Protein 8DB0 (pdb70)

Organism: Gibberella fujikuroi (strain CBS 195.34 / IMI 58289 / NRRL A-6831) (NCBI:txid1279085)

Nearest PDB structures (foldseek):
  8db0-assembly1_A  TM=1.003E+00  e=1.268E-78  Fusarium fujikuroi
  8daz-assembly1_A  TM=1.002E+00  e=1.060E-75  Fusarium fujikuroi
  8daz-assembly3_C  TM=1.000E+00  e=1.814E-73  Fusarium fujikuroi
  8db1-assembly1_A  TM=1.001E+00  e=3.120E-72  Fusarium fujikuroi
  9iia-assembly2_B-2  TM=9.105E-01  e=1.210E-35  Fusarium tricinctum

Secondary structure (DSSP, 8-state):
-HHHHHHHHSPP--HHHHHHHHHHHHHHHHHHHHTT--HHHHHHHHHHIIIIIGGGS-SPP-SSS-SS--TTSTT--SEEEEEEE-GGGPPPEEEEEE----TTBTSTTBTTS-HHHHHHHHHHHHH-TT---HHHHHHHHHHHSTT---B--S-SEEEEEEE-SSSEEEEEEE-PPBBTTB-HHHHHHHHHHTTT-S--HHHHHHHHHHHHSTTGGG-EEEEEEEESS-TTT--EEEEEEES---HHHHHHHHTTTTTS-S-HHHHHHHHHHHHHHHT--TT--TTSPPPP--STT-SEEEEEE--TT-SS-EEEEEE-HHHHSS-HHHHHHHHHHHHHHTT--TTHHHHHHHHHHHS-TT-TTT---SEEEEEEEEETTEEEEEEEE---TTTT--/-HHHHHHHHSPP--HHHHHHHHHHHHHHHHHHHHTT--HHHHHHHHHHIIIIIGGGS-SPP-SSS-SS--TTSTT--SEEEEEEE-GGGPPPEEEEEE----TTBTSTTBTT--HHHHHHHHHHHHH-TT---HHHHHHHHHHTSTT----SEEEEEEE-SSSEEEEEEE-PPPBTTB-HHHHHHHHHHTTT-S--HHHHHHHHHHHHSTTGGG-EEEEEEEESS-TTT--EEEEEEES---HHHHHHHHHTTTTS-S-HHHHHHHHHHHHHHHT--TT--TTPPP--TT-SEEEEEE--TTSSS-EEEEEEEHHHHSS-HHHHHHHHHHHHHHTT--TTHHHHHHHHHHHS-TT-TTT---SEEEEEEEEETTEEEEEEEE---TTT-/-HHHHHHHHSPP--HHHHHHHHHHHHHHHHHHHHTT--HHHHHHHHHHIIIIIGGGS-S---SSS-SS--TTSTT--SEEEEEEEPTTTPPPEEEEEE----TTBTSTTBTTS-HHHHHHHHHHHHH-TT---HHHHHHHHHHTSTT----SEEEEEEEETTEEEEEEEE-PPPBTTB-HHHHHHHHHHT--HHHHHHHHHHHTSTTGGGEEEEEEEEESS-TTT--EEEEEEES---HHHHHHHHTTTTT--TTHHHHHHHHHHHHHHHT--TT--TTPPPPP--STT-SEEEEEE----EEEEEEEHHHHSS-HHHHHHHHHHHHHHTT--TTHHHHHHHHHHHS-TT-TTT---SEEEEEEEEETTEEEEEEEE---TTT-/-HHHHHHHHSPP--HHHHHHHHHHHHHHHHHHHHTT--HHHHHHHHHHIIIIIGGGS-SPP-SSS-SS--TTSTT--SEEEEEEPPTTTPPPEEEEEE----TTBTSTTBTTS-HHHHHHHHHHHHH-TT---HHHHHHHHHHSS-----SEEEEEEE-SSSEEEEEEE-PPPBTTB-HHHHHHHHHHTT--HHHHHHHHHHHTSTTGGGEEEEEEEEESS-TTT--EEEEEEES---HHHHHHHHT---S-HHHHHHHHHHHHHHHT--TT--TTPPPPP---TT-SEEEEEE-----EEEEEE-HHHHSS-HHHHHHHHHHHHHHTT--TTHHHHHHHHHHHS-TT-TTT---SEEEEEEEEETTEEEEEEEE---TTT-

B-factor: mean 63.23, std 23.81, range [19.3, 152.27]

InterPro domains:
  IPR012148 Aromatic prenyltransferase DMATS-type, fungi [PIRSF000509] (5-406)
  IPR017795 Aromatic prenyltransferase, NscD-like [PF11991] (26-369)
  IPR017795 Aromatic prenyltransferase, NscD-like [PTHR40627] (5-410)
  IPR017795 Aromatic prenyltransferase, NscD-like [TIGR03429] (13-406)
  IPR017795 Aromatic prenyltransferase, NscD-like [cd13929] (29-408)
  IPR033964 Aromatic prenyltransferase [SFLDS00036] (6-412)

Radius of gyration: 41.46 Å; Cα contacts (8 Å, |Δi|>4): 3016; chains: 4; bounding box: 52×122×100 Å

Sequence (1553 aa):
SVWKTLNKWLPPLSRDKDWWWKTLGPQINTLLTEADYDLNERYEALLLLYRWVVPEMGPRPRSSVAPSKSFMTDDHSPIEYSWKWISGNKKPEIRYAVELVSPLAGSKQDPFNQIPTRNLVYNLAKIIPELDLTWFEHFWHELLGPGSPVLTKGSTVFAALEMLHGHLSVKVYFIPVETPDFSAWHQIKHAIEASGCPNLEALNHVDAYLSSHDDGRQLRPFMLAIDLVEPAASRLKIYARSNQTSFRFVRDVMTIGGLRTDLDRSIEKFSDLWKRALGLDPDTPPEDELPKVDHLTSGAVFNFDVAPKSQIPEVKAYIPVRHYANNDLQAALGLIGYLEDHGHGGYSQSYLRGLDMLAPSGQLDQATGVQTYFAVACQGEDLSLTSYLNPQFYAAFQSVWKTLNKWLPPLSRDKDWWWKTLGPQINTLLTEADYDLNERYEALLLLYRWVVPEMGPRPRSSVAPSKSFMTDDHSPIEYSWKWISGNKKPEIRYAVELVSPLAGSKQDPFNQIPTRNLVYNLAKIIPELDLTWFEHFWHELLGPGSPGSTVFAALEMLHGHLSVKVYFIPVETPDFSAWHQIKHAIEASGCPNLEALNHVDAYLSSHDDGRQLRPFMLAIDLVEPAASRLKIYARSNQTSFRFVRDVMTIGGLRTDLDRSIEKFSDLWKRALGLDPDTPPEDELPHLTSGAVFNFDVAPKSQIPEVKAYIPVRHYANNDLQAALGLIGYLEDHGHGGYSQSYLRGLDMLAPSGQLDQATGVQTYFAVACQGEDLSLTSYLNPQFYAASVWKTLNKWLPPLSRDKDWWWKTLGPQINTLLTEADYDLNERYEALLLLYRWVVPEMGPRPRSSVAPSKSFMTDDHSPIEYSWKWISGNKKPEIRYAVELVSPLAGSKQDPFNQIPTRNLVYNLAKIIPELDLTWFEHFWHELLGPGSPGSTVFAALEMLHGHLSVKVYFIPVETPDFSAWHQIKHAIEASLEALNHVDAYLSSHDDGRQLRPFMLAIDLVEPAASRLKIYARSNQTSFRFVRDVMTIGGLRTDLDRSIEKFSDLWKRALGLDPDTPPEDELPKVDHLTSGAVFNFDVQIPEVKAYIPVRHYANNDLQAALGLIGYLEDHGHGGYSQSYLRGLDMLAPSGQLDQATGVQTYFAVACQGEDLSLTSYLNPQFYAASVWKTLNKWLPPLSRDKDWWWKTLGPQINTLLTEADYDLNERYEALLLLYRWVVPEMGPRPRSSVAPSKSFMTDDHSPIEYSWKWISGNKKPEIRYAVELVSPLAGSKQDPFNQIPTRNLVYNLAKIIPELDLTWFEHFWHELLGPGKGSTVFAALEMLHGHLSVKVYFIPVETPDFSAWHQIKHAIEASGLEALNHVDAYLSSHDDGRQLRPFMLAIDLVEPAASRLKIYARSNQTSFRFVRDVMTIRTDLDRSIEKFSDLWKRALGLDPDTPPEDELPKVDHLTSGAVFNFDVAQIPEVKAYIPVRHYANNDLQAALGLIGYLEDHGHGGYSQSYLRGLDMLAPSGQLDQATGVQTYFAVACQGEDLSLTSYLNPQFYAA

Foldseek 3Di:
DLLVVCCVPPDDDPPFLNLCLVPVLVLQLLLCVLLPFDPVLNNVVSVLCSPQPSVQADGADDALQDPFCALCARSNDQKKKKWWQDFPQHGTKIKMKGQGADPCDCPPVHNARDVSQVVSLVVVCVVDVQFACLLVVLLCCLAPNPVADAAFSGHAKIKMWICPRPDIWIKMKGFHGDDPVQFQVNSLLVSVVVSPAPDCLQVVLLVCLCPPPPLNVQWGWTMWMWIRHDQLPIWTKTKIFGQFAFQVSVVCVQCSNVVDDQQVLASVLVLQLLCQLQVHDPPPDSRDGAPGDDDPRDGWMKIWTSHPPDNHIGMKTWNQSQGRHQFQVSNLVSNLVSCVVVVRNSSSVSVVVSLVVLDQPPGRNHHGRFWGTWIWTGDNNHITTMTMGDSSCNNRPD/DLLVVCVVPPDDDDDQLNVCLVPVLVLLLLLCVLLPFDPVLNNVVSVLCSPQPSVQADGADDALQDPACQPPARSNFQKKKKWWQDFPLHGIKIKMKGQGADPCDCPPVHPQSDVSQVVSVVVVCVVPVQFACLLVVLLCCQAPNPPHDSHAKIKMWISPRPDIWIKMKGFHDDDPVAFQLNSLLVSVVVSPAPDQLQVVLLVCLLPPPPLNVQWGWTMWMWIRHDLLPIWTKTKIFGAFAFQVSVVCVQCSNVVNDLQVLASVLVLQLLCQLLVHDPPDDSPDGAPHPRDGKMKIWTRRVVDNHIWMKTWRQSQPRHQFQVSNLCSNLVSCVVVVRNSSSVSVVVSLCVLDDPPGRNPHGRQFGTWMWTGDNNHITTMTMGDSSSSVD/DLLVVCVVPPDDDPPFLNLCLVPVLVLLLLLCVLLPHDSVLNNVVSVCCSPQPSVQADGADPALQDPACQPQANSNDQKKKKWWFDPDPHGTWIKMKGQGADPCDCPPVHPASDVSQVVSVVVVCVVPVQFACLLVVLLCCLQPNPVDDSHAKIKMWTSDRPDIWIKMKGFHDADPVRFQLRSLLVSVVVSVQQPVLLVCLCPPNPLNVQKGWGMWMWIRHDPVPIWTKTKIFGQWAQQVSVVCVQCSNVVDDQFPLASVLVLQLLCQLLVHDNPDDSRDTAPGDDGPRDGKMWIWIPVHIGIKTWRQSQGRHQFQVSNLVSVLVSCVVVVRNPSSVSVVVSLCVLDDPPRRGPHYQFFGTWMWTGDRNHTTTMTMGDSSSSND/DLLVVCCVPPDDDDPFLNVVSVPVLVLLLLLCVLLVHDPVLSNVVSVLCSPQPSVQADGADDALQDPFCAQPANSNDQKKKKWWFDPPLHGTWIKMKGQGADPCDCPPVHPARDVSQVVSVVVVCVVPVQFACPLVVLLCCCQHDVNRRHAKIKMWTSGDPDIWIKMKGFHDDDPPCFQVNSLLVSVVVVPAQQPVLLVCLLPPNPLNVQKGWGMWMWIRHDPLPIWTKTKIFGQFAFLVSVVVVQPSDDQQVLASVLVLQLLCQLLVHDNPDDSRDTAPGDDGPRDGWMKIWITNNHIGIKTWRQSQGRHQFQLSNLVSNLVSCVVVVRNSSSVSVVVSLVVLDDDPGRNPHYRFFGTWMWGRDRNHTTTMTMGDSSSSND

Structure (mmCIF, N/CA/C/O backbone):
data_8DB0
#
_entry.id   8DB0
#
_cell.length_a   90.500
_cell.length_b   108.400
_cell.length_c   182.040
_cell.angle_alpha   90.000
_cell.angle_beta   90.000
_cell.angle_gamma   90.000
#
_symmetry.space_group_name_H-M   'P 21 21 21'
#
loop_
_entity.id
_entity.type
_entity.pdbx_description
1 polymer 'Dimethylallyltryptophan synthase 1'
2 non-polymer TRYPTOPHAN
3 non-polymer 3,6,9,12,15,18,21-HEPTAOXATRICOSANE-1,23-DIOL
4 non-polymer 'DIMETHYLALLYL S-THIOLODIPHOSPHATE'
5 non-polymer 1,2-ETHANEDIOL
6 water water
#
loop_
_atom_site.group_PDB
_atom_site.id
_atom_site.type_symbol
_atom_site.label_atom_id
_atom_site.label_alt_id
_atom_site.label_comp_id
_atom_site.label_asym_id
_atom_site.label_entity_id
_atom_site.label_seq_id
_atom_site.pdbx_PDB_ins_code
_atom_site.Cartn_x
_atom_site.Cartn_y
_atom_site.Cartn_z
_atom_site.occupancy
_atom_site.B_iso_or_equiv
_atom_site.auth_seq_id
_atom_site.auth_comp_id
_atom_site.auth_asym_id
_atom_site.auth_atom_id
_atom_site.pdbx_PDB_model_num
ATOM 1 N N . SER A 1 11 ? 30.18700 10.65000 -22.23300 1.000 44.63274 11 SER A N 1
ATOM 2 C CA . SER A 1 11 ? 29.41600 9.46200 -21.87500 1.000 45.08129 11 SER A CA 1
ATOM 3 C C . SER A 1 11 ? 27.92000 9.66400 -22.09400 1.000 41.98681 11 SER A C 1
ATOM 4 O O . SER A 1 11 ? 27.35200 10.67300 -21.66900 1.000 43.04449 11 SER A O 1
ATOM 7 N N . VAL A 1 12 ? 27.28400 8.69000 -22.74800 1.000 42.26991 12 VAL A N 1
ATOM 8 C CA . VAL A 1 12 ? 25.84300 8.76200 -22.96200 1.000 42.05978 12 VAL A CA 1
ATOM 9 C C . VAL A 1 12 ? 25.11600 8.83300 -21.63000 1.000 40.41534 12 VAL A C 1
ATOM 10 O O . VAL A 1 12 ? 24.19600 9.64500 -21.44800 1.000 38.27421 12 VAL A O 1
ATOM 14 N N . TRP A 1 13 ? 25.54100 8.01200 -20.66700 1.000 38.29350 13 TRP A N 1
ATOM 15 C CA . TRP A 1 13 ? 24.87900 8.03500 -19.37200 1.000 40.26531 13 TRP A CA 1
ATOM 16 C C . TRP A 1 13 ? 25.08300 9.37400 -18.67600 1.000 41.46740 13 TRP A C 1
ATOM 17 O O . TRP A 1 13 ? 24.16100 9.88200 -18.03800 1.000 40.30580 13 TRP A O 1
ATOM 28 N N . LYS A 1 14 ? 26.28200 9.95400 -18.76900 1.000 40.81569 14 LYS A N 1
ATOM 29 C CA . LYS A 1 14 ? 26.50600 11.24300 -18.11800 1.000 49.19737 14 LYS A CA 1
ATOM 30 C C . LYS A 1 14 ? 25.60600 12.31700 -18.71500 1.000 47.81447 14 LYS A C 1
ATOM 31 O O . LYS A 1 14 ? 25.00300 13.10800 -17.98300 1.000 46.35905 14 LYS A O 1
ATOM 34 N N . THR A 1 15 ? 25.45500 12.31600 -20.03900 1.000 48.23990 15 THR A N 1
ATOM 35 C CA . THR A 1 15 ? 24.56200 13.26000 -20.70300 1.000 46.26075 15 THR A CA 1
ATOM 36 C C . THR A 1 15 ? 23.12000 13.09000 -20.23200 1.000 33.80367 15 THR A C 1
ATOM 37 O O . THR A 1 15 ? 22.47100 14.05500 -19.78700 1.000 38.46054 15 THR A O 1
ATOM 41 N N . LEU A 1 16 ? 22.61600 11.85300 -20.29200 1.000 36.73844 16 LEU A N 1
ATOM 42 C CA . LEU A 1 16 ? 21.23500 11.58900 -19.90400 1.000 38.53717 16 LEU A CA 1
ATOM 43 C C . LEU A 1 16 ? 20.99300 11.92200 -18.44000 1.000 41.77172 16 LEU A C 1
ATOM 44 O O . LEU A 1 16 ? 19.98500 12.55000 -18.10000 1.000 46.23846 16 LEU A O 1
ATOM 49 N N . ASN A 1 17 ? 21.92100 11.53300 -17.56200 1.000 39.24237 17 ASN A N 1
ATOM 50 C CA . ASN A 1 17 ? 21.79900 11.85000 -16.14400 1.000 43.46764 17 ASN A CA 1
ATOM 51 C C . ASN A 1 17 ? 21.85500 13.34900 -15.90300 1.000 47.45230 17 ASN A C 1
ATOM 52 O O . ASN A 1 17 ? 21.21700 13.85600 -14.97300 1.000 45.53305 17 ASN A O 1
ATOM 57 N N . LYS A 1 18 ? 22.59300 14.07400 -16.73600 1.000 37.37073 18 LYS A N 1
ATOM 58 C CA . LYS A 1 18 ? 22.64800 15.51600 -16.57800 1.000 45.93122 18 LYS A CA 1
ATOM 59 C C . LYS A 1 18 ? 21.31200 16.15100 -16.92200 1.000 48.26173 18 LYS A C 1
ATOM 60 O O . LYS A 1 18 ? 20.90000 17.11200 -16.26500 1.000 51.97492 18 LYS A O 1
ATOM 66 N N . TRP A 1 19 ? 20.59100 15.60700 -17.90700 1.000 51.09622 19 TRP A N 1
ATOM 67 C CA . TRP A 1 19 ? 19.40600 16.31800 -18.37300 1.000 53.21629 19 TRP A CA 1
ATOM 68 C C . TRP A 1 19 ? 18.06800 15.66400 -18.04300 1.000 51.58437 19 TRP A C 1
ATOM 69 O O . TRP A 1 19 ? 17.05000 16.36500 -18.06500 1.000 50.72374 19 TRP A O 1
ATOM 80 N N . LEU A 1 20 ? 18.02700 14.36500 -17.75800 1.000 47.15208 20 LEU A N 1
ATOM 81 C CA . LEU A 1 20 ? 16.76200 13.74000 -17.39500 1.000 47.58625 20 LEU A CA 1
ATOM 82 C C . LEU A 1 20 ? 16.29900 14.22700 -16.01900 1.000 48.59595 20 LEU A C 1
ATOM 83 O O . LEU A 1 20 ? 17.11700 14.61000 -15.17900 1.000 47.75270 20 LEU A O 1
ATOM 88 N N . PRO A 1 21 ? 14.99200 14.24200 -15.77100 1.000 50.20737 21 PRO A N 1
ATOM 89 C CA . PRO A 1 21 ? 14.48600 14.67000 -14.45700 1.000 52.91963 21 PRO A CA 1
ATOM 90 C C . PRO A 1 21 ? 15.01900 13.78100 -13.34800 1.000 54.83724 21 PRO A C 1
ATOM 91 O O . PRO A 1 21 ? 15.15200 12.56000 -13.52200 1.000 52.03574 21 PRO A O 1
ATOM 95 N N . PRO A 1 22 ? 15.33600 14.35500 -12.19100 1.000 55.69330 22 PRO A N 1
ATOM 96 C CA . PRO A 1 22 ? 15.95000 13.56900 -11.11800 1.000 57.06170 22 PRO A CA 1
ATOM 97 C C . PRO A 1 22 ? 14.97900 12.55600 -10.53500 1.000 54.73526 22 PRO A C 1
ATOM 98 O O . PRO A 1 22 ? 13.75600 12.70700 -10.59100 1.000 56.93797 22 PRO A O 1
ATOM 102 N N . LEU A 1 23 ? 15.54900 11.50900 -9.95800 1.000 54.78961 23 LEU A N 1
ATOM 103 C CA . LEU A 1 23 ? 14.77700 10.40400 -9.41600 1.000 51.43763 23 LEU A CA 1
ATOM 104 C C . LEU A 1 23 ? 14.86000 10.39000 -7.89800 1.000 52.23912 23 LEU A C 1
ATOM 105 O O . LEU A 1 23 ? 15.69700 11.05500 -7.28400 1.000 51.26770 23 LEU A O 1
ATOM 110 N N . SER A 1 24 ? 13.95900 9.62400 -7.29400 1.000 56.13513 24 SER A N 1
ATOM 111 C CA . SER A 1 24 ? 14.01300 9.40700 -5.86100 1.000 54.47914 24 SER A CA 1
ATOM 112 C C . SER A 1 24 ? 15.26500 8.60900 -5.51100 1.000 45.91840 24 SER A C 1
ATOM 113 O O . SER A 1 24 ? 15.94300 8.06400 -6.38300 1.000 47.58775 24 SER A O 1
ATOM 116 N N . ARG A 1 25 ? 15.55100 8.52500 -4.20800 1.000 49.94753 25 ARG A N 1
ATOM 117 C CA . ARG A 1 25 ? 16.82900 7.98500 -3.74100 1.000 53.69125 25 ARG A CA 1
ATOM 118 C C . ARG A 1 25 ? 17.08100 6.57900 -4.28400 1.000 50.18627 25 ARG A C 1
ATOM 119 O O . ARG A 1 25 ? 18.14100 6.30600 -4.86500 1.000 49.48031 25 ARG A O 1
ATOM 123 N N . ASP A 1 26 ? 16.09600 5.68400 -4.13900 1.000 48.38332 26 ASP A N 1
ATOM 124 C CA . ASP A 1 26 ? 16.25700 4.30100 -4.58800 1.000 43.12802 26 ASP A CA 1
ATOM 125 C C . ASP A 1 26 ? 16.39600 4.22700 -6.10200 1.000 39.80273 26 ASP A C 1
ATOM 126 O O . ASP A 1 26 ? 17.30400 3.56300 -6.63100 1.000 40.85909 26 ASP A O 1
ATOM 131 N N . LYS A 1 27 ? 15.49100 4.90200 -6.81800 1.000 41.92827 27 LYS A N 1
ATOM 132 C CA . LYS A 1 27 ? 15.55800 4.89200 -8.27100 1.000 37.05647 27 LYS A CA 1
ATOM 133 C C . LYS A 1 27 ? 16.85700 5.50900 -8.75400 1.000 36.25122 27 LYS A C 1
ATOM 134 O O . LYS A 1 27 ? 17.47300 5.00500 -9.69800 1.000 34.08605 27 LYS A O 1
ATOM 140 N N . ASP A 1 28 ? 17.30200 6.58900 -8.11000 1.000 36.64735 28 ASP A N 1
ATOM 141 C CA . ASP A 1 28 ? 18.54600 7.21600 -8.53800 1.000 38.24939 28 ASP A CA 1
ATOM 142 C C . ASP A 1 28 ? 19.73100 6.28600 -8.32500 1.000 35.45634 28 ASP A C 1
ATOM 143 O O . ASP A 1 28 ? 20.64000 6.23600 -9.16200 1.000 31.65996 28 ASP A O 1
ATOM 148 N N . TRP A 1 29 ? 19.72700 5.52400 -7.22600 1.000 37.92327 29 TRP A N 1
ATOM 149 C CA . TRP A 1 29 ? 20.80400 4.56500 -7.00200 1.000 34.53530 29 TRP A CA 1
ATOM 150 C C . TRP A 1 29 ? 20.84600 3.53700 -8.12100 1.000 32.00149 29 TRP A C 1
ATOM 151 O O . TRP A 1 29 ? 21.90700 3.28000 -8.70600 1.000 35.20135 29 TRP A O 1
ATOM 162 N N . TRP A 1 30 ? 19.68700 2.96800 -8.46600 1.000 32.17396 30 TRP A N 1
ATOM 163 C CA . TRP A 1 30 ? 19.67800 1.98600 -9.55100 1.000 30.83567 30 TRP A CA 1
ATOM 164 C C . TRP A 1 30 ? 20.08900 2.61800 -10.87200 1.000 35.99481 30 TRP A C 1
ATOM 165 O O . TRP A 1 30 ? 20.78000 1.99300 -11.68100 1.000 36.33086 30 TRP A O 1
ATOM 176 N N . TRP A 1 31 ? 19.66900 3.86000 -11.10800 1.000 37.23971 31 TRP A N 1
ATOM 177 C CA . TRP A 1 31 ? 20.01300 4.55300 -12.34500 1.000 31.43119 31 TRP A CA 1
ATOM 178 C C . TRP A 1 31 ? 21.51900 4.75800 -12.45600 1.000 31.25192 31 TRP A C 1
ATOM 179 O O . TRP A 1 31 ? 22.12900 4.40100 -13.46900 1.000 29.68704 31 TRP A O 1
ATOM 190 N N . LYS A 1 32 ? 22.14200 5.27000 -11.39500 1.000 36.27427 32 LYS A N 1
ATOM 191 C CA . LYS A 1 32 ? 23.57200 5.54300 -11.39300 1.000 35.56947 32 LYS A CA 1
ATOM 192 C C . LYS A 1 32 ? 24.42300 4.28700 -11.25300 1.000 33.84027 32 LYS A C 1
ATOM 193 O O . LYS A 1 32 ? 25.64800 4.37900 -11.37800 1.000 35.57638 32 LYS A O 1
ATOM 196 N N . THR A 1 33 ? 23.82100 3.12700 -10.98600 1.000 32.43080 33 THR A N 1
ATOM 197 C CA . THR A 1 33 ? 24.57700 1.87600 -10.97200 1.000 33.10791 33 THR A CA 1
ATOM 198 C C . THR A 1 33 ? 24.42400 1.10300 -12.28000 1.000 32.35510 33 THR A C 1
ATOM 199 O O . THR A 1 33 ? 25.42000 0.81800 -12.95300 1.000 31.08548 33 THR A O 1
ATOM 203 N N . LEU A 1 34 ? 23.18100 0.79300 -12.67000 1.000 29.90466 34 LEU A N 1
ATOM 204 C CA . LEU A 1 34 ? 22.92900 0.02200 -13.88400 1.000 27.22799 34 LEU A CA 1
ATOM 205 C C . LEU A 1 34 ? 23.26200 0.82100 -15.13900 1.000 29.79177 34 LEU A C 1
ATOM 206 O O . LEU A 1 34 ? 23.73000 0.24500 -16.12900 1.000 27.84380 34 LEU A O 1
ATOM 211 N N . GLY A 1 35 ? 22.98100 2.13300 -15.15200 1.000 25.57801 35 GLY A N 1
ATOM 212 C CA . GLY A 1 35 ? 23.24800 2.95100 -16.30800 1.000 25.17976 35 GLY A CA 1
ATOM 213 C C . GLY A 1 35 ? 24.68800 2.88000 -16.77000 1.000 32.377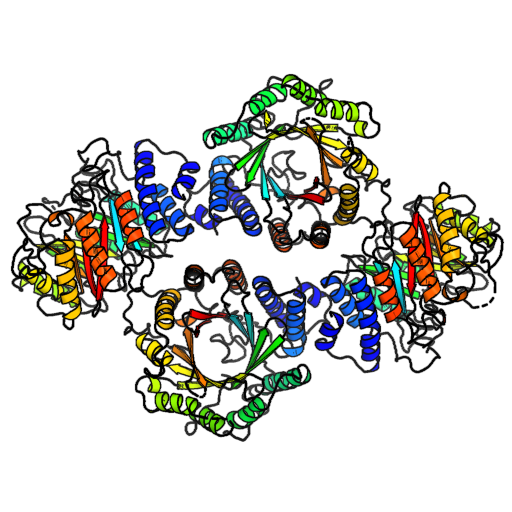68 35 GLY A C 1
ATOM 214 O O . GLY A 1 35 ? 24.97000 2.53100 -17.91900 1.000 31.81250 35 GLY A O 1
ATOM 215 N N . PRO A 1 36 ? 25.62900 3.25400 -15.89800 1.000 32.25364 36 PRO A N 1
ATOM 216 C CA . PRO A 1 36 ? 27.04600 3.15000 -16.28700 1.000 30.29838 36 PRO A CA 1
ATOM 217 C C . PRO A 1 36 ? 27.47900 1.73600 -16.63600 1.000 26.60678 36 PRO A C 1
ATOM 218 O O . PRO A 1 36 ? 28.28500 1.56500 -17.55700 1.000 26.94845 36 PRO A O 1
ATOM 222 N N . GLN A 1 37 ? 26.94300 0.71200 -15.97100 1.000 29.75692 37 GLN A N 1
ATOM 223 C CA . GLN A 1 37 ? 27.35000 -0.65800 -16.28700 1.000 34.04284 37 GLN A CA 1
ATOM 224 C C . GLN A 1 37 ? 26.93000 -1.04200 -17.70300 1.000 31.92415 37 GLN A C 1
ATOM 225 O O . GLN A 1 37 ? 27.75400 -1.49500 -18.51500 1.000 33.41931 37 GLN A O 1
ATOM 231 N N . ILE A 1 38 ? 25.65600 -0.82100 -18.02900 1.000 32.88018 38 ILE A N 1
ATOM 232 C CA . ILE A 1 38 ? 25.15000 -1.12000 -19.36500 1.000 28.40771 38 ILE A CA 1
ATOM 233 C C . ILE A 1 38 ? 25.85000 -0.26100 -20.41300 1.000 26.81235 38 ILE A C 1
ATOM 234 O O . ILE A 1 38 ? 26.21000 -0.74100 -21.49600 1.000 29.32129 38 ILE A O 1
ATOM 239 N N . ASN A 1 39 ? 26.06700 1.02000 -20.10700 1.000 23.19222 39 ASN A N 1
ATOM 240 C CA . ASN A 1 39 ? 26.70000 1.91800 -21.06700 1.000 26.11179 39 ASN A CA 1
ATOM 241 C C . ASN A 1 39 ? 28.12800 1.48000 -21.36000 1.000 28.03164 39 ASN A C 1
ATOM 242 O O . ASN A 1 39 ? 28.55900 1.48600 -22.51900 1.000 28.16579 39 ASN A O 1
ATOM 247 N N . THR A 1 40 ? 28.86500 1.05900 -20.32900 1.000 27.47303 40 THR A N 1
ATOM 248 C CA . THR A 1 40 ? 30.23300 0.59300 -20.52700 1.000 31.20521 40 THR A CA 1
ATOM 249 C C . THR A 1 40 ? 30.25300 -0.67800 -21.36500 1.000 29.03624 40 THR A C 1
ATOM 250 O O . THR A 1 40 ? 31.05200 -0.80400 -22.30200 1.000 33.53670 40 THR A O 1
ATOM 254 N N . LEU A 1 41 ? 29.37100 -1.63000 -21.05200 1.000 29.97190 41 LEU A N 1
ATOM 255 C CA . LEU A 1 41 ? 29.34500 -2.85800 -21.84200 1.000 28.61543 41 LEU A CA 1
ATOM 256 C C . LEU A 1 41 ? 29.00800 -2.56400 -23.30000 1.000 28.50559 41 LEU A C 1
ATOM 257 O O . LEU A 1 41 ? 29.64000 -3.11300 -24.20900 1.000 26.06717 41 LEU A O 1
ATOM 262 N N . LEU A 1 42 ? 28.03700 -1.67300 -23.54600 1.000 31.91303 42 LEU A N 1
ATOM 263 C CA . LEU A 1 42 ? 27.65700 -1.33900 -24.92100 1.000 31.51470 42 LEU A CA 1
ATOM 264 C C . LEU A 1 42 ? 28.75300 -0.55800 -25.64300 1.000 33.57163 42 LEU A C 1
ATOM 265 O O . LEU A 1 42 ? 28.93900 -0.72100 -26.85500 1.000 31.24509 42 LEU A O 1
ATOM 270 N N . THR A 1 43 ? 29.45700 0.33000 -24.93500 1.000 30.24122 43 THR A N 1
ATOM 271 C CA . THR A 1 43 ? 30.54200 1.07600 -25.56500 1.000 31.39259 43 THR A CA 1
ATOM 272 C C . THR A 1 43 ? 31.69000 0.15200 -25.94300 1.000 31.84859 43 THR A C 1
ATOM 273 O O . THR A 1 43 ? 32.22000 0.23000 -27.05300 1.000 27.55768 43 THR A O 1
ATOM 277 N N . GLU A 1 44 ? 32.08000 -0.74400 -25.03300 1.000 32.77994 44 GLU A N 1
ATOM 278 C CA . GLU A 1 44 ? 33.18100 -1.65200 -25.33700 1.000 29.07344 44 GLU A CA 1
ATOM 279 C C . GLU A 1 44 ? 32.84500 -2.59200 -26.48800 1.000 29.58966 44 GLU A C 1
ATOM 280 O O . GLU A 1 44 ? 33.74300 -3.00700 -27.23100 1.000 28.88714 44 GLU A O 1
ATOM 286 N N . ALA A 1 45 ? 31.56500 -2.92200 -26.67100 1.000 32.08552 45 ALA A N 1
ATOM 287 C CA . ALA A 1 45 ? 31.14200 -3.78800 -27.76300 1.000 30.99011 45 ALA A CA 1
ATOM 288 C C . ALA A 1 45 ? 30.84500 -3.01300 -29.03900 1.000 31.86646 45 ALA A C 1
ATOM 289 O O . ALA A 1 45 ? 30.34600 -3.60100 -30.00500 1.000 34.10943 45 ALA A O 1
ATOM 291 N N . ASP A 1 46 ? 31.16100 -1.71400 -29.06100 1.000 34.34185 46 ASP A N 1
ATOM 292 C CA . ASP A 1 46 ? 31.09300 -0.87200 -30.26200 1.000 33.50489 46 ASP A CA 1
ATOM 293 C C . ASP A 1 46 ? 29.66700 -0.70500 -30.78800 1.000 34.65743 46 ASP A C 1
ATOM 294 O O . ASP A 1 46 ? 29.44200 -0.64000 -31.99800 1.000 37.70685 46 ASP A O 1
ATOM 299 N N . TYR A 1 47 ? 28.69600 -0.60200 -29.88400 1.000 33.76223 47 TYR A N 1
ATOM 300 C CA . TYR A 1 47 ? 27.34600 -0.24800 -30.30500 1.000 36.36289 47 TYR A CA 1
ATOM 301 C C . TYR A 1 47 ? 27.30200 1.21900 -30.72200 1.000 37.64360 47 TYR A C 1
ATOM 302 O O . TYR A 1 47 ? 27.95900 2.06900 -30.11400 1.000 32.47543 47 TYR A O 1
ATOM 311 N N . ASP A 1 48 ? 26.51500 1.52800 -31.75200 1.000 39.01512 48 ASP A N 1
ATOM 312 C CA . ASP A 1 48 ? 26.43300 2.92600 -32.15900 1.000 46.23808 48 ASP A CA 1
ATOM 313 C C . ASP A 1 48 ? 25.70900 3.75600 -31.09600 1.000 36.50186 48 ASP A C 1
ATOM 314 O O . ASP A 1 48 ? 25.02600 3.23400 -30.20700 1.000 30.71666 48 ASP A O 1
ATOM 319 N N . LEU A 1 49 ? 25.89700 5.07300 -31.19200 1.000 37.50441 49 LEU A N 1
ATOM 320 C CA . LEU A 1 49 ? 25.45200 5.99400 -30.14800 1.000 37.63619 49 LEU A CA 1
ATOM 321 C C . LEU A 1 49 ? 23.94100 5.94700 -29.94100 1.000 36.11801 49 LEU A C 1
ATOM 322 O O . LEU A 1 49 ? 23.46100 5.99700 -28.80000 1.000 36.35722 49 LEU A O 1
ATOM 327 N N . ASN A 1 50 ? 23.17400 5.85800 -31.03200 1.000 33.91887 50 ASN A N 1
ATOM 328 C CA . ASN A 1 50 ? 21.72200 5.87500 -30.90400 1.000 38.02698 50 ASN A CA 1
ATOM 329 C C . ASN A 1 50 ? 21.22700 4.67400 -30.12200 1.000 36.45547 50 ASN A C 1
ATOM 330 O O . ASN A 1 50 ? 20.28800 4.78600 -29.32600 1.000 36.35469 50 ASN A O 1
ATOM 335 N N . GLU A 1 51 ? 21.85600 3.51700 -30.32000 1.000 32.18113 51 GLU A N 1
ATOM 336 C CA . GLU A 1 51 ? 21.43100 2.33900 -29.58100 1.000 36.13852 51 GLU A CA 1
ATOM 337 C C . GLU A 1 51 ? 21.78100 2.45000 -28.10500 1.000 30.68779 51 GLU A C 1
ATOM 338 O O . GLU A 1 51 ? 21.03200 1.95100 -27.26000 1.000 30.95365 51 GLU A O 1
ATOM 344 N N . ARG A 1 52 ? 22.88400 3.12800 -27.76900 1.000 28.91316 52 ARG A N 1
ATOM 345 C CA . ARG A 1 52 ? 23.20700 3.35000 -26.35900 1.000 29.30603 52 ARG A CA 1
ATOM 346 C C . ARG A 1 52 ? 22.22100 4.31200 -25.70700 1.000 31.43577 52 ARG A C 1
ATOM 347 O O . ARG A 1 52 ? 21.77500 4.08600 -24.57200 1.000 33.31963 52 ARG A O 1
ATOM 355 N N . TYR A 1 53 ? 21.83700 5.37000 -26.42500 1.000 37.89643 53 TYR A N 1
ATOM 356 C CA . TYR A 1 53 ? 20.81000 6.26500 -25.90500 1.000 36.92887 53 TYR A CA 1
ATOM 357 C C . TYR A 1 53 ? 19.49500 5.52400 -25.70500 1.000 36.48656 53 TYR A C 1
ATOM 358 O O . TYR A 1 53 ? 18.83600 5.68200 -24.67500 1.000 33.71886 53 TYR A O 1
ATOM 367 N N . GLU A 1 54 ? 19.08800 4.73000 -26.70300 1.000 32.95866 54 GLU A N 1
ATOM 368 C CA . GLU A 1 54 ? 17.83800 3.98000 -26.62800 1.000 33.40456 54 GLU A CA 1
ATOM 369 C C . GLU A 1 54 ? 17.84500 3.01600 -25.44900 1.000 34.57016 54 GLU A C 1
ATOM 370 O O . GLU A 1 54 ? 16.85800 2.90800 -24.71000 1.000 31.25985 54 GLU A O 1
ATOM 376 N N . ALA A 1 55 ? 18.95300 2.29100 -25.26600 1.000 35.53616 55 ALA A N 1
ATOM 377 C CA . ALA A 1 55 ? 19.02500 1.32900 -24.17500 1.000 32.40174 55 ALA A CA 1
ATOM 378 C C . ALA A 1 55 ? 18.92200 2.02900 -22.82900 1.000 30.17109 55 ALA A C 1
ATOM 379 O O . ALA A 1 55 ? 18.21400 1.55800 -21.92800 1.000 31.48883 55 ALA A O 1
ATOM 381 N N . LEU A 1 56 ? 19.62100 3.15900 -22.66900 1.000 31.97379 56 LEU A N 1
ATOM 382 C CA . LEU A 1 56 ? 19.57300 3.85100 -21.38400 1.000 30.24106 56 LEU A CA 1
ATOM 383 C C . LEU A 1 56 ? 18.24200 4.56300 -21.16300 1.000 32.43795 56 LEU A C 1
ATOM 384 O O . LEU A 1 56 ? 17.80500 4.70800 -20.01700 1.000 29.96396 56 LEU A O 1
ATOM 389 N N . LEU A 1 57 ? 17.58200 5.00900 -22.23500 1.000 33.62076 57 LEU A N 1
ATOM 390 C CA . LEU A 1 57 ? 16.25100 5.58800 -22.09200 1.000 36.96447 57 LEU A CA 1
ATOM 391 C C . LEU A 1 57 ? 15.24100 4.52900 -21.66700 1.000 35.93015 57 LEU A C 1
ATOM 392 O O . LEU A 1 57 ? 14.42500 4.76700 -20.76500 1.000 38.93524 57 LEU A O 1
ATOM 397 N N . LEU A 1 58 ? 15.29700 3.34500 -22.28800 1.000 36.02392 58 LEU A N 1
ATOM 398 C CA . LEU A 1 58 ? 14.45900 2.23700 -21.84500 1.000 38.25280 58 LEU A CA 1
ATOM 399 C C . LEU A 1 58 ? 14.72900 1.91900 -20.38400 1.000 38.19514 58 LEU A C 1
ATOM 400 O O . LEU A 1 58 ? 13.79800 1.79000 -19.58400 1.000 37.04456 58 LEU A O 1
ATOM 405 N N . LEU A 1 59 ? 16.00600 1.79400 -20.02000 1.000 37.37319 59 LEU A N 1
ATOM 406 C CA . LEU A 1 59 ? 16.36600 1.51400 -18.63400 1.000 35.05880 59 LEU A CA 1
ATOM 407 C C . LEU A 1 59 ? 15.76900 2.54800 -17.68200 1.000 34.28111 59 LEU A C 1
ATOM 408 O O . LEU A 1 59 ? 15.14200 2.19700 -16.67600 1.000 34.59618 59 LEU A O 1
ATOM 413 N N . TYR A 1 60 ? 15.94000 3.83400 -17.99600 1.000 34.77690 60 TYR A N 1
ATOM 414 C CA . TYR A 1 60 ? 15.44900 4.88700 -17.11400 1.000 31.94345 60 TYR A CA 1
ATOM 415 C C . TYR A 1 60 ? 13.93200 4.84000 -16.98500 1.000 35.12482 60 TYR A C 1
ATOM 416 O O . TYR A 1 60 ? 13.38900 5.06000 -15.89600 1.000 30.66318 60 TYR A O 1
ATOM 425 N N . ARG A 1 61 ? 13.23100 4.53600 -18.07800 1.000 36.70530 61 ARG A N 1
ATOM 426 C CA . ARG A 1 61 ? 11.77800 4.65300 -18.06800 1.000 40.89827 61 ARG A CA 1
ATOM 427 C C . ARG A 1 61 ? 11.07500 3.40400 -17.53300 1.000 41.73795 61 ARG A C 1
ATOM 428 O O . ARG A 1 61 ? 10.12200 3.52900 -16.75600 1.000 42.41283 61 ARG A O 1
ATOM 436 N N . TRP A 1 62 ? 11.51700 2.19500 -17.91200 1.000 45.83825 62 TRP A N 1
ATOM 437 C CA . TRP A 1 62 ? 10.75800 0.97500 -17.63300 1.000 41.42258 62 TRP A CA 1
ATOM 438 C C . TRP A 1 62 ? 11.43900 -0.01000 -16.68200 1.000 42.15379 62 TRP A C 1
ATOM 439 O O . TRP A 1 62 ? 10.77700 -0.94700 -16.22600 1.000 33.08082 62 TRP A O 1
ATOM 450 N N . VAL A 1 63 ? 12.73400 0.13300 -16.40000 1.000 39.75701 63 VAL A N 1
ATOM 451 C CA . VAL A 1 63 ? 13.45500 -0.79600 -15.53200 1.000 33.03377 63 VAL A CA 1
ATOM 452 C C . VAL A 1 63 ? 13.73900 -0.17200 -14.17100 1.000 36.58274 63 VAL A C 1
ATOM 453 O O . VAL A 1 63 ? 13.33500 -0.70700 -13.13400 1.000 34.85823 63 VAL A O 1
ATOM 457 N N . VAL A 1 64 ? 14.43600 0.96500 -14.15900 1.000 38.39383 64 VAL A N 1
ATOM 458 C CA . VAL A 1 64 ? 14.82900 1.61200 -12.90600 1.000 34.46673 64 VAL A CA 1
ATOM 459 C C . VAL A 1 64 ? 13.65200 1.83900 -11.95900 1.000 33.78659 64 VAL A C 1
ATOM 460 O O . VAL A 1 64 ? 13.78400 1.53000 -10.76600 1.000 35.68066 64 VAL A O 1
ATOM 464 N N . PRO A 1 65 ? 12.49500 2.35200 -12.40200 1.000 34.86830 65 PRO A N 1
ATOM 465 C CA . PRO A 1 65 ? 11.40700 2.59500 -11.43800 1.000 37.50988 65 PRO A CA 1
ATOM 466 C C . PRO A 1 65 ? 10.87100 1.33600 -10.77900 1.000 37.89811 65 PRO A C 1
ATOM 467 O O . PRO A 1 65 ? 10.18400 1.44400 -9.75600 1.000 40.68455 65 PRO A O 1
ATOM 471 N N . GLU A 1 66 ? 11.16000 0.14600 -11.31400 1.000 31.73768 66 GLU A N 1
ATOM 472 C CA . GLU A 1 66 ? 10.58000 -1.08200 -10.77900 1.000 35.62834 66 GLU A CA 1
ATOM 473 C C . GLU A 1 66 ? 11.63200 -1.99000 -10.14800 1.000 41.57907 66 GLU A C 1
ATOM 474 O O . GLU A 1 66 ? 11.41100 -3.19900 -10.02500 1.000 38.43642 66 GLU A O 1
ATOM 480 N N . MET A 1 67 ? 12.75800 -1.43200 -9.71500 1.000 42.06835 67 MET A N 1
ATOM 481 C CA . MET A 1 67 ? 13.81800 -2.23300 -9.12100 1.000 36.94158 67 MET A CA 1
ATOM 482 C C . MET A 1 67 ? 13.72800 -2.31100 -7.60300 1.000 41.97730 67 MET A C 1
ATOM 483 O O . MET A 1 67 ? 14.47000 -3.09000 -7.00000 1.000 38.67552 67 MET A O 1
ATOM 488 N N . GLY A 1 68 ? 12.85000 -1.53200 -6.97100 1.000 43.26985 68 GLY A N 1
ATOM 489 C CA . GLY A 1 68 ? 12.66300 -1.61400 -5.53900 1.000 46.90266 68 GLY A CA 1
ATOM 490 C C . GLY A 1 68 ? 13.72600 -0.87100 -4.75600 1.000 41.00842 68 GLY A C 1
ATOM 491 O O . GLY A 1 68 ? 14.49600 -0.08200 -5.31000 1.000 36.89317 68 GLY A O 1
ATOM 492 N N . PRO A 1 69 ? 13.78400 -1.10600 -3.44500 1.000 39.52449 69 PRO A N 1
ATOM 493 C CA . PRO A 1 69 ? 14.75400 -0.38700 -2.61100 1.000 43.11779 69 PRO A CA 1
ATOM 494 C C . PRO A 1 69 ? 16.19100 -0.70500 -2.99700 1.000 47.63282 69 PRO A C 1
ATOM 495 O O . PRO A 1 69 ? 16.52700 -1.82700 -3.39000 1.000 48.01698 69 PRO A O 1
ATOM 499 N N . ARG A 1 70 ? 17.04200 0.30900 -2.86600 1.000 46.56033 70 ARG A N 1
ATOM 500 C CA . ARG A 1 70 ? 18.44400 0.16700 -3.21000 1.000 42.90830 70 ARG A CA 1
ATOM 501 C C . ARG A 1 70 ? 19.15800 -0.71800 -2.18900 1.000 37.70632 70 ARG A C 1
ATOM 502 O O . ARG A 1 70 ? 18.73800 -0.81000 -1.03300 1.000 38.81000 70 ARG A O 1
ATOM 510 N N . PRO A 1 71 ? 20.23200 -1.39000 -2.59800 1.000 38.25596 71 PRO A N 1
ATOM 511 C CA . PRO A 1 71 ? 21.02900 -2.15700 -1.63600 1.000 42.21496 71 PRO A CA 1
ATOM 512 C C . PRO A 1 71 ? 21.62200 -1.24400 -0.57700 1.000 49.77106 71 PRO A C 1
ATOM 513 O O . PRO A 1 71 ? 22.11200 -0.15200 -0.87300 1.000 52.98891 71 PRO A O 1
ATOM 517 N N . ARG A 1 72 ? 21.55800 -1.69800 0.67100 1.000 47.17090 72 ARG A N 1
ATOM 518 C CA . ARG A 1 72 ? 22.13600 -0.97100 1.78900 1.000 48.47519 72 ARG A CA 1
ATOM 519 C C . ARG A 1 72 ? 23.03500 -1.84100 2.64900 1.000 51.17346 72 ARG A C 1
ATOM 520 O O . ARG A 1 72 ? 23.60900 -1.33900 3.62000 1.000 55.89139 72 ARG A O 1
ATOM 528 N N . SER A 1 73 ? 23.16300 -3.12300 2.33100 1.000 48.14697 73 SER A N 1
ATOM 529 C CA . SER A 1 73 ? 24.02200 -4.03100 3.07400 1.000 55.42009 73 SER A CA 1
ATOM 530 C C . SER A 1 73 ? 24.33300 -5.22400 2.17800 1.000 52.19418 73 SER A C 1
ATOM 531 O O . SER A 1 73 ? 23.96500 -5.24900 0.99800 1.000 46.72577 73 SER A O 1
ATOM 534 N N . SER A 1 74 ? 24.99900 -6.22500 2.75300 1.000 50.69611 74 SER A N 1
ATOM 535 C CA . SER A 1 74 ? 25.27800 -7.49000 2.08900 1.000 48.86636 74 SER A CA 1
ATOM 536 C C . SER A 1 74 ? 24.10400 -8.45700 2.16800 1.000 51.31499 74 SER A C 1
ATOM 537 O O . SER A 1 74 ? 24.18900 -9.55900 1.61100 1.000 49.29373 74 SER A O 1
ATOM 540 N N . VAL A 1 75 ? 23.03700 -8.09000 2.87500 1.000 51.28649 75 VAL A N 1
ATOM 541 C CA . VAL A 1 75 ? 21.83900 -8.91500 2.97300 1.000 47.14768 75 VAL A CA 1
ATOM 542 C C . VAL A 1 75 ? 20.90300 -8.51400 1.84100 1.000 48.96558 75 VAL A C 1
ATOM 543 O O . VAL A 1 75 ? 20.53500 -7.34200 1.71800 1.000 53.73477 75 VAL A O 1
ATOM 547 N N . ALA A 1 76 ? 20.51500 -9.49000 1.01000 1.000 46.85916 76 ALA A N 1
ATOM 548 C CA . ALA A 1 76 ? 19.61500 -9.22000 -0.10000 1.000 45.35326 76 ALA A CA 1
ATOM 549 C C . ALA A 1 76 ? 18.16400 -9.19200 0.38200 1.000 44.53015 76 ALA A C 1
ATOM 550 O O . ALA A 1 76 ? 17.80200 -9.91700 1.30700 1.000 47.04627 76 ALA A O 1
ATOM 552 N N . PRO A 1 77 ? 17.30600 -8.37500 -0.24000 1.000 43.38607 77 PRO A N 1
ATOM 553 C CA . PRO A 1 77 ? 15.89700 -8.33300 0.18600 1.000 45.45363 77 PRO A CA 1
ATOM 554 C C . PRO A 1 77 ? 15.07900 -9.54500 -0.22700 1.000 47.39552 77 PRO A C 1
ATOM 555 O O . PRO A 1 77 ? 13.94800 -9.69100 0.25200 1.000 49.14395 77 PRO A O 1
ATOM 559 N N . SER A 1 78 ? 15.59900 -10.41200 -1.09000 1.000 44.32879 78 SER A N 1
ATOM 560 C CA . SER A 1 78 ? 14.85800 -11.58100 -1.54000 1.000 42.46854 78 SER A CA 1
ATOM 561 C C . SER A 1 78 ? 15.84900 -12.70500 -1.78500 1.000 41.78266 78 SER A C 1
ATOM 562 O O . SER A 1 78 ? 17.06200 -12.52100 -1.69100 1.000 41.80443 78 SER A O 1
ATOM 565 N N . LYS A 1 79 ? 15.32300 -13.88000 -2.09900 1.000 40.66867 79 LYS A N 1
ATOM 566 C CA . LYS A 1 79 ? 16.16500 -15.00200 -2.51900 1.000 38.63289 79 LYS A CA 1
ATOM 567 C C . LYS A 1 79 ? 16.08000 -15.21800 -4.02600 1.000 36.55222 79 LYS A C 1
ATOM 568 O O . LYS A 1 79 ? 15.96500 -16.34400 -4.50000 1.000 40.95666 79 LYS A O 1
ATOM 571 N N . SER A 1 80 ? 16.18100 -14.12800 -4.78800 1.000 40.45309 80 SER A N 1
ATOM 572 C CA . SER A 1 80 ? 16.01400 -14.16800 -6.23800 1.000 39.52427 80 SER A CA 1
ATOM 573 C C . SER A 1 80 ? 16.91200 -15.21600 -6.88300 1.000 39.98166 80 SER A C 1
ATOM 574 O O . SER A 1 80 ? 18.10300 -15.30900 -6.57400 1.000 35.51653 80 SER A O 1
ATOM 577 N N . PHE A 1 81 ? 16.32300 -16.01700 -7.77100 1.000 37.34765 81 PHE A N 1
ATOM 578 C CA . PHE A 1 81 ? 17.03500 -17.06300 -8.50000 1.000 32.73890 81 PHE A CA 1
ATOM 579 C C . PHE A 1 81 ? 17.87900 -16.51400 -9.64800 1.000 33.17890 81 PHE A C 1
ATOM 580 O O . PHE A 1 81 ? 18.47800 -17.30400 -10.38400 1.000 29.38890 81 PHE A O 1
ATOM 588 N N . MET A 1 82 ? 17.94000 -15.18700 -9.82200 1.000 31.56950 82 MET A N 1
ATOM 589 C CA . MET A 1 82 ? 18.69100 -14.61700 -10.93700 1.000 27.69729 82 MET A CA 1
ATOM 590 C C . MET A 1 82 ? 20.17800 -14.92000 -10.79800 1.000 28.17908 82 MET A C 1
ATOM 591 O O . MET A 1 82 ? 20.83200 -15.32600 -11.76700 1.000 29.64271 82 MET A O 1
ATOM 596 N N . THR A 1 83 ? 20.73800 -14.68200 -9.61200 1.000 29.74327 83 THR A N 1
ATOM 597 C CA . THR A 1 83 ? 22.14600 -14.93400 -9.33400 1.000 36.05678 83 THR A CA 1
ATOM 598 C C . THR A 1 83 ? 22.25100 -15.52000 -7.93700 1.000 41.41295 83 THR A C 1
ATOM 599 O O . THR A 1 83 ? 21.29600 -15.48000 -7.15700 1.000 39.39337 83 THR A O 1
ATOM 603 N N . ASP A 1 84 ? 23.44100 -16.03800 -7.61000 1.000 33.02549 84 ASP A N 1
ATOM 604 C CA . ASP A 1 84 ? 23.63100 -16.72900 -6.33600 1.000 34.63930 84 ASP A CA 1
ATOM 605 C C . ASP A 1 84 ? 23.51600 -15.77700 -5.15200 1.000 37.32193 84 ASP A C 1
ATOM 606 O O . ASP A 1 84 ? 23.04100 -16.17300 -4.08200 1.000 32.98486 84 ASP A O 1
ATOM 611 N N . ASP A 1 85 ? 24.00400 -14.54500 -5.28800 1.000 30.27586 85 ASP A N 1
ATOM 612 C CA . ASP A 1 85 ? 23.84900 -13.57000 -4.21400 1.000 49.97938 85 ASP A CA 1
ATOM 613 C C . ASP A 1 85 ? 22.52400 -12.81500 -4.30500 1.000 44.97999 85 ASP A C 1
ATOM 614 O O . ASP A 1 85 ? 22.32200 -11.84200 -3.56800 1.000 44.06691 85 ASP A O 1
ATOM 619 N N . HIS A 1 86 ? 21.62100 -13.26100 -5.18200 1.000 35.87149 86 HIS A N 1
ATOM 620 C CA . HIS A 1 86 ? 20.28400 -12.71000 -5.36700 1.000 34.99863 86 HIS A CA 1
ATOM 621 C C . HIS A 1 86 ? 20.29500 -11.30600 -5.96300 1.000 37.47486 86 HIS A C 1
ATOM 622 O O . HIS A 1 86 ? 19.33300 -10.54600 -5.78800 1.000 34.98686 86 HIS A O 1
ATOM 629 N N . SER A 1 87 ? 21.35100 -10.95000 -6.68300 1.000 34.16037 87 SER A N 1
ATOM 630 C CA . SER A 1 87 ? 21.30400 -9.75600 -7.51100 1.000 32.39945 87 SER A CA 1
ATOM 631 C C . SER A 1 87 ? 20.24700 -9.97300 -8.59000 1.000 33.94079 87 SER A C 1
ATOM 632 O O . SER A 1 87 ? 20.27600 -11.00500 -9.27900 1.000 31.42474 87 SER A O 1
ATOM 635 N N . PRO A 1 88 ? 19.29500 -9.05400 -8.75500 1.000 31.06460 88 PRO A N 1
ATOM 636 C CA . PRO A 1 88 ? 18.20300 -9.27700 -9.71500 1.000 30.58577 88 PRO A CA 1
ATOM 637 C C . PRO A 1 88 ? 18.57100 -8.89700 -11.14100 1.000 26.53855 88 PRO A C 1
ATOM 638 O O . PRO A 1 88 ? 17.68600 -8.67100 -11.97500 1.000 31.73634 88 PRO A O 1
ATOM 642 N N . ILE A 1 89 ? 19.86800 -8.80300 -11.43500 1.000 27.33443 89 ILE A N 1
ATOM 643 C CA . ILE A 1 89 ? 20.35800 -8.40100 -12.74900 1.000 29.13312 89 ILE A CA 1
ATOM 644 C C . ILE A 1 89 ? 21.48400 -9.34600 -13.15000 1.000 28.92439 89 ILE A C 1
ATOM 645 O O . ILE A 1 89 ? 22.36300 -9.64300 -12.33200 1.000 25.99504 89 ILE A O 1
ATOM 650 N N . GLU A 1 90 ? 21.47000 -9.81200 -14.40200 1.000 25.32146 90 GLU A N 1
ATOM 651 C CA . GLU A 1 90 ? 22.59500 -10.58400 -14.92700 1.000 24.70264 90 GLU A CA 1
ATOM 652 C C . GLU A 1 90 ? 22.88100 -10.12900 -16.35200 1.000 28.33941 90 GLU A C 1
ATOM 653 O O . GLU A 1 90 ? 21.99700 -10.19300 -17.21400 1.000 25.78850 90 GLU A O 1
ATOM 659 N N . TYR A 1 91 ? 24.11200 -9.67600 -16.60300 1.000 25.11114 91 TYR A N 1
ATOM 660 C CA . TYR A 1 91 ? 24.52400 -9.26800 -17.94100 1.000 24.33941 91 TYR A CA 1
ATOM 661 C C . TYR A 1 91 ? 25.06700 -10.46700 -18.70300 1.000 23.89771 91 TYR A C 1
ATOM 662 O O . TYR A 1 91 ? 25.50600 -11.45100 -18.11000 1.000 26.82361 91 TYR A O 1
ATOM 671 N N . SER A 1 92 ? 24.98300 -10.41200 -20.02700 1.000 23.83732 92 SER A N 1
ATOM 672 C CA . SER A 1 92 ? 25.62700 -11.42200 -20.84900 1.000 27.68605 92 SER A CA 1
ATOM 673 C C . SER A 1 92 ? 26.24600 -10.76600 -22.07300 1.000 26.57814 92 SER A C 1
ATOM 674 O O . SER A 1 92 ? 25.76900 -9.73900 -22.56800 1.000 25.13803 92 SER A O 1
ATOM 677 N N . TRP A 1 93 ? 27.34000 -11.37800 -22.51900 1.000 27.78511 93 TRP A N 1
ATOM 678 C CA . TRP A 1 93 ? 28.22900 -10.89200 -23.56900 1.000 27.03575 93 TRP A CA 1
ATOM 679 C C . TRP A 1 93 ? 28.43400 -12.07300 -24.51500 1.000 28.88027 93 TRP A C 1
ATOM 680 O O . TRP A 1 93 ? 29.14200 -13.02300 -24.17300 1.000 25.79862 93 TRP A O 1
ATOM 691 N N . LYS A 1 94 ? 27.77200 -12.05800 -25.66800 1.000 28.29334 94 LYS A N 1
ATOM 692 C CA . LYS A 1 94 ? 27.86400 -13.15000 -26.62700 1.000 28.46449 94 LYS A CA 1
ATOM 693 C C . LYS A 1 94 ? 28.98100 -12.86200 -27.61900 1.000 29.54653 94 LYS A C 1
ATOM 694 O O . LYS A 1 94 ? 28.98000 -11.80800 -28.27200 1.000 31.49430 94 LYS A O 1
ATOM 700 N N . TRP A 1 95 ? 29.93200 -13.79200 -27.71700 1.000 31.72837 95 TRP A N 1
ATOM 701 C CA . TRP A 1 95 ? 31.05800 -13.66700 -28.63100 1.000 30.35770 95 TRP A CA 1
ATOM 702 C C . TRP A 1 95 ? 30.64100 -14.10700 -30.02600 1.000 35.83994 95 TRP A C 1
ATOM 703 O O . TRP A 1 95 ? 30.37300 -15.29000 -30.25900 1.000 42.52377 95 TRP A O 1
ATOM 714 N N . ILE A 1 96 ? 30.64600 -13.17700 -30.96300 1.000 42.22836 96 ILE A N 1
ATOM 715 C CA . ILE A 1 96 ? 30.22800 -13.45700 -32.32800 1.000 36.98555 96 ILE A CA 1
ATOM 716 C C . ILE A 1 96 ? 31.46800 -13.81000 -33.13500 1.000 38.62805 96 ILE A C 1
ATOM 717 O O . ILE A 1 96 ? 32.50400 -13.14200 -33.02600 1.000 39.96839 96 ILE A O 1
ATOM 722 N N . SER A 1 97 ? 31.36600 -14.86600 -33.93900 1.000 40.22241 97 SER A N 1
ATOM 723 C CA . SER A 1 97 ? 32.50500 -15.32800 -34.71700 1.000 45.08311 97 SER A CA 1
ATOM 724 C C . SER A 1 97 ? 32.85600 -14.31500 -35.80100 1.000 39.96009 97 SER A C 1
ATOM 725 O O . SER A 1 97 ? 32.12800 -13.34800 -36.05600 1.000 41.00395 97 SER A O 1
ATOM 728 N N . GLY A 1 98 ? 33.99800 -14.54400 -36.44400 1.000 40.22763 98 GLY A N 1
ATOM 729 C CA . GLY A 1 98 ? 34.46600 -13.60500 -37.44000 1.000 39.75140 98 GLY A CA 1
ATOM 730 C C . GLY A 1 98 ? 34.91100 -12.29000 -36.85800 1.000 45.10021 98 GLY A C 1
ATOM 731 O O . GLY A 1 98 ? 35.06600 -11.31700 -37.60200 1.000 48.13415 98 GLY A O 1
ATOM 732 N N . ASN A 1 99 ? 35.10400 -12.23000 -35.53900 1.000 46.92283 99 ASN A N 1
ATOM 733 C CA . ASN A 1 99 ? 35.52300 -11.01100 -34.85700 1.000 54.95953 99 ASN A CA 1
ATOM 734 C C . ASN A 1 99 ? 34.51400 -9.87700 -35.05900 1.000 56.30319 99 ASN A C 1
ATOM 735 O O . ASN A 1 99 ? 34.87700 -8.70100 -35.14900 1.000 57.75720 99 ASN A O 1
ATOM 740 N N . LYS A 1 100 ? 33.23500 -10.23000 -35.14200 1.000 54.46306 100 LYS A N 1
ATOM 741 C CA . LYS A 1 100 ? 32.18500 -9.23600 -35.24800 1.000 41.09525 100 LYS A CA 1
ATOM 742 C C . LYS A 1 100 ? 31.85700 -8.71800 -33.85300 1.000 36.82999 100 LYS A C 1
ATOM 743 O O . LYS A 1 100 ? 32.30200 -9.26900 -32.84300 1.000 41.09045 100 LYS A O 1
ATOM 749 N N . LYS A 1 101 ? 31.06800 -7.64900 -33.79200 1.000 37.39057 101 LYS A N 1
ATOM 750 C CA . LYS A 1 101 ? 30.80800 -7.02400 -32.50500 1.000 29.73169 101 LYS A CA 1
ATOM 751 C C . LYS A 1 101 ? 30.06200 -7.99300 -31.59300 1.000 30.36712 101 LYS A C 1
ATOM 752 O O . LYS A 1 101 ? 29.14700 -8.69800 -32.04100 1.000 32.25198 101 LYS A O 1
ATOM 758 N N . PRO A 1 102 ? 30.41200 -8.04400 -30.31400 1.000 30.49002 102 PRO A N 1
ATOM 759 C CA . PRO A 1 102 ? 29.67500 -8.89300 -29.37400 1.000 30.40542 102 PRO A CA 1
ATOM 760 C C . PRO A 1 102 ? 28.24800 -8.40500 -29.19400 1.000 34.34859 102 PRO A C 1
ATOM 761 O O . PRO A 1 102 ? 27.92900 -7.22700 -29.38700 1.000 32.42238 102 PRO A O 1
ATOM 765 N N . GLU A 1 103 ? 27.37800 -9.33100 -28.80400 1.000 37.20322 103 GLU A N 1
ATOM 766 C CA . GLU A 1 103 ? 25.99300 -8.97500 -28.51600 1.000 35.44273 103 GLU A CA 1
ATOM 767 C C . GLU A 1 103 ? 25.82300 -8.86100 -27.01100 1.000 31.24000 103 GLU A C 1
ATOM 768 O O . GLU A 1 103 ? 26.20500 -9.76900 -26.26600 1.000 23.28050 103 GLU A O 1
ATOM 774 N N . ILE A 1 104 ? 25.32500 -7.71100 -26.57500 1.000 24.01644 104 ILE A N 1
ATOM 775 C CA . ILE A 1 104 ? 25.10700 -7.46400 -25.12600 1.000 24.26846 104 ILE A CA 1
ATOM 776 C C . ILE A 1 104 ? 23.63800 -7.70600 -24.80000 1.000 27.65031 104 ILE A C 1
ATOM 777 O O . ILE A 1 104 ? 22.76500 -7.20900 -25.52300 1.000 29.00893 104 ILE A O 1
ATOM 782 N N . ARG A 1 105 ? 23.40500 -8.47700 -23.75400 1.000 24.64634 105 ARG A N 1
ATOM 783 C CA . ARG A 1 105 ? 22.03500 -8.76600 -23.30000 1.000 28.82553 105 ARG A CA 1
ATOM 784 C C . ARG A 1 105 ? 22.00500 -8.60600 -21.78400 1.000 28.64016 105 ARG A C 1
ATOM 785 O O . ARG A 1 105 ? 23.07200 -8.62900 -21.17800 1.000 29.58335 105 ARG A O 1
ATOM 793 N N . TYR A 1 106 ? 20.83100 -8.37600 -21.21400 1.000 30.66116 106 TYR A N 1
ATOM 794 C CA . TYR A 1 106 ? 20.70000 -8.36400 -19.73600 1.000 25.46053 106 TYR A CA 1
ATOM 795 C C . TYR A 1 106 ? 19.34800 -8.90900 -19.29700 1.000 26.28889 106 TYR A C 1
ATOM 796 O O . TYR A 1 106 ? 18.33300 -8.54900 -19.88400 1.000 31.13519 106 TYR A O 1
ATOM 805 N N . ALA A 1 107 ? 19.37600 -9.77900 -18.30000 1.000 26.81891 107 ALA A N 1
ATOM 806 C CA . ALA A 1 107 ? 18.17500 -10.30300 -17.68300 1.000 28.41498 107 ALA A CA 1
ATOM 807 C C . ALA A 1 107 ? 17.91100 -9.54500 -16.38800 1.000 31.47504 107 ALA A C 1
ATOM 808 O O . ALA A 1 107 ? 18.84600 -9.20700 -15.65300 1.000 32.05132 107 ALA A O 1
ATOM 810 N N . VAL A 1 108 ? 16.63000 -9.30900 -16.10400 1.000 27.13316 108 VAL A N 1
ATOM 811 C CA . VAL A 1 108 ? 16.19000 -8.53200 -14.95100 1.000 23.55922 108 VAL A CA 1
ATOM 812 C C . VAL A 1 108 ? 14.93600 -9.17600 -14.37100 1.000 25.73039 108 VAL A C 1
ATOM 813 O O . VAL A 1 108 ? 14.08000 -9.69000 -15.10700 1.000 31.09410 108 VAL A O 1
ATOM 817 N N . GLU A 1 109 ? 14.85900 -9.18700 -13.03700 1.000 25.79294 109 GLU A N 1
ATOM 818 C CA . GLU A 1 109 ? 13.64500 -9.53500 -12.30600 1.000 31.07647 109 GLU A CA 1
ATOM 819 C C . GLU A 1 109 ? 13.19200 -8.28200 -11.55900 1.000 29.77684 109 GLU A C 1
ATOM 820 O O . GLU A 1 109 ? 13.72000 -7.95500 -10.49100 1.000 31.39086 109 GLU A O 1
ATOM 826 N N . LEU A 1 110 ? 12.20900 -7.59000 -12.11900 1.000 29.83968 110 LEU A N 1
ATOM 827 C CA . LEU A 1 110 ? 11.64800 -6.43500 -11.44800 1.000 29.09136 110 LEU A CA 1
ATOM 828 C C . LEU A 1 110 ? 10.84200 -6.88500 -10.23100 1.000 33.15351 110 LEU A C 1
ATOM 829 O O . LEU A 1 110 ? 10.46500 -8.05400 -10.09500 1.000 38.35257 110 LEU A O 1
ATOM 834 N N . VAL A 1 111 ? 10.59700 -5.94600 -9.32300 1.000 31.13005 111 VAL A N 1
ATOM 835 C CA . VAL A 1 111 ? 9.97300 -6.25400 -8.04500 1.000 36.37522 111 VAL A CA 1
ATOM 836 C C . VAL A 1 111 ? 8.96600 -5.16100 -7.70400 1.000 41.00444 111 VAL A C 1
ATOM 837 O O . VAL A 1 111 ? 9.00500 -4.05500 -8.24400 1.000 43.58451 111 VAL A O 1
ATOM 841 N N . SER A 1 112 ? 8.04700 -5.49200 -6.80700 1.000 42.80094 112 SER A N 1
ATOM 842 C CA . SER A 1 112 ? 7.04400 -4.56100 -6.31800 1.000 40.85989 112 SER A CA 1
ATOM 843 C C . SER A 1 112 ? 6.81900 -4.85500 -4.84600 1.000 42.62375 112 SER A C 1
ATOM 844 O O . SER A 1 112 ? 7.19400 -5.92700 -4.35900 1.000 45.35844 112 SER A O 1
ATOM 847 N N . PRO A 1 113 ? 6.22400 -3.91700 -4.10600 1.000 42.26514 113 PRO A N 1
ATOM 848 C CA . PRO A 1 113 ? 5.91700 -4.18900 -2.69200 1.000 46.31069 113 PRO A CA 1
ATOM 849 C C . PRO A 1 113 ? 4.95300 -5.34700 -2.48500 1.000 49.40595 113 PRO A C 1
ATOM 850 O O . PRO A 1 113 ? 4.89300 -5.88900 -1.37500 1.000 52.49300 113 PRO A O 1
ATOM 854 N N . LEU A 1 114 ? 4.19100 -5.73800 -3.51000 1.000 49.04587 114 LEU A N 1
ATOM 855 C CA . LEU A 1 114 ? 3.25900 -6.85400 -3.39100 1.000 46.87199 114 LEU A CA 1
ATOM 856 C C . LEU A 1 114 ? 3.95000 -8.21100 -3.36100 1.000 44.98857 114 LEU A C 1
ATOM 857 O O . LEU A 1 114 ? 3.28200 -9.21400 -3.08700 1.000 46.02817 114 LEU A O 1
ATOM 862 N N . ALA A 1 115 ? 5.25200 -8.26500 -3.63900 1.000 44.54352 115 ALA A N 1
ATOM 863 C CA . ALA A 1 115 ? 5.96000 -9.53700 -3.72200 1.000 43.12464 115 ALA A CA 1
ATOM 864 C C . ALA A 1 115 ? 5.87300 -10.28900 -2.40300 1.000 42.89317 115 ALA A C 1
ATOM 865 O O . ALA A 1 115 ? 6.18400 -9.74700 -1.33600 1.000 44.85612 115 ALA A O 1
ATOM 867 N N . GLY A 1 116 ? 5.42800 -11.54000 -2.47600 1.000 43.27141 116 GLY A N 1
ATOM 868 C CA . GLY A 1 116 ? 5.25000 -12.36100 -1.30700 1.000 41.46173 116 GLY A CA 1
ATOM 869 C C . GLY A 1 116 ? 3.84200 -12.36500 -0.75300 1.000 43.80229 116 GLY A C 1
ATOM 870 O O . GLY A 1 116 ? 3.48600 -13.29200 -0.02500 1.000 51.36287 116 GLY A O 1
ATOM 871 N N . SER A 1 117 ? 3.03100 -11.35900 -1.07300 1.000 45.72691 117 SER A N 1
ATOM 872 C CA . SER A 1 117 ? 1.67200 -11.30100 -0.54400 1.000 46.35513 117 SER A CA 1
ATOM 873 C C . SER A 1 117 ? 0.73500 -12.17700 -1.37400 1.000 47.26342 117 SER A C 1
ATOM 874 O O . SER A 1 117 ? 1.11300 -12.74000 -2.40400 1.000 45.97827 117 SER A O 1
ATOM 877 N N . LYS A 1 118 ? -0.52800 -12.26200 -0.93700 1.000 49.75233 118 LYS A N 1
ATOM 878 C CA . LYS A 1 118 ? -1.51500 -13.05000 -1.66800 1.000 51.12504 118 LYS A CA 1
ATOM 879 C C . LYS A 1 118 ? -1.78100 -12.49600 -3.06200 1.000 49.94221 118 LYS A C 1
ATOM 880 O O . LYS A 1 118 ? -2.21300 -13.24500 -3.94400 1.000 53.14506 118 LYS A O 1
ATOM 886 N N . GLN A 1 119 ? -1.53000 -11.20800 -3.28200 1.000 48.58803 119 GLN A N 1
ATOM 887 C CA . GLN A 1 119 ? -1.74500 -10.61200 -4.59200 1.000 47.64974 119 GLN A CA 1
ATOM 888 C C . GLN A 1 119 ? -0.62600 -10.92800 -5.57500 1.000 45.15292 119 GLN A C 1
ATOM 889 O O . GLN A 1 119 ? -0.82300 -10.77700 -6.78500 1.000 44.69319 119 GLN A O 1
ATOM 895 N N . ASP A 1 120 ? 0.55100 -11.31500 -5.08700 1.000 43.72565 120 ASP A N 1
ATOM 896 C CA . ASP A 1 120 ? 1.65500 -11.67100 -5.97000 1.000 44.03241 120 ASP A CA 1
ATOM 897 C C . ASP A 1 120 ? 2.66600 -12.50200 -5.18700 1.000 48.75947 120 ASP A C 1
ATOM 898 O O . ASP A 1 120 ? 3.79300 -12.04500 -4.94000 1.000 43.12403 120 ASP A O 1
ATOM 903 N N . PRO A 1 121 ? 2.31400 -13.73100 -4.79800 1.000 48.55236 121 PRO A N 1
ATOM 904 C CA . PRO A 1 121 ? 3.19000 -14.48200 -3.88200 1.000 45.78616 121 PRO A CA 1
ATOM 905 C C . PRO A 1 121 ? 4.54500 -14.83200 -4.47000 1.000 40.85152 121 PRO A C 1
ATOM 906 O O . PRO A 1 121 ? 5.47800 -15.09400 -3.70500 1.000 44.02057 121 PRO A O 1
ATOM 910 N N . PHE A 1 122 ? 4.70300 -14.79700 -5.79100 1.000 46.11155 122 PHE A N 1
ATOM 911 C CA . PHE A 1 122 ? 5.95400 -15.19500 -6.42500 1.000 46.35200 122 PHE A CA 1
ATOM 912 C C . PHE A 1 122 ? 6.54500 -14.10200 -7.31600 1.000 45.41379 122 PHE A C 1
ATOM 913 O O . PHE A 1 122 ? 7.32200 -14.41100 -8.22200 1.000 41.19576 122 PHE A O 1
ATOM 921 N N . ASN A 1 123 ? 6.17700 -12.83800 -7.09200 1.000 50.26055 123 ASN A N 1
ATOM 922 C CA . ASN A 1 123 ? 6.77500 -11.68500 -7.77900 1.000 44.41091 123 ASN A CA 1
ATOM 923 C C . ASN A 1 123 ? 6.70300 -11.82600 -9.29800 1.000 39.40574 123 ASN A C 1
ATOM 924 O O . ASN A 1 123 ? 7.71600 -11.82700 -9.99900 1.000 37.14857 123 ASN A O 1
ATOM 929 N N . GLN A 1 124 ? 5.47900 -11.92100 -9.81000 1.000 38.15983 124 GLN A N 1
ATOM 930 C CA . GLN A 1 124 ? 5.27400 -12.09600 -11.24100 1.000 39.55527 124 GLN A CA 1
ATOM 931 C C . GLN A 1 124 ? 4.74900 -10.85600 -11.94800 1.000 39.29537 124 GLN A C 1
ATOM 932 O O . GLN A 1 124 ? 5.03800 -10.66500 -13.13000 1.000 33.20461 124 GLN A O 1
ATOM 938 N N . ILE A 1 125 ? 3.99600 -10.00900 -11.24600 1.000 41.15486 125 ILE A N 1
ATOM 939 C CA . ILE A 1 125 ? 3.35100 -8.87200 -11.91000 1.000 38.33186 125 ILE A CA 1
ATOM 940 C C . ILE A 1 125 ? 4.35400 -7.91400 -12.52900 1.000 37.14420 125 ILE A C 1
ATOM 941 O O . ILE A 1 125 ? 4.13800 -7.48800 -13.67500 1.000 39.82726 125 ILE A O 1
ATOM 946 N N . PRO A 1 126 ? 5.45900 -7.53200 -11.87000 1.000 37.19351 126 PRO A N 1
ATOM 947 C CA . PRO A 1 126 ? 6.38100 -6.56900 -12.50900 1.000 35.33753 126 PRO A CA 1
ATOM 948 C C . PRO A 1 126 ? 6.91900 -7.02900 -13.85400 1.000 37.88363 126 PRO A C 1
ATOM 949 O O . PRO A 1 126 ? 7.02600 -6.21400 -14.78100 1.000 38.70249 126 PRO A O 1
ATOM 953 N N . THR A 1 127 ? 7.24600 -8.31700 -13.99600 1.000 37.75248 127 THR A N 1
ATOM 954 C CA . THR A 1 127 ? 7.72400 -8.82500 -15.28000 1.000 32.63985 127 THR A CA 1
ATOM 955 C C . THR A 1 127 ? 6.64100 -8.74300 -16.35100 1.000 34.15083 127 THR A C 1
ATOM 956 O O . THR A 1 127 ? 6.91600 -8.34200 -17.48900 1.000 41.58529 127 THR A O 1
ATOM 960 N N . ARG A 1 128 ? 5.40300 -9.11000 -16.00200 1.000 32.30982 128 ARG A N 1
ATOM 961 C CA . ARG A 1 128 ? 4.28900 -8.98900 -16.94400 1.000 36.97451 128 ARG A CA 1
ATOM 962 C C . ARG A 1 128 ? 4.09400 -7.54000 -17.38300 1.000 35.07444 128 ARG A C 1
ATOM 963 O O . ARG A 1 128 ? 3.87800 -7.25800 -18.57200 1.000 34.62499 128 ARG A O 1
ATOM 971 N N . ASN A 1 129 ? 4.16900 -6.60500 -16.43500 1.000 34.23354 129 ASN A N 1
ATOM 972 C CA . ASN A 1 129 ? 4.02700 -5.19700 -16.78100 1.000 34.43575 129 ASN A CA 1
ATOM 973 C C . ASN A 1 129 ? 5.14900 -4.75000 -17.71100 1.000 35.77214 129 ASN A C 1
ATOM 974 O O . ASN A 1 129 ? 4.91000 -4.01200 -18.67500 1.000 38.01404 129 ASN A O 1
ATOM 979 N N . LEU A 1 130 ? 6.37800 -5.20200 -17.44600 1.000 36.27403 130 LEU A N 1
ATOM 980 C CA . LEU A 1 130 ? 7.49200 -4.85900 -18.32400 1.000 32.68603 130 LEU A CA 1
ATOM 981 C C . LEU A 1 130 ? 7.25800 -5.37700 -19.73500 1.000 37.69266 130 LEU A C 1
ATOM 982 O O . LEU A 1 130 ? 7.49800 -4.66100 -20.71600 1.000 37.66063 130 LEU A O 1
ATOM 987 N N . VAL A 1 131 ? 6.78000 -6.61800 -19.85600 1.000 34.32950 131 VAL A N 1
ATOM 988 C CA . VAL A 1 131 ? 6.53600 -7.19800 -21.17700 1.000 36.73212 131 VAL A CA 1
ATOM 989 C C . VAL A 1 131 ? 5.47700 -6.39700 -21.93400 1.000 42.32503 131 VAL A C 1
ATOM 990 O O . VAL A 1 131 ? 5.63700 -6.09700 -23.12600 1.000 43.04814 131 VAL A O 1
ATOM 994 N N . TYR A 1 132 ? 4.38200 -6.03200 -21.26600 1.000 40.53929 132 TYR A N 1
ATOM 995 C CA . TYR A 1 132 ? 3.36700 -5.24500 -21.96700 1.000 44.26789 132 TYR A CA 1
ATOM 996 C C . TYR A 1 132 ? 3.87600 -3.84800 -22.32300 1.000 46.36424 132 TYR A C 1
ATOM 997 O O . TYR A 1 132 ? 3.57900 -3.33200 -23.41400 1.000 45.90858 132 TYR A O 1
ATOM 1006 N N . ASN A 1 133 ? 4.67100 -3.23200 -21.44100 1.000 44.72059 133 ASN A N 1
ATOM 1007 C CA . ASN A 1 133 ? 5.23800 -1.92800 -21.76800 1.000 47.52714 133 ASN A CA 1
ATOM 1008 C C . ASN A 1 133 ? 6.11400 -2.02500 -23.00900 1.000 42.93401 133 ASN A C 1
ATOM 1009 O O . ASN A 1 133 ? 6.03500 -1.17800 -23.90700 1.000 45.32813 133 ASN A O 1
ATOM 1014 N N . LEU A 1 134 ? 6.94000 -3.06800 -23.08300 1.000 39.65419 134 LEU A N 1
ATOM 1015 C CA . LEU A 1 134 ? 7.80400 -3.24700 -24.24400 1.000 43.81414 134 LEU A CA 1
ATOM 1016 C C . LEU A 1 134 ? 6.98700 -3.51000 -25.49900 1.000 52.99413 134 LEU A C 1
ATOM 1017 O O . LEU A 1 134 ? 7.33500 -3.02900 -26.58500 1.000 61.03035 134 LEU A O 1
ATOM 1022 N N . ALA A 1 135 ? 5.89100 -4.25900 -25.36600 1.000 51.41425 135 ALA A N 1
ATOM 1023 C CA . ALA A 1 135 ? 5.02900 -4.51500 -26.51300 1.000 47.55990 135 ALA A CA 1
ATOM 1024 C C . ALA A 1 135 ? 4.43300 -3.22500 -27.04600 1.000 52.70821 135 ALA A C 1
ATOM 1025 O O . ALA A 1 135 ? 4.20400 -3.09800 -28.25500 1.000 58.17399 135 ALA A O 1
ATOM 1027 N N . LYS A 1 136 ? 4.20000 -2.24900 -26.16400 1.000 50.65632 136 LYS A N 1
ATOM 1028 C CA . LYS A 1 136 ? 3.67700 -0.96700 -26.63300 1.000 56.93837 136 LYS A CA 1
ATOM 1029 C C . LYS A 1 136 ? 4.67300 -0.25600 -27.54400 1.000 62.39495 136 LYS A C 1
ATOM 1030 O O . LYS A 1 136 ? 4.28200 0.33500 -28.55600 1.000 70.00282 136 LYS A O 1
ATOM 1036 N N . ILE A 1 137 ? 5.95800 -0.32000 -27.21500 1.000 63.68988 137 ILE A N 1
ATOM 1037 C CA . ILE A 1 137 ? 6.97000 0.38600 -27.99200 1.000 62.04127 137 ILE A CA 1
ATOM 1038 C C . ILE A 1 137 ? 7.51500 -0.46100 -29.14800 1.000 69.43310 137 ILE A C 1
ATOM 1039 O O . ILE A 1 137 ? 7.99000 0.09300 -30.14500 1.000 82.97881 137 ILE A O 1
ATOM 1044 N N . ILE A 1 138 ? 7.46900 -1.78700 -29.03800 1.000 88.04343 138 ILE A N 1
ATOM 1045 C CA . ILE A 1 138 ? 8.02100 -2.68900 -30.05100 1.000 74.65121 138 ILE A CA 1
ATOM 1046 C C . ILE A 1 138 ? 6.89700 -3.48300 -30.70700 1.000 74.45243 138 ILE A C 1
ATOM 1047 O O . ILE A 1 138 ? 6.50300 -4.53900 -30.18700 1.000 71.28046 138 ILE A O 1
ATOM 1052 N N . PRO A 1 139 ? 6.33400 -3.01700 -31.82400 1.000 79.82585 139 PRO A N 1
ATOM 1053 C CA . PRO A 1 139 ? 5.20900 -3.74800 -32.43100 1.000 82.48229 139 PRO A CA 1
ATOM 1054 C C . PRO A 1 139 ? 5.57700 -5.13200 -32.94200 1.000 80.85153 139 PRO A C 1
ATOM 1055 O O . PRO A 1 139 ? 4.68100 -5.97200 -33.09800 1.000 77.32516 139 PRO A O 1
ATOM 1059 N N . GLU A 1 140 ? 6.85800 -5.40400 -33.20900 1.000 86.40299 140 GLU A N 1
ATOM 1060 C CA . GLU A 1 140 ? 7.24700 -6.72500 -33.69500 1.000 84.86782 140 GLU A CA 1
ATOM 1061 C C . GLU A 1 140 ? 7.13200 -7.79600 -32.61800 1.000 76.17101 140 GLU A C 1
ATOM 1062 O O . GLU A 1 140 ? 7.19600 -8.98800 -32.94100 1.000 70.54790 140 GLU A O 1
ATOM 1064 N N . LEU A 1 141 ? 6.95400 -7.39900 -31.35900 1.000 75.15888 141 LEU A N 1
ATOM 1065 C CA . LEU A 1 141 ? 6.81100 -8.35600 -30.27000 1.000 69.02266 141 LEU A CA 1
ATOM 1066 C C . LEU A 1 141 ? 5.48900 -9.10300 -30.37300 1.000 66.57078 141 LEU A C 1
ATOM 1067 O O . LEU A 1 141 ? 4.43100 -8.49400 -30.55100 1.000 67.17487 141 LEU A O 1
ATOM 1072 N N . ASP A 1 142 ? 5.55600 -10.42400 -30.24300 1.000 67.55782 142 ASP A N 1
ATOM 1073 C CA . ASP A 1 142 ? 4.39200 -11.29800 -30.22600 1.000 67.64229 142 ASP A CA 1
ATOM 1074 C C . ASP A 1 142 ? 4.19100 -11.80400 -28.80600 1.000 65.95690 142 ASP A C 1
ATOM 1075 O O . ASP A 1 142 ? 5.14700 -12.24900 -28.16300 1.000 67.85418 142 ASP A O 1
ATOM 1080 N N . LEU A 1 143 ? 2.95600 -11.72200 -28.31300 1.000 63.64317 143 LEU A N 1
ATOM 1081 C CA . LEU A 1 143 ? 2.64200 -12.13300 -26.95200 1.000 62.87740 143 LEU A CA 1
ATOM 1082 C C . LEU A 1 143 ? 1.77800 -13.38800 -26.89400 1.000 70.50087 143 LEU A C 1
ATOM 1083 O O . LEU A 1 143 ? 1.25000 -13.71400 -25.82400 1.000 75.50766 143 LEU A O 1
ATOM 1088 N N . THR A 1 144 ? 1.61400 -14.09900 -28.01400 1.000 72.67336 144 THR A N 1
ATOM 1089 C CA . THR A 1 144 ? 0.79000 -15.30600 -28.01700 1.000 69.03249 144 THR A CA 1
ATOM 1090 C C . THR A 1 144 ? 1.38800 -16.37800 -27.10800 1.000 62.90043 144 THR A C 1
ATOM 1091 O O . THR A 1 144 ? 0.73900 -16.85200 -26.16200 1.000 65.30472 144 THR A O 1
ATOM 1093 N N . TRP A 1 145 ? 2.65000 -16.74600 -27.36100 1.000 56.32956 145 TRP A N 1
ATOM 1094 C CA . TRP A 1 145 ? 3.29000 -17.75400 -26.52500 1.000 57.96349 145 TRP A CA 1
ATOM 1095 C C . TRP A 1 145 ? 3.56300 -17.22300 -25.13200 1.000 60.05224 145 TRP A C 1
ATOM 1096 O O . TRP A 1 145 ? 3.58000 -18.00000 -24.17100 1.000 58.94330 145 TRP A O 1
ATOM 1107 N N . PHE A 1 146 ? 3.75000 -15.90900 -24.99300 1.000 58.28269 146 PHE A N 1
ATOM 1108 C CA . PHE A 1 146 ? 3.93000 -15.35700 -23.66000 1.000 51.97539 146 PHE A CA 1
ATOM 1109 C C . PHE A 1 146 ? 2.71600 -15.64400 -22.79500 1.000 49.77202 146 PHE A C 1
ATOM 1110 O O . PHE A 1 146 ? 2.84200 -16.21600 -21.71000 1.000 52.23140 146 PHE A O 1
ATOM 1118 N N . GLU A 1 147 ? 1.52300 -15.30500 -23.28600 1.000 50.07523 147 GLU A N 1
ATOM 1119 C CA . GLU A 1 147 ? 0.32700 -15.55300 -22.49100 1.000 49.71596 147 GLU A CA 1
ATOM 1120 C C . GLU A 1 147 ? 0.05800 -17.04100 -22.33200 1.000 51.01420 147 GLU A C 1
ATOM 1121 O O . GLU A 1 147 ? -0.36400 -17.47500 -21.25100 1.000 49.42623 147 GLU A O 1
ATOM 1127 N N . HIS A 1 148 ? 0.34400 -17.84500 -23.36100 1.000 50.00199 148 HIS A N 1
ATOM 1128 C CA . HIS A 1 148 ? 0.09500 -19.27900 -23.23400 1.000 53.00504 148 HIS A CA 1
ATOM 1129 C C . HIS A 1 148 ? 0.95600 -19.88300 -22.13200 1.000 51.01872 148 HIS A C 1
ATOM 1130 O O . HIS A 1 148 ? 0.44300 -20.52200 -21.20200 1.000 59.24004 148 HIS A O 1
ATOM 1137 N N . PHE A 1 149 ? 2.26900 -19.67300 -22.20500 1.000 51.77532 149 PHE A N 1
ATOM 1138 C CA . PHE A 1 149 ? 3.15100 -20.26000 -21.20500 1.000 48.26766 149 PHE A CA 1
ATOM 1139 C C . PHE A 1 149 ? 2.98100 -19.60100 -19.84600 1.000 46.39405 149 PHE A C 1
ATOM 1140 O O . PHE A 1 149 ? 3.13500 -20.27000 -18.81900 1.000 51.86843 149 PHE A O 1
ATOM 1148 N N . TRP A 1 150 ? 2.60100 -18.32200 -19.80900 1.000 44.95992 150 TRP A N 1
ATOM 1149 C CA . TRP A 1 150 ? 2.31400 -17.68200 -18.53400 1.000 43.77715 150 TRP A CA 1
ATOM 1150 C C . TRP A 1 150 ? 1.14000 -18.34300 -17.83700 1.000 49.42833 150 TRP A C 1
ATOM 1151 O O . TRP A 1 150 ? 1.22700 -18.68700 -16.65400 1.000 47.18701 150 TRP A O 1
ATOM 1162 N N . HIS A 1 151 ? 0.02800 -18.53600 -18.54500 1.000 48.98135 151 HIS A N 1
ATOM 1163 C CA . HIS A 1 151 ? -1.09700 -19.13500 -17.84400 1.000 52.43598 151 HIS A CA 1
ATOM 1164 C C . HIS A 1 151 ? -0.81100 -20.59200 -17.51100 1.000 54.15118 151 HIS A C 1
ATOM 1165 O O . HIS A 1 151 ? -1.22100 -21.07200 -16.44800 1.000 56.52527 151 HIS A O 1
ATOM 1172 N N . GLU A 1 152 ? -0.10100 -21.30600 -18.39100 1.000 53.61438 152 GLU A N 1
ATOM 1173 C CA . GLU A 1 152 ? 0.14500 -22.72100 -18.13500 1.000 56.91959 152 GLU A CA 1
ATOM 1174 C C . GLU A 1 152 ? 1.06800 -22.91900 -16.93700 1.000 54.91512 152 GLU A C 1
ATOM 1175 O O . GLU A 1 152 ? 0.84700 -23.82600 -16.12800 1.000 58.08742 152 GLU A O 1
ATOM 1181 N N . LEU A 1 153 ? 2.08800 -22.07400 -16.78400 1.000 52.08714 153 LEU A N 1
ATOM 1182 C CA . LEU A 1 153 ? 3.11500 -22.32500 -15.77900 1.000 54.34743 153 LEU A CA 1
ATOM 1183 C C . LEU A 1 153 ? 2.97800 -21.48900 -14.51300 1.000 54.49300 153 LEU A C 1
ATOM 1184 O O . LEU A 1 153 ? 3.41300 -21.93600 -13.44700 1.000 53.91224 153 LEU A O 1
ATOM 1189 N N . LEU A 1 154 ? 2.41100 -20.29000 -14.60200 1.000 52.08027 154 LEU A N 1
ATOM 1190 C CA . LEU A 1 154 ? 2.38700 -19.38700 -13.41900 1.000 52.90911 154 LEU A CA 1
ATOM 1191 C C . LEU A 1 154 ? 0.97200 -18.87900 -13.14000 1.000 60.14794 154 LEU A C 1
ATOM 1192 O O . LEU A 1 154 ? 0.80300 -18.16200 -12.14400 1.000 60.85776 154 LEU A O 1
ATOM 1197 N N . GLY A 1 155 ? -0.00100 -19.26400 -13.95900 1.000 53.08957 155 GLY A N 1
ATOM 1198 C CA . GLY A 1 155 ? -1.36600 -18.72400 -13.83900 1.000 57.09354 155 GLY A CA 1
ATOM 1199 C C . GLY A 1 155 ? -2.18500 -19.23000 -12.66600 1.000 61.37548 155 GLY A C 1
ATOM 1200 O O . GLY A 1 155 ? -1.68100 -20.00800 -11.85600 1.000 61.22543 155 GLY A O 1
ATOM 1201 N N . PRO A 1 156 ? -3.44400 -18.76800 -12.53100 1.000 62.44374 156 PRO A N 1
ATOM 1202 C CA . PRO A 1 156 ? -4.31600 -19.20600 -11.43900 1.000 67.52368 156 PRO A CA 1
ATOM 1203 C C . PRO A 1 156 ? -4.54700 -20.72600 -11.39500 1.000 71.23637 156 PRO A C 1
ATOM 1204 O O . PRO A 1 156 ? -4.93100 -21.20400 -10.36000 1.000 79.02271 156 PRO A O 1
ATOM 1208 N N . GLY A 1 157 ? -4.26200 -21.44000 -12.48000 1.000 70.12676 157 GLY A N 1
ATOM 1209 C CA . GLY A 1 157 ? -4.48600 -22.87100 -12.52000 1.000 86.69684 157 GLY A CA 1
ATOM 1210 C C . GLY A 1 157 ? -3.23200 -23.63200 -12.13800 1.000 82.39619 157 GLY A C 1
ATOM 1211 O O . GLY A 1 157 ? -3.29100 -24.79800 -11.73500 1.000 78.82838 157 GLY A O 1
ATOM 1212 N N . SER A 1 158 ? -2.08700 -22.96700 -12.26200 1.000 81.49681 158 SER A N 1
ATOM 1213 C CA . SER A 1 158 ? -0.81200 -23.56900 -11.92300 1.000 81.27823 158 SER A CA 1
ATOM 1214 C C . SER A 1 158 ? -0.67900 -23.74300 -10.41200 1.000 91.20861 158 SER A C 1
ATOM 1215 O O . SER A 1 158 ? -1.36300 -23.07200 -9.63500 1.000 91.25431 158 SER A O 1
ATOM 1218 N N . PRO A 1 159 ? 0.21900 -24.63700 -9.96700 1.000 97.03399 159 PRO A N 1
ATOM 1219 C CA . PRO A 1 159 ? 0.52200 -24.75600 -8.53700 1.000 97.48052 159 PRO A CA 1
ATOM 1220 C C . PRO A 1 159 ? 1.32700 -23.56700 -8.01500 1.000 90.28197 159 PRO A C 1
ATOM 1221 O O . PRO A 1 159 ? 1.43700 -23.39900 -6.80000 1.000 91.59966 159 PRO A O 1
ATOM 1225 N N . VAL A 1 166 ? 4.63900 -24.80000 -3.42300 1.000 79.53830 166 VAL A N 1
ATOM 1226 C CA . VAL A 1 166 ? 5.20000 -25.56000 -2.31100 1.000 84.84513 166 VAL A CA 1
ATOM 1227 C C . VAL A 1 166 ? 6.71200 -25.36800 -2.25600 1.000 85.69380 166 VAL A C 1
ATOM 1228 O O . VAL A 1 166 ? 7.24400 -24.85600 -1.27000 1.000 90.02282 166 VAL A O 1
ATOM 1230 N N . LEU A 1 167 ? 7.40200 -25.77600 -3.31900 1.000 81.85004 167 LEU A N 1
ATOM 1231 C CA . LEU A 1 167 ? 8.84900 -25.63600 -3.42600 1.000 78.33446 167 LEU A CA 1
ATOM 1232 C C . LEU A 1 167 ? 9.18000 -24.65400 -4.54200 1.000 71.00301 167 LEU A C 1
ATOM 1233 O O . LEU A 1 167 ? 8.69500 -24.80700 -5.66800 1.000 69.82349 167 LEU A O 1
ATOM 1235 N N . THR A 1 168 ? 10.00900 -23.65300 -4.23100 1.000 68.75719 168 THR A N 1
ATOM 1236 C CA . THR A 1 168 ? 10.37000 -22.61400 -5.18600 1.000 63.17303 168 THR A CA 1
ATOM 1237 C C . THR A 1 168 ? 11.87700 -22.38300 -5.18500 1.000 56.87062 168 THR A C 1
ATOM 1238 O O . THR A 1 168 ? 12.54400 -22.51100 -4.15300 1.000 58.08300 168 THR A O 1
ATOM 1242 N N . LYS A 1 169 ? 12.40600 -22.03900 -6.35900 1.000 52.43343 169 LYS A N 1
ATOM 1243 C CA . LYS A 1 169 ? 13.82100 -21.72900 -6.51800 1.000 51.76085 169 LYS A CA 1
ATOM 1244 C C . LYS A 1 169 ? 14.19500 -20.33900 -6.01800 1.000 49.20338 169 LYS A C 1
ATOM 1245 O O . LYS A 1 169 ? 15.38100 -19.99300 -6.05000 1.000 46.41429 169 LYS A O 1
ATOM 1251 N N . GLY A 1 170 ? 13.22900 -19.53700 -5.56800 1.000 41.09923 170 GLY A N 1
ATOM 1252 C CA . GLY A 1 170 ? 13.45900 -18.15800 -5.19100 1.000 41.83090 170 GLY A CA 1
ATOM 1253 C C . GLY A 1 170 ? 12.88000 -17.15600 -6.16700 1.000 41.01058 170 GLY A C 1
ATOM 1254 O O . GLY A 1 170 ? 12.69900 -15.98600 -5.80300 1.000 41.74652 170 GLY A O 1
ATOM 1255 N N . SER A 1 171 ? 12.58800 -17.58600 -7.39400 1.000 39.71771 171 SER A N 1
ATOM 1256 C CA . SER A 1 171 ? 11.91800 -16.78200 -8.40600 1.000 38.12749 171 SER A CA 1
ATOM 1257 C C . SER A 1 171 ? 11.04000 -17.71900 -9.22500 1.000 39.66578 171 SER A C 1
ATOM 1258 O O . SER A 1 171 ? 11.21900 -18.94100 -9.20600 1.000 38.95982 171 SER A O 1
ATOM 1261 N N . THR A 1 172 ? 10.07600 -17.14300 -9.94300 1.000 34.88480 172 THR A N 1
ATOM 1262 C CA . THR A 1 172 ? 9.29100 -17.90900 -10.90100 1.000 38.88070 172 THR A CA 1
ATOM 1263 C C . THR A 1 172 ? 9.35900 -17.36800 -12.31800 1.000 37.90001 172 THR A C 1
ATOM 1264 O O . THR A 1 172 ? 9.04100 -18.11200 -13.25300 1.000 39.90056 172 THR A O 1
ATOM 1268 N N . VAL A 1 173 ? 9.79100 -16.12200 -12.51400 1.000 36.41476 173 VAL A N 1
ATOM 1269 C CA . VAL A 1 173 ? 9.81600 -15.53500 -13.84600 1.000 37.17864 173 VAL A CA 1
ATOM 1270 C C . VAL A 1 173 ? 10.81800 -14.39300 -13.86100 1.000 39.05508 173 VAL A C 1
ATOM 1271 O O . VAL A 1 173 ? 11.05800 -13.74200 -12.84100 1.000 37.91206 173 VAL A O 1
ATOM 1275 N N . PHE A 1 174 ? 11.44300 -14.18600 -15.01500 1.000 40.98966 174 PHE A N 1
ATOM 1276 C CA . PHE A 1 174 ? 12.15100 -12.93300 -15.26400 1.000 42.39751 174 PHE A CA 1
ATOM 1277 C C . PHE A 1 174 ? 12.25100 -12.70400 -16.76800 1.000 36.75813 174 PHE A C 1
ATOM 1278 O O . PHE A 1 174 ? 11.83000 -13.54300 -17.57300 1.000 35.75814 174 PHE A O 1
ATOM 1286 N N . ALA A 1 175 ? 12.75900 -11.52600 -17.14400 1.000 29.89610 175 ALA A N 1
ATOM 1287 C CA . ALA A 1 175 ? 12.81100 -11.14800 -18.55000 1.000 27.75792 175 ALA A CA 1
ATOM 1288 C C . ALA A 1 175 ? 14.24100 -10.80100 -18.94400 1.000 32.69928 175 ALA A C 1
ATOM 1289 O O . ALA A 1 175 ? 15.08400 -10.52000 -18.09500 1.000 33.37974 175 ALA A O 1
ATOM 1291 N N . ALA A 1 176 ? 14.51400 -10.84800 -20.24600 1.000 33.64797 176 ALA A N 1
ATOM 1292 C CA . ALA A 1 176 ? 15.81900 -10.47100 -20.76800 1.000 32.76040 176 ALA A CA 1
ATOM 1293 C C . ALA A 1 176 ? 15.65400 -9.60800 -22.00600 1.000 32.90060 176 ALA A C 1
ATOM 1294 O O . ALA A 1 176 ? 14.78000 -9.86000 -22.84300 1.000 32.25692 176 ALA A O 1
ATOM 1296 N N . LEU A 1 177 ? 16.52400 -8.61000 -22.11500 1.000 31.48960 177 LEU A N 1
ATOM 1297 C CA . LEU A 1 177 ? 16.59200 -7.70200 -23.24800 1.000 28.58874 177 LEU A CA 1
ATOM 1298 C C . LEU A 1 177 ? 17.88100 -7.98200 -24.00300 1.000 28.46061 177 LEU A C 1
ATOM 1299 O O . LEU A 1 177 ? 18.96100 -8.01400 -23.40200 1.000 29.50028 177 LEU A O 1
ATOM 1304 N N . GLU A 1 178 ? 17.75600 -8.22700 -25.30000 1.000 32.35034 178 GLU A N 1
ATOM 1305 C CA . GLU A 1 178 ? 18.87600 -8.56100 -26.17300 1.000 37.95783 178 GLU A CA 1
ATOM 1306 C C . GLU A 1 178 ? 19.04100 -7.44500 -27.19500 1.000 35.30148 178 GLU A C 1
ATOM 1307 O O . GLU A 1 178 ? 18.16800 -7.26300 -28.05300 1.000 36.93023 178 GLU A O 1
ATOM 1313 N N . MET A 1 179 ? 20.15700 -6.70600 -27.10900 1.000 34.64953 179 MET A N 1
ATOM 1314 C CA . MET A 1 179 ? 20.47700 -5.65900 -28.08300 1.000 32.72636 179 MET A CA 1
ATOM 1315 C C . MET A 1 179 ? 21.21300 -6.29800 -29.25100 1.000 36.34565 179 MET A C 1
ATOM 1316 O O . MET A 1 179 ? 22.42700 -6.49000 -29.20100 1.000 34.56195 179 MET A O 1
ATOM 1321 N N . LEU A 1 180 ? 20.47400 -6.64500 -30.30300 1.000 38.29003 180 LEU A N 1
ATOM 1322 C CA . LEU A 1 180 ? 21.03000 -7.34600 -31.46100 1.000 44.63858 180 LEU A CA 1
ATOM 1323 C C . LEU A 1 180 ? 21.52300 -6.40800 -32.55400 1.000 52.83666 180 LEU A C 1
ATOM 1324 O O . LEU A 1 180 ? 21.36500 -6.72200 -33.73600 1.000 65.44667 180 LEU A O 1
ATOM 1329 N N . HIS A 1 181 ? 22.14000 -5.28000 -32.20000 1.000 49.13496 181 HIS A N 1
ATOM 1330 C CA . HIS A 1 181 ? 22.64800 -4.31200 -33.17100 1.000 50.37867 181 HIS A CA 1
ATOM 1331 C C . HIS A 1 181 ? 21.59300 -3.94800 -34.21100 1.000 52.10117 181 HIS A C 1
ATOM 1332 O O . HIS A 1 181 ? 21.56100 -4.51400 -35.30900 1.000 58.05223 181 HIS A O 1
ATOM 1339 N N . GLY A 1 182 ? 20.75000 -2.97300 -33.87900 1.000 51.17175 182 GLY A N 1
ATOM 1340 C CA . GLY A 1 182 ? 19.70600 -2.47700 -34.75500 1.000 60.08486 182 GLY A CA 1
ATOM 1341 C C . GLY A 1 182 ? 18.29500 -2.88100 -34.37200 1.000 63.82045 182 GLY A C 1
ATOM 1342 O O . GLY A 1 182 ? 17.34600 -2.19600 -34.77400 1.000 73.48429 182 GLY A O 1
ATOM 1343 N N . HIS A 1 183 ? 18.11200 -3.96000 -33.61700 1.000 56.55751 183 HIS A N 1
ATOM 1344 C CA . HIS A 1 183 ? 16.77100 -4.27400 -33.14800 1.000 54.36219 183 HIS A CA 1
ATOM 1345 C C . HIS A 1 183 ? 16.86000 -4.93900 -31.78200 1.000 46.53381 183 HIS A C 1
ATOM 1346 O O . HIS A 1 183 ? 17.91100 -5.44300 -31.37400 1.000 43.28656 183 HIS A O 1
ATOM 1353 N N . LEU A 1 184 ? 15.74000 -4.91600 -31.07000 1.000 43.84572 184 LEU A N 1
ATOM 1354 C CA . LEU A 1 184 ? 15.65700 -5.43300 -29.71300 1.000 44.51554 184 LEU A CA 1
ATOM 1355 C C . LEU A 1 184 ? 14.86100 -6.72900 -29.69000 1.000 46.39685 184 LEU A C 1
ATOM 1356 O O . LEU A 1 184 ? 13.80900 -6.83000 -30.32700 1.000 47.25014 184 LEU A O 1
ATOM 1361 N N . SER A 1 185 ? 15.37800 -7.72300 -28.98100 1.000 48.52577 185 SER A N 1
ATOM 1362 C CA . SER A 1 185 ? 14.63400 -8.94300 -28.72200 1.000 46.95486 185 SER A CA 1
ATOM 1363 C C . SER A 1 185 ? 14.35200 -9.05300 -27.23300 1.000 41.78066 185 SER A C 1
ATOM 1364 O O . SER A 1 185 ? 15.10600 -8.53700 -26.40100 1.000 38.78093 185 SER A O 1
ATOM 1367 N N . VAL A 1 186 ? 13.24500 -9.70900 -26.90700 1.000 42.08944 186 VAL A N 1
ATOM 1368 C CA . VAL A 1 186 ? 12.85400 -9.94700 -25.52600 1.000 38.84508 186 VAL A CA 1
ATOM 1369 C C . VAL A 1 186 ? 12.70300 -11.44600 -25.32000 1.000 37.84126 186 VAL A C 1
ATOM 1370 O O . VAL A 1 186 ? 12.10200 -12.13800 -26.14900 1.000 37.88974 186 VAL A O 1
ATOM 1374 N N . LYS A 1 187 ? 13.26200 -11.94100 -24.22300 1.000 35.46233 187 LYS A N 1
ATOM 1375 C CA . LYS A 1 187 ? 13.11100 -13.32600 -23.80500 1.000 36.73333 187 LYS A CA 1
ATOM 1376 C C . LYS A 1 187 ? 12.40900 -13.36700 -22.46000 1.000 34.27293 187 LYS A C 1
ATOM 1377 O O . LYS A 1 187 ? 12.56200 -12.45700 -21.63900 1.000 33.20401 187 LYS A O 1
ATOM 1381 N N . VAL A 1 188 ? 11.65100 -14.43600 -22.23100 1.000 33.68136 188 VAL A N 1
ATOM 1382 C CA . VAL A 1 188 ? 10.98500 -14.64300 -20.95000 1.000 35.50403 188 VAL A CA 1
ATOM 1383 C C . VAL A 1 188 ? 11.38400 -16.00900 -20.40400 1.000 40.04697 188 VAL A C 1
ATOM 1384 O O . VAL A 1 188 ? 11.41100 -17.00000 -21.14800 1.000 34.14753 188 VAL A O 1
ATOM 1388 N N . TYR A 1 189 ? 11.72500 -16.04700 -19.11100 1.000 35.46322 189 TYR A N 1
ATOM 1389 C CA . TYR A 1 189 ? 12.13300 -17.25400 -18.40600 1.000 31.47206 189 TYR A CA 1
ATOM 1390 C C . TYR A 1 189 ? 11.10300 -17.55100 -17.32900 1.000 48.15665 189 TYR A C 1
ATOM 1391 O O . TYR A 1 189 ? 10.78100 -16.67300 -16.51600 1.000 39.03057 189 TYR A O 1
ATOM 1400 N N . PHE A 1 190 ? 10.59800 -18.78500 -17.33800 1.000 34.77004 190 PHE A N 1
ATOM 1401 C CA . PHE A 1 190 ? 9.62500 -19.29500 -16.38200 1.000 36.54110 190 PHE A CA 1
ATOM 1402 C C . PHE A 1 190 ? 10.29100 -20.36500 -15.52600 1.000 44.09905 190 PHE A C 1
ATOM 1403 O O . PHE A 1 190 ? 10.86000 -21.32500 -16.06200 1.000 44.04982 190 PHE A O 1
ATOM 1411 N N . ILE A 1 191 ? 10.20600 -20.20900 -14.20600 1.000 44.89233 191 ILE A N 1
ATOM 1412 C CA . ILE A 1 191 ? 10.75600 -21.18500 -13.26500 1.000 44.69305 191 ILE A CA 1
ATOM 1413 C C . ILE A 1 191 ? 9.60400 -21.77800 -12.46000 1.000 47.12855 191 ILE A C 1
ATOM 1414 O O . ILE A 1 191 ? 9.22600 -21.22300 -11.41700 1.000 48.62738 191 ILE A O 1
ATOM 1419 N N . PRO A 1 192 ? 9.04100 -22.90500 -12.89100 1.000 45.45668 192 PRO A N 1
ATOM 1420 C CA . PRO A 1 192 ? 7.82100 -23.42100 -12.25400 1.000 48.46494 192 PRO A CA 1
ATOM 1421 C C . PRO A 1 192 ? 8.02800 -23.77900 -10.79000 1.000 56.90994 192 PRO A C 1
ATOM 1422 O O . PRO A 1 192 ? 9.11600 -24.17300 -10.36500 1.000 57.41543 192 PRO A O 1
ATOM 1426 N N . VAL A 1 193 ? 6.96200 -23.60800 -10.01400 1.000 56.78615 193 VAL A N 1
ATOM 1427 C CA . VAL A 1 193 ? 6.93100 -24.05500 -8.62600 1.000 58.38575 193 VAL A CA 1
ATOM 1428 C C . VAL A 1 193 ? 6.58100 -25.53600 -8.59600 1.000 64.44416 193 VAL A C 1
ATOM 1429 O O . VAL A 1 193 ? 5.57800 -25.96200 -9.18000 1.000 74.00614 193 VAL A O 1
ATOM 1433 N N . GLU A 1 194 ? 7.42200 -26.33100 -7.94300 1.000 63.60509 194 GLU A N 1
ATOM 1434 C CA . GLU A 1 194 ? 7.23600 -27.77400 -7.90000 1.000 60.54015 194 GLU A CA 1
ATOM 1435 C C . GLU A 1 194 ? 6.41100 -28.18200 -6.68600 1.000 64.26655 194 GLU A C 1
ATOM 1436 O O . GLU A 1 194 ? 6.53200 -27.59300 -5.60800 1.000 64.39830 194 GLU A O 1
ATOM 1442 N N . THR A 1 195 ? 5.56700 -29.18700 -6.87900 1.000 67.59006 195 THR A N 1
ATOM 1443 C CA . THR A 1 195 ? 4.76400 -29.83300 -5.85300 1.000 79.92145 195 THR A CA 1
ATOM 1444 C C . THR A 1 195 ? 5.05600 -31.32300 -5.90700 1.000 81.16496 195 THR A C 1
ATOM 1445 O O . THR A 1 195 ? 5.59300 -31.81700 -6.90400 1.000 74.18207 195 THR A O 1
ATOM 1449 N N . PRO A 1 196 ? 4.73300 -32.06900 -4.84200 1.000 83.18441 196 PRO A N 1
ATOM 1450 C CA . PRO A 1 196 ? 5.01600 -33.51700 -4.84700 1.000 83.00038 196 PRO A CA 1
ATOM 1451 C C . PRO A 1 196 ? 4.50500 -34.27400 -6.06500 1.000 83.95000 196 PRO A C 1
ATOM 1452 O O . PRO A 1 196 ? 5.08200 -35.31300 -6.41200 1.000 86.28897 196 PRO A O 1
ATOM 1456 N N . ASP A 1 197 ? 3.46100 -33.79400 -6.73800 1.000 83.24285 197 ASP A N 1
ATOM 1457 C CA . ASP A 1 197 ? 2.92300 -34.49500 -7.89600 1.000 85.60760 197 ASP A CA 1
ATOM 1458 C C . ASP A 1 197 ? 3.11000 -33.75300 -9.21100 1.000 85.99835 197 ASP A C 1
ATOM 1459 O O . ASP A 1 197 ? 2.75000 -34.29700 -10.26000 1.000 90.09055 197 ASP A O 1
ATOM 1464 N N . PHE A 1 198 ? 3.70800 -32.56200 -9.20100 1.000 76.24431 198 PHE A N 1
ATOM 1465 C CA . PHE A 1 198 ? 3.86500 -31.76700 -10.42200 1.000 72.62432 198 PHE A CA 1
ATOM 1466 C C . PHE A 1 198 ? 5.26800 -31.16900 -10.42400 1.000 68.80880 198 PHE A C 1
ATOM 1467 O O . PHE A 1 198 ? 5.47700 -30.05200 -9.94300 1.000 66.13134 198 PHE A O 1
ATOM 1475 N N . SER A 1 199 ? 6.22800 -31.92500 -10.94800 1.000 68.91876 199 SER A N 1
ATOM 1476 C CA . SER A 1 199 ? 7.58300 -31.40700 -11.04200 1.000 65.67019 199 SER A CA 1
ATOM 1477 C C . SER A 1 199 ? 7.65600 -30.35000 -12.14200 1.000 62.00927 199 SER A C 1
ATOM 1478 O O . SER A 1 199 ? 6.70100 -30.12200 -12.89100 1.000 62.22923 199 SER A O 1
ATOM 1481 N N . ALA A 1 200 ? 8.81800 -29.70200 -12.24000 1.000 59.65881 200 ALA A N 1
ATOM 1482 C CA . ALA A 1 200 ? 8.99500 -28.65800 -13.24300 1.000 57.74140 200 ALA A CA 1
ATOM 1483 C C . ALA A 1 200 ? 8.92500 -29.22600 -14.65600 1.000 61.55476 200 ALA A C 1
ATOM 1484 O O . ALA A 1 200 ? 8.32600 -28.61300 -15.55100 1.000 55.47987 200 ALA A O 1
ATOM 1486 N N . TRP A 1 201 ? 9.51300 -30.40500 -14.87100 1.000 58.67219 201 TRP A N 1
ATOM 1487 C CA . TRP A 1 201 ? 9.51400 -31.00500 -16.20200 1.000 59.93957 201 TRP A CA 1
ATOM 1488 C C . TRP A 1 201 ? 8.10900 -31.40500 -16.63900 1.000 63.77539 201 TRP A C 1
ATOM 1489 O O . TRP A 1 201 ? 7.75500 -31.25000 -17.81300 1.000 62.60186 201 TRP A O 1
ATOM 1500 N N . HIS A 1 202 ? 7.29100 -31.90500 -15.71500 1.000 64.96407 202 HIS A N 1
ATOM 1501 C CA . HIS A 1 202 ? 5.92600 -32.27400 -16.07400 1.000 67.76883 202 HIS A CA 1
ATOM 1502 C C . HIS A 1 202 ? 5.15600 -31.05800 -16.57400 1.000 65.72868 202 HIS A C 1
ATOM 1503 O O . HIS A 1 202 ? 4.52200 -31.09600 -17.63900 1.000 66.88609 202 HIS A O 1
ATOM 1510 N N . GLN A 1 203 ? 5.26300 -29.94600 -15.84500 1.000 62.87264 203 GLN A N 1
ATOM 1511 C CA . GLN A 1 203 ? 4.56900 -28.72000 -16.22700 1.000 67.14849 203 GLN A CA 1
ATOM 1512 C C . GLN A 1 203 ? 5.08200 -28.17500 -17.55300 1.000 59.03130 203 GLN A C 1
ATOM 1513 O O . GLN A 1 203 ? 4.29000 -27.78900 -18.42400 1.000 59.67626 203 GLN A O 1
ATOM 1519 N N . ILE A 1 204 ? 6.40400 -28.16200 -17.73500 1.000 56.97730 204 ILE A N 1
ATOM 1520 C CA . ILE A 1 204 ? 6.98100 -27.60900 -18.95700 1.000 55.19795 204 ILE A CA 1
ATOM 1521 C C . ILE A 1 204 ? 6.59000 -28.44900 -20.16800 1.000 60.18540 204 ILE A C 1
ATOM 1522 O O . ILE A 1 204 ? 6.23000 -27.91300 -21.22900 1.000 59.48643 204 ILE A O 1
ATOM 1527 N N . LYS A 1 205 ? 6.65000 -29.77500 -20.03200 1.000 61.05141 205 LYS A N 1
ATOM 1528 C CA . LYS A 1 205 ? 6.29600 -30.64700 -21.14300 1.000 64.28545 205 LYS A CA 1
ATOM 1529 C C . LYS A 1 205 ? 4.82800 -30.49100 -21.50800 1.000 66.40986 205 LYS A C 1
ATOM 1530 O O . LYS A 1 205 ? 4.48200 -30.40100 -22.69300 1.000 67.66802 205 LYS A O 1
ATOM 1536 N N . HIS A 1 206 ? 3.95000 -30.41800 -20.50100 1.000 80.62387 206 HIS A N 1
ATOM 1537 C CA . HIS A 1 206 ? 2.53000 -30.25800 -20.79300 1.000 69.49178 206 HIS A CA 1
ATOM 1538 C C . HIS A 1 206 ? 2.26100 -28.92500 -21.47700 1.000 67.37467 206 HIS A C 1
ATOM 1539 O O . HIS A 1 206 ? 1.45400 -28.85000 -22.41300 1.000 69.55657 206 HIS A O 1
ATOM 1546 N N . ALA A 1 207 ? 2.97700 -27.87300 -21.06700 1.000 63.41284 207 ALA A N 1
ATOM 1547 C CA . ALA A 1 207 ? 2.77800 -26.56900 -21.69000 1.000 63.76077 207 ALA A CA 1
ATOM 1548 C C . ALA A 1 207 ? 3.20700 -26.58600 -23.15100 1.000 63.12976 207 ALA A C 1
ATOM 1549 O O . ALA A 1 207 ? 2.49300 -26.07000 -24.02800 1.000 64.44893 207 ALA A O 1
ATOM 1551 N N . ILE A 1 208 ? 4.34400 -27.22000 -23.44000 1.000 61.43532 208 ILE A N 1
ATOM 1552 C CA . ILE A 1 208 ? 4.79400 -27.27800 -24.82600 1.000 63.65792 208 ILE A CA 1
ATOM 1553 C C . ILE A 1 208 ? 3.82100 -28.09800 -25.66300 1.000 68.19933 208 ILE A C 1
ATOM 1554 O O . ILE A 1 208 ? 3.49700 -27.73200 -26.80100 1.000 69.03454 208 ILE A O 1
ATOM 1559 N N . GLU A 1 209 ? 3.31400 -29.20200 -25.10800 1.000 70.39599 209 GLU A N 1
ATOM 1560 C CA . GLU A 1 209 ? 2.35600 -30.00700 -25.85700 1.000 74.03644 209 GLU A CA 1
ATOM 1561 C C . GLU A 1 209 ? 1.05700 -29.24700 -26.10000 1.000 75.30144 209 GLU A C 1
ATOM 1562 O O . GLU A 1 209 ? 0.39600 -29.46500 -27.12200 1.000 78.69096 209 GLU A O 1
ATOM 1568 N N . ALA A 1 210 ? 0.69400 -28.33200 -25.20400 1.000 74.71076 210 ALA A N 1
ATOM 1569 C CA . ALA A 1 210 ? -0.52600 -27.55100 -25.36600 1.000 76.24016 210 ALA A CA 1
ATOM 1570 C C . ALA A 1 210 ? -0.30800 -26.25100 -26.13200 1.000 72.25662 210 ALA A C 1
ATOM 1571 O O . ALA A 1 210 ? -1.26700 -25.49500 -26.31600 1.000 73.44443 210 ALA A O 1
ATOM 1573 N N . SER A 1 211 ? 0.90900 -25.99000 -26.61700 1.000 77.74011 211 SER A N 1
ATOM 1574 C CA . SER A 1 211 ? 1.21400 -24.71600 -27.26700 1.000 76.88900 211 SER A CA 1
ATOM 1575 C C . SER A 1 211 ? 0.89800 -24.69200 -28.76000 1.000 78.29187 211 SER A C 1
ATOM 1576 O O . SER A 1 211 ? 0.99900 -23.62400 -29.37600 1.000 76.52843 211 SER A O 1
ATOM 1579 N N . GLY A 1 212 ? 0.53800 -25.82500 -29.35600 1.000 90.07574 212 GLY A N 1
ATOM 1580 C CA . GLY A 1 212 ? 0.25000 -25.86800 -30.77600 1.000 95.01157 212 GLY A CA 1
ATOM 1581 C C . GLY A 1 212 ? 1.45600 -26.07200 -31.66200 1.000 98.45627 212 GLY A C 1
ATOM 1582 O O . GLY A 1 212 ? 1.49500 -25.52700 -32.77200 1.000 100.75757 212 GLY A O 1
ATOM 1583 N N . CYS A 1 213 ? 2.44000 -26.84400 -31.21100 1.000 104.76591 213 CYS A N 1
ATOM 1584 C CA . CYS A 1 213 ? 3.63700 -27.06500 -32.00500 1.000 104.87812 213 CYS A CA 1
ATOM 1585 C C . CYS A 1 213 ? 3.31400 -27.92800 -33.22200 1.000 116.40856 213 CYS A C 1
ATOM 1586 O O . CYS A 1 213 ? 2.55400 -28.89600 -33.11600 1.000 122.23276 213 CYS A O 1
ATOM 1589 N N . PRO A 1 214 ? 3.86800 -27.60000 -34.39100 1.000 121.95180 214 PRO A N 1
ATOM 1590 C CA . PRO A 1 214 ? 3.63600 -28.43500 -35.57900 1.000 125.63367 214 PRO A CA 1
ATOM 1591 C C . PRO A 1 214 ? 4.25600 -29.81800 -35.44600 1.000 122.97172 214 PRO A C 1
ATOM 1592 O O . PRO A 1 214 ? 3.57300 -30.83200 -35.62100 1.000 123.51540 214 PRO A O 1
ATOM 1596 N N . ASN A 1 215 ? 5.54900 -29.86900 -35.13300 1.000 119.12444 215 ASN A N 1
ATOM 1597 C CA . ASN A 1 215 ? 6.26500 -31.11900 -34.92100 1.000 118.16581 215 ASN A CA 1
ATOM 1598 C C . ASN A 1 215 ? 6.86800 -31.11300 -33.52400 1.000 111.99137 215 ASN A C 1
ATOM 1599 O O . ASN A 1 215 ? 7.58100 -30.17300 -33.15300 1.000 104.71072 215 ASN A O 1
ATOM 1601 N N . LEU A 1 216 ? 6.56700 -32.15500 -32.74900 1.000 105.75936 216 LEU A N 1
ATOM 1602 C CA . LEU A 1 216 ? 7.08500 -32.31800 -31.39700 1.000 96.25333 216 LEU A CA 1
ATOM 1603 C C . LEU A 1 216 ? 8.10000 -33.45100 -31.32300 1.000 91.92464 216 LEU A C 1
ATOM 1604 O O . LEU A 1 216 ? 8.28800 -34.05900 -30.26500 1.000 88.37150 216 LEU A O 1
ATOM 1609 N N . GLU A 1 217 ? 8.76600 -33.73900 -32.44300 1.000 88.25053 217 GLU A N 1
ATOM 1610 C CA . GLU A 1 217 ? 9.72800 -34.83300 -32.46200 1.000 91.50555 217 GLU A CA 1
ATOM 1611 C C . GLU A 1 217 ? 10.94300 -34.52200 -31.59100 1.000 78.95694 217 GLU A C 1
ATOM 1612 O O . GLU A 1 217 ? 11.43400 -35.39900 -30.87300 1.000 78.89722 217 GLU A O 1
ATOM 1614 N N . ALA A 1 218 ? 11.43800 -33.27900 -31.62900 1.000 79.59887 218 ALA A N 1
ATOM 1615 C CA . ALA A 1 218 ? 12.58800 -32.92700 -30.79200 1.000 75.20045 218 ALA A CA 1
ATOM 1616 C C . ALA A 1 218 ? 12.22400 -32.93900 -29.31000 1.000 72.20210 218 ALA A C 1
ATOM 1617 O O . ALA A 1 218 ? 13.04800 -33.31600 -28.46700 1.000 71.43521 218 ALA A O 1
ATOM 1619 N N . LEU A 1 219 ? 11.00400 -32.51200 -28.96300 1.000 71.77860 219 LEU A N 1
ATOM 1620 C CA . LEU A 1 219 ? 10.57000 -32.60700 -27.56900 1.000 68.96157 219 LEU A CA 1
ATOM 1621 C C . LEU A 1 219 ? 10.51700 -34.05500 -27.11600 1.000 77.43205 219 LEU A C 1
ATOM 1622 O O . LEU A 1 219 ? 10.87600 -34.37100 -25.97700 1.000 71.05189 219 LEU A O 1
ATOM 1627 N N . ASN A 1 220 ? 10.07100 -34.95300 -27.99900 1.000 76.68263 220 ASN A N 1
ATOM 1628 C CA . ASN A 1 220 ? 10.05100 -36.37000 -27.65700 1.000 81.90744 220 ASN A CA 1
ATOM 1629 C C . ASN A 1 220 ? 11.46600 -36.91800 -27.52200 1.000 78.28247 220 ASN A C 1
ATOM 1630 O O . ASN A 1 220 ? 11.72800 -37.77000 -26.66800 1.000 79.17437 220 ASN A O 1
ATOM 1635 N N . HIS A 1 221 ? 12.39500 -36.44100 -28.35000 1.000 76.03425 221 HIS A N 1
ATOM 1636 C CA . HIS A 1 221 ? 13.78400 -36.85100 -28.18000 1.000 74.25043 221 HIS A CA 1
ATOM 1637 C C . HIS A 1 221 ? 14.31000 -36.43300 -26.81200 1.000 70.74074 221 HIS A C 1
ATOM 1638 O O . HIS A 1 221 ? 14.93100 -37.23500 -26.10200 1.000 73.71402 221 HIS A O 1
ATOM 1645 N N . VAL A 1 222 ? 14.03100 -35.19200 -26.40900 1.000 67.53779 222 VAL A N 1
ATOM 1646 C CA . VAL A 1 222 ? 14.48600 -34.71900 -25.10400 1.000 64.40401 222 VAL A CA 1
ATOM 1647 C C . VAL A 1 222 ? 13.82700 -35.51300 -23.98200 1.000 66.81759 222 VAL A C 1
ATOM 1648 O O . VAL A 1 222 ? 14.48400 -35.90400 -23.01000 1.000 66.26331 222 VAL A O 1
ATOM 1652 N N . ASP A 1 223 ? 12.52800 -35.79100 -24.11400 1.000 69.97893 223 ASP A N 1
ATOM 1653 C CA . ASP A 1 223 ? 11.81500 -36.55100 -23.09200 1.000 72.82001 223 ASP A CA 1
ATOM 1654 C C . ASP A 1 223 ? 12.36400 -37.97000 -22.96800 1.000 80.36241 223 ASP A C 1
ATOM 1655 O O . ASP A 1 223 ? 12.55100 -38.48000 -21.85600 1.000 76.39225 223 ASP A O 1
ATOM 1660 N N . ALA A 1 224 ? 12.61600 -38.62900 -24.10200 1.000 77.76598 224 ALA A N 1
ATOM 1661 C CA . ALA A 1 224 ? 13.14800 -39.98500 -24.07400 1.000 80.69792 224 ALA A CA 1
ATOM 1662 C C . ALA A 1 224 ? 14.53900 -40.00600 -23.46300 1.000 78.12755 224 ALA A C 1
ATOM 1663 O O . ALA A 1 224 ? 14.87500 -40.91800 -22.69700 1.000 81.75155 224 ALA A O 1
ATOM 1665 N N . TYR A 1 225 ? 15.35200 -38.98800 -23.76600 1.000 73.91595 225 TYR A N 1
ATOM 1666 C CA . TYR A 1 225 ? 16.68000 -38.90000 -23.17200 1.000 72.10648 225 TYR A CA 1
ATOM 1667 C C . TYR A 1 225 ? 16.58900 -38.70100 -21.66500 1.000 73.09641 225 TYR A C 1
ATOM 1668 O O . TYR A 1 225 ? 17.30000 -39.36300 -20.90000 1.000 72.52252 225 TYR A O 1
ATOM 1677 N N . LEU A 1 226 ? 15.68500 -37.82400 -21.22000 1.000 71.80010 226 LEU A N 1
ATOM 1678 C CA . LEU A 1 226 ? 15.58200 -37.51400 -19.79900 1.000 68.39203 226 LEU A CA 1
ATOM 1679 C C . LEU A 1 226 ? 15.01700 -38.68900 -19.01100 1.000 78.07341 226 LEU A C 1
ATOM 1680 O O . LEU A 1 226 ? 15.39700 -38.89500 -17.85300 1.000 81.24487 226 LEU A O 1
ATOM 1685 N N . SER A 1 227 ? 14.10200 -39.45500 -19.60800 1.000 77.37098 227 SER A N 1
ATOM 1686 C CA . SER A 1 227 ? 13.40300 -40.51600 -18.89500 1.000 80.68923 227 SER A CA 1
ATOM 1687 C C . SER A 1 227 ? 14.11500 -41.86100 -18.95600 1.000 86.30664 227 SER A C 1
ATOM 1688 O O . SER A 1 227 ? 14.04900 -42.62600 -17.98600 1.000 86.44807 227 SER A O 1
ATOM 1691 N N . SER A 1 228 ? 14.79100 -42.17400 -20.06200 1.000 83.82480 228 SER A N 1
ATOM 1692 C CA . SER A 1 228 ? 15.31100 -43.51700 -20.28900 1.000 87.83121 228 SER A CA 1
ATOM 1693 C C . SER A 1 228 ? 16.82700 -43.61600 -20.25200 1.000 87.94562 228 SER A C 1
ATOM 1694 O O . SER A 1 228 ? 17.35800 -44.62900 -19.78900 1.000 89.79349 228 SER A O 1
ATOM 1697 N N . HIS A 1 229 ? 17.54300 -42.60700 -20.73900 1.000 82.83734 229 HIS A N 1
ATOM 1698 C CA . HIS A 1 229 ? 18.99700 -42.67500 -20.77800 1.000 82.19741 229 HIS A CA 1
ATOM 1699 C C . HIS A 1 229 ? 19.58300 -42.55700 -19.37500 1.000 81.62010 229 HIS A C 1
ATOM 1700 O O . HIS A 1 229 ? 19.06100 -41.83000 -18.52500 1.000 79.62647 229 HIS A O 1
ATOM 1707 N N . ASP A 1 230 ? 20.67700 -43.28800 -19.13300 1.000 83.71693 230 ASP A N 1
ATOM 1708 C CA . ASP A 1 230 ? 21.26300 -43.32200 -17.79600 1.000 84.12905 230 ASP A CA 1
ATOM 1709 C C . ASP A 1 230 ? 21.78000 -41.94700 -17.38900 1.000 79.82492 230 ASP A C 1
ATOM 1710 O O . ASP A 1 230 ? 21.55500 -41.50000 -16.25700 1.000 79.03359 230 ASP A O 1
ATOM 1715 N N . ASP A 1 231 ? 22.47100 -41.25800 -18.29700 1.000 77.30428 231 ASP A N 1
ATOM 1716 C CA . ASP A 1 231 ? 22.93700 -39.90900 -17.99200 1.000 73.32418 231 ASP A CA 1
ATOM 1717 C C . ASP A 1 231 ? 21.79300 -38.90100 -18.03600 1.000 70.10651 231 ASP A C 1
ATOM 1718 O O . ASP A 1 231 ? 21.73100 -37.99200 -17.20100 1.000 67.73308 231 ASP A O 1
ATOM 1723 N N . GLY A 1 232 ? 20.87300 -39.05400 -18.99200 1.000 70.31545 232 GLY A N 1
ATOM 1724 C CA . GLY A 1 232 ? 19.74800 -38.13900 -19.07100 1.000 67.69593 232 GLY A CA 1
ATOM 1725 C C . GLY A 1 232 ? 18.83900 -38.21200 -17.86200 1.000 68.46544 232 GLY A C 1
ATOM 1726 O O . GLY A 1 232 ? 18.17600 -37.23100 -17.52000 1.000 65.83369 232 GLY A O 1
ATOM 1727 N N . ARG A 1 233 ? 18.79900 -39.36600 -17.19500 1.000 72.30668 233 ARG A N 1
ATOM 1728 C CA . ARG A 1 233 ? 18.01600 -39.50600 -15.97400 1.000 73.69288 233 ARG A CA 1
ATOM 1729 C C . ARG A 1 233 ? 18.63000 -38.75300 -14.80100 1.000 71.91187 233 ARG A C 1
ATOM 1730 O O . ARG A 1 233 ? 17.96300 -38.59100 -13.77400 1.000 72.53803 233 ARG A O 1
ATOM 1732 N N . GLN A 1 234 ? 19.87400 -38.29300 -14.92700 1.000 70.12579 234 GLN A N 1
ATOM 1733 C CA . GLN A 1 234 ? 20.55200 -37.52400 -13.89200 1.000 68.71504 234 GLN A CA 1
ATOM 1734 C C . GLN A 1 234 ? 20.29500 -36.02400 -13.99600 1.000 64.21048 234 GLN A C 1
ATOM 1735 O O . GLN A 1 234 ? 20.75000 -35.27200 -13.12600 1.000 63.02503 234 GLN A O 1
ATOM 1741 N N . LEU A 1 235 ? 19.58900 -35.57500 -15.02900 1.000 62.01707 235 LEU A N 1
ATOM 1742 C CA . LEU A 1 235 ? 19.29200 -34.16500 -15.23600 1.000 57.87125 235 LEU A CA 1
ATOM 1743 C C . LEU A 1 235 ? 17.91600 -33.82000 -14.68100 1.000 59.76063 235 LEU A C 1
ATOM 1744 O O . LEU A 1 235 ? 16.96600 -34.59100 -14.83300 1.000 67.18200 235 LEU A O 1
ATOM 1749 N N . ARG A 1 236 ? 17.81300 -32.64800 -14.05600 1.000 56.93587 236 ARG A N 1
ATOM 1750 C CA . ARG A 1 236 ? 16.56400 -32.16800 -13.45900 1.000 54.72048 236 ARG A CA 1
ATOM 1751 C C . ARG A 1 236 ? 16.14600 -30.86600 -14.12400 1.000 51.21077 236 ARG A C 1
ATOM 1752 O O . ARG A 1 236 ? 16.71000 -29.80000 -13.81600 1.000 48.08261 236 ARG A O 1
ATOM 1756 N N . PRO A 1 237 ? 15.16200 -30.89000 -15.02500 1.000 55.69386 237 PRO A N 1
ATOM 1757 C CA . PRO A 1 237 ? 14.71600 -29.64500 -15.66200 1.000 48.92961 237 PRO A CA 1
ATOM 1758 C C . PRO A 1 237 ? 14.10800 -28.69200 -14.64100 1.000 47.69102 237 PRO A C 1
ATOM 1759 O O . PRO A 1 237 ? 13.44500 -29.10800 -13.69000 1.000 50.11998 237 PRO A O 1
ATOM 1763 N N . PHE A 1 238 ? 14.32700 -27.39100 -14.85300 1.000 44.07603 238 PHE A N 1
ATOM 1764 C CA . PHE A 1 238 ? 13.86700 -26.41600 -13.87300 1.000 42.71302 238 PHE A CA 1
ATOM 1765 C C . PHE A 1 238 ? 13.38900 -25.10200 -14.48200 1.000 48.49732 238 PHE A C 1
ATOM 1766 O O . PHE A 1 238 ? 12.79300 -24.28600 -13.77500 1.000 45.19956 238 PHE A O 1
ATOM 1774 N N . MET A 1 239 ? 13.64200 -24.86100 -15.76600 1.000 38.64867 239 MET A N 1
ATOM 1775 C CA . MET A 1 239 ? 13.35200 -23.54700 -16.32100 1.000 42.49858 239 MET A CA 1
ATOM 1776 C C . MET A 1 239 ? 13.03700 -23.67000 -17.80200 1.000 42.54042 239 MET A C 1
ATOM 1777 O O . MET A 1 239 ? 13.59500 -24.52100 -18.49900 1.000 42.88847 239 MET A O 1
ATOM 1782 N N . LEU A 1 240 ? 12.15400 -22.78700 -18.28200 1.000 42.20506 240 LEU A N 1
ATOM 1783 C CA . LEU A 1 240 ? 11.82400 -22.70100 -19.70000 1.000 43.39582 240 LEU A CA 1
ATOM 1784 C C . LEU A 1 240 ? 12.00800 -21.27300 -20.18800 1.000 40.73243 240 LEU A C 1
ATOM 1785 O O . LEU A 1 240 ? 11.57200 -20.32400 -19.53400 1.000 43.23186 240 LEU A O 1
ATOM 1790 N N . ALA A 1 241 ? 12.62900 -21.11900 -21.35100 1.000 38.71558 241 ALA A N 1
ATOM 1791 C CA . ALA A 1 241 ? 12.85000 -19.80100 -21.93000 1.000 41.36272 241 ALA A CA 1
ATOM 1792 C C . ALA A 1 241 ? 12.25000 -19.74500 -23.32500 1.000 39.91933 241 ALA A C 1
ATOM 1793 O O . ALA A 1 241 ? 12.45000 -20.66200 -24.13400 1.000 42.76049 241 ALA A O 1
ATOM 1795 N N . ILE A 1 242 ? 11.52300 -18.66000 -23.59800 1.000 37.47989 242 ILE A N 1
ATOM 1796 C CA . ILE A 1 242 ? 10.91800 -18.42300 -24.90000 1.000 42.89485 242 ILE A CA 1
ATOM 1797 C C . ILE A 1 242 ? 11.34300 -17.04600 -25.39500 1.000 42.61568 242 ILE A C 1
ATOM 1798 O O . ILE A 1 242 ? 11.71600 -16.16700 -24.61500 1.000 39.96323 242 ILE A O 1
ATOM 1803 N N . ASP A 1 243 ? 11.26600 -16.87100 -26.71400 1.000 49.65384 243 ASP A N 1
ATOM 1804 C CA . ASP A 1 243 ? 11.47500 -15.58900 -27.37700 1.000 47.50424 243 ASP A CA 1
ATOM 1805 C C . ASP A 1 243 ? 10.12600 -14.96000 -27.69800 1.000 49.09158 243 ASP A C 1
ATOM 1806 O O . ASP A 1 243 ? 9.19700 -15.65200 -28.12000 1.000 55.03531 243 ASP A O 1
ATOM 1811 N N . LEU A 1 244 ? 10.02600 -13.64500 -27.51800 1.000 54.58181 244 LEU A N 1
ATOM 1812 C CA . LEU A 1 244 ? 8.77400 -12.92900 -27.77500 1.000 57.22745 244 LEU A CA 1
ATOM 1813 C C . LEU A 1 244 ? 8.64300 -12.50600 -29.23800 1.000 60.00624 244 LEU A C 1
ATOM 1814 O O . LEU A 1 244 ? 8.39800 -11.34400 -29.56300 1.000 56.78224 244 LEU A O 1
ATOM 1819 N N . VAL A 1 245 ? 8.81800 -13.47200 -30.13600 1.000 66.17501 245 VAL A N 1
ATOM 1820 C CA . VAL A 1 245 ? 8.59900 -13.27900 -31.56500 1.000 73.17921 245 VAL A CA 1
ATOM 1821 C C . VAL A 1 245 ? 7.52800 -14.26800 -32.00500 1.000 79.87768 245 VAL A C 1
ATOM 1822 O O . VAL A 1 245 ? 6.90100 -14.92500 -31.16500 1.000 80.94928 245 VAL A O 1
ATOM 1826 N N . GLU A 1 246 ? 7.30400 -14.37400 -33.31200 1.000 80.83224 246 GLU A N 1
ATOM 1827 C CA . GLU A 1 246 ? 6.32100 -15.32100 -33.81900 1.000 83.54684 246 GLU A CA 1
ATOM 1828 C C . GLU A 1 246 ? 6.66200 -16.73300 -33.34500 1.000 82.24896 246 GLU A C 1
ATOM 1829 O O . GLU A 1 246 ? 7.83700 -17.12700 -33.36000 1.000 84.23081 246 GLU A O 1
ATOM 1831 N N . PRO A 1 247 ? 5.66800 -17.51400 -32.90800 1.000 81.53495 247 PRO A N 1
ATOM 1832 C CA . PRO A 1 247 ? 5.96800 -18.83200 -32.32100 1.000 80.98357 247 PRO A CA 1
ATOM 1833 C C . PRO A 1 247 ? 6.72000 -19.76700 -33.25300 1.000 82.44899 247 PRO A C 1
ATOM 1834 O O . PRO A 1 247 ? 7.46600 -20.63500 -32.77800 1.000 79.15925 247 PRO A O 1
ATOM 1838 N N . ALA A 1 248 ? 6.55200 -19.61200 -34.56700 1.000 83.66113 248 ALA A N 1
ATOM 1839 C CA . ALA A 1 248 ? 7.31200 -20.41900 -35.51200 1.000 84.08246 248 ALA A CA 1
ATOM 1840 C C . ALA A 1 248 ? 8.79100 -20.05900 -35.51300 1.000 87.34758 248 ALA A C 1
ATOM 1841 O O . ALA A 1 248 ? 9.61500 -20.88400 -35.92000 1.000 93.95565 248 ALA A O 1
ATOM 1843 N N . ALA A 1 249 ? 9.14600 -18.85800 -35.05400 1.000 86.33879 249 ALA A N 1
ATOM 1844 C CA . ALA A 1 249 ? 10.53000 -18.40800 -35.02600 1.000 83.80131 249 ALA A CA 1
ATOM 1845 C C . ALA A 1 249 ? 11.11300 -18.36800 -33.62200 1.000 83.94287 249 ALA A C 1
ATOM 1846 O O . ALA A 1 249 ? 12.28800 -18.01600 -33.46300 1.000 84.11363 249 ALA A O 1
ATOM 1848 N N . SER A 1 250 ? 10.33300 -18.71200 -32.60500 1.000 79.67242 250 SER A N 1
ATOM 1849 C CA . SER A 1 250 ? 10.81300 -18.66700 -31.23500 1.000 73.33026 250 SER A CA 1
ATOM 1850 C C . SER A 1 250 ? 11.50900 -19.96900 -30.86300 1.000 73.43754 250 SER A C 1
ATOM 1851 O O . SER A 1 250 ? 11.12400 -21.05500 -31.30600 1.000 82.21841 250 SER A O 1
ATOM 1854 N N . ARG A 1 251 ? 12.52800 -19.84700 -30.02200 1.000 68.50875 251 ARG A N 1
ATOM 1855 C CA . ARG A 1 251 ? 13.20600 -20.99800 -29.45400 1.000 66.63247 251 ARG A CA 1
ATOM 1856 C C . ARG A 1 251 ? 12.44400 -21.48100 -28.22400 1.000 63.77150 251 ARG A C 1
ATOM 1857 O O . ARG A 1 251 ? 11.65600 -20.74600 -27.62400 1.000 62.83241 251 ARG A O 1
ATOM 1865 N N . LEU A 1 252 ? 12.67900 -22.74000 -27.85600 1.000 60.55258 252 LEU A N 1
ATOM 1866 C CA . LEU A 1 252 ? 12.10300 -23.34200 -26.65100 1.000 57.34186 252 LEU A CA 1
ATOM 1867 C C . LEU A 1 252 ? 13.25800 -23.94200 -25.86200 1.000 55.92234 252 LEU A C 1
ATOM 1868 O O . LEU A 1 252 ? 13.63800 -25.09200 -26.09000 1.000 60.03753 252 LEU A O 1
ATOM 1873 N N . LYS A 1 253 ? 13.82700 -23.16600 -24.94600 1.000 48.63161 253 LYS A N 1
ATOM 1874 C CA . LYS A 1 253 ? 15.00200 -23.60500 -24.20500 1.000 46.00543 253 LYS A CA 1
ATOM 1875 C C . LYS A 1 253 ? 14.57600 -24.23500 -22.88200 1.000 45.67537 253 LYS A C 1
ATOM 1876 O O . LYS A 1 253 ? 13.98100 -23.56500 -22.03300 1.000 46.73178 253 LYS A O 1
ATOM 1882 N N . ILE A 1 254 ? 14.87900 -25.52100 -22.71600 1.000 40.55514 254 ILE A N 1
ATOM 1883 C CA . ILE A 1 254 ? 14.54600 -26.29200 -21.52200 1.000 39.71748 254 ILE A CA 1
ATOM 1884 C C . ILE A 1 254 ? 15.83200 -26.46900 -20.72000 1.000 37.95926 254 ILE A C 1
ATOM 1885 O O . ILE A 1 254 ? 16.72000 -27.22900 -21.12500 1.000 38.46788 254 ILE A O 1
ATOM 1890 N N . TYR A 1 255 ? 15.94500 -25.76400 -19.59700 1.000 36.03202 255 TYR A N 1
ATOM 1891 C CA . TYR A 1 255 ? 17.13300 -25.81400 -18.75800 1.000 36.71218 255 TYR A CA 1
ATOM 1892 C C . TYR A 1 255 ? 17.03800 -26.98000 -17.78600 1.000 47.29290 255 TYR A C 1
ATOM 1893 O O . TYR A 1 255 ? 15.97700 -27.23700 -17.20700 1.000 51.26257 255 TYR A O 1
ATOM 1902 N N . ALA A 1 256 ? 18.15500 -27.68600 -17.61200 1.000 44.11712 256 ALA A N 1
ATOM 1903 C CA . ALA A 1 256 ? 18.21800 -28.83300 -16.71700 1.000 40.03264 256 ALA A CA 1
ATOM 1904 C C . ALA A 1 256 ? 19.57200 -28.86100 -16.02200 1.000 40.17047 256 ALA A C 1
ATOM 1905 O O . ALA A 1 256 ? 20.60300 -28.55800 -16.63100 1.000 42.69631 256 ALA A O 1
ATOM 1907 N N . ARG A 1 257 ? 19.56000 -29.24800 -14.74800 1.000 43.15167 257 ARG A N 1
ATOM 1908 C CA . ARG A 1 257 ? 20.73500 -29.25500 -13.88700 1.000 43.59986 257 ARG A CA 1
ATOM 1909 C C . ARG A 1 257 ? 20.97100 -30.65100 -13.32800 1.000 49.31134 257 ARG A C 1
ATOM 1910 O O . ARG A 1 257 ? 20.01900 -31.38600 -13.05100 1.000 51.07016 257 ARG A O 1
ATOM 1918 N N . SER A 1 258 ? 22.24500 -31.01700 -13.17700 1.000 48.98096 258 SER A N 1
ATOM 1919 C CA . SER A 1 258 ? 22.63900 -32.30400 -12.62700 1.000 54.75636 258 SER A CA 1
ATOM 1920 C C . SER A 1 258 ? 23.73600 -32.11800 -11.59100 1.000 45.62351 258 SER A C 1
ATOM 1921 O O . SER A 1 258 ? 24.48200 -31.13400 -11.61300 1.000 43.14118 258 SER A O 1
ATOM 1924 N N . ASN A 1 259 ? 23.85600 -33.11900 -10.71200 1.000 46.38765 259 ASN A N 1
ATOM 1925 C CA . ASN A 1 259 ? 24.90000 -33.14300 -9.69500 1.000 54.08073 259 ASN A CA 1
ATOM 1926 C C . ASN A 1 259 ? 26.22600 -33.65700 -10.22600 1.000 54.26628 259 ASN A C 1
ATOM 1927 O O . ASN A 1 259 ? 27.26600 -33.39400 -9.61400 1.000 48.25077 259 ASN A O 1
ATOM 1932 N N . GLN A 1 260 ? 26.20900 -34.38300 -11.33900 1.000 50.89780 260 GLN A N 1
ATOM 1933 C CA . GLN A 1 260 ? 27.43300 -34.85300 -11.96700 1.000 53.12426 260 GLN A CA 1
ATOM 1934 C C . GLN A 1 260 ? 28.15400 -33.69800 -12.65300 1.000 51.19393 260 GLN A C 1
ATOM 1935 O O . GLN A 1 260 ? 27.53100 -32.75400 -13.14600 1.000 46.99910 260 GLN A O 1
ATOM 1941 N N . THR A 1 261 ? 29.48700 -33.76500 -12.66100 1.000 51.78113 261 THR A N 1
ATOM 1942 C CA . THR A 1 261 ? 30.28200 -32.69100 -13.24100 1.000 50.42537 261 THR A CA 1
ATOM 1943 C C . THR A 1 261 ? 31.42200 -33.15800 -14.13400 1.000 54.89566 261 THR A C 1
ATOM 1944 O O . THR A 1 261 ? 32.16200 -32.30700 -14.63500 1.000 53.29817 261 THR A O 1
ATOM 1948 N N . SER A 1 262 ? 31.60500 -34.45900 -14.34100 1.000 48.21677 262 SER A N 1
ATOM 1949 C CA . SER A 1 262 ? 32.68900 -34.91700 -15.20200 1.000 51.95295 262 SER A CA 1
ATOM 1950 C C . SER A 1 262 ? 32.42300 -34.54000 -16.65600 1.000 52.07652 262 SER A C 1
ATOM 1951 O O . SER A 1 262 ? 31.27500 -34.44600 -17.09800 1.000 47.37379 262 SER A O 1
ATOM 1954 N N . PHE A 1 263 ? 33.50400 -34.31500 -17.40600 1.000 55.59413 263 PHE A N 1
ATOM 1955 C CA . PHE A 1 263 ? 33.32000 -33.93400 -18.79700 1.000 52.54363 263 PHE A CA 1
ATOM 1956 C C . PHE A 1 263 ? 32.79100 -35.08300 -19.64700 1.000 53.01958 263 PHE A C 1
ATOM 1957 O O . PHE A 1 263 ? 32.17900 -34.82600 -20.68400 1.000 48.33004 263 PHE A O 1
ATOM 1965 N N . ARG A 1 264 ? 33.01600 -36.34100 -19.25100 1.000 53.78727 264 ARG A N 1
ATOM 1966 C CA . ARG A 1 264 ? 32.37100 -37.44400 -19.96300 1.000 52.11450 264 ARG A CA 1
ATOM 1967 C C . ARG A 1 264 ? 30.85300 -37.28200 -19.94600 1.000 51.62862 264 ARG A C 1
ATOM 1968 O O . ARG A 1 264 ? 30.18400 -37.42900 -20.98100 1.000 56.25837 264 ARG A O 1
ATOM 1976 N N . PHE A 1 265 ? 30.30100 -36.93200 -18.78300 1.000 50.90738 265 PHE A N 1
ATOM 1977 C CA . PHE A 1 265 ? 28.87300 -36.65800 -18.66500 1.000 58.87685 265 PHE A CA 1
ATOM 1978 C C . PHE A 1 265 ? 28.46500 -35.45700 -19.51300 1.000 50.13589 265 PHE A C 1
ATOM 1979 O O . PHE A 1 265 ? 27.45100 -35.49600 -20.22300 1.000 52.57785 265 PHE A O 1
ATOM 1987 N N . VAL A 1 266 ? 29.24800 -34.37700 -19.44800 1.000 48.90036 266 VAL A N 1
ATOM 1988 C CA . VAL A 1 266 ? 28.92800 -33.17000 -20.20700 1.000 43.73240 266 VAL A CA 1
ATOM 1989 C C . VAL A 1 266 ? 28.89000 -33.47100 -21.69700 1.000 48.69531 266 VAL A C 1
ATOM 1990 O O . VAL A 1 266 ? 27.96700 -33.05700 -22.41000 1.000 44.18326 266 VAL A O 1
ATOM 1994 N N . ARG A 1 267 ? 29.88100 -34.22200 -22.18100 1.000 46.93652 267 ARG A N 1
ATOM 1995 C CA . ARG A 1 267 ? 29.93600 -34.59700 -23.58600 1.000 53.61079 267 ARG A CA 1
ATOM 1996 C C . ARG A 1 267 ? 28.72200 -35.42300 -23.97200 1.000 61.51188 267 ARG A C 1
ATOM 1997 O O . ARG A 1 267 ? 28.07700 -35.15600 -24.99200 1.000 64.54913 267 ARG A O 1
ATOM 2005 N N . ASP A 1 268 ? 28.36400 -36.41100 -23.14300 1.000 62.10243 268 ASP A N 1
ATOM 2006 C CA . ASP A 1 268 ? 27.21000 -37.23700 -23.48100 1.000 58.71714 268 ASP A CA 1
ATOM 2007 C C . ASP A 1 268 ? 25.94600 -36.39900 -23.56600 1.000 57.26184 268 ASP A C 1
ATOM 2008 O O . ASP A 1 268 ? 25.08600 -36.64400 -24.42000 1.000 61.46635 268 ASP A O 1
ATOM 2013 N N . VAL A 1 269 ? 25.82800 -35.39100 -22.70100 1.000 58.55984 269 VAL A N 1
ATOM 2014 C CA . VAL A 1 269 ? 24.66200 -34.51300 -22.75400 1.000 58.04685 269 VAL A CA 1
ATOM 2015 C C . VAL A 1 269 ? 24.67300 -33.67300 -24.02900 1.000 57.49999 269 VAL A C 1
ATOM 2016 O O . VAL A 1 269 ? 23.63400 -33.49800 -24.67700 1.000 55.58154 269 VAL A O 1
ATOM 2020 N N . MET A 1 270 ? 25.84200 -33.14200 -24.41400 1.000 54.90524 270 MET A N 1
ATOM 2021 C CA . MET A 1 270 ? 25.92000 -32.35500 -25.64600 1.000 50.47906 270 MET A CA 1
ATOM 2022 C C . MET A 1 270 ? 25.44200 -33.13300 -26.86200 1.000 54.35381 270 MET A C 1
ATOM 2023 O O . MET A 1 270 ? 24.86300 -32.54300 -27.78300 1.000 55.53408 270 MET A O 1
ATOM 2028 N N . THR A 1 271 ? 25.65400 -34.44700 -26.88400 1.000 50.87807 271 THR A N 1
ATOM 2029 C CA . THR A 1 271 ? 25.23000 -35.27700 -28.00200 1.000 57.27598 271 THR A CA 1
ATOM 2030 C C . THR A 1 271 ? 23.86700 -35.90700 -27.78700 1.000 61.97339 271 THR A C 1
ATOM 2031 O O . THR A 1 271 ? 23.37900 -36.60300 -28.68500 1.000 70.20247 271 THR A O 1
ATOM 2035 N N . ILE A 1 272 ? 23.25600 -35.69400 -26.62300 1.000 64.89413 272 ILE A N 1
ATOM 2036 C CA . ILE A 1 272 ? 21.97700 -36.30000 -26.27000 1.000 64.68340 272 ILE A CA 1
ATOM 2037 C C . ILE A 1 272 ? 22.10200 -37.81200 -26.42500 1.000 68.49983 272 ILE A C 1
ATOM 2038 O O . ILE A 1 272 ? 21.28500 -38.45500 -27.09400 1.000 69.55438 272 ILE A O 1
ATOM 2043 N N . GLY A 1 273 ? 23.14100 -38.38200 -25.81900 1.000 71.25902 273 GLY A N 1
ATOM 2044 C CA . GLY A 1 273 ? 23.33100 -39.82000 -25.84600 1.000 75.87195 273 GLY A CA 1
ATOM 2045 C C . GLY A 1 273 ? 23.65900 -40.40200 -27.19900 1.000 74.20879 273 GLY A C 1
ATOM 2046 O O . GLY A 1 273 ? 23.41800 -41.59100 -27.42800 1.000 80.08920 273 GLY A O 1
ATOM 2047 N N . GLY A 1 274 ? 24.20100 -39.60100 -28.11000 1.000 69.01000 274 GLY A N 1
ATOM 2048 C CA . GLY A 1 274 ? 24.55200 -40.07600 -29.43100 1.000 69.67431 274 GLY A CA 1
ATOM 2049 C C . GLY A 1 274 ? 23.57900 -39.70600 -30.52800 1.000 71.59234 274 GLY A C 1
ATOM 2050 O O . GLY A 1 274 ? 23.85200 -40.00800 -31.69600 1.000 78.63414 274 GLY A O 1
ATOM 2051 N N . LEU A 1 275 ? 22.45400 -39.06900 -30.19300 1.000 67.13498 275 LEU A N 1
ATOM 2052 C CA . LEU A 1 275 ? 21.51200 -38.63200 -31.21900 1.000 68.47940 275 LEU A CA 1
ATOM 2053 C C . LEU A 1 275 ? 22.16800 -37.67500 -32.20600 1.000 70.09869 275 LEU A C 1
ATOM 2054 O O . LEU A 1 275 ? 21.96700 -37.78600 -33.42100 1.000 69.59920 275 LEU A O 1
ATOM 2059 N N . ARG A 1 276 ? 22.94100 -36.71900 -31.70600 1.000 68.75474 276 ARG A N 1
ATOM 2060 C CA . ARG A 1 276 ? 23.63600 -35.77900 -32.57100 1.000 71.73583 276 ARG A CA 1
ATOM 2061 C C . ARG A 1 276 ? 24.98900 -36.36500 -32.94600 1.000 76.36717 276 ARG A C 1
ATOM 2062 O O . ARG A 1 276 ? 25.72500 -36.85200 -32.08100 1.000 75.01643 276 ARG A O 1
ATOM 2070 N N . THR A 1 277 ? 25.29200 -36.34500 -34.23900 1.000 80.99035 277 THR A N 1
ATOM 2071 C CA . THR A 1 277 ? 26.54300 -36.84200 -34.78600 1.000 79.44896 277 THR A CA 1
ATOM 2072 C C . THR A 1 277 ? 27.32700 -35.69400 -35.41400 1.000 76.08023 277 THR A C 1
ATOM 2073 O O . THR A 1 277 ? 26.86400 -34.55200 -35.47500 1.000 70.30224 277 THR A O 1
ATOM 2077 N N . ASP A 1 278 ? 28.54700 -36.01200 -35.86000 1.000 81.46863 278 ASP A N 1
ATOM 2078 C CA . ASP A 1 278 ? 29.43200 -35.04700 -36.52400 1.000 81.33502 278 ASP A CA 1
ATOM 2079 C C . ASP A 1 278 ? 29.78300 -33.86100 -35.62300 1.000 77.67995 278 ASP A C 1
ATOM 2080 O O . ASP A 1 278 ? 29.77200 -32.70700 -36.05900 1.000 77.17258 278 ASP A O 1
ATOM 2082 N N . LEU A 1 279 ? 30.09600 -34.14100 -34.35600 1.000 77.52581 279 LEU A N 1
ATOM 2083 C CA . LEU A 1 279 ? 30.46000 -33.10100 -33.39800 1.000 66.50276 279 LEU A CA 1
ATOM 2084 C C . LEU A 1 279 ? 31.80100 -33.36800 -32.72500 1.000 62.53262 279 LEU A C 1
ATOM 2085 O O . LEU A 1 279 ? 32.12100 -32.70700 -31.72700 1.000 60.63653 279 LEU A O 1
ATOM 2090 N N . ASP A 1 280 ? 32.60200 -34.29600 -33.26000 1.000 55.27537 280 ASP A N 1
ATOM 2091 C CA . ASP A 1 280 ? 33.84500 -34.68700 -32.59900 1.000 56.91337 280 ASP A CA 1
ATOM 2092 C C . ASP A 1 280 ? 34.81200 -33.51000 -32.47300 1.000 53.59105 280 ASP A C 1
ATOM 2093 O O . ASP A 1 280 ? 35.40500 -33.29700 -31.40800 1.000 56.01707 280 ASP A O 1
ATOM 2098 N N . ARG A 1 281 ? 34.95400 -32.71100 -33.53700 1.000 53.18099 281 ARG A N 1
ATOM 2099 C CA . ARG A 1 281 ? 35.88000 -31.57900 -33.49400 1.000 56.72756 281 ARG A CA 1
ATOM 2100 C C . ARG A 1 281 ? 35.41500 -30.51700 -32.50200 1.000 53.51741 281 ARG A C 1
ATOM 2101 O O . ARG A 1 281 ? 36.21100 -30.01900 -31.68800 1.000 57.67969 281 ARG A O 1
ATOM 2105 N N . SER A 1 282 ? 34.12000 -30.18700 -32.53400 1.000 54.47323 282 SER A N 1
ATOM 2106 C CA . SER A 1 282 ? 33.58300 -29.19500 -31.60700 1.000 53.16338 282 SER A CA 1
ATOM 2107 C C . SER A 1 282 ? 33.73500 -29.64900 -30.16800 1.000 49.28863 282 SER A C 1
ATOM 2108 O O . SER A 1 282 ? 34.09500 -28.85400 -29.29600 1.000 44.05152 282 SER A O 1
ATOM 2111 N N . ILE A 1 283 ? 33.44800 -30.92100 -29.89600 1.000 52.74702 283 ILE A N 1
ATOM 2112 C CA . ILE A 1 283 ? 33.54600 -31.41300 -28.52800 1.000 53.82064 283 ILE A CA 1
ATOM 2113 C C . ILE A 1 283 ? 34.99700 -31.46000 -28.06300 1.000 47.99145 283 ILE A C 1
ATOM 2114 O O . ILE A 1 283 ? 35.27500 -31.21800 -26.88500 1.000 43.28779 283 ILE A O 1
ATOM 2119 N N . GLU A 1 284 ? 35.94600 -31.75400 -28.95800 1.000 45.77490 284 GLU A N 1
ATOM 2120 C CA . GLU A 1 284 ? 37.35300 -31.67600 -28.56600 1.000 46.00524 284 GLU A CA 1
ATOM 2121 C C . GLU A 1 284 ? 37.71900 -30.25200 -28.15100 1.000 40.78507 284 GLU A C 1
ATOM 2122 O O . GLU A 1 284 ? 38.35200 -30.03000 -27.10100 1.000 39.53042 284 GLU A O 1
ATOM 2124 N N . LYS A 1 285 ? 37.29400 -29.26500 -28.95000 1.000 43.72805 285 LYS A N 1
ATOM 2125 C CA . LYS A 1 285 ? 37.54600 -27.87400 -28.57600 1.000 43.44849 285 LYS A CA 1
ATOM 2126 C C . LYS A 1 285 ? 36.85400 -27.52700 -27.26400 1.000 45.77768 285 LYS A C 1
ATOM 2127 O O . LYS A 1 285 ? 37.42200 -26.82400 -26.41700 1.000 50.42880 285 LYS A O 1
ATOM 2133 N N . PHE A 1 286 ? 35.64000 -28.04100 -27.06900 1.000 44.35044 286 PHE A N 1
ATOM 2134 C CA . PHE A 1 286 ? 34.92400 -27.85600 -25.81400 1.000 38.19877 286 PHE A CA 1
ATOM 2135 C C . PHE A 1 286 ? 35.72600 -28.41700 -24.64300 1.000 37.86204 286 PHE A C 1
ATOM 2136 O O . PHE A 1 286 ? 35.82700 -27.78100 -23.59300 1.000 35.29144 286 PHE A O 1
ATOM 2144 N N . SER A 1 287 ? 36.29200 -29.61400 -24.80100 1.000 37.06963 287 SER A N 1
ATOM 2145 C CA . SER A 1 287 ? 37.06900 -30.21900 -23.72200 1.000 40.71834 287 SER A CA 1
ATOM 2146 C C . SER A 1 287 ? 38.24000 -29.33100 -23.33100 1.000 41.87393 287 SER A C 1
ATOM 2147 O O . SER A 1 287 ? 38.49300 -29.08700 -22.13600 1.000 45.06746 287 SER A O 1
ATOM 2150 N N . ASP A 1 288 ? 38.95400 -28.82000 -24.33800 1.000 37.44626 288 ASP A N 1
ATOM 2151 C CA . ASP A 1 288 ? 40.05200 -27.89800 -24.05800 1.000 34.31861 288 ASP A CA 1
ATOM 2152 C C . ASP A 1 288 ? 39.55100 -26.66500 -23.30500 1.000 32.66589 288 ASP A C 1
ATOM 2153 O O . ASP A 1 288 ? 40.12800 -26.26600 -22.28300 1.000 36.23853 288 ASP A O 1
ATOM 2158 N N . LEU A 1 289 ? 38.47300 -26.05000 -23.79500 1.000 33.09373 289 LEU A N 1
ATOM 2159 C CA . LEU A 1 289 ? 37.97400 -24.83200 -23.15900 1.000 33.77893 289 LEU A CA 1
ATOM 2160 C C . LEU A 1 289 ? 37.50200 -25.10200 -21.73600 1.000 33.74143 289 LEU A C 1
ATOM 2161 O O . LEU A 1 289 ? 37.72100 -24.28600 -20.83700 1.000 31.81474 289 LEU A O 1
ATOM 2166 N N . TRP A 1 290 ? 36.84500 -26.23900 -21.51700 1.000 35.28380 290 TRP A N 1
ATOM 2167 C CA . TRP A 1 290 ? 36.37400 -26.60100 -20.18400 1.000 38.13175 290 TRP A CA 1
ATOM 2168 C C . TRP A 1 290 ? 37.53700 -26.64100 -19.20900 1.000 38.88465 290 TRP A C 1
ATOM 2169 O O . TRP A 1 290 ? 37.49300 -26.01700 -18.13500 1.000 39.82346 290 TRP A O 1
ATOM 2180 N N . LYS A 1 291 ? 38.62800 -27.30300 -19.61000 1.000 41.26004 291 LYS A N 1
ATOM 2181 C CA . LYS A 1 291 ? 39.77300 -27.39100 -18.71000 1.000 40.83445 291 LYS A CA 1
ATOM 2182 C C . LYS A 1 291 ? 40.45500 -26.03700 -18.52000 1.000 39.31240 291 LYS A C 1
ATOM 2183 O O . LYS A 1 291 ? 40.82600 -25.68500 -17.39400 1.000 36.88066 291 LYS A O 1
ATOM 2189 N N . ARG A 1 292 ? 40.60400 -25.24200 -19.58700 1.000 34.26041 292 ARG A N 1
ATOM 2190 C CA . ARG A 1 292 ? 41.26900 -23.94900 -19.41000 1.000 36.75630 292 ARG A CA 1
ATOM 2191 C C . ARG A 1 292 ? 40.43800 -22.99300 -18.56300 1.000 37.99681 292 ARG A C 1
ATOM 2192 O O . ARG A 1 292 ? 40.97600 -22.30800 -17.68500 1.000 40.48719 292 ARG A O 1
ATOM 2200 N N . ALA A 1 293 ? 39.12900 -22.92700 -18.81100 1.000 35.21822 293 ALA A N 1
ATOM 2201 C CA . ALA A 1 293 ? 38.28300 -22.01100 -18.06000 1.000 35.46693 293 ALA A CA 1
ATOM 2202 C C . ALA A 1 293 ? 38.23600 -22.40400 -16.59500 1.000 38.21198 293 ALA A C 1
ATOM 2203 O O . ALA A 1 293 ? 38.23800 -21.53800 -15.71500 1.000 39.46346 293 ALA A O 1
ATOM 2205 N N . LEU A 1 294 ? 38.19900 -23.70000 -16.30500 1.000 40.16139 294 LEU A N 1
ATOM 2206 C CA . LEU A 1 294 ? 38.13600 -24.08500 -14.90500 1.000 40.10350 294 LEU A CA 1
ATOM 2207 C C . LEU A 1 294 ? 39.51000 -24.18700 -14.25200 1.000 37.51973 294 LEU A C 1
ATOM 2208 O O . LEU A 1 294 ? 39.58500 -24.40700 -13.04100 1.000 42.11271 294 LEU A O 1
ATOM 2213 N N . GLY A 1 295 ? 40.59100 -23.97500 -15.00100 1.000 41.23312 295 GLY A N 1
ATOM 2214 C CA . GLY A 1 295 ? 41.91600 -24.08900 -14.42000 1.000 40.34520 295 GLY A CA 1
ATOM 2215 C C . GLY A 1 295 ? 42.31800 -25.50900 -14.08400 1.000 48.92078 295 GLY A C 1
ATOM 2216 O O . GLY A 1 295 ? 43.16000 -25.72000 -13.20400 1.000 49.07410 295 GLY A O 1
ATOM 2217 N N . LEU A 1 296 ? 41.75000 -26.49100 -14.77800 1.000 50.46572 296 LEU A N 1
ATOM 2218 C CA . LEU A 1 296 ? 42.02800 -27.89400 -14.52100 1.000 53.70594 296 LEU A CA 1
ATOM 2219 C C . LEU A 1 296 ? 43.33600 -28.31800 -15.17900 1.000 58.96980 296 LEU A C 1
ATOM 2220 O O . LEU A 1 296 ? 43.80600 -27.71100 -16.14700 1.000 63.20844 296 LEU A O 1
ATOM 2225 N N . ASP A 1 297 ? 43.91400 -29.38900 -14.64700 1.000 58.26224 297 ASP A N 1
ATOM 2226 C CA . ASP A 1 297 ? 45.11700 -29.95000 -15.23800 1.000 56.96808 297 ASP A CA 1
ATOM 2227 C C . ASP A 1 297 ? 44.82600 -30.36400 -16.67900 1.000 57.55150 297 ASP A C 1
ATOM 2228 O O . ASP A 1 297 ? 43.76000 -30.92400 -16.95600 1.000 60.00384 297 ASP A O 1
ATOM 2233 N N . PRO A 1 298 ? 45.74000 -30.10500 -17.62000 1.000 60.90451 298 PRO A N 1
ATOM 2234 C CA . PRO A 1 298 ? 45.47100 -30.48100 -19.01900 1.000 62.06345 298 PRO A CA 1
ATOM 2235 C C . PRO A 1 298 ? 45.23200 -31.96600 -19.21200 1.000 63.81190 298 PRO A C 1
ATOM 2236 O O . PRO A 1 298 ? 44.56500 -32.35400 -20.17900 1.000 66.71129 298 PRO A O 1
ATOM 2240 N N . ASP A 1 299 ? 45.74500 -32.80800 -18.31900 1.000 60.61070 299 ASP A N 1
ATOM 2241 C CA . ASP A 1 299 ? 45.56300 -34.24800 -18.40000 1.000 63.12346 299 ASP A CA 1
ATOM 2242 C C . ASP A 1 299 ? 44.46500 -34.75300 -17.46700 1.000 61.71172 299 ASP A C 1
ATOM 2243 O O . ASP A 1 299 ? 44.48000 -35.92900 -17.08900 1.000 69.73784 299 ASP A O 1
ATOM 2248 N N . THR A 1 300 ? 43.52000 -33.89500 -17.09000 1.000 57.91418 300 THR A N 1
ATOM 2249 C CA . THR A 1 300 ? 42.42100 -34.30800 -16.22100 1.000 54.91670 300 THR A CA 1
ATOM 2250 C C . THR A 1 300 ? 41.57000 -35.35000 -16.94000 1.000 54.91548 300 THR A C 1
ATOM 2251 O O . THR A 1 300 ? 41.08600 -35.08000 -18.05000 1.000 57.71184 300 THR A O 1
ATOM 2255 N N . PRO A 1 301 ? 41.37000 -36.53300 -16.36800 1.000 58.29905 301 PRO A N 1
ATOM 2256 C CA . PRO A 1 301 ? 40.54600 -37.55800 -17.03500 1.000 63.05619 301 PRO A CA 1
ATOM 2257 C C . PRO A 1 301 ? 39.10800 -37.09900 -17.19600 1.000 59.72642 301 PRO A C 1
ATOM 2258 O O . PRO A 1 301 ? 38.52000 -36.52000 -16.26800 1.000 52.53902 301 PRO A O 1
ATOM 2262 N N . PRO A 1 302 ? 38.49300 -37.37200 -18.35200 1.000 57.09654 302 PRO A N 1
ATOM 2263 C CA . PRO A 1 302 ? 37.11400 -36.90900 -18.57400 1.000 55.79408 302 PRO A CA 1
ATOM 2264 C C . PRO A 1 302 ? 36.09000 -37.59000 -17.68700 1.000 63.06670 302 PRO A C 1
ATOM 2265 O O . PRO A 1 302 ? 34.97700 -37.06500 -17.54400 1.000 65.09408 302 PRO A O 1
ATOM 2269 N N . GLU A 1 303 ? 36.42500 -38.72700 -17.08300 1.000 63.61120 303 GLU A N 1
ATOM 2270 C CA . GLU A 1 303 ? 35.50500 -39.43700 -16.20400 1.000 63.08018 303 GLU A CA 1
ATOM 2271 C C . GLU A 1 303 ? 35.55500 -38.94000 -14.76600 1.000 64.41482 303 GLU A C 1
ATOM 2272 O O . GLU A 1 303 ? 34.71300 -39.34400 -13.95600 1.000 72.62367 303 GLU A O 1
ATOM 2278 N N . ASP A 1 304 ? 36.52100 -38.09000 -14.43300 1.000 61.41082 304 ASP A N 1
ATOM 2279 C CA . ASP A 1 304 ? 36.66300 -37.56600 -13.08400 1.000 54.92445 304 ASP A CA 1
ATOM 2280 C C . ASP A 1 304 ? 35.66000 -36.45800 -12.81600 1.000 62.03273 304 ASP A C 1
ATOM 2281 O O . ASP A 1 304 ? 35.48400 -35.54900 -13.63400 1.000 52.05089 304 ASP A O 1
ATOM 2286 N N . GLU A 1 305 ? 35.02000 -36.52100 -11.65700 1.000 51.97414 305 GLU A N 1
ATOM 2287 C CA . GLU A 1 305 ? 34.13300 -35.44400 -11.28100 1.000 49.03453 305 GLU A CA 1
ATOM 2288 C C . GLU A 1 305 ? 34.95300 -34.24300 -10.82700 1.000 48.84149 305 GLU A C 1
ATOM 2289 O O . GLU A 1 305 ? 36.11000 -34.36300 -10.40900 1.000 51.32782 305 GLU A O 1
ATOM 2295 N N . LEU A 1 306 ? 34.34300 -33.07100 -10.94100 1.000 45.33708 306 LEU A N 1
ATOM 2296 C CA . LEU A 1 306 ? 34.92900 -31.87600 -10.37800 1.000 43.68756 306 LEU A CA 1
ATOM 2297 C C . LEU A 1 306 ? 34.85100 -31.98500 -8.85500 1.000 53.84475 306 LEU A C 1
ATOM 2298 O O . LEU A 1 306 ? 34.00100 -32.70700 -8.32700 1.000 51.80256 306 LEU A O 1
ATOM 2303 N N . PRO A 1 307 ? 35.74400 -31.32000 -8.12400 1.000 54.84452 307 PRO A N 1
ATOM 2304 C CA . PRO A 1 307 ? 35.63800 -31.34400 -6.65900 1.000 48.24901 307 PRO A CA 1
ATOM 2305 C C . PRO A 1 307 ? 34.27500 -30.83300 -6.21100 1.000 46.40830 307 PRO A C 1
ATOM 2306 O O . PRO A 1 307 ? 33.71500 -29.90200 -6.79800 1.000 43.34589 307 PRO A O 1
ATOM 2310 N N . LYS A 1 308 ? 33.74300 -31.45400 -5.16200 1.000 48.65346 308 LYS A N 1
ATOM 2311 C CA . LYS A 1 308 ? 32.34000 -31.26200 -4.80400 1.000 47.58843 308 LYS A CA 1
ATOM 2312 C C . LYS A 1 308 ? 32.06600 -29.82500 -4.37100 1.000 45.45391 308 LYS A C 1
ATOM 2313 O O . LYS A 1 308 ? 32.77800 -29.26800 -3.53200 1.000 46.50355 308 LYS A O 1
ATOM 2319 N N . VAL A 1 309 ? 31.03300 -29.22100 -4.95600 1.000 42.75252 309 VAL A N 1
ATOM 2320 C CA . VAL A 1 309 ? 30.49600 -27.94700 -4.49200 1.000 41.10279 309 VAL A CA 1
ATOM 2321 C C . VAL A 1 309 ? 29.02600 -28.15300 -4.14700 1.000 47.35905 309 VAL A C 1
ATOM 2322 O O . VAL A 1 309 ? 28.24900 -28.62600 -4.98500 1.000 40.48776 309 VAL A O 1
ATOM 2326 N N . ASP A 1 310 ? 28.65100 -27.80100 -2.90900 1.000 44.92140 310 ASP A N 1
ATOM 2327 C CA . ASP A 1 310 ? 27.30000 -28.01000 -2.37500 1.000 43.49535 310 ASP A CA 1
ATOM 2328 C C . ASP A 1 310 ? 26.52900 -26.69100 -2.41200 1.000 41.33374 310 ASP A C 1
ATOM 2329 O O . ASP A 1 310 ? 26.63900 -25.87400 -1.49500 1.000 44.06826 310 ASP A O 1
ATOM 2334 N N . HIS A 1 311 ? 25.72400 -26.49200 -3.45600 1.000 39.40504 311 HIS A N 1
ATOM 2335 C CA . HIS A 1 311 ? 24.98700 -25.24200 -3.61800 1.000 39.97756 311 HIS A CA 1
ATOM 2336 C C . HIS A 1 311 ? 23.75100 -25.47500 -4.47700 1.000 42.47608 311 HIS A C 1
ATOM 2337 O O . HIS A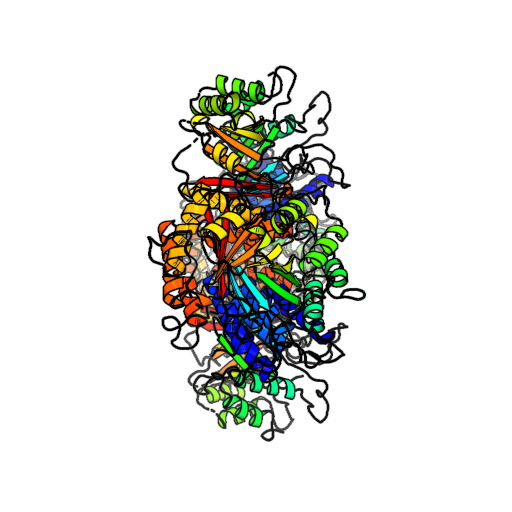 1 311 ? 23.68800 -26.42000 -5.26800 1.000 37.13703 311 HIS A O 1
ATOM 2344 N N . LEU A 1 312 ? 22.78200 -24.56600 -4.33700 1.000 40.52729 312 LEU A N 1
ATOM 2345 C CA . LEU A 1 312 ? 21.56600 -24.63300 -5.14500 1.000 44.36496 312 LEU A CA 1
ATOM 2346 C C . LEU A 1 312 ? 21.86900 -24.67600 -6.64100 1.000 38.00286 312 LEU A C 1
ATOM 2347 O O . LEU A 1 312 ? 21.23900 -25.43300 -7.38800 1.000 34.69149 312 LEU A O 1
ATOM 2352 N N . THR A 1 313 ? 22.85600 -23.90700 -7.09900 1.000 32.28758 313 THR A N 1
ATOM 2353 C CA . THR A 1 313 ? 23.13300 -23.83500 -8.52800 1.000 38.59083 313 THR A CA 1
ATOM 2354 C C . THR A 1 313 ? 24.45600 -24.49800 -8.91000 1.000 41.50855 313 THR A C 1
ATOM 2355 O O . THR A 1 313 ? 25.03900 -24.16100 -9.94400 1.000 41.60665 313 THR A O 1
ATOM 2359 N N . SER A 1 314 ? 24.93900 -25.44200 -8.10500 1.000 42.35922 314 SER A N 1
ATOM 2360 C CA . SER A 1 314 ? 26.15700 -26.16800 -8.44000 1.000 37.72543 314 SER A CA 1
ATOM 2361 C C . SER A 1 314 ? 25.83200 -27.31100 -9.40300 1.000 41.12762 314 SER A C 1
ATOM 2362 O O . SER A 1 314 ? 24.68200 -27.51700 -9.79900 1.000 37.49003 314 SER A O 1
ATOM 2365 N N . GLY A 1 315 ? 26.86500 -28.05500 -9.80600 1.000 51.41357 315 GLY A N 1
ATOM 2366 C CA . GLY A 1 315 ? 26.70900 -29.13400 -10.76700 1.000 34.36824 315 GLY A CA 1
ATOM 2367 C C . GLY A 1 315 ? 26.71500 -28.62600 -12.20100 1.000 44.83867 315 GLY A C 1
ATOM 2368 O O . GLY A 1 315 ? 26.93900 -27.44200 -12.47500 1.000 39.46898 315 GLY A O 1
ATOM 2369 N N . ALA A 1 316 ? 26.45700 -29.54200 -13.13500 1.000 41.93389 316 ALA A N 1
ATOM 2370 C CA . ALA A 1 316 ? 26.46400 -29.18500 -14.55000 1.000 42.12665 316 ALA A CA 1
ATOM 2371 C C . ALA A 1 316 ? 25.07300 -28.75800 -14.99300 1.000 46.04017 316 ALA A C 1
ATOM 2372 O O . ALA A 1 316 ? 24.07400 -29.38000 -14.62400 1.000 50.19018 316 ALA A O 1
ATOM 2374 N N . VAL A 1 317 ? 25.00300 -27.69400 -15.79100 1.000 43.72894 317 VAL A N 1
ATOM 2375 C CA . VAL A 1 317 ? 23.72000 -27.16700 -16.24000 1.000 37.33666 317 VAL A CA 1
ATOM 2376 C C . VAL A 1 317 ? 23.73300 -26.99700 -17.75500 1.000 39.38382 317 VAL A C 1
ATOM 2377 O O . VAL A 1 317 ? 24.76800 -26.68000 -18.35700 1.000 38.20936 317 VAL A O 1
ATOM 2381 N N . PHE A 1 318 ? 22.58200 -27.26900 -18.37100 1.000 38.69161 318 PHE A N 1
ATOM 2382 C CA . PHE A 1 318 ? 22.41600 -27.25100 -19.81700 1.000 40.52850 318 PHE A CA 1
ATOM 2383 C C . PHE A 1 318 ? 21.05700 -26.66300 -20.16200 1.000 40.72947 318 PHE A C 1
ATOM 2384 O O . PHE A 1 318 ? 20.19000 -26.49400 -19.30100 1.000 39.10907 318 PHE A O 1
ATOM 2392 N N . ASN A 1 319 ? 20.86500 -26.38300 -21.44800 1.000 39.74571 319 ASN A N 1
ATOM 2393 C CA . ASN A 1 319 ? 19.52300 -26.18200 -21.97700 1.000 42.36327 319 ASN A CA 1
ATOM 2394 C C . ASN A 1 319 ? 19.41900 -26.86700 -23.33200 1.000 43.77463 319 ASN A C 1
ATOM 2395 O O . ASN A 1 319 ? 20.39900 -26.96100 -24.08400 1.000 42.91498 319 ASN A O 1
ATOM 2400 N N . PHE A 1 320 ? 18.21600 -27.36900 -23.60800 1.000 43.24686 320 PHE A N 1
ATOM 2401 C CA . PHE A 1 320 ? 17.86200 -28.02300 -24.86100 1.000 45.97413 320 PHE A CA 1
ATOM 2402 C C . PHE A 1 320 ? 16.94000 -27.09600 -25.64100 1.000 49.32007 320 PHE A C 1
ATOM 2403 O O . PHE A 1 320 ? 15.90600 -26.68000 -25.12500 1.000 55.27779 320 PHE A O 1
ATOM 2411 N N . ASP A 1 321 ? 17.30100 -26.81800 -26.88300 1.000 51.13333 321 ASP A N 1
ATOM 2412 C CA . ASP A 1 321 ? 16.39600 -26.04000 -27.75500 1.000 59.59565 321 ASP A CA 1
ATOM 2413 C C . ASP A 1 321 ? 15.57200 -27.03200 -28.57100 1.000 62.97307 321 ASP A C 1
ATOM 2414 O O . ASP A 1 321 ? 16.15100 -27.69000 -29.44200 1.000 64.15293 321 ASP A O 1
ATOM 2419 N N . VAL A 1 322 ? 14.27300 -27.11500 -28.29000 1.000 64.91837 322 VAL A N 1
ATOM 2420 C CA . VAL A 1 322 ? 13.35800 -28.02300 -29.03700 1.000 71.47903 322 VAL A CA 1
ATOM 2421 C C . VAL A 1 322 ? 12.59000 -27.17300 -30.04700 1.000 78.29736 322 VAL A C 1
ATOM 2422 O O . VAL A 1 322 ? 11.36700 -27.34600 -30.15300 1.000 76.24412 322 VAL A O 1
ATOM 2424 N N . ALA A 1 323 ? 13.27800 -26.29000 -30.76600 1.000 86.82523 323 ALA A N 1
ATOM 2425 C CA . ALA A 1 323 ? 12.60000 -25.35900 -31.69500 1.000 90.08150 323 ALA A CA 1
ATOM 2426 C C . ALA A 1 323 ? 12.00800 -26.07200 -32.90600 1.000 92.20845 323 ALA A C 1
ATOM 2427 O O . ALA A 1 323 ? 12.53800 -27.12500 -33.29500 1.000 92.05457 323 ALA A O 1
ATOM 2429 N N . PRO A 1 324 ? 10.94700 -25.52200 -33.54000 1.000 103.28033 324 PRO A N 1
ATOM 2430 C CA . PRO A 1 324 ? 10.39000 -26.08700 -34.77500 1.000 106.03634 324 PRO A CA 1
ATOM 2431 C C . PRO A 1 324 ? 11.32700 -25.97900 -35.98000 1.000 104.87470 324 PRO A C 1
ATOM 2432 O O . PRO A 1 324 ? 12.30800 -25.26300 -35.87700 1.000 111.07722 324 PRO A O 1
ATOM 2436 N N . LYS A 1 325 ? 10.97900 -26.65000 -37.08100 1.000 102.76777 325 LYS A N 1
ATOM 2437 C CA . LYS A 1 325 ? 11.82400 -26.66200 -38.31000 1.000 107.68491 325 LYS A CA 1
ATOM 2438 C C . LYS A 1 325 ? 13.15300 -27.35100 -37.99500 1.000 106.11733 325 LYS A C 1
ATOM 2439 O O . LYS A 1 325 ? 14.09000 -27.19200 -38.79000 1.000 109.54217 325 LYS A O 1
ATOM 2441 N N . SER A 1 326 ? 13.20400 -28.11100 -36.90200 1.000 101.07636 326 SER A N 1
ATOM 2442 C CA . SER A 1 326 ? 14.42700 -28.84300 -36.49800 1.000 95.57055 326 SER A CA 1
ATOM 2443 C C . SER A 1 326 ? 14.00000 -30.07900 -35.70000 1.000 92.56192 326 SER A C 1
ATOM 2444 O O . SER A 1 326 ? 13.50200 -29.90600 -34.57600 1.000 96.83728 326 SER A O 1
ATOM 2446 N N . GLN A 1 327 ? 14.18200 -31.27400 -36.25900 1.000 76.32664 327 GLN A N 1
ATOM 2447 C CA . GLN A 1 327 ? 13.69900 -32.50400 -35.57900 1.000 73.36593 327 GLN A CA 1
ATOM 2448 C C . GLN A 1 327 ? 14.66600 -32.93600 -34.48200 1.000 69.19644 327 GLN A C 1
ATOM 2449 O O . GLN A 1 327 ? 14.23900 -33.65800 -33.57800 1.000 71.39815 327 GLN A O 1
ATOM 2451 N N . ILE A 1 328 ? 15.93200 -32.56300 -34.61200 1.000 65.24226 328 ILE A N 1
ATOM 2452 C CA . ILE A 1 328 ? 16.94500 -32.92400 -33.58500 1.000 61.85328 328 ILE A CA 1
ATOM 2453 C C . ILE A 1 328 ? 17.12800 -31.71000 -32.68000 1.000 61.87156 328 ILE A C 1
ATOM 2454 O O . ILE A 1 328 ? 17.37200 -30.61000 -33.20200 1.000 61.61091 328 ILE A O 1
ATOM 2459 N N . PRO A 1 329 ? 16.99100 -31.86300 -31.35300 1.000 59.87345 329 PRO A N 1
ATOM 2460 C CA . PRO A 1 329 ? 17.23400 -30.75600 -30.44500 1.000 56.49323 329 PRO A CA 1
ATOM 2461 C C . PRO A 1 329 ? 18.70000 -30.30500 -30.35900 1.000 60.91911 329 PRO A C 1
ATOM 2462 O O . PRO A 1 329 ? 19.57400 -31.10600 -30.57700 1.000 64.40552 329 PRO A O 1
ATOM 2466 N N . GLU A 1 330 ? 18.92700 -29.02700 -30.04200 1.000 62.52083 330 GLU A N 1
ATOM 2467 C CA . GLU A 1 330 ? 20.28600 -28.53300 -29.87300 1.000 60.93170 330 GLU A CA 1
ATOM 2468 C C . GLU A 1 330 ? 20.58100 -28.32300 -28.39400 1.000 51.90302 330 GLU A C 1
ATOM 2469 O O . GLU A 1 330 ? 19.67900 -28.06700 -27.60300 1.000 49.97022 330 GLU A O 1
ATOM 2475 N N . VAL A 1 331 ? 21.84400 -28.46100 -28.01000 1.000 50.87307 331 VAL A N 1
ATOM 2476 C CA . VAL A 1 331 ? 22.22300 -28.38600 -26.60500 1.000 47.77995 331 VAL A CA 1
ATOM 2477 C C . VAL A 1 331 ? 23.22700 -27.26400 -26.39800 1.000 44.68316 331 VAL A C 1
ATOM 2478 O O . VAL A 1 331 ? 24.17800 -27.10900 -27.17000 1.000 43.99342 331 VAL A O 1
ATOM 2482 N N . LYS A 1 332 ? 23.02000 -26.50000 -25.33500 1.000 39.16596 332 LYS A N 1
ATOM 2483 C CA . LYS A 1 332 ? 23.98200 -25.51600 -24.87200 1.000 40.38878 332 LYS A CA 1
ATOM 2484 C C . LYS A 1 332 ? 24.38100 -25.89600 -23.45600 1.000 37.07023 332 LYS A C 1
ATOM 2485 O O . LYS A 1 332 ? 23.51400 -26.08300 -22.59700 1.000 36.33360 332 LYS A O 1
ATOM 2491 N N . ALA A 1 333 ? 25.68100 -26.02500 -23.21900 1.000 38.27668 333 ALA A N 1
ATOM 2492 C CA . ALA A 1 333 ? 26.20200 -26.35500 -21.89900 1.000 40.95530 333 ALA A CA 1
ATOM 2493 C C . ALA A 1 333 ? 26.72400 -25.08700 -21.24000 1.000 41.24360 333 ALA A C 1
ATOM 2494 O O . ALA A 1 333 ? 27.20600 -24.17900 -21.91500 1.000 40.79721 333 ALA A O 1
ATOM 2496 N N . TYR A 1 334 ? 26.61300 -25.00400 -19.91900 1.000 40.07062 334 TYR A N 1
ATOM 2497 C CA . TYR A 1 334 ? 27.08700 -23.82100 -19.20700 1.000 38.43261 334 TYR A CA 1
ATOM 2498 C C . TYR A 1 334 ? 28.17800 -24.22600 -18.22900 1.000 38.49325 334 TYR A C 1
ATOM 2499 O O . TYR A 1 334 ? 27.92100 -24.97900 -17.28600 1.000 36.35145 334 TYR A O 1
ATOM 2508 N N . ILE A 1 335 ? 29.39500 -23.75200 -18.47500 1.000 36.06022 335 ILE A N 1
ATOM 2509 C CA . ILE A 1 335 ? 30.53500 -23.96800 -17.59300 1.000 30.49116 335 ILE A CA 1
ATOM 2510 C C . ILE A 1 335 ? 30.32200 -23.09600 -16.36100 1.000 31.96153 335 ILE A C 1
ATOM 2511 O O . ILE A 1 335 ? 30.40300 -21.86100 -16.46700 1.000 32.01202 335 ILE A O 1
ATOM 2516 N N . PRO A 1 336 ? 30.04300 -23.69100 -15.17600 1.000 35.08775 336 PRO A N 1
ATOM 2517 C CA . PRO A 1 336 ? 29.76700 -22.91200 -13.94900 1.000 37.99063 336 PRO A CA 1
ATOM 2518 C C . PRO A 1 336 ? 31.05700 -22.37700 -13.34700 1.000 36.87940 336 PRO A C 1
ATOM 2519 O O . PRO A 1 336 ? 31.60500 -22.89800 -12.37600 1.000 37.12824 336 PRO A O 1
ATOM 2523 N N . VAL A 1 337 ? 31.51500 -21.27700 -13.94200 1.000 36.45780 337 VAL A N 1
ATOM 2524 C CA . VAL A 1 337 ? 32.78900 -20.67500 -13.57800 1.000 31.16971 337 VAL A CA 1
ATOM 2525 C C . VAL A 1 337 ? 32.81800 -20.29700 -12.10600 1.000 29.34104 337 VAL A C 1
ATOM 2526 O O . VAL A 1 337 ? 33.81400 -20.53100 -11.41100 1.000 33.43647 337 VAL A O 1
ATOM 2530 N N . ARG A 1 338 ? 31.72800 -19.71700 -11.60300 1.000 34.93272 338 ARG A N 1
ATOM 2531 C CA . ARG A 1 338 ? 31.74000 -19.18400 -10.24700 1.000 33.79819 338 ARG A CA 1
ATOM 2532 C C . ARG A 1 338 ? 31.94600 -20.27600 -9.20500 1.000 34.89014 338 ARG A C 1
ATOM 2533 O O . ARG A 1 338 ? 32.50600 -20.01100 -8.13600 1.000 36.91288 338 ARG A O 1
ATOM 2541 N N . HIS A 1 339 ? 31.52300 -21.50700 -9.49700 1.000 29.62725 339 HIS A N 1
ATOM 2542 C CA . HIS A 1 339 ? 31.58000 -22.57600 -8.51000 1.000 32.43482 339 HIS A CA 1
ATOM 2543 C C . HIS A 1 339 ? 32.87800 -23.36600 -8.55500 1.000 38.37579 339 HIS A C 1
ATOM 2544 O O . HIS A 1 339 ? 33.31300 -23.88200 -7.51900 1.000 42.25531 339 HIS A O 1
ATOM 2551 N N . TYR A 1 340 ? 33.52200 -23.46600 -9.71900 1.000 35.78973 340 TYR A N 1
ATOM 2552 C CA . TYR A 1 340 ? 34.62200 -24.40900 -9.87300 1.000 37.17901 340 TYR A CA 1
ATOM 2553 C C . TYR A 1 340 ? 35.92400 -23.80100 -10.35100 1.000 36.67061 340 TYR A C 1
ATOM 2554 O O . TYR A 1 340 ? 36.94900 -24.48300 -10.27300 1.000 39.12262 340 TYR A O 1
ATOM 2563 N N . ALA A 1 341 ? 35.93500 -22.56000 -10.82800 1.000 36.92693 341 ALA A N 1
ATOM 2564 C CA . ALA A 1 341 ? 37.20500 -21.96400 -11.20600 1.000 37.96355 341 ALA A CA 1
ATOM 2565 C C . ALA A 1 341 ? 37.94200 -21.48400 -9.95800 1.000 34.78821 341 ALA A C 1
ATOM 2566 O O . ALA A 1 341 ? 37.38500 -21.42500 -8.85900 1.000 38.81928 341 ALA A O 1
ATOM 2568 N N . ASN A 1 342 ? 39.21600 -21.13300 -10.14000 1.000 36.40242 342 ASN A N 1
ATOM 2569 C CA . ASN A 1 342 ? 40.02300 -20.63300 -9.03000 1.000 38.58110 342 ASN A CA 1
ATOM 2570 C C . ASN A 1 342 ? 39.70500 -19.17200 -8.73100 1.000 38.14720 342 ASN A C 1
ATOM 2571 O O . ASN A 1 342 ? 39.55100 -18.79500 -7.56700 1.000 38.35962 342 ASN A O 1
ATOM 2576 N N . ASN A 1 343 ? 39.67800 -18.32500 -9.75900 1.000 41.47865 343 ASN A N 1
ATOM 2577 C CA . ASN A 1 343 ? 39.32800 -16.91800 -9.60400 1.000 40.48433 343 ASN A CA 1
ATOM 2578 C C . ASN A 1 343 ? 38.87200 -16.39400 -10.95800 1.000 36.34472 343 ASN A C 1
ATOM 2579 O O . ASN A 1 343 ? 39.11800 -17.01400 -11.99600 1.000 35.05997 343 ASN A O 1
ATOM 2584 N N . ASP A 1 344 ? 38.24000 -15.21400 -10.94200 1.000 32.99317 344 ASP A N 1
ATOM 2585 C CA . ASP A 1 344 ? 37.66200 -14.67200 -12.17100 1.000 32.45738 344 ASP A CA 1
ATOM 2586 C C . ASP A 1 344 ? 38.72400 -14.36000 -13.21700 1.000 29.66136 344 ASP A C 1
ATOM 2587 O O . ASP A 1 344 ? 38.51000 -14.61400 -14.40800 1.000 29.95388 344 ASP A O 1
ATOM 2592 N N . LEU A 1 345 ? 39.87200 -13.81800 -12.80500 1.000 31.84982 345 LEU A N 1
ATOM 2593 C CA . LEU A 1 345 ? 40.90800 -13.49200 -13.78300 1.000 31.85355 345 LEU A CA 1
ATOM 2594 C C . LEU A 1 345 ? 41.43900 -14.74700 -14.46200 1.000 26.85088 345 LEU A C 1
ATOM 2595 O O . LEU A 1 345 ? 41.64300 -14.76100 -15.67800 1.000 26.84493 345 LEU A O 1
ATOM 2600 N N . GLN A 1 346 ? 41.65700 -15.81400 -13.69400 1.000 31.72354 346 GLN A N 1
ATOM 2601 C CA . GLN A 1 346 ? 42.14200 -17.06200 -14.27600 1.000 32.39791 346 GLN A CA 1
ATOM 2602 C C . GLN A 1 346 ? 41.14300 -17.62300 -15.28700 1.000 28.83253 346 GLN A C 1
ATOM 2603 O O . GLN A 1 346 ? 41.51700 -18.01900 -16.40000 1.000 28.01995 346 GLN A O 1
ATOM 2609 N N . ALA A 1 347 ? 39.85600 -17.64600 -14.92900 1.000 25.66129 347 ALA A N 1
ATOM 2610 C CA . ALA A 1 347 ? 38.85500 -18.15600 -15.86100 1.000 31.73323 347 ALA A CA 1
ATOM 2611 C C . ALA A 1 347 ? 38.76900 -17.27500 -17.10200 1.000 30.96631 347 ALA A C 1
ATOM 2612 O O . ALA A 1 347 ? 38.65900 -17.77600 -18.23300 1.000 31.75582 347 ALA A O 1
ATOM 2614 N N . ALA A 1 348 ? 38.86300 -15.95800 -16.91200 1.000 25.32280 348 ALA A N 1
ATOM 2615 C CA . ALA A 1 348 ? 38.80400 -15.03800 -18.04000 1.000 25.61978 348 ALA A CA 1
ATOM 2616 C C . ALA A 1 348 ? 39.99900 -15.22500 -18.96300 1.000 29.26996 348 ALA A C 1
ATOM 2617 O O . ALA A 1 348 ? 39.85200 -15.19400 -20.19100 1.000 29.53189 348 ALA A O 1
ATOM 2619 N N . LEU A 1 349 ? 41.19300 -15.40200 -18.39500 1.000 29.31943 349 LEU A N 1
ATOM 2620 C CA . LEU A 1 349 ? 42.37400 -15.59100 -19.22800 1.000 30.93337 349 LEU A CA 1
ATOM 2621 C C . LEU A 1 349 ? 42.32600 -16.92600 -19.95400 1.000 31.00394 349 LEU A C 1
ATOM 2622 O O . LEU A 1 349 ? 42.80400 -17.02100 -21.08300 1.000 30.92533 349 LEU A O 1
ATOM 2627 N N . GLY A 1 350 ? 41.72500 -17.95300 -19.35100 1.000 31.74699 350 GLY A N 1
ATOM 2628 C CA . GLY A 1 350 ? 41.54700 -19.20200 -20.07500 1.000 31.97527 350 GLY A CA 1
ATOM 2629 C C . GLY A 1 350 ? 40.60300 -19.05000 -21.25300 1.000 32.02766 350 GLY A C 1
ATOM 2630 O O . GLY A 1 350 ? 40.90000 -19.50500 -22.36600 1.000 33.04849 350 GLY A O 1
ATOM 2631 N N . LEU A 1 351 ? 39.47000 -18.37100 -21.03800 1.000 31.05373 351 LEU A N 1
ATOM 2632 C CA . LEU A 1 351 ? 38.52300 -18.15300 -22.12900 1.000 31.15867 351 LEU A CA 1
ATOM 2633 C C . LEU A 1 351 ? 39.15300 -17.31900 -23.23900 1.000 30.22787 351 LEU A C 1
ATOM 2634 O O . LEU A 1 351 ? 39.03600 -17.63800 -24.43300 1.000 33.74584 351 LEU A O 1
ATOM 2639 N N . ILE A 1 352 ? 39.84600 -16.25200 -22.85500 1.000 26.79131 352 ILE A N 1
ATOM 2640 C CA . ILE A 1 352 ? 40.48500 -15.37000 -23.82100 1.000 33.67984 352 ILE A CA 1
ATOM 2641 C C . ILE A 1 352 ? 41.61700 -16.08600 -24.55100 1.000 27.96293 352 ILE A C 1
ATOM 2642 O O . ILE A 1 352 ? 41.83000 -15.87400 -25.75000 1.000 29.09710 352 ILE A O 1
ATOM 2647 N N . GLY A 1 353 ? 42.34500 -16.96200 -23.85700 1.000 27.76563 353 GLY A N 1
ATOM 2648 C CA . GLY A 1 353 ? 43.38200 -17.73400 -24.52000 1.000 32.05619 353 GLY A CA 1
ATOM 2649 C C . GLY A 1 353 ? 42.81500 -18.68600 -25.54900 1.000 37.25386 353 GLY A C 1
ATOM 2650 O O . GLY A 1 353 ? 43.36800 -18.83100 -26.64500 1.000 36.40790 353 GLY A O 1
ATOM 2651 N N . TYR A 1 354 ? 41.69300 -19.33600 -25.21800 1.000 36.53780 354 TYR A N 1
ATOM 2652 C CA . TYR A 1 354 ? 41.02700 -20.18600 -26.19800 1.000 33.39038 354 TYR A CA 1
ATOM 2653 C C . TYR A 1 354 ? 40.62200 -19.36800 -27.41700 1.000 31.07218 354 TYR A C 1
ATOM 2654 O O . TYR A 1 354 ? 40.84800 -19.77800 -28.56100 1.000 38.33840 354 TYR A O 1
ATOM 2663 N N . LEU A 1 355 ? 40.01000 -18.20400 -27.18700 1.000 33.08469 355 LEU A N 1
ATOM 2664 C CA . LEU A 1 355 ? 39.59400 -17.35500 -28.30300 1.000 33.47228 355 LEU A CA 1
ATOM 2665 C C . LEU A 1 355 ? 40.78100 -16.94500 -29.16100 1.000 35.04428 355 LEU A C 1
ATOM 2666 O O . LEU A 1 355 ? 40.70300 -16.94800 -30.39800 1.000 34.91371 355 LEU A O 1
ATOM 2671 N N . GLU A 1 356 ? 41.88900 -16.57800 -28.51800 1.000 34.36673 356 GLU A N 1
ATOM 2672 C CA . GLU A 1 356 ? 43.07400 -16.15800 -29.25200 1.000 36.16428 356 GLU A CA 1
ATOM 2673 C C . GLU A 1 356 ? 43.63900 -17.29800 -30.08300 1.000 33.64846 356 GLU A C 1
ATOM 2674 O O . GLU A 1 356 ? 44.05100 -17.09100 -31.23100 1.000 32.11830 356 GLU A O 1
ATOM 2680 N N . ASP A 1 357 ? 43.61800 -18.51900 -29.53800 1.000 35.76631 357 ASP A N 1
ATOM 2681 C CA . ASP A 1 357 ? 44.14800 -19.66700 -30.27000 1.000 36.60312 357 ASP A CA 1
ATOM 2682 C C . ASP A 1 357 ? 43.34500 -19.97000 -31.53100 1.000 33.74731 357 ASP A C 1
ATOM 2683 O O . ASP A 1 357 ? 43.89100 -20.53300 -32.48300 1.000 38.57085 357 ASP A O 1
ATOM 2688 N N . HIS A 1 358 ? 42.06900 -19.58800 -31.57600 1.000 34.56131 358 HIS A N 1
ATOM 2689 C CA . HIS A 1 358 ? 41.23000 -19.85600 -32.73800 1.000 40.30773 358 HIS A CA 1
ATOM 2690 C C . HIS A 1 358 ? 40.90900 -18.61100 -33.55500 1.000 46.12565 358 HIS A C 1
ATOM 2691 O O . HIS A 1 358 ? 40.04600 -18.67300 -34.43500 1.000 44.71992 358 HIS A O 1
ATOM 2698 N N . GLY A 1 359 ? 41.58500 -17.49200 -33.30000 1.000 51.72869 359 GLY A N 1
ATOM 2699 C CA . GLY A 1 359 ? 41.38600 -16.28600 -34.09000 1.000 34.09854 359 GLY A CA 1
ATOM 2700 C C . GLY A 1 359 ? 40.04100 -15.62000 -33.90500 1.000 41.02577 359 GLY A C 1
ATOM 2701 O O . GLY A 1 359 ? 39.55100 -14.96700 -34.83000 1.000 39.30035 359 GLY A O 1
ATOM 2702 N N . HIS A 1 360 ? 39.45300 -15.72400 -32.71000 1.000 38.96105 360 HIS A N 1
ATOM 2703 C CA . HIS A 1 360 ? 38.13600 -15.17100 -32.41500 1.000 37.06785 360 HIS A CA 1
ATOM 2704 C C . HIS A 1 360 ? 38.17600 -14.17400 -31.26400 1.000 37.00263 360 HIS A C 1
ATOM 2705 O O . HIS A 1 360 ? 37.13200 -13.87800 -30.67100 1.000 35.23662 360 HIS A O 1
ATOM 2712 N N . GLY A 1 361 ? 39.35500 -13.66600 -30.91700 1.000 38.70709 361 GLY A N 1
ATOM 2713 C CA . GLY A 1 361 ? 39.45200 -12.84400 -29.72700 1.000 39.08648 361 GLY A CA 1
ATOM 2714 C C . GLY A 1 361 ? 39.70000 -11.36700 -29.95500 1.000 38.36864 361 GLY A C 1
ATOM 2715 O O . GLY A 1 361 ? 40.40700 -10.73300 -29.16500 1.000 35.52342 361 GLY A O 1
ATOM 2716 N N . GLY A 1 362 ? 39.08300 -10.78700 -30.98700 1.000 40.37838 362 GLY A N 1
ATOM 2717 C CA . GLY A 1 362 ? 39.26900 -9.36700 -31.24000 1.000 36.72320 362 GLY A CA 1
ATOM 2718 C C . GLY A 1 362 ? 38.71600 -8.47500 -30.14400 1.000 38.87281 362 GLY A C 1
ATOM 2719 O O . GLY A 1 362 ? 39.22400 -7.37200 -29.92300 1.000 37.72636 362 GLY A O 1
ATOM 2720 N N . TYR A 1 363 ? 37.70300 -8.94100 -29.41800 1.000 33.46569 363 TYR A N 1
ATOM 2721 C CA . TYR A 1 363 ? 37.10900 -8.14700 -28.35400 1.000 36.49782 363 TYR A CA 1
ATOM 2722 C C . TYR A 1 363 ? 37.51600 -8.64600 -26.96800 1.000 34.13430 363 TYR A C 1
ATOM 2723 O O . TYR A 1 363 ? 36.81800 -8.40100 -25.98500 1.000 30.50610 363 TYR A O 1
ATOM 2732 N N . SER A 1 364 ? 38.67500 -9.30200 -26.87000 1.000 35.69780 364 SER A N 1
ATOM 2733 C CA . SER A 1 364 ? 39.10900 -9.82600 -25.57800 1.000 37.16061 364 SER A CA 1
ATOM 2734 C C . SER A 1 364 ? 39.46900 -8.70600 -24.61000 1.000 27.01631 364 SER A C 1
ATOM 2735 O O . SER A 1 364 ? 39.09700 -8.75400 -23.43200 1.000 27.71760 364 SER A O 1
ATOM 2738 N N . GLN A 1 365 ? 40.18800 -7.68700 -25.08200 1.000 28.55752 365 GLN A N 1
ATOM 2739 C CA . GLN A 1 365 ? 40.54900 -6.58400 -24.19500 1.000 25.85064 365 GLN A CA 1
ATOM 2740 C C . GLN A 1 365 ? 39.32700 -5.79600 -23.76200 1.000 29.50467 365 GLN A C 1
ATOM 2741 O O . GLN A 1 365 ? 39.23400 -5.35700 -22.60600 1.000 27.87925 365 GLN A O 1
ATOM 2747 N N . SER A 1 366 ? 38.39400 -5.58100 -24.68900 1.000 25.56914 366 SER A N 1
ATOM 2748 C CA . SER A 1 366 ? 37.16300 -4.89400 -24.33700 1.000 25.10147 366 SER A CA 1
ATOM 2749 C C . SER A 1 366 ? 36.44400 -5.65400 -23.23800 1.000 25.60322 366 SER A C 1
ATOM 2750 O O . SER A 1 366 ? 35.96900 -5.06100 -22.25900 1.000 26.62864 366 SER A O 1
ATOM 2753 N N . TYR A 1 367 ? 36.42500 -6.98500 -23.35700 1.000 25.28771 367 TYR A N 1
ATOM 2754 C CA . TYR A 1 367 ? 35.80800 -7.83300 -22.34900 1.000 27.13417 367 TYR A CA 1
ATOM 2755 C C . TYR A 1 367 ? 36.50600 -7.70100 -21.00300 1.000 26.43414 367 TYR A C 1
ATOM 2756 O O . TYR A 1 367 ? 35.84900 -7.62000 -19.95800 1.000 30.47844 367 TYR A O 1
ATOM 2765 N N . LEU A 1 368 ? 37.84000 -7.67900 -21.00400 1.000 26.59531 368 LEU A N 1
ATOM 2766 C CA . LEU A 1 368 ? 38.55500 -7.53700 -19.74000 1.000 27.50644 368 LEU A CA 1
ATOM 2767 C C . LEU A 1 368 ? 38.25300 -6.19800 -19.08400 1.000 26.01235 368 LEU A C 1
ATOM 2768 O O . LEU A 1 368 ? 38.09100 -6.12200 -17.86100 1.000 25.79109 368 LEU A O 1
ATOM 2773 N N . ARG A 1 369 ? 38.17500 -5.12900 -19.87900 1.000 24.75134 369 ARG A N 1
ATOM 2774 C CA . ARG A 1 369 ? 37.80800 -3.83500 -19.30800 1.000 26.71711 369 ARG A CA 1
ATOM 2775 C C . ARG A 1 369 ? 36.39900 -3.87800 -18.72600 1.000 28.40523 369 ARG A C 1
ATOM 2776 O O . ARG A 1 369 ? 36.13600 -3.28700 -17.66900 1.000 34.33487 369 ARG A O 1
ATOM 2784 N N . GLY A 1 370 ? 35.49100 -4.61800 -19.36800 1.000 30.02782 370 GLY A N 1
ATOM 2785 C CA . GLY A 1 370 ? 34.15200 -4.76200 -18.81000 1.000 22.62212 370 GLY A CA 1
ATOM 2786 C C . GLY A 1 370 ? 34.14700 -5.53000 -17.50100 1.000 29.99673 370 GLY A C 1
ATOM 2787 O O . GLY A 1 370 ? 33.42000 -5.17900 -16.56500 1.000 30.93774 370 GLY A O 1
ATOM 2788 N N . LEU A 1 371 ? 34.96300 -6.58700 -17.41200 1.000 28.14588 371 LEU A N 1
ATOM 2789 C CA . LEU A 1 371 ? 35.09700 -7.30100 -16.14100 1.000 29.56182 371 LEU A CA 1
ATOM 2790 C C . LEU A 1 371 ? 35.65800 -6.39600 -15.05700 1.000 30.21672 371 LEU A C 1
ATOM 2791 O O . LEU A 1 371 ? 35.20000 -6.42900 -13.90900 1.000 31.86956 371 LEU A O 1
ATOM 2796 N N . ASP A 1 372 ? 36.67600 -5.60300 -15.39700 1.000 28.93013 372 ASP A N 1
ATOM 2797 C CA . ASP A 1 372 ? 37.25000 -4.68200 -14.42300 1.000 32.83095 372 ASP A CA 1
ATOM 2798 C C . ASP A 1 372 ? 36.22100 -3.66200 -13.95500 1.000 33.83755 372 ASP A C 1
ATOM 2799 O O . ASP A 1 372 ? 36.17400 -3.31400 -12.76900 1.000 34.94303 372 ASP A O 1
ATOM 2804 N N . MET A 1 373 ? 35.34400 -3.22200 -14.85800 1.000 34.57649 373 MET A N 1
ATOM 2805 C CA . MET A 1 373 ? 34.27900 -2.30800 -14.45700 1.000 31.61011 373 MET A CA 1
ATOM 2806 C C . MET A 1 373 ? 33.28200 -2.99700 -13.53100 1.000 30.63914 373 MET A C 1
ATOM 2807 O O . MET A 1 373 ? 32.80200 -2.39200 -12.56500 1.000 32.91046 373 MET A O 1
ATOM 2812 N N . LEU A 1 374 ? 32.96200 -4.26400 -13.80100 1.000 33.78040 374 LEU A N 1
ATOM 2813 C CA . LEU A 1 374 ? 31.95700 -4.96700 -13.01000 1.000 32.65893 374 LEU A CA 1
ATOM 2814 C C . LEU A 1 374 ? 32.48900 -5.51500 -11.69700 1.000 35.29006 374 LEU A C 1
ATOM 2815 O O . LEU A 1 374 ? 31.70000 -5.72300 -10.76600 1.000 32.40224 374 LEU A O 1
ATOM 2820 N N . ALA A 1 375 ? 33.78900 -5.75800 -11.59600 1.000 35.84033 375 ALA A N 1
ATOM 2821 C CA . ALA A 1 375 ? 34.29500 -6.52400 -10.46800 1.000 42.83969 375 ALA A CA 1
ATOM 2822 C C . ALA A 1 375 ? 34.26400 -5.69900 -9.18500 1.000 49.99048 375 ALA A C 1
ATOM 2823 O O . ALA A 1 375 ? 34.46400 -4.47500 -9.22000 1.000 51.45218 375 ALA A O 1
ATOM 2825 N N . PRO A 1 376 ? 33.99100 -6.33400 -8.04300 1.000 47.43608 376 PRO A N 1
ATOM 2826 C CA . PRO A 1 376 ? 34.22000 -5.66700 -6.76200 1.000 50.31110 376 PRO A CA 1
ATOM 2827 C C . PRO A 1 376 ? 35.68600 -5.31100 -6.63300 1.000 50.19499 376 PRO A C 1
ATOM 2828 O O . PRO A 1 376 ? 36.56600 -6.10000 -6.98900 1.000 51.94351 376 PRO A O 1
ATOM 2832 N N . SER A 1 377 ? 35.94200 -4.11800 -6.10300 1.000 50.05473 377 SER A N 1
ATOM 2833 C CA . SER A 1 377 ? 37.29500 -3.58400 -6.07200 1.000 57.79513 377 SER A CA 1
ATOM 2834 C C . SER A 1 377 ? 38.27800 -4.56400 -5.44200 1.000 58.33543 377 SER A C 1
ATOM 2835 O O . SER A 1 377 ? 38.21100 -4.85300 -4.24200 1.000 59.62614 377 SER A O 1
ATOM 2838 N N . GLY A 1 378 ? 39.18100 -5.08700 -6.26400 1.000 59.86301 378 GLY A N 1
ATOM 2839 C CA . GLY A 1 378 ? 40.22200 -5.97300 -5.78900 1.000 57.76311 378 GLY A CA 1
ATOM 2840 C C . GLY A 1 378 ? 39.81600 -7.40900 -5.53900 1.000 60.51847 378 GLY A C 1
ATOM 2841 O O . GLY A 1 378 ? 40.23500 -8.00000 -4.53400 1.000 70.32817 378 GLY A O 1
ATOM 2842 N N . GLN A 1 379 ? 39.01000 -8.00100 -6.42200 1.000 49.88449 379 GLN A N 1
ATOM 2843 C CA . GLN A 1 379 ? 38.59600 -9.38000 -6.22200 1.000 48.58430 379 GLN A CA 1
ATOM 2844 C C . GLN A 1 379 ? 38.70300 -10.24800 -7.47000 1.000 42.59164 379 GLN A C 1
ATOM 2845 O O . GLN A 1 379 ? 38.48400 -11.45800 -7.36800 1.000 43.85979 379 GLN A O 1
ATOM 2851 N N . LEU A 1 380 ? 39.05800 -9.68200 -8.63000 1.000 41.43841 380 LEU A N 1
ATOM 2852 C CA . LEU A 1 380 ? 39.09800 -10.47500 -9.85900 1.000 41.58920 380 LEU A CA 1
ATOM 2853 C C . LEU A 1 380 ? 40.06600 -11.64500 -9.75200 1.000 40.00875 380 LEU A C 1
ATOM 2854 O O . LEU A 1 380 ? 39.75800 -12.75500 -10.20100 1.000 37.13779 380 LEU A O 1
ATOM 2859 N N . ASP A 1 381 ? 41.25500 -11.40900 -9.20300 1.000 38.67421 381 ASP A N 1
ATOM 2860 C CA . ASP A 1 381 ? 42.28900 -12.43200 -9.15600 1.000 37.83419 381 ASP A CA 1
ATOM 2861 C C . ASP A 1 381 ? 42.29800 -13.22800 -7.86300 1.000 36.53021 381 ASP A C 1
ATOM 2862 O O . ASP A 1 381 ? 43.13700 -14.11900 -7.71100 1.000 38.24051 381 ASP A O 1
ATOM 2867 N N . GLN A 1 382 ? 41.40100 -12.94200 -6.92800 1.000 42.99354 382 GLN A N 1
ATOM 2868 C CA . GLN A 1 382 ? 41.38200 -13.67000 -5.67000 1.000 46.23621 382 GLN A CA 1
ATOM 2869 C C . GLN A 1 382 ? 40.07100 -14.38800 -5.40500 1.000 41.13588 382 GLN A C 1
ATOM 2870 O O . GLN A 1 382 ? 40.02500 -15.22700 -4.50300 1.000 43.52466 382 GLN A O 1
ATOM 2876 N N . ALA A 1 383 ? 39.00500 -14.07400 -6.13200 1.000 40.80296 383 ALA A N 1
ATOM 2877 C CA . ALA A 1 383 ? 37.72700 -14.71700 -5.88100 1.000 39.25885 383 ALA A CA 1
ATOM 2878 C C . ALA A 1 383 ? 36.98600 -14.89800 -7.19300 1.000 35.81765 383 ALA A C 1
ATOM 2879 O O . ALA A 1 383 ? 37.38000 -14.36800 -8.23400 1.000 35.91023 383 ALA A O 1
ATOM 2881 N N . THR A 1 384 ? 35.90000 -15.66200 -7.12600 1.000 32.70595 384 THR A N 1
ATOM 2882 C CA . THR A 1 384 ? 34.95800 -15.83900 -8.21800 1.000 29.11238 384 THR A CA 1
ATOM 2883 C C . THR A 1 384 ? 33.68400 -15.06400 -7.91300 1.000 28.88303 384 THR A C 1
ATOM 2884 O O . THR A 1 384 ? 33.53900 -14.44500 -6.85900 1.000 31.91223 384 THR A O 1
ATOM 2888 N N . GLY A 1 385 ? 32.73200 -15.14400 -8.83400 1.000 28.00454 385 GLY A N 1
ATOM 2889 C CA . GLY A 1 385 ? 31.45200 -14.49500 -8.63000 1.000 32.62964 385 GLY A CA 1
ATOM 2890 C C . GLY A 1 385 ? 31.04200 -13.55200 -9.74300 1.000 32.06928 385 GLY A C 1
ATOM 2891 O O . GLY A 1 385 ? 29.84400 -13.38700 -9.99100 1.000 32.86981 385 GLY A O 1
ATOM 2892 N N . VAL A 1 386 ? 32.01200 -12.92000 -10.41600 1.000 28.85837 386 VAL A N 1
ATOM 2893 C CA . VAL A 1 386 ? 31.68100 -11.98300 -11.48900 1.000 30.29222 386 VAL A CA 1
ATOM 2894 C C . VAL A 1 386 ? 31.14900 -12.72800 -12.70400 1.000 30.91363 386 VAL A C 1
ATOM 2895 O O . VAL A 1 386 ? 30.07500 -12.41800 -13.22800 1.000 31.30997 386 VAL A O 1
ATOM 2899 N N . GLN A 1 387 ? 31.91200 -13.69800 -13.18900 1.000 27.66822 387 GLN A N 1
ATOM 2900 C CA . GLN A 1 387 ? 31.50900 -14.52300 -14.31800 1.000 29.41656 387 GLN A CA 1
ATOM 2901 C C . GLN A 1 387 ? 30.74000 -15.71700 -13.76600 1.000 34.31937 387 GLN A C 1
ATOM 2902 O O . GLN A 1 387 ? 31.30100 -16.54600 -13.04200 1.000 27.19473 387 GLN A O 1
ATOM 2908 N N . THR A 1 388 ? 29.43600 -15.76100 -14.03400 1.000 32.35123 388 THR A N 1
ATOM 2909 C CA . THR A 1 388 ? 28.64200 -16.87500 -13.53000 1.000 32.94971 388 THR A CA 1
ATOM 2910 C C . THR A 1 388 ? 28.84000 -18.11500 -14.38800 1.000 27.85572 388 THR A C 1
ATOM 2911 O O . THR A 1 388 ? 29.13500 -19.20000 -13.87000 1.000 25.70862 388 THR A O 1
ATOM 2915 N N . TYR A 1 389 ? 28.69800 -17.96400 -15.70100 1.000 25.79336 389 TYR A N 1
ATOM 2916 C CA . TYR A 1 389 ? 28.78600 -19.07400 -16.63300 1.000 29.25402 389 TYR A CA 1
ATOM 2917 C C . TYR A 1 389 ? 29.54800 -18.66700 -17.88500 1.000 34.53937 389 TYR A C 1
ATOM 2918 O O . TYR A 1 389 ? 29.53800 -17.49700 -18.29100 1.000 31.93401 389 TYR A O 1
ATOM 2927 N N . PHE A 1 390 ? 30.18600 -19.66300 -18.50700 1.000 30.09993 390 PHE A N 1
ATOM 2928 C CA . PHE A 1 390 ? 30.60300 -19.59000 -19.90800 1.000 29.40995 390 PHE A CA 1
ATOM 2929 C C . PHE A 1 390 ? 29.71700 -20.57500 -20.67100 1.000 33.61314 390 PHE A C 1
ATOM 2930 O O . PHE A 1 390 ? 29.83700 -21.79000 -20.48500 1.000 34.04027 390 PHE A O 1
ATOM 2938 N N . ALA A 1 391 ? 28.78900 -20.06000 -21.47500 1.000 28.40088 391 ALA A N 1
ATOM 2939 C CA . ALA A 1 391 ? 27.93100 -20.90600 -22.29600 1.000 31.83435 391 ALA A CA 1
ATOM 2940 C C . ALA A 1 391 ? 28.65600 -21.33900 -23.56100 1.000 35.98418 391 ALA A C 1
ATOM 2941 O O . ALA A 1 391 ? 29.34500 -20.53600 -24.20400 1.000 30.25731 391 ALA A O 1
ATOM 2943 N N . VAL A 1 392 ? 28.47300 -22.61500 -23.91400 1.000 36.46007 392 VAL A N 1
ATOM 2944 C CA . VAL A 1 392 ? 29.12000 -23.27000 -25.04400 1.000 34.14190 392 VAL A CA 1
ATOM 2945 C C . VAL A 1 392 ? 28.05700 -23.99200 -25.86600 1.000 41.58606 392 VAL A C 1
ATOM 2946 O O . VAL A 1 392 ? 27.35300 -24.87000 -25.34400 1.000 42.60780 392 VAL A O 1
ATOM 2950 N N . ALA A 1 393 ? 27.96600 -23.65300 -27.15500 1.000 36.38988 393 ALA A N 1
ATOM 2951 C CA . ALA A 1 393 ? 27.16200 -24.39800 -28.11500 1.000 38.82524 393 ALA A CA 1
ATOM 2952 C C . ALA A 1 393 ? 28.05800 -24.87500 -29.24800 1.000 41.53520 393 ALA A C 1
ATOM 2953 O O . ALA A 1 393 ? 29.00100 -24.18400 -29.63700 1.000 42.69526 393 ALA A O 1
ATOM 2955 N N . CYS A 1 394 ? 27.76300 -26.05600 -29.78100 1.000 39.49778 394 CYS A N 1
ATOM 2956 C CA . CYS A 1 394 ? 28.56700 -26.65300 -30.84400 1.000 51.90640 394 CYS A CA 1
ATOM 2957 C C . CYS A 1 394 ? 27.96600 -26.29400 -32.20100 1.000 62.13573 394 CYS A C 1
ATOM 2958 O O . CYS A 1 394 ? 26.85800 -26.72800 -32.53100 1.000 71.65097 394 CYS A O 1
ATOM 2961 N N . GLN A 1 395 ? 28.69300 -25.50000 -32.99100 1.000 59.74282 395 GLN A N 1
ATOM 2962 C CA . GLN A 1 395 ? 28.25500 -25.07900 -34.32100 1.000 63.72335 395 GLN A CA 1
ATOM 2963 C C . GLN A 1 395 ? 29.20200 -25.71200 -35.33500 1.000 64.80860 395 GLN A C 1
ATOM 2964 O O . GLN A 1 395 ? 30.28000 -25.17700 -35.61200 1.000 67.97337 395 GLN A O 1
ATOM 2970 N N . GLY A 1 396 ? 28.79200 -26.85000 -35.89000 1.000 65.21855 396 GLY A N 1
ATOM 2971 C CA . GLY A 1 396 ? 29.61700 -27.56000 -36.84500 1.000 67.85849 396 GLY A CA 1
ATOM 2972 C C . GLY A 1 396 ? 30.90400 -28.04700 -36.21500 1.000 65.67221 396 GLY A C 1
ATOM 2973 O O . GLY A 1 396 ? 30.89300 -28.98200 -35.40800 1.000 67.80400 396 GLY A O 1
ATOM 2974 N N . GLU A 1 397 ? 32.02000 -27.41500 -36.57000 1.000 61.94803 397 GLU A N 1
ATOM 2975 C CA . GLU A 1 397 ? 33.30800 -27.72400 -35.96700 1.000 57.59397 397 GLU A CA 1
ATOM 2976 C C . GLU A 1 397 ? 33.79100 -26.66500 -34.98600 1.000 56.55366 397 GLU A C 1
ATOM 2977 O O . GLU A 1 397 ? 34.86100 -26.84000 -34.39700 1.000 57.29854 397 GLU A O 1
ATOM 2983 N N . ASP A 1 398 ? 33.04300 -25.58400 -34.78100 1.000 57.85557 398 ASP A N 1
ATOM 2984 C CA . ASP A 1 398 ? 33.48400 -24.50000 -33.90800 1.000 57.10044 398 ASP A CA 1
ATOM 2985 C C . ASP A 1 398 ? 32.56300 -24.38800 -32.69800 1.000 49.25169 398 ASP A C 1
ATOM 2986 O O . ASP A 1 398 ? 31.54700 -25.08200 -32.58500 1.000 46.14387 398 ASP A O 1
ATOM 2991 N N . LEU A 1 399 ? 32.94000 -23.49500 -31.78400 1.000 41.60750 399 LEU A N 1
ATOM 2992 C CA . LEU A 1 399 ? 32.17700 -23.22600 -30.57600 1.000 37.79707 399 LEU A CA 1
ATOM 2993 C C . LEU A 1 399 ? 31.57100 -21.83100 -30.64900 1.000 38.53474 399 LEU A C 1
ATOM 2994 O O . LEU A 1 399 ? 32.20900 -20.89600 -31.14200 1.000 37.29137 399 LEU A O 1
ATOM 2999 N N . SER A 1 400 ? 30.32500 -21.70900 -30.19000 1.000 36.49635 400 SER A N 1
ATOM 3000 C CA . SER A 1 400 ? 29.66500 -20.42900 -29.95300 1.000 36.27973 400 SER A CA 1
ATOM 3001 C C . SER A 1 400 ? 29.64500 -20.18600 -28.44700 1.000 34.98891 400 SER A C 1
ATOM 3002 O O . SER A 1 400 ? 29.10600 -21.01000 -27.69500 1.000 38.37936 400 SER A O 1
ATOM 3005 N N . LEU A 1 401 ? 30.25000 -19.07600 -28.01000 1.000 31.09965 401 LEU A N 1
ATOM 3006 C CA . LEU A 1 401 ? 30.51400 -18.80500 -26.60000 1.000 26.76397 401 LEU A CA 1
ATOM 3007 C C . LEU A 1 401 ? 29.80200 -17.55200 -26.09800 1.000 28.26307 401 LEU A C 1
ATOM 3008 O O . LEU A 1 401 ? 29.66700 -16.55900 -26.82300 1.000 30.97616 401 LEU A O 1
ATOM 3013 N N . THR A 1 402 ? 29.34600 -17.61400 -24.84600 1.000 26.63988 402 THR A N 1
ATOM 3014 C CA . THR A 1 402 ? 28.69700 -16.48100 -24.18900 1.000 28.51017 402 THR A CA 1
ATOM 3015 C C . THR A 1 402 ? 29.16900 -16.36900 -22.74400 1.000 28.09833 402 THR A C 1
ATOM 3016 O O . THR A 1 402 ? 29.26100 -17.37800 -22.04800 1.000 31.25057 402 THR A O 1
ATOM 3020 N N . SER A 1 403 ? 29.51300 -15.16100 -22.30000 1.000 24.54185 403 SER A N 1
ATOM 3021 C CA . SER A 1 403 ? 29.88800 -14.91600 -20.90700 1.000 25.70811 403 SER A CA 1
ATOM 3022 C C . SER A 1 403 ? 28.71700 -14.30400 -20.14500 1.000 26.45579 403 SER A C 1
ATOM 3023 O O . SER A 1 403 ? 28.12500 -13.32000 -20.59800 1.000 26.40262 403 SER A O 1
ATOM 3026 N N . TYR A 1 404 ? 28.37600 -14.88400 -18.99800 1.000 26.11147 404 TYR A N 1
ATOM 3027 C CA . TYR A 1 404 ? 27.34000 -14.34000 -18.12700 1.000 24.87525 404 TYR A CA 1
ATOM 3028 C C . TYR A 1 404 ? 27.98400 -13.70600 -16.89600 1.000 29.93453 404 TYR A C 1
ATOM 3029 O O . TYR A 1 404 ? 28.98400 -14.21300 -16.37900 1.000 30.75712 404 TYR A O 1
ATOM 3038 N N . LEU A 1 405 ? 27.44400 -12.56300 -16.46800 1.000 26.38206 405 LEU A N 1
ATOM 3039 C CA . LEU A 1 405 ? 28.10000 -11.66300 -15.52500 1.000 27.70576 405 LEU A CA 1
ATOM 3040 C C . LEU A 1 405 ? 27.14500 -11.22900 -14.41600 1.000 33.16662 405 LEU A C 1
ATOM 3041 O O . LEU A 1 405 ? 26.05800 -10.70700 -14.69100 1.000 33.98469 405 LEU A O 1
ATOM 3046 N N . ASN A 1 406 ? 27.59200 -11.36800 -13.16700 1.000 28.66027 406 ASN A N 1
ATOM 3047 C CA . ASN A 1 406 ? 26.81900 -10.96200 -12.00700 1.000 31.53038 406 ASN A CA 1
ATOM 3048 C C . ASN A 1 406 ? 27.43200 -9.70300 -11.41600 1.000 34.41324 406 ASN A C 1
ATOM 3049 O O . ASN A 1 406 ? 28.60900 -9.72300 -11.02800 1.000 36.45417 406 ASN A O 1
ATOM 3054 N N . PRO A 1 407 ? 26.68800 -8.59400 -11.34800 1.000 30.42172 407 PRO A N 1
ATOM 3055 C CA . PRO A 1 407 ? 27.23500 -7.37400 -10.72900 1.000 28.33127 407 PRO A CA 1
ATOM 3056 C C . PRO A 1 407 ? 27.45300 -7.49500 -9.23100 1.000 33.83712 407 PRO A C 1
ATOM 3057 O O . PRO A 1 407 ? 28.13900 -6.64200 -8.65400 1.000 38.85248 407 PRO A O 1
ATOM 3061 N N . GLN A 1 408 ? 26.86000 -8.49900 -8.58100 1.000 30.85378 408 GLN A N 1
ATOM 3062 C CA . GLN A 1 408 ? 27.08200 -8.78800 -7.16200 1.000 32.82356 408 GLN A CA 1
ATOM 3063 C C . GLN A 1 408 ? 26.78100 -7.57000 -6.28900 1.000 34.01763 408 GLN A C 1
ATOM 3064 O O . GLN A 1 408 ? 27.61700 -7.10000 -5.51300 1.000 42.06111 408 GLN A O 1
ATOM 3070 N N . PHE A 1 409 ? 25.53300 -7.11000 -6.37500 1.000 37.61055 409 PHE A N 1
ATOM 3071 C CA . PHE A 1 409 ? 25.12300 -5.95000 -5.59400 1.000 37.39665 409 PHE A CA 1
ATOM 3072 C C . PHE A 1 409 ? 25.27000 -6.20400 -4.10500 1.000 39.19269 409 PHE A C 1
ATOM 3073 O O . PHE A 1 409 ? 25.61700 -5.28600 -3.35200 1.000 41.39336 409 PHE A O 1
ATOM 3081 N N . TYR A 1 410 ? 25.02700 -7.43500 -3.65800 1.000 37.54592 410 TYR A N 1
ATOM 3082 C CA . TYR A 1 410 ? 25.02400 -7.72500 -2.23000 1.000 39.03891 410 TYR A CA 1
ATOM 3083 C C . TYR A 1 410 ? 26.25200 -8.47200 -1.73800 1.000 42.33215 410 TYR A C 1
ATOM 3084 O O . TYR A 1 410 ? 26.78600 -8.11900 -0.68500 1.000 50.08920 410 TYR A O 1
ATOM 3093 N N . ALA A 1 411 ? 26.74700 -9.46900 -2.47900 1.000 40.65319 411 ALA A N 1
ATOM 3094 C CA . ALA A 1 411 ? 27.96600 -10.14800 -2.05100 1.000 41.94200 411 ALA A CA 1
ATOM 3095 C C . ALA A 1 411 ? 29.16700 -9.21900 -2.07600 1.000 49.56597 411 ALA A C 1
ATOM 3096 O O . ALA A 1 411 ? 30.12700 -9.42200 -1.32400 1.000 56.11310 411 ALA A O 1
ATOM 3098 N N . ALA A 1 412 ? 29.12400 -8.19500 -2.91700 1.000 45.47602 412 ALA A N 1
ATOM 3099 C CA . ALA A 1 412 ? 30.19000 -7.21500 -3.04400 1.000 44.45667 412 ALA A CA 1
ATOM 3100 C C . ALA A 1 412 ? 29.69800 -5.81400 -2.72400 1.000 47.17805 412 ALA A C 1
ATOM 3101 O O . ALA A 1 412 ? 30.04100 -4.85300 -3.41300 1.000 48.86379 412 ALA A O 1
ATOM 3103 N N . PHE A 1 413 ? 28.87400 -5.67700 -1.68500 1.000 49.76695 413 PHE A N 1
ATOM 3104 C CA . PHE A 1 413 ? 28.26700 -4.38400 -1.39500 1.000 53.42293 413 PHE A CA 1
ATOM 3105 C C . PHE A 1 413 ? 29.31100 -3.31500 -1.09400 1.000 67.44041 413 PHE A C 1
ATOM 3106 O O . PHE A 1 413 ? 29.99300 -3.37600 -0.06700 1.000 74.28381 413 PHE A O 1
ATOM 3114 N N . GLN A 1 414 ? 29.42800 -2.32800 -1.97900 1.000 67.80624 414 GLN A N 1
ATOM 3115 C CA . GLN A 1 414 ? 30.33300 -1.20100 -1.77000 1.000 68.06967 414 GLN A CA 1
ATOM 3116 C C . GLN A 1 414 ? 29.63800 -0.07900 -1.00400 1.000 61.55246 414 GLN A C 1
ATOM 3117 O O . GLN A 1 414 ? 30.24300 0.56700 -0.14900 1.000 65.25727 414 GLN A O 1
ATOM 3119 N N . SER B 1 11 ? 33.89100 25.05100 -69.93500 1.000 42.91930 11 SER B N 1
ATOM 3120 C CA . SER B 1 11 ? 33.17900 26.21600 -70.46000 1.000 44.51736 11 SER B CA 1
ATOM 3121 C C . SER B 1 11 ? 31.68100 25.97000 -70.53400 1.000 39.94415 11 SER B C 1
ATOM 3122 O O . SER B 1 11 ? 31.23400 24.94500 -71.05600 1.000 37.44002 11 SER B O 1
ATOM 3125 N N . VAL B 1 12 ? 30.90800 26.93200 -70.02800 1.000 35.79103 12 VAL B N 1
ATOM 3126 C CA . VAL B 1 12 ? 29.45400 26.81300 -70.06800 1.000 36.39984 12 VAL B CA 1
ATOM 3127 C C . VAL B 1 12 ? 28.96300 26.71500 -71.50500 1.000 40.83204 12 VAL B C 1
ATOM 3128 O O . VAL B 1 12 ? 28.12100 25.86300 -71.82900 1.000 43.33489 12 VAL B O 1
ATOM 3132 N N . TRP B 1 13 ? 29.51200 27.54800 -72.40200 1.000 38.91852 13 TRP B N 1
ATOM 3133 C CA . TRP B 1 13 ? 29.04300 27.52000 -73.78500 1.000 41.04868 13 TRP B CA 1
ATOM 3134 C C . TRP B 1 13 ? 29.36700 26.19300 -74.45900 1.000 42.96209 13 TRP B C 1
ATOM 3135 O O . TRP B 1 13 ? 28.53900 25.66600 -75.20600 1.000 45.78875 13 TRP B O 1
ATOM 3146 N N . LYS B 1 14 ? 30.55900 25.63700 -74.21900 1.000 40.49672 14 LYS B N 1
ATOM 3147 C CA . LYS B 1 14 ? 30.90600 24.35400 -74.83200 1.000 43.51686 14 LYS B CA 1
ATOM 3148 C C . LYS B 1 14 ? 29.98000 23.24600 -74.34400 1.000 36.37497 14 LYS B C 1
ATOM 3149 O O . LYS B 1 14 ? 29.56200 22.38600 -75.12600 1.000 35.29954 14 LYS B O 1
ATOM 3152 N N . THR B 1 15 ? 29.64100 23.26100 -73.05500 1.000 37.34320 15 THR B N 1
ATOM 3153 C CA . THR B 1 15 ? 28.70500 22.28400 -72.50700 1.000 40.30539 15 THR B CA 1
ATOM 3154 C C . THR B 1 15 ? 27.33800 22.39000 -73.17800 1.000 32.65562 15 THR B C 1
ATOM 3155 O O . THR B 1 15 ? 26.78800 21.39300 -73.68200 1.000 34.40167 15 THR B O 1
ATOM 3159 N N . LEU B 1 16 ? 26.78700 23.60600 -73.22000 1.000 31.69101 16 LEU B N 1
ATOM 3160 C CA . LEU B 1 16 ? 25.47300 23.78800 -73.82500 1.000 33.08420 16 LEU B CA 1
ATOM 3161 C C . LEU B 1 16 ? 25.49700 23.42600 -75.30300 1.000 36.08992 16 LEU B C 1
ATOM 3162 O O . LEU B 1 16 ? 24.59100 22.74900 -75.80100 1.000 39.85616 16 LEU B O 1
ATOM 3167 N N . ASN B 1 17 ? 26.54400 23.84300 -76.01500 1.000 33.68473 17 ASN B N 1
ATOM 3168 C CA . ASN B 1 17 ? 26.65800 23.53000 -77.43100 1.000 35.84106 17 ASN B CA 1
ATOM 3169 C C . ASN B 1 17 ? 26.81000 22.04000 -77.66700 1.000 36.23553 17 ASN B C 1
ATOM 3170 O O . ASN B 1 17 ? 26.36700 21.53200 -78.70200 1.000 38.56575 17 ASN B O 1
ATOM 3175 N N . LYS B 1 18 ? 27.42800 21.32200 -76.73300 1.000 35.22608 18 LYS B N 1
ATOM 3176 C CA . LYS B 1 18 ? 27.53800 19.88700 -76.91000 1.000 36.64964 18 LYS B CA 1
ATOM 3177 C C . LYS B 1 18 ? 26.18300 19.20900 -76.75900 1.000 39.18870 18 LYS B C 1
ATOM 3178 O O . LYS B 1 18 ? 25.88600 18.24900 -77.48000 1.000 37.11660 18 LYS B O 1
ATOM 3184 N N . TRP B 1 19 ? 25.32500 19.70000 -75.85200 1.000 38.71140 19 TRP B N 1
ATOM 3185 C CA . TRP B 1 19 ? 24.13500 18.90500 -75.55600 1.000 38.41006 19 TRP B CA 1
ATOM 3186 C C . TRP B 1 19 ? 22.80800 19.49200 -76.01400 1.000 37.70508 19 TRP B C 1
ATOM 3187 O O . TRP B 1 19 ? 21.85100 18.72800 -76.17500 1.000 36.64641 19 TRP B O 1
ATOM 3198 N N . LEU B 1 20 ? 22.71100 20.80000 -76.24100 1.000 36.42149 20 LEU B N 1
ATOM 3199 C CA . LEU B 1 20 ? 21.44600 21.36800 -76.68900 1.000 35.60048 20 LEU B CA 1
ATOM 3200 C C . LEU B 1 20 ? 21.10300 20.88300 -78.09600 1.000 39.63945 20 LEU B C 1
ATOM 3201 O O . LEU B 1 20 ? 21.99800 20.59400 -78.89500 1.000 43.94357 20 LEU B O 1
ATOM 3206 N N . PRO B 1 21 ? 19.81600 20.77900 -78.42400 1.000 39.51460 21 PRO B N 1
ATOM 3207 C CA . PRO B 1 21 ? 19.43700 20.35600 -79.77400 1.000 41.64892 21 PRO B CA 1
ATOM 3208 C C . PRO B 1 21 ? 19.97600 21.32700 -80.80600 1.000 46.90132 21 PRO B C 1
ATOM 3209 O O . PRO B 1 21 ? 19.97900 22.54800 -80.58800 1.000 44.98438 21 PRO B O 1
ATOM 3213 N N . PRO B 1 22 ? 20.45700 20.81800 -81.93500 1.000 48.57311 22 PRO B N 1
ATOM 3214 C CA . PRO B 1 22 ? 21.12300 21.68300 -82.91200 1.000 48.66703 22 PRO B CA 1
ATOM 3215 C C . PRO B 1 22 ? 20.15500 22.62200 -83.61000 1.000 48.61693 22 PRO B C 1
ATOM 3216 O O . PRO B 1 22 ? 18.95100 22.37600 -83.71000 1.000 49.51411 22 PRO B O 1
ATOM 3220 N N . LEU B 1 23 ? 20.71800 23.71700 -84.10500 1.000 44.56698 23 LEU B N 1
ATOM 3221 C CA . LEU B 1 23 ? 19.97100 24.74400 -84.80600 1.000 39.18922 23 LEU B CA 1
ATOM 3222 C C . LEU B 1 23 ? 20.34700 24.70300 -86.28300 1.000 37.31942 23 LEU B C 1
ATOM 3223 O O . LEU B 1 23 ? 21.38800 24.15700 -86.66700 1.000 39.27919 23 LEU B O 1
ATOM 3228 N N . SER B 1 24 ? 19.50600 25.31900 -87.11000 1.000 38.10515 24 SER B N 1
ATOM 3229 C CA . SER B 1 24 ? 19.80600 25.43100 -88.52700 1.000 38.53906 24 SER B CA 1
ATOM 3230 C C . SER B 1 24 ? 21.03600 26.31800 -88.73400 1.000 36.61951 24 SER B C 1
ATOM 3231 O O . SER B 1 24 ? 21.46500 27.04400 -87.83500 1.000 35.16766 24 SER B O 1
ATOM 3234 N N . ARG B 1 25 ? 21.55400 26.30200 -89.97000 1.000 34.76204 25 ARG B N 1
ATOM 3235 C CA . ARG B 1 25 ? 22.92300 26.75500 -90.23800 1.000 37.58730 25 ARG B CA 1
ATOM 3236 C C . ARG B 1 25 ? 23.19300 28.18800 -89.76500 1.000 38.23818 25 ARG B C 1
ATOM 3237 O O . ARG B 1 25 ? 24.13600 28.42000 -89.00300 1.000 46.87656 25 ARG B O 1
ATOM 3241 N N . ASP B 1 26 ? 22.37400 29.16100 -90.18700 1.000 35.75386 26 ASP B N 1
ATOM 3242 C CA . ASP B 1 26 ? 22.61500 30.55400 -89.78900 1.000 34.52266 26 ASP B CA 1
ATOM 3243 C C . ASP B 1 26 ? 22.39100 30.75600 -88.29300 1.000 35.12586 26 ASP B C 1
ATOM 3244 O O . ASP B 1 26 ? 23.14600 31.49000 -87.63500 1.000 33.00777 26 ASP B O 1
ATOM 3249 N N . LYS B 1 27 ? 21.32000 30.17100 -87.75000 1.000 32.17923 27 LYS B N 1
ATOM 3250 C CA . LYS B 1 27 ? 21.09000 30.28000 -86.31500 1.000 28.79224 27 LYS B CA 1
ATOM 3251 C C . LYS B 1 27 ? 22.26800 29.69900 -85.55300 1.000 29.09075 27 LYS B C 1
ATOM 3252 O O . LYS B 1 27 ? 22.71300 30.27000 -84.55500 1.000 34.00321 27 LYS B O 1
ATOM 3258 N N . ASP B 1 28 ? 22.81100 28.57900 -86.04200 1.000 34.03822 28 ASP B N 1
ATOM 3259 C CA . ASP B 1 28 ? 23.97900 27.96300 -85.42000 1.000 31.07555 28 ASP B CA 1
ATOM 3260 C C . ASP B 1 28 ? 25.20000 28.87400 -85.51800 1.000 34.94100 28 ASP B C 1
ATOM 3261 O O . ASP B 1 28 ? 26.02500 28.92100 -84.59700 1.000 31.43234 28 ASP B O 1
ATOM 3266 N N . TRP B 1 29 ? 25.34300 29.59200 -86.63600 1.000 27.03113 29 TRP B N 1
ATOM 3267 C CA . TRP B 1 29 ? 26.43400 30.55400 -86.75900 1.000 34.56564 29 TRP B CA 1
ATOM 3268 C C . TRP B 1 29 ? 26.31800 31.65100 -85.70900 1.000 29.78239 29 TRP B C 1
ATOM 3269 O O . TRP B 1 29 ? 27.30000 31.99100 -85.03600 1.000 27.56728 29 TRP B O 1
ATOM 3280 N N . TRP B 1 30 ? 25.12100 32.21900 -85.55300 1.000 30.44706 30 TRP B N 1
ATOM 3281 C CA . TRP B 1 30 ? 24.95100 33.23800 -84.51900 1.000 29.57573 30 TRP B CA 1
ATOM 3282 C C . TRP B 1 30 ? 25.19300 32.65200 -83.13200 1.000 29.90879 30 TRP B C 1
ATOM 3283 O O . TRP B 1 30 ? 25.79400 33.30400 -82.27200 1.000 29.70966 30 TRP B O 1
ATOM 3294 N N . TRP B 1 31 ? 24.75500 31.41000 -82.90500 1.000 29.70635 31 TRP B N 1
ATOM 3295 C CA . TRP B 1 31 ? 24.96900 30.76000 -81.61500 1.000 24.97944 31 TRP B CA 1
ATOM 3296 C C . TRP B 1 31 ? 26.45400 30.61600 -81.31600 1.000 29.03226 31 TRP B C 1
ATOM 3297 O O . TRP B 1 31 ? 26.92200 31.02400 -80.25100 1.000 29.77586 31 TRP B O 1
ATOM 3308 N N . LYS B 1 32 ? 27.21900 30.10400 -82.28200 1.000 28.51087 32 LYS B N 1
ATOM 3309 C CA . LYS B 1 32 ? 28.64900 29.88500 -82.11700 1.000 33.79837 32 LYS B CA 1
ATOM 3310 C C . LYS B 1 32 ? 29.46600 31.16800 -82.17900 1.000 33.96925 32 LYS B C 1
ATOM 3311 O O . LYS B 1 32 ? 30.66500 31.12800 -81.88900 1.000 31.45665 32 LYS B O 1
ATOM 3317 N N . THR B 1 33 ? 28.86200 32.29600 -82.54200 1.000 36.18576 33 THR B N 1
ATOM 3318 C CA . THR B 1 33 ? 29.56800 33.57400 -82.50800 1.000 36.65090 33 THR B CA 1
ATOM 3319 C C . THR B 1 33 ? 29.24900 34.36700 -81.24200 1.000 35.49890 33 THR B C 1
ATOM 3320 O O . THR B 1 33 ? 30.15900 34.75100 -80.49800 1.000 31.21171 33 THR B O 1
ATOM 3324 N N . LEU B 1 34 ? 27.95900 34.61700 -80.98600 1.000 32.83650 34 LEU B N 1
ATOM 3325 C CA . LEU B 1 34 ? 27.55100 35.39100 -79.81600 1.000 30.70168 34 LEU B CA 1
ATOM 3326 C C . LEU B 1 34 ? 27.76700 34.61300 -78.52000 1.000 30.43970 34 LEU B C 1
ATOM 3327 O O . LEU B 1 34 ? 28.13600 35.20700 -77.49900 1.000 30.52562 34 LEU B O 1
ATOM 3332 N N . GLY B 1 35 ? 27.52300 33.29500 -78.52200 1.000 27.53457 35 GLY B N 1
ATOM 3333 C CA . GLY B 1 35 ? 27.66400 32.49000 -77.33500 1.000 28.52908 35 GLY B CA 1
ATOM 3334 C C . GLY B 1 35 ? 29.02000 32.62800 -76.68100 1.000 27.75738 35 GLY B C 1
ATOM 3335 O O . GLY B 1 35 ? 29.11900 32.96500 -75.50000 1.000 26.66658 35 GLY B O 1
ATOM 3336 N N . PRO B 1 36 ? 30.08900 32.31800 -77.41900 1.000 25.82693 36 PRO B N 1
ATOM 3337 C CA . PRO B 1 36 ? 31.44000 32.48300 -76.84800 1.000 28.36579 36 PRO B CA 1
ATOM 3338 C C . PRO B 1 36 ? 31.76200 33.90500 -76.41400 1.000 28.22793 36 PRO B C 1
ATOM 3339 O O . PRO B 1 36 ? 32.43200 34.07800 -75.39300 1.000 26.89507 36 PRO B O 1
ATOM 3343 N N . GLN B 1 37 ? 31.27300 34.92700 -77.11900 1.000 29.82601 37 GLN B N 1
ATOM 3344 C CA . GLN B 1 37 ? 31.54500 36.30800 -76.71500 1.000 28.81737 37 GLN B CA 1
ATOM 3345 C C . GLN B 1 37 ? 30.87500 36.62900 -75.38300 1.000 30.08406 37 GLN B C 1
ATOM 3346 O O . GLN B 1 37 ? 31.51400 37.14900 -74.45600 1.000 33.27823 37 GLN B O 1
ATOM 3352 N N . ILE B 1 38 ? 29.58300 36.31000 -75.26800 1.000 31.26644 38 ILE B N 1
ATOM 3353 C CA . ILE B 1 38 ? 28.85200 36.56600 -74.03000 1.000 31.29439 38 ILE B CA 1
ATOM 3354 C C . ILE B 1 38 ? 29.42700 35.74200 -72.88500 1.000 27.07416 38 ILE B C 1
ATOM 3355 O O . ILE B 1 38 ? 29.56400 36.22900 -71.75500 1.000 26.96009 38 ILE B O 1
ATOM 3360 N N . ASN B 1 39 ? 29.77900 34.48300 -73.15900 1.000 26.72590 39 ASN B N 1
ATOM 3361 C CA . ASN B 1 39 ? 30.35600 33.62200 -72.13100 1.000 25.96624 39 ASN B CA 1
ATOM 3362 C C . ASN B 1 39 ? 31.70400 34.15000 -71.65200 1.000 26.37304 39 ASN B C 1
ATOM 3363 O O . ASN B 1 39 ? 31.97600 34.16200 -70.44700 1.000 28.47161 39 ASN B O 1
ATOM 3368 N N . THR B 1 40 ? 32.54900 34.62200 -72.57500 1.000 24.53891 40 THR B N 1
ATOM 3369 C CA . THR B 1 40 ? 33.83800 35.17800 -72.18000 1.000 26.87169 40 THR B CA 1
ATOM 3370 C C . THR B 1 40 ? 33.65100 36.42600 -71.32600 1.000 27.08890 40 THR B C 1
ATOM 3371 O O . THR B 1 40 ? 34.28300 36.56900 -70.27200 1.000 30.66698 40 THR B O 1
ATOM 3375 N N . LEU B 1 41 ? 32.75700 37.32700 -71.74600 1.000 29.94162 41 LEU B N 1
ATOM 3376 C CA . LEU B 1 41 ? 32.54500 38.54000 -70.96100 1.000 26.10505 41 LEU B CA 1
ATOM 3377 C C . LEU B 1 41 ? 32.02800 38.21600 -69.56300 1.000 26.22462 41 LEU B C 1
ATOM 3378 O O . LEU B 1 41 ? 32.47700 38.81400 -68.57800 1.000 24.34155 41 LEU B O 1
ATOM 3383 N N . LEU B 1 42 ? 31.08400 37.27200 -69.44900 1.000 23.10557 42 LEU B N 1
ATOM 3384 C CA . LEU B 1 42 ? 30.54400 36.93100 -68.13300 1.000 23.66223 42 LEU B CA 1
ATOM 3385 C C . LEU B 1 42 ? 31.57000 36.19900 -67.27600 1.000 26.90074 42 LEU B C 1
ATOM 3386 O O . LEU B 1 42 ? 31.60100 36.37200 -66.05400 1.000 30.05217 42 LEU B O 1
ATOM 3391 N N . THR B 1 43 ? 32.39000 35.34500 -67.88600 1.000 32.58343 43 THR B N 1
ATOM 3392 C CA . THR B 1 43 ? 33.40500 34.63300 -67.12100 1.000 29.69996 43 THR B CA 1
ATOM 3393 C C . THR B 1 43 ? 34.45200 35.59200 -66.59000 1.000 27.19457 43 THR B C 1
ATOM 3394 O O . THR B 1 43 ? 34.84600 35.51100 -65.42100 1.000 34.32852 43 THR B O 1
ATOM 3398 N N . GLU B 1 44 ? 34.91900 36.51000 -67.43900 1.000 28.99187 44 GLU B N 1
ATOM 3399 C CA . GLU B 1 44 ? 35.94000 37.45900 -67.00300 1.000 27.40628 44 GLU B CA 1
ATOM 3400 C C . GLU B 1 44 ? 35.43400 38.37800 -65.89800 1.000 30.83273 44 GLU B C 1
ATOM 3401 O O . GLU B 1 44 ? 36.22000 38.80100 -65.04200 1.000 27.56556 44 GLU B O 1
ATOM 3407 N N . ALA B 1 45 ? 34.13300 38.67100 -65.87800 1.000 28.98423 45 ALA B N 1
ATOM 3408 C CA . ALA B 1 45 ? 33.52100 39.50300 -64.84800 1.000 31.38739 45 ALA B CA 1
ATOM 3409 C C . ALA B 1 45 ? 33.06800 38.69500 -63.63100 1.000 33.21951 45 ALA B C 1
ATOM 3410 O O . ALA B 1 45 ? 32.35900 39.23300 -62.77300 1.000 31.18464 45 ALA B O 1
ATOM 3412 N N . ASP B 1 46 ? 33.43900 37.41400 -63.56400 1.000 32.26952 46 ASP B N 1
ATOM 3413 C CA . ASP B 1 46 ? 33.22900 36.56300 -62.38700 1.000 31.29973 46 ASP B CA 1
ATOM 3414 C C . ASP B 1 46 ? 31.75500 36.31700 -62.07500 1.000 29.93395 46 ASP B C 1
ATOM 3415 O O . ASP B 1 46 ? 31.36900 36.21300 -60.91000 1.000 33.55183 46 ASP B O 1
ATOM 3420 N N . TYR B 1 47 ? 30.92900 36.16300 -63.10400 1.000 29.03202 47 TYR B N 1
ATOM 3421 C CA . TYR B 1 47 ? 29.55400 35.74400 -62.85900 1.000 30.51111 47 TYR B CA 1
ATOM 3422 C C . TYR B 1 47 ? 29.54800 34.28500 -62.41200 1.000 33.28801 47 TYR B C 1
ATOM 3423 O O . TYR B 1 47 ? 30.37000 33.48200 -62.86400 1.000 35.09446 47 TYR B O 1
ATOM 3432 N N . ASP B 1 48 ? 28.64100 33.93900 -61.49700 1.000 32.02573 48 ASP B N 1
ATOM 3433 C CA . ASP B 1 48 ? 28.58200 32.54900 -61.05700 1.000 40.40693 48 ASP B CA 1
ATOM 3434 C C . ASP B 1 48 ? 28.05000 31.65900 -62.18400 1.000 38.84377 48 ASP B C 1
ATOM 3435 O O . ASP B 1 48 ? 27.53000 32.12700 -63.20300 1.000 37.49799 48 ASP B O 1
ATOM 3440 N N . LEU B 1 49 ? 28.23500 30.35100 -62.00000 1.000 41.33235 49 LEU B N 1
ATOM 3441 C CA . LEU B 1 49 ? 27.94300 29.38600 -63.05400 1.000 38.35901 49 LEU B CA 1
ATOM 3442 C C . LEU B 1 49 ? 26.47500 29.41600 -63.47000 1.000 34.64432 49 LEU B C 1
ATOM 3443 O O . LEU B 1 49 ? 26.15900 29.35100 -64.66900 1.000 33.75370 49 LEU B O 1
ATOM 3448 N N . ASN B 1 50 ? 25.56400 29.53200 -62.49900 1.000 33.89470 50 ASN B N 1
ATOM 3449 C CA . ASN B 1 50 ? 24.14200 29.49900 -62.82400 1.000 36.68582 50 ASN B CA 1
ATOM 3450 C C . ASN B 1 50 ? 23.75800 30.67800 -63.70300 1.000 35.38585 50 ASN B C 1
ATOM 3451 O O . ASN B 1 50 ? 22.94500 30.53800 -64.62300 1.000 37.98033 50 ASN B O 1
ATOM 3456 N N . GLU B 1 51 ? 24.36000 31.84300 -63.45200 1.000 32.60502 51 GLU B N 1
ATOM 3457 C CA . GLU B 1 51 ? 24.05800 33.02600 -64.24600 1.000 37.20219 51 GLU B CA 1
ATOM 3458 C C . GLU B 1 51 ? 24.58700 32.90800 -65.67100 1.000 32.93816 51 GLU B C 1
ATOM 3459 O O . GLU B 1 51 ? 23.93900 33.38100 -66.61300 1.000 31.21245 51 GLU B O 1
ATOM 3465 N N . ARG B 1 52 ? 25.72900 32.24500 -65.86000 1.000 29.90317 52 ARG B N 1
ATOM 3466 C CA . ARG B 1 52 ? 26.21600 32.02200 -67.21600 1.000 28.60466 52 ARG B CA 1
ATOM 3467 C C . ARG B 1 52 ? 25.32000 31.04800 -67.97000 1.000 30.15544 52 ARG B C 1
ATOM 3468 O O . ARG B 1 52 ? 25.02000 31.26200 -69.15300 1.000 31.22158 52 ARG B O 1
ATOM 3476 N N . TYR B 1 53 ? 24.85400 29.99100 -67.29400 1.000 34.96693 53 TYR B N 1
ATOM 3477 C CA . TYR B 1 53 ? 23.91200 29.07300 -67.93500 1.000 33.71316 53 TYR B CA 1
ATOM 3478 C C . TYR B 1 53 ? 22.62200 29.78600 -68.31300 1.000 33.51507 53 TYR B C 1
ATOM 3479 O O . TYR B 1 53 ? 22.10600 29.62000 -69.42300 1.000 33.56738 53 TYR B O 1
ATOM 3488 N N . GLU B 1 54 ? 22.07300 30.56700 -67.38500 1.000 33.14704 54 GLU B N 1
ATOM 3489 C CA . GLU B 1 54 ? 20.83400 31.28500 -67.65700 1.000 37.60593 54 GLU B CA 1
ATOM 3490 C C . GLU B 1 54 ? 21.00200 32.23900 -68.83400 1.000 35.32559 54 GLU B C 1
ATOM 3491 O O . GLU B 1 54 ? 20.15100 32.28500 -69.73100 1.000 32.16462 54 GLU B O 1
ATOM 3497 N N . ALA B 1 55 ? 22.10700 32.99200 -68.85900 1.000 30.26066 55 ALA B N 1
ATOM 3498 C CA . ALA B 1 55 ? 22.31100 33.95300 -69.93700 1.000 30.51419 55 ALA B CA 1
ATOM 3499 C C . ALA B 1 55 ? 22.42600 33.25700 -71.28400 1.000 28.70191 55 ALA B C 1
ATOM 3500 O O . ALA B 1 55 ? 21.84500 33.71100 -72.28100 1.000 28.90048 55 ALA B O 1
ATOM 3502 N N . LEU B 1 56 ? 23.17800 32.15400 -71.34300 1.000 28.04639 56 LEU B N 1
ATOM 3503 C CA . LEU B 1 56 ? 23.35300 31.48400 -72.62700 1.000 23.36082 56 LEU B CA 1
ATOM 3504 C C . LEU B 1 56 ? 22.09800 30.73800 -73.06100 1.000 26.09579 56 LEU B C 1
ATOM 3505 O O . LEU B 1 56 ? 21.82500 30.64400 -74.26100 1.000 27.09901 56 LEU B O 1
ATOM 3510 N N . LEU B 1 57 ? 21.31200 30.22100 -72.11400 1.000 25.20023 57 LEU B N 1
ATOM 3511 C CA . LEU B 1 57 ? 20.04600 29.58900 -72.47000 1.000 29.28475 57 LEU B CA 1
ATOM 3512 C C . LEU B 1 57 ? 19.07000 30.61900 -73.01700 1.000 32.95417 57 LEU B C 1
ATOM 3513 O O . LEU B 1 57 ? 18.35900 30.35400 -73.99600 1.000 30.48136 57 LEU B O 1
ATOM 3518 N N . LEU B 1 58 ? 19.02400 31.80000 -72.39100 1.000 34.03165 58 LEU B N 1
ATOM 3519 C CA . LEU B 1 58 ? 18.22500 32.89700 -72.92500 1.000 37.63959 58 LEU B CA 1
ATOM 3520 C C . LEU B 1 58 ? 18.65500 33.23200 -74.34400 1.000 36.75771 58 LEU B C 1
ATOM 3521 O O . LEU B 1 58 ? 17.82200 33.32700 -75.25200 1.000 33.33583 58 LEU B O 1
ATOM 3526 N N . LEU B 1 59 ? 19.95800 33.41500 -74.54700 1.000 35.16208 59 LEU B N 1
ATOM 3527 C CA . LEU B 1 59 ? 20.48000 33.70700 -75.87900 1.000 34.37693 59 LEU B CA 1
ATOM 3528 C C . LEU B 1 59 ? 20.05600 32.63900 -76.88600 1.000 33.34306 59 LEU B C 1
ATOM 3529 O O . LEU B 1 59 ? 19.56700 32.95200 -77.98000 1.000 27.16212 59 LEU B O 1
ATOM 3534 N N . TYR B 1 60 ? 20.23000 31.36700 -76.52300 1.000 30.44371 60 TYR B N 1
ATOM 3535 C CA . TYR B 1 60 ? 19.90800 30.26100 -77.42000 1.000 31.14579 60 TYR B CA 1
ATOM 3536 C C . TYR B 1 60 ? 18.43100 30.24700 -77.78000 1.000 33.56157 60 TYR B C 1
ATOM 3537 O O . TYR B 1 60 ? 18.06700 29.98400 -78.93100 1.000 34.28577 60 TYR B O 1
ATOM 3546 N N . ARG B 1 61 ? 17.56500 30.55400 -76.82100 1.000 31.71927 61 ARG B N 1
ATOM 3547 C CA . ARG B 1 61 ? 16.14100 30.41400 -77.08200 1.000 38.31399 61 ARG B CA 1
ATOM 3548 C C . ARG B 1 61 ? 15.53400 31.63200 -77.76100 1.000 35.89734 61 ARG B C 1
ATOM 3549 O O . ARG B 1 61 ? 14.72700 31.47500 -78.68100 1.000 31.88274 61 ARG B O 1
ATOM 3557 N N . TRP B 1 62 ? 15.89700 32.84600 -77.34200 1.000 37.32375 62 TRP B N 1
ATOM 3558 C CA . TRP B 1 62 ? 15.12800 34.01800 -77.73900 1.000 35.52681 62 TRP B CA 1
ATOM 3559 C C . TRP B 1 62 ? 15.87100 35.03300 -78.59400 1.000 36.42108 62 TRP B C 1
ATOM 3560 O O . TRP B 1 62 ? 15.21000 35.88100 -79.20000 1.000 34.07453 62 TRP B O 1
ATOM 3571 N N . VAL B 1 63 ? 17.20000 34.98100 -78.66600 1.000 28.87766 63 VAL B N 1
ATOM 3572 C CA . VAL B 1 63 ? 17.96700 35.97000 -79.42000 1.000 28.39876 63 VAL B CA 1
ATOM 3573 C C . VAL B 1 63 ? 18.45800 35.35700 -80.72000 1.000 29.21319 63 VAL B C 1
ATOM 3574 O O . VAL B 1 63 ? 18.13000 35.83600 -81.80900 1.000 30.25805 63 VAL B O 1
ATOM 3578 N N . VAL B 1 64 ? 19.20400 34.26200 -80.58800 1.000 31.02142 64 VAL B N 1
ATOM 3579 C CA . VAL B 1 64 ? 19.79700 33.58600 -81.74300 1.000 30.28498 64 VAL B CA 1
ATOM 3580 C C . VAL B 1 64 ? 18.79000 33.30200 -82.86000 1.000 30.34041 64 VAL B C 1
ATOM 3581 O O . VAL B 1 64 ? 19.11800 33.54800 -84.02900 1.000 30.65287 64 VAL B O 1
ATOM 3585 N N . PRO B 1 65 ? 17.58100 32.78700 -82.59200 1.000 30.20874 65 PRO B N 1
ATOM 3586 C CA . PRO B 1 65 ? 16.67800 32.46400 -83.71200 1.000 36.13924 65 PRO B CA 1
ATOM 3587 C C . PRO B 1 65 ? 16.21300 33.66900 -84.51300 1.000 34.47327 65 PRO B C 1
ATOM 3588 O O . PRO B 1 65 ? 15.73700 33.48700 -85.63900 1.000 36.84031 65 PRO B O 1
ATOM 3592 N N . GLU B 1 66 ? 16.34500 34.88900 -83.99300 1.000 32.16012 66 GLU B N 1
ATOM 3593 C CA . GLU B 1 66 ? 15.80200 36.07300 -84.64900 1.000 34.65976 66 GLU B CA 1
ATOM 3594 C C . GLU B 1 66 ? 16.89600 37.03800 -85.12000 1.000 33.95524 66 GLU B C 1
ATOM 3595 O O . GLU B 1 66 ? 16.66000 38.24400 -85.22100 1.000 32.36636 66 GLU B O 1
ATOM 3601 N N . MET B 1 67 ? 18.09700 36.53600 -85.40200 1.000 31.67882 67 MET B N 1
ATOM 3602 C CA . MET B 1 67 ? 19.19500 37.39800 -85.82800 1.000 29.31512 67 MET B CA 1
ATOM 3603 C C . MET B 1 67 ? 19.31200 37.51000 -87.34200 1.000 29.76155 67 MET B C 1
ATOM 3604 O O . MET B 1 67 ? 20.08000 38.34800 -87.82400 1.000 33.98819 67 MET B O 1
ATOM 3609 N N . GLY B 1 68 ? 18.56600 36.70800 -88.09900 1.000 33.21130 68 GLY B N 1
ATOM 3610 C CA . GLY B 1 68 ? 18.58500 36.77400 -89.54400 1.000 34.81604 68 GLY B CA 1
ATOM 3611 C C . GLY B 1 68 ? 19.77200 36.04500 -90.15000 1.000 38.18898 68 GLY B C 1
ATOM 3612 O O . GLY B 1 68 ? 20.50500 35.32900 -89.46300 1.000 39.63403 68 GLY B O 1
ATOM 3613 N N . PRO B 1 69 ? 19.98700 36.22600 -91.45300 1.000 33.67085 69 PRO B N 1
ATOM 3614 C CA . PRO B 1 69 ? 21.08200 35.52000 -92.13200 1.000 36.60187 69 PRO B CA 1
ATOM 3615 C C . PRO B 1 69 ? 22.44200 35.93700 -91.59000 1.000 39.63027 69 PRO B C 1
ATOM 3616 O O . PRO B 1 69 ? 22.62100 37.04800 -91.08800 1.000 41.77064 69 PRO B O 1
ATOM 3620 N N . ARG B 1 70 ? 23.40300 35.02000 -91.67600 1.000 40.84518 70 ARG B N 1
ATOM 3621 C CA . ARG B 1 70 ? 24.74000 35.30700 -91.17900 1.000 38.73193 70 ARG B CA 1
ATOM 3622 C C . ARG B 1 70 ? 25.40100 36.39200 -92.03300 1.000 38.09909 70 ARG B C 1
ATOM 3623 O O . ARG B 1 70 ? 25.07200 36.55500 -93.21300 1.000 40.16784 70 ARG B O 1
ATOM 3631 N N . PRO B 1 71 ? 26.31800 37.16500 -91.45000 1.000 39.92081 71 PRO B N 1
ATOM 3632 C CA . PRO B 1 71 ? 27.05800 38.15800 -92.23800 1.000 47.05759 71 PRO B CA 1
ATOM 3633 C C . PRO B 1 71 ? 27.88300 37.47800 -93.31600 1.000 54.29722 71 PRO B C 1
ATOM 3634 O O . PRO B 1 71 ? 28.51600 36.44800 -93.08000 1.000 66.27987 71 PRO B O 1
ATOM 3638 N N . ARG B 1 72 ? 27.87600 38.06100 -94.51000 1.000 54.10848 72 ARG B N 1
ATOM 3639 C CA . ARG B 1 72 ? 28.65000 37.50600 -95.60600 1.000 59.48825 72 ARG B CA 1
ATOM 3640 C C . ARG B 1 72 ? 29.56100 38.50900 -96.29700 1.000 72.65984 72 ARG B C 1
ATOM 3641 O O . ARG B 1 72 ? 30.33000 38.10900 -97.17800 1.000 82.51353 72 ARG B O 1
ATOM 3643 N N . SER B 1 73 ? 29.51600 39.78300 -95.92200 1.000 76.36378 73 SER B N 1
ATOM 3644 C CA . SER B 1 73 ? 30.37300 40.79600 -96.53200 1.000 81.06040 73 SER B CA 1
ATOM 3645 C C . SER B 1 73 ? 30.45400 41.98300 -95.57600 1.000 80.30152 73 SER B C 1
ATOM 3646 O O . SER B 1 73 ? 30.00000 41.90900 -94.42800 1.000 78.30626 73 SER B O 1
ATOM 3649 N N . SER B 1 74 ? 31.03800 43.08300 -96.05400 1.000 80.58916 74 SER B N 1
ATOM 3650 C CA . SER B 1 74 ? 31.11600 44.30700 -95.27000 1.000 74.98679 74 SER B CA 1
ATOM 3651 C C . SER B 1 74 ? 29.82900 45.12000 -95.31400 1.000 81.15964 74 SER B C 1
ATOM 3652 O O . SER B 1 74 ? 29.69500 46.07900 -94.54300 1.000 81.39152 74 SER B O 1
ATOM 3655 N N . VAL B 1 75 ? 28.88300 44.75700 -96.17500 1.000 83.42607 75 VAL B N 1
ATOM 3656 C CA . VAL B 1 75 ? 27.59400 45.43400 -96.24500 1.000 81.54969 75 VAL B CA 1
ATOM 3657 C C . VAL B 1 75 ? 26.60900 44.68000 -95.36100 1.000 76.80734 75 VAL B C 1
ATOM 3658 O O . VAL B 1 75 ? 26.41700 43.46900 -95.52000 1.000 81.61104 75 VAL B O 1
ATOM 3662 N N . ALA B 1 76 ? 26.00200 45.39100 -94.42400 1.000 74.28904 76 ALA B N 1
ATOM 3663 C CA . ALA B 1 76 ? 25.00300 44.82300 -93.53500 1.000 70.21904 76 ALA B CA 1
ATOM 3664 C C . ALA B 1 76 ? 23.64600 44.77800 -94.23500 1.000 71.49329 76 ALA B C 1
ATOM 3665 O O . ALA B 1 76 ? 23.38900 45.56500 -95.15200 1.000 73.50966 76 ALA B O 1
ATOM 3667 N N . PRO B 1 77 ? 22.76700 43.84700 -93.84500 1.000 73.43354 77 PRO B N 1
ATOM 3668 C CA . PRO B 1 77 ? 21.44300 43.78000 -94.48600 1.000 76.94476 77 PRO B CA 1
ATOM 3669 C C . PRO B 1 77 ? 20.53200 44.94500 -94.13000 1.000 79.27813 77 PRO B C 1
ATOM 3670 O O . PRO B 1 77 ? 19.45900 45.07400 -94.73600 1.000 84.97351 77 PRO B O 1
ATOM 3674 N N . SER B 1 78 ? 20.92200 45.79400 -93.18000 1.000 71.36769 78 SER B N 1
ATOM 3675 C CA . SER B 1 78 ? 20.13200 46.95600 -92.79700 1.000 69.69958 78 SER B CA 1
ATOM 3676 C C . SER B 1 78 ? 21.07700 48.08500 -92.41000 1.000 73.35880 78 SER B C 1
ATOM 3677 O O . SER B 1 78 ? 22.29500 47.90800 -92.32300 1.000 67.42877 78 SER B O 1
ATOM 3680 N N . LYS B 1 79 ? 20.49600 49.25200 -92.16500 1.000 76.43365 79 LYS B N 1
ATOM 3681 C CA . LYS B 1 79 ? 21.22700 50.40300 -91.63400 1.000 67.28126 79 LYS B CA 1
ATOM 3682 C C . LYS B 1 79 ? 20.92000 50.58900 -90.15300 1.000 61.50945 79 LYS B C 1
ATOM 3683 O O . LYS B 1 79 ? 20.59700 51.68300 -89.69200 1.000 64.20802 79 LYS B O 1
ATOM 3686 N N . SER B 1 80 ? 21.00500 49.48600 -89.40800 1.000 59.61748 80 SER B N 1
ATOM 3687 C CA . SER B 1 80 ? 20.64700 49.46800 -87.99400 1.000 59.75602 80 SER B CA 1
ATOM 3688 C C . SER B 1 80 ? 21.40600 50.54000 -87.22100 1.000 64.11446 80 SER B C 1
ATOM 3689 O O . SER B 1 80 ? 22.62400 50.68300 -87.36000 1.000 63.38232 80 SER B O 1
ATOM 3692 N N . PHE B 1 81 ? 20.67100 51.29900 -86.40700 1.000 61.36695 81 PHE B N 1
ATOM 3693 C CA . PHE B 1 81 ? 21.24300 52.37500 -85.60500 1.000 63.28921 81 PHE B CA 1
ATOM 3694 C C . PHE B 1 81 ? 21.99500 51.86200 -84.37900 1.000 62.49646 81 PHE B C 1
ATOM 3695 O O . PHE B 1 81 ? 22.48100 52.67300 -83.58100 1.000 61.12311 81 PHE B O 1
ATOM 3703 N N . MET B 1 82 ? 22.11600 50.54200 -84.22400 1.000 60.10960 82 MET B N 1
ATOM 3704 C CA . MET B 1 82 ? 22.77900 49.97600 -83.05400 1.000 53.02688 82 MET B CA 1
ATOM 3705 C C . MET B 1 82 ? 24.25400 50.36400 -83.01400 1.000 53.92430 82 MET B C 1
ATOM 3706 O O . MET B 1 82 ? 24.75400 50.85000 -81.99200 1.000 59.43671 82 MET B O 1
ATOM 3711 N N . THR B 1 83 ? 24.96600 50.14900 -84.12200 1.000 49.80171 83 THR B N 1
ATOM 3712 C CA . THR B 1 83 ? 26.38700 50.45300 -84.24000 1.000 56.48269 83 THR B CA 1
ATOM 3713 C C . THR B 1 83 ? 26.64600 51.03900 -85.62200 1.000 57.27649 83 THR B C 1
ATOM 3714 O O . THR B 1 83 ? 25.79100 50.98100 -86.51100 1.000 58.25817 83 THR B O 1
ATOM 3718 N N . ASP B 1 84 ? 27.84800 51.60400 -85.80700 1.000 56.16335 84 ASP B N 1
ATOM 3719 C CA . ASP B 1 84 ? 28.16000 52.29900 -87.05900 1.000 64.60995 84 ASP B CA 1
ATOM 3720 C C . ASP B 1 84 ? 28.25200 51.34000 -88.24200 1.000 68.60111 84 ASP B C 1
ATOM 3721 O O . ASP B 1 84 ? 27.79900 51.66800 -89.34600 1.000 76.97694 84 ASP B O 1
ATOM 3726 N N . ASP B 1 85 ? 28.82300 50.15300 -88.03800 1.000 62.34641 85 ASP B N 1
ATOM 3727 C CA . ASP B 1 85 ? 28.87500 49.17000 -89.11300 1.000 62.06005 85 ASP B CA 1
ATOM 3728 C C . ASP B 1 85 ? 27.58600 48.36500 -89.21400 1.000 59.48947 85 ASP B C 1
ATOM 3729 O O . ASP B 1 85 ? 27.54600 47.35900 -89.93400 1.000 60.94611 85 ASP B O 1
ATOM 3734 N N . HIS B 1 86 ? 26.54700 48.79500 -88.49400 1.000 54.83469 86 HIS B N 1
ATOM 3735 C CA . HIS B 1 86 ? 25.21700 48.19700 -88.49000 1.000 57.35664 86 HIS B CA 1
ATOM 3736 C C . HIS B 1 86 ? 25.22000 46.79700 -87.89900 1.000 60.99818 86 HIS B C 1
ATOM 3737 O O . HIS B 1 86 ? 24.34100 45.98900 -88.21400 1.000 67.06125 86 HIS B O 1
ATOM 3744 N N . SER B 1 87 ? 26.20000 46.49300 -87.05500 1.000 55.34005 87 SER B N 1
ATOM 3745 C CA . SER B 1 87 ? 26.12200 45.29000 -86.24600 1.000 53.60408 87 SER B CA 1
ATOM 3746 C C . SER B 1 87 ? 24.93200 45.41900 -85.30200 1.000 51.65351 87 SER B C 1
ATOM 3747 O O . SER B 1 87 ? 24.76400 46.46600 -84.65800 1.000 48.67151 87 SER B O 1
ATOM 3750 N N . PRO B 1 88 ? 24.05900 44.41500 -85.23500 1.000 47.55984 88 PRO B N 1
ATOM 3751 C CA . PRO B 1 88 ? 22.85700 44.51400 -84.40400 1.000 40.23528 88 PRO B CA 1
ATOM 3752 C C . PRO B 1 88 ? 23.06800 44.14800 -82.94400 1.000 38.02524 88 PRO B C 1
ATOM 3753 O O . PRO B 1 88 ? 22.07900 43.95800 -82.23000 1.000 41.51145 88 PRO B O 1
ATOM 3757 N N . ILE B 1 89 ? 24.31400 44.07300 -82.47700 1.000 36.44699 89 ILE B N 1
ATOM 3758 C CA . ILE B 1 89 ? 24.62400 43.67100 -81.11000 1.000 37.62572 89 ILE B CA 1
ATOM 3759 C C . ILE B 1 89 ? 25.67000 44.64300 -80.57500 1.000 33.28460 89 ILE B C 1
ATOM 3760 O O . ILE B 1 89 ? 26.65600 44.93400 -81.26100 1.000 33.86107 89 ILE B O 1
ATOM 3765 N N . GLU B 1 90 ? 25.46900 45.14000 -79.35700 1.000 31.34407 90 GLU B N 1
ATOM 3766 C CA . GLU B 1 90 ? 26.48600 45.96600 -78.71200 1.000 33.89501 90 GLU B CA 1
ATOM 3767 C C . GLU B 1 90 ? 26.59500 45.54800 -77.25700 1.000 33.13846 90 GLU B C 1
ATOM 3768 O O . GLU B 1 90 ? 25.59100 45.53600 -76.54500 1.000 30.05760 90 GLU B O 1
ATOM 3774 N N . TYR B 1 91 ? 27.79600 45.18000 -76.82400 1.000 31.09879 91 TYR B N 1
ATOM 3775 C CA . TYR B 1 91 ? 28.02500 44.81800 -75.43300 1.000 28.48934 91 TYR B CA 1
ATOM 3776 C C . TYR B 1 91 ? 28.40100 46.04800 -74.61500 1.000 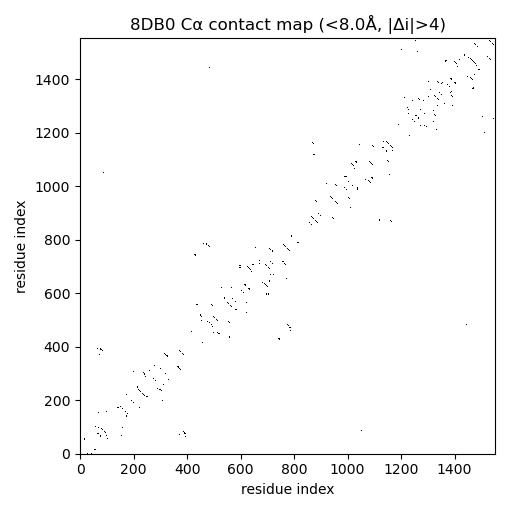30.12446 91 TYR B C 1
ATOM 3777 O O . TYR B 1 91 ? 28.89400 47.04500 -75.14500 1.000 31.40523 91 TYR B O 1
ATOM 3786 N N . SER B 1 92 ? 28.13800 45.99200 -73.31700 1.000 28.24191 92 SER B N 1
ATOM 3787 C CA . SER B 1 92 ? 28.64800 47.03100 -72.43700 1.000 31.44710 92 SER B CA 1
ATOM 3788 C C . SER B 1 92 ? 29.14900 46.39900 -71.14800 1.000 26.58149 92 SER B C 1
ATOM 3789 O O . SER B 1 92 ? 28.65200 45.36200 -70.69200 1.000 28.25671 92 SER B O 1
ATOM 3792 N N . TRP B 1 93 ? 30.15800 47.05000 -70.59000 1.000 29.87428 93 TRP B N 1
ATOM 3793 C CA . TRP B 1 93 ? 30.92900 46.58200 -69.44700 1.000 31.07097 93 TRP B CA 1
ATOM 3794 C C . TRP B 1 93 ? 30.97200 47.75700 -68.47700 1.000 31.61574 93 TRP B C 1
ATOM 3795 O O . TRP B 1 93 ? 31.69500 48.72800 -68.71400 1.000 33.75808 93 TRP B O 1
ATOM 3806 N N . LYS B 1 94 ? 30.16500 47.70700 -67.42000 1.000 33.58792 94 LYS B N 1
ATOM 3807 C CA . LYS B 1 94 ? 30.11100 48.79100 -66.44600 1.000 32.32034 94 LYS B CA 1
ATOM 3808 C C . LYS B 1 94 ? 31.10500 48.50700 -65.33000 1.000 34.31802 94 LYS B C 1
ATOM 3809 O O . LYS B 1 94 ? 31.04400 47.44700 -64.68500 1.000 34.88876 94 LYS B O 1
ATOM 3815 N N . TRP B 1 95 ? 32.02300 49.44900 -65.11500 1.000 31.71839 95 TRP B N 1
ATOM 3816 C CA . TRP B 1 95 ? 33.04100 49.33600 -64.08500 1.000 38.60671 95 TRP B CA 1
ATOM 3817 C C . TRP B 1 95 ? 32.41900 49.72900 -62.75400 1.000 51.49037 95 TRP B C 1
ATOM 3818 O O . TRP B 1 95 ? 32.06200 50.89500 -62.54900 1.000 55.42785 95 TRP B O 1
ATOM 3829 N N . ILE B 1 96 ? 32.33800 48.78300 -61.84500 1.000 56.30794 96 ILE B N 1
ATOM 3830 C CA . ILE B 1 96 ? 31.71700 49.01100 -60.55000 1.000 48.17077 96 ILE B CA 1
ATOM 3831 C C . ILE B 1 96 ? 32.79400 49.42500 -59.56500 1.000 42.81194 96 ILE B C 1
ATOM 3832 O O . ILE B 1 96 ? 33.87800 48.83800 -59.52600 1.000 42.21822 96 ILE B O 1
ATOM 3837 N N . SER B 1 97 ? 32.48600 50.43300 -58.75500 1.000 41.61197 97 SER B N 1
ATOM 3838 C CA . SER B 1 97 ? 33.44500 50.98300 -57.81600 1.000 48.68769 97 SER B CA 1
ATOM 3839 C C . SER B 1 97 ? 33.81400 49.95700 -56.75100 1.000 46.79454 97 SER B C 1
ATOM 3840 O O . SER B 1 97 ? 33.19400 48.90000 -56.61900 1.000 47.36646 97 SER B O 1
ATOM 3843 N N . GLY B 1 98 ? 34.85100 50.28100 -55.98400 1.000 49.97581 98 GLY B N 1
ATOM 3844 C CA . GLY B 1 98 ? 35.31100 49.36400 -54.96400 1.000 48.68809 98 GLY B CA 1
ATOM 3845 C C . GLY B 1 98 ? 35.92800 48.10300 -55.51100 1.000 49.11010 98 GLY B C 1
ATOM 3846 O O . GLY B 1 98 ? 36.08400 47.12900 -54.77000 1.000 46.14294 98 GLY B O 1
ATOM 3847 N N . ASN B 1 99 ? 36.26500 48.08800 -56.80200 1.000 49.77061 99 ASN B N 1
ATOM 3848 C CA . ASN B 1 99 ? 36.84800 46.91500 -57.44900 1.000 55.93804 99 ASN B CA 1
ATOM 3849 C C . ASN B 1 99 ? 35.91900 45.70300 -57.36000 1.000 56.85264 99 ASN B C 1
ATOM 3850 O O . ASN B 1 99 ? 36.37200 44.56000 -57.26400 1.000 59.69052 99 ASN B O 1
ATOM 3855 N N . LYS B 1 100 ? 34.61100 45.95300 -57.38700 1.000 52.94258 100 LYS B N 1
ATOM 3856 C CA . LYS B 1 100 ? 33.61100 44.89800 -57.38500 1.000 46.45141 100 LYS B CA 1
ATOM 3857 C C . LYS B 1 100 ? 33.41900 44.38400 -58.80400 1.000 42.15269 100 LYS B C 1
ATOM 3858 O O . LYS B 1 100 ? 33.94200 44.94700 -59.76900 1.000 47.86673 100 LYS B O 1
ATOM 3864 N N . LYS B 1 101 ? 32.66600 43.30000 -58.93400 1.000 40.34163 101 LYS B N 1
ATOM 3865 C CA . LYS B 1 101 ? 32.54500 42.66700 -60.23400 1.000 33.32681 101 LYS B CA 1
ATOM 3866 C C . LYS B 1 101 ? 31.88800 43.62200 -61.22500 1.000 32.47718 101 LYS B C 1
ATOM 3867 O O . LYS B 1 101 ? 30.90500 44.29400 -60.88700 1.000 34.22835 101 LYS B O 1
ATOM 3873 N N . PRO B 1 102 ? 32.38700 43.69100 -62.45700 1.000 33.74236 102 PRO B N 1
ATOM 3874 C CA . PRO B 1 102 ? 31.74600 44.52700 -63.47800 1.000 34.63253 102 PRO B CA 1
ATOM 3875 C C . PRO B 1 102 ? 30.37100 43.99200 -63.83500 1.000 37.10147 102 PRO B C 1
ATOM 3876 O O . PRO B 1 102 ? 30.06600 42.81600 -63.62900 1.000 34.71542 102 PRO B O 1
ATOM 3880 N N . GLU B 1 103 ? 29.52100 44.87700 -64.35800 1.000 30.77265 103 GLU B N 1
ATOM 3881 C CA . GLU B 1 103 ? 28.20500 44.46200 -64.83600 1.000 29.83552 103 GLU B CA 1
ATOM 3882 C C . GLU B 1 103 ? 28.21800 44.36100 -66.35600 1.000 29.43808 103 GLU B C 1
ATOM 3883 O O . GLU B 1 103 ? 28.62100 45.30300 -67.04100 1.000 34.92227 103 GLU B O 1
ATOM 3889 N N . ILE B 1 104 ? 27.78100 43.21300 -66.86100 1.000 32.04678 104 ILE B N 1
ATOM 3890 C CA . ILE B 1 104 ? 27.75800 42.97000 -68.32700 1.000 27.86332 104 ILE B CA 1
ATOM 3891 C C . ILE B 1 104 ? 26.33500 43.14800 -68.84300 1.000 30.98192 104 ILE B C 1
ATOM 3892 O O . ILE B 1 104 ? 25.40500 42.63200 -68.22700 1.000 29.10288 104 ILE B O 1
ATOM 3897 N N . ARG B 1 105 ? 26.20800 43.89000 -69.92700 1.000 26.18863 105 ARG B N 1
ATOM 3898 C CA . ARG B 1 105 ? 24.89800 44.13100 -70.54900 1.000 29.05605 105 ARG B CA 1
ATOM 3899 C C . ARG B 1 105 ? 25.07300 44.01600 -72.06000 1.000 30.88789 105 ARG B C 1
ATOM 3900 O O . ARG B 1 105 ? 26.20400 44.14100 -72.53500 1.000 30.09769 105 ARG B O 1
ATOM 3908 N N . TYR B 1 106 ? 23.99500 43.73300 -72.77200 1.000 28.86502 106 TYR B N 1
ATOM 3909 C CA . TYR B 1 106 ? 24.07300 43.75600 -74.24800 1.000 29.67311 106 TYR B CA 1
ATOM 3910 C C . TYR B 1 106 ? 22.75900 44.23100 -74.85900 1.000 35.23873 106 TYR B C 1
ATOM 3911 O O . TYR B 1 106 ? 21.69400 43.80600 -74.42500 1.000 32.80557 106 TYR B O 1
ATOM 3920 N N . ALA B 1 107 ? 22.86700 45.11900 -75.83300 1.000 34.85255 107 ALA B N 1
ATOM 3921 C CA . ALA B 1 107 ? 21.72100 45.57300 -76.59300 1.000 33.34869 107 ALA B CA 1
ATOM 3922 C C . ALA B 1 107 ? 21.67300 44.81500 -77.90700 1.000 33.52848 107 ALA B C 1
ATOM 3923 O O . ALA B 1 107 ? 22.71500 44.49800 -78.49500 1.000 30.99464 107 ALA B O 1
ATOM 3925 N N . VAL B 1 108 ? 20.45800 44.52100 -78.35200 1.000 26.93975 108 VAL B N 1
ATOM 3926 C CA . VAL B 1 108 ? 20.21700 43.75200 -79.56200 1.000 28.79575 108 VAL B CA 1
ATOM 3927 C C . VAL B 1 108 ? 19.00800 44.34500 -80.27700 1.000 34.84468 108 VAL B C 1
ATOM 3928 O O . VAL B 1 108 ? 18.03100 44.78300 -79.64400 1.000 33.82113 108 VAL B O 1
ATOM 3932 N N . GLU B 1 109 ? 19.10200 44.39700 -81.60600 1.000 32.34704 109 GLU B N 1
ATOM 3933 C CA . GLU B 1 109 ? 17.96300 44.67100 -82.47500 1.000 38.72955 109 GLU B CA 1
ATOM 3934 C C . GLU B 1 109 ? 17.70400 43.41800 -83.30800 1.000 32.60524 109 GLU B C 1
ATOM 3935 O O . GLU B 1 109 ? 18.40500 43.15800 -84.29200 1.000 34.61140 109 GLU B O 1
ATOM 3941 N N . LEU B 1 110 ? 16.70000 42.64500 -82.90900 1.000 33.20029 110 LEU B N 1
ATOM 3942 C CA . LEU B 1 110 ? 16.30400 41.47400 -83.67100 1.000 31.88171 110 LEU B CA 1
ATOM 3943 C C . LEU B 1 110 ? 15.63900 41.90100 -84.97800 1.000 31.01776 110 LEU B C 1
ATOM 3944 O O . LEU B 1 110 ? 15.18400 43.03800 -85.13900 1.000 32.46756 110 LEU B O 1
ATOM 3949 N N . VAL B 1 111 ? 15.58400 40.96800 -85.92600 1.000 31.40801 111 VAL B N 1
ATOM 3950 C CA . VAL B 1 111 ? 15.15500 41.26800 -87.28500 1.000 33.95833 111 VAL B CA 1
ATOM 3951 C C . VAL B 1 111 ? 14.27300 40.13700 -87.79900 1.000 33.74708 111 VAL B C 1
ATOM 3952 O O . VAL B 1 111 ? 14.21400 39.05100 -87.21900 1.000 34.78481 111 VAL B O 1
ATOM 3956 N N . SER B 1 112 ? 13.53100 40.43200 -88.86200 1.000 37.27997 112 SER B N 1
ATOM 3957 C CA . SER B 1 112 ? 12.70600 39.44700 -89.54400 1.000 34.41029 112 SER B CA 1
ATOM 3958 C C . SER B 1 112 ? 12.68600 39.78900 -91.02400 1.000 36.18537 112 SER B C 1
ATOM 3959 O O . SER B 1 112 ? 13.03700 40.91100 -91.41000 1.000 35.96767 112 SER B O 1
ATOM 3962 N N . PRO B 1 113 ? 12.28400 38.84500 -91.88200 1.000 36.25641 113 PRO B N 1
ATOM 3963 C CA . PRO B 1 113 ? 12.14400 39.16600 -93.31300 1.000 36.63724 113 PRO B CA 1
ATOM 3964 C C . PRO B 1 113 ? 11.11200 40.24200 -93.60700 1.000 41.10239 113 PRO B C 1
ATOM 3965 O O . PRO B 1 113 ? 11.13800 40.81400 -94.70300 1.000 43.93436 113 PRO B O 1
ATOM 3969 N N . LEU B 1 114 ? 10.19000 40.52300 -92.68300 1.000 43.84272 114 LEU B N 1
ATOM 3970 C CA . LEU B 1 114 ? 9.19700 41.57000 -92.90400 1.000 42.39716 114 LEU B CA 1
ATOM 3971 C C . LEU B 1 114 ? 9.78300 42.96900 -92.78700 1.000 40.53674 114 LEU B C 1
ATOM 3972 O O . LEU B 1 114 ? 9.12700 43.93000 -93.20400 1.000 42.26956 114 LEU B O 1
ATOM 3977 N N . ALA B 1 115 ? 10.99800 43.09800 -92.25000 1.000 40.41386 115 ALA B N 1
ATOM 3978 C CA . ALA B 1 115 ? 11.59700 44.40400 -92.00300 1.000 40.26285 115 ALA B CA 1
ATOM 3979 C C . ALA B 1 115 ? 11.76000 45.19400 -93.29500 1.000 48.10214 115 ALA B C 1
ATOM 3980 O O . ALA B 1 115 ? 12.32900 44.70000 -94.27400 1.000 56.70353 115 ALA B O 1
ATOM 3982 N N . GLY B 1 116 ? 11.25300 46.42700 -93.29500 1.000 44.82915 116 GLY B N 1
ATOM 3983 C CA . GLY B 1 116 ? 11.30700 47.30000 -94.44600 1.000 46.90463 116 GLY B CA 1
ATOM 3984 C C . GLY B 1 116 ? 10.06000 47.29300 -95.30600 1.000 51.59656 116 GLY B C 1
ATOM 3985 O O . GLY B 1 116 ? 9.84300 48.24700 -96.06400 1.000 66.34307 116 GLY B O 1
ATOM 3986 N N . SER B 1 117 ? 9.24800 46.24200 -95.22500 1.000 48.23532 117 SER B N 1
ATOM 3987 C CA . SER B 1 117 ? 8.03300 46.14700 -96.02100 1.000 50.51450 117 SER B CA 1
ATOM 3988 C C . SER B 1 117 ? 6.88800 46.88500 -95.33100 1.000 51.87172 117 SER B C 1
ATOM 3989 O O . SER B 1 117 ? 7.02600 47.40900 -94.22400 1.000 51.26481 117 SER B O 1
ATOM 3992 N N . LYS B 1 118 ? 5.73000 46.91900 -95.99400 1.000 52.21436 118 LYS B N 1
ATOM 3993 C CA . LYS B 1 118 ? 4.56200 47.54900 -95.39300 1.000 52.96797 118 LYS B CA 1
ATOM 3994 C C . LYS B 1 118 ? 4.09700 46.81800 -94.14000 1.000 56.76422 118 LYS B C 1
ATOM 3995 O O . LYS B 1 118 ? 3.43800 47.42500 -93.29000 1.000 63.29824 118 LYS B O 1
ATOM 3998 N N . GLN B 1 119 ? 4.43300 45.53400 -93.99600 1.000 55.22700 119 GLN B N 1
ATOM 3999 C CA . GLN B 1 119 ? 3.99800 44.78600 -92.82300 1.000 50.59897 119 GLN B CA 1
ATOM 4000 C C . GLN B 1 119 ? 4.81700 45.10400 -91.58000 1.000 48.23769 119 GLN B C 1
ATOM 4001 O O . GLN B 1 119 ? 4.34200 44.85900 -90.46700 1.000 58.82908 119 GLN B O 1
ATOM 4007 N N . ASP B 1 120 ? 6.02300 45.63200 -91.73500 1.000 45.91532 120 ASP B N 1
ATOM 4008 C CA . ASP B 1 120 ? 6.82600 46.02800 -90.58300 1.000 46.24310 120 ASP B CA 1
ATOM 4009 C C . ASP B 1 120 ? 7.89000 47.01500 -91.04600 1.000 42.89185 120 ASP B C 1
ATOM 4010 O O . ASP B 1 120 ? 9.08700 46.70400 -91.01300 1.000 40.47604 120 ASP B O 1
ATOM 4015 N N . PRO B 1 121 ? 7.49700 48.22400 -91.45000 1.000 41.60446 121 PRO B N 1
ATOM 4016 C CA . PRO B 1 121 ? 8.46000 49.12000 -92.10800 1.000 44.70427 121 PRO B CA 1
ATOM 4017 C C . PRO B 1 121 ? 9.58900 49.58000 -91.21000 1.000 46.30928 121 PRO B C 1
ATOM 4018 O O . PRO B 1 121 ? 10.63600 49.98500 -91.72900 1.000 51.98498 121 PRO B O 1
ATOM 4022 N N . PHE B 1 122 ? 9.44200 49.47500 -89.89200 1.000 41.64477 122 PHE B N 1
ATOM 4023 C CA . PHE B 1 122 ? 10.45300 49.96900 -88.96800 1.000 39.68971 122 PHE B CA 1
ATOM 4024 C C . PHE B 1 122 ? 10.98600 48.86400 -88.06300 1.000 37.53974 122 PHE B C 1
ATOM 4025 O O . PHE B 1 122 ? 11.57200 49.15600 -87.01400 1.000 41.84104 122 PHE B O 1
ATOM 4033 N N . ASN B 1 123 ? 10.79800 47.60500 -88.45800 1.000 37.67561 123 ASN B N 1
ATOM 4034 C CA . ASN B 1 123 ? 11.38100 46.45000 -87.77900 1.000 34.58163 123 ASN B CA 1
ATOM 4035 C C . ASN B 1 123 ? 11.05100 46.46500 -86.28700 1.000 35.67694 123 ASN B C 1
ATOM 4036 O O . ASN B 1 123 ? 11.92800 46.44200 -85.42200 1.000 35.37550 123 ASN B O 1
ATOM 4041 N N . GLN B 1 124 ? 9.75500 46.45500 -85.99200 1.000 38.29279 124 GLN B N 1
ATOM 4042 C CA . GLN B 1 124 ? 9.30200 46.54700 -84.61300 1.000 35.51136 124 GLN B CA 1
ATOM 4043 C C . GLN B 1 124 ? 8.80300 45.23500 -84.03800 1.000 35.11800 124 GLN B C 1
ATOM 4044 O O . GLN B 1 124 ? 8.90200 45.03500 -82.82800 1.000 35.72496 124 GLN B O 1
ATOM 4050 N N . ILE B 1 125 ? 8.29500 44.32800 -84.87000 1.000 35.59292 125 ILE B N 1
ATOM 4051 C CA . ILE B 1 125 ? 7.70800 43.09700 -84.34400 1.000 32.52583 125 ILE B CA 1
ATOM 4052 C C . ILE B 1 125 ? 8.71600 42.25000 -83.57000 1.000 36.39180 125 ILE B C 1
ATOM 4053 O O . ILE B 1 125 ? 8.38600 41.80600 -82.45900 1.000 39.86009 125 ILE B O 1
ATOM 4058 N N . PRO B 1 126 ? 9.94500 42.00400 -84.06600 1.000 34.55010 126 PRO B N 1
ATOM 4059 C CA . PRO B 1 126 ? 10.85400 41.11400 -83.31400 1.000 32.20580 126 PRO B CA 1
ATOM 4060 C C . PRO B 1 126 ? 11.20200 41.60700 -81.91900 1.000 33.07794 126 PRO B C 1
ATOM 4061 O O . PRO B 1 126 ? 11.27900 40.79400 -80.98700 1.000 33.39915 126 PRO B O 1
ATOM 4065 N N . THR B 1 127 ? 11.42800 42.91200 -81.74600 1.000 32.95793 127 THR B N 1
ATOM 4066 C CA . THR B 1 127 ? 11.71200 43.43500 -80.41100 1.000 33.15483 127 THR B CA 1
ATOM 4067 C C . THR B 1 127 ? 10.50000 43.31300 -79.49100 1.000 30.40147 127 THR B C 1
ATOM 4068 O O . THR B 1 127 ? 10.63200 42.91200 -78.32500 1.000 33.94541 127 THR B O 1
ATOM 4072 N N . ARG B 1 128 ? 9.31200 43.64700 -79.99400 1.000 29.64380 128 ARG B N 1
ATOM 4073 C CA . ARG B 1 128 ? 8.11300 43.49900 -79.17700 1.000 30.45935 128 ARG B CA 1
ATOM 4074 C C . ARG B 1 128 ? 7.93600 42.04700 -78.74300 1.000 29.52700 128 ARG B C 1
ATOM 4075 O O . ARG B 1 128 ? 7.66700 41.76500 -77.56400 1.000 35.71017 128 ARG B O 1
ATOM 4083 N N . ASN B 1 129 ? 8.13900 41.11000 -79.67200 1.000 33.53615 129 ASN B N 1
ATOM 4084 C CA . ASN B 1 129 ? 8.02100 39.69400 -79.33900 1.000 35.62781 129 ASN B CA 1
ATOM 4085 C C . ASN B 1 129 ? 9.05800 39.26800 -78.31100 1.000 31.79330 129 ASN B C 1
ATOM 4086 O O . ASN B 1 129 ? 8.75300 38.47800 -77.41500 1.000 29.86180 129 ASN B O 1
ATOM 4091 N N . LEU B 1 130 ? 10.29700 39.76000 -78.43600 1.000 33.00850 130 LEU B N 1
ATOM 4092 C CA . LEU B 1 130 ? 11.31800 39.43300 -77.44200 1.000 25.90500 130 LEU B CA 1
ATOM 4093 C C . LEU B 1 130 ? 10.90700 39.91200 -76.05800 1.000 33.45431 130 LEU B C 1
ATOM 4094 O O . LEU B 1 130 ? 11.07000 39.18900 -75.06400 1.000 35.05951 130 LEU B O 1
ATOM 4099 N N . VAL B 1 131 ? 10.37600 41.13700 -75.97400 1.000 32.72600 131 VAL B N 1
ATOM 4100 C CA . VAL B 1 131 ? 9.95100 41.66700 -74.68100 1.000 28.23416 131 VAL B CA 1
ATOM 4101 C C . VAL B 1 131 ? 8.86700 40.78200 -74.08300 1.000 31.86646 131 VAL B C 1
ATOM 4102 O O . VAL B 1 131 ? 8.90000 40.44800 -72.89200 1.000 36.26191 131 VAL B O 1
ATOM 4106 N N . TYR B 1 132 ? 7.90200 40.36900 -74.90400 1.000 28.48391 132 TYR B N 1
ATOM 4107 C CA . TYR B 1 132 ? 6.82000 39.52900 -74.39500 1.000 36.47806 132 TYR B CA 1
ATOM 4108 C C . TYR B 1 132 ? 7.33500 38.14800 -73.97200 1.000 40.29494 132 TYR B C 1
ATOM 4109 O O . TYR B 1 132 ? 6.94100 37.62200 -72.91900 1.000 41.24786 132 TYR B O 1
ATOM 4118 N N . ASN B 1 133 ? 8.24900 37.56700 -74.75700 1.000 38.27063 133 ASN B N 1
ATOM 4119 C CA . ASN B 1 133 ? 8.82200 36.26800 -74.41100 1.000 38.69816 133 ASN B CA 1
ATOM 4120 C C . ASN B 1 133 ? 9.55900 36.33200 -73.08500 1.000 35.83980 133 ASN B C 1
ATOM 4121 O O . ASN B 1 133 ? 9.45100 35.41900 -72.25900 1.000 33.92183 133 ASN B O 1
ATOM 4126 N N . LEU B 1 134 ? 10.34400 37.38900 -72.87500 1.000 37.66460 134 LEU B N 1
ATOM 4127 C CA . LEU B 1 134 ? 11.05600 37.51700 -71.61000 1.000 42.42167 134 LEU B CA 1
ATOM 4128 C C . LEU B 1 134 ? 10.09800 37.76900 -70.45400 1.000 45.40438 134 LEU B C 1
ATOM 4129 O O . LEU B 1 134 ? 10.27200 37.20900 -69.36400 1.000 41.18987 134 LEU B O 1
ATOM 4134 N N . ALA B 1 135 ? 9.05900 38.57600 -70.68400 1.000 48.16866 135 ALA B N 1
ATOM 4135 C CA . ALA B 1 135 ? 8.09000 38.85000 -69.63100 1.000 42.64350 135 ALA B CA 1
ATOM 4136 C C . ALA B 1 135 ? 7.36100 37.58700 -69.20400 1.000 41.75251 135 ALA B C 1
ATOM 4137 O O . ALA B 1 135 ? 6.98000 37.45800 -68.03400 1.000 42.85157 135 ALA B O 1
ATOM 4139 N N . LYS B 1 136 ? 7.16700 36.63700 -70.12400 1.000 43.94753 136 LYS B N 1
ATOM 4140 C CA . LYS B 1 136 ? 6.52500 35.38600 -69.72300 1.000 41.59065 136 LYS B CA 1
ATOM 4141 C C . LYS B 1 136 ? 7.39300 34.60100 -68.74300 1.000 48.63534 136 LYS B C 1
ATOM 4142 O O . LYS B 1 136 ? 6.87600 33.99200 -67.80000 1.000 49.85024 136 LYS B O 1
ATOM 4145 N N . ILE B 1 137 ? 8.71200 34.62100 -68.93700 1.000 42.90206 137 ILE B N 1
ATOM 4146 C CA . ILE B 1 137 ? 9.61200 33.83700 -68.09700 1.000 47.23293 137 ILE B CA 1
ATOM 4147 C C . ILE B 1 137 ? 10.00700 34.59400 -66.83400 1.000 51.77629 137 ILE B C 1
ATOM 4148 O O . ILE B 1 137 ? 10.25100 33.97800 -65.79100 1.000 56.96236 137 ILE B O 1
ATOM 4153 N N . ILE B 1 138 ? 10.07400 35.91700 -66.90400 1.000 53.92107 138 ILE B N 1
ATOM 4154 C CA . ILE B 1 138 ? 10.47600 36.73400 -65.76600 1.000 52.37829 138 ILE B CA 1
ATOM 4155 C C . ILE B 1 138 ? 9.29300 37.60900 -65.37400 1.000 59.43371 138 ILE B C 1
ATOM 4156 O O . ILE B 1 138 ? 9.17400 38.74000 -65.86600 1.000 56.67666 138 ILE B O 1
ATOM 4161 N N . PRO B 1 139 ? 8.41600 37.14200 -64.48100 1.000 62.81874 139 PRO B N 1
ATOM 4162 C CA . PRO B 1 139 ? 7.21000 37.92300 -64.16000 1.000 62.32718 139 PRO B CA 1
ATOM 4163 C C . PRO B 1 139 ? 7.50500 39.26300 -63.52100 1.000 59.20381 139 PRO B C 1
ATOM 4164 O O . PRO B 1 139 ? 6.64300 40.14800 -63.55900 1.000 60.76008 139 PRO B O 1
ATOM 4168 N N . GLU B 1 140 ? 8.69700 39.44900 -62.94800 1.000 58.06114 140 GLU B N 1
ATOM 4169 C CA . GLU B 1 140 ? 9.04900 40.71400 -62.31700 1.000 61.74351 140 GLU B CA 1
ATOM 4170 C C . GLU B 1 140 ? 9.22500 41.83800 -63.32700 1.000 55.63807 140 GLU B C 1
ATOM 4171 O O . GLU B 1 140 ? 9.30100 43.00100 -62.91800 1.000 58.74869 140 GLU B O 1
ATOM 4177 N N . LEU B 1 141 ? 9.30100 41.52900 -64.62100 1.000 50.20998 141 LEU B N 1
ATOM 4178 C CA . LEU B 1 141 ? 9.35700 42.58500 -65.62100 1.000 48.87779 141 LEU B CA 1
ATOM 4179 C C . LEU B 1 141 ? 8.00600 43.28700 -65.65100 1.000 49.11722 141 LEU B C 1
ATOM 4180 O O . LEU B 1 141 ? 6.95800 42.63500 -65.68600 1.000 50.23378 141 LEU B O 1
ATOM 4185 N N . ASP B 1 142 ? 8.02700 44.61200 -65.62100 1.000 45.54118 142 ASP B N 1
ATOM 4186 C CA . ASP B 1 142 ? 6.81800 45.42200 -65.64400 1.000 43.17097 142 ASP B CA 1
ATOM 4187 C C . ASP B 1 142 ? 6.70300 46.06600 -67.01600 1.000 44.22931 142 ASP B C 1
ATOM 4188 O O . ASP B 1 142 ? 7.66900 46.65600 -67.51000 1.000 36.25941 142 ASP B O 1
ATOM 4193 N N . LEU B 1 143 ? 5.52800 45.94900 -67.63000 1.000 42.58310 143 LEU B N 1
ATOM 4194 C CA . LEU B 1 143 ? 5.32500 46.43000 -68.99000 1.000 39.89338 143 LEU B CA 1
ATOM 4195 C C . LEU B 1 143 ? 4.44400 47.66800 -69.04800 1.000 37.22043 143 LEU B C 1
ATOM 4196 O O . LEU B 1 143 ? 4.05900 48.08600 -70.14400 1.000 44.75636 143 LEU B O 1
ATOM 4201 N N . THR B 1 144 ? 4.16900 48.29400 -67.90200 1.000 38.34381 144 THR B N 1
ATOM 4202 C CA . THR B 1 144 ? 3.28800 49.45800 -67.86200 1.000 44.19520 144 THR B CA 1
ATOM 4203 C C . THR B 1 144 ? 3.84400 50.58900 -68.71600 1.000 50.61598 144 THR B C 1
ATOM 4204 O O . THR B 1 144 ? 3.18700 51.07500 -69.65400 1.000 56.34829 144 THR B O 1
ATOM 4208 N N . TRP B 1 145 ? 5.08000 51.00000 -68.42500 1.000 48.88633 145 TRP B N 1
ATOM 4209 C CA . TRP B 1 145 ? 5.68200 52.06600 -69.21000 1.000 45.72269 145 TRP B CA 1
ATOM 4210 C C . TRP B 1 145 ? 6.07200 51.58000 -70.59300 1.000 38.26350 145 TRP B C 1
ATOM 4211 O O . TRP B 1 145 ? 6.08700 52.37600 -71.53700 1.000 38.90963 145 TRP B O 1
ATOM 4222 N N . PHE B 1 146 ? 6.35600 50.28300 -70.74400 1.000 38.92921 146 PHE B N 1
ATOM 4223 C CA . PHE B 1 146 ? 6.63100 49.74100 -72.07100 1.000 33.35180 146 PHE B CA 1
ATOM 4224 C C . PHE B 1 146 ? 5.44000 49.96000 -72.98900 1.000 41.38007 146 PHE B C 1
ATOM 4225 O O . PHE B 1 146 ? 5.58000 50.51200 -74.08600 1.000 38.91992 146 PHE B O 1
ATOM 4233 N N . GLU B 1 147 ? 4.24600 49.57700 -72.53200 1.000 37.45679 147 GLU B N 1
ATOM 4234 C CA . GLU B 1 147 ? 3.06200 49.74700 -73.36400 1.000 38.76561 147 GLU B CA 1
ATOM 4235 C C . GLU B 1 147 ? 2.73600 51.22500 -73.55600 1.000 42.53892 147 GLU B C 1
ATOM 4236 O O . GLU B 1 147 ? 2.36700 51.64400 -74.66400 1.000 39.92611 147 GLU B O 1
ATOM 4242 N N . HIS B 1 148 ? 2.93900 52.04800 -72.51900 1.000 40.27530 148 HIS B N 1
ATOM 4243 C CA . HIS B 1 148 ? 2.62800 53.47000 -72.66900 1.000 42.29983 148 HIS B CA 1
ATOM 4244 C C . HIS B 1 148 ? 3.52000 54.13300 -73.71400 1.000 41.28660 148 HIS B C 1
ATOM 4245 O O . HIS B 1 148 ? 3.02800 54.73400 -74.67800 1.000 42.49822 148 HIS B O 1
ATOM 4252 N N . PHE B 1 149 ? 4.83800 54.02400 -73.55100 1.000 40.39238 149 PHE B N 1
ATOM 4253 C CA . PHE B 1 149 ? 5.73400 54.68500 -74.49200 1.000 44.15200 149 PHE B CA 1
ATOM 4254 C C . PHE B 1 149 ? 5.71000 54.02700 -75.86500 1.000 44.24516 149 PHE B C 1
ATOM 4255 O O . PHE B 1 149 ? 5.90600 54.71900 -76.87100 1.000 44.04404 149 PHE B O 1
ATOM 4263 N N . TRP B 1 150 ? 5.42900 52.72000 -75.94600 1.000 42.30120 150 TRP B N 1
ATOM 4264 C CA . TRP B 1 150 ? 5.26200 52.10100 -77.25400 1.000 38.67364 150 TRP B CA 1
ATOM 4265 C C . TRP B 1 150 ? 4.08300 52.72300 -77.98700 1.000 39.96672 150 TRP B C 1
ATOM 4266 O O . TRP B 1 150 ? 4.19700 53.10800 -79.15400 1.000 42.46813 150 TRP B O 1
ATOM 4277 N N . HIS B 1 151 ? 2.94300 52.86500 -77.30500 1.000 39.90364 151 HIS B N 1
ATOM 4278 C CA . HIS B 1 151 ? 1.79300 53.44000 -77.98700 1.000 43.59801 151 HIS B CA 1
ATOM 4279 C C . HIS B 1 151 ? 2.04400 54.89700 -78.35300 1.000 51.97258 151 HIS B C 1
ATOM 4280 O O . HIS B 1 151 ? 1.72900 55.31900 -79.47100 1.000 45.01198 151 HIS B O 1
ATOM 4287 N N . GLU B 1 152 ? 2.68500 55.66000 -77.46000 1.000 50.34050 152 GLU B N 1
ATOM 4288 C CA . GLU B 1 152 ? 2.87300 57.08500 -77.73000 1.000 49.01153 152 GLU B CA 1
ATOM 4289 C C . GLU B 1 152 ? 3.87700 57.32600 -78.85500 1.000 46.43843 152 GLU B C 1
ATOM 4290 O O . GLU B 1 152 ? 3.64400 58.17100 -79.72600 1.000 48.30760 152 GLU B O 1
ATOM 4296 N N . LEU B 1 153 ? 4.96500 56.56000 -78.89300 1.000 45.21190 153 LEU B N 1
ATOM 4297 C CA . LEU B 1 153 ? 6.07600 56.86600 -79.78400 1.000 47.38081 153 LEU B CA 1
ATOM 4298 C C . LEU B 1 153 ? 6.09200 56.03200 -81.05300 1.000 52.43306 153 LEU B C 1
ATOM 4299 O O . LEU B 1 153 ? 6.63000 56.49100 -82.06700 1.000 55.85547 153 LEU B O 1
ATOM 4304 N N . LEU B 1 154 ? 5.51800 54.82700 -81.03000 1.000 53.07599 154 LEU B N 1
ATOM 4305 C CA . LEU B 1 154 ? 5.55700 53.93100 -82.17400 1.000 50.88330 154 LEU B CA 1
ATOM 4306 C C . LEU B 1 154 ? 4.19600 53.48900 -82.68600 1.000 55.65673 154 LEU B C 1
ATOM 4307 O O . LEU B 1 154 ? 4.10500 53.09100 -83.85300 1.000 58.60792 154 LEU B O 1
ATOM 4312 N N . GLY B 1 155 ? 3.14100 53.54500 -81.87500 1.000 59.57036 155 GLY B N 1
ATOM 4313 C CA . GLY B 1 155 ? 1.88400 52.97400 -82.29500 1.000 65.30224 155 GLY B CA 1
ATOM 4314 C C . GLY B 1 155 ? 1.01600 53.87400 -83.14800 1.000 72.51275 155 GLY B C 1
ATOM 4315 O O . GLY B 1 155 ? 1.49200 54.81500 -83.79300 1.000 72.36817 155 GLY B O 1
ATOM 4316 N N . PRO B 1 156 ? -0.29300 53.62000 -83.13100 1.000 75.11748 156 PRO B N 1
ATOM 4317 C CA . PRO B 1 156 ? -1.21200 54.41300 -83.95600 1.000 80.80583 156 PRO B CA 1
ATOM 4318 C C . PRO B 1 156 ? -1.29700 55.85600 -83.48800 1.000 85.92931 156 PRO B C 1
ATOM 4319 O O . PRO B 1 156 ? -1.14200 56.16400 -82.30300 1.000 94.11997 156 PRO B O 1
ATOM 4323 N N . GLY B 1 157 ? -1.55300 56.74500 -84.44800 1.000 84.75043 157 GLY B N 1
ATOM 4324 C CA . GLY B 1 157 ? -1.65100 58.16200 -84.18200 1.000 85.55293 157 GLY B CA 1
ATOM 4325 C C . GLY B 1 157 ? -0.32400 58.87300 -84.05000 1.000 86.34678 157 GLY B C 1
ATOM 4326 O O . GLY B 1 157 ? -0.28400 60.10600 -84.16400 1.000 90.95542 157 GLY B O 1
ATOM 4327 N N . SER B 1 158 ? 0.76200 58.13900 -83.81500 1.000 87.68248 158 SER B N 1
ATOM 4328 C CA . SER B 1 158 ? 2.07200 58.74900 -83.69900 1.000 85.62445 158 SER B CA 1
ATOM 4329 C C . SER B 1 158 ? 2.52800 59.27700 -85.05800 1.000 93.20225 158 SER B C 1
ATOM 4330 O O . SER B 1 158 ? 2.14500 58.74400 -86.10400 1.000 94.33433 158 SER B O 1
ATOM 4333 N N . PRO B 1 159 ? 3.34200 60.33900 -85.07100 1.000 94.44169 159 PRO B N 1
ATOM 4334 C CA . PRO B 1 159 ? 3.87700 60.89600 -86.31700 1.000 97.71430 159 PRO B CA 1
ATOM 4335 C C . PRO B 1 159 ? 4.95200 60.00000 -86.93200 1.000 94.24165 159 PRO B C 1
ATOM 4336 O O . PRO B 1 159 ? 4.62800 59.14200 -87.75600 1.000 98.06711 159 PRO B O 1
ATOM 4340 N N . GLY B 1 170 ? 17.65600 54.85000 -88.80000 1.000 58.62050 170 GLY B N 1
ATOM 4341 C CA . GLY B 1 170 ? 17.98600 53.47900 -89.14000 1.000 61.33457 170 GLY B CA 1
ATOM 4342 C C . GLY B 1 170 ? 17.26100 52.41300 -88.33200 1.000 58.08726 170 GLY B C 1
ATOM 4343 O O . GLY B 1 170 ? 17.21900 51.25000 -88.73600 1.000 62.34410 170 GLY B O 1
ATOM 4344 N N . SER B 1 171 ? 16.71700 52.80200 -87.17900 1.000 54.77162 171 SER B N 1
ATOM 4345 C CA . SER B 1 171 ? 15.94500 51.90200 -86.33000 1.000 52.68307 171 SER B CA 1
ATOM 4346 C C . SER B 1 171 ? 14.88400 52.71600 -85.60200 1.000 44.45754 171 SER B C 1
ATOM 4347 O O . SER B 1 171 ? 14.95800 53.94400 -85.55300 1.000 44.28037 171 SER B O 1
ATOM 4350 N N . THR B 1 172 ? 13.88900 52.02800 -85.03000 1.000 42.38016 172 THR B N 1
ATOM 4351 C CA . THR B 1 172 ? 12.93900 52.70400 -84.15100 1.000 44.52482 172 THR B CA 1
ATOM 4352 C C . THR B 1 172 ? 12.86400 52.13300 -82.74500 1.000 40.32406 172 THR B C 1
ATOM 4353 O O . THR B 1 172 ? 12.40700 52.84600 -81.84200 1.000 40.51749 172 THR B O 1
ATOM 4357 N N . VAL B 1 173 ? 13.31200 50.89900 -82.51800 1.000 37.13174 173 VAL B N 1
ATOM 4358 C CA . VAL B 1 173 ? 13.22700 50.29600 -81.19100 1.000 37.76159 173 VAL B CA 1
ATOM 4359 C C . VAL B 1 173 ? 14.25800 49.18200 -81.09600 1.000 37.31506 173 VAL B C 1
ATOM 4360 O O . VAL B 1 173 ? 14.53900 48.48600 -82.07700 1.000 41.10834 173 VAL B O 1
ATOM 4364 N N . PHE B 1 174 ? 14.82300 49.01300 -79.90400 1.000 32.94343 174 PHE B N 1
ATOM 4365 C CA . PHE B 1 174 ? 15.59800 47.80700 -79.63000 1.000 35.55511 174 PHE B CA 1
ATOM 4366 C C . PHE B 1 174 ? 15.60800 47.55300 -78.13100 1.000 36.97956 174 PHE B C 1
ATOM 4367 O O . PHE B 1 174 ? 15.07900 48.34500 -77.34200 1.000 32.45894 174 PHE B O 1
ATOM 4375 N N . ALA B 1 175 ? 16.18100 46.41100 -77.74300 1.000 35.98218 175 ALA B N 1
ATOM 4376 C CA . ALA B 1 175 ? 16.14200 46.01200 -76.34400 1.000 29.34485 175 ALA B CA 1
ATOM 4377 C C . ALA B 1 175 ? 17.55600 45.77500 -75.83900 1.000 27.74979 175 ALA B C 1
ATOM 4378 O O . ALA B 1 175 ? 18.49000 45.60000 -76.61800 1.000 28.55391 175 ALA B O 1
ATOM 4380 N N . ALA B 1 176 ? 17.71200 45.81300 -74.52200 1.000 28.89589 176 ALA B N 1
ATOM 4381 C CA . ALA B 1 176 ? 18.98700 45.51400 -73.88900 1.000 31.51697 176 ALA B CA 1
ATOM 4382 C C . ALA B 1 176 ? 18.73500 44.62900 -72.67900 1.000 34.66801 176 ALA B C 1
ATOM 4383 O O . ALA B 1 176 ? 17.74700 44.81200 -71.96300 1.000 31.62710 176 ALA B O 1
ATOM 4385 N N . LEU B 1 177 ? 19.63800 43.68100 -72.45700 1.000 32.47814 177 LEU B N 1
ATOM 4386 C CA . LEU B 1 177 ? 19.58600 42.76200 -71.33100 1.000 35.65900 177 LEU B CA 1
ATOM 4387 C C . LEU B 1 177 ? 20.72800 43.08800 -70.38800 1.000 30.36607 177 LEU B C 1
ATOM 4388 O O . LEU B 1 177 ? 21.88200 43.16200 -70.82200 1.000 27.84089 177 LEU B O 1
ATOM 4393 N N . GLU B 1 178 ? 20.41100 43.28700 -69.11100 1.000 28.83080 178 GLU B N 1
ATOM 4394 C CA . GLU B 1 178 ? 21.39100 43.62600 -68.08700 1.000 37.01026 178 GLU B CA 1
ATOM 4395 C C . GLU B 1 178 ? 21.49500 42.46100 -67.10800 1.000 38.91364 178 GLU B C 1
ATOM 4396 O O . GLU B 1 178 ? 20.50700 42.13200 -66.43400 1.000 38.36181 178 GLU B O 1
ATOM 4402 N N . MET B 1 179 ? 22.67700 41.82400 -67.05000 1.000 38.44102 179 MET B N 1
ATOM 4403 C CA . MET B 1 179 ? 22.95700 40.77400 -66.06700 1.000 36.37423 179 MET B CA 1
ATOM 4404 C C . MET B 1 179 ? 23.47900 41.44200 -64.80200 1.000 39.18205 179 MET B C 1
ATOM 4405 O O . MET B 1 179 ? 24.67100 41.73000 -64.66500 1.000 37.22867 179 MET B O 1
ATOM 4410 N N . LEU B 1 180 ? 22.56900 41.70100 -63.86600 1.000 39.29117 180 LEU B N 1
ATOM 4411 C CA . LEU B 1 180 ? 22.89200 42.43400 -62.64300 1.000 47.05458 180 LEU B CA 1
ATOM 4412 C C . LEU B 1 180 ? 23.29400 41.54600 -61.47600 1.000 51.38530 180 LEU B C 1
ATOM 4413 O O . LEU B 1 180 ? 22.97200 41.88400 -60.33700 1.000 64.48009 180 LEU B O 1
ATOM 4418 N N . HIS B 1 181 ? 24.03000 40.45600 -61.70400 1.000 42.87450 181 HIS B N 1
ATOM 4419 C CA . HIS B 1 181 ? 24.46800 39.56300 -60.62700 1.000 46.16018 181 HIS B CA 1
ATOM 4420 C C . HIS B 1 181 ? 23.32300 39.16100 -59.70000 1.000 53.19937 181 HIS B C 1
ATOM 4421 O O . HIS B 1 181 ? 23.10400 39.79200 -58.66200 1.000 63.00034 181 HIS B O 1
ATOM 4428 N N . GLY B 1 182 ? 22.63000 38.07900 -60.04300 1.000 55.70219 182 GLY B N 1
ATOM 4429 C CA . GLY B 1 182 ? 21.53300 37.54200 -59.26600 1.000 57.47920 182 GLY B CA 1
ATOM 4430 C C . GLY B 1 182 ? 20.15900 37.77900 -59.86000 1.000 58.21153 182 GLY B C 1
ATOM 4431 O O . GLY B 1 182 ? 19.22700 37.03000 -59.53800 1.000 56.71065 182 GLY B O 1
ATOM 4432 N N . HIS B 1 183 ? 19.99100 38.79200 -60.70700 1.000 56.15880 183 HIS B N 1
ATOM 4433 C CA . HIS B 1 183 ? 18.71600 38.96000 -61.38900 1.000 54.26173 183 HIS B CA 1
ATOM 4434 C C . HIS B 1 183 ? 18.95900 39.60700 -62.74400 1.000 45.31633 183 HIS B C 1
ATOM 4435 O O . HIS B 1 183 ? 20.01800 40.18900 -62.99700 1.000 40.71302 183 HIS B O 1
ATOM 4442 N N . LEU B 1 184 ? 17.96400 39.48700 -63.62000 1.000 38.90159 184 LEU B N 1
ATOM 4443 C CA . LEU B 1 184 ? 18.02500 40.01700 -64.97300 1.000 37.86848 184 LEU B CA 1
ATOM 4444 C C . LEU B 1 184 ? 17.11900 41.23700 -65.09300 1.000 42.96830 184 LEU B C 1
ATOM 4445 O O . LEU B 1 184 ? 15.98100 41.21900 -64.61600 1.000 45.51234 184 LEU B O 1
ATOM 4450 N N . SER B 1 185 ? 17.63300 42.30600 -65.69400 1.000 43.71128 185 SER B N 1
ATOM 4451 C CA . SER B 1 185 ? 16.83500 43.48600 -65.99700 1.000 45.80268 185 SER B CA 1
ATOM 4452 C C . SER B 1 185 ? 16.76700 43.69300 -67.50600 1.000 41.04139 185 SER B C 1
ATOM 4453 O O . SER B 1 185 ? 17.68100 43.30900 -68.23500 1.000 37.66194 185 SER B O 1
ATOM 4456 N N . VAL B 1 186 ? 15.68000 44.30000 -67.97800 1.000 38.05172 186 VAL B N 1
ATOM 4457 C CA . VAL B 1 186 ? 15.50500 44.57900 -69.39800 1.000 34.60228 186 VAL B CA 1
ATOM 4458 C C . VAL B 1 186 ? 15.29700 46.07800 -69.58800 1.000 34.10428 186 VAL B C 1
ATOM 4459 O O . VAL B 1 186 ? 14.55900 46.71600 -68.82900 1.000 40.33551 186 VAL B O 1
ATOM 4463 N N . LYS B 1 187 ? 15.96500 46.64000 -70.59300 1.000 31.28301 187 LYS B N 1
ATOM 4464 C CA . LYS B 1 187 ? 15.79000 48.02700 -70.99800 1.000 35.52314 187 LYS B CA 1
ATOM 4465 C C . LYS B 1 187 ? 15.22600 48.05800 -72.40900 1.000 34.31414 187 LYS B C 1
ATOM 4466 O O . LYS B 1 187 ? 15.51300 47.17700 -73.22600 1.000 35.80775 187 LYS B O 1
ATOM 4472 N N . VAL B 1 188 ? 14.43400 49.08400 -72.69700 1.000 29.46376 188 VAL B N 1
ATOM 4473 C CA . VAL B 1 188 ? 13.88600 49.27700 -74.03500 1.000 28.69552 188 VAL B CA 1
ATOM 4474 C C . VAL B 1 188 ? 14.22500 50.68300 -74.51100 1.000 30.73833 188 VAL B C 1
ATOM 4475 O O . VAL B 1 188 ? 14.09800 51.65000 -73.74600 1.000 31.67008 188 VAL B O 1
ATOM 4479 N N . TYR B 1 189 ? 14.66800 50.78600 -75.76700 1.000 30.44049 189 TYR B N 1
ATOM 4480 C CA . TYR B 1 189 ? 15.05600 52.03900 -76.39500 1.000 32.09691 189 TYR B CA 1
ATOM 4481 C C . TYR B 1 189 ? 14.12000 52.32900 -77.56000 1.000 35.02208 189 TYR B C 1
ATOM 4482 O O . TYR B 1 189 ? 13.95300 51.48600 -78.45200 1.000 33.59425 189 TYR B O 1
ATOM 4491 N N . PHE B 1 190 ? 13.55000 53.53200 -77.55600 1.000 30.56381 190 PHE B N 1
ATOM 4492 C CA . PHE B 1 190 ? 12.65900 54.03700 -78.59200 1.000 36.23374 190 PHE B CA 1
ATOM 4493 C C . PHE B 1 190 ? 13.35400 55.17400 -79.32800 1.000 37.49484 190 PHE B C 1
ATOM 4494 O O . PHE B 1 190 ? 13.85000 56.11000 -78.69300 1.000 39.45443 190 PHE B O 1
ATOM 4502 N N . ILE B 1 191 ? 13.39700 55.08700 -80.65500 1.000 38.19241 191 ILE B N 1
ATOM 4503 C CA . ILE B 1 191 ? 13.97700 56.14300 -81.48700 1.000 41.13066 191 ILE B CA 1
ATOM 4504 C C . ILE B 1 191 ? 12.87000 56.72000 -82.36100 1.000 43.58305 191 ILE B C 1
ATOM 4505 O O . ILE B 1 191 ? 12.59500 56.18300 -83.44400 1.000 49.18693 191 ILE B O 1
ATOM 4510 N N . PRO B 1 192 ? 12.22000 57.80400 -81.93700 1.000 42.22088 192 PRO B N 1
ATOM 4511 C CA . PRO B 1 192 ? 11.03800 58.28500 -82.65800 1.000 43.66605 192 PRO B CA 1
ATOM 4512 C C . PRO B 1 192 ? 11.38000 58.70600 -84.07500 1.000 45.88801 192 PRO B C 1
ATOM 4513 O O . PRO B 1 192 ? 12.49400 59.14500 -84.36800 1.000 46.30243 192 PRO B O 1
ATOM 4517 N N . VAL B 1 193 ? 10.41400 58.51900 -84.96600 1.000 49.06995 193 VAL B N 1
ATOM 4518 C CA . VAL B 1 193 ? 10.51300 59.03300 -86.32500 1.000 51.44996 193 VAL B CA 1
ATOM 4519 C C . VAL B 1 193 ? 10.07000 60.48900 -86.32600 1.000 57.41006 193 VAL B C 1
ATOM 4520 O O . VAL B 1 193 ? 8.96400 60.81500 -85.87900 1.000 63.54001 193 VAL B O 1
ATOM 4524 N N . GLU B 1 194 ? 10.92800 61.36500 -86.83700 1.000 56.81039 194 GLU B N 1
ATOM 4525 C CA . GLU B 1 194 ? 10.69400 62.80200 -86.80300 1.000 61.10292 194 GLU B CA 1
ATOM 4526 C C . GLU B 1 194 ? 9.92500 63.27300 -88.02900 1.000 64.44835 194 GLU B C 1
ATOM 4527 O O . GLU B 1 194 ? 10.09500 62.74500 -89.13100 1.000 70.75458 194 GLU B O 1
ATOM 4533 N N . THR B 1 195 ? 9.05500 64.25200 -87.81700 1.000 64.52302 195 THR B N 1
ATOM 4534 C CA . THR B 1 195 ? 8.32000 64.93600 -88.86800 1.000 70.30335 195 THR B CA 1
ATOM 4535 C C . THR B 1 195 ? 8.57000 66.42700 -88.72100 1.000 74.54140 195 THR B C 1
ATOM 4536 O O . THR B 1 195 ? 8.96200 66.89300 -87.64500 1.000 73.61414 195 THR B O 1
ATOM 4540 N N . PRO B 1 196 ? 8.36000 67.20800 -89.78600 1.000 75.62577 196 PRO B N 1
ATOM 4541 C CA . PRO B 1 196 ? 8.59100 68.65800 -89.68000 1.000 78.06557 196 PRO B CA 1
ATOM 4542 C C . PRO B 1 196 ? 7.86600 69.32800 -88.52400 1.000 80.15434 196 PRO B C 1
ATOM 4543 O O . PRO B 1 196 ? 8.36100 70.33900 -88.01000 1.000 85.26490 196 PRO B O 1
ATOM 4547 N N . ASP B 1 197 ? 6.72700 68.79900 -88.08100 1.000 77.09733 197 ASP B N 1
ATOM 4548 C CA . ASP B 1 197 ? 5.98300 69.40700 -86.98700 1.000 82.36826 197 ASP B CA 1
ATOM 4549 C C . ASP B 1 197 ? 6.11900 68.65700 -85.66700 1.000 82.28533 197 ASP B C 1
ATOM 4550 O O . ASP B 1 197 ? 5.58300 69.11900 -84.65600 1.000 90.17190 197 ASP B O 1
ATOM 4555 N N . PHE B 1 198 ? 6.83600 67.53300 -85.63900 1.000 79.13554 198 PHE B N 1
ATOM 4556 C CA . PHE B 1 198 ? 6.96400 66.71900 -84.42600 1.000 73.84912 198 PHE B CA 1
ATOM 4557 C C . PHE B 1 198 ? 8.39600 66.19600 -84.32800 1.000 65.36105 198 PHE B C 1
ATOM 4558 O O . PHE B 1 198 ? 8.70100 65.10400 -84.81600 1.000 60.29932 198 PHE B O 1
ATOM 4566 N N . SER B 1 199 ? 9.27100 66.97300 -83.70000 1.000 65.64622 199 SER B N 1
ATOM 4567 C CA . SER B 1 199 ? 10.63500 66.49900 -83.54800 1.000 60.93218 199 SER B CA 1
ATOM 4568 C C . SER B 1 199 ? 10.67200 65.35500 -82.54100 1.000 57.21503 199 SER B C 1
ATOM 4569 O O . SER B 1 199 ? 9.69600 65.07800 -81.83700 1.000 55.78488 199 SER B O 1
ATOM 4572 N N . ALA B 1 200 ? 11.83300 64.70300 -82.45400 1.000 53.78272 200 ALA B N 1
ATOM 4573 C CA . ALA B 1 200 ? 11.96600 63.59000 -81.52600 1.000 45.69937 200 ALA B CA 1
ATOM 4574 C C . ALA B 1 200 ? 11.82700 64.06900 -80.09000 1.000 49.81820 200 ALA B C 1
ATOM 4575 O O . ALA B 1 200 ? 11.18400 63.40600 -79.26600 1.000 47.22572 200 ALA B O 1
ATOM 4577 N N . TRP B 1 201 ? 12.39500 65.23600 -79.77900 1.000 45.24873 201 TRP B N 1
ATOM 4578 C CA . TRP B 1 201 ? 12.29900 65.76000 -78.42200 1.000 47.20710 201 TRP B CA 1
ATOM 4579 C C . TRP B 1 201 ? 10.86200 66.10900 -78.07500 1.000 51.25961 201 TRP B C 1
ATOM 4580 O O . TRP B 1 201 ? 10.41700 65.88200 -76.94400 1.000 49.74768 201 TRP B O 1
ATOM 4591 N N . HIS B 1 202 ? 10.12300 66.65200 -79.04000 1.000 55.10805 202 HIS B N 1
ATOM 4592 C CA . HIS B 1 202 ? 8.72600 66.99200 -78.80700 1.000 59.11430 202 HIS B CA 1
ATOM 4593 C C . HIS B 1 202 ? 7.92400 65.74400 -78.46600 1.000 56.77767 202 HIS B C 1
ATOM 4594 O O . HIS B 1 202 ? 7.17500 65.71600 -77.48100 1.000 60.98185 202 HIS B O 1
ATOM 4601 N N . GLN B 1 203 ? 8.11800 64.67800 -79.24400 1.000 53.45393 203 GLN B N 1
ATOM 4602 C CA . GLN B 1 203 ? 7.40200 63.43500 -78.98900 1.000 55.03737 203 GLN B CA 1
ATOM 4603 C C . GLN B 1 203 ? 7.78600 62.83500 -77.64000 1.000 44.76989 203 GLN B C 1
ATOM 4604 O O . GLN B 1 203 ? 6.91300 62.40100 -76.87900 1.000 47.84730 203 GLN B O 1
ATOM 4610 N N . ILE B 1 204 ? 9.08100 62.83100 -77.31100 1.000 41.47656 204 ILE B N 1
ATOM 4611 C CA . ILE B 1 204 ? 9.52800 62.24300 -76.05000 1.000 44.49766 204 ILE B CA 1
ATOM 4612 C C . ILE B 1 204 ? 8.98200 63.02600 -74.85800 1.000 53.69385 204 ILE B C 1
ATOM 4613 O O . ILE B 1 204 ? 8.50800 62.44000 -73.87000 1.000 51.96993 204 ILE B O 1
ATOM 4618 N N . LYS B 1 205 ? 9.02900 64.35900 -74.93300 1.000 56.27015 205 LYS B N 1
ATOM 4619 C CA . LYS B 1 205 ? 8.51700 65.18600 -73.84700 1.000 52.38581 205 LYS B CA 1
ATOM 4620 C C . LYS B 1 205 ? 7.01700 64.99600 -73.67200 1.000 51.39350 205 LYS B C 1
ATOM 4621 O O . LYS B 1 205 ? 6.53100 64.86000 -72.54200 1.000 52.58172 205 LYS B O 1
ATOM 4627 N N . HIS B 1 206 ? 6.26600 64.95000 -74.78000 1.000 51.03052 206 HIS B N 1
ATOM 4628 C CA . HIS B 1 206 ? 4.82400 64.75100 -74.66700 1.000 51.89122 206 HIS B CA 1
ATOM 4629 C C . HIS B 1 206 ? 4.50000 63.37600 -74.10100 1.000 51.87178 206 HIS B C 1
ATOM 4630 O O . HIS B 1 206 ? 3.56400 63.23100 -73.30600 1.000 61.54477 206 HIS B O 1
ATOM 4637 N N . ALA B 1 207 ? 5.27100 62.35600 -74.47600 1.000 49.33609 207 ALA B N 1
ATOM 4638 C CA . ALA B 1 207 ? 5.00600 61.02700 -73.93800 1.000 49.66999 207 ALA B CA 1
ATOM 4639 C C . ALA B 1 207 ? 5.27200 60.98900 -72.43900 1.000 51.84105 207 ALA B C 1
ATOM 4640 O O . ALA B 1 207 ? 4.48800 60.40500 -71.68100 1.000 49.60224 207 ALA B O 1
ATOM 4642 N N . ILE B 1 208 ? 6.34900 61.63800 -71.98700 1.000 46.77762 208 ILE B N 1
ATOM 4643 C CA . ILE B 1 208 ? 6.63200 61.66100 -70.55400 1.000 54.13399 208 ILE B CA 1
ATOM 4644 C C . ILE B 1 208 ? 5.54300 62.41900 -69.80100 1.000 61.12174 208 ILE B C 1
ATOM 4645 O O . ILE B 1 208 ? 5.13100 62.01600 -68.70500 1.000 70.58808 208 ILE B O 1
ATOM 4650 N N . GLU B 1 209 ? 5.04400 63.51700 -70.37600 1.000 53.86396 209 GLU B N 1
ATOM 4651 C CA . GLU B 1 209 ? 3.98400 64.26500 -69.70700 1.000 58.32525 209 GLU B CA 1
ATOM 4652 C C . GLU B 1 209 ? 2.70600 63.44100 -69.58200 1.000 61.13671 209 GLU B C 1
ATOM 4653 O O . GLU B 1 209 ? 1.89800 63.68100 -68.67600 1.000 63.68532 209 GLU B O 1
ATOM 4659 N N . ALA B 1 210 ? 2.49600 62.48500 -70.48300 1.000 58.43628 210 ALA B N 1
ATOM 4660 C CA . ALA B 1 210 ? 1.32800 61.61400 -70.45900 1.000 59.64298 210 ALA B CA 1
ATOM 4661 C C . ALA B 1 210 ? 1.55100 60.32900 -69.66600 1.000 59.05867 210 ALA B C 1
ATOM 4662 O O . ALA B 1 210 ? 0.63500 59.50100 -69.58700 1.000 59.74289 210 ALA B O 1
ATOM 4664 N N . SER B 1 211 ? 2.71600 60.15800 -69.04100 1.000 55.18508 211 SER B N 1
ATOM 4665 C CA . SER B 1 211 ? 3.06600 58.88800 -68.41400 1.000 59.97857 211 SER B CA 1
ATOM 4666 C C . SER B 1 211 ? 2.60400 58.77200 -66.96800 1.000 68.85577 211 SER B C 1
ATOM 4667 O O . SER B 1 211 ? 2.74900 57.69500 -66.37800 1.000 73.84282 211 SER B O 1
ATOM 4670 N N . GLY B 1 212 ? 2.08700 59.84400 -66.37100 1.000 69.15332 212 GLY B N 1
ATOM 4671 C CA . GLY B 1 212 ? 1.61600 59.76600 -65.00200 1.000 72.40594 212 GLY B CA 1
ATOM 4672 C C . GLY B 1 212 ? 2.68000 59.94300 -63.94800 1.000 75.90983 212 GLY B C 1
ATOM 4673 O O . GLY B 1 212 ? 2.48600 59.50400 -62.80900 1.000 77.82695 212 GLY B O 1
ATOM 4674 N N . CYS B 1 213 ? 3.80200 60.56400 -64.29100 1.000 81.83417 213 CYS B N 1
ATOM 4675 C CA . CYS B 1 213 ? 4.87800 60.73100 -63.33000 1.000 88.71644 213 CYS B CA 1
ATOM 4676 C C . CYS B 1 213 ? 4.42100 61.64800 -62.19700 1.000 91.86503 213 CYS B C 1
ATOM 4677 O O . CYS B 1 213 ? 3.67700 62.60900 -62.43500 1.000 96.65738 213 CYS B O 1
ATOM 4680 N N . PRO B 1 214 ? 4.82300 61.37100 -60.95400 1.000 94.88192 214 PRO B N 1
ATOM 4681 C CA . PRO B 1 214 ? 4.37300 62.23100 -59.84700 1.000 96.90073 214 PRO B CA 1
ATOM 4682 C C . PRO B 1 214 ? 4.95200 63.63000 -59.92100 1.000 95.95341 214 PRO B C 1
ATOM 4683 O O . PRO B 1 214 ? 4.25100 64.60300 -59.61500 1.000 102.18029 214 PRO B O 1
ATOM 4687 N N . ASN B 1 215 ? 6.21400 63.75500 -60.32500 1.000 94.35039 215 ASN B N 1
ATOM 4688 C CA . ASN B 1 215 ? 6.89000 65.03600 -60.43200 1.000 93.25139 215 ASN B CA 1
ATOM 4689 C C . ASN B 1 215 ? 7.57400 65.13100 -61.78700 1.000 89.96063 215 ASN B C 1
ATOM 4690 O O . ASN B 1 215 ? 8.04900 64.13000 -62.33100 1.000 88.62417 215 ASN B O 1
ATOM 4692 N N . LEU B 1 216 ? 7.62500 66.34700 -62.32700 1.000 82.40766 216 LEU B N 1
ATOM 4693 C CA . LEU B 1 216 ? 8.22200 66.56300 -63.63800 1.000 78.50702 216 LEU B CA 1
ATOM 4694 C C . LEU B 1 216 ? 9.17400 67.75300 -63.63200 1.000 73.18491 216 LEU B C 1
ATOM 4695 O O . LEU B 1 216 ? 9.40900 68.36600 -64.67700 1.000 73.21411 216 LEU B O 1
ATOM 4697 N N . GLU B 1 217 ? 9.74600 68.08200 -62.46700 1.000 68.63687 217 GLU B N 1
ATOM 4698 C CA . GLU B 1 217 ? 10.66600 69.21600 -62.39400 1.000 68.66032 217 GLU B CA 1
ATOM 4699 C C . GLU B 1 217 ? 11.95700 68.93600 -63.15000 1.000 65.02181 217 GLU B C 1
ATOM 4700 O O . GLU B 1 217 ? 12.49800 69.83000 -63.80600 1.000 64.68768 217 GLU B O 1
ATOM 4706 N N . ALA B 1 218 ? 12.47600 67.70900 -63.06400 1.000 68.36620 218 ALA B N 1
ATOM 4707 C CA . ALA B 1 218 ? 13.71900 67.39100 -63.76500 1.000 63.17689 218 ALA B CA 1
ATOM 4708 C C . ALA B 1 218 ? 13.52600 67.44100 -65.27600 1.000 62.19100 218 ALA B C 1
ATOM 4709 O O . ALA B 1 218 ? 14.40500 67.91900 -66.00900 1.000 65.26308 218 ALA B O 1
ATOM 4711 N N . LEU B 1 219 ? 12.37500 66.96600 -65.75700 1.000 64.09637 219 LEU B N 1
ATOM 4712 C CA . LEU B 1 219 ? 12.06600 67.08600 -67.17600 1.000 59.74131 219 LEU B CA 1
ATOM 4713 C C . LEU B 1 219 ? 11.98700 68.54900 -67.58500 1.000 60.81441 219 LEU B C 1
ATOM 4714 O O . LEU B 1 219 ? 12.44200 68.92400 -68.67000 1.000 62.81294 219 LEU B O 1
ATOM 4719 N N . ASN B 1 220 ? 11.42500 69.39300 -66.71800 1.000 57.71048 220 ASN B N 1
ATOM 4720 C CA . ASN B 1 220 ? 11.35600 70.81700 -67.02300 1.000 61.25191 220 ASN B CA 1
ATOM 4721 C C . ASN B 1 220 ? 12.74200 71.44200 -67.04800 1.000 61.91011 220 ASN B C 1
ATOM 4722 O O . ASN B 1 220 ? 13.01900 72.31200 -67.87700 1.000 61.09256 220 ASN B O 1
ATOM 4727 N N . HIS B 1 221 ? 13.62500 71.00800 -66.15200 1.000 61.68139 221 HIS B N 1
ATOM 4728 C CA . HIS B 1 221 ? 14.99800 71.49600 -66.18100 1.000 60.75458 221 HIS B CA 1
ATOM 4729 C C . HIS B 1 221 ? 15.66700 71.13800 -67.49600 1.000 56.89617 221 HIS B C 1
ATOM 4730 O O . HIS B 1 221 ? 16.32700 71.98000 -68.11700 1.000 57.16555 221 HIS B O 1
ATOM 4737 N N . VAL B 1 222 ? 15.47600 69.89800 -67.95100 1.000 54.82750 222 VAL B N 1
ATOM 4738 C CA . VAL B 1 222 ? 16.05300 69.48000 -69.22500 1.000 51.48279 222 VAL B CA 1
ATOM 4739 C C . VAL B 1 222 ? 15.46500 70.29900 -70.36800 1.000 59.08657 222 VAL B C 1
ATOM 4740 O O . VAL B 1 222 ? 16.18300 70.73200 -71.27700 1.000 66.39521 222 VAL B O 1
ATOM 4744 N N . ASP B 1 223 ? 14.15700 70.55700 -70.31900 1.000 52.32025 223 ASP B N 1
ATOM 4745 C CA . ASP B 1 223 ? 13.50500 71.35000 -71.35600 1.000 53.98490 223 ASP B CA 1
ATOM 4746 C C . ASP B 1 223 ? 14.06500 72.77000 -71.39300 1.000 66.48618 223 ASP B C 1
ATOM 4747 O O . ASP B 1 223 ? 14.37900 73.30300 -72.46400 1.000 70.23828 223 ASP B O 1
ATOM 4752 N N . ALA B 1 224 ? 14.21600 73.39200 -70.22100 1.000 59.94929 224 ALA B N 1
ATOM 4753 C CA . ALA B 1 224 ? 14.72800 74.75800 -70.15100 1.000 64.68174 224 ALA B CA 1
ATOM 4754 C C . ALA B 1 224 ? 16.17800 74.83000 -70.61000 1.000 65.34435 224 ALA B C 1
ATOM 4755 O O . ALA B 1 224 ? 16.56700 75.77300 -71.31100 1.000 69.38780 224 ALA B O 1
ATOM 4757 N N . TYR B 1 225 ? 16.98500 73.83300 -70.24100 1.000 60.58164 225 TYR B N 1
ATOM 4758 C CA . TYR B 1 225 ? 18.37400 73.79400 -70.68300 1.000 62.83336 225 TYR B CA 1
ATOM 4759 C C . TYR B 1 225 ? 18.46200 73.63000 -72.19300 1.000 63.94843 225 TYR B C 1
ATOM 4760 O O . TYR B 1 225 ? 19.25200 74.31500 -72.85200 1.000 61.58244 225 TYR B O 1
ATOM 4769 N N . LEU B 1 226 ? 17.63500 72.74800 -72.76200 1.000 65.93117 226 LEU B N 1
ATOM 4770 C CA . LEU B 1 226 ? 17.68600 72.49000 -74.19500 1.000 62.67682 226 LEU B CA 1
ATOM 4771 C C . LEU B 1 226 ? 17.17200 73.68300 -74.99000 1.000 67.09967 226 LEU B C 1
ATOM 4772 O O . LEU B 1 226 ? 17.66600 73.95700 -76.08900 1.000 71.72317 226 LEU B O 1
ATOM 4777 N N . SER B 1 227 ? 16.18300 74.39800 -74.45800 1.000 66.13367 227 SER B N 1
ATOM 4778 C CA . SER B 1 227 ? 15.53000 75.45400 -75.21600 1.000 69.60648 227 SER B CA 1
ATOM 4779 C C . SER B 1 227 ? 16.18400 76.81800 -75.04600 1.000 72.56383 227 SER B C 1
ATOM 4780 O O . SER B 1 227 ? 16.21500 77.59900 -76.00400 1.000 74.50636 227 SER B O 1
ATOM 4783 N N . SER B 1 228 ? 16.71800 77.12700 -73.86500 1.000 69.79430 228 SER B N 1
ATOM 4784 C CA . SER B 1 228 ? 17.16200 78.48200 -73.55200 1.000 76.78609 228 SER B CA 1
ATOM 4785 C C . SER B 1 228 ? 18.66800 78.62700 -73.40300 1.000 79.55878 228 SER B C 1
ATOM 4786 O O . SER B 1 228 ? 19.21700 79.67800 -73.75600 1.000 77.93544 228 SER B O 1
ATOM 4789 N N . HIS B 1 229 ? 19.33800 77.62200 -72.84800 1.000 69.25215 229 HIS B N 1
ATOM 4790 C CA . HIS B 1 229 ? 20.77600 77.69000 -72.62500 1.000 69.84651 229 HIS B CA 1
ATOM 4791 C C . HIS B 1 229 ? 21.53300 77.56600 -73.94300 1.000 71.19214 229 HIS B C 1
ATOM 4792 O O . HIS B 1 229 ? 21.11500 76.84400 -74.85200 1.000 67.10823 229 HIS B O 1
ATOM 4799 N N . ASP B 1 230 ? 22.65400 78.28500 -74.04500 1.000 72.54574 230 ASP B N 1
ATOM 4800 C CA . ASP B 1 230 ? 23.40500 78.31500 -75.29700 1.000 73.35368 230 ASP B CA 1
ATOM 4801 C C . ASP B 1 230 ? 23.95300 76.94200 -75.65000 1.000 69.81151 230 ASP B C 1
ATOM 4802 O O . ASP B 1 230 ? 23.90900 76.52900 -76.81400 1.000 75.54018 230 ASP B O 1
ATOM 4807 N N . ASP B 1 231 ? 24.49500 76.23100 -74.66100 1.000 68.32137 231 ASP B N 1
ATOM 4808 C CA . ASP B 1 231 ? 25.02700 74.89800 -74.91800 1.000 66.91578 231 ASP B CA 1
ATOM 4809 C C . ASP B 1 231 ? 23.91500 73.87200 -75.08900 1.000 62.86584 231 ASP B C 1
ATOM 4810 O O . ASP B 1 231 ? 24.02000 72.98000 -75.93900 1.000 64.17872 231 ASP B O 1
ATOM 4815 N N . GLY B 1 232 ? 22.84200 73.97800 -74.29700 1.000 64.54421 232 GLY B N 1
ATOM 4816 C CA . GLY B 1 232 ? 21.74100 73.03700 -74.43400 1.000 61.86580 232 GLY B CA 1
ATOM 4817 C C . GLY B 1 232 ? 21.03900 73.13200 -75.77300 1.000 63.59023 232 GLY B C 1
ATOM 4818 O O . GLY B 1 232 ? 20.49000 72.14000 -76.26300 1.000 60.62687 232 GLY B O 1
ATOM 4819 N N . ARG B 1 233 ? 21.07000 74.31200 -76.39600 1.000 64.42076 233 ARG B N 1
ATOM 4820 C CA . ARG B 1 233 ? 20.49700 74.49600 -77.72300 1.000 60.33184 233 ARG B CA 1
ATOM 4821 C C . ARG B 1 233 ? 21.31300 73.79900 -78.79900 1.000 60.48102 233 ARG B C 1
ATOM 4822 O O . ARG B 1 233 ? 20.84900 73.70500 -79.93900 1.000 61.86113 233 ARG B O 1
ATOM 4830 N N . GLN B 1 234 ? 22.51900 73.33200 -78.47000 1.000 62.03940 234 GLN B N 1
ATOM 4831 C CA . GLN B 1 234 ? 23.34100 72.57200 -79.39900 1.000 61.52777 234 GLN B CA 1
ATOM 4832 C C . GLN B 1 234 ? 23.05500 71.07800 -79.35100 1.000 58.18797 234 GLN B C 1
ATOM 4833 O O . GLN B 1 234 ? 23.59000 70.33300 -80.17800 1.000 63.09397 234 GLN B O 1
ATOM 4839 N N . LEU B 1 235 ? 22.21300 70.62800 -78.42800 1.000 55.74455 235 LEU B N 1
ATOM 4840 C CA . LEU B 1 235 ? 21.91000 69.21300 -78.27200 1.000 54.26935 235 LEU B CA 1
ATOM 4841 C C . LEU B 1 235 ? 20.62400 68.86600 -79.01400 1.000 53.37345 235 LEU B C 1
ATOM 4842 O O . LEU B 1 235 ? 19.65800 69.63600 -78.99800 1.000 51.38836 235 LEU B O 1
ATOM 4847 N N . ARG B 1 236 ? 20.62000 67.70700 -79.67100 1.000 49.70818 236 ARG B N 1
ATOM 4848 C CA . ARG B 1 236 ? 19.46000 67.23200 -80.43000 1.000 49.31116 236 ARG B CA 1
ATOM 4849 C C . ARG B 1 236 ? 19.01200 65.88600 -79.87400 1.000 49.60836 236 ARG B C 1
ATOM 4850 O O . ARG B 1 236 ? 19.65100 64.85300 -80.14900 1.000 50.15790 236 ARG B O 1
ATOM 4852 N N . PRO B 1 237 ? 17.93900 65.84000 -79.08400 1.000 48.90634 237 PRO B N 1
ATOM 4853 C CA . PRO B 1 237 ? 17.47000 64.55400 -78.54600 1.000 46.87312 237 PRO B CA 1
ATOM 4854 C C . PRO B 1 237 ? 16.98800 63.62200 -79.65000 1.000 46.48279 237 PRO B C 1
ATOM 4855 O O . PRO B 1 237 ? 16.44200 64.05800 -80.66600 1.000 48.18388 237 PRO B O 1
ATOM 4859 N N . PHE B 1 238 ? 17.19000 62.31800 -79.44500 1.000 44.44890 238 PHE B N 1
ATOM 4860 C CA . PHE B 1 238 ? 16.82800 61.38000 -80.50400 1.000 43.38999 238 PHE B CA 1
ATOM 4861 C C . PHE B 1 238 ? 16.29500 60.04600 -79.99300 1.000 41.23148 238 PHE B C 1
ATOM 4862 O O . PHE B 1 238 ? 15.71300 59.28200 -80.77000 1.000 41.26411 238 PHE B O 1
ATOM 4870 N N . MET B 1 239 ? 16.44400 59.76700 -78.70000 1.000 38.55090 239 MET B N 1
ATOM 4871 C CA . MET B 1 239 ? 16.15800 58.43500 -78.19100 1.000 38.60927 239 MET B CA 1
ATOM 4872 C C . MET B 1 239 ? 15.69300 58.52000 -76.74500 1.000 37.22380 239 MET B C 1
ATOM 4873 O O . MET B 1 239 ? 16.10000 59.41200 -75.99700 1.000 35.98136 239 MET B O 1
ATOM 4878 N N . LEU B 1 240 ? 14.82600 57.58300 -76.36400 1.000 35.54233 240 LEU B N 1
ATOM 4879 C CA . LEU B 1 240 ? 14.37900 57.43300 -74.98600 1.000 37.22222 240 LEU B CA 1
ATOM 4880 C C . LEU B 1 240 ? 14.56700 55.99200 -74.53900 1.000 37.88846 240 LEU B C 1
ATOM 4881 O O . LEU B 1 240 ? 14.20400 55.06100 -75.25800 1.000 39.22682 240 LEU B O 1
ATOM 4886 N N . ALA B 1 241 ? 15.09400 55.81100 -73.33200 1.000 37.55646 241 ALA B N 1
ATOM 4887 C CA . ALA B 1 241 ? 15.32100 54.49100 -72.76200 1.000 33.75735 241 ALA B CA 1
ATOM 4888 C C . ALA B 1 241 ? 14.58800 54.37900 -71.43500 1.000 33.54361 241 ALA B C 1
ATOM 4889 O O . ALA B 1 241 ? 14.63300 55.30600 -70.60900 1.000 35.27676 241 ALA B O 1
ATOM 4891 N N . ILE B 1 242 ? 13.90300 53.24600 -71.24600 1.000 31.36052 242 ILE B N 1
ATOM 4892 C CA . ILE B 1 242 ? 13.19400 52.94500 -70.01000 1.000 33.06122 242 ILE B CA 1
ATOM 4893 C C . ILE B 1 242 ? 13.63800 51.58000 -69.49500 1.000 31.02985 242 ILE B C 1
ATOM 4894 O O . ILE B 1 242 ? 14.13200 50.73500 -70.24700 1.000 35.16871 242 ILE B O 1
ATOM 4899 N N . ASP B 1 243 ? 13.44300 51.37700 -68.19000 1.000 33.40254 243 ASP B N 1
ATOM 4900 C CA . ASP B 1 243 ? 13.65800 50.09800 -67.52200 1.000 34.44299 243 ASP B CA 1
ATOM 4901 C C . ASP B 1 243 ? 12.32000 49.39400 -67.33400 1.000 36.53187 243 ASP B C 1
ATOM 4902 O O . ASP B 1 243 ? 11.33000 50.02300 -66.95100 1.000 36.70964 243 ASP B O 1
ATOM 4907 N N . LEU B 1 244 ? 12.30500 48.08000 -67.54800 1.000 34.20155 244 LEU B N 1
ATOM 4908 C CA . LEU B 1 244 ? 11.06500 47.30800 -67.43500 1.000 38.92568 244 LEU B CA 1
ATOM 4909 C C . LEU B 1 244 ? 10.79600 46.89600 -65.98800 1.000 45.65944 244 LEU B C 1
ATOM 4910 O O . LEU B 1 244 ? 10.60600 45.72200 -65.66300 1.000 42.88614 244 LEU B O 1
ATOM 4915 N N . VAL B 1 245 ? 10.81700 47.88500 -65.09400 1.000 50.10983 245 VAL B N 1
ATOM 4916 C CA . VAL B 1 245 ? 10.46200 47.68200 -63.69500 1.000 47.64475 245 VAL B CA 1
ATOM 4917 C C . VAL B 1 245 ? 9.28700 48.59600 -63.38100 1.000 45.76288 245 VAL B C 1
ATOM 4918 O O . VAL B 1 245 ? 8.78000 49.28900 -64.27200 1.000 41.69032 245 VAL B O 1
ATOM 4922 N N . GLU B 1 246 ? 8.87200 48.64300 -62.11700 1.000 50.50389 246 GLU B N 1
ATOM 4923 C CA . GLU B 1 246 ? 7.77100 49.51800 -61.74800 1.000 48.32270 246 GLU B CA 1
ATOM 4924 C C . GLU B 1 246 ? 8.10900 50.94900 -62.15400 1.000 49.41491 246 GLU B C 1
ATOM 4925 O O . GLU B 1 246 ? 9.25100 51.39100 -61.97300 1.000 49.22294 246 GLU B O 1
ATOM 4927 N N . PRO B 1 247 ? 7.16200 51.68500 -62.74200 1.000 47.86207 247 PRO B N 1
ATOM 4928 C CA . PRO B 1 247 ? 7.49900 53.01800 -63.26500 1.000 51.07457 247 PRO B CA 1
ATOM 4929 C C . PRO B 1 247 ? 8.06000 53.96100 -62.21100 1.000 58.80957 247 PRO B C 1
ATOM 4930 O O . PRO B 1 247 ? 8.84400 54.85700 -62.55200 1.000 64.10319 247 PRO B O 1
ATOM 4934 N N . ALA B 1 248 ? 7.72000 53.76400 -60.93500 1.000 52.33474 248 ALA B N 1
ATOM 4935 C CA . ALA B 1 248 ? 8.31300 54.58700 -59.89000 1.000 53.22465 248 ALA B CA 1
ATOM 4936 C C . ALA B 1 248 ? 9.80200 54.31100 -59.70900 1.000 59.50246 248 ALA B C 1
ATOM 4937 O O . ALA B 1 248 ? 10.52000 55.17400 -59.19500 1.000 71.37681 248 ALA B O 1
ATOM 4939 N N . ALA B 1 249 ? 10.28400 53.14200 -60.12800 1.000 53.84543 249 ALA B N 1
ATOM 4940 C CA . ALA B 1 249 ? 11.68900 52.78200 -59.98200 1.000 49.56034 249 ALA B CA 1
ATOM 4941 C C . ALA B 1 249 ? 12.44400 52.77600 -61.29800 1.000 49.53488 249 ALA B C 1
ATOM 4942 O O . ALA B 1 249 ? 13.65200 52.51800 -61.30400 1.000 52.63664 249 ALA B O 1
ATOM 4944 N N . SER B 1 250 ? 11.77600 53.06300 -62.40500 1.000 50.63941 250 SER B N 1
ATOM 4945 C CA . SER B 1 250 ? 12.40900 53.02600 -63.71000 1.000 49.45191 250 SER B CA 1
ATOM 4946 C C . SER B 1 250 ? 13.08800 54.35200 -64.00800 1.000 52.68103 250 SER B C 1
ATOM 4947 O O . SER B 1 250 ? 12.65000 55.41100 -63.55400 1.000 53.60476 250 SER B O 1
ATOM 4950 N N . ARG B 1 251 ? 14.17900 54.28700 -64.76100 1.000 50.37937 251 ARG B N 1
ATOM 4951 C CA . ARG B 1 251 ? 14.80200 55.51400 -65.22600 1.000 50.87879 251 ARG B CA 1
ATOM 4952 C C . ARG B 1 251 ? 14.12000 55.97500 -66.50800 1.000 49.76667 251 ARG B C 1
ATOM 4953 O O . ARG B 1 251 ? 13.48400 55.19200 -67.21900 1.000 44.67627 251 ARG B O 1
ATOM 4961 N N . LEU B 1 252 ? 14.27900 57.26200 -66.80900 1.000 49.82138 252 LEU B N 1
ATOM 4962 C CA . LEU B 1 252 ? 13.80400 57.84600 -68.06200 1.000 49.27420 252 LEU B CA 1
ATOM 4963 C C . LEU B 1 252 ? 15.01100 58.54800 -68.67600 1.000 46.98116 252 LEU B C 1
ATOM 4964 O O . LEU B 1 252 ? 15.24400 59.73400 -68.42000 1.000 50.34031 252 LEU B O 1
ATOM 4969 N N . LYS B 1 253 ? 15.77600 57.82200 -69.48600 1.000 42.80217 253 LYS B N 1
ATOM 4970 C CA . LYS B 1 253 ? 17.00200 58.36300 -70.05900 1.000 41.09261 253 LYS B CA 1
ATOM 4971 C C . LYS B 1 253 ? 16.72300 58.94200 -71.44400 1.000 40.26465 253 LYS B C 1
ATOM 4972 O O . LYS B 1 253 ? 16.28000 58.22800 -72.34400 1.000 42.37803 253 LYS B O 1
ATOM 4978 N N . ILE B 1 254 ? 16.96500 60.24100 -71.59600 1.000 39.67181 254 ILE B N 1
ATOM 4979 C CA . ILE B 1 254 ? 16.74400 60.97900 -72.83500 1.000 38.31947 254 ILE B CA 1
ATOM 4980 C C . ILE B 1 254 ? 18.09800 61.21300 -73.49400 1.000 40.79940 254 ILE B C 1
ATOM 4981 O O . ILE B 1 254 ? 18.92500 61.96200 -72.96600 1.000 41.65491 254 ILE B O 1
ATOM 4986 N N . TYR B 1 255 ? 18.35000 60.54500 -74.61900 1.000 37.58692 255 TYR B N 1
ATOM 4987 C CA . TYR B 1 255 ? 19.61500 60.65800 -75.33200 1.000 41.60815 255 TYR B CA 1
ATOM 4988 C C . TYR B 1 255 ? 19.59400 61.83500 -76.30400 1.000 45.46517 255 TYR B C 1
ATOM 4989 O O . TYR B 1 255 ? 18.59900 62.07200 -76.99800 1.000 46.10210 255 TYR B O 1
ATOM 4998 N N . ALA B 1 256 ? 20.70700 62.56300 -76.35900 1.000 42.28544 256 ALA B N 1
ATOM 4999 C CA . ALA B 1 256 ? 20.84300 63.73900 -77.20900 1.000 47.40510 256 ALA B CA 1
ATOM 5000 C C . ALA B 1 256 ? 22.25500 63.80900 -77.77000 1.000 49.47331 256 ALA B C 1
ATOM 5001 O O . ALA B 1 256 ? 23.23000 63.49500 -77.07800 1.000 48.03935 256 ALA B O 1
ATOM 5003 N N . ARG B 1 257 ? 22.32400 64.25000 -79.01800 1.000 48.85980 257 ARG B N 1
ATOM 5004 C CA . ARG B 1 257 ? 23.61900 64.32600 -79.71600 1.000 50.84137 257 ARG B CA 1
ATOM 5005 C C . ARG B 1 257 ? 23.93800 65.77100 -80.08000 1.000 54.48220 257 ARG B C 1
ATOM 5006 O O . ARG B 1 257 ? 23.01600 66.55100 -80.31100 1.000 54.23164 257 ARG B O 1
ATOM 5014 N N . SER B 1 258 ? 25.21700 66.10300 -80.09100 1.000 62.82926 258 SER B N 1
ATOM 5015 C CA . SER B 1 258 ? 25.66800 67.41400 -80.51900 1.000 69.34318 258 SER B CA 1
ATOM 5016 C C . SER B 1 258 ? 26.90300 67.27300 -81.39500 1.000 65.26052 258 SER B C 1
ATOM 5017 O O . SER B 1 258 ? 27.62800 66.27600 -81.34000 1.000 60.86355 258 SER B O 1
ATOM 5020 N N . ASN B 1 259 ? 27.12900 68.31000 -82.19700 1.000 70.22221 259 ASN B N 1
ATOM 5021 C CA . ASN B 1 259 ? 28.30500 68.41800 -83.04800 1.000 77.94298 259 ASN B CA 1
ATOM 5022 C C . ASN B 1 259 ? 29.51700 68.96300 -82.30100 1.000 81.08673 259 ASN B C 1
ATOM 5023 O O . ASN B 1 259 ? 30.64000 68.83900 -82.79900 1.000 83.57570 259 ASN B O 1
ATOM 5028 N N . GLN B 1 260 ? 29.31600 69.57000 -81.13400 1.000 81.16122 260 GLN B N 1
ATOM 5029 C CA . GLN B 1 260 ? 30.42800 70.07400 -80.34300 1.000 78.64272 260 GLN B CA 1
ATOM 5030 C C . GLN B 1 260 ? 31.21800 68.92400 -79.72900 1.000 72.00848 260 GLN B C 1
ATOM 5031 O O . GLN B 1 260 ? 30.66600 67.88000 -79.37700 1.000 68.99833 260 GLN B O 1
ATOM 5037 N N . THR B 1 261 ? 32.53500 69.12000 -79.61500 1.000 73.12511 261 THR B N 1
ATOM 5038 C CA . THR B 1 261 ? 33.41900 68.10200 -79.06400 1.000 69.16743 261 THR B CA 1
ATOM 5039 C C . THR B 1 261 ? 34.41800 68.65900 -78.05800 1.000 74.67364 261 THR B C 1
ATOM 5040 O O . THR B 1 261 ? 35.23700 67.89200 -77.53900 1.000 76.59663 261 THR B O 1
ATOM 5044 N N . SER B 1 262 ? 34.38600 69.96100 -77.78100 1.000 77.14281 262 SER B N 1
ATOM 5045 C CA . SER B 1 262 ? 35.27500 70.55300 -76.78800 1.000 74.02709 262 SER B CA 1
ATOM 5046 C C . SER B 1 262 ? 34.89000 70.09600 -75.38500 1.000 70.70399 262 SER B C 1
ATOM 5047 O O . SER B 1 262 ? 33.71400 69.87800 -75.08200 1.000 71.36081 262 SER B O 1
ATOM 5050 N N . PHE B 1 263 ? 35.89400 69.96100 -74.51500 1.000 67.39191 263 PHE B N 1
ATOM 5051 C CA . PHE B 1 263 ? 35.59500 69.49500 -73.16500 1.000 62.81946 263 PHE B CA 1
ATOM 5052 C C . PHE B 1 263 ? 34.86300 70.54800 -72.33900 1.000 62.00169 263 PHE B C 1
ATOM 5053 O O . PHE B 1 263 ? 34.14900 70.19500 -71.39400 1.000 57.55484 263 PHE B O 1
ATOM 5061 N N . ARG B 1 264 ? 35.02800 71.83400 -72.65900 1.000 59.82741 264 ARG B N 1
ATOM 5062 C CA . ARG B 1 264 ? 34.22900 72.85100 -71.98100 1.000 60.06985 264 ARG B CA 1
ATOM 5063 C C . ARG B 1 264 ? 32.74200 72.60000 -72.18700 1.000 63.54903 264 ARG B C 1
ATOM 5064 O O . ARG B 1 264 ? 31.94800 72.68100 -71.23900 1.000 71.35099 264 ARG B O 1
ATOM 5072 N N . PHE B 1 265 ? 32.35400 72.27100 -73.42100 1.000 65.97339 265 PHE B N 1
ATOM 5073 C CA . PHE B 1 265 ? 30.96000 71.95500 -73.70800 1.000 62.82145 265 PHE B CA 1
ATOM 5074 C C . PHE B 1 265 ? 30.51300 70.72600 -72.92800 1.000 58.87673 265 PHE B C 1
ATOM 5075 O O . PHE B 1 265 ? 29.42100 70.71200 -72.34500 1.000 59.39653 265 PHE B O 1
ATOM 5083 N N . VAL B 1 266 ? 31.34900 69.68500 -72.91000 1.000 58.57610 266 VAL B N 1
ATOM 5084 C CA . VAL B 1 266 ? 31.01100 68.45200 -72.20200 1.000 55.05528 266 VAL B CA 1
ATOM 5085 C C . VAL B 1 266 ? 30.79800 68.72700 -70.71900 1.000 54.24119 266 VAL B C 1
ATOM 5086 O O . VAL B 1 266 ? 29.84100 68.23100 -70.10900 1.000 51.20223 266 VAL B O 1
ATOM 5090 N N . ARG B 1 267 ? 31.68400 69.53400 -70.13400 1.000 55.80134 267 ARG B N 1
ATOM 5091 C CA . ARG B 1 267 ? 31.58300 69.89100 -68.69200 1.000 58.79989 267 ARG B CA 1
ATOM 5092 C C . ARG B 1 267 ? 30.27500 70.63600 -68.42300 1.000 62.49718 267 ARG B C 1
ATOM 5093 O O . ARG B 1 267 ? 29.63700 70.35700 -67.40500 1.000 66.50221 267 ARG B O 1
ATOM 5097 N N . ASP B 1 268 ? 29.89400 71.53700 -69.32200 1.000 61.39555 268 ASP B N 1
ATOM 5098 C CA . ASP B 1 268 ? 28.65800 72.33400 -69.12600 1.000 60.24929 268 ASP B CA 1
ATOM 5099 C C . ASP B 1 268 ? 27.44000 71.41000 -69.14800 1.000 58.40747 268 ASP B C 1
ATOM 5100 O O . ASP B 1 268 ? 26.57500 71.57700 -68.28800 1.000 64.40443 268 ASP B O 1
ATOM 5105 N N . VAL B 1 269 ? 27.37400 70.49900 -70.11700 1.000 56.26664 269 VAL B N 1
ATOM 5106 C CA . VAL B 1 269 ? 26.23500 69.54100 -70.18100 1.000 52.93659 269 VAL B CA 1
ATOM 5107 C C . VAL B 1 269 ? 26.26600 68.67000 -68.92100 1.000 56.40057 269 VAL B C 1
ATOM 5108 O O . VAL B 1 269 ? 25.19400 68.45800 -68.35400 1.000 58.20441 269 VAL B O 1
ATOM 5112 N N . MET B 1 270 ? 27.45000 68.25100 -68.46300 1.000 54.90311 270 MET B N 1
ATOM 5113 C CA . MET B 1 270 ? 27.46100 67.46800 -67.22900 1.000 53.49024 270 MET B CA 1
ATOM 5114 C C . MET B 1 270 ? 26.87900 68.24700 -66.06100 1.000 61.59111 270 MET B C 1
ATOM 5115 O O . MET B 1 270 ? 26.29600 67.64500 -65.14900 1.000 66.00665 270 MET B O 1
ATOM 5120 N N . THR B 1 271 ? 27.00900 69.57700 -66.06700 1.000 57.79307 271 THR B N 1
ATOM 5121 C CA . THR B 1 271 ? 26.46300 70.41700 -64.96300 1.000 58.73587 271 THR B CA 1
ATOM 5122 C C . THR B 1 271 ? 25.04700 70.90000 -65.28000 1.000 63.14486 271 THR B C 1
ATOM 5123 O O . THR B 1 271 ? 24.40400 71.39400 -64.34500 1.000 72.39093 271 THR B O 1
ATOM 5127 N N . ILE B 1 272 ? 24.58100 70.74200 -66.52000 1.000 57.12577 272 ILE B N 1
ATOM 5128 C CA . ILE B 1 272 ? 23.25400 71.26500 -66.96200 1.000 58.85867 272 ILE B CA 1
ATOM 5129 C C . ILE B 1 272 ? 23.21600 72.76800 -66.65800 1.000 63.98163 272 ILE B C 1
ATOM 5130 O O . ILE B 1 272 ? 22.31600 73.21600 -65.94100 1.000 70.97372 272 ILE B O 1
ATOM 5135 N N . GLY B 1 273 ? 24.16900 73.51400 -67.20200 1.000 60.93870 273 GLY B N 1
ATOM 5136 C CA . GLY B 1 273 ? 24.19100 74.97000 -67.00000 1.000 63.30776 273 GLY B CA 1
ATOM 5137 C C . GLY B 1 273 ? 24.33600 75.32800 -65.54200 1.000 71.35176 273 GLY B C 1
ATOM 5138 O O . GLY B 1 273 ? 23.60600 76.21200 -65.07600 1.000 81.55350 273 GLY B O 1
ATOM 5139 N N . GLY B 1 274 ? 25.25300 74.66300 -64.84900 1.000 73.24081 274 GLY B N 1
ATOM 5140 C CA . GLY B 1 274 ? 25.49400 74.99100 -63.46200 1.000 73.34472 274 GLY B CA 1
ATOM 5141 C C . GLY B 1 274 ? 24.41100 74.55600 -62.50500 1.000 71.50220 274 GLY B C 1
ATOM 5142 O O . GLY B 1 274 ? 24.53500 74.81300 -61.30000 1.000 72.21540 274 GLY B O 1
ATOM 5143 N N . LEU B 1 275 ? 23.35300 73.90800 -62.99900 1.000 69.38160 275 LEU B N 1
ATOM 5144 C CA . LEU B 1 275 ? 22.28600 73.44400 -62.12000 1.000 68.04498 275 LEU B CA 1
ATOM 5145 C C . LEU B 1 275 ? 22.81800 72.45300 -61.09200 1.000 73.99346 275 LEU B C 1
ATOM 5146 O O . LEU B 1 275 ? 22.53100 72.56800 -59.89500 1.000 82.02599 275 LEU B O 1
ATOM 5151 N N . ARG B 1 276 ? 23.60300 71.47600 -61.53900 1.000 72.68513 276 ARG B N 1
ATOM 5152 C CA . ARG B 1 276 ? 24.27300 70.57400 -60.61500 1.000 68.77269 276 ARG B CA 1
ATOM 5153 C C . ARG B 1 276 ? 25.57100 71.21300 -60.14500 1.000 70.22595 276 ARG B C 1
ATOM 5154 O O . ARG B 1 276 ? 26.38000 71.66700 -60.96000 1.000 76.45293 276 ARG B O 1
ATOM 5162 N N . THR B 1 277 ? 25.76400 71.26100 -58.83300 1.000 72.07770 277 THR B N 1
ATOM 5163 C CA . THR B 1 277 ? 26.96700 71.81400 -58.22900 1.000 72.91709 277 THR B CA 1
ATOM 5164 C C . THR B 1 277 ? 27.69800 70.72200 -57.44900 1.000 74.10081 277 THR B C 1
ATOM 5165 O O . THR B 1 277 ? 27.27400 69.56400 -57.40900 1.000 76.57720 277 THR B O 1
ATOM 5169 N N . ASP B 1 278 ? 28.82300 71.10700 -56.83800 1.000 75.17916 278 ASP B N 1
ATOM 5170 C CA . ASP B 1 278 ? 29.64500 70.19400 -56.03400 1.000 81.85520 278 ASP B CA 1
ATOM 5171 C C . ASP B 1 278 ? 30.17400 69.01700 -56.85900 1.000 80.95884 278 ASP B C 1
ATOM 5172 O O . ASP B 1 278 ? 30.16200 67.86700 -56.41400 1.000 82.07711 278 ASP B O 1
ATOM 5174 N N . LEU B 1 279 ? 30.64000 69.30200 -58.07800 1.000 79.29532 279 LEU B N 1
ATOM 5175 C CA . LEU B 1 279 ? 31.17200 68.26500 -58.95600 1.000 76.58277 279 LEU B CA 1
ATOM 5176 C C . LEU B 1 279 ? 32.56800 68.60500 -59.47000 1.000 74.50364 279 LEU B C 1
ATOM 5177 O O . LEU B 1 279 ? 33.03700 67.96900 -60.41900 1.000 73.24099 279 LEU B O 1
ATOM 5182 N N . ASP B 1 280 ? 33.24600 69.57900 -58.85400 1.000 70.17638 280 ASP B N 1
ATOM 5183 C CA . ASP B 1 280 ? 34.52600 70.04600 -59.38100 1.000 69.33909 280 ASP B CA 1
ATOM 5184 C C . ASP B 1 280 ? 35.57000 68.93300 -59.41300 1.000 66.66779 280 ASP B C 1
ATOM 5185 O O . ASP B 1 280 ? 36.33600 68.82100 -60.37800 1.000 69.66246 280 ASP B O 1
ATOM 5190 N N . ARG B 1 281 ? 35.62500 68.10600 -58.36500 1.000 62.99830 281 ARG B N 1
ATOM 5191 C CA . ARG B 1 281 ? 36.60400 67.02200 -58.33400 1.000 64.31220 281 ARG B CA 1
ATOM 5192 C C . ARG B 1 281 ? 36.29700 65.97600 -59.39700 1.000 63.42612 281 ARG B C 1
ATOM 5193 O O . ARG B 1 281 ? 37.20000 65.52000 -60.11900 1.000 65.20749 281 ARG B O 1
ATOM 5195 N N . SER B 1 282 ? 35.02000 65.60100 -59.51800 1.000 65.62643 282 SER B N 1
ATOM 5196 C CA . SER B 1 282 ? 34.61800 64.63800 -60.53500 1.000 61.47033 282 SER B CA 1
ATOM 5197 C C . SER B 1 282 ? 34.93100 65.16500 -61.92100 1.000 55.74730 282 SER B C 1
ATOM 5198 O O . SER B 1 282 ? 35.39500 64.41700 -62.78600 1.000 55.73031 282 SER B O 1
ATOM 5201 N N . ILE B 1 283 ? 34.68100 66.45200 -62.14900 1.000 55.66470 283 ILE B N 1
ATOM 5202 C CA . ILE B 1 283 ? 34.93800 67.03800 -63.45600 1.000 60.73725 283 ILE B CA 1
ATOM 5203 C C . ILE B 1 283 ? 36.43600 67.08900 -63.74400 1.000 58.50673 283 ILE B C 1
ATOM 5204 O O . ILE B 1 283 ? 36.86300 66.89400 -64.88700 1.000 52.95050 283 ILE B O 1
ATOM 5209 N N . GLU B 1 284 ? 37.26100 67.33200 -62.72100 1.000 54.13240 284 GLU B N 1
ATOM 5210 C CA . GLU B 1 284 ? 38.71000 67.30600 -62.92800 1.000 55.28098 284 GLU B CA 1
ATOM 5211 C C . GLU B 1 284 ? 39.17600 65.91600 -63.35300 1.000 57.64005 284 GLU B C 1
ATOM 5212 O O . GLU B 1 284 ? 39.95000 65.76100 -64.31700 1.000 59.45549 284 GLU B O 1
ATOM 5214 N N . LYS B 1 285 ? 38.69300 64.88500 -62.65300 1.000 55.72177 285 LYS B N 1
ATOM 5215 C CA . LYS B 1 285 ? 39.02800 63.51900 -63.04600 1.000 52.05704 285 LYS B CA 1
ATOM 5216 C C . LYS B 1 285 ? 38.49900 63.20900 -64.43900 1.000 52.19067 285 LYS B C 1
ATOM 5217 O O . LYS B 1 285 ? 39.15100 62.50600 -65.22200 1.000 53.55923 285 LYS B O 1
ATOM 5223 N N . PHE B 1 286 ? 37.31500 63.73300 -64.76000 1.000 52.21686 286 PHE B N 1
ATOM 5224 C CA . PHE B 1 286 ? 36.74100 63.58000 -66.09100 1.000 48.38336 286 PHE B CA 1
ATOM 5225 C C . PHE B 1 286 ? 37.65300 64.18100 -67.15500 1.000 53.33477 286 PHE B C 1
ATOM 5226 O O . PHE B 1 286 ? 37.85500 63.58400 -68.21400 1.000 50.98393 286 PHE B O 1
ATOM 5234 N N . SER B 1 287 ? 38.18600 65.37800 -66.90600 1.000 48.36402 287 SER B N 1
ATOM 5235 C CA . SER B 1 287 ? 39.08400 66.00200 -67.87600 1.000 50.40424 287 SER B CA 1
ATOM 5236 C C . SER B 1 287 ? 40.31900 65.14400 -68.11100 1.000 57.52878 287 SER B C 1
ATOM 5237 O O . SER B 1 287 ? 40.72400 64.90600 -69.26500 1.000 60.80169 287 SER B O 1
ATOM 5240 N N . ASP B 1 288 ? 40.91100 64.64500 -67.02400 1.000 49.35399 288 ASP B N 1
ATOM 5241 C CA . ASP B 1 288 ? 42.06700 63.76500 -67.16400 1.000 51.60786 288 ASP B CA 1
ATOM 5242 C C . ASP B 1 288 ? 41.72900 62.53500 -68.00600 1.000 50.57687 288 ASP B C 1
ATOM 5243 O O . ASP B 1 288 ? 42.43500 62.21000 -68.97300 1.000 49.97006 288 ASP B O 1
ATOM 5248 N N . LEU B 1 289 ? 40.63400 61.85100 -67.66100 1.000 47.54788 289 LEU B N 1
ATOM 5249 C CA . LEU B 1 289 ? 40.26100 60.64000 -68.38300 1.000 45.80679 289 LEU B CA 1
ATOM 5250 C C . LEU B 1 289 ? 39.93500 60.94800 -69.83800 1.000 49.88258 289 LEU B C 1
ATOM 5251 O O . LEU B 1 289 ? 40.27100 60.17000 -70.73400 1.000 44.43788 289 LEU B O 1
ATOM 5256 N N . TRP B 1 290 ? 39.27300 62.07700 -70.08800 1.000 53.19176 290 TRP B N 1
ATOM 5257 C CA . TRP B 1 290 ? 38.93400 62.47800 -71.44700 1.000 53.84835 290 TRP B CA 1
ATOM 5258 C C . TRP B 1 290 ? 40.18000 62.56300 -72.31000 1.000 50.59452 290 TRP B C 1
ATOM 5259 O O . TRP B 1 290 ? 40.25500 61.94700 -73.38900 1.000 52.78286 290 TRP B O 1
ATOM 5270 N N . LYS B 1 291 ? 41.21000 63.24500 -71.80100 1.000 46.89459 291 LYS B N 1
ATOM 5271 C CA . LYS B 1 291 ? 42.42600 63.36800 -72.59300 1.000 54.63533 291 LYS B CA 1
ATOM 5272 C C . LYS B 1 291 ? 43.13300 62.02400 -72.73500 1.000 56.59263 291 LYS B C 1
ATOM 5273 O O . LYS B 1 291 ? 43.62800 61.69700 -73.82000 1.000 57.43798 291 LYS B O 1
ATOM 5276 N N . ARG B 1 292 ? 43.16300 61.21000 -71.67400 1.000 53.03207 292 ARG B N 1
ATOM 5277 C CA . ARG B 1 292 ? 43.86400 59.93100 -71.80100 1.000 50.84340 292 ARG B CA 1
ATOM 5278 C C . ARG B 1 292 ? 43.16800 59.00100 -72.78400 1.000 50.74445 292 ARG B C 1
ATOM 5279 O O . ARG B 1 292 ? 43.83000 58.31800 -73.57500 1.000 54.82516 292 ARG B O 1
ATOM 5287 N N . ALA B 1 293 ? 41.83900 58.93300 -72.72900 1.000 52.83062 293 ALA B N 1
ATOM 5288 C CA . ALA B 1 293 ? 41.10500 58.01800 -73.59300 1.000 47.63650 293 ALA B CA 1
ATOM 5289 C C . ALA B 1 293 ? 41.19600 58.44200 -75.05000 1.000 50.31781 293 ALA B C 1
ATOM 5290 O O . ALA B 1 293 ? 41.36700 57.59500 -75.93500 1.000 49.95845 293 ALA B O 1
ATOM 5292 N N . LEU B 1 294 ? 41.10900 59.74300 -75.32600 1.000 55.07887 294 LEU B N 1
ATOM 5293 C CA . LEU B 1 294 ? 41.16500 60.15900 -76.72200 1.000 54.95507 294 LEU B CA 1
ATOM 5294 C C . LEU B 1 294 ? 42.58800 60.32200 -77.24300 1.000 58.56007 294 LEU B C 1
ATOM 5295 O O . LEU B 1 294 ? 42.76400 60.64300 -78.42200 1.000 64.37651 294 LEU B O 1
ATOM 5300 N N . GLY B 1 295 ? 43.59900 60.08900 -76.40800 1.000 60.23770 295 GLY B N 1
ATOM 5301 C CA . GLY B 1 295 ? 44.97400 60.23800 -76.84400 1.000 57.65660 295 GLY B CA 1
ATOM 5302 C C . GLY B 1 295 ? 45.38000 61.67300 -77.07300 1.000 66.19800 295 GLY B C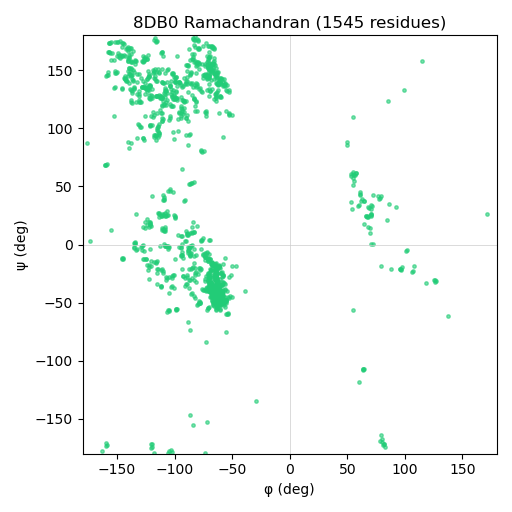 1
ATOM 5303 O O . GLY B 1 295 ? 46.29000 61.93700 -77.86600 1.000 75.43273 295 GLY B O 1
ATOM 5304 N N . LEU B 1 296 ? 44.72400 62.61200 -76.39800 1.000 65.05153 296 LEU B N 1
ATOM 5305 C CA . LEU B 1 296 ? 45.02400 64.02000 -76.57400 1.000 68.04717 296 LEU B CA 1
ATOM 5306 C C . LEU B 1 296 ? 46.24000 64.42100 -75.74400 1.000 70.34938 296 LEU B C 1
ATOM 5307 O O . LEU B 1 296 ? 46.58400 63.78800 -74.74200 1.000 68.80014 296 LEU B O 1
ATOM 5312 N N . ASP B 1 297 ? 46.89100 65.49200 -76.18100 1.000 76.98568 297 ASP B N 1
ATOM 5313 C CA . ASP B 1 297 ? 48.00100 66.04300 -75.42500 1.000 79.91879 297 ASP B CA 1
ATOM 5314 C C . ASP B 1 297 ? 47.50900 66.48400 -74.04900 1.000 77.12575 297 ASP B C 1
ATOM 5315 O O . ASP B 1 297 ? 46.40600 67.03300 -73.93200 1.000 74.90536 297 ASP B O 1
ATOM 5320 N N . PRO B 1 298 ? 48.28400 66.24900 -72.98800 1.000 80.69070 298 PRO B N 1
ATOM 5321 C CA . PRO B 1 298 ? 47.83600 66.65800 -71.64600 1.000 81.63525 298 PRO B CA 1
ATOM 5322 C C . PRO B 1 298 ? 47.57200 68.14800 -71.51200 1.000 84.64657 298 PRO B C 1
ATOM 5323 O O . PRO B 1 298 ? 46.80100 68.54500 -70.63000 1.000 80.61826 298 PRO B O 1
ATOM 5327 N N . ASP B 1 299 ? 48.17800 68.98800 -72.35300 1.000 84.38715 299 ASP B N 1
ATOM 5328 C CA . ASP B 1 299 ? 47.97000 70.42900 -72.29700 1.000 88.38019 299 ASP B CA 1
ATOM 5329 C C . ASP B 1 299 ? 46.96900 70.92200 -73.34000 1.000 87.04619 299 ASP B C 1
ATOM 5330 O O . ASP B 1 299 ? 46.98700 72.10600 -73.69500 1.000 92.05369 299 ASP B O 1
ATOM 5332 N N . THR B 1 300 ? 46.09400 70.04400 -73.82700 1.000 81.05023 300 THR B N 1
ATOM 5333 C CA . THR B 1 300 ? 45.07300 70.44900 -74.79200 1.000 82.22736 300 THR B CA 1
ATOM 5334 C C . THR B 1 300 ? 44.10200 71.42200 -74.13100 1.000 81.83670 300 THR B C 1
ATOM 5335 O O . THR B 1 300 ? 43.54100 71.10600 -73.07300 1.000 76.84106 300 THR B O 1
ATOM 5339 N N . PRO B 1 301 ? 43.88800 72.60400 -74.70300 1.000 85.09342 301 PRO B N 1
ATOM 5340 C CA . PRO B 1 301 ? 42.94500 73.56000 -74.11100 1.000 86.02858 301 PRO B CA 1
ATOM 5341 C C . PRO B 1 301 ? 41.53800 72.99100 -74.09000 1.000 79.86624 301 PRO B C 1
ATOM 5342 O O . PRO B 1 301 ? 41.10500 72.35000 -75.05800 1.000 77.08488 301 PRO B O 1
ATOM 5346 N N . PRO B 1 302 ? 40.79200 73.20300 -73.00000 1.000 81.48859 302 PRO B N 1
ATOM 5347 C CA . PRO B 1 302 ? 39.42800 72.65300 -72.92800 1.000 80.16415 302 PRO B CA 1
ATOM 5348 C C . PRO B 1 302 ? 38.45800 73.30800 -73.89700 1.000 83.77802 302 PRO B C 1
ATOM 5349 O O . PRO B 1 302 ? 37.38800 72.73900 -74.15600 1.000 81.10227 302 PRO B O 1
ATOM 5353 N N . GLU B 1 303 ? 38.79800 74.47700 -74.44000 1.000 81.64307 303 GLU B N 1
ATOM 5354 C CA . GLU B 1 303 ? 37.95800 75.17700 -75.40200 1.000 83.48162 303 GLU B CA 1
ATOM 5355 C C . GLU B 1 303 ? 38.19400 74.72300 -76.83700 1.000 84.13791 303 GLU B C 1
ATOM 5356 O O . GLU B 1 303 ? 37.43900 75.12400 -77.72800 1.000 89.20560 303 GLU B O 1
ATOM 5358 N N . ASP B 1 304 ? 39.22300 73.91400 -77.07800 1.000 87.45190 304 ASP B N 1
ATOM 5359 C CA . ASP B 1 304 ? 39.54300 73.43400 -78.41700 1.000 87.72379 304 ASP B CA 1
ATOM 5360 C C . ASP B 1 304 ? 38.62200 72.28700 -78.82000 1.000 83.35129 304 ASP B C 1
ATOM 5361 O O . ASP B 1 304 ? 38.38100 71.36400 -78.03500 1.000 71.87535 304 ASP B O 1
ATOM 5366 N N . GLU B 1 305 ? 38.10200 72.35300 -80.04200 1.000 85.36915 305 GLU B N 1
ATOM 5367 C CA . GLU B 1 305 ? 37.30000 71.26500 -80.57500 1.000 79.00463 305 GLU B CA 1
ATOM 5368 C C . GLU B 1 305 ? 38.20800 70.13300 -81.05400 1.000 76.96822 305 GLU B C 1
ATOM 5369 O O . GLU B 1 305 ? 39.38600 70.33600 -81.36100 1.000 79.61934 305 GLU B O 1
ATOM 5375 N N . LEU B 1 306 ? 37.65100 68.92400 -81.10300 1.000 77.08708 306 LEU B N 1
ATOM 5376 C CA . LEU B 1 306 ? 38.37800 67.80800 -81.68700 1.000 76.56424 306 LEU B CA 1
ATOM 5377 C C . LEU B 1 306 ? 38.48000 67.96500 -83.20400 1.000 84.03686 306 LEU B C 1
ATOM 5378 O O . LEU B 1 306 ? 37.62100 68.59000 -83.83300 1.000 85.43005 306 LEU B O 1
ATOM 5383 N N . PRO B 1 307 ? 39.53500 67.40400 -83.81900 1.000 85.51839 307 PRO B N 1
ATOM 5384 C CA . PRO B 1 307 ? 39.76100 67.40500 -85.27100 1.000 92.25069 307 PRO B CA 1
ATOM 5385 C C . PRO B 1 307 ? 38.61100 66.79700 -86.07100 1.000 92.05633 307 PRO B C 1
ATOM 5386 O O . PRO B 1 307 ? 37.73500 66.16300 -85.48300 1.000 89.39429 307 PRO B O 1
ATOM 5390 N N . HIS B 1 311 ? 29.85400 61.85300 -89.62300 1.000 94.49553 311 HIS B N 1
ATOM 5391 C CA . HIS B 1 311 ? 29.12000 60.59800 -89.51900 1.000 90.59021 311 HIS B CA 1
ATOM 5392 C C . HIS B 1 311 ? 27.77200 60.87800 -88.85700 1.000 91.44183 311 HIS B C 1
ATOM 5393 O O . HIS B 1 311 ? 27.61800 61.88700 -88.16600 1.000 96.82708 311 HIS B O 1
ATOM 5400 N N . LEU B 1 312 ? 26.79900 59.98800 -89.07600 1.000 87.87141 312 LEU B N 1
ATOM 5401 C CA . LEU B 1 312 ? 25.49000 60.14000 -88.44700 1.000 84.12169 312 LEU B CA 1
ATOM 5402 C C . LEU B 1 312 ? 25.60400 60.22300 -86.92600 1.000 78.65487 312 LEU B C 1
ATOM 5403 O O . LEU B 1 312 ? 24.81300 60.92400 -86.28100 1.000 78.20296 312 LEU B O 1
ATOM 5408 N N . THR B 1 313 ? 26.57600 59.51500 -86.33800 1.000 76.77566 313 THR B N 1
ATOM 5409 C CA . THR B 1 313 ? 26.75200 59.43600 -84.89200 1.000 72.78464 313 THR B CA 1
ATOM 5410 C C . THR B 1 313 ? 28.00500 60.16700 -84.40400 1.000 72.14039 313 THR B C 1
ATOM 5411 O O . THR B 1 313 ? 28.54500 59.83400 -83.34500 1.000 70.10219 313 THR B O 1
ATOM 5415 N N . SER B 1 314 ? 28.47700 61.17000 -85.14700 1.000 73.03769 314 SER B N 1
ATOM 5416 C CA . SER B 1 314 ? 29.65200 61.91400 -84.71400 1.000 70.69662 314 SER B CA 1
ATOM 5417 C C . SER B 1 314 ? 29.26800 62.94700 -83.65400 1.000 69.15992 314 SER B C 1
ATOM 5418 O O . SER B 1 314 ? 28.09200 63.15100 -83.33700 1.000 71.08046 314 SER B O 1
ATOM 5421 N N . GLY B 1 315 ? 30.27700 63.62500 -83.10700 1.000 63.96604 315 GLY B N 1
ATOM 5422 C CA . GLY B 1 315 ? 30.04500 64.59500 -82.05800 1.000 61.69389 315 GLY B CA 1
ATOM 5423 C C . GLY B 1 315 ? 29.91300 63.95100 -80.68900 1.000 62.27549 315 GLY B C 1
ATOM 5424 O O . GLY B 1 315 ? 30.14500 62.75700 -80.49400 1.000 64.13340 315 GLY B O 1
ATOM 5425 N N . ALA B 1 316 ? 29.53400 64.77800 -79.72000 1.000 64.67297 316 ALA B N 1
ATOM 5426 C CA . ALA B 1 316 ? 29.37400 64.34100 -78.33900 1.000 62.77642 316 ALA B CA 1
ATOM 5427 C C . ALA B 1 316 ? 27.94700 63.86300 -78.09600 1.000 55.44048 316 ALA B C 1
ATOM 5428 O O . ALA B 1 316 ? 26.98800 64.46000 -78.58500 1.000 55.58791 316 ALA B O 1
ATOM 5430 N N . VAL B 1 317 ? 27.80300 62.79400 -77.31600 1.000 53.87947 317 VAL B N 1
ATOM 5431 C CA . VAL B 1 317 ? 26.49700 62.20500 -77.04100 1.000 48.78785 317 VAL B CA 1
ATOM 5432 C C . VAL B 1 317 ? 26.29200 62.17200 -75.53500 1.000 43.79708 317 VAL B C 1
ATOM 5433 O O . VAL B 1 317 ? 27.24300 61.97100 -74.77500 1.000 46.10911 317 VAL B O 1
ATOM 5437 N N . PHE B 1 318 ? 25.06000 62.42900 -75.10100 1.000 42.94109 318 PHE B N 1
ATOM 5438 C CA . PHE B 1 318 ? 24.73200 62.47000 -73.68500 1.000 42.50005 318 PHE B CA 1
ATOM 5439 C C . PHE B 1 318 ? 23.37000 61.83200 -73.48100 1.000 41.25552 318 PHE B C 1
ATOM 5440 O O . PHE B 1 318 ? 22.60400 61.64700 -74.42700 1.000 42.24472 318 PHE B O 1
ATOM 5448 N N . ASN B 1 319 ? 23.05200 61.53600 -72.22200 1.000 40.38286 319 ASN B N 1
ATOM 5449 C CA . ASN B 1 319 ? 21.67700 61.24000 -71.84600 1.000 40.27315 319 ASN B CA 1
ATOM 5450 C C . ASN B 1 319 ? 21.36100 61.88200 -70.49900 1.000 42.99929 319 ASN B C 1
ATOM 5451 O O . ASN B 1 319 ? 22.23300 62.04700 -69.64100 1.000 46.09286 319 ASN B O 1
ATOM 5456 N N . PHE B 1 320 ? 20.10600 62.29900 -70.36500 1.000 38.03575 320 PHE B N 1
ATOM 5457 C CA . PHE B 1 320 ? 19.55800 62.89200 -69.15100 1.000 47.04969 320 PHE B CA 1
ATOM 5458 C C . PHE B 1 320 ? 18.56900 61.92200 -68.51700 1.000 50.38837 320 PHE B C 1
ATOM 5459 O O . PHE B 1 320 ? 17.59100 61.52900 -69.15700 1.000 55.65709 320 PHE B O 1
ATOM 5467 N N . ASP B 1 321 ? 18.79700 61.57000 -67.26000 1.000 50.58806 321 ASP B N 1
ATOM 5468 C CA . ASP B 1 321 ? 17.84400 60.77800 -66.49000 1.000 53.73511 321 ASP B CA 1
ATOM 5469 C C . ASP B 1 321 ? 16.94400 61.74300 -65.71800 1.000 55.03045 321 ASP B C 1
ATOM 5470 O O . ASP B 1 321 ? 17.41700 62.50000 -64.85700 1.000 55.12857 321 ASP B O 1
ATOM 5475 N N . VAL B 1 322 ? 15.65200 61.73900 -66.06500 1.000 54.47506 322 VAL B N 1
ATOM 5476 C CA . VAL B 1 322 ? 14.64700 62.62600 -65.48400 1.000 62.20676 322 VAL B CA 1
ATOM 5477 C C . VAL B 1 322 ? 13.68200 61.88100 -64.56400 1.000 66.62599 322 VAL B C 1
ATOM 5478 O O . VAL B 1 322 ? 12.54500 62.32700 -64.36000 1.000 67.59304 322 VAL B O 1
ATOM 5482 N N . ALA B 1 323 ? 14.11700 60.74800 -64.01000 1.000 68.63609 323 ALA B N 1
ATOM 5483 C CA . ALA B 1 323 ? 13.22200 59.90900 -63.20400 1.000 73.56237 323 ALA B CA 1
ATOM 5484 C C . ALA B 1 323 ? 12.73600 60.67700 -61.97600 1.000 80.06374 323 ALA B C 1
ATOM 5485 O O . ALA B 1 323 ? 13.55200 61.28800 -61.27400 1.000 80.58970 323 ALA B O 1
ATOM 5487 N N . PRO B 1 324 ? 11.42900 60.65200 -61.67300 1.000 82.88750 324 PRO B N 1
ATOM 5488 C CA . PRO B 1 324 ? 10.87600 61.51500 -60.60900 1.000 84.27934 324 PRO B CA 1
ATOM 5489 C C . PRO B 1 324 ? 11.29400 61.15400 -59.18600 1.000 88.98534 324 PRO B C 1
ATOM 5490 O O . PRO B 1 324 ? 10.80800 61.79200 -58.24200 1.000 96.39351 324 PRO B O 1
ATOM 5494 N N . LYS B 1 325 ? 12.16300 60.16000 -58.98600 1.000 92.15889 325 LYS B N 1
ATOM 5495 C CA . LYS B 1 325 ? 12.69500 59.90900 -57.65100 1.000 95.17280 325 LYS B CA 1
ATOM 5496 C C . LYS B 1 325 ? 13.55300 61.06600 -57.15200 1.000 95.40747 325 LYS B C 1
ATOM 5497 O O . LYS B 1 325 ? 13.73100 61.21300 -55.93900 1.000 102.88813 325 LYS B O 1
ATOM 5499 N N . SER B 1 326 ? 14.07600 61.89100 -58.05900 1.000 86.63548 326 SER B N 1
ATOM 5500 C CA . SER B 1 326 ? 14.88400 63.04900 -57.70800 1.000 86.73573 326 SER B CA 1
ATOM 5501 C C . SER B 1 326 ? 14.44700 64.23100 -58.55700 1.000 83.30013 326 SER B C 1
ATOM 5502 O O . SER B 1 326 ? 13.99500 64.06200 -59.69200 1.000 85.68420 326 SER B O 1
ATOM 5505 N N . GLN B 1 327 ? 14.59200 65.43400 -58.00400 1.000 77.15626 327 GLN B N 1
ATOM 5506 C CA . GLN B 1 327 ? 14.16900 66.63800 -58.70600 1.000 76.15084 327 GLN B CA 1
ATOM 5507 C C . GLN B 1 327 ? 15.22900 67.19100 -59.65100 1.000 73.97741 327 GLN B C 1
ATOM 5508 O O . GLN B 1 327 ? 14.88400 67.94000 -60.57300 1.000 74.39117 327 GLN B O 1
ATOM 5510 N N . ILE B 1 328 ? 16.49400 66.85200 -59.44600 1.000 72.76700 328 ILE B N 1
ATOM 5511 C CA . ILE B 1 328 ? 17.59000 67.29200 -60.30800 1.000 68.12513 328 ILE B CA 1
ATOM 5512 C C . ILE B 1 328 ? 17.94000 66.15900 -61.26600 1.000 63.31696 328 ILE B C 1
ATOM 5513 O O . ILE B 1 328 ? 18.23200 65.04700 -60.80500 1.000 60.02781 328 ILE B O 1
ATOM 5515 N N . PRO B 1 329 ? 17.94600 66.39400 -62.57600 1.000 63.32825 329 PRO B N 1
ATOM 5516 C CA . PRO B 1 329 ? 18.24800 65.31100 -63.51500 1.000 58.42239 329 PRO B CA 1
ATOM 5517 C C . PRO B 1 329 ? 19.71700 64.93400 -63.45800 1.000 56.71797 329 PRO B C 1
ATOM 5518 O O . PRO B 1 329 ? 20.57800 65.71400 -63.04400 1.000 61.97692 329 PRO B O 1
ATOM 5522 N N . GLU B 1 330 ? 19.99900 63.70700 -63.87900 1.000 52.33429 330 GLU B N 1
ATOM 5523 C CA . GLU B 1 330 ? 21.36600 63.20600 -63.89800 1.000 53.46540 330 GLU B CA 1
ATOM 5524 C C . GLU B 1 330 ? 21.85200 63.09700 -65.33900 1.000 50.18562 330 GLU B C 1
ATOM 5525 O O . GLU B 1 330 ? 21.06600 62.84900 -66.25200 1.000 50.00742 330 GLU B O 1
ATOM 5531 N N . VAL B 1 331 ? 23.14400 63.30400 -65.55600 1.000 49.61550 331 VAL B N 1
ATOM 5532 C CA . VAL B 1 331 ? 23.68700 63.34400 -66.90800 1.000 46.49230 331 VAL B CA 1
ATOM 5533 C C . VAL B 1 331 ? 24.77600 62.29700 -67.05700 1.000 41.96117 331 VAL B C 1
ATOM 5534 O O . VAL B 1 331 ? 25.60800 62.11500 -66.16200 1.000 44.09283 331 VAL B O 1
ATOM 5538 N N . LYS B 1 332 ? 24.75300 61.59600 -68.18600 1.000 38.81033 332 LYS B N 1
ATOM 5539 C CA . LYS B 1 332 ? 25.83100 60.69700 -68.56300 1.000 40.53430 332 LYS B CA 1
ATOM 5540 C C . LYS B 1 332 ? 26.36800 61.13700 -69.91600 1.000 42.52484 332 LYS B C 1
ATOM 5541 O O . LYS B 1 332 ? 25.59100 61.36400 -70.84900 1.000 41.49196 332 LYS B O 1
ATOM 5547 N N . ALA B 1 333 ? 27.68200 61.31500 -70.00400 1.000 42.32519 333 ALA B N 1
ATOM 5548 C CA . ALA B 1 333 ? 28.32900 61.69600 -71.25100 1.000 41.29881 333 ALA B CA 1
ATOM 5549 C C . ALA B 1 333 ? 28.99400 60.47200 -71.86600 1.000 45.79773 333 ALA B C 1
ATOM 5550 O O . ALA B 1 333 ? 29.46800 59.58900 -71.15600 1.000 51.80093 333 ALA B O 1
ATOM 5552 N N . TYR B 1 334 ? 29.03000 60.41600 -73.19300 1.000 47.76366 334 TYR B N 1
ATOM 5553 C CA . TYR B 1 334 ? 29.62700 59.29300 -73.90200 1.000 44.28193 334 TYR B CA 1
ATOM 5554 C C . TYR B 1 334 ? 30.80300 59.80900 -74.72400 1.000 44.70948 334 TYR B C 1
ATOM 5555 O O . TYR B 1 334 ? 30.61200 60.54000 -75.70100 1.000 44.68449 334 TYR B O 1
ATOM 5564 N N . ILE B 1 335 ? 32.01200 59.42700 -74.32300 1.000 42.38648 335 ILE B N 1
ATOM 5565 C CA . ILE B 1 335 ? 33.25200 59.74500 -75.02300 1.000 44.17930 335 ILE B CA 1
ATOM 5566 C C . ILE B 1 335 ? 33.31500 58.90900 -76.29300 1.000 41.73234 335 ILE B C 1
ATOM 5567 O O . ILE B 1 335 ? 33.41200 57.67500 -76.20900 1.000 42.27502 335 ILE B O 1
ATOM 5572 N N . PRO B 1 336 ? 33.24900 59.52900 -77.47400 1.000 48.06247 336 PRO B N 1
ATOM 5573 C CA . PRO B 1 336 ? 33.26600 58.80400 -78.76200 1.000 48.32378 336 PRO B CA 1
ATOM 5574 C C . PRO B 1 336 ? 34.67200 58.33100 -79.12100 1.000 45.98234 336 PRO B C 1
ATOM 5575 O O . PRO B 1 336 ? 35.40100 58.91900 -79.92500 1.000 50.76445 336 PRO B O 1
ATOM 5579 N N . VAL B 1 337 ? 35.06300 57.22900 -78.48900 1.000 39.20942 337 VAL B N 1
ATOM 5580 C CA . VAL B 1 337 ? 36.39900 56.68300 -78.68500 1.000 40.41093 337 VAL B CA 1
ATOM 5581 C C . VAL B 1 337 ? 36.62200 56.30000 -80.14500 1.000 44.79387 337 VAL B C 1
ATOM 5582 O O . VAL B 1 337 ? 37.66000 56.62400 -80.73300 1.000 51.76767 337 VAL B O 1
ATOM 5586 N N . ARG B 1 338 ? 35.63900 55.63500 -80.76200 1.000 43.13019 338 ARG B N 1
ATOM 5587 C CA . ARG B 1 338 ? 35.85300 55.06500 -82.09100 1.000 47.20840 338 ARG B CA 1
ATOM 5588 C C . ARG B 1 338 ? 36.11600 56.13800 -83.14100 1.000 51.40782 338 ARG B C 1
ATOM 5589 O O . ARG B 1 338 ? 36.83900 55.88600 -84.11100 1.000 53.40360 338 ARG B O 1
ATOM 5597 N N . HIS B 1 339 ? 35.57100 57.34000 -82.96300 1.000 50.74098 339 HIS B N 1
ATOM 5598 C CA . HIS B 1 339 ? 35.72200 58.36300 -83.98800 1.000 58.04687 339 HIS B CA 1
ATOM 5599 C C . HIS B 1 339 ? 36.97100 59.20700 -83.79800 1.000 58.48941 339 HIS B C 1
ATOM 5600 O O . HIS B 1 339 ? 37.52100 59.70600 -84.78700 1.000 66.32952 339 HIS B O 1
ATOM 5607 N N . TYR B 1 340 ? 37.45200 59.35900 -82.56400 1.000 51.46973 340 TYR B N 1
ATOM 5608 C CA . TYR B 1 340 ? 38.49100 60.33700 -82.28100 1.000 56.61858 340 TYR B CA 1
ATOM 5609 C C . TYR B 1 340 ? 39.73100 59.76500 -81.61100 1.000 57.72170 340 TYR B C 1
ATOM 5610 O O . TYR B 1 340 ? 40.74900 60.46300 -81.54900 1.000 63.31383 340 TYR B O 1
ATOM 5619 N N . ALA B 1 341 ? 39.69100 58.53100 -81.11500 1.000 53.91312 341 ALA B N 1
ATOM 5620 C CA . ALA B 1 341 ? 40.90100 57.95700 -80.55200 1.000 52.46638 341 ALA B CA 1
ATOM 5621 C C . ALA B 1 341 ? 41.81800 57.47000 -81.67100 1.000 54.90649 341 ALA B C 1
ATOM 5622 O O . ALA B 1 341 ? 41.44100 57.41000 -82.84600 1.000 55.40950 341 ALA B O 1
ATOM 5624 N N . ASN B 1 342 ? 43.04900 57.13100 -81.29400 1.000 51.54739 342 ASN B N 1
ATOM 5625 C CA . ASN B 1 342 ? 44.01100 56.65700 -82.28100 1.000 55.94673 342 ASN B CA 1
ATOM 5626 C C . ASN B 1 342 ? 43.78500 55.18900 -82.63200 1.000 55.72442 342 ASN B C 1
ATOM 5627 O O . ASN B 1 342 ? 43.72500 54.82900 -83.81400 1.000 58.89196 342 ASN B O 1
ATOM 5632 N N . ASN B 1 343 ? 43.69700 54.32800 -81.62000 1.000 51.40708 343 ASN B N 1
ATOM 5633 C CA . ASN B 1 343 ? 43.39600 52.91600 -81.82000 1.000 50.60205 343 ASN B CA 1
ATOM 5634 C C . ASN B 1 343 ? 42.81800 52.37400 -80.51900 1.000 46.87317 343 ASN B C 1
ATOM 5635 O O . ASN B 1 343 ? 42.91200 53.00800 -79.46400 1.000 45.51462 343 ASN B O 1
ATOM 5640 N N . ASP B 1 344 ? 42.21700 51.18300 -80.60700 1.000 33.90265 344 ASP B N 1
ATOM 5641 C CA . ASP B 1 344 ? 41.50600 50.62300 -79.45800 1.000 34.32730 344 ASP B CA 1
ATOM 5642 C C . ASP B 1 344 ? 42.45700 50.31300 -78.30500 1.000 31.06972 344 ASP B C 1
ATOM 5643 O O . ASP B 1 344 ? 42.10500 50.50100 -77.13600 1.000 35.47422 344 ASP B O 1
ATOM 5648 N N . LEU B 1 345 ? 43.66400 49.83300 -78.61100 1.000 31.76088 345 LEU B N 1
ATOM 5649 C CA . LEU B 1 345 ? 44.63500 49.54500 -77.56200 1.000 31.96958 345 LEU B CA 1
ATOM 5650 C C . LEU B 1 345 ? 45.06100 50.81600 -76.83200 1.000 36.47039 345 LEU B C 1
ATOM 5651 O O . LEU B 1 345 ? 45.18900 50.82100 -75.60300 1.000 36.58266 345 LEU B O 1
ATOM 5656 N N . GLN B 1 346 ? 45.28600 51.90400 -77.57100 1.000 30.13100 346 GLN B N 1
ATOM 5657 C CA . GLN B 1 346 ? 45.66800 53.16000 -76.93500 1.000 42.87521 346 GLN B CA 1
ATOM 5658 C C . GLN B 1 346 ? 44.56800 53.65600 -75.99800 1.000 40.99881 346 GLN B C 1
ATOM 5659 O O . GLN B 1 346 ? 44.83100 54.01500 -74.84200 1.000 45.03078 346 GLN B O 1
ATOM 5665 N N . ALA B 1 347 ? 43.31700 53.65100 -76.46800 1.000 39.26517 347 ALA B N 1
ATOM 5666 C CA . ALA B 1 347 ? 42.21800 54.11300 -75.62600 1.000 36.08724 347 ALA B CA 1
ATOM 5667 C C . ALA B 1 347 ? 42.03200 53.20900 -74.41400 1.000 33.12122 347 ALA B C 1
ATOM 5668 O O . ALA B 1 347 ? 41.81100 53.69300 -73.29400 1.000 35.99060 347 ALA B O 1
ATOM 5670 N N . ALA B 1 348 ? 42.16600 51.89500 -74.60900 1.000 30.56960 348 ALA B N 1
ATOM 5671 C CA . ALA B 1 348 ? 42.01300 50.96200 -73.50000 1.000 30.67150 348 ALA B CA 1
ATOM 5672 C C . ALA B 1 348 ? 43.09800 51.16700 -72.45500 1.000 31.78399 348 ALA B C 1
ATOM 5673 O O . ALA B 1 348 ? 42.82300 51.13900 -71.24900 1.000 36.49162 348 ALA B O 1
ATOM 5675 N N . LEU B 1 349 ? 44.34100 51.36200 -72.89700 1.000 32.04316 349 LEU B N 1
ATOM 5676 C CA . LEU B 1 349 ? 45.41900 51.57900 -71.94400 1.000 34.63563 349 LEU B CA 1
ATOM 5677 C C . LEU B 1 349 ? 45.25300 52.90700 -71.22200 1.000 37.49828 349 LEU B C 1
ATOM 5678 O O . LEU B 1 349 ? 45.54800 52.99300 -70.02800 1.000 38.85759 349 LEU B O 1
ATOM 5683 N N . GLY B 1 350 ? 44.71400 53.92600 -71.89200 1.000 35.63088 350 GLY B N 1
ATOM 5684 C CA . GLY B 1 350 ? 44.43500 55.16900 -71.19200 1.000 33.62334 350 GLY B CA 1
ATOM 5685 C C . GLY B 1 350 ? 43.37300 54.99700 -70.12200 1.000 34.42200 350 GLY B C 1
ATOM 5686 O O . GLY B 1 350 ? 43.53000 55.47500 -68.99200 1.000 36.66715 350 GLY B O 1
ATOM 5687 N N . LEU B 1 351 ? 42.29400 54.28000 -70.45000 1.000 30.65862 351 LEU B N 1
ATOM 5688 C CA . LEU B 1 351 ? 41.22500 54.05800 -69.47800 1.000 29.79894 351 LEU B CA 1
ATOM 5689 C C . LEU B 1 351 ? 41.70700 53.23100 -68.28800 1.000 35.27336 351 LEU B C 1
ATOM 5690 O O . LEU B 1 351 ? 41.44700 53.57800 -67.12600 1.000 38.14003 351 LEU B O 1
ATOM 5695 N N . ILE B 1 352 ? 42.40400 52.12200 -68.55200 1.000 30.22530 352 ILE B N 1
ATOM 5696 C CA . ILE B 1 352 ? 42.86400 51.29800 -67.43700 1.000 36.34152 352 ILE B CA 1
ATOM 5697 C C . ILE B 1 352 ? 43.95300 52.01200 -66.64900 1.000 37.40565 352 ILE B C 1
ATOM 5698 O O . ILE B 1 352 ? 44.11400 51.76200 -65.45100 1.000 36.37271 352 ILE B O 1
ATOM 5703 N N . GLY B 1 353 ? 44.75000 52.86500 -67.29600 1.000 40.63932 353 GLY B N 1
ATOM 5704 C CA . GLY B 1 353 ? 45.70200 53.67200 -66.55000 1.000 43.13618 353 GLY B CA 1
ATOM 5705 C C . GLY B 1 353 ? 45.01200 54.64100 -65.60800 1.000 37.80171 353 GLY B C 1
ATOM 5706 O O . GLY B 1 353 ? 45.44900 54.83500 -64.47000 1.000 34.16556 353 GLY B O 1
ATOM 5707 N N . TYR B 1 354 ? 43.91300 55.25100 -66.06400 1.000 40.82126 354 TYR B N 1
ATOM 5708 C CA . TYR B 1 354 ? 43.12400 56.09200 -65.16600 1.000 40.35699 354 TYR B CA 1
ATOM 5709 C C . TYR B 1 354 ? 42.62100 55.28000 -63.98200 1.000 38.06369 354 TYR B C 1
ATOM 5710 O O . TYR B 1 354 ? 42.75600 55.69300 -62.82300 1.000 38.38597 354 TYR B O 1
ATOM 5719 N N . LEU B 1 355 ? 42.04800 54.10700 -64.26500 1.000 35.31618 355 LEU B N 1
ATOM 5720 C CA . LEU B 1 355 ? 41.53200 53.24500 -63.20600 1.000 35.25537 355 LEU B CA 1
ATOM 5721 C C . LEU B 1 355 ? 42.63000 52.85200 -62.22600 1.000 39.13365 355 LEU B C 1
ATOM 5722 O O . LEU B 1 355 ? 42.41500 52.84600 -61.00800 1.000 40.60762 355 LEU B O 1
ATOM 5727 N N . GLU B 1 356 ? 43.81500 52.51500 -62.74400 1.000 35.16971 356 GLU B N 1
ATOM 5728 C CA . GLU B 1 356 ? 44.93200 52.12100 -61.89500 1.000 32.61511 356 GLU B CA 1
ATOM 5729 C C . GLU B 1 356 ? 45.38100 53.27000 -61.01000 1.000 34.31816 356 GLU B C 1
ATOM 5730 O O . GLU B 1 356 ? 45.71100 53.06700 -59.83600 1.000 37.17261 356 GLU B O 1
ATOM 5736 N N . ASP B 1 357 ? 45.38900 54.49100 -61.55000 1.000 34.61754 357 ASP B N 1
ATOM 5737 C CA . ASP B 1 357 ? 45.77900 55.64200 -60.74500 1.000 38.44480 357 ASP B CA 1
ATOM 5738 C C . ASP B 1 357 ? 44.80900 55.91500 -59.60200 1.000 39.57983 357 ASP B C 1
ATOM 5739 O O . ASP B 1 357 ? 45.20500 56.52900 -58.60600 1.000 42.47506 357 ASP B O 1
ATOM 5744 N N . HIS B 1 358 ? 43.55200 55.48700 -59.71400 1.000 39.93646 358 HIS B N 1
ATOM 5745 C CA . HIS B 1 358 ? 42.58400 55.72600 -58.64900 1.000 46.68112 358 HIS B CA 1
ATOM 5746 C C . HIS B 1 358 ? 42.21700 54.46200 -57.89300 1.000 48.86550 358 HIS B C 1
ATOM 5747 O O . HIS B 1 358 ? 41.25100 54.47200 -57.12700 1.000 49.77137 358 HIS B O 1
ATOM 5754 N N . GLY B 1 359 ? 42.95800 53.37700 -58.09000 1.000 49.91984 359 GLY B N 1
ATOM 5755 C CA . GLY B 1 359 ? 42.68900 52.16000 -57.35300 1.000 45.23675 359 GLY B CA 1
ATOM 5756 C C . GLY B 1 359 ? 41.38400 51.49100 -57.71700 1.000 39.06613 359 GLY B C 1
ATOM 5757 O O . GLY B 1 359 ? 40.77400 50.84700 -56.86200 1.000 45.83637 359 GLY B O 1
ATOM 5758 N N . HIS B 1 360 ? 40.94700 51.60200 -58.97600 1.000 38.70699 360 HIS B N 1
ATOM 5759 C CA . HIS B 1 360 ? 39.67600 51.03300 -59.41800 1.000 38.35737 360 HIS B CA 1
ATOM 5760 C C . HIS B 1 360 ? 39.85000 50.04300 -60.56100 1.000 38.45079 360 HIS B C 1
ATOM 5761 O O . HIS B 1 360 ? 38.87100 49.70900 -61.23400 1.000 33.67456 360 HIS B O 1
ATOM 5768 N N . GLY B 1 361 ? 41.06600 49.55600 -60.78700 1.000 38.71086 361 GLY B N 1
ATOM 5769 C CA . GLY B 1 361 ? 41.31400 48.72600 -61.94700 1.000 37.45511 361 GLY B CA 1
ATOM 5770 C C . GLY B 1 361 ? 41.55600 47.26400 -61.63500 1.000 37.18277 361 GLY B C 1
ATOM 5771 O O . GLY B 1 361 ? 42.43800 46.63900 -62.23300 1.000 36.95869 361 GLY B O 1
ATOM 5772 N N . GLY B 1 362 ? 40.79100 46.70500 -60.69300 1.000 38.98280 362 GLY B N 1
ATOM 5773 C CA . GLY B 1 362 ? 40.93100 45.29300 -60.37900 1.000 37.63910 362 GLY B CA 1
ATOM 5774 C C . GLY B 1 362 ? 40.54300 44.38500 -61.53300 1.000 37.15615 362 GLY B C 1
ATOM 5775 O O . GLY B 1 362 ? 41.04100 43.26100 -61.63500 1.000 41.45663 362 GLY B O 1
ATOM 5776 N N . TYR B 1 363 ? 39.65700 44.85000 -62.41700 1.000 33.34273 363 TYR B N 1
ATOM 5777 C CA . TYR B 1 363 ? 39.22600 44.06000 -63.56500 1.000 34.76807 363 TYR B CA 1
ATOM 5778 C C . TYR B 1 363 ? 39.80100 44.56800 -64.89000 1.000 32.92856 363 TYR B C 1
ATOM 5779 O O . TYR B 1 363 ? 39.25900 44.27300 -65.95900 1.000 34.79676 363 TYR B O 1
ATOM 5788 N N . SER B 1 364 ? 40.93900 45.26600 -64.84400 1.000 29.15155 364 SER B N 1
ATOM 5789 C CA . SER B 1 364 ? 41.53500 45.80400 -66.06700 1.000 30.41396 364 SER B CA 1
ATOM 5790 C C . SER B 1 364 ? 42.04800 44.69600 -66.98200 1.000 31.17311 364 SER B C 1
ATOM 5791 O O . SER B 1 364 ? 41.82600 44.73300 -68.19900 1.000 34.43384 364 SER B O 1
ATOM 5794 N N . GLN B 1 365 ? 42.72100 43.69100 -66.42200 1.000 33.13509 365 GLN B N 1
ATOM 5795 C CA . GLN B 1 365 ? 43.20700 42.60000 -67.26300 1.000 33.03524 365 GLN B CA 1
ATOM 5796 C C . GLN B 1 365 ? 42.06000 41.80000 -67.85700 1.000 29.34175 365 GLN B C 1
ATOM 5797 O O . GLN B 1 365 ? 42.12900 41.37400 -69.01900 1.000 32.02837 365 GLN B O 1
ATOM 5803 N N . SER B 1 366 ? 41.01600 41.55400 -67.06300 1.000 30.52501 366 SER B N 1
ATOM 5804 C CA . SER B 1 366 ? 39.85900 40.83700 -67.58400 1.000 32.08992 366 SER B CA 1
ATOM 5805 C C . SER B 1 366 ? 39.26500 41.57700 -68.76900 1.000 30.87093 366 SER B C 1
ATOM 5806 O O . SER B 1 366 ? 38.92400 40.96800 -69.79400 1.000 31.85346 366 SER B O 1
ATOM 5809 N N . TYR B 1 367 ? 39.18300 42.90300 -68.65700 1.000 28.36915 367 TYR B N 1
ATOM 5810 C CA . TYR B 1 367 ? 38.65700 43.72800 -69.73500 1.000 25.65427 367 TYR B CA 1
ATOM 5811 C C . TYR B 1 367 ? 39.52600 43.63500 -70.97600 1.000 25.36149 367 TYR B C 1
ATOM 5812 O O . TYR B 1 367 ? 39.01100 43.50400 -72.09300 1.000 31.90574 367 TYR B O 1
ATOM 5821 N N . LEU B 1 368 ? 40.84700 43.68400 -70.80000 1.000 26.52864 368 LEU B N 1
ATOM 5822 C CA . LEU B 1 368 ? 41.73100 43.58100 -71.95700 1.000 27.01899 368 LEU B CA 1
ATOM 5823 C C . LEU B 1 368 ? 41.58300 42.24100 -72.65400 1.000 27.94438 368 LEU B C 1
ATOM 5824 O O . LEU B 1 368 ? 41.58300 42.17900 -73.88900 1.000 29.44170 368 LEU B O 1
ATOM 5829 N N . ARG B 1 369 ? 41.45900 41.15600 -71.88500 1.000 28.51952 369 ARG B N 1
ATOM 5830 C CA . ARG B 1 369 ? 41.23200 39.85800 -72.51200 1.000 32.04050 369 ARG B CA 1
ATOM 5831 C C . ARG B 1 369 ? 39.91000 39.86000 -73.27100 1.000 29.50033 369 ARG B C 1
ATOM 5832 O O . ARG B 1 369 ? 39.81800 39.31000 -74.37600 1.000 32.82245 369 ARG B O 1
ATOM 5840 N N . GLY B 1 370 ? 38.89600 40.54300 -72.73700 1.000 30.41353 370 GLY B N 1
ATOM 5841 C CA . GLY B 1 370 ? 37.63500 40.63000 -73.46000 1.000 28.29585 370 GLY B CA 1
ATOM 5842 C C . GLY B 1 370 ? 37.76100 41.40600 -74.76000 1.000 30.22255 370 GLY B C 1
ATOM 5843 O O . GLY B 1 370 ? 37.20100 41.01000 -75.78700 1.000 34.75856 370 GLY B O 1
ATOM 5844 N N . LEU B 1 371 ? 38.52700 42.49800 -74.74100 1.000 25.85337 371 LEU B N 1
ATOM 5845 C CA . LEU B 1 371 ? 38.77800 43.26700 -75.96000 1.000 30.03466 371 LEU B CA 1
ATOM 5846 C C . LEU B 1 371 ? 39.51000 42.43300 -76.99600 1.000 31.01064 371 LEU B C 1
ATOM 5847 O O . LEU B 1 371 ? 39.16900 42.45200 -78.18400 1.000 38.73128 371 LEU B O 1
ATOM 5852 N N . ASP B 1 372 ? 40.54200 41.71000 -76.56200 1.000 34.89776 372 ASP B N 1
ATOM 5853 C CA . ASP B 1 372 ? 41.27200 40.85400 -77.48500 1.000 33.46417 372 ASP B CA 1
ATOM 5854 C C . ASP B 1 372 ? 40.36500 39.78000 -78.05800 1.000 37.97336 372 ASP B C 1
ATOM 5855 O O . ASP B 1 372 ? 40.51200 39.39200 -79.22200 1.000 38.94490 372 ASP B O 1
ATOM 5860 N N . MET B 1 373 ? 39.40500 39.30700 -77.26700 1.000 39.02170 373 MET B N 1
ATOM 5861 C CA . MET B 1 373 ? 38.44600 38.33800 -77.78300 1.000 34.52141 373 MET B CA 1
ATOM 5862 C C . MET B 1 373 ? 37.52800 38.97200 -78.82800 1.000 31.18336 373 MET B C 1
ATOM 5863 O O . MET B 1 373 ? 37.20000 38.34400 -79.84000 1.000 37.92438 373 MET B O 1
ATOM 5868 N N . LEU B 1 374 ? 37.11200 40.21900 -78.61200 1.000 35.22985 374 LEU B N 1
ATOM 5869 C CA . LEU B 1 374 ? 36.14600 40.84800 -79.50900 1.000 36.61243 374 LEU B CA 1
ATOM 5870 C C . LEU B 1 374 ? 36.75900 41.43800 -80.77400 1.000 42.24586 374 LEU B C 1
ATOM 5871 O O . LEU B 1 374 ? 36.04900 41.58300 -81.77300 1.000 42.37227 374 LEU B O 1
ATOM 5876 N N . ALA B 1 375 ? 38.03900 41.78600 -80.76500 1.000 47.43693 375 ALA B N 1
ATOM 5877 C CA . ALA B 1 375 ? 38.58200 42.57100 -81.85900 1.000 44.12747 375 ALA B CA 1
ATOM 5878 C C . ALA B 1 375 ? 38.71300 41.73500 -83.12800 1.000 48.82205 375 ALA B C 1
ATOM 5879 O O . ALA B 1 375 ? 38.96600 40.52700 -83.06500 1.000 54.06349 375 ALA B O 1
ATOM 5881 N N . PRO B 1 376 ? 38.51900 42.35400 -84.29600 1.000 51.89675 376 PRO B N 1
ATOM 5882 C CA . PRO B 1 376 ? 38.89200 41.68600 -85.54700 1.000 55.96881 376 PRO B CA 1
ATOM 5883 C C . PRO B 1 376 ? 40.37500 41.35900 -85.49500 1.000 58.82452 376 PRO B C 1
ATOM 5884 O O . PRO B 1 376 ? 41.17400 42.12900 -84.95500 1.000 58.73552 376 PRO B O 1
ATOM 5888 N N . SER B 1 377 ? 40.73500 40.19800 -86.04500 1.000 58.02972 377 SER B N 1
ATOM 5889 C CA . SER B 1 377 ? 42.08300 39.65700 -85.90300 1.000 63.97265 377 SER B CA 1
ATOM 5890 C C . SER B 1 377 ? 43.16800 40.67000 -86.24500 1.000 59.29582 377 SER B C 1
ATOM 5891 O O . SER B 1 377 ? 43.29700 41.09300 -87.39700 1.000 58.55649 377 SER B O 1
ATOM 5894 N N . GLY B 1 378 ? 43.92200 41.09300 -85.23500 1.000 58.80507 378 GLY B N 1
ATOM 5895 C CA . GLY B 1 378 ? 45.05900 41.96300 -85.46300 1.000 62.73823 378 GLY B CA 1
ATOM 5896 C C . GLY B 1 378 ? 44.71200 43.40700 -85.74200 1.000 60.84468 378 GLY B C 1
ATOM 5897 O O . GLY B 1 378 ? 45.32200 44.02600 -86.61900 1.000 71.37972 378 GLY B O 1
ATOM 5898 N N . GLN B 1 379 ? 43.75000 43.97400 -85.02100 1.000 53.60589 379 GLN B N 1
ATOM 5899 C CA . GLN B 1 379 ? 43.35500 45.34300 -85.29700 1.000 51.98667 379 GLN B CA 1
ATOM 5900 C C . GLN B 1 379 ? 43.25200 46.22100 -84.05900 1.000 44.24840 379 GLN B C 1
ATOM 5901 O O . GLN B 1 379 ? 43.03000 47.42600 -84.20800 1.000 45.85576 379 GLN B O 1
ATOM 5907 N N . LEU B 1 380 ? 43.44300 45.67100 -82.85300 1.000 44.21095 380 LEU B N 1
ATOM 5908 C CA . LEU B 1 380 ? 43.30000 46.47300 -81.63700 1.000 43.31362 380 LEU B CA 1
ATOM 5909 C C . LEU B 1 380 ? 44.24800 47.66700 -81.63800 1.000 43.85915 380 LEU B C 1
ATOM 5910 O O . LEU B 1 380 ? 43.85600 48.77400 -81.25500 1.000 41.36756 380 LEU B O 1
ATOM 5915 N N . ASP B 1 381 ? 45.50800 47.45800 -82.02800 1.000 37.84718 381 ASP B N 1
ATOM 5916 C CA . ASP B 1 381 ? 46.50600 48.51900 -81.98900 1.000 41.71190 381 ASP B CA 1
ATOM 5917 C C . ASP B 1 381 ? 46.65000 49.24800 -83.32000 1.000 50.60698 381 ASP B C 1
ATOM 5918 O O . ASP B 1 381 ? 47.56800 50.06400 -83.46700 1.000 53.31282 381 ASP B O 1
ATOM 5923 N N . GLN B 1 382 ? 45.78600 48.96200 -84.29500 1.000 54.86946 382 GLN B N 1
ATOM 5924 C CA . GLN B 1 382 ? 45.84800 49.59700 -85.60500 1.000 55.17371 382 GLN B CA 1
ATOM 5925 C C . GLN B 1 382 ? 44.64100 50.45400 -85.93000 1.000 54.08635 382 GLN B C 1
ATOM 5926 O O . GLN B 1 382 ? 44.75700 51.37000 -86.74400 1.000 62.80902 382 GLN B O 1
ATOM 5932 N N . ALA B 1 383 ? 43.49100 50.19900 -85.31600 1.000 49.04352 383 ALA B N 1
ATOM 5933 C CA . ALA B 1 383 ? 42.30000 50.95000 -85.66400 1.000 44.14618 383 ALA B CA 1
ATOM 5934 C C . ALA B 1 383 ? 41.39100 51.03900 -84.45300 1.000 40.52283 383 ALA B C 1
ATOM 5935 O O . ALA B 1 383 ? 41.63700 50.43000 -83.40900 1.000 43.84752 383 ALA B O 1
ATOM 5937 N N . THR B 1 384 ? 40.33000 51.80900 -84.61500 1.000 42.51272 384 THR B N 1
ATOM 5938 C CA . THR B 1 384 ? 39.27100 51.90400 -83.63300 1.000 42.82257 384 THR B CA 1
ATOM 5939 C C . THR B 1 384 ? 38.08200 51.07900 -84.11300 1.000 45.93920 384 THR B C 1
ATOM 5940 O O . THR B 1 384 ? 38.12400 50.43600 -85.16400 1.000 55.30091 384 THR B O 1
ATOM 5944 N N . GLY B 1 385 ? 37.00600 51.09400 -83.33600 1.000 41.67131 385 GLY B N 1
ATOM 5945 C CA . GLY B 1 385 ? 35.80900 50.37800 -83.73800 1.000 41.82170 385 GLY B CA 1
ATOM 5946 C C . GLY B 1 385 ? 35.30100 49.40800 -82.69200 1.000 42.20272 385 GLY B C 1
ATOM 5947 O O . GLY B 1 385 ? 34.09200 49.17900 -82.59500 1.000 44.11913 385 GLY B O 1
ATOM 5948 N N . VAL B 1 386 ? 36.20900 48.82100 -81.90900 1.000 38.62485 386 VAL B N 1
ATOM 5949 C CA . VAL B 1 386 ? 35.78900 47.89700 -80.85800 1.000 35.97022 386 VAL B CA 1
ATOM 5950 C C . VAL B 1 386 ? 35.13000 48.66600 -79.71800 1.000 36.66264 386 VAL B C 1
ATOM 5951 O O . VAL B 1 386 ? 33.97500 48.41500 -79.35400 1.000 31.64416 386 VAL B O 1
ATOM 5955 N N . GLN B 1 387 ? 35.84600 49.63600 -79.16100 1.000 32.62736 387 GLN B N 1
ATOM 5956 C CA . GLN B 1 387 ? 35.30800 50.46500 -78.09600 1.000 31.46109 387 GLN B CA 1
ATOM 5957 C C . GLN B 1 387 ? 34.60300 51.64100 -78.75500 1.000 34.64282 387 GLN B C 1
ATOM 5958 O O . GLN B 1 387 ? 35.25100 52.55900 -79.26800 1.000 36.04928 387 GLN B O 1
ATOM 5964 N N . THR B 1 388 ? 33.27200 51.61200 -78.73700 1.000 33.91220 388 THR B N 1
ATOM 5965 C CA . THR B 1 388 ? 32.51500 52.68300 -79.36600 1.000 40.48562 388 THR B CA 1
ATOM 5966 C C . THR B 1 388 ? 32.49100 53.91900 -78.47800 1.000 35.67044 388 THR B C 1
ATOM 5967 O O . THR B 1 388 ? 32.77600 55.02600 -78.94000 1.000 35.54133 388 THR B O 1
ATOM 5971 N N . TYR B 1 389 ? 32.16100 53.74500 -77.19900 1.000 37.28683 389 TYR B N 1
ATOM 5972 C CA . TYR B 1 389 ? 32.05200 54.85400 -76.26600 1.000 37.55561 389 TYR B CA 1
ATOM 5973 C C . TYR B 1 389 ? 32.64000 54.47000 -74.91700 1.000 35.44763 389 TYR B C 1
ATOM 5974 O O . TYR B 1 389 ? 32.61700 53.30100 -74.51600 1.000 32.00890 389 TYR B O 1
ATOM 5983 N N . PHE B 1 390 ? 33.13500 55.48500 -74.20900 1.000 37.70171 390 PHE B N 1
ATOM 5984 C CA . PHE B 1 390 ? 33.37300 55.41600 -72.76700 1.000 36.24376 390 PHE B CA 1
ATOM 5985 C C . PHE B 1 390 ? 32.35100 56.33200 -72.09900 1.000 38.85658 390 PHE B C 1
ATOM 5986 O O . PHE B 1 390 ? 32.42800 57.55700 -72.23900 1.000 37.19860 390 PHE B O 1
ATOM 5994 N N . ALA B 1 391 ? 31.36200 55.74700 -71.43000 1.000 33.95335 391 ALA B N 1
ATOM 5995 C CA . ALA B 1 391 ? 30.36100 56.52400 -70.71500 1.000 34.65047 391 ALA B CA 1
ATOM 5996 C C . ALA B 1 391 ? 30.88700 56.94100 -69.34700 1.000 33.97161 391 ALA B C 1
ATOM 5997 O O . ALA B 1 391 ? 31.50400 56.14300 -68.63400 1.000 33.70109 391 ALA B O 1
ATOM 5999 N N . VAL B 1 392 ? 30.62500 58.20100 -68.99100 1.000 34.50264 392 VAL B N 1
ATOM 6000 C CA . VAL B 1 392 ? 31.10000 58.83900 -67.76800 1.000 34.06148 392 VAL B CA 1
ATOM 6001 C C . VAL B 1 392 ? 29.92200 59.52000 -67.08300 1.000 36.05026 392 VAL B C 1
ATOM 6002 O O . VAL B 1 392 ? 29.23900 60.35100 -67.69700 1.000 39.51738 392 VAL B O 1
ATOM 6006 N N . ALA B 1 393 ? 29.68500 59.16900 -65.82000 1.000 32.60959 393 ALA B N 1
ATOM 6007 C CA . ALA B 1 393 ? 28.74700 59.88300 -64.96100 1.000 39.45363 393 ALA B CA 1
ATOM 6008 C C . ALA B 1 393 ? 29.49300 60.36500 -63.72400 1.000 47.72527 393 ALA B C 1
ATOM 6009 O O . ALA B 1 393 ? 30.41500 59.69800 -63.25400 1.000 50.11160 393 ALA B O 1
ATOM 6011 N N . CYS B 1 394 ? 29.12200 61.53700 -63.21300 1.000 50.47365 394 CYS B N 1
ATOM 6012 C CA . CYS B 1 394 ? 29.78600 62.13000 -62.05300 1.000 60.15588 394 CYS B CA 1
ATOM 6013 C C . CYS B 1 394 ? 29.01400 61.79400 -60.78000 1.000 67.76371 394 CYS B C 1
ATOM 6014 O O . CYS B 1 394 ? 27.88700 62.26300 -60.58700 1.000 71.13922 394 CYS B O 1
ATOM 6017 N N . GLN B 1 395 ? 29.62400 60.98700 -59.90900 1.000 71.81809 395 GLN B N 1
ATOM 6018 C CA . GLN B 1 395 ? 29.02000 60.55900 -58.64800 1.000 69.09037 395 GLN B CA 1
ATOM 6019 C C . GLN B 1 395 ? 29.85100 61.12000 -57.49600 1.000 70.06068 395 GLN B C 1
ATOM 6020 O O . GLN B 1 395 ? 30.90400 60.56800 -57.15800 1.000 73.03116 395 GLN B O 1
ATOM 6022 N N . GLY B 1 396 ? 29.39800 62.23000 -56.91500 1.000 68.86966 396 GLY B N 1
ATOM 6023 C CA . GLY B 1 396 ? 30.10900 62.85200 -55.81300 1.000 73.57255 396 GLY B CA 1
ATOM 6024 C C . GLY B 1 396 ? 31.47700 63.35600 -56.21900 1.000 72.81320 396 GLY B C 1
ATOM 6025 O O . GLY B 1 396 ? 31.58700 64.36300 -56.92500 1.000 76.35994 396 GLY B O 1
ATOM 6026 N N . GLU B 1 397 ? 32.53300 62.67600 -55.77600 1.000 70.79240 397 GLU B N 1
ATOM 6027 C CA . GLU B 1 397 ? 33.88600 63.01700 -56.19600 1.000 69.25545 397 GLU B CA 1
ATOM 6028 C C . GLU B 1 397 ? 34.48700 62.02000 -57.18000 1.000 65.21960 397 GLU B C 1
ATOM 6029 O O . GLU B 1 397 ? 35.62000 62.22900 -57.62900 1.000 69.60074 397 GLU B O 1
ATOM 6035 N N . ASP B 1 398 ? 33.77400 60.95400 -57.53600 1.000 59.86390 398 ASP B N 1
ATOM 6036 C CA . ASP B 1 398 ? 34.33000 59.93900 -58.41800 1.000 58.93834 398 ASP B CA 1
ATOM 6037 C C . ASP B 1 398 ? 33.54900 59.86700 -59.72500 1.000 55.51898 398 ASP B C 1
ATOM 6038 O O . ASP B 1 398 ? 32.50800 60.51300 -59.90700 1.000 60.08274 398 ASP B O 1
ATOM 6043 N N . LEU B 1 399 ? 34.07300 59.04800 -60.63200 1.000 52.05684 399 LEU B N 1
ATOM 6044 C CA . LEU B 1 399 ? 33.48000 58.81200 -61.93700 1.000 47.45847 399 LEU B CA 1
ATOM 6045 C C . LEU B 1 399 ? 32.92200 57.39900 -61.98700 1.000 46.85082 399 LEU B C 1
ATOM 6046 O O . LEU B 1 399 ? 33.54300 56.45400 -61.48900 1.000 46.95072 399 LEU B O 1
ATOM 6051 N N . SER B 1 400 ? 31.75000 57.26500 -62.58700 1.000 43.55548 400 SER B N 1
ATOM 6052 C CA . SER B 1 400 ? 31.16300 55.97600 -62.91500 1.000 40.47070 400 SER B CA 1
ATOM 6053 C C . SER B 1 400 ? 31.36000 55.75700 -64.41000 1.000 35.70256 400 SER B C 1
ATOM 6054 O O . SER B 1 400 ? 30.89000 56.56300 -65.22200 1.000 36.92265 400 SER B O 1
ATOM 6057 N N . LEU B 1 401 ? 32.07300 54.69200 -64.76900 1.000 36.74336 401 LEU B N 1
ATOM 6058 C CA . LEU B 1 401 ? 32.52100 54.46700 -66.13800 1.000 35.40590 401 LEU B CA 1
ATOM 6059 C C . LEU B 1 401 ? 31.91500 53.19800 -66.72100 1.000 35.23208 401 LEU B C 1
ATOM 6060 O O . LEU B 1 401 ? 31.77800 52.18600 -66.02800 1.000 28.74486 401 LEU B O 1
ATOM 6065 N N . THR B 1 402 ? 31.57700 53.25700 -68.00800 1.000 31.46843 402 THR B N 1
ATOM 6066 C CA . THR B 1 402 ? 31.06200 52.09800 -68.73100 1.000 28.65784 402 THR B CA 1
ATOM 6067 C C . THR B 1 402 ? 31.69900 52.04700 -70.11100 1.000 36.15675 402 THR B C 1
ATOM 6068 O O . THR B 1 402 ? 31.79300 53.07200 -70.78400 1.000 41.36073 402 THR B O 1
ATOM 6072 N N . SER B 1 403 ? 32.17200 50.87600 -70.51900 1.000 33.16657 403 SER B N 1
ATOM 6073 C CA . SER B 1 403 ? 32.74500 50.68500 -71.84800 1.000 33.08088 403 SER B CA 1
ATOM 6074 C C . SER B 1 403 ? 31.72200 50.03300 -72.77100 1.000 31.02700 403 SER B C 1
ATOM 6075 O O . SER B 1 403 ? 31.15100 48.98900 -72.43000 1.000 25.55277 403 SER B O 1
ATOM 6078 N N . TYR B 1 404 ? 31.49500 50.63500 -73.93500 1.000 28.20500 404 TYR B N 1
ATOM 6079 C CA . TYR B 1 404 ? 30.61600 50.04600 -74.93300 1.000 27.22494 404 TYR B CA 1
ATOM 6080 C C . TYR B 1 404 ? 31.45400 49.43800 -76.05100 1.000 32.97208 404 TYR B C 1
ATOM 6081 O O . TYR B 1 404 ? 32.42900 50.03900 -76.51600 1.000 31.59324 404 TYR B O 1
ATOM 6090 N N . LEU B 1 405 ? 31.06300 48.23900 -76.47700 1.000 29.80683 405 LEU B N 1
ATOM 6091 C CA . LEU B 1 405 ? 31.89700 47.36500 -77.28000 1.000 32.72237 405 LEU B CA 1
ATOM 6092 C C . LEU B 1 405 ? 31.09600 46.87100 -78.47000 1.000 36.00144 405 LEU B C 1
ATOM 6093 O O . LEU B 1 405 ? 30.01000 46.30800 -78.30000 1.000 39.25976 405 LEU B O 1
ATOM 6098 N N . ASN B 1 406 ? 31.65400 47.03400 -79.66400 1.000 38.67314 406 ASN B N 1
ATOM 6099 C CA . ASN B 1 406 ? 31.01000 46.58700 -80.88600 1.000 35.23436 406 ASN B CA 1
ATOM 6100 C C . ASN B 1 406 ? 31.77100 45.38900 -81.43000 1.000 37.34820 406 ASN B C 1
ATOM 6101 O O . ASN B 1 406 ? 32.98300 45.48800 -81.67100 1.000 34.47446 406 ASN B O 1
ATOM 6106 N N . PRO B 1 407 ? 31.11700 44.23400 -81.58400 1.000 35.84184 407 PRO B N 1
ATOM 6107 C CA . PRO B 1 407 ? 31.80500 43.06300 -82.15300 1.000 35.71192 407 PRO B CA 1
ATOM 6108 C C . PRO B 1 407 ? 32.17300 43.21000 -83.62000 1.000 40.37701 407 PRO B C 1
ATOM 6109 O O . PRO B 1 407 ? 33.00800 42.43300 -84.09800 1.000 48.04541 407 PRO B O 1
ATOM 6113 N N . GLN B 1 408 ? 31.56500 44.15100 -84.35100 1.000 42.94429 408 GLN B N 1
ATOM 6114 C CA . GLN B 1 408 ? 31.92400 44.46100 -85.74100 1.000 46.04686 408 GLN B CA 1
ATOM 6115 C C . GLN B 1 408 ? 31.82100 43.24000 -86.66300 1.000 53.20350 408 GLN B C 1
ATOM 6116 O O . GLN B 1 408 ? 32.79700 42.80300 -87.27600 1.000 59.68746 408 GLN B O 1
ATOM 6122 N N . PHE B 1 409 ? 30.60400 42.70200 -86.76600 1.000 51.84048 409 PHE B N 1
ATOM 6123 C CA . PHE B 1 409 ? 30.37200 41.55100 -87.63700 1.000 54.61208 409 PHE B CA 1
ATOM 6124 C C . PHE B 1 409 ? 30.62600 41.89100 -89.10000 1.000 58.89490 409 PHE B C 1
ATOM 6125 O O . PHE B 1 409 ? 31.05100 41.02400 -89.87300 1.000 60.37084 409 PHE B O 1
ATOM 6133 N N . TYR B 1 410 ? 30.34600 43.13000 -89.50400 1.000 57.49537 410 TYR B N 1
ATOM 6134 C CA . TYR B 1 410 ? 30.45500 43.55100 -90.89800 1.000 62.27425 410 TYR B CA 1
ATOM 6135 C C . TYR B 1 410 ? 31.70900 44.36700 -91.17900 1.000 62.36772 410 TYR B C 1
ATOM 6136 O O . TYR B 1 410 ? 32.30300 44.22600 -92.25300 1.000 71.14679 410 TYR B O 1
ATOM 6145 N N . ALA B 1 411 ? 32.13700 45.20200 -90.23000 1.000 61.51030 411 ALA B N 1
ATOM 6146 C CA . ALA B 1 411 ? 33.39100 45.92800 -90.38800 1.000 65.67639 411 ALA B CA 1
ATOM 6147 C C . ALA B 1 411 ? 34.57300 44.97900 -90.52700 1.000 77.80567 411 ALA B C 1
ATOM 6148 O O . ALA B 1 411 ? 35.62100 45.38000 -91.04400 1.000 83.94280 411 ALA B O 1
ATOM 6150 N N . ALA B 1 412 ? 34.42100 43.73100 -90.08900 1.000 75.90281 412 ALA B N 1
ATOM 6151 C CA . ALA B 1 412 ? 35.45400 42.71700 -90.24600 1.000 74.00022 412 ALA B CA 1
ATOM 6152 C C . ALA B 1 412 ? 34.95400 41.61200 -91.17300 1.000 80.54632 412 ALA B C 1
ATOM 6153 O O . ALA B 1 412 ? 35.63400 40.60800 -91.38500 1.000 88.75031 412 ALA B O 1
ATOM 6155 N N . SER C 1 11 ? 17.99200 24.92200 -57.44200 1.000 59.19601 11 SER C N 1
ATOM 6156 C CA . SER C 1 11 ? 18.06300 23.64600 -58.14700 1.000 57.20101 11 SER C CA 1
ATOM 6157 C C . SER C 1 11 ? 18.49700 23.80600 -59.60500 1.000 56.83641 11 SER C C 1
ATOM 6158 O O . SER C 1 11 ? 17.96900 24.65600 -60.32700 1.000 62.53169 11 SER C O 1
ATOM 6161 N N . VAL C 1 12 ? 19.46600 22.98600 -60.02700 1.000 54.02221 12 VAL C N 1
ATOM 6162 C CA . VAL C 1 12 ? 19.91000 22.99400 -61.42000 1.000 48.63238 12 VAL C CA 1
ATOM 6163 C C . VAL C 1 12 ? 18.74900 22.64000 -62.34000 1.000 51.44608 12 VAL C C 1
ATOM 6164 O O . VAL C 1 12 ? 18.57100 23.23800 -63.41500 1.000 56.28640 12 VAL C O 1
ATOM 6168 N N . TRP C 1 13 ? 17.93500 21.66800 -61.92300 1.000 53.66403 13 TRP C N 1
ATOM 6169 C CA . TRP C 1 13 ? 16.78500 21.28300 -62.72600 1.000 53.96240 13 TRP C CA 1
ATOM 6170 C C . TRP C 1 13 ? 15.80100 22.43400 -62.85200 1.000 53.82241 13 TRP C C 1
ATOM 6171 O O . TRP C 1 13 ? 15.20400 22.62500 -63.91300 1.000 55.75061 13 TRP C O 1
ATOM 6182 N N . LYS C 1 14 ? 15.59500 23.19900 -61.77700 1.000 50.35712 14 LYS C N 1
ATOM 6183 C CA . LYS C 1 14 ? 14.65600 24.31400 -61.86200 1.000 51.60307 14 LYS C CA 1
ATOM 6184 C C . LYS C 1 14 ? 15.13400 25.35600 -62.86600 1.000 49.06138 14 LYS C C 1
ATOM 6185 O O . LYS C 1 14 ? 14.34300 25.86400 -63.66800 1.000 51.59572 14 LYS C O 1
ATOM 6187 N N . THR C 1 15 ? 16.43500 25.64700 -62.87300 1.000 49.45992 15 THR C N 1
ATOM 6188 C CA . THR C 1 15 ? 16.99200 26.58700 -63.84200 1.000 48.17843 15 THR C CA 1
ATOM 6189 C C . THR C 1 15 ? 16.77600 26.09300 -65.26800 1.000 48.19456 15 THR C C 1
ATOM 6190 O O . THR C 1 15 ? 16.24400 26.81800 -66.13300 1.000 56.99174 15 THR C O 1
ATOM 6194 N N . LEU C 1 16 ? 17.15200 24.83700 -65.52300 1.000 45.98023 16 LEU C N 1
ATOM 6195 C CA . LEU C 1 16 ? 16.99800 24.30300 -66.86900 1.000 43.65132 16 LEU C CA 1
ATOM 6196 C C . LEU C 1 16 ? 15.53300 24.27300 -67.28900 1.000 45.11830 16 LEU C C 1
ATOM 6197 O O . LEU C 1 16 ? 15.19500 24.68400 -68.40300 1.000 43.12099 16 LEU C O 1
ATOM 6202 N N . ASN C 1 17 ? 14.64200 23.84100 -66.39300 1.000 45.92554 17 ASN C N 1
ATOM 6203 C CA . ASN C 1 17 ? 13.22400 23.78900 -66.72400 1.000 44.13409 17 ASN C CA 1
ATOM 6204 C C . ASN C 1 17 ? 12.67300 25.18400 -66.97000 1.000 45.30760 17 ASN C C 1
ATOM 6205 O O . ASN C 1 17 ? 11.75100 25.35700 -67.77300 1.000 46.46705 17 ASN C O 1
ATOM 6210 N N . LYS C 1 18 ? 13.25000 26.19200 -66.31600 1.000 45.42255 18 LYS C N 1
ATOM 6211 C CA . LYS C 1 18 ? 12.83700 27.56400 -66.56500 1.000 47.64736 18 LYS C CA 1
ATOM 6212 C C . LYS C 1 18 ? 13.19700 27.99300 -67.97500 1.000 48.52557 18 LYS C C 1
ATOM 6213 O O . LYS C 1 18 ? 12.44200 28.74400 -68.60300 1.000 47.19805 18 LYS C O 1
ATOM 6219 N N . TRP C 1 19 ? 14.33000 27.52000 -68.50600 1.000 48.91263 19 TRP C N 1
ATOM 6220 C CA . TRP C 1 19 ? 14.77400 28.05700 -69.79000 1.000 46.18809 19 TRP C CA 1
ATOM 6221 C C . TRP C 1 19 ? 14.69100 27.09700 -70.97200 1.000 42.60155 19 TRP C C 1
ATOM 6222 O O . TRP C 1 19 ? 14.61600 27.56800 -72.10800 1.000 40.97055 19 TRP C O 1
ATOM 6233 N N . LEU C 1 20 ? 14.67600 25.78800 -70.75200 1.000 41.68312 20 LEU C N 1
ATOM 6234 C CA . LEU C 1 20 ? 14.62500 24.86000 -71.87400 1.000 40.58665 20 LEU C CA 1
ATOM 6235 C C . LEU C 1 20 ? 13.26200 24.90400 -72.57300 1.000 42.68788 20 LEU C C 1
ATOM 6236 O O . LEU C 1 20 ? 12.23600 25.17800 -71.94000 1.000 43.57740 20 LEU C O 1
ATOM 6241 N N . PRO C 1 21 ? 13.22600 24.62800 -73.87600 1.000 44.54888 21 PRO C N 1
ATOM 6242 C CA . PRO C 1 21 ? 11.95700 24.65400 -74.60900 1.000 49.11291 21 PRO C CA 1
ATOM 6243 C C . PRO C 1 21 ? 10.97400 23.65400 -74.03200 1.000 56.74867 21 PRO C C 1
ATOM 6244 O O . PRO C 1 21 ? 11.36300 22.55800 -73.59900 1.000 58.41532 21 PRO C O 1
ATOM 6248 N N . PRO C 1 22 ? 9.69300 24.00000 -73.99600 1.000 52.66988 22 PRO C N 1
ATOM 6249 C CA . PRO C 1 22 ? 8.71700 23.12600 -73.34000 1.000 54.40049 22 PRO C CA 1
ATOM 6250 C C . PRO C 1 22 ? 8.53300 21.82200 -74.09900 1.000 59.28572 22 PRO C C 1
ATOM 6251 O O . PRO C 1 22 ? 8.75200 21.74000 -75.31100 1.000 65.19835 22 PRO C O 1
ATOM 6255 N N . LEU C 1 23 ? 8.12500 20.79300 -73.36200 1.000 55.73556 23 LEU C N 1
ATOM 6256 C CA . LEU C 1 23 ? 7.92100 19.45800 -73.89800 1.000 55.05549 23 LEU C CA 1
ATOM 6257 C C . LEU C 1 23 ? 6.43900 19.10400 -73.89400 1.000 60.48626 23 LEU C C 1
ATOM 6258 O O . LEU C 1 23 ? 5.62000 19.75900 -73.24200 1.000 57.12507 23 LEU C O 1
ATOM 6263 N N . SER C 1 24 ? 6.09900 18.05700 -74.64200 1.000 61.37179 24 SER C N 1
ATOM 6264 C CA . SER C 1 24 ? 4.74400 17.53300 -74.60100 1.000 64.79465 24 SER C CA 1
ATOM 6265 C C . SER C 1 24 ? 4.46800 16.91100 -73.23100 1.000 61.84454 24 SER C C 1
ATOM 6266 O O . SER C 1 24 ? 5.37200 16.71800 -72.41000 1.000 59.53100 24 SER C O 1
ATOM 6269 N N . ARG C 1 25 ? 3.19400 16.59400 -72.99300 1.000 59.24499 25 ARG C N 1
ATOM 6270 C CA . ARG C 1 25 ? 2.75000 16.20500 -71.65500 1.000 65.66392 25 ARG C CA 1
ATOM 6271 C C . ARG C 1 25 ? 3.53400 15.00700 -71.12300 1.000 64.59154 25 ARG C C 1
ATOM 6272 O O . ARG C 1 25 ? 4.00500 15.02000 -69.98000 1.000 68.62435 25 ARG C O 1
ATOM 6280 N N . ASP C 1 26 ? 3.67100 13.95500 -71.93100 1.000 64.08331 26 ASP C N 1
ATOM 6281 C CA . ASP C 1 26 ? 4.38700 12.76200 -71.48200 1.000 60.11483 26 ASP C CA 1
ATOM 6282 C C . ASP C 1 26 ? 5.87200 13.04600 -71.28500 1.000 52.58925 26 ASP C C 1
ATOM 6283 O O . ASP C 1 26 ? 6.45800 12.68600 -70.25100 1.000 50.17625 26 ASP C O 1
ATOM 6288 N N . LYS C 1 27 ? 6.49900 13.68500 -72.27500 1.000 52.71608 27 LYS C N 1
ATOM 6289 C CA . LYS C 1 27 ? 7.91100 14.01900 -72.15400 1.000 52.31476 27 LYS C CA 1
ATOM 6290 C C . LYS C 1 27 ? 8.13600 14.94500 -70.96900 1.000 50.67618 27 LYS C C 1
ATOM 6291 O O . LYS C 1 27 ? 9.11800 14.80100 -70.23800 1.000 47.66838 27 LYS C O 1
ATOM 6297 N N . ASP C 1 28 ? 7.22200 15.89800 -70.75600 1.000 56.31638 28 ASP C N 1
ATOM 6298 C CA . ASP C 1 28 ? 7.34800 16.80200 -69.61800 1.000 57.42303 28 ASP C CA 1
ATOM 6299 C C . ASP C 1 28 ? 7.21400 16.04700 -68.30200 1.000 55.12743 28 ASP C C 1
ATOM 6300 O O . ASP C 1 28 ? 7.90300 16.36700 -67.32800 1.000 50.23796 28 ASP C O 1
ATOM 6305 N N . TRP C 1 29 ? 6.332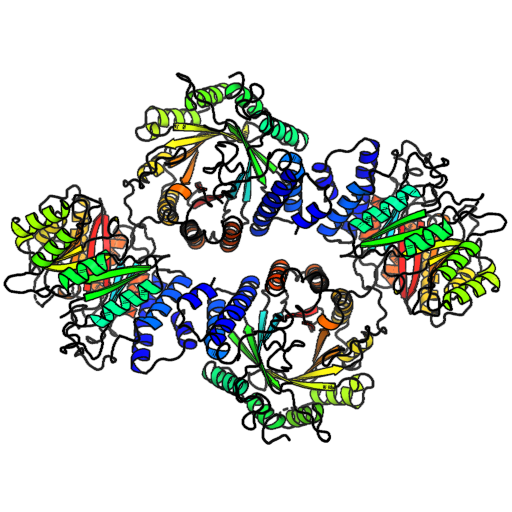00 15.04500 -68.24700 1.000 54.72248 29 TRP C N 1
ATOM 6306 C CA . TRP C 1 29 ? 6.21400 14.24700 -67.02800 1.000 56.95260 29 TRP C CA 1
ATOM 6307 C C . TRP C 1 29 ? 7.52200 13.52700 -66.73000 1.000 50.44560 29 TRP C C 1
ATOM 6308 O O . TRP C 1 29 ? 8.01700 13.54700 -65.59500 1.000 49.31334 29 TRP C O 1
ATOM 6319 N N . TRP C 1 30 ? 8.10600 12.89400 -67.74900 1.000 51.24869 30 TRP C N 1
ATOM 6320 C CA . TRP C 1 30 ? 9.38600 12.22000 -67.54200 1.000 49.24934 30 TRP C CA 1
ATOM 6321 C C . TRP C 1 30 ? 10.47900 13.21300 -67.15700 1.000 48.90926 30 TRP C C 1
ATOM 6322 O O . TRP C 1 30 ? 11.33200 12.91000 -66.31800 1.000 50.32579 30 TRP C O 1
ATOM 6333 N N . TRP C 1 31 ? 10.46400 14.40800 -67.74800 1.000 45.46829 31 TRP C N 1
ATOM 6334 C CA . TRP C 1 31 ? 11.45900 15.42400 -67.41400 1.000 43.73134 31 TRP C CA 1
ATOM 6335 C C . TRP C 1 31 ? 11.33700 15.85500 -65.95800 1.000 44.85305 31 TRP C C 1
ATOM 6336 O O . TRP C 1 31 ? 12.30500 15.77800 -65.19500 1.000 43.73691 31 TRP C O 1
ATOM 6347 N N . LYS C 1 32 ? 10.12600 16.22100 -65.53200 1.000 48.52926 32 LYS C N 1
ATOM 6348 C CA . LYS C 1 32 ? 9.89800 16.70000 -64.17500 1.000 50.56819 32 LYS C CA 1
ATOM 6349 C C . LYS C 1 32 ? 9.94600 15.58500 -63.14100 1.000 50.30904 32 LYS C C 1
ATOM 6350 O O . LYS C 1 32 ? 9.90500 15.87800 -61.94100 1.000 48.22651 32 LYS C O 1
ATOM 6352 N N . THR C 1 33 ? 10.02600 14.32300 -63.56800 1.000 49.71348 33 THR C N 1
ATOM 6353 C CA . THR C 1 33 ? 10.19900 13.21400 -62.63600 1.000 52.26260 33 THR C CA 1
ATOM 6354 C C . THR C 1 33 ? 11.66000 12.77800 -62.54100 1.000 53.97364 33 THR C C 1
ATOM 6355 O O . THR C 1 33 ? 12.23400 12.74800 -61.44800 1.000 49.59022 33 THR C O 1
ATOM 6359 N N . LEU C 1 34 ? 12.27300 12.44200 -63.68100 1.000 55.15721 34 LEU C N 1
ATOM 6360 C CA . LEU C 1 34 ? 13.64800 11.95700 -63.68900 1.000 48.32304 34 LEU C CA 1
ATOM 6361 C C . LEU C 1 34 ? 14.64500 13.06500 -63.36400 1.000 44.79123 34 LEU C C 1
ATOM 6362 O O . LEU C 1 34 ? 15.63300 12.82100 -62.65800 1.000 42.52933 34 LEU C O 1
ATOM 6367 N N . GLY C 1 35 ? 14.42400 14.28400 -63.86900 1.000 43.65739 35 GLY C N 1
ATOM 6368 C CA . GLY C 1 35 ? 15.33200 15.37600 -63.63000 1.000 42.89680 35 GLY C CA 1
ATOM 6369 C C . GLY C 1 35 ? 15.60700 15.60700 -62.16000 1.000 45.99213 35 GLY C C 1
ATOM 6370 O O . GLY C 1 35 ? 16.75400 15.53000 -61.71600 1.000 49.15256 35 GLY C O 1
ATOM 6371 N N . PRO C 1 36 ? 14.56600 15.89900 -61.37200 1.000 46.54211 36 PRO C N 1
ATOM 6372 C CA . PRO C 1 36 ? 14.79600 16.09600 -59.93200 1.000 47.48167 36 PRO C CA 1
ATOM 6373 C C . PRO C 1 36 ? 15.41200 14.89000 -59.24600 1.000 46.80888 36 PRO C C 1
ATOM 6374 O O . PRO C 1 36 ? 16.23400 15.07200 -58.34400 1.000 42.98470 36 PRO C O 1
ATOM 6378 N N . GLN C 1 37 ? 15.07400 13.66600 -59.66200 1.000 48.34566 37 GLN C N 1
ATOM 6379 C CA . GLN C 1 37 ? 15.66300 12.48800 -59.02900 1.000 49.29332 37 GLN C CA 1
ATOM 6380 C C . GLN C 1 37 ? 17.16100 12.39800 -59.30100 1.000 45.84512 37 GLN C C 1
ATOM 6381 O O . GLN C 1 37 ? 17.96100 12.18400 -58.37900 1.000 44.02303 37 GLN C O 1
ATOM 6387 N N . ILE C 1 38 ? 17.55400 12.53500 -60.56800 1.000 43.03984 38 ILE C N 1
ATOM 6388 C CA . ILE C 1 38 ? 18.97100 12.49000 -60.91800 1.000 47.39648 38 ILE C CA 1
ATOM 6389 C C . ILE C 1 38 ? 19.71300 13.65000 -60.26600 1.000 47.58982 38 ILE C C 1
ATOM 6390 O O . ILE C 1 38 ? 20.82800 13.48500 -59.75800 1.000 46.23186 38 ILE C O 1
ATOM 6395 N N . ASN C 1 39 ? 19.10500 14.83800 -60.26300 1.000 46.24681 39 ASN C N 1
ATOM 6396 C CA . ASN C 1 39 ? 19.74900 15.99800 -59.65500 1.000 48.76927 39 ASN C CA 1
ATOM 6397 C C . ASN C 1 39 ? 19.93800 15.78700 -58.15900 1.000 49.92153 39 ASN C C 1
ATOM 6398 O O . ASN C 1 39 ? 20.98700 16.13300 -57.60700 1.000 48.86945 39 ASN C O 1
ATOM 6403 N N . THR C 1 40 ? 18.94400 15.19700 -57.48900 1.000 47.45567 40 THR C N 1
ATOM 6404 C CA . THR C 1 40 ? 19.07000 14.92100 -56.06300 1.000 48.30880 40 THR C CA 1
ATOM 6405 C C . THR C 1 40 ? 20.16900 13.90600 -55.79900 1.000 44.59568 40 THR C C 1
ATOM 6406 O O . THR C 1 40 ? 20.98600 14.08900 -54.89200 1.000 49.33350 40 THR C O 1
ATOM 6410 N N . LEU C 1 41 ? 20.20500 12.82300 -56.57800 1.000 48.29324 41 LEU C N 1
ATOM 6411 C CA . LEU C 1 41 ? 21.24900 11.82300 -56.37600 1.000 45.89866 41 LEU C CA 1
ATOM 6412 C C . LEU C 1 41 ? 22.63700 12.41200 -56.61400 1.000 44.35720 41 LEU C C 1
ATOM 6413 O O . LEU C 1 41 ? 23.56800 12.15300 -55.84200 1.000 48.81929 41 LEU C O 1
ATOM 6418 N N . LEU C 1 42 ? 22.79100 13.22700 -57.66000 1.000 41.16669 42 LEU C N 1
ATOM 6419 C CA . LEU C 1 42 ? 24.09100 13.82600 -57.94300 1.000 47.15987 42 LEU C CA 1
ATOM 6420 C C . LEU C 1 42 ? 24.47500 14.85000 -56.88000 1.000 54.28912 42 LEU C C 1
ATOM 6421 O O . LEU C 1 42 ? 25.64800 14.94300 -56.49900 1.000 52.50112 42 LEU C O 1
ATOM 6426 N N . THR C 1 43 ? 23.50100 15.62300 -56.38300 1.000 54.20777 43 THR C N 1
ATOM 6427 C CA . THR C 1 43 ? 23.77800 16.61400 -55.34700 1.000 57.95620 43 THR C CA 1
ATOM 6428 C C . THR C 1 43 ? 24.18800 15.93900 -54.04600 1.000 58.03111 43 THR C C 1
ATOM 6429 O O . THR C 1 43 ? 25.15400 16.35900 -53.40000 1.000 64.81368 43 THR C O 1
ATOM 6433 N N . GLU C 1 44 ? 23.47000 14.88300 -53.65300 1.000 55.46193 44 GLU C N 1
ATOM 6434 C CA . GLU C 1 44 ? 23.81200 14.16400 -52.43200 1.000 55.66868 44 GLU C CA 1
ATOM 6435 C C . GLU C 1 44 ? 25.19900 13.53200 -52.52500 1.000 61.43491 44 GLU C C 1
ATOM 6436 O O . GLU C 1 44 ? 25.86900 13.35400 -51.50200 1.000 75.27328 44 GLU C O 1
ATOM 6442 N N . ALA C 1 45 ? 25.64300 13.18600 -53.73300 1.000 59.19869 45 ALA C N 1
ATOM 6443 C CA . ALA C 1 45 ? 26.97100 12.63400 -53.96600 1.000 57.78621 45 ALA C CA 1
ATOM 6444 C C . ALA C 1 45 ? 28.02200 13.71000 -54.22200 1.000 61.70134 45 ALA C C 1
ATOM 6445 O O . ALA C 1 45 ? 29.14900 13.37700 -54.60600 1.000 56.05139 45 ALA C O 1
ATOM 6447 N N . ASP C 1 46 ? 27.66700 14.98800 -54.04700 1.000 64.20132 46 ASP C N 1
ATOM 6448 C CA . ASP C 1 46 ? 28.61000 16.10700 -54.13500 1.000 63.51239 46 ASP C CA 1
ATOM 6449 C C . ASP C 1 46 ? 29.22900 16.23500 -55.52500 1.000 57.94349 46 ASP C C 1
ATOM 6450 O O . ASP C 1 46 ? 30.41800 16.52900 -55.67200 1.000 59.56661 46 ASP C O 1
ATOM 6455 N N . TYR C 1 47 ? 28.42100 16.00400 -56.55500 1.000 56.29847 47 TYR C N 1
ATOM 6456 C CA . TYR C 1 47 ? 28.83800 16.32200 -57.91200 1.000 54.46136 47 TYR C CA 1
ATOM 6457 C C . TYR C 1 47 ? 28.90400 17.83200 -58.09800 1.000 57.27059 47 TYR C C 1
ATOM 6458 O O . TYR C 1 47 ? 28.12300 18.58600 -57.51300 1.000 57.84221 47 TYR C O 1
ATOM 6467 N N . ASP C 1 48 ? 29.85800 18.27400 -58.91300 1.000 55.83403 48 ASP C N 1
ATOM 6468 C CA . ASP C 1 48 ? 29.99300 19.69800 -59.17200 1.000 62.97103 48 ASP C CA 1
ATOM 6469 C C . ASP C 1 48 ? 28.77300 20.21200 -59.92800 1.000 64.10297 48 ASP C C 1
ATOM 6470 O O . ASP C 1 48 ? 28.02400 19.45100 -60.55000 1.000 62.68827 48 ASP C O 1
ATOM 6475 N N . LEU C 1 49 ? 28.57800 21.53100 -59.86300 1.000 62.98772 49 LEU C N 1
ATOM 6476 C CA . LEU C 1 49 ? 27.39200 22.13200 -60.46100 1.000 58.67080 49 LEU C CA 1
ATOM 6477 C C . LEU C 1 49 ? 27.36500 21.88400 -61.96500 1.000 51.07955 49 LEU C C 1
ATOM 6478 O O . LEU C 1 49 ? 26.31200 21.56800 -62.54000 1.000 51.67043 49 LEU C O 1
ATOM 6483 N N . ASN C 1 50 ? 28.52700 21.99200 -62.61100 1.000 45.16531 50 ASN C N 1
ATOM 6484 C CA . ASN C 1 50 ? 28.59200 21.83200 -64.05900 1.000 49.17665 50 ASN C CA 1
ATOM 6485 C C . ASN C 1 50 ? 28.25400 20.41000 -64.48300 1.000 52.03923 50 ASN C C 1
ATOM 6486 O O . ASN C 1 50 ? 27.62800 20.20300 -65.53000 1.000 52.82681 50 ASN C O 1
ATOM 6491 N N . GLU C 1 51 ? 28.67300 19.41400 -63.69900 1.000 56.47867 51 GLU C N 1
ATOM 6492 C CA . GLU C 1 51 ? 28.35600 18.03500 -64.05400 1.000 51.14343 51 GLU C CA 1
ATOM 6493 C C . GLU C 1 51 ? 26.87300 17.73700 -63.86800 1.000 40.15542 51 GLU C C 1
ATOM 6494 O O . GLU C 1 51 ? 26.30100 16.94800 -64.62700 1.000 43.32858 51 GLU C O 1
ATOM 6500 N N . ARG C 1 52 ? 26.22800 18.37500 -62.89300 1.000 40.42964 52 ARG C N 1
ATOM 6501 C CA . ARG C 1 52 ? 24.78400 18.23400 -62.76900 1.000 44.14868 52 ARG C CA 1
ATOM 6502 C C . ARG C 1 52 ? 24.08000 18.86400 -63.96500 1.000 50.29771 52 ARG C C 1
ATOM 6503 O O . ARG C 1 52 ? 23.11800 18.29200 -64.50500 1.000 47.33414 52 ARG C O 1
ATOM 6511 N N . TYR C 1 53 ? 24.58500 20.01200 -64.43100 1.000 51.31689 53 TYR C N 1
ATOM 6512 C CA . TYR C 1 53 ? 24.03700 20.60600 -65.64600 1.000 44.13668 53 TYR C CA 1
ATOM 6513 C C . TYR C 1 53 ? 24.20100 19.66600 -66.83700 1.000 44.71496 53 TYR C C 1
ATOM 6514 O O . TYR C 1 53 ? 23.24500 19.43100 -67.58300 1.000 52.49792 53 TYR C O 1
ATOM 6523 N N . GLU C 1 54 ? 25.40600 19.11200 -67.02700 1.000 42.04161 54 GLU C N 1
ATOM 6524 C CA . GLU C 1 54 ? 25.63800 18.19400 -68.14700 1.000 42.81496 54 GLU C CA 1
ATOM 6525 C C . GLU C 1 54 ? 24.72600 16.98100 -68.07900 1.000 38.65495 54 GLU C C 1
ATOM 6526 O O . GLU C 1 54 ? 24.17600 16.55000 -69.09900 1.000 40.39548 54 GLU C O 1
ATOM 6532 N N . ALA C 1 55 ? 24.60400 16.37800 -66.89100 1.000 37.37220 55 ALA C N 1
ATOM 6533 C CA . ALA C 1 55 ? 23.78600 15.17900 -66.76300 1.000 37.85061 55 ALA C CA 1
ATOM 6534 C C . ALA C 1 55 ? 22.34200 15.48300 -67.11300 1.000 38.84581 55 ALA C C 1
ATOM 6535 O O . ALA C 1 55 ? 21.70600 14.73600 -67.86900 1.000 42.75086 55 ALA C O 1
ATOM 6537 N N . LEU C 1 56 ? 21.82100 16.60800 -66.62100 1.000 36.75175 56 LEU C N 1
ATOM 6538 C CA . LEU C 1 56 ? 20.42900 16.91500 -66.91500 1.000 36.42140 56 LEU C CA 1
ATOM 6539 C C . LEU C 1 56 ? 20.24000 17.30900 -68.37400 1.000 34.05725 56 LEU C C 1
ATOM 6540 O O . LEU C 1 56 ? 19.18400 17.03800 -68.95000 1.000 36.35717 56 LEU C O 1
ATOM 6545 N N . LEU C 1 57 ? 21.25500 17.91400 -68.99900 1.000 32.63870 57 LEU C N 1
ATOM 6546 C CA . LEU C 1 57 ? 21.16200 18.22800 -70.42200 1.000 38.73306 57 LEU C CA 1
ATOM 6547 C C . LEU C 1 57 ? 21.14000 16.95900 -71.26500 1.000 43.07410 57 LEU C C 1
ATOM 6548 O O . LEU C 1 57 ? 20.34200 16.84200 -72.20500 1.000 44.50950 57 LEU C O 1
ATOM 6553 N N . LEU C 1 58 ? 22.00800 15.99900 -70.94000 1.000 44.55102 58 LEU C N 1
ATOM 6554 C CA . LEU C 1 58 ? 21.96800 14.70700 -71.61500 1.000 46.71382 58 LEU C CA 1
ATOM 6555 C C . LEU C 1 58 ? 20.59700 14.07000 -71.44500 1.000 38.63438 58 LEU C C 1
ATOM 6556 O O . LEU C 1 58 ? 19.98500 13.61100 -72.41600 1.000 36.92402 58 LEU C O 1
ATOM 6561 N N . LEU C 1 59 ? 20.10300 14.03100 -70.20500 1.000 40.40540 59 LEU C N 1
ATOM 6562 C CA . LEU C 1 59 ? 18.78700 13.45900 -69.93800 1.000 40.81681 59 LEU C CA 1
ATOM 6563 C C . LEU C 1 59 ? 17.71300 14.12700 -70.79100 1.000 42.06901 59 LEU C C 1
ATOM 6564 O O . LEU C 1 59 ? 16.89700 13.44900 -71.42500 1.000 45.81945 59 LEU C O 1
ATOM 6569 N N . TYR C 1 60 ? 17.70600 15.46200 -70.82500 1.000 39.69265 60 TYR C N 1
ATOM 6570 C CA . TYR C 1 60 ? 16.69800 16.19200 -71.58900 1.000 38.58178 60 TYR C CA 1
ATOM 6571 C C . TYR C 1 60 ? 16.80400 15.89400 -73.07600 1.000 39.49186 60 TYR C C 1
ATOM 6572 O O . TYR C 1 60 ? 15.78800 15.79900 -73.77400 1.000 42.39685 60 TYR C O 1
ATOM 6581 N N . ARG C 1 61 ? 18.02700 15.73500 -73.58000 1.000 40.94410 61 ARG C N 1
ATOM 6582 C CA . ARG C 1 61 ? 18.21800 15.63500 -75.02200 1.000 43.71755 61 ARG C CA 1
ATOM 6583 C C . ARG C 1 61 ? 17.98600 14.22000 -75.54600 1.000 41.53121 61 ARG C C 1
ATOM 6584 O O . ARG C 1 61 ? 17.30600 14.04500 -76.56100 1.000 40.99563 61 ARG C O 1
ATOM 6592 N N . TRP C 1 62 ? 18.51900 13.20200 -74.86200 1.000 44.83389 62 TRP C N 1
ATOM 6593 C CA . TRP C 1 62 ? 18.57500 11.85000 -75.40800 1.000 46.46385 62 TRP C CA 1
ATOM 6594 C C . TRP C 1 62 ? 17.77400 10.79300 -74.65100 1.000 48.51629 62 TRP C C 1
ATOM 6595 O O . TRP C 1 62 ? 17.55600 9.71000 -75.20600 1.000 47.72875 62 TRP C O 1
ATOM 6606 N N . VAL C 1 63 ? 17.32700 11.05300 -73.42300 1.000 46.55989 63 VAL C N 1
ATOM 6607 C CA . VAL C 1 63 ? 16.59300 10.07000 -72.62800 1.000 45.94591 63 VAL C CA 1
ATOM 6608 C C . VAL C 1 63 ? 15.10400 10.40500 -72.58700 1.000 45.12744 63 VAL C C 1
ATOM 6609 O O . VAL C 1 63 ? 14.26600 9.58300 -72.96900 1.000 44.54507 63 VAL C O 1
ATOM 6613 N N . VAL C 1 64 ? 14.75900 11.61900 -72.13800 1.000 43.39560 64 VAL C N 1
ATOM 6614 C CA . VAL C 1 64 ? 13.35500 12.00200 -71.97200 1.000 46.55981 64 VAL C CA 1
ATOM 6615 C C . VAL C 1 64 ? 12.50200 11.77100 -73.21800 1.000 49.11137 64 VAL C C 1
ATOM 6616 O O . VAL C 1 64 ? 11.38900 11.24700 -73.07900 1.000 54.81973 64 VAL C O 1
ATOM 6620 N N . PRO C 1 65 ? 12.93900 12.12200 -74.43600 1.000 45.99257 65 PRO C N 1
ATOM 6621 C CA . PRO C 1 65 ? 12.04300 11.94900 -75.59500 1.000 49.93102 65 PRO C CA 1
ATOM 6622 C C . PRO C 1 65 ? 11.69300 10.50000 -75.92000 1.000 54.29637 65 PRO C C 1
ATOM 6623 O O . PRO C 1 65 ? 10.71500 10.26600 -76.64700 1.000 55.07089 65 PRO C O 1
ATOM 6627 N N . GLU C 1 66 ? 12.44300 9.52400 -75.40600 1.000 47.53709 66 GLU C N 1
ATOM 6628 C CA . GLU C 1 66 ? 12.24800 8.11900 -75.74400 1.000 51.84878 66 GLU C CA 1
ATOM 6629 C C . GLU C 1 66 ? 11.76400 7.29400 -74.55300 1.000 55.78070 66 GLU C C 1
ATOM 6630 O O . GLU C 1 66 ? 11.99800 6.08500 -74.49600 1.000 53.22741 66 GLU C O 1
ATOM 6636 N N . MET C 1 67 ? 11.08900 7.92700 -73.59300 1.000 60.64379 67 MET C N 1
ATOM 6637 C CA . MET C 1 67 ? 10.59800 7.21300 -72.42000 1.000 56.40282 67 MET C CA 1
ATOM 6638 C C . MET C 1 67 ? 9.15400 6.74400 -72.55600 1.000 55.25050 67 MET C C 1
ATOM 6639 O O . MET C 1 67 ? 8.68000 6.00100 -71.68900 1.000 52.55326 67 MET C O 1
ATOM 6644 N N . GLY C 1 68 ? 8.44300 7.16400 -73.60200 1.000 55.25724 68 GLY C N 1
ATOM 6645 C CA . GLY C 1 68 ? 7.09400 6.70600 -73.83800 1.000 53.65407 68 GLY C CA 1
ATOM 6646 C C . GLY C 1 68 ? 6.06300 7.41400 -72.98200 1.000 60.10220 68 GLY C C 1
ATOM 6647 O O . GLY C 1 68 ? 6.34900 8.42500 -72.33100 1.000 62.79736 68 GLY C O 1
ATOM 6648 N N . PRO C 1 69 ? 4.81700 6.86900 -72.85300 1.000 62.08128 69 PRO C N 1
ATOM 6649 C CA . PRO C 1 69 ? 3.76500 7.53100 -72.09000 1.000 63.42069 69 PRO C CA 1
ATOM 6650 C C . PRO C 1 69 ? 4.00100 7.54800 -70.58000 1.000 62.54566 69 PRO C C 1
ATOM 6651 O O . PRO C 1 69 ? 4.59700 6.63600 -70.05600 1.000 60.24339 69 PRO C O 1
ATOM 6655 N N . ARG C 1 70 ? 3.47300 8.57300 -69.93000 1.000 68.28332 70 ARG C N 1
ATOM 6656 C CA . ARG C 1 70 ? 3.66400 8.73100 -68.47000 1.000 69.54827 70 ARG C CA 1
ATOM 6657 C C . ARG C 1 70 ? 2.87100 7.69100 -67.67900 1.000 69.54291 70 ARG C C 1
ATOM 6658 O O . ARG C 1 70 ? 1.83100 7.22200 -68.17100 1.000 72.25010 70 ARG C O 1
ATOM 6666 N N . PRO C 1 71 ? 3.37200 7.24000 -66.51400 1.000 69.74912 71 PRO C N 1
ATOM 6667 C CA . PRO C 1 71 ? 2.60500 6.35800 -65.64300 1.000 80.06775 71 PRO C CA 1
ATOM 6668 C C . PRO C 1 71 ? 1.24900 6.96400 -65.26700 1.000 86.23225 71 PRO C C 1
ATOM 6669 O O . PRO C 1 71 ? 1.23600 7.98900 -64.61200 1.000 88.39368 71 PRO C O 1
ATOM 6673 N N . ARG C 1 72 ? 0.15900 6.33500 -65.70700 1.000 86.09766 72 ARG C N 1
ATOM 6674 C CA . ARG C 1 72 ? -1.21200 6.79800 -65.35800 1.000 88.48494 72 ARG C CA 1
ATOM 6675 C C . ARG C 1 72 ? -1.94600 5.65500 -64.64900 1.000 94.18375 72 ARG C C 1
ATOM 6676 O O . ARG C 1 72 ? -3.18800 5.72700 -64.57400 1.000 102.66211 72 ARG C O 1
ATOM 6678 N N . SER C 1 73 ? -1.20900 4.66700 -64.13100 1.000 93.08567 73 SER C N 1
ATOM 6679 C CA . SER C 1 73 ? -1.80100 3.48200 -63.45800 1.000 97.29602 73 SER C CA 1
ATOM 6680 C C . SER C 1 73 ? -0.74500 2.76700 -62.61400 1.000 101.06151 73 SER C C 1
ATOM 6681 O O . SER C 1 73 ? 0.40000 3.25300 -62.55600 1.000 99.59370 73 SER C O 1
ATOM 6683 N N . SER C 1 74 ? -1.11800 1.65100 -61.98300 1.000 103.50738 74 SER C N 1
ATOM 6684 C CA . SER C 1 74 ? -0.12400 0.82600 -61.24800 1.000 102.56919 74 SER C CA 1
ATOM 6685 C C . SER C 1 74 ? 0.37100 -0.26500 -62.19400 1.000 103.09716 74 SER C C 1
ATOM 6686 O O . SER C 1 74 ? 1.30000 -0.99900 -61.81300 1.000 101.79750 74 SER C O 1
ATOM 6688 N N . VAL C 1 75 ? -0.24000 -0.37000 -63.37600 1.000 104.01117 75 VAL C N 1
ATOM 6689 C CA . VAL C 1 75 ? 0.21400 -1.35200 -64.40200 1.000 98.58487 75 VAL C CA 1
ATOM 6690 C C . VAL C 1 75 ? 1.17700 -0.64000 -65.34600 1.000 95.51659 75 VAL C C 1
ATOM 6691 O O . VAL C 1 75 ? 0.88300 0.49200 -65.76600 1.000 92.48700 75 VAL C O 1
ATOM 6693 N N . ALA C 1 76 ? 2.26600 -1.31600 -65.69000 1.000 97.42184 76 ALA C N 1
ATOM 6694 C CA . ALA C 1 76 ? 3.24900 -0.72000 -66.57700 1.000 92.36911 76 ALA C CA 1
ATOM 6695 C C . ALA C 1 76 ? 2.90300 -1.02300 -68.03500 1.000 92.46316 76 ALA C C 1
ATOM 6696 O O . ALA C 1 76 ? 2.32700 -2.07100 -68.34100 1.000 93.17451 76 ALA C O 1
ATOM 6698 N N . PRO C 1 77 ? 3.25400 -0.12100 -68.95700 1.000 90.68573 77 PRO C N 1
ATOM 6699 C CA . PRO C 1 77 ? 2.94800 -0.35600 -70.37700 1.000 91.53004 77 PRO C CA 1
ATOM 6700 C C . PRO C 1 77 ? 3.79700 -1.44100 -71.01600 1.000 92.85214 77 PRO C C 1
ATOM 6701 O O . PRO C 1 77 ? 3.54000 -1.80000 -72.17300 1.000 95.09946 77 PRO C O 1
ATOM 6705 N N . SER C 1 78 ? 4.79000 -1.97600 -70.31100 1.000 88.86245 78 SER C N 1
ATOM 6706 C CA . SER C 1 78 ? 5.67400 -2.98700 -70.86700 1.000 88.27833 78 SER C CA 1
ATOM 6707 C C . SER C 1 78 ? 6.03800 -3.99700 -69.78700 1.000 87.60100 78 SER C C 1
ATOM 6708 O O . SER C 1 78 ? 5.72500 -3.82200 -68.60600 1.000 90.72218 78 SER C O 1
ATOM 6711 N N . LYS C 1 79 ? 6.72000 -5.06700 -70.19200 1.000 79.39177 79 LYS C N 1
ATOM 6712 C CA . LYS C 1 79 ? 7.24500 -6.06000 -69.22300 1.000 77.85920 79 LYS C CA 1
ATOM 6713 C C . LYS C 1 79 ? 8.76600 -5.90600 -69.21100 1.000 75.30204 79 LYS C C 1
ATOM 6714 O O . LYS C 1 79 ? 9.45900 -6.93600 -69.16400 1.000 76.25209 79 LYS C O 1
ATOM 6716 N N . SER C 1 80 ? 9.26300 -4.66800 -69.20700 1.000 73.57913 80 SER C N 1
ATOM 6717 C CA . SER C 1 80 ? 10.68900 -4.38500 -69.29600 1.000 69.52222 80 SER C CA 1
ATOM 6718 C C . SER C 1 80 ? 11.47000 -5.15500 -68.23900 1.000 71.92460 80 SER C C 1
ATOM 6719 O O . SER C 1 80 ? 11.12500 -5.13700 -67.05300 1.000 70.98320 80 SER C O 1
ATOM 6722 N N . PHE C 1 81 ? 12.54000 -5.81500 -68.67400 1.000 69.64394 81 PHE C N 1
ATOM 6723 C CA . PHE C 1 81 ? 13.41900 -6.58500 -67.80500 1.000 70.27208 81 PHE C CA 1
ATOM 6724 C C . PHE C 1 81 ? 14.33900 -5.69500 -66.96900 1.000 66.44412 81 PHE C C 1
ATOM 6725 O O . PHE C 1 81 ? 15.21400 -6.21100 -66.26600 1.000 68.21905 81 PHE C O 1
ATOM 6733 N N . MET C 1 82 ? 14.16600 -4.37300 -67.03900 1.000 58.81938 82 MET C N 1
ATOM 6734 C CA . MET C 1 82 ? 15.02600 -3.46600 -66.28400 1.000 61.77007 82 MET C CA 1
ATOM 6735 C C . MET C 1 82 ? 14.86600 -3.66400 -64.78100 1.000 68.51456 82 MET C C 1
ATOM 6736 O O . MET C 1 82 ? 15.85800 -3.78400 -64.05400 1.000 74.23808 82 MET C O 1
ATOM 6741 N N . THR C 1 83 ? 13.62400 -3.68800 -64.29600 1.000 71.91230 83 THR C N 1
ATOM 6742 C CA . THR C 1 83 ? 13.32600 -3.87200 -62.88100 1.000 70.04231 83 THR C CA 1
ATOM 6743 C C . THR C 1 83 ? 12.14000 -4.82200 -62.75200 1.000 75.12243 83 THR C C 1
ATOM 6744 O O . THR C 1 83 ? 11.47000 -5.14400 -63.73700 1.000 81.60803 83 THR C O 1
ATOM 6748 N N . ASP C 1 84 ? 11.86600 -5.28100 -61.53800 1.000 75.58221 84 ASP C N 1
ATOM 6749 C CA . ASP C 1 84 ? 10.78000 -6.28000 -61.33700 1.000 78.14910 84 ASP C CA 1
ATOM 6750 C C . ASP C 1 84 ? 9.41200 -5.66000 -61.60900 1.000 81.21753 84 ASP C C 1
ATOM 6751 O O . ASP C 1 84 ? 8.57600 -6.36000 -62.18200 1.000 80.89204 84 ASP C O 1
ATOM 6756 N N . ASP C 1 85 ? 9.21300 -4.40100 -61.21800 1.000 79.87977 85 ASP C N 1
ATOM 6757 C CA . ASP C 1 85 ? 7.95200 -3.72300 -61.50700 1.000 78.16403 85 ASP C CA 1
ATOM 6758 C C . ASP C 1 85 ? 7.92500 -3.09700 -62.89900 1.000 73.23212 85 ASP C C 1
ATOM 6759 O O . ASP C 1 85 ? 6.99100 -2.34600 -63.20600 1.000 77.67863 85 ASP C O 1
ATOM 6764 N N . HIS C 1 86 ? 8.92200 -3.39400 -63.73500 1.000 71.71717 86 HIS C N 1
ATOM 6765 C CA . HIS C 1 86 ? 9.02000 -2.93200 -65.11700 1.000 68.82354 86 HIS C CA 1
ATOM 6766 C C . HIS C 1 86 ? 9.21300 -1.42100 -65.22400 1.000 67.35867 86 HIS C C 1
ATOM 6767 O O . HIS C 1 86 ? 8.87900 -0.82400 -66.25400 1.000 66.93202 86 HIS C O 1
ATOM 6774 N N . SER C 1 87 ? 9.75400 -0.78900 -64.18400 1.000 62.21292 87 SER C N 1
ATOM 6775 C CA . SER C 1 87 ? 10.22800 0.58100 -64.31500 1.000 63.82190 87 SER C CA 1
ATOM 6776 C C . SER C 1 87 ? 11.37400 0.60400 -65.32000 1.000 61.37776 87 SER C C 1
ATOM 6777 O O . SER C 1 87 ? 12.28000 -0.23600 -65.23800 1.000 63.59688 87 SER C O 1
ATOM 6780 N N . PRO C 1 88 ? 11.35700 1.50800 -66.29800 1.000 61.85749 88 PRO C N 1
ATOM 6781 C CA . PRO C 1 88 ? 12.38300 1.49100 -67.34300 1.000 56.84219 88 PRO C CA 1
ATOM 6782 C C . PRO C 1 88 ? 13.68600 2.17800 -66.96500 1.000 50.67288 88 PRO C C 1
ATOM 6783 O O . PRO C 1 88 ? 14.52700 2.38100 -67.84600 1.000 53.50314 88 PRO C O 1
ATOM 6787 N N . ILE C 1 89 ? 13.88500 2.52900 -65.69300 1.000 48.00520 89 ILE C N 1
ATOM 6788 C CA . ILE C 1 89 ? 15.11700 3.17100 -65.24300 1.000 53.25066 89 ILE C CA 1
ATOM 6789 C C . ILE C 1 89 ? 15.51800 2.57700 -63.89600 1.000 50.40725 89 ILE C C 1
ATOM 6790 O O . ILE C 1 89 ? 14.67000 2.33400 -63.02900 1.000 47.71966 89 ILE C O 1
ATOM 6795 N N . GLU C 1 90 ? 16.81600 2.33500 -63.73100 1.000 46.17817 90 GLU C N 1
ATOM 6796 C CA . GLU C 1 90 ? 17.37700 1.85600 -62.47100 1.000 46.59447 90 GLU C CA 1
ATOM 6797 C C . GLU C 1 90 ? 18.61800 2.67000 -62.14900 1.000 44.14588 90 GLU C C 1
ATOM 6798 O O . GLU C 1 90 ? 19.55700 2.71400 -62.95200 1.000 50.84269 90 GLU C O 1
ATOM 6804 N N . TYR C 1 91 ? 18.62900 3.30400 -60.98100 1.000 44.49300 91 TYR C N 1
ATOM 6805 C CA . TYR C 1 91 ? 19.78900 4.07700 -60.56500 1.000 45.45064 91 TYR C CA 1
ATOM 6806 C C . TYR C 1 91 ? 20.77200 3.17600 -59.83500 1.000 50.92115 91 TYR C C 1
ATOM 6807 O O . TYR C 1 91 ? 20.39700 2.15100 -59.26600 1.000 57.05607 91 TYR C O 1
ATOM 6816 N N . SER C 1 92 ? 22.04500 3.55300 -59.86600 1.000 48.66913 92 SER C N 1
ATOM 6817 C CA . SER C 1 92 ? 23.03300 2.85500 -59.06200 1.000 52.64842 92 SER C CA 1
ATOM 6818 C C . SER C 1 92 ? 23.97200 3.86300 -58.42000 1.000 51.54331 92 SER C C 1
ATOM 6819 O O . SER C 1 92 ? 24.33600 4.88600 -59.01700 1.000 50.49237 92 SER C O 1
ATOM 6822 N N . TRP C 1 93 ? 24.39600 3.50700 -57.20900 1.000 53.29877 93 TRP C N 1
ATOM 6823 C CA . TRP C 1 93 ? 25.15900 4.35000 -56.29500 1.000 51.15752 93 TRP C CA 1
ATOM 6824 C C . TRP C 1 93 ? 26.35000 3.50400 -55.86800 1.000 53.44454 93 TRP C C 1
ATOM 6825 O O . TRP C 1 93 ? 26.20600 2.61700 -55.02300 1.000 58.81506 93 TRP C O 1
ATOM 6836 N N . LYS C 1 94 ? 27.51500 3.75200 -56.46200 1.000 52.55818 94 LYS C N 1
ATOM 6837 C CA . LYS C 1 94 ? 28.70600 2.96900 -56.16300 1.000 56.52757 94 LYS C CA 1
ATOM 6838 C C . LYS C 1 94 ? 29.49100 3.64600 -55.04400 1.000 56.92348 94 LYS C C 1
ATOM 6839 O O . LYS C 1 94 ? 29.87500 4.81900 -55.16600 1.000 53.35108 94 LYS C O 1
ATOM 6845 N N . TRP C 1 95 ? 29.72100 2.90600 -53.95900 1.000 55.11687 95 TRP C N 1
ATOM 6846 C CA . TRP C 1 95 ? 30.46800 3.40300 -52.81100 1.000 60.22722 95 TRP C CA 1
ATOM 6847 C C . TRP C 1 95 ? 31.95600 3.28200 -53.10800 1.000 57.49584 95 TRP C C 1
ATOM 6848 O O . TRP C 1 95 ? 32.45600 2.17800 -53.35100 1.000 55.97116 95 TRP C O 1
ATOM 6859 N N . ILE C 1 96 ? 32.62900 4.41700 -53.04300 1.000 62.01357 96 ILE C N 1
ATOM 6860 C CA . ILE C 1 96 ? 34.08100 4.44000 -53.33900 1.000 66.28785 96 ILE C CA 1
ATOM 6861 C C . ILE C 1 96 ? 34.84500 4.52500 -52.01600 1.000 66.95148 96 ILE C C 1
ATOM 6862 O O . ILE C 1 96 ? 34.38200 5.22400 -51.10100 1.000 67.00162 96 ILE C O 1
ATOM 6867 N N . SER C 1 97 ? 35.96100 3.80900 -51.93000 1.000 65.96940 97 SER C N 1
ATOM 6868 C CA . SER C 1 97 ? 36.78600 3.79200 -50.70100 1.000 75.19374 97 SER C CA 1
ATOM 6869 C C . SER C 1 97 ? 37.66700 5.03700 -50.61300 1.000 81.73293 97 SER C C 1
ATOM 6870 O O . SER C 1 97 ? 37.94900 5.63500 -51.66400 1.000 83.69625 97 SER C O 1
ATOM 6872 N N . GLY C 1 98 ? 38.08900 5.40900 -49.40500 1.000 83.11452 98 GLY C N 1
ATOM 6873 C CA . GLY C 1 98 ? 39.04100 6.52900 -49.24800 1.000 87.55461 98 GLY C CA 1
ATOM 6874 C C . GLY C 1 98 ? 38.36800 7.86800 -49.04000 1.000 94.75962 98 GLY C C 1
ATOM 6875 O O . GLY C 1 98 ? 38.95400 8.87400 -49.47800 1.000 102.60860 98 GLY C O 1
ATOM 6876 N N . ASN C 1 99 ? 37.19600 7.88900 -48.39200 1.000 97.23106 99 ASN C N 1
ATOM 6877 C CA . ASN C 1 99 ? 36.42000 9.14600 -48.19400 1.000 90.27834 99 ASN C CA 1
ATOM 6878 C C . ASN C 1 99 ? 36.22200 9.83100 -49.54900 1.000 81.54236 99 ASN C C 1
ATOM 6879 O O . ASN C 1 99 ? 36.24700 11.06900 -49.58600 1.000 84.28246 99 ASN C O 1
ATOM 6884 N N . LYS C 1 100 ? 36.02500 9.04600 -50.61100 1.000 74.94170 100 LYS C N 1
ATOM 6885 C CA . LYS C 1 100 ? 35.84200 9.60500 -51.97200 1.000 70.19378 100 LYS C CA 1
ATOM 6886 C C . LYS C 1 100 ? 34.34800 9.67800 -52.28800 1.000 67.53612 100 LYS C C 1
ATOM 6887 O O . LYS C 1 100 ? 33.56000 9.00700 -51.60400 1.000 73.94665 100 LYS C O 1
ATOM 6893 N N . LYS C 1 101 ? 33.98100 10.47100 -53.29200 1.000 59.41471 101 LYS C N 1
ATOM 6894 C CA . LYS C 1 101 ? 32.57000 10.66600 -53.60200 1.000 62.38773 101 LYS C CA 1
ATOM 6895 C C . LYS C 1 101 ? 31.96100 9.39300 -54.18600 1.000 62.91024 101 LYS C C 1
ATOM 6896 O O . LYS C 1 101 ? 32.62200 8.68600 -54.95500 1.000 63.79228 101 LYS C O 1
ATOM 6902 N N . PRO C 1 102 ? 30.70500 9.08300 -53.86900 1.000 59.70141 102 PRO C N 1
ATOM 6903 C CA . PRO C 1 102 ? 30.04400 7.96600 -54.55200 1.000 53.50220 102 PRO C CA 1
ATOM 6904 C C . PRO C 1 102 ? 29.87300 8.29000 -56.02700 1.000 50.84573 102 PRO C C 1
ATOM 6905 O O . PRO C 1 102 ? 29.81600 9.45700 -56.42600 1.000 51.28127 102 PRO C O 1
ATOM 6909 N N . GLU C 1 103 ? 29.80000 7.23900 -56.84300 1.000 49.96654 103 GLU C N 1
ATOM 6910 C CA . GLU C 1 103 ? 29.59800 7.37300 -58.28200 1.000 45.75492 103 GLU C CA 1
ATOM 6911 C C . GLU C 1 103 ? 28.15000 7.06600 -58.63600 1.000 45.95732 103 GLU C C 1
ATOM 6912 O O . GLU C 1 103 ? 27.59700 6.06100 -58.17900 1.000 48.97530 103 GLU C O 1
ATOM 6918 N N . ILE C 1 104 ? 27.51200 7.98800 -59.35000 1.000 41.80257 104 ILE C N 1
ATOM 6919 C CA . ILE C 1 104 ? 26.07900 7.81000 -59.70700 1.000 44.40981 104 ILE C CA 1
ATOM 6920 C C . ILE C 1 104 ? 25.97800 7.37700 -61.16500 1.000 47.02544 104 ILE C C 1
ATOM 6921 O O . ILE C 1 104 ? 26.63700 7.99000 -62.01300 1.000 48.09607 104 ILE C O 1
ATOM 6926 N N . ARG C 1 105 ? 25.22500 6.31500 -61.41000 1.000 46.50691 105 ARG C N 1
ATOM 6927 C CA . ARG C 1 105 ? 25.00800 5.80200 -62.77800 1.000 42.58535 105 ARG C CA 1
ATOM 6928 C C . ARG C 1 105 ? 23.53200 5.43900 -62.90800 1.000 42.08658 105 ARG C C 1
ATOM 6929 O O . ARG C 1 105 ? 22.85700 5.36500 -61.88400 1.000 47.70449 105 ARG C O 1
ATOM 6937 N N . TYR C 1 106 ? 23.05300 5.27100 -64.13400 1.000 40.73612 106 TYR C N 1
ATOM 6938 C CA . TYR C 1 106 ? 21.65700 4.81400 -64.34400 1.000 41.01507 106 TYR C CA 1
ATOM 6939 C C . TYR C 1 106 ? 21.51700 4.04200 -65.64900 1.000 42.44217 106 TYR C C 1
ATOM 6940 O O . TYR C 1 106 ? 22.10400 4.43300 -66.65800 1.000 41.93374 106 TYR C O 1
ATOM 6949 N N . ALA C 1 107 ? 20.80400 2.92700 -65.58400 1.000 49.05369 107 ALA C N 1
ATOM 6950 C CA . ALA C 1 107 ? 20.47000 2.15600 -66.76900 1.000 48.04244 107 ALA C CA 1
ATOM 6951 C C . ALA C 1 107 ? 19.04100 2.45400 -67.19400 1.000 48.62312 107 ALA C C 1
ATOM 6952 O O . ALA C 1 107 ? 18.15100 2.65200 -66.35700 1.000 51.48866 107 ALA C O 1
ATOM 6954 N N . VAL C 1 108 ? 18.82900 2.46700 -68.50300 1.000 44.34863 108 VAL C N 1
ATOM 6955 C CA . VAL C 1 108 ? 17.54600 2.81100 -69.09100 1.000 45.43335 108 VAL C CA 1
ATOM 6956 C C . VAL C 1 108 ? 17.31900 1.94000 -70.32000 1.000 45.58396 108 VAL C C 1
ATOM 6957 O O . VAL C 1 108 ? 18.26100 1.59100 -71.04700 1.000 48.41317 108 VAL C O 1
ATOM 6961 N N . GLU C 1 109 ? 16.06800 1.54900 -70.51300 1.000 46.48645 109 GLU C N 1
ATOM 6962 C CA . GLU C 1 109 ? 15.59800 0.95600 -71.75800 1.000 48.97711 109 GLU C CA 1
ATOM 6963 C C . GLU C 1 109 ? 14.61900 1.95500 -72.36800 1.000 48.23026 109 GLU C C 1
ATOM 6964 O O . GLU C 1 109 ? 13.49100 2.10900 -71.88500 1.000 44.30447 109 GLU C O 1
ATOM 6970 N N . LEU C 1 110 ? 15.07200 2.67100 -73.39300 1.000 48.80618 110 LEU C N 1
ATOM 6971 C CA . LEU C 1 110 ? 14.18300 3.56800 -74.10900 1.000 46.05692 110 LEU C CA 1
ATOM 6972 C C . LEU C 1 110 ? 13.16000 2.76200 -74.90900 1.000 51.74002 110 LEU C C 1
ATOM 6973 O O . LEU C 1 110 ? 13.34000 1.57000 -75.18400 1.000 53.64529 110 LEU C O 1
ATOM 6978 N N . VAL C 1 111 ? 12.06500 3.43000 -75.27500 1.000 53.55867 111 VAL C N 1
ATOM 6979 C CA . VAL C 1 111 ? 10.92300 2.77600 -75.89800 1.000 51.98245 111 VAL C CA 1
ATOM 6980 C C . VAL C 1 111 ? 10.36700 3.67200 -77.00000 1.000 54.52322 111 VAL C C 1
ATOM 6981 O O . VAL C 1 111 ? 10.61900 4.87800 -77.04100 1.000 56.38613 111 VAL C O 1
ATOM 6985 N N . SER C 1 112 ? 9.62100 3.06000 -77.91300 1.000 54.65424 112 SER C N 1
ATOM 6986 C CA . SER C 1 112 ? 8.95200 3.78200 -78.98600 1.000 58.52684 112 SER C CA 1
ATOM 6987 C C . SER C 1 112 ? 7.63800 3.07700 -79.27900 1.000 61.03373 112 SER C C 1
ATOM 6988 O O . SER C 1 112 ? 7.45200 1.91700 -78.89100 1.000 58.89709 112 SER C O 1
ATOM 6991 N N . PRO C 1 113 ? 6.70400 3.74900 -79.95900 1.000 63.20807 113 PRO C N 1
ATOM 6992 C CA . PRO C 1 113 ? 5.44300 3.08100 -80.32600 1.000 60.37394 113 PRO C CA 1
ATOM 6993 C C . PRO C 1 113 ? 5.61400 1.87800 -81.24100 1.000 63.63595 113 PRO C C 1
ATOM 6994 O O . PRO C 1 113 ? 4.69400 1.05400 -81.31800 1.000 63.17315 113 PRO C O 1
ATOM 6998 N N . LEU C 1 114 ? 6.74500 1.74400 -81.94100 1.000 67.17609 114 LEU C N 1
ATOM 6999 C CA . LEU C 1 114 ? 6.95300 0.57200 -82.78900 1.000 71.03446 114 LEU C CA 1
ATOM 7000 C C . LEU C 1 114 ? 7.23800 -0.68800 -81.98500 1.000 67.94112 114 LEU C C 1
ATOM 7001 O O . LEU C 1 114 ? 7.24000 -1.78100 -82.56200 1.000 61.88660 114 LEU C O 1
ATOM 7006 N N . ALA C 1 115 ? 7.48700 -0.55600 -80.68200 1.000 63.81649 115 ALA C N 1
ATOM 7007 C CA . ALA C 1 115 ? 7.81800 -1.70200 -79.84700 1.000 66.06546 115 ALA C CA 1
ATOM 7008 C C . ALA C 1 115 ? 6.67300 -2.70700 -79.85300 1.000 74.30374 115 ALA C C 1
ATOM 7009 O O . ALA C 1 115 ? 5.51600 -2.35200 -79.60700 1.000 78.86966 115 ALA C O 1
ATOM 7011 N N . GLY C 1 116 ? 6.99600 -3.96400 -80.15600 1.000 73.13426 116 GLY C N 1
ATOM 7012 C CA . GLY C 1 116 ? 6.01800 -5.02400 -80.22900 1.000 73.57576 116 GLY C CA 1
ATOM 7013 C C . GLY C 1 116 ? 5.50500 -5.31400 -81.62400 1.000 76.95932 116 GLY C C 1
ATOM 7014 O O . GLY C 1 116 ? 4.98300 -6.41000 -81.85900 1.000 77.98549 116 GLY C O 1
ATOM 7015 N N . SER C 1 117 ? 5.63000 -4.36200 -82.54700 1.000 77.43957 117 SER C N 1
ATOM 7016 C CA . SER C 1 117 ? 5.17100 -4.55200 -83.91500 1.000 78.56378 117 SER C CA 1
ATOM 7017 C C . SER C 1 117 ? 6.23300 -5.29300 -84.72500 1.000 80.91824 117 SER C C 1
ATOM 7018 O O . SER C 1 117 ? 7.33900 -5.56500 -84.25100 1.000 78.41503 117 SER C O 1
ATOM 7021 N N . LYS C 1 118 ? 5.90100 -5.60200 -85.98200 1.000 85.15116 118 LYS C N 1
ATOM 7022 C CA . LYS C 1 118 ? 6.84200 -6.30300 -86.84800 1.000 82.62182 118 LYS C CA 1
ATOM 7023 C C . LYS C 1 118 ? 8.08900 -5.47700 -87.13100 1.000 76.66442 118 LYS C C 1
ATOM 7024 O O . LYS C 1 118 ? 9.14400 -6.05200 -87.42200 1.000 76.06339 118 LYS C O 1
ATOM 7026 N N . GLN C 1 119 ? 7.99900 -4.14800 -87.03300 1.000 70.12322 119 GLN C N 1
ATOM 7027 C CA . GLN C 1 119 ? 9.15300 -3.30000 -87.29600 1.000 71.69937 119 GLN C CA 1
ATOM 7028 C C . GLN C 1 119 ? 10.13700 -3.27100 -86.13400 1.000 75.88486 119 GLN C C 1
ATOM 7029 O O . GLN C 1 119 ? 11.31200 -2.95700 -86.34700 1.000 80.07050 119 GLN C O 1
ATOM 7031 N N . ASP C 1 120 ? 9.69200 -3.60300 -84.91900 1.000 76.85095 120 ASP C N 1
ATOM 7032 C CA . ASP C 1 120 ? 10.57200 -3.63700 -83.75500 1.000 69.43520 120 ASP C CA 1
ATOM 7033 C C . ASP C 1 120 ? 9.95400 -4.51000 -82.66700 1.000 60.58017 120 ASP C C 1
ATOM 7034 O O . ASP C 1 120 ? 9.53800 -3.99800 -81.62100 1.000 59.42939 120 ASP C O 1
ATOM 7039 N N . PRO C 1 121 ? 9.86900 -5.82500 -82.87800 1.000 62.77199 121 PRO C N 1
ATOM 7040 C CA . PRO C 1 121 ? 9.14800 -6.67700 -81.91700 1.000 74.58308 121 PRO C CA 1
ATOM 7041 C C . PRO C 1 121 ? 9.81700 -6.77700 -80.55600 1.000 69.19175 121 PRO C C 1
ATOM 7042 O O . PRO C 1 121 ? 9.16700 -7.21600 -79.59900 1.000 73.99588 121 PRO C O 1
ATOM 7046 N N . PHE C 1 122 ? 11.08600 -6.39500 -80.43000 1.000 64.62404 122 PHE C N 1
ATOM 7047 C CA . PHE C 1 122 ? 11.80600 -6.54800 -79.17200 1.000 58.44824 122 PHE C CA 1
ATOM 7048 C C . PHE C 1 122 ? 12.35700 -5.22700 -78.64400 1.000 53.56404 122 PHE C C 1
ATOM 7049 O O . PHE C 1 122 ? 13.27200 -5.23400 -77.81600 1.000 51.58675 122 PHE C O 1
ATOM 7057 N N . ASN C 1 123 ? 11.82400 -4.10000 -79.10900 1.000 54.56805 123 ASN C N 1
ATOM 7058 C CA . ASN C 1 123 ? 12.17100 -2.77200 -78.60400 1.000 51.58216 123 ASN C CA 1
ATOM 7059 C C . ASN C 1 123 ? 13.68400 -2.54100 -78.62900 1.000 51.23280 123 ASN C C 1
ATOM 7060 O O . ASN C 1 123 ? 14.33000 -2.30400 -77.60400 1.000 49.28738 123 ASN C O 1
ATOM 7065 N N . GLN C 1 124 ? 14.24500 -2.60900 -79.83400 1.000 49.30550 124 GLN C N 1
ATOM 7066 C CA . GLN C 1 124 ? 15.68100 -2.45600 -80.03200 1.000 50.06036 124 GLN C CA 1
ATOM 7067 C C . GLN C 1 124 ? 16.08000 -1.13700 -80.67400 1.000 51.76121 124 GLN C C 1
ATOM 7068 O O . GLN C 1 124 ? 17.19400 -0.66500 -80.43500 1.000 51.17466 124 GLN C O 1
ATOM 7074 N N . ILE C 1 125 ? 15.20100 -0.52700 -81.47600 1.000 47.23823 125 ILE C N 1
ATOM 7075 C CA . ILE C 1 125 ? 15.57300 0.69700 -82.19000 1.000 46.58954 125 ILE C CA 1
ATOM 7076 C C . ILE C 1 125 ? 15.93400 1.85000 -81.25500 1.000 48.45032 125 ILE C C 1
ATOM 7077 O O . ILE C 1 125 ? 16.93500 2.53600 -81.52000 1.000 52.32245 125 ILE C O 1
ATOM 7082 N N . PRO C 1 126 ? 15.17700 2.14200 -80.18100 1.000 49.96714 126 PRO C N 1
ATOM 7083 C CA . PRO C 1 126 ? 15.54400 3.31300 -79.35400 1.000 46.54274 126 PRO C CA 1
ATOM 7084 C C . PRO C 1 126 ? 16.93500 3.22100 -78.72600 1.000 47.41485 126 PRO C C 1
ATOM 7085 O O . PRO C 1 126 ? 17.67800 4.21500 -78.71800 1.000 41.63076 126 PRO C O 1
ATOM 7089 N N . THR C 1 127 ? 17.31900 2.04100 -78.22300 1.000 40.46880 127 THR C N 1
ATOM 7090 C CA . THR C 1 127 ? 18.65200 1.87400 -77.64900 1.000 39.96339 127 THR C CA 1
ATOM 7091 C C . THR C 1 127 ? 19.73700 2.01000 -78.71300 1.000 45.49834 127 THR C C 1
ATOM 7092 O O . THR C 1 127 ? 20.75700 2.67500 -78.48900 1.000 47.84062 127 THR C O 1
ATOM 7096 N N . ARG C 1 128 ? 19.52600 1.40100 -79.88300 1.000 43.44561 128 ARG C N 1
ATOM 7097 C CA . ARG C 1 128 ? 20.49500 1.51200 -80.97000 1.000 48.56579 128 ARG C CA 1
ATOM 7098 C C . ARG C 1 128 ? 20.68600 2.96400 -81.40200 1.000 43.40805 128 ARG C C 1
ATOM 7099 O O . ARG C 1 128 ? 21.82300 3.42300 -81.60300 1.000 40.50826 128 ARG C O 1
ATOM 7107 N N . ASN C 1 129 ? 19.58400 3.69800 -81.55300 1.000 40.36092 129 ASN C N 1
ATOM 7108 C CA . ASN C 1 129 ? 19.67100 5.09900 -81.94800 1.000 41.81389 129 ASN C CA 1
ATOM 7109 C C . ASN C 1 129 ? 20.39400 5.92000 -80.88900 1.000 43.86899 129 ASN C C 1
ATOM 7110 O O . ASN C 1 129 ? 21.23300 6.77200 -81.21600 1.000 46.30676 129 ASN C O 1
ATOM 7115 N N . LEU C 1 130 ? 20.10700 5.65200 -79.61000 1.000 49.65474 130 LEU C N 1
ATOM 7116 C CA . LEU C 1 130 ? 20.81700 6.34200 -78.54000 1.000 46.44951 130 LEU C CA 1
ATOM 7117 C C . LEU C 1 130 ? 22.31500 6.08300 -78.61900 1.000 45.42696 130 LEU C C 1
ATOM 7118 O O . LEU C 1 130 ? 23.12200 7.01400 -78.50800 1.000 41.35699 130 LEU C O 1
ATOM 7123 N N . VAL C 1 131 ? 22.70400 4.82600 -78.83600 1.000 44.93343 131 VAL C N 1
ATOM 7124 C CA . VAL C 1 131 ? 24.12600 4.49500 -78.87200 1.000 40.94356 131 VAL C CA 1
ATOM 7125 C C . VAL C 1 131 ? 24.82400 5.21400 -80.01900 1.000 40.51685 131 VAL C C 1
ATOM 7126 O O . VAL C 1 131 ? 25.88400 5.82400 -79.83300 1.000 37.42915 131 VAL C O 1
ATOM 7130 N N . TYR C 1 132 ? 24.24200 5.17400 -81.21800 1.000 41.29076 132 TYR C N 1
ATOM 7131 C CA . TYR C 1 132 ? 24.94100 5.80200 -82.34100 1.000 46.33625 132 TYR C CA 1
ATOM 7132 C C . TYR C 1 132 ? 25.00100 7.32500 -82.19200 1.000 43.70700 132 TYR C C 1
ATOM 7133 O O . TYR C 1 132 ? 26.02800 7.94300 -82.51400 1.000 41.39324 132 TYR C O 1
ATOM 7142 N N . ASN C 1 133 ? 23.92800 7.94600 -81.68500 1.000 40.78617 133 ASN C N 1
ATOM 7143 C CA . ASN C 1 133 ? 23.96800 9.38300 -81.42300 1.000 39.15572 133 ASN C CA 1
ATOM 7144 C C . ASN C 1 133 ? 25.02700 9.73800 -80.38400 1.000 38.03177 133 ASN C C 1
ATOM 7145 O O . ASN C 1 133 ? 25.80000 10.68800 -80.57600 1.000 38.79675 133 ASN C O 1
ATOM 7150 N N . LEU C 1 134 ? 25.10800 8.97100 -79.29100 1.000 38.21681 134 LEU C N 1
ATOM 7151 C CA . LEU C 1 134 ? 26.13100 9.26900 -78.29600 1.000 39.54058 134 LEU C CA 1
ATOM 7152 C C . LEU C 1 134 ? 27.52700 9.06500 -78.86600 1.000 43.73392 134 LEU C C 1
ATOM 7153 O O . LEU C 1 134 ? 28.43900 9.84200 -78.56400 1.000 44.24108 134 LEU C O 1
ATOM 7158 N N . ALA C 1 135 ? 27.71000 8.04500 -79.70800 1.000 40.40378 135 ALA C N 1
ATOM 7159 C CA . ALA C 1 135 ? 29.02000 7.83200 -80.31300 1.000 42.70271 135 ALA C CA 1
ATOM 7160 C C . ALA C 1 135 ? 29.40300 8.99500 -81.20600 1.000 44.01999 135 ALA C C 1
ATOM 7161 O O . ALA C 1 135 ? 30.58800 9.32900 -81.32100 1.000 46.75171 135 ALA C O 1
ATOM 7163 N N . LYS C 1 136 ? 28.41700 9.61300 -81.85700 1.000 41.13344 136 LYS C N 1
ATOM 7164 C CA . LYS C 1 136 ? 28.70000 10.80900 -82.64100 1.000 47.94516 136 LYS C CA 1
ATOM 7165 C C . LYS C 1 136 ? 29.07700 11.97800 -81.73900 1.000 54.94614 136 LYS C C 1
ATOM 7166 O O . LYS C 1 136 ? 29.94700 12.78600 -82.09000 1.000 52.17791 136 LYS C O 1
ATOM 7169 N N . ILE C 1 137 ? 28.45100 12.07000 -80.56100 1.000 57.71555 137 ILE C N 1
ATOM 7170 C CA . ILE C 1 137 ? 28.71100 13.21300 -79.68800 1.000 54.80586 137 ILE C CA 1
ATOM 7171 C C . ILE C 1 137 ? 29.97900 12.98700 -78.86800 1.000 51.66654 137 ILE C C 1
ATOM 7172 O O . ILE C 1 137 ? 30.69800 13.94100 -78.54800 1.000 45.39656 137 ILE C O 1
ATOM 7177 N N . ILE C 1 138 ? 30.29000 11.73900 -78.54100 1.000 54.14135 138 ILE C N 1
ATOM 7178 C CA . ILE C 1 138 ? 31.44600 11.39800 -77.71900 1.000 49.71499 138 ILE C CA 1
ATOM 7179 C C . ILE C 1 138 ? 32.40100 10.53600 -78.53800 1.000 54.00805 138 ILE C C 1
ATOM 7180 O O . ILE C 1 138 ? 32.25700 9.30400 -78.56600 1.000 53.57707 138 ILE C O 1
ATOM 7185 N N . PRO C 1 139 ? 33.38700 11.13400 -79.21200 1.000 58.23690 139 PRO C N 1
ATOM 7186 C CA . PRO C 1 139 ? 34.24800 10.34900 -80.11400 1.000 56.76147 139 PRO C CA 1
ATOM 7187 C C . PRO C 1 139 ? 35.06700 9.27700 -79.41900 1.000 58.03537 139 PRO C C 1
ATOM 7188 O O . PRO C 1 139 ? 35.52000 8.34100 -80.08900 1.000 61.57975 139 PRO C O 1
ATOM 7192 N N . GLU C 1 140 ? 35.28700 9.38100 -78.10900 1.000 57.28903 140 GLU C N 1
ATOM 7193 C CA . GLU C 1 140 ? 36.06500 8.36100 -77.41700 1.000 59.41602 140 GLU C CA 1
ATOM 7194 C C . GLU C 1 140 ? 35.31500 7.04300 -77.28300 1.000 57.25748 140 GLU C C 1
ATOM 7195 O O . GLU C 1 140 ? 35.94200 6.02500 -76.96900 1.000 59.80606 140 GLU C O 1
ATOM 7201 N N . LEU C 1 141 ? 34.00300 7.03300 -77.51200 1.000 54.37053 141 LEU C N 1
ATOM 7202 C CA . LEU C 1 141 ? 33.24500 5.79100 -77.46400 1.000 52.01244 141 LEU C CA 1
ATOM 7203 C C . LEU C 1 141 ? 33.60600 4.91500 -78.65800 1.000 54.90251 141 LEU C C 1
ATOM 7204 O O . LEU C 1 141 ? 33.68700 5.39500 -79.79300 1.000 58.28843 141 LEU C O 1
ATOM 7209 N N . ASP C 1 142 ? 33.85100 3.63600 -78.39300 1.000 55.16599 142 ASP C N 1
ATOM 7210 C CA . ASP C 1 142 ? 34.15300 2.64200 -79.41600 1.000 55.43687 142 ASP C CA 1
ATOM 7211 C C . ASP C 1 142 ? 32.96400 1.70000 -79.56600 1.000 52.36659 142 ASP C C 1
ATOM 7212 O O . ASP C 1 142 ? 32.43400 1.20400 -78.56600 1.000 52.27954 142 ASP C O 1
ATOM 7217 N N . LEU C 1 143 ? 32.54500 1.45800 -80.81000 1.000 49.86364 143 LEU C N 1
ATOM 7218 C CA . LEU C 1 143 ? 31.37600 0.63300 -81.09600 1.000 52.36321 143 LEU C CA 1
ATOM 7219 C C . LEU C 1 143 ? 31.72300 -0.70500 -81.74500 1.000 59.64271 143 LEU C C 1
ATOM 7220 O O . LEU C 1 143 ? 30.82100 -1.38600 -82.24900 1.000 63.63712 143 LEU C O 1
ATOM 7225 N N . THR C 1 144 ? 32.99700 -1.10400 -81.73500 1.000 57.85556 144 THR C N 1
ATOM 7226 C CA . THR C 1 144 ? 33.40600 -2.34200 -82.39500 1.000 57.75945 144 THR C CA 1
ATOM 7227 C C . THR C 1 144 ? 32.70200 -3.55000 -81.78800 1.000 59.19768 144 THR C C 1
ATOM 7228 O O . THR C 1 144 ? 32.03700 -4.32800 -82.48800 1.000 57.49951 144 THR C O 1
ATOM 7232 N N . TRP C 1 145 ? 32.82900 -3.71400 -80.47300 1.000 60.85929 145 TRP C N 1
ATOM 7233 C CA . TRP C 1 145 ? 32.15900 -4.82800 -79.82000 1.000 62.36074 145 TRP C CA 1
ATOM 7234 C C . TRP C 1 145 ? 30.65400 -4.61800 -79.77100 1.000 58.78802 145 TRP C C 1
ATOM 7235 O O . TRP C 1 145 ? 29.89700 -5.59400 -79.79600 1.000 52.99139 145 TRP C O 1
ATOM 7246 N N . PHE C 1 146 ? 30.20100 -3.36300 -79.76200 1.000 55.30397 146 PHE C N 1
ATOM 7247 C CA . PHE C 1 146 ? 28.76800 -3.10200 -79.82700 1.000 50.31629 146 PHE C CA 1
ATOM 7248 C C . PHE C 1 146 ? 28.17800 -3.67300 -81.10900 1.000 52.75955 146 PHE C C 1
ATOM 7249 O O . PHE C 1 146 ? 27.19300 -4.42000 -81.07500 1.000 48.84629 146 PHE C O 1
ATOM 7257 N N . GLU C 1 147 ? 28.79200 -3.35600 -82.25200 1.000 55.48333 147 GLU C N 1
ATOM 7258 C CA . GLU C 1 147 ? 28.27700 -3.85200 -83.52500 1.000 53.26102 147 GLU C CA 1
ATOM 7259 C C . GLU C 1 147 ? 28.46300 -5.35900 -83.65500 1.000 57.79531 147 GLU C C 1
ATOM 7260 O O . GLU C 1 147 ? 27.56700 -6.05400 -84.15500 1.000 62.64509 147 GLU C O 1
ATOM 7266 N N . HIS C 1 148 ? 29.58100 -5.89800 -83.15300 1.000 61.01921 148 HIS C N 1
ATOM 7267 C CA . HIS C 1 148 ? 29.78700 -7.34300 -83.24700 1.000 64.16435 148 HIS C CA 1
ATOM 7268 C C . HIS C 1 148 ? 28.73000 -8.10500 -82.45900 1.000 64.17751 148 HIS C C 1
ATOM 7269 O O . HIS C 1 148 ? 28.07500 -9.01400 -82.98900 1.000 62.24994 148 HIS C O 1
ATOM 7276 N N . PHE C 1 149 ? 28.56100 -7.76000 -81.17900 1.000 59.28612 149 PHE C N 1
ATOM 7277 C CA . PHE C 1 149 ? 27.60000 -8.47400 -80.35100 1.000 55.68830 149 PHE C CA 1
ATOM 7278 C C . PHE C 1 149 ? 26.16100 -8.17000 -80.75500 1.000 57.85916 149 PHE C C 1
ATOM 7279 O O . PHE C 1 149 ? 25.28600 -9.02200 -80.57200 1.000 64.35611 149 PHE C O 1
ATOM 7287 N N . TRP C 1 150 ? 25.88800 -6.98500 -81.31400 1.000 53.22628 150 TRP C N 1
ATOM 7288 C CA . TRP C 1 150 ? 24.55200 -6.72000 -81.83600 1.000 53.00729 150 TRP C CA 1
ATOM 7289 C C . TRP C 1 150 ? 24.23900 -7.66100 -82.99000 1.000 57.04637 150 TRP C C 1
ATOM 7290 O O . TRP C 1 150 ? 23.16300 -8.26900 -83.03800 1.000 59.50454 150 TRP C O 1
ATOM 7301 N N . HIS C 1 151 ? 25.18100 -7.80800 -83.92800 1.000 57.98427 151 HIS C N 1
ATOM 7302 C CA . HIS C 1 151 ? 24.92900 -8.68700 -85.06400 1.000 59.92538 151 HIS C CA 1
ATOM 7303 C C . HIS C 1 151 ? 24.83900 -10.14400 -84.62200 1.000 66.69890 151 HIS C C 1
ATOM 7304 O O . HIS C 1 151 ? 24.00400 -10.90000 -85.13200 1.000 69.12804 151 HIS C O 1
ATOM 7311 N N . GLU C 1 152 ? 25.68500 -10.55600 -83.66800 1.000 65.11594 152 GLU C N 1
ATOM 7312 C CA . GLU C 1 152 ? 25.69200 -11.95400 -83.23800 1.000 67.39073 152 GLU C CA 1
ATOM 7313 C C . GLU C 1 152 ? 24.46400 -12.31000 -82.40200 1.000 66.84653 152 GLU C C 1
ATOM 7314 O O . GLU C 1 152 ? 23.90900 -13.40300 -82.54600 1.000 65.32314 152 GLU C O 1
ATOM 7320 N N . LEU C 1 153 ? 24.03500 -11.41400 -81.51200 1.000 70.60738 153 LEU C N 1
ATOM 7321 C CA . LEU C 1 153 ? 23.00100 -11.73000 -80.53400 1.000 67.58609 153 LEU C CA 1
ATOM 7322 C C . LEU C 1 153 ? 21.63000 -11.18500 -80.89700 1.000 68.90350 153 LEU C C 1
ATOM 7323 O O . LEU C 1 153 ? 20.62000 -11.74700 -80.46000 1.000 68.99480 153 LEU C O 1
ATOM 7328 N N . LEU C 1 154 ? 21.56400 -10.11000 -81.67700 1.000 71.80833 154 LEU C N 1
ATOM 7329 C CA . LEU C 1 154 ? 20.29300 -9.49100 -82.02100 1.000 69.51087 154 LEU C CA 1
ATOM 7330 C C . LEU C 1 154 ? 20.02300 -9.41300 -83.51300 1.000 66.17745 154 LEU C C 1
ATOM 7331 O O . LEU C 1 154 ? 18.85900 -9.44000 -83.90700 1.000 66.61006 154 LEU C O 1
ATOM 7336 N N . GLY C 1 155 ? 21.05200 -9.31900 -84.35100 1.000 66.54732 155 GLY C N 1
ATOM 7337 C CA . GLY C 1 155 ? 20.85700 -9.14800 -85.77000 1.000 67.29457 155 GLY C CA 1
ATOM 7338 C C . GLY C 1 155 ? 20.68700 -10.45300 -86.52300 1.000 81.06459 155 GLY C C 1
ATOM 7339 O O . GLY C 1 155 ? 20.14600 -11.44000 -86.00900 1.000 87.64948 155 GLY C O 1
ATOM 7340 N N . PRO C 1 156 ? 21.16500 -10.48200 -87.76800 1.000 76.35053 156 PRO C N 1
ATOM 7341 C CA . PRO C 1 156 ? 21.03700 -11.70600 -88.57500 1.000 81.14718 156 PRO C CA 1
ATOM 7342 C C . PRO C 1 156 ? 21.83000 -12.88700 -88.03400 1.000 83.91383 156 PRO C C 1
ATOM 7343 O O . PRO C 1 156 ? 21.48100 -14.03400 -88.34200 1.000 87.83754 156 PRO C O 1
ATOM 7347 N N . GLY C 1 157 ? 22.87400 -12.65400 -87.23600 1.000 81.43199 157 GLY C N 1
ATOM 7348 C CA . GLY C 1 157 ? 23.67400 -13.74000 -86.69700 1.000 89.21831 157 GLY C CA 1
ATOM 7349 C C . GLY C 1 157 ? 23.00200 -14.59900 -85.64100 1.000 92.21170 157 GLY C C 1
ATOM 7350 O O . GLY C 1 157 ? 23.64900 -15.49200 -85.08400 1.000 88.59093 157 GLY C O 1
ATOM 7351 N N . SER C 1 158 ? 21.73300 -14.35800 -85.35000 1.000 100.04856 158 SER C N 1
ATOM 7352 C CA . SER C 1 158 ? 20.98300 -15.12200 -84.36800 1.000 101.06773 158 SER C CA 1
ATOM 7353 C C . SER C 1 158 ? 19.57700 -15.34700 -84.89600 1.000 107.84991 158 SER C C 1
ATOM 7354 O O . SER C 1 158 ? 19.10900 -14.60400 -85.76700 1.000 110.32943 158 SER C O 1
ATOM 7357 N N . PRO C 1 159 ? 18.87300 -16.37100 -84.38800 1.000 114.19027 159 PRO C N 1
ATOM 7358 C CA . PRO C 1 159 ? 17.46100 -16.59500 -84.72300 1.000 116.85347 159 PRO C CA 1
ATOM 7359 C C . PRO C 1 159 ? 16.58000 -15.37700 -84.43900 1.000 115.00715 159 PRO C C 1
ATOM 7360 O O . PRO C 1 159 ? 16.28500 -14.61400 -85.36100 1.000 117.69029 159 PRO C O 1
ATOM 7364 N N . GLY C 1 170 ? 11.54800 -10.15200 -71.42900 1.000 70.10457 170 GLY C N 1
ATOM 7365 C CA . GLY C 1 170 ? 10.83000 -8.89100 -71.40400 1.000 68.64292 170 GLY C CA 1
ATOM 7366 C C . GLY C 1 170 ? 11.55100 -7.76800 -72.12300 1.000 67.32042 170 GLY C C 1
ATOM 7367 O O . GLY C 1 170 ? 10.95100 -6.75200 -72.47500 1.000 71.34743 170 GLY C O 1
ATOM 7368 N N . SER C 1 171 ? 12.85300 -7.94800 -72.32800 1.000 64.95244 171 SER C N 1
ATOM 7369 C CA . SER C 1 171 ? 13.66200 -6.99700 -73.07500 1.000 63.53279 171 SER C CA 1
ATOM 7370 C C . SER C 1 171 ? 14.76500 -7.75900 -73.79000 1.000 60.92169 171 SER C C 1
ATOM 7371 O O . SER C 1 171 ? 15.08600 -8.89700 -73.43800 1.000 67.20873 171 SER C O 1
ATOM 7374 N N . THR C 1 172 ? 15.36800 -7.10700 -74.78100 1.000 56.13759 172 THR C N 1
ATOM 7375 C CA . THR C 1 172 ? 16.53100 -7.66600 -75.44900 1.000 57.85350 172 THR C CA 1
ATOM 7376 C C . THR C 1 172 ? 17.77600 -6.79600 -75.37100 1.000 58.25063 172 THR C C 1
ATOM 7377 O O . THR C 1 172 ? 18.88100 -7.32000 -75.55400 1.000 60.11412 172 THR C O 1
ATOM 7381 N N . VAL C 1 173 ? 17.64700 -5.50500 -75.07300 1.000 55.70915 173 VAL C N 1
ATOM 7382 C CA . VAL C 1 173 ? 18.80900 -4.62900 -75.02500 1.000 52.28954 173 VAL C CA 1
ATOM 7383 C C . VAL C 1 173 ? 18.45900 -3.41400 -74.18000 1.000 42.53547 173 VAL C C 1
ATOM 7384 O O . VAL C 1 173 ? 17.31000 -2.96700 -74.14900 1.000 42.63343 173 VAL C O 1
ATOM 7388 N N . PHE C 1 174 ? 19.44800 -2.90700 -73.45800 1.000 41.29943 174 PHE C N 1
ATOM 7389 C CA . PHE C 1 174 ? 19.31700 -1.58700 -72.85400 1.000 47.64949 174 PHE C CA 1
ATOM 7390 C C . PHE C 1 174 ? 20.70600 -1.02300 -72.60100 1.000 45.46992 174 PHE C C 1
ATOM 7391 O O . PHE C 1 174 ? 21.72000 -1.68600 -72.83800 1.000 43.34174 174 PHE C O 1
ATOM 7399 N N . ALA C 1 175 ? 20.74800 0.23500 -72.16900 1.000 45.29618 175 ALA C N 1
ATOM 7400 C CA . ALA C 1 175 ? 22.02300 0.91600 -72.02500 1.000 41.63157 175 ALA C CA 1
ATOM 7401 C C . ALA C 1 175 ? 22.14600 1.49600 -70.62700 1.000 41.99577 175 ALA C C 1
ATOM 7402 O O . ALA C 1 175 ? 21.16000 1.64200 -69.90600 1.000 42.91788 175 ALA C O 1
ATOM 7404 N N . ALA C 1 176 ? 23.37800 1.81000 -70.24300 1.000 38.64229 176 ALA C N 1
ATOM 7405 C CA . ALA C 1 176 ? 23.65400 2.43400 -68.96000 1.000 41.20351 176 ALA C CA 1
ATOM 7406 C C . ALA C 1 176 ? 24.60000 3.60100 -69.17500 1.000 43.09493 176 ALA C C 1
ATOM 7407 O O . ALA C 1 176 ? 25.54500 3.51100 -69.96700 1.000 39.99737 176 ALA C O 1
ATOM 7409 N N . LEU C 1 177 ? 24.33900 4.68600 -68.45400 1.000 40.45579 177 LEU C N 1
ATOM 7410 C CA . LEU C 1 177 ? 25.14800 5.89100 -68.50100 1.000 43.12236 177 LEU C CA 1
ATOM 7411 C C . LEU C 1 177 ? 25.83100 6.04600 -67.15300 1.000 45.56891 177 LEU C C 1
ATOM 7412 O O . LEU C 1 177 ? 25.16500 6.04800 -66.10700 1.000 48.70875 177 LEU C O 1
ATOM 7417 N N . GLU C 1 178 ? 27.14900 6.18700 -67.18200 1.000 46.60081 178 GLU C N 1
ATOM 7418 C CA . GLU C 1 178 ? 27.97600 6.27700 -65.98800 1.000 53.42691 178 GLU C CA 1
ATOM 7419 C C . GLU C 1 178 ? 28.49100 7.70300 -65.94000 1.000 56.34077 178 GLU C C 1
ATOM 7420 O O . GLU C 1 178 ? 29.24400 8.11900 -66.83800 1.000 50.31233 178 GLU C O 1
ATOM 7426 N N . MET C 1 179 ? 28.05400 8.46900 -64.93000 1.000 63.72244 179 MET C N 1
ATOM 7427 C CA . MET C 1 179 ? 28.56300 9.82600 -64.77600 1.000 69.65086 179 MET C CA 1
ATOM 7428 C C . MET C 1 179 ? 29.81400 9.75200 -63.91100 1.000 74.20098 179 MET C C 1
ATOM 7429 O O . MET C 1 179 ? 29.75000 9.79500 -62.68100 1.000 76.13583 179 MET C O 1
ATOM 7434 N N . LEU C 1 180 ? 30.95800 9.48800 -64.52900 1.000 76.66510 180 LEU C N 1
ATOM 7435 C CA . LEU C 1 180 ? 32.21400 9.47600 -63.74500 1.000 77.85737 180 LEU C CA 1
ATOM 7436 C C . LEU C 1 180 ? 32.71900 10.91000 -63.60300 1.000 82.01107 180 LEU C C 1
ATOM 7437 O O . LEU C 1 180 ? 32.26000 11.77600 -64.36600 1.000 84.00990 180 LEU C O 1
ATOM 7439 N N . HIS C 1 181 ? 33.63500 11.14100 -62.66500 1.000 83.48562 181 HIS C N 1
ATOM 7440 C CA . HIS C 1 181 ? 34.17900 12.50200 -62.42700 1.000 86.57641 181 HIS C CA 1
ATOM 7441 C C . HIS C 1 181 ? 34.81600 13.06400 -63.69500 1.000 89.81437 181 HIS C C 1
ATOM 7442 O O . HIS C 1 181 ? 36.00200 12.77300 -63.92800 1.000 97.41463 181 HIS C O 1
ATOM 7444 N N . GLY C 1 182 ? 34.06000 13.81000 -64.49600 1.000 84.81994 182 GLY C N 1
ATOM 7445 C CA . GLY C 1 182 ? 34.66000 14.48000 -65.66100 1.000 88.08518 182 GLY C CA 1
ATOM 7446 C C . GLY C 1 182 ? 34.42800 13.78600 -66.98300 1.000 89.88463 182 GLY C C 1
ATOM 7447 O O . GLY C 1 182 ? 34.84200 14.38300 -67.99300 1.000 99.52773 182 GLY C O 1
ATOM 7448 N N . HIS C 1 183 ? 33.81200 12.59600 -67.00800 1.000 83.78565 183 HIS C N 1
ATOM 7449 C CA . HIS C 1 183 ? 33.50600 11.99700 -68.30400 1.000 71.01376 183 HIS C CA 1
ATOM 7450 C C . HIS C 1 183 ? 32.31500 11.05200 -68.20900 1.000 61.40755 183 HIS C C 1
ATOM 7451 O O . HIS C 1 183 ? 31.82700 10.72800 -67.12100 1.000 64.47718 183 HIS C O 1
ATOM 7458 N N . LEU C 1 184 ? 31.78000 10.70700 -69.38000 1.000 53.42287 184 LEU C N 1
ATOM 7459 C CA . LEU C 1 184 ? 30.62900 9.82100 -69.49300 1.000 55.79502 184 LEU C CA 1
ATOM 7460 C C . LEU C 1 184 ? 31.06400 8.47900 -70.06100 1.000 54.73917 184 LEU C C 1
ATOM 7461 O O . LEU C 1 184 ? 31.70900 8.42200 -71.11600 1.000 54.90678 184 LEU C O 1
ATOM 7466 N N . SER C 1 185 ? 30.65600 7.40300 -69.40300 1.000 51.93572 185 SER C N 1
ATOM 7467 C CA . SER C 1 185 ? 30.88000 6.07200 -69.94300 1.000 51.23677 185 SER C CA 1
ATOM 7468 C C . SER C 1 185 ? 29.53700 5.45400 -70.29300 1.000 47.13226 185 SER C C 1
ATOM 7469 O O . SER C 1 185 ? 28.51700 5.76800 -69.67400 1.000 43.63464 185 SER C O 1
ATOM 7472 N N . VAL C 1 186 ? 29.56300 4.62800 -71.33000 1.000 41.41303 186 VAL C N 1
ATOM 7473 C CA . VAL C 1 186 ? 28.31300 3.95400 -71.77000 1.000 48.32217 186 VAL C CA 1
ATOM 7474 C C . VAL C 1 186 ? 28.49900 2.43700 -71.74300 1.000 43.30903 186 VAL C C 1
ATOM 7475 O O . VAL C 1 186 ? 29.51400 1.95100 -72.23900 1.000 43.09283 186 VAL C O 1
ATOM 7479 N N . LYS C 1 187 ? 27.53600 1.74000 -71.16400 1.000 42.99469 187 LYS C N 1
ATOM 7480 C CA . LYS C 1 187 ? 27.55300 0.26300 -71.17600 1.000 48.21410 187 LYS C CA 1
ATOM 7481 C C . LYS C 1 187 ? 26.33400 -0.24000 -71.95100 1.000 42.26728 187 LYS C C 1
ATOM 7482 O O . LYS C 1 187 ? 25.28000 0.38200 -71.84100 1.000 39.19498 187 LYS C O 1
ATOM 7488 N N . VAL C 1 188 ? 26.48100 -1.34700 -72.67400 1.000 44.52026 188 VAL C N 1
ATOM 7489 C CA . VAL C 1 188 ? 25.32500 -1.95100 -73.40600 1.000 46.05117 188 VAL C CA 1
ATOM 7490 C C . VAL C 1 188 ? 25.05900 -3.37900 -72.91700 1.000 46.76014 188 VAL C C 1
ATOM 7491 O O . VAL C 1 188 ? 26.00600 -4.15800 -72.84100 1.000 46.49010 188 VAL C O 1
ATOM 7495 N N . TYR C 1 189 ? 23.79900 -3.69600 -72.65400 1.000 45.22897 189 TYR C N 1
ATOM 7496 C CA . TYR C 1 189 ? 23.37400 -4.99800 -72.16000 1.000 51.08174 189 TYR C CA 1
ATOM 7497 C C . TYR C 1 189 ? 22.49800 -5.67300 -73.20900 1.000 54.30388 189 TYR C C 1
ATOM 7498 O O . TYR C 1 189 ? 21.50200 -5.08700 -73.66000 1.000 51.42163 189 TYR C O 1
ATOM 7507 N N . PHE C 1 190 ? 22.85800 -6.91100 -73.55700 1.000 54.98392 190 PHE C N 1
ATOM 7508 C CA . PHE C 1 190 ? 22.14900 -7.75400 -74.51200 1.000 52.90187 190 PHE C CA 1
ATOM 7509 C C . PHE C 1 190 ? 21.50700 -8.91000 -73.75900 1.000 51.24733 190 PHE C C 1
ATOM 7510 O O . PHE C 1 190 ? 22.18600 -9.62200 -73.01100 1.000 51.69830 190 PHE C O 1
ATOM 7518 N N . ILE C 1 191 ? 20.20400 -9.08500 -73.94900 1.000 51.35516 191 ILE C N 1
ATOM 7519 C CA . ILE C 1 191 ? 19.45900 -10.17900 -73.33500 1.000 58.28913 191 ILE C CA 1
ATOM 7520 C C . ILE C 1 191 ? 18.90300 -11.04400 -74.45900 1.000 62.97999 191 ILE C C 1
ATOM 7521 O O . ILE C 1 191 ? 17.83300 -10.73900 -75.00600 1.000 65.11193 191 ILE C O 1
ATOM 7526 N N . PRO C 1 192 ? 19.59800 -12.10900 -74.84900 1.000 58.49782 192 PRO C N 1
ATOM 7527 C CA . PRO C 1 192 ? 19.18000 -12.87100 -76.03000 1.000 60.71938 192 PRO C CA 1
ATOM 7528 C C . PRO C 1 192 ? 17.80700 -13.50400 -75.85300 1.000 62.98106 192 PRO C C 1
ATOM 7529 O O . PRO C 1 192 ? 17.40200 -13.87600 -74.75200 1.000 63.36270 192 PRO C O 1
ATOM 7533 N N . VAL C 1 193 ? 17.08200 -13.61000 -76.95900 1.000 72.43495 193 VAL C N 1
ATOM 7534 C CA . VAL C 1 193 ? 15.82100 -14.33700 -76.96500 1.000 70.59383 193 VAL C CA 1
ATOM 7535 C C . VAL C 1 193 ? 16.13100 -15.81900 -77.09600 1.000 73.66363 193 VAL C C 1
ATOM 7536 O O . VAL C 1 193 ? 16.85500 -16.23600 -78.00800 1.000 75.77219 193 VAL C O 1
ATOM 7540 N N . GLU C 1 194 ? 15.64700 -16.58900 -76.12900 1.000 73.13159 194 GLU C N 1
ATOM 7541 C CA . GLU C 1 194 ? 15.99500 -18.02600 -76.08400 1.000 82.15653 194 GLU C CA 1
ATOM 7542 C C . GLU C 1 194 ? 15.08500 -18.86400 -76.97900 1.000 84.59697 194 GLU C C 1
ATOM 7543 O O . GLU C 1 194 ? 13.86300 -18.63900 -76.96500 1.000 85.95752 194 GLU C O 1
ATOM 7549 N N . THR C 1 195 ? 15.67600 -19.78600 -77.73000 1.000 89.64904 195 THR C N 1
ATOM 7550 C CA . THR C 1 195 ? 14.88600 -20.72800 -78.56300 1.000 93.61638 195 THR C CA 1
ATOM 7551 C C . THR C 1 195 ? 15.18600 -22.14200 -78.06000 1.000 95.32594 195 THR C C 1
ATOM 7552 O O . THR C 1 195 ? 16.31500 -22.36100 -77.59900 1.000 92.27925 195 THR C O 1
ATOM 7556 N N . PRO C 1 196 ? 14.24600 -23.11000 -78.10100 1.000 98.98490 196 PRO C N 1
ATOM 7557 C CA . PRO C 1 196 ? 14.52300 -24.50000 -77.71500 1.000 102.06729 196 PRO C CA 1
ATOM 7558 C C . PRO C 1 196 ? 15.90000 -24.99400 -78.17400 1.000 101.72435 196 PRO C C 1
ATOM 7559 O O . PRO C 1 196 ? 16.54300 -25.67500 -77.42000 1.000 102.68398 196 PRO C O 1
ATOM 7563 N N . ASP C 1 197 ? 16.312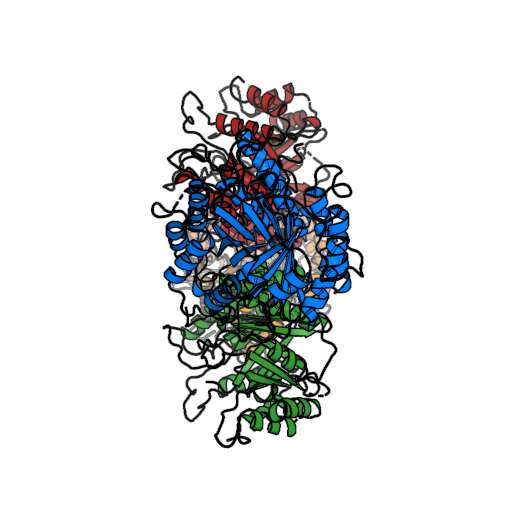00 -24.63100 -79.38600 1.000 102.09993 197 ASP C N 1
ATOM 7564 C CA . ASP C 1 197 ? 17.62500 -25.05800 -79.92700 1.000 103.19707 197 ASP C CA 1
ATOM 7565 C C . ASP C 1 197 ? 18.76300 -24.18200 -79.40000 1.000 102.89883 197 ASP C C 1
ATOM 7566 O O . ASP C 1 197 ? 19.87500 -24.72200 -79.25100 1.000 110.16160 197 ASP C O 1
ATOM 7568 N N . PHE C 1 198 ? 18.51500 -22.88900 -79.14600 1.000 94.38357 198 PHE C N 1
ATOM 7569 C CA . PHE C 1 198 ? 19.63300 -21.97800 -78.77900 1.000 91.99253 198 PHE C CA 1
ATOM 7570 C C . PHE C 1 198 ? 19.36900 -21.24000 -77.46200 1.000 89.23972 198 PHE C C 1
ATOM 7571 O O . PHE C 1 198 ? 18.49500 -20.35900 -77.41700 1.000 82.93867 198 PHE C O 1
ATOM 7579 N N . SER C 1 199 ? 20.13000 -21.58400 -76.42800 1.000 87.27579 199 SER C N 1
ATOM 7580 C CA . SER C 1 199 ? 20.01000 -20.97000 -75.08300 1.000 85.48803 199 SER C CA 1
ATOM 7581 C C . SER C 1 199 ? 20.83300 -19.69000 -75.01700 1.000 80.47450 199 SER C C 1
ATOM 7582 O O . SER C 1 199 ? 21.74500 -19.51000 -75.84200 1.000 78.43509 199 SER C O 1
ATOM 7585 N N . ALA C 1 200 ? 20.55600 -18.88600 -74.00500 1.000 74.14730 200 ALA C N 1
ATOM 7586 C CA . ALA C 1 200 ? 21.27600 -17.61900 -73.93200 1.000 75.28664 200 ALA C CA 1
ATOM 7587 C C . ALA C 1 200 ? 22.77800 -17.84200 -73.82100 1.000 73.70625 200 ALA C C 1
ATOM 7588 O O . ALA C 1 200 ? 23.56900 -17.11100 -74.43600 1.000 69.46011 200 ALA C O 1
ATOM 7590 N N . TRP C 1 201 ? 23.18500 -18.85900 -73.06300 1.000 73.82066 201 TRP C N 1
ATOM 7591 C CA . TRP C 1 201 ? 24.63200 -19.12400 -72.86500 1.000 76.71085 201 TRP C CA 1
ATOM 7592 C C . TRP C 1 201 ? 25.26900 -19.49100 -74.19200 1.000 84.07229 201 TRP C C 1
ATOM 7593 O O . TRP C 1 201 ? 26.40900 -19.09900 -74.42400 1.000 88.52710 201 TRP C O 1
ATOM 7604 N N . HIS C 1 202 ? 24.54100 -20.22000 -75.02500 1.000 84.52605 202 HIS C N 1
ATOM 7605 C CA . HIS C 1 202 ? 25.13600 -20.69900 -76.29100 1.000 88.04027 202 HIS C CA 1
ATOM 7606 C C . HIS C 1 202 ? 25.40600 -19.49200 -77.16600 1.000 87.04687 202 HIS C C 1
ATOM 7607 O O . HIS C 1 202 ? 26.54200 -19.34500 -77.64500 1.000 89.10635 202 HIS C O 1
ATOM 7614 N N . GLN C 1 203 ? 24.37900 -18.67000 -77.34100 1.000 86.87378 203 GLN C N 1
ATOM 7615 C CA . GLN C 1 203 ? 24.52600 -17.44700 -78.16100 1.000 79.64738 203 GLN C CA 1
ATOM 7616 C C . GLN C 1 203 ? 25.67800 -16.60200 -77.60500 1.000 72.43187 203 GLN C C 1
ATOM 7617 O O . GLN C 1 203 ? 26.53100 -16.22600 -78.39800 1.000 72.48681 203 GLN C O 1
ATOM 7623 N N . ILE C 1 204 ? 25.75700 -16.42200 -76.28300 1.000 71.82496 204 ILE C N 1
ATOM 7624 C CA . ILE C 1 204 ? 26.76400 -15.52700 -75.71700 1.000 68.04999 204 ILE C CA 1
ATOM 7625 C C . ILE C 1 204 ? 28.16600 -16.10400 -75.89200 1.000 71.16781 204 ILE C C 1
ATOM 7626 O O . ILE C 1 204 ? 29.09500 -15.39800 -76.30000 1.000 71.48764 204 ILE C O 1
ATOM 7631 N N . LYS C 1 205 ? 28.33900 -17.39700 -75.60400 1.000 73.59987 205 LYS C N 1
ATOM 7632 C CA . LYS C 1 205 ? 29.65700 -18.01000 -75.73400 1.000 76.86750 205 LYS C CA 1
ATOM 7633 C C . LYS C 1 205 ? 30.12100 -18.02800 -77.18500 1.000 79.29398 205 LYS C C 1
ATOM 7634 O O . LYS C 1 205 ? 31.28900 -17.73200 -77.47200 1.000 80.19193 205 LYS C O 1
ATOM 7636 N N . HIS C 1 206 ? 29.22200 -18.36300 -78.11800 1.000 80.71159 206 HIS C N 1
ATOM 7637 C CA . HIS C 1 206 ? 29.60200 -18.37600 -79.52600 1.000 83.38129 206 HIS C CA 1
ATOM 7638 C C . HIS C 1 206 ? 29.94800 -16.97500 -80.00600 1.000 80.18962 206 HIS C C 1
ATOM 7639 O O . HIS C 1 206 ? 30.85800 -16.80000 -80.82500 1.000 82.18450 206 HIS C O 1
ATOM 7641 N N . ALA C 1 207 ? 29.23500 -15.96400 -79.50300 1.000 75.54344 207 ALA C N 1
ATOM 7642 C CA . ALA C 1 207 ? 29.53500 -14.59100 -79.88600 1.000 74.29543 207 ALA C CA 1
ATOM 7643 C C . ALA C 1 207 ? 30.89200 -14.15800 -79.34900 1.000 77.25474 207 ALA C C 1
ATOM 7644 O O . ALA C 1 207 ? 31.65800 -13.48800 -80.05100 1.000 83.88442 207 ALA C O 1
ATOM 7646 N N . ILE C 1 208 ? 31.20900 -14.53900 -78.11000 1.000 77.82930 208 ILE C N 1
ATOM 7647 C CA . ILE C 1 208 ? 32.49600 -14.16500 -77.53100 1.000 76.67119 208 ILE C CA 1
ATOM 7648 C C . ILE C 1 208 ? 33.63500 -14.85600 -78.26900 1.000 79.63183 208 ILE C C 1
ATOM 7649 O O . ILE C 1 208 ? 34.68300 -14.25000 -78.52600 1.000 81.90292 208 ILE C O 1
ATOM 7654 N N . GLU C 1 209 ? 33.44900 -16.12600 -78.63700 1.000 80.28218 209 GLU C N 1
ATOM 7655 C CA . GLU C 1 209 ? 34.49900 -16.82800 -79.36800 1.000 86.13964 209 GLU C CA 1
ATOM 7656 C C . GLU C 1 209 ? 34.72900 -16.21300 -80.74400 1.000 87.59879 209 GLU C C 1
ATOM 7657 O O . GLU C 1 209 ? 35.84600 -16.26900 -81.26900 1.000 89.30676 209 GLU C O 1
ATOM 7659 N N . ALA C 1 210 ? 33.70400 -15.59700 -81.32500 1.000 85.96858 210 ALA C N 1
ATOM 7660 C CA . ALA C 1 210 ? 33.79800 -14.98100 -82.64100 1.000 85.82221 210 ALA C CA 1
ATOM 7661 C C . ALA C 1 210 ? 34.23400 -13.52300 -82.59600 1.000 82.25840 210 ALA C C 1
ATOM 7662 O O . ALA C 1 210 ? 34.28100 -12.87700 -83.64800 1.000 84.13789 210 ALA C O 1
ATOM 7664 N N . SER C 1 211 ? 34.67600 -13.04200 -81.43100 1.000 83.12343 211 SER C N 1
ATOM 7665 C CA . SER C 1 211 ? 35.02000 -11.60400 -81.26800 1.000 86.91718 211 SER C CA 1
ATOM 7666 C C . SER C 1 211 ? 36.47500 -11.31200 -81.62400 1.000 93.36846 211 SER C C 1
ATOM 7667 O O . SER C 1 211 ? 36.70600 -10.32500 -82.34200 1.000 94.99465 211 SER C O 1
ATOM 7670 N N . LEU C 1 216 ? 41.08900 -16.19700 -74.34200 1.000 94.95324 216 LEU C N 1
ATOM 7671 C CA . LEU C 1 216 ? 39.83300 -16.99200 -74.27300 1.000 94.06757 216 LEU C CA 1
ATOM 7672 C C . LEU C 1 216 ? 39.87800 -17.94300 -73.07300 1.000 97.05032 216 LEU C C 1
ATOM 7673 O O . LEU C 1 216 ? 38.91300 -18.70400 -72.89400 1.000 99.60292 216 LEU C O 1
ATOM 7675 N N . GLU C 1 217 ? 40.93900 -17.87600 -72.26800 1.000 98.68130 217 GLU C N 1
ATOM 7676 C CA . GLU C 1 217 ? 41.11300 -18.79800 -71.11600 1.000 97.82391 217 GLU C CA 1
ATOM 7677 C C . GLU C 1 217 ? 40.01000 -18.57500 -70.08600 1.000 93.02472 217 GLU C C 1
ATOM 7678 O O . GLU C 1 217 ? 39.47900 -19.57000 -69.58200 1.000 91.14813 217 GLU C O 1
ATOM 7680 N N . ALA C 1 218 ? 39.70300 -17.31600 -69.78200 1.000 91.26558 218 ALA C N 1
ATOM 7681 C CA . ALA C 1 218 ? 38.68800 -17.00600 -68.75500 1.000 87.57802 218 ALA C CA 1
ATOM 7682 C C . ALA C 1 218 ? 37.31500 -17.47100 -69.23200 1.000 87.51352 218 ALA C C 1
ATOM 7683 O O . ALA C 1 218 ? 36.56400 -17.98600 -68.40600 1.000 90.29198 218 ALA C O 1
ATOM 7685 N N . LEU C 1 219 ? 36.99800 -17.28000 -70.51200 1.000 80.83684 219 LEU C N 1
ATOM 7686 C CA . LEU C 1 219 ? 35.74400 -17.80600 -71.03000 1.000 80.33529 219 LEU C CA 1
ATOM 7687 C C . LEU C 1 219 ? 35.68500 -19.31400 -70.86000 1.000 90.12500 219 LEU C C 1
ATOM 7688 O O . LEU C 1 219 ? 34.64300 -19.86400 -70.49000 1.000 90.61252 219 LEU C O 1
ATOM 7693 N N . ASN C 1 220 ? 36.81100 -19.99600 -71.09400 1.000 88.39125 220 ASN C N 1
ATOM 7694 C CA . ASN C 1 220 ? 36.85900 -21.44400 -70.92400 1.000 92.40019 220 ASN C CA 1
ATOM 7695 C C . ASN C 1 220 ? 36.72700 -21.83600 -69.45900 1.000 92.24123 220 ASN C C 1
ATOM 7696 O O . ASN C 1 220 ? 36.12100 -22.86400 -69.14400 1.000 94.21267 220 ASN C O 1
ATOM 7698 N N . HIS C 1 221 ? 37.29500 -21.04100 -68.54900 1.000 94.61915 221 HIS C N 1
ATOM 7699 C CA . HIS C 1 221 ? 37.12500 -21.31300 -67.12300 1.000 93.05415 221 HIS C CA 1
ATOM 7700 C C . HIS C 1 221 ? 35.65700 -21.22900 -66.72200 1.000 88.15100 221 HIS C C 1
ATOM 7701 O O . HIS C 1 221 ? 35.13000 -22.12400 -66.04300 1.000 89.93656 221 HIS C O 1
ATOM 7708 N N . VAL C 1 222 ? 34.97200 -20.16900 -67.15800 1.000 85.47390 222 VAL C N 1
ATOM 7709 C CA . VAL C 1 222 ? 33.55100 -20.04300 -66.84200 1.000 82.97506 222 VAL C CA 1
ATOM 7710 C C . VAL C 1 222 ? 32.75500 -21.16100 -67.50800 1.000 86.70722 222 VAL C C 1
ATOM 7711 O O . VAL C 1 222 ? 31.79700 -21.68500 -66.92900 1.000 86.00679 222 VAL C O 1
ATOM 7715 N N . ASP C 1 223 ? 33.12900 -21.53700 -68.73400 1.000 87.70198 223 ASP C N 1
ATOM 7716 C CA . ASP C 1 223 ? 32.44800 -22.62600 -69.42900 1.000 90.71312 223 ASP C CA 1
ATOM 7717 C C . ASP C 1 223 ? 32.59200 -23.94200 -68.67600 1.000 97.59242 223 ASP C C 1
ATOM 7718 O O . ASP C 1 223 ? 31.62000 -24.68900 -68.51800 1.000 100.94439 223 ASP C O 1
ATOM 7723 N N . ALA C 1 224 ? 33.80500 -24.25000 -68.21100 1.000 94.76565 224 ALA C N 1
ATOM 7724 C CA . ALA C 1 224 ? 34.01800 -25.49200 -67.47700 1.000 98.82377 224 ALA C CA 1
ATOM 7725 C C . ALA C 1 224 ? 33.25500 -25.48200 -66.16100 1.000 97.23279 224 ALA C C 1
ATOM 7726 O O . ALA C 1 224 ? 32.70100 -26.50700 -65.74600 1.000 99.99799 224 ALA C O 1
ATOM 7728 N N . TYR C 1 225 ? 33.20500 -24.32700 -65.49500 1.000 93.12011 225 TYR C N 1
ATOM 7729 C CA . TYR C 1 225 ? 32.44100 -24.23500 -64.25600 1.000 92.55741 225 TYR C CA 1
ATOM 7730 C C . TYR C 1 225 ? 30.94700 -24.42000 -64.50700 1.000 94.37666 225 TYR C C 1
ATOM 7731 O O . TYR C 1 225 ? 30.27000 -25.13100 -63.75700 1.000 92.59248 225 TYR C O 1
ATOM 7740 N N . LEU C 1 226 ? 30.41800 -23.80600 -65.56900 1.000 92.20693 226 LEU C N 1
ATOM 7741 C CA . LEU C 1 226 ? 28.98400 -23.87800 -65.83100 1.000 91.47652 226 LEU C CA 1
ATOM 7742 C C . LEU C 1 226 ? 28.56400 -25.25900 -66.32000 1.000 98.23758 226 LEU C C 1
ATOM 7743 O O . LEU C 1 226 ? 27.48900 -25.75100 -65.95600 1.000 100.42157 226 LEU C O 1
ATOM 7748 N N . SER C 1 227 ? 29.39400 -25.90000 -67.14200 1.000 98.12497 227 SER C N 1
ATOM 7749 C CA . SER C 1 227 ? 29.01900 -27.14600 -67.80200 1.000 100.93339 227 SER C CA 1
ATOM 7750 C C . SER C 1 227 ? 29.39100 -28.38300 -66.99500 1.000 104.58659 227 SER C C 1
ATOM 7751 O O . SER C 1 227 ? 28.65600 -29.37600 -67.01400 1.000 108.03517 227 SER C O 1
ATOM 7753 N N . SER C 1 228 ? 30.51700 -28.35200 -66.28800 1.000 102.82710 228 SER C N 1
ATOM 7754 C CA . SER C 1 228 ? 31.04700 -29.54500 -65.63700 1.000 105.89709 228 SER C CA 1
ATOM 7755 C C . SER C 1 228 ? 30.98400 -29.48600 -64.12200 1.000 106.43538 228 SER C C 1
ATOM 7756 O O . SER C 1 228 ? 30.74900 -30.51200 -63.48100 1.000 111.71627 228 SER C O 1
ATOM 7758 N N . HIS C 1 229 ? 31.19500 -28.31400 -63.53000 1.000 103.55153 229 HIS C N 1
ATOM 7759 C CA . HIS C 1 229 ? 31.16500 -28.19400 -62.08000 1.000 104.07106 229 HIS C CA 1
ATOM 7760 C C . HIS C 1 229 ? 29.73500 -28.32600 -61.56600 1.000 104.63892 229 HIS C C 1
ATOM 7761 O O . HIS C 1 229 ? 28.78200 -27.85600 -62.19400 1.000 102.95210 229 HIS C O 1
ATOM 7768 N N . ASP C 1 230 ? 29.59000 -28.98900 -60.41800 1.000 107.25513 230 ASP C N 1
ATOM 7769 C CA . ASP C 1 230 ? 28.26200 -29.26100 -59.87700 1.000 108.51515 230 ASP C CA 1
ATOM 7770 C C . ASP C 1 230 ? 27.55500 -27.98200 -59.45100 1.000 105.45732 230 ASP C C 1
ATOM 7771 O O . ASP C 1 230 ? 26.36500 -27.80200 -59.73100 1.000 105.02159 230 ASP C O 1
ATOM 7776 N N . ASP C 1 231 ? 28.26900 -27.07900 -58.77800 1.000 103.47180 231 ASP C N 1
ATOM 7777 C CA . ASP C 1 231 ? 27.64700 -25.82800 -58.36300 1.000 100.62672 231 ASP C CA 1
ATOM 7778 C C . ASP C 1 231 ? 27.43100 -24.90400 -59.55700 1.000 97.23180 231 ASP C C 1
ATOM 7779 O O . ASP C 1 231 ? 26.39600 -24.23400 -59.65200 1.000 95.63301 231 ASP C O 1
ATOM 7781 N N . GLY C 1 232 ? 28.38800 -24.86800 -60.48600 1.000 96.27963 232 GLY C N 1
ATOM 7782 C CA . GLY C 1 232 ? 28.24000 -24.06100 -61.68500 1.000 93.31580 232 GLY C CA 1
ATOM 7783 C C . GLY C 1 232 ? 27.10500 -24.50900 -62.58200 1.000 93.93910 232 GLY C C 1
ATOM 7784 O O . GLY C 1 232 ? 26.58200 -23.70300 -63.36000 1.000 91.40363 232 GLY C O 1
ATOM 7785 N N . ARG C 1 233 ? 26.71400 -25.78400 -62.49400 1.000 97.41455 233 ARG C N 1
ATOM 7786 C CA . ARG C 1 233 ? 25.60000 -26.29900 -63.27800 1.000 98.52498 233 ARG C CA 1
ATOM 7787 C C . ARG C 1 233 ? 24.25500 -25.74300 -62.82700 1.000 97.78629 233 ARG C C 1
ATOM 7788 O O . ARG C 1 233 ? 23.26900 -25.89000 -63.55800 1.000 98.09654 233 ARG C O 1
ATOM 7790 N N . GLN C 1 234 ? 24.19200 -25.09400 -61.66500 1.000 96.94266 234 GLN C N 1
ATOM 7791 C CA . GLN C 1 234 ? 22.97000 -24.47400 -61.17100 1.000 96.26011 234 GLN C CA 1
ATOM 7792 C C . GLN C 1 234 ? 22.78600 -23.04400 -61.67000 1.000 92.21636 234 GLN C C 1
ATOM 7793 O O . GLN C 1 234 ? 21.76000 -22.42400 -61.36700 1.000 93.55662 234 GLN C O 1
ATOM 7795 N N . LEU C 1 235 ? 23.74700 -22.50400 -62.41300 1.000 89.81057 235 LEU C N 1
ATOM 7796 C CA . LEU C 1 235 ? 23.68000 -21.14000 -62.91800 1.000 86.01536 235 LEU C CA 1
ATOM 7797 C C . LEU C 1 235 ? 23.14400 -21.12400 -64.34500 1.000 85.15015 235 LEU C C 1
ATOM 7798 O O . LEU C 1 235 ? 23.49600 -21.98100 -65.16100 1.000 86.63853 235 LEU C O 1
ATOM 7803 N N . ARG C 1 236 ? 22.28700 -20.14500 -64.63800 1.000 82.87515 236 ARG C N 1
ATOM 7804 C CA . ARG C 1 236 ? 21.68400 -19.97900 -65.96300 1.000 81.85955 236 ARG C CA 1
ATOM 7805 C C . ARG C 1 236 ? 22.02100 -18.60700 -66.53200 1.000 77.96731 236 ARG C C 1
ATOM 7806 O O . ARG C 1 236 ? 21.40900 -17.59800 -66.13400 1.000 76.07223 236 ARG C O 1
ATOM 7808 N N . PRO C 1 237 ? 22.97800 -18.51200 -67.45600 1.000 76.81900 237 PRO C N 1
ATOM 7809 C CA . PRO C 1 237 ? 23.29900 -17.21100 -68.05900 1.000 73.27325 237 PRO C CA 1
ATOM 7810 C C . PRO C 1 237 ? 22.13400 -16.66500 -68.87200 1.000 76.73214 237 PRO C C 1
ATOM 7811 O O . PRO C 1 237 ? 21.37000 -17.41500 -69.48400 1.000 73.72080 237 PRO C O 1
ATOM 7815 N N . PHE C 1 238 ? 22.00300 -15.33500 -68.87800 1.000 68.87627 238 PHE C N 1
ATOM 7816 C CA . PHE C 1 238 ? 20.85600 -14.71100 -69.52800 1.000 67.55823 238 PHE C CA 1
ATOM 7817 C C . PHE C 1 238 ? 21.18400 -13.36700 -70.17900 1.000 64.04535 238 PHE C C 1
ATOM 7818 O O . PHE C 1 238 ? 20.37900 -12.84600 -70.95700 1.000 62.83521 238 PHE C O 1
ATOM 7826 N N . MET C 1 239 ? 22.35400 -12.80000 -69.88700 1.000 62.54328 239 MET C N 1
ATOM 7827 C CA . MET C 1 239 ? 22.65400 -11.43400 -70.30300 1.000 59.30728 239 MET C CA 1
ATOM 7828 C C . MET C 1 239 ? 24.15600 -11.25700 -70.49500 1.000 58.58902 239 MET C C 1
ATOM 7829 O O . MET C 1 239 ? 24.96100 -11.90700 -69.82400 1.000 60.21145 239 MET C O 1
ATOM 7834 N N . LEU C 1 240 ? 24.52400 -10.37600 -71.42600 1.000 60.67796 240 LEU C N 1
ATOM 7835 C CA . LEU C 1 240 ? 25.91400 -9.98700 -71.64000 1.000 56.41302 240 LEU C CA 1
ATOM 7836 C C . LEU C 1 240 ? 26.03100 -8.46900 -71.63100 1.000 53.31043 240 LEU C C 1
ATOM 7837 O O . LEU C 1 240 ? 25.23100 -7.77800 -72.26400 1.000 52.08027 240 LEU C O 1
ATOM 7842 N N . ALA C 1 241 ? 27.03900 -7.94700 -70.93700 1.000 53.01721 241 ALA C N 1
ATOM 7843 C CA . ALA C 1 241 ? 27.25500 -6.50800 -70.84400 1.000 50.69384 241 ALA C CA 1
ATOM 7844 C C . ALA C 1 241 ? 28.66100 -6.14700 -71.30000 1.000 51.62720 241 ALA C C 1
ATOM 7845 O O . ALA C 1 241 ? 29.64000 -6.80800 -70.92700 1.000 55.09764 241 ALA C O 1
ATOM 7847 N N . ILE C 1 242 ? 28.74900 -5.09300 -72.11100 1.000 48.62284 242 ILE C N 1
ATOM 7848 C CA . ILE C 1 242 ? 30.02500 -4.60500 -72.61000 1.000 49.80985 242 ILE C CA 1
ATOM 7849 C C . ILE C 1 242 ? 30.15200 -3.11700 -72.30800 1.000 47.95507 242 ILE C C 1
ATOM 7850 O O . ILE C 1 242 ? 29.16400 -2.40500 -72.10300 1.000 45.18248 242 ILE C O 1
ATOM 7855 N N . ASP C 1 243 ? 31.40000 -2.65900 -72.29700 1.000 48.34969 243 ASP C N 1
ATOM 7856 C CA . ASP C 1 243 ? 31.74400 -1.25000 -72.18600 1.000 47.59154 243 ASP C CA 1
ATOM 7857 C C . ASP C 1 243 ? 32.04700 -0.70300 -73.57700 1.000 53.31122 243 ASP C C 1
ATOM 7858 O O . ASP C 1 243 ? 32.67400 -1.38200 -74.39600 1.000 52.54748 243 ASP C O 1
ATOM 7863 N N . LEU C 1 244 ? 31.59700 0.52000 -73.84400 1.000 55.36519 244 LEU C N 1
ATOM 7864 C CA . LEU C 1 244 ? 31.80500 1.14100 -75.15500 1.000 61.26580 244 LEU C CA 1
ATOM 7865 C C . LEU C 1 244 ? 33.16000 1.84300 -75.23800 1.000 65.46145 244 LEU C C 1
ATOM 7866 O O . LEU C 1 244 ? 33.26400 3.02200 -75.58200 1.000 62.01811 244 LEU C O 1
ATOM 7871 N N . VAL C 1 245 ? 34.21800 1.10100 -74.91000 1.000 63.15782 245 VAL C N 1
ATOM 7872 C CA . VAL C 1 245 ? 35.58700 1.58100 -75.04700 1.000 56.61662 245 VAL C CA 1
ATOM 7873 C C . VAL C 1 245 ? 36.30700 0.65100 -76.01300 1.000 62.00093 245 VAL C C 1
ATOM 7874 O O . VAL C 1 245 ? 35.67900 -0.23300 -76.60600 1.000 65.26964 245 VAL C O 1
ATOM 7878 N N . GLU C 1 246 ? 37.61500 0.84100 -76.18400 1.000 65.30274 246 GLU C N 1
ATOM 7879 C CA . GLU C 1 246 ? 38.37700 -0.03000 -77.07000 1.000 68.60227 246 GLU C CA 1
ATOM 7880 C C . GLU C 1 246 ? 38.25200 -1.47900 -76.60500 1.000 68.01628 246 GLU C C 1
ATOM 7881 O O . GLU C 1 246 ? 38.36600 -1.75600 -75.40400 1.000 65.43057 246 GLU C O 1
ATOM 7883 N N . PRO C 1 247 ? 38.03900 -2.42500 -77.52300 1.000 67.82638 247 PRO C N 1
ATOM 7884 C CA . PRO C 1 247 ? 37.77400 -3.81200 -77.09800 1.000 75.00918 247 PRO C CA 1
ATOM 7885 C C . PRO C 1 247 ? 38.87900 -4.41900 -76.24800 1.000 77.28664 247 PRO C C 1
ATOM 7886 O O . PRO C 1 247 ? 38.59900 -5.29800 -75.42400 1.000 78.81130 247 PRO C O 1
ATOM 7890 N N . ALA C 1 248 ? 40.12300 -3.96000 -76.39900 1.000 78.78009 248 ALA C N 1
ATOM 7891 C CA . ALA C 1 248 ? 41.18800 -4.44300 -75.52900 1.000 78.79413 248 ALA C CA 1
ATOM 7892 C C . ALA C 1 248 ? 41.01200 -3.96900 -74.09200 1.000 74.74849 248 ALA C C 1
ATOM 7893 O O . ALA C 1 248 ? 41.55000 -4.59900 -73.17600 1.000 73.51833 248 ALA C O 1
ATOM 7895 N N . ALA C 1 249 ? 40.26100 -2.88600 -73.87700 1.000 76.59406 249 ALA C N 1
ATOM 7896 C CA . ALA C 1 249 ? 40.01900 -2.33400 -72.55100 1.000 70.20496 249 ALA C CA 1
ATOM 7897 C C . ALA C 1 249 ? 38.59600 -2.56500 -72.06000 1.000 66.27306 249 ALA C C 1
ATOM 7898 O O . ALA C 1 249 ? 38.26700 -2.16100 -70.93900 1.000 63.74992 249 ALA C O 1
ATOM 7900 N N . SER C 1 250 ? 37.74600 -3.20000 -72.85800 1.000 66.54137 250 SER C N 1
ATOM 7901 C CA . SER C 1 250 ? 36.36200 -3.42200 -72.47000 1.000 64.21189 250 SER C CA 1
ATOM 7902 C C . SER C 1 250 ? 36.22400 -4.69800 -71.65300 1.000 64.98408 250 SER C C 1
ATOM 7903 O O . SER C 1 250 ? 36.92000 -5.69000 -71.88400 1.000 65.87503 250 SER C O 1
ATOM 7906 N N . ARG C 1 251 ? 35.28600 -4.66900 -70.71300 1.000 62.16494 251 ARG C N 1
ATOM 7907 C CA . ARG C 1 251 ? 34.92500 -5.84000 -69.93800 1.000 62.35398 251 ARG C CA 1
ATOM 7908 C C . ARG C 1 251 ? 33.90800 -6.67700 -70.70800 1.000 63.74634 251 ARG C C 1
ATOM 7909 O O . ARG C 1 251 ? 33.26600 -6.20900 -71.65400 1.000 61.70710 251 ARG C O 1
ATOM 7917 N N . LEU C 1 252 ? 33.79100 -7.93900 -70.30800 1.000 60.79292 252 LEU C N 1
ATOM 7918 C CA . LEU C 1 252 ? 32.80500 -8.85000 -70.93400 1.000 63.97756 252 LEU C CA 1
ATOM 7919 C C . LEU C 1 252 ? 32.08900 -9.52900 -69.77600 1.000 64.53008 252 LEU C C 1
ATOM 7920 O O . LEU C 1 252 ? 32.57700 -10.56400 -69.31100 1.000 68.78333 252 LEU C O 1
ATOM 7925 N N . LYS C 1 253 ? 30.97800 -8.95300 -69.33900 1.000 57.32337 253 LYS C N 1
ATOM 7926 C CA . LYS C 1 253 ? 30.28400 -9.45600 -68.13800 1.000 58.21973 253 LYS C CA 1
ATOM 7927 C C . LYS C 1 253 ? 29.14700 -10.39500 -68.52400 1.000 59.65181 253 LYS C C 1
ATOM 7928 O O . LYS C 1 253 ? 28.18200 -9.92800 -69.13100 1.000 58.94381 253 LYS C O 1
ATOM 7934 N N . ILE C 1 254 ? 29.27900 -11.67200 -68.15900 1.000 61.05075 254 ILE C N 1
ATOM 7935 C CA . ILE C 1 254 ? 28.22400 -12.68400 -68.44200 1.000 62.74673 254 ILE C CA 1
ATOM 7936 C C . ILE C 1 254 ? 27.37900 -12.83300 -67.18800 1.000 63.59327 254 ILE C C 1
ATOM 7937 O O . ILE C 1 254 ? 27.85800 -13.40700 -66.21700 1.000 65.42308 254 ILE C O 1
ATOM 7942 N N . TYR C 1 255 ? 26.16200 -12.32400 -67.23300 1.000 62.43165 255 TYR C N 1
ATOM 7943 C CA . TYR C 1 255 ? 25.25900 -12.40900 -66.09900 1.000 63.34887 255 TYR C CA 1
ATOM 7944 C C . TYR C 1 255 ? 24.58100 -13.77100 -66.07200 1.000 68.60284 255 TYR C C 1
ATOM 7945 O O . TYR C 1 255 ? 24.19800 -14.31500 -67.11100 1.000 66.97223 255 TYR C O 1
ATOM 7954 N N . ALA C 1 256 ? 24.45500 -14.32600 -64.87000 1.000 68.41596 256 ALA C N 1
ATOM 7955 C CA . ALA C 1 256 ? 23.86100 -15.63800 -64.67300 1.000 71.60995 256 ALA C CA 1
ATOM 7956 C C . ALA C 1 256 ? 23.04900 -15.63600 -63.38800 1.000 74.74354 256 ALA C C 1
ATOM 7957 O O . ALA C 1 256 ? 23.40900 -14.98500 -62.40300 1.000 78.67623 256 ALA C O 1
ATOM 7959 N N . ARG C 1 257 ? 21.94400 -16.36900 -63.41200 1.000 74.93245 257 ARG C N 1
ATOM 7960 C CA . ARG C 1 257 ? 21.02800 -16.45300 -62.28800 1.000 78.67696 257 ARG C CA 1
ATOM 7961 C C . ARG C 1 257 ? 20.87600 -17.90600 -61.85800 1.000 80.39462 257 ARG C C 1
ATOM 7962 O O . ARG C 1 257 ? 20.90100 -18.81500 -62.69300 1.000 88.54984 257 ARG C O 1
ATOM 7970 N N . SER C 1 258 ? 20.74700 -18.12600 -60.55100 1.000 82.19398 258 SER C N 1
ATOM 7971 C CA . SER C 1 258 ? 20.55200 -19.45900 -60.00800 1.000 86.66702 258 SER C CA 1
ATOM 7972 C C . SER C 1 258 ? 19.44100 -19.43800 -58.96900 1.000 90.75208 258 SER C C 1
ATOM 7973 O O . SER C 1 258 ? 19.17000 -18.40700 -58.33800 1.000 90.01170 258 SER C O 1
ATOM 7976 N N . ASN C 1 259 ? 18.82300 -20.60600 -58.78300 1.000 91.40207 259 ASN C N 1
ATOM 7977 C CA . ASN C 1 259 ? 17.78700 -20.79200 -57.77800 1.000 93.88371 259 ASN C CA 1
ATOM 7978 C C . ASN C 1 259 ? 18.35200 -21.11500 -56.40500 1.000 98.11336 259 ASN C C 1
ATOM 7979 O O . ASN C 1 259 ? 17.64600 -20.93900 -55.40600 1.000 99.75180 259 ASN C O 1
ATOM 7981 N N . GLN C 1 260 ? 19.59300 -21.59300 -56.33500 1.000 98.67029 260 GLN C N 1
ATOM 7982 C CA . GLN C 1 260 ? 20.24800 -21.83400 -55.05800 1.000 100.81300 260 GLN C CA 1
ATOM 7983 C C . GLN C 1 260 ? 20.67000 -20.50800 -54.43500 1.000 97.42278 260 GLN C C 1
ATOM 7984 O O . GLN C 1 260 ? 21.04400 -19.56000 -55.13100 1.000 91.25942 260 GLN C O 1
ATOM 7986 N N . THR C 1 261 ? 20.61000 -20.44800 -53.10400 1.000 96.89056 261 THR C N 1
ATOM 7987 C CA . THR C 1 261 ? 20.89800 -19.21600 -52.38500 1.000 95.25661 261 THR C CA 1
ATOM 7988 C C . THR C 1 261 ? 21.80500 -19.39700 -51.17400 1.000 98.82256 261 THR C C 1
ATOM 7989 O O . THR C 1 261 ? 22.08700 -18.40700 -50.48700 1.000 94.92393 261 THR C O 1
ATOM 7993 N N . SER C 1 262 ? 22.28300 -20.60900 -50.89900 1.000 98.42397 262 SER C N 1
ATOM 7994 C CA . SER C 1 262 ? 23.15300 -20.80900 -49.75000 1.000 99.96989 262 SER C CA 1
ATOM 7995 C C . SER C 1 262 ? 24.46200 -20.06300 -49.95300 1.000 97.21232 262 SER C C 1
ATOM 7996 O O . SER C 1 262 ? 24.94800 -19.90600 -51.07800 1.000 95.06287 262 SER C O 1
ATOM 7999 N N . PHE C 1 263 ? 25.03200 -19.58300 -48.84900 1.000 97.44028 263 PHE C N 1
ATOM 8000 C CA . PHE C 1 263 ? 26.25800 -18.81100 -48.97600 1.000 95.03493 263 PHE C CA 1
ATOM 8001 C C . PHE C 1 263 ? 27.43500 -19.69100 -49.37200 1.000 96.09157 263 PHE C C 1
ATOM 8002 O O . PHE C 1 263 ? 28.40800 -19.18700 -49.93700 1.000 93.99009 263 PHE C O 1
ATOM 8010 N N . ARG C 1 264 ? 27.38500 -20.99200 -49.07000 1.000 99.49401 264 ARG C N 1
ATOM 8011 C CA . ARG C 1 264 ? 28.41300 -21.89500 -49.58200 1.000 100.64636 264 ARG C CA 1
ATOM 8012 C C . ARG C 1 264 ? 28.44200 -21.86500 -51.10500 1.000 98.55360 264 ARG C C 1
ATOM 8013 O O . ARG C 1 264 ? 29.51400 -21.77600 -51.71900 1.000 97.45180 264 ARG C O 1
ATOM 8015 N N . PHE C 1 265 ? 27.26200 -21.89900 -51.72700 1.000 98.08240 265 PHE C N 1
ATOM 8016 C CA . PHE C 1 265 ? 27.15900 -21.78600 -53.17700 1.000 96.04795 265 PHE C CA 1
ATOM 8017 C C . PHE C 1 265 ? 27.69300 -20.44400 -53.66400 1.000 92.20381 265 PHE C C 1
ATOM 8018 O O . PHE C 1 265 ? 28.45100 -20.38200 -54.64100 1.000 90.84039 265 PHE C O 1
ATOM 8026 N N . VAL C 1 266 ? 27.30900 -19.35700 -52.98800 1.000 90.59335 266 VAL C N 1
ATOM 8027 C CA . VAL C 1 266 ? 27.76200 -18.02500 -53.38200 1.000 87.05523 266 VAL C CA 1
ATOM 8028 C C . VAL C 1 266 ? 29.28000 -17.93600 -53.31500 1.000 89.74749 266 VAL C C 1
ATOM 8029 O O . VAL C 1 266 ? 29.92700 -17.38500 -54.21500 1.000 89.65213 266 VAL C O 1
ATOM 8033 N N . ARG C 1 267 ? 29.86800 -18.47100 -52.24400 1.000 89.31052 267 ARG C N 1
ATOM 8034 C CA . ARG C 1 267 ? 31.31800 -18.47300 -52.10800 1.000 89.60010 267 ARG C CA 1
ATOM 8035 C C . ARG C 1 267 ? 31.96900 -19.27700 -53.22100 1.000 91.10103 267 ARG C C 1
ATOM 8036 O O . ARG C 1 267 ? 32.95200 -18.83200 -53.82600 1.000 91.72819 267 ARG C O 1
ATOM 8044 N N . ASP C 1 268 ? 31.42600 -20.46000 -53.51700 1.000 92.36959 268 ASP C N 1
ATOM 8045 C CA . ASP C 1 268 ? 32.01100 -21.27600 -54.57100 1.000 93.18608 268 ASP C CA 1
ATOM 8046 C C . ASP C 1 268 ? 31.95000 -20.55600 -55.91100 1.000 90.13484 268 ASP C C 1
ATOM 8047 O O . ASP C 1 268 ? 32.86300 -20.69500 -56.73200 1.000 89.90146 268 ASP C O 1
ATOM 8052 N N . VAL C 1 269 ? 30.88700 -19.78000 -56.14200 1.000 87.93308 269 VAL C N 1
ATOM 8053 C CA . VAL C 1 269 ? 30.77400 -19.00700 -57.37900 1.000 88.31278 269 VAL C CA 1
ATOM 8054 C C . VAL C 1 269 ? 31.80000 -17.87600 -57.40600 1.000 82.63868 269 VAL C C 1
ATOM 8055 O O . VAL C 1 269 ? 32.48400 -17.66500 -58.41500 1.000 81.45872 269 VAL C O 1
ATOM 8059 N N . MET C 1 270 ? 31.93800 -17.14600 -56.29300 1.000 82.18962 270 MET C N 1
ATOM 8060 C CA . MET C 1 270 ? 32.91800 -16.06000 -56.22600 1.000 80.31685 270 MET C CA 1
ATOM 8061 C C . MET C 1 270 ? 34.32900 -16.55900 -56.50700 1.000 84.48704 270 MET C C 1
ATOM 8062 O O . MET C 1 270 ? 35.14500 -15.82400 -57.07600 1.000 82.35820 270 MET C O 1
ATOM 8067 N N . THR C 1 271 ? 34.63000 -17.79900 -56.12200 1.000 84.78418 271 THR C N 1
ATOM 8068 C CA . THR C 1 271 ? 35.92400 -18.41800 -56.36600 1.000 87.94360 271 THR C CA 1
ATOM 8069 C C . THR C 1 271 ? 35.93800 -19.29100 -57.61600 1.000 90.80435 271 THR C C 1
ATOM 8070 O O . THR C 1 271 ? 36.98700 -19.85400 -57.94900 1.000 94.63245 271 THR C O 1
ATOM 8074 N N . ILE C 1 272 ? 34.79700 -19.42000 -58.30100 1.000 90.25767 272 ILE C N 1
ATOM 8075 C CA . ILE C 1 272 ? 34.62600 -20.27800 -59.47300 1.000 90.16280 272 ILE C CA 1
ATOM 8076 C C . ILE C 1 272 ? 35.01600 -21.71400 -59.13700 1.000 92.82850 272 ILE C C 1
ATOM 8077 O O . ILE C 1 272 ? 35.85300 -22.31900 -59.81500 1.000 92.92086 272 ILE C O 1
ATOM 8079 N N . GLY C 1 273 ? 34.40300 -22.27300 -58.10000 1.000 92.93923 273 GLY C N 1
ATOM 8080 C CA . GLY C 1 273 ? 34.67800 -23.65200 -57.73800 1.000 99.41459 273 GLY C CA 1
ATOM 8081 C C . GLY C 1 273 ? 36.04300 -23.85500 -57.12100 1.000 102.31485 273 GLY C C 1
ATOM 8082 O O . GLY C 1 273 ? 36.73100 -24.83200 -57.45000 1.000 104.36345 273 GLY C O 1
ATOM 8083 N N . GLY C 1 274 ? 36.45000 -22.95600 -56.22800 1.000 105.54492 274 GLY C N 1
ATOM 8084 C CA . GLY C 1 274 ? 37.78400 -22.99700 -55.66800 1.000 105.36058 274 GLY C CA 1
ATOM 8085 C C . GLY C 1 274 ? 38.88100 -22.64800 -56.64400 1.000 103.01768 274 GLY C C 1
ATOM 8086 O O . GLY C 1 274 ? 40.06000 -22.82400 -56.31900 1.000 102.43775 274 GLY C O 1
ATOM 8087 N N . LEU C 1 275 ? 38.52900 -22.14300 -57.83200 1.000 104.19988 275 LEU C N 1
ATOM 8088 C CA . LEU C 1 275 ? 39.51800 -21.89700 -58.87600 1.000 104.71350 275 LEU C CA 1
ATOM 8089 C C . LEU C 1 275 ? 40.51200 -20.81100 -58.49400 1.000 109.18095 275 LEU C C 1
ATOM 8090 O O . LEU C 1 275 ? 41.55500 -20.68500 -59.14500 1.000 116.07135 275 LEU C O 1
ATOM 8092 N N . ARG C 1 276 ? 40.15100 -19.99600 -57.49400 1.000 105.24952 276 ARG C N 1
ATOM 8093 C CA . ARG C 1 276 ? 41.01200 -18.86700 -57.05200 1.000 97.90485 276 ARG C CA 1
ATOM 8094 C C . ARG C 1 276 ? 41.07200 -18.83600 -55.52700 1.000 99.86208 276 ARG C C 1
ATOM 8095 O O . ARG C 1 276 ? 40.05000 -19.14700 -54.89800 1.000 100.64917 276 ARG C O 1
ATOM 8097 N N . THR C 1 277 ? 42.19400 -18.38300 -54.96500 1.000 104.65616 277 THR C N 1
ATOM 8098 C CA . THR C 1 277 ? 42.37600 -18.50500 -53.49400 1.000 108.66093 277 THR C CA 1
ATOM 8099 C C . THR C 1 277 ? 42.71600 -17.17900 -52.79700 1.000 108.71126 277 THR C C 1
ATOM 8100 O O . THR C 1 277 ? 42.75300 -17.18700 -51.55100 1.000 111.55213 277 THR C O 1
ATOM 8104 N N . ASP C 1 278 ? 42.92800 -16.09000 -53.53300 1.000 101.71214 278 ASP C N 1
ATOM 8105 C CA . ASP C 1 278 ? 43.35600 -14.82500 -52.88200 1.000 98.37808 278 ASP C CA 1
ATOM 8106 C C . ASP C 1 278 ? 42.12700 -13.97200 -52.57500 1.000 99.27156 278 ASP C C 1
ATOM 8107 O O . ASP C 1 278 ? 42.03400 -12.86800 -53.12700 1.000 102.17882 278 ASP C O 1
ATOM 8109 N N . LEU C 1 279 ? 41.24800 -14.43500 -51.69000 1.000 95.67842 279 LEU C N 1
ATOM 8110 C CA . LEU C 1 279 ? 39.99700 -13.72900 -51.44700 1.000 95.02428 279 LEU C CA 1
ATOM 8111 C C . LEU C 1 279 ? 39.42000 -14.01000 -50.06400 1.000 96.15203 279 LEU C C 1
ATOM 8112 O O . LEU C 1 279 ? 38.26500 -13.64700 -49.81400 1.000 101.06836 279 LEU C O 1
ATOM 8114 N N . ASP C 1 280 ? 40.18200 -14.62800 -49.15800 1.000 92.31924 280 ASP C N 1
ATOM 8115 C CA . ASP C 1 280 ? 39.61900 -15.03800 -47.87400 1.000 92.13905 280 ASP C CA 1
ATOM 8116 C C . ASP C 1 280 ? 39.15500 -13.84600 -47.04500 1.000 90.71479 280 ASP C C 1
ATOM 8117 O O . ASP C 1 280 ? 38.08900 -13.89700 -46.42300 1.000 90.90878 280 ASP C O 1
ATOM 8122 N N . ARG C 1 281 ? 39.94300 -12.76700 -47.01300 1.000 89.49315 281 ARG C N 1
ATOM 8123 C CA . ARG C 1 281 ? 39.54600 -11.58800 -46.24700 1.000 88.22231 281 ARG C CA 1
ATOM 8124 C C . ARG C 1 281 ? 38.32000 -10.92500 -46.86500 1.000 85.21774 281 ARG C C 1
ATOM 8125 O O . ARG C 1 281 ? 37.35600 -10.58300 -46.16000 1.000 86.56517 281 ARG C O 1
ATOM 8133 N N . SER C 1 282 ? 38.32700 -10.77200 -48.18800 1.000 83.07817 282 SER C N 1
ATOM 8134 C CA . SER C 1 282 ? 37.17800 -10.18600 -48.86300 1.000 86.57738 282 SER C CA 1
ATOM 8135 C C . SER C 1 282 ? 35.93500 -11.04800 -48.68400 1.000 81.23777 282 SER C C 1
ATOM 8136 O O . SER C 1 282 ? 34.85500 -10.52600 -48.40800 1.000 80.14742 282 SER C O 1
ATOM 8139 N N . ILE C 1 283 ? 36.06900 -12.37100 -48.82000 1.000 83.56098 283 ILE C N 1
ATOM 8140 C CA . ILE C 1 283 ? 34.90800 -13.25100 -48.68100 1.000 85.29031 283 ILE C CA 1
ATOM 8141 C C . ILE C 1 283 ? 34.40500 -13.28800 -47.23900 1.000 91.48195 283 ILE C C 1
ATOM 8142 O O . ILE C 1 283 ? 33.20200 -13.43800 -47.00400 1.000 91.70970 283 ILE C O 1
ATOM 8147 N N . GLU C 1 284 ? 35.29600 -13.17900 -46.24900 1.000 88.25038 284 GLU C N 1
ATOM 8148 C CA . GLU C 1 284 ? 34.83900 -13.08900 -44.86300 1.000 90.04256 284 GLU C CA 1
ATOM 8149 C C . GLU C 1 284 ? 34.01000 -11.82700 -44.64400 1.000 87.83005 284 GLU C C 1
ATOM 8150 O O . GLU C 1 284 ? 32.91600 -11.87000 -44.05300 1.000 88.56016 284 GLU C O 1
ATOM 8152 N N . LYS C 1 285 ? 34.51100 -10.68700 -45.13100 1.000 87.79810 285 LYS C N 1
ATOM 8153 C CA . LYS C 1 285 ? 33.72000 -9.46400 -45.04000 1.000 85.00397 285 LYS C CA 1
ATOM 8154 C C . LYS C 1 285 ? 32.42200 -9.59000 -45.83000 1.000 81.56716 285 LYS C C 1
ATOM 8155 O O . LYS C 1 285 ? 31.39100 -9.04000 -45.43100 1.000 81.07214 285 LYS C O 1
ATOM 8161 N N . PHE C 1 286 ? 32.46200 -10.29400 -46.96500 1.000 82.78088 286 PHE C N 1
ATOM 8162 C CA . PHE C 1 286 ? 31.25300 -10.56900 -47.74000 1.000 80.01801 286 PHE C CA 1
ATOM 8163 C C . PHE C 1 286 ? 30.24400 -11.36700 -46.92700 1.000 83.61636 286 PHE C C 1
ATOM 8164 O O . PHE C 1 286 ? 29.04800 -11.09300 -46.98900 1.000 85.88980 286 PHE C O 1
ATOM 8172 N N . SER C 1 287 ? 30.69500 -12.39600 -46.21000 1.000 85.63209 287 SER C N 1
ATOM 8173 C CA . SER C 1 287 ? 29.77800 -13.17500 -45.38000 1.000 88.39939 287 SER C CA 1
ATOM 8174 C C . SER C 1 287 ? 29.12300 -12.28500 -44.33300 1.000 88.52823 287 SER C C 1
ATOM 8175 O O . SER C 1 287 ? 27.89500 -12.32300 -44.13600 1.000 89.10332 287 SER C O 1
ATOM 8178 N N . ASP C 1 288 ? 29.92900 -11.43800 -43.68900 1.000 88.06548 288 ASP C N 1
ATOM 8179 C CA . ASP C 1 288 ? 29.38300 -10.48400 -42.73100 1.000 88.09952 288 ASP C CA 1
ATOM 8180 C C . ASP C 1 288 ? 28.32400 -9.59800 -43.38500 1.000 89.28127 288 ASP C C 1
ATOM 8181 O O . ASP C 1 288 ? 27.18700 -9.50000 -42.90100 1.000 88.10454 288 ASP C O 1
ATOM 8186 N N . LEU C 1 289 ? 28.66900 -8.98400 -44.51700 1.000 82.39723 289 LEU C N 1
ATOM 8187 C CA . LEU C 1 289 ? 27.75700 -8.06300 -45.18500 1.000 83.55396 289 LEU C CA 1
ATOM 8188 C C . LEU C 1 289 ? 26.51300 -8.77600 -45.69600 1.000 88.33350 289 LEU C C 1
ATOM 8189 O O . LEU C 1 289 ? 25.42300 -8.20300 -45.68500 1.000 87.88637 289 LEU C O 1
ATOM 8194 N N . TRP C 1 290 ? 26.66800 -9.99600 -46.20900 1.000 91.19042 290 TRP C N 1
ATOM 8195 C CA . TRP C 1 290 ? 25.53700 -10.77400 -46.70500 1.000 88.61004 290 TRP C CA 1
ATOM 8196 C C . TRP C 1 290 ? 24.51900 -10.99300 -45.60000 1.000 92.93924 290 TRP C C 1
ATOM 8197 O O . TRP C 1 290 ? 23.31800 -10.73400 -45.77800 1.000 93.26582 290 TRP C O 1
ATOM 8199 N N . LYS C 1 291 ? 24.99400 -11.41500 -44.42300 1.000 87.79144 291 LYS C N 1
ATOM 8200 C CA . LYS C 1 291 ? 24.06100 -11.63900 -43.32600 1.000 90.63105 291 LYS C CA 1
ATOM 8201 C C . LYS C 1 291 ? 23.45100 -10.32300 -42.86000 1.000 90.85816 291 LYS C C 1
ATOM 8202 O O . LYS C 1 291 ? 22.25700 -10.26400 -42.54600 1.000 91.63079 291 LYS C O 1
ATOM 8208 N N . ARG C 1 292 ? 24.24900 -9.25400 -42.83400 1.000 87.13617 292 ARG C N 1
ATOM 8209 C CA . ARG C 1 292 ? 23.74900 -7.96400 -42.36700 1.000 91.09873 292 ARG C CA 1
ATOM 8210 C C . ARG C 1 292 ? 22.69700 -7.39500 -43.31500 1.000 86.67222 292 ARG C C 1
ATOM 8211 O O . ARG C 1 292 ? 21.65400 -6.90000 -42.87300 1.000 84.98304 292 ARG C O 1
ATOM 8219 N N . ALA C 1 293 ? 22.95200 -7.47300 -44.62100 1.000 91.86747 293 ALA C N 1
ATOM 8220 C CA . ALA C 1 293 ? 22.03500 -6.93300 -45.61800 1.000 86.84085 293 ALA C CA 1
ATOM 8221 C C . ALA C 1 293 ? 20.74600 -7.73600 -45.67800 1.000 89.05604 293 ALA C C 1
ATOM 8222 O O . ALA C 1 293 ? 19.66000 -7.16100 -45.81800 1.000 88.86711 293 ALA C O 1
ATOM 8224 N N . LEU C 1 294 ? 20.83800 -9.06000 -45.59200 1.000 87.00251 294 LEU C N 1
ATOM 8225 C CA . LEU C 1 294 ? 19.63400 -9.87800 -45.63800 1.000 91.73005 294 LEU C CA 1
ATOM 8226 C C . LEU C 1 294 ? 18.99200 -10.05900 -44.26800 1.000 93.72549 294 LEU C C 1
ATOM 8227 O O . LEU C 1 294 ? 17.93600 -10.69300 -44.17400 1.000 99.84346 294 LEU C O 1
ATOM 8232 N N . GLY C 1 295 ? 19.58500 -9.50200 -43.21500 1.000 89.99672 295 GLY C N 1
ATOM 8233 C CA . GLY C 1 295 ? 19.03100 -9.64000 -41.88000 1.000 93.38566 295 GLY C CA 1
ATOM 8234 C C . GLY C 1 295 ? 19.15400 -11.02600 -41.29100 1.000 97.03193 295 GLY C C 1
ATOM 8235 O O . GLY C 1 295 ? 18.35700 -11.39800 -40.42500 1.000 100.31021 295 GLY C O 1
ATOM 8236 N N . LEU C 1 296 ? 20.13200 -11.80400 -41.74200 1.000 96.70931 296 LEU C N 1
ATOM 8237 C CA . LEU C 1 296 ? 20.33000 -13.14800 -41.23200 1.000 100.15448 296 LEU C CA 1
ATOM 8238 C C . LEU C 1 296 ? 21.10800 -13.12000 -39.92200 1.000 102.07704 296 LEU C C 1
ATOM 8239 O O . LEU C 1 296 ? 21.81600 -12.15900 -39.60500 1.000 100.32036 296 LEU C O 1
ATOM 8244 N N . ASP C 1 297 ? 20.95400 -14.19400 -39.15700 1.000 105.89729 297 ASP C N 1
ATOM 8245 C CA . ASP C 1 297 ? 21.68900 -14.34500 -37.91100 1.000 108.19165 297 ASP C CA 1
ATOM 8246 C C . ASP C 1 297 ? 23.19200 -14.34500 -38.19000 1.000 106.44931 297 ASP C C 1
ATOM 8247 O O . ASP C 1 297 ? 23.63500 -14.90800 -39.19800 1.000 105.17848 297 ASP C O 1
ATOM 8252 N N . PRO C 1 298 ? 23.99700 -13.69500 -37.34300 1.000 109.27863 298 PRO C N 1
ATOM 8253 C CA . PRO C 1 298 ? 25.45300 -13.67900 -37.57800 1.000 109.29769 298 PRO C CA 1
ATOM 8254 C C . PRO C 1 298 ? 26.08600 -15.06300 -37.57600 1.000 110.09716 298 PRO C C 1
ATOM 8255 O O . PRO C 1 298 ? 27.14900 -15.24500 -38.18500 1.000 106.08220 298 PRO C O 1
ATOM 8259 N N . ASP C 1 299 ? 25.46600 -16.03800 -36.90800 1.000 111.06428 299 ASP C N 1
ATOM 8260 C CA . ASP C 1 299 ? 25.95000 -17.41200 -36.85700 1.000 113.68567 299 ASP C CA 1
ATOM 8261 C C . ASP C 1 299 ? 25.20200 -18.32100 -37.82800 1.000 113.98034 299 ASP C C 1
ATOM 8262 O O . ASP C 1 299 ? 25.12300 -19.53500 -37.60500 1.000 117.07507 299 ASP C O 1
ATOM 8264 N N . THR C 1 300 ? 24.64300 -17.75000 -38.89300 1.000 110.95726 300 THR C N 1
ATOM 8265 C CA . THR C 1 300 ? 23.91700 -18.53800 -39.88200 1.000 111.13687 300 THR C CA 1
ATOM 8266 C C . THR C 1 300 ? 24.86600 -19.51400 -40.57200 1.000 111.32905 300 THR C C 1
ATOM 8267 O O . THR C 1 300 ? 25.91100 -19.09400 -41.09400 1.000 108.86957 300 THR C O 1
ATOM 8271 N N . PRO C 1 301 ? 24.55400 -20.80800 -40.58700 1.000 114.36798 301 PRO C N 1
ATOM 8272 C CA . PRO C 1 301 ? 25.41500 -21.78800 -41.26400 1.000 114.82141 301 PRO C CA 1
ATOM 8273 C C . PRO C 1 301 ? 25.51300 -21.49700 -42.75000 1.000 111.42974 301 PRO C C 1
ATOM 8274 O O . PRO C 1 301 ? 24.51800 -21.11100 -43.38100 1.000 109.99854 301 PRO C O 1
ATOM 8278 N N . PRO C 1 302 ? 26.69800 -21.66600 -43.34700 1.000 110.21911 302 PRO C N 1
ATOM 8279 C CA . PRO C 1 302 ? 26.85200 -21.36100 -44.78200 1.000 107.23369 302 PRO C CA 1
ATOM 8280 C C . PRO C 1 302 ? 26.07900 -22.30000 -45.69400 1.000 108.08293 302 PRO C C 1
ATOM 8281 O O . PRO C 1 302 ? 25.90400 -21.98100 -46.87900 1.000 105.55539 302 PRO C O 1
ATOM 8285 N N . GLU C 1 303 ? 25.61800 -23.44100 -45.18300 1.000 111.83556 303 GLU C N 1
ATOM 8286 C CA . GLU C 1 303 ? 24.85200 -24.41000 -45.95400 1.000 113.37795 303 GLU C CA 1
ATOM 8287 C C . GLU C 1 303 ? 23.36000 -24.10400 -45.99000 1.000 113.51352 303 GLU C C 1
ATOM 8288 O O . GLU C 1 303 ? 22.62800 -24.77000 -46.72900 1.000 114.53499 303 GLU C O 1
ATOM 8290 N N . ASP C 1 304 ? 22.89400 -23.12000 -45.22500 1.000 112.68480 304 ASP C N 1
ATOM 8291 C CA . ASP C 1 304 ? 21.47300 -22.80300 -45.18100 1.000 113.11656 304 ASP C CA 1
ATOM 8292 C C . ASP C 1 304 ? 21.04900 -22.04200 -46.42900 1.000 109.56966 304 ASP C C 1
ATOM 8293 O O . ASP C 1 304 ? 21.68700 -21.05900 -46.81900 1.000 106.06627 304 ASP C O 1
ATOM 8298 N N . GLU C 1 305 ? 19.96600 -22.50100 -47.04800 1.000 110.66023 305 GLU C N 1
ATOM 8299 C CA . GLU C 1 305 ? 19.37400 -21.80200 -48.17500 1.000 107.72712 305 GLU C CA 1
ATOM 8300 C C . GLU C 1 305 ? 18.51300 -20.64800 -47.67300 1.000 106.60793 305 GLU C C 1
ATOM 8301 O O . GLU C 1 305 ? 18.01200 -20.66600 -46.54500 1.000 109.04967 305 GLU C O 1
ATOM 8307 N N . LEU C 1 306 ? 18.35000 -19.63200 -48.51500 1.000 103.01498 306 LEU C N 1
ATOM 8308 C CA . LEU C 1 306 ? 17.39200 -18.58100 -48.21700 1.000 102.05820 306 LEU C CA 1
ATOM 8309 C C . LEU C 1 306 ? 15.97000 -19.10400 -48.42700 1.000 107.22496 306 LEU C C 1
ATOM 8310 O O . LEU C 1 306 ? 15.75500 -20.04000 -49.20400 1.000 107.53965 306 LEU C O 1
ATOM 8315 N N . PRO C 1 307 ? 14.98400 -18.53200 -47.73300 1.000 110.98505 307 PRO C N 1
ATOM 8316 C CA . PRO C 1 307 ? 13.59300 -18.92400 -47.98800 1.000 112.91256 307 PRO C CA 1
ATOM 8317 C C . PRO C 1 307 ? 13.24500 -18.72800 -49.45600 1.000 105.64558 307 PRO C C 1
ATOM 8318 O O . PRO C 1 307 ? 13.62600 -17.73100 -50.07400 1.000 101.75552 307 PRO C O 1
ATOM 8322 N N . LYS C 1 308 ? 12.52700 -19.70000 -50.01400 1.000 109.32484 308 LYS C N 1
ATOM 8323 C CA . LYS C 1 308 ? 12.30700 -19.73900 -51.45500 1.000 108.82951 308 LYS C CA 1
ATOM 8324 C C . LYS C 1 308 ? 11.41900 -18.58500 -51.90600 1.000 106.31339 308 LYS C C 1
ATOM 8325 O O . LYS C 1 308 ? 10.37500 -18.31200 -51.30300 1.000 108.37705 308 LYS C O 1
ATOM 8331 N N . VAL C 1 309 ? 11.83900 -17.91600 -52.97600 1.000 102.17986 309 VAL C N 1
ATOM 8332 C CA . VAL C 1 309 ? 11.06800 -16.86100 -53.62000 1.000 101.05117 309 VAL C CA 1
ATOM 8333 C C . VAL C 1 309 ? 10.83400 -17.27600 -55.06400 1.000 100.96141 309 VAL C C 1
ATOM 8334 O O . VAL C 1 309 ? 11.78700 -17.59000 -55.78600 1.000 102.01622 309 VAL C O 1
ATOM 8336 N N . ASP C 1 310 ? 9.57300 -17.28600 -55.48100 1.000 98.75927 310 ASP C N 1
ATOM 8337 C CA . ASP C 1 310 ? 9.20900 -17.64700 -56.84700 1.000 98.39687 310 ASP C CA 1
ATOM 8338 C C . ASP C 1 310 ? 9.04000 -16.35700 -57.64500 1.000 95.76641 310 ASP C C 1
ATOM 8339 O O . ASP C 1 310 ? 7.99100 -15.70900 -57.59300 1.000 100.34455 310 ASP C O 1
ATOM 8344 N N . HIS C 1 311 ? 10.08300 -15.98300 -58.37900 1.000 91.01202 311 HIS C N 1
ATOM 8345 C CA . HIS C 1 311 ? 10.03900 -14.81100 -59.23800 1.000 88.43645 311 HIS C CA 1
ATOM 8346 C C . HIS C 1 311 ? 11.02300 -15.02000 -60.37700 1.000 86.44832 311 HIS C C 1
ATOM 8347 O O . HIS C 1 311 ? 11.94200 -15.84000 -60.28400 1.000 88.30055 311 HIS C O 1
ATOM 8354 N N . LEU C 1 312 ? 10.80300 -14.28000 -61.46700 1.000 82.36531 312 LEU C N 1
ATOM 8355 C CA . LEU C 1 312 ? 11.69600 -14.36100 -62.61800 1.000 80.63036 312 LEU C CA 1
ATOM 8356 C C . LEU C 1 312 ? 13.14300 -14.06400 -62.23400 1.000 77.99045 312 LEU C C 1
ATOM 8357 O O . LEU C 1 312 ? 14.06800 -14.72300 -62.72400 1.000 77.95494 312 LEU C O 1
ATOM 8362 N N . THR C 1 313 ? 13.36000 -13.09500 -61.34200 1.000 76.46328 313 THR C N 1
ATOM 8363 C CA . THR C 1 313 ? 14.70100 -12.66300 -60.96700 1.000 77.51540 313 THR C CA 1
ATOM 8364 C C . THR C 1 313 ? 15.04900 -13.03800 -59.52900 1.000 77.66568 313 THR C C 1
ATOM 8365 O O . THR C 1 313 ? 15.88800 -12.39100 -58.89600 1.000 74.90176 313 THR C O 1
ATOM 8369 N N . SER C 1 314 ? 14.42300 -14.09000 -59.00700 1.000 80.16268 314 SER C N 1
ATOM 8370 C CA . SER C 1 314 ? 14.71500 -14.55100 -57.66000 1.000 82.38387 314 SER C CA 1
ATOM 8371 C C . SER C 1 314 ? 16.00300 -15.37100 -57.66600 1.000 82.83592 314 SER C C 1
ATOM 8372 O O . SER C 1 314 ? 16.60400 -15.63200 -58.71200 1.000 81.61207 314 SER C O 1
ATOM 8375 N N . GLY C 1 315 ? 16.44000 -15.78200 -56.48800 1.000 84.75902 315 GLY C N 1
ATOM 8376 C CA . GLY C 1 315 ? 17.67100 -16.52900 -56.39400 1.000 85.44196 315 GLY C CA 1
ATOM 8377 C C . GLY C 1 315 ? 18.88400 -15.62200 -56.41900 1.000 85.92126 315 GLY C C 1
ATOM 8378 O O . GLY C 1 315 ? 18.79400 -14.38800 -56.37400 1.000 82.16196 315 GLY C O 1
ATOM 8379 N N . ALA C 1 316 ? 20.04900 -16.25700 -56.49300 1.000 85.64417 316 ALA C N 1
ATOM 8380 C CA . ALA C 1 316 ? 21.30600 -15.52300 -56.49400 1.000 85.74411 316 ALA C CA 1
ATOM 8381 C C . ALA C 1 316 ? 21.71100 -15.18800 -57.92100 1.000 80.45100 316 ALA C C 1
ATOM 8382 O O . ALA C 1 316 ? 21.58600 -16.01600 -58.82500 1.000 79.86216 316 ALA C O 1
ATOM 8384 N N . VAL C 1 317 ? 22.20700 -13.97500 -58.12500 1.000 74.97349 317 VAL C N 1
ATOM 8385 C CA . VAL C 1 317 ? 22.59900 -13.53300 -59.45600 1.000 72.19613 317 VAL C CA 1
ATOM 8386 C C . VAL C 1 317 ? 24.02500 -13.00900 -59.40400 1.000 67.17726 317 VAL C C 1
ATOM 8387 O O . VAL C 1 317 ? 24.42700 -12.34900 -58.43800 1.000 66.99610 317 VAL C O 1
ATOM 8391 N N . PHE C 1 318 ? 24.79200 -13.32000 -60.44300 1.000 66.68845 318 PHE C N 1
ATOM 8392 C CA . PHE C 1 318 ? 26.19500 -12.95700 -60.50600 1.000 66.00492 318 PHE C CA 1
ATOM 8393 C C . PHE C 1 318 ? 26.52400 -12.52200 -61.92400 1.000 64.60164 318 PHE C C 1
ATOM 8394 O O . PHE C 1 318 ? 25.73200 -12.69600 -62.85300 1.000 64.40664 318 PHE C O 1
ATOM 8402 N N . ASN C 1 319 ? 27.71800 -11.96300 -62.08800 1.000 63.95700 319 ASN C N 1
ATOM 8403 C CA . ASN C 1 319 ? 28.27700 -11.81800 -63.42300 1.000 67.68839 319 ASN C CA 1
ATOM 8404 C C . ASN C 1 319 ? 29.75500 -12.17500 -63.39300 1.000 65.72671 319 ASN C C 1
ATOM 8405 O O . ASN C 1 319 ? 30.45100 -11.93000 -62.40000 1.000 65.88183 319 ASN C O 1
ATOM 8410 N N . PHE C 1 320 ? 30.21000 -12.77500 -64.49000 1.000 64.86595 320 PHE C N 1
ATOM 8411 C CA . PHE C 1 320 ? 31.60300 -13.15500 -64.68800 1.000 66.07903 320 PHE C CA 1
ATOM 8412 C C . PHE C 1 320 ? 32.23300 -12.21300 -65.70400 1.000 66.32591 320 PHE C C 1
ATOM 8413 O O . PHE C 1 320 ? 31.75100 -12.09700 -66.83300 1.000 65.61620 320 PHE C O 1
ATOM 8421 N N . ASP C 1 321 ? 33.30500 -11.55200 -65.29900 1.000 67.21546 321 ASP C N 1
ATOM 8422 C CA . ASP C 1 321 ? 34.09900 -10.71700 -66.18500 1.000 69.05612 321 ASP C CA 1
ATOM 8423 C C . ASP C 1 321 ? 35.25700 -11.53800 -66.73400 1.000 70.23005 321 ASP C C 1
ATOM 8424 O O . ASP C 1 321 ? 36.12700 -11.99500 -65.97100 1.000 78.30602 321 ASP C O 1
ATOM 8429 N N . VAL C 1 322 ? 35.12700 -11.82800 -68.02000 1.000 67.29542 322 VAL C N 1
ATOM 8430 C CA . VAL C 1 322 ? 36.22000 -12.50500 -68.74900 1.000 69.84429 322 VAL C CA 1
ATOM 8431 C C . VAL C 1 322 ? 36.95200 -11.38400 -69.48700 1.000 75.80644 322 VAL C C 1
ATOM 8432 O O . VAL C 1 322 ? 36.31500 -10.35800 -69.80100 1.000 71.72696 322 VAL C O 1
ATOM 8436 N N . GLN C 1 327 ? 43.71500 -13.92600 -67.05100 1.000 104.13494 327 GLN C N 1
ATOM 8437 C CA . GLN C 1 327 ? 42.98500 -15.07200 -67.66300 1.000 103.74587 327 GLN C CA 1
ATOM 8438 C C . GLN C 1 327 ? 42.16400 -15.77100 -66.58100 1.000 103.81128 327 GLN C C 1
ATOM 8439 O O . GLN C 1 327 ? 41.65900 -16.87000 -66.84000 1.000 105.45965 327 GLN C O 1
ATOM 8441 N N . ILE C 1 328 ? 42.05000 -15.14500 -65.41600 1.000 102.71594 328 ILE C N 1
ATOM 8442 C CA . ILE C 1 328 ? 41.25500 -15.68600 -64.28900 1.000 96.84545 328 ILE C CA 1
ATOM 8443 C C . ILE C 1 328 ? 40.08000 -14.73100 -64.17600 1.000 94.86080 328 ILE C C 1
ATOM 8444 O O . ILE C 1 328 ? 40.31400 -13.53200 -63.93900 1.000 94.68301 328 ILE C O 1
ATOM 8446 N N . PRO C 1 329 ? 38.83100 -15.19600 -64.33400 1.000 90.00420 329 PRO C N 1
ATOM 8447 C CA . PRO C 1 329 ? 37.68700 -14.27900 -64.36900 1.000 85.56745 329 PRO C CA 1
ATOM 8448 C C . PRO C 1 329 ? 37.39900 -13.67100 -63.00800 1.000 84.37410 329 PRO C C 1
ATOM 8449 O O . PRO C 1 329 ? 37.78400 -14.20000 -61.96300 1.000 83.15544 329 PRO C O 1
ATOM 8453 N N . GLU C 1 330 ? 36.71200 -12.53200 -63.02600 1.000 79.65342 330 GLU C N 1
ATOM 8454 C CA . GLU C 1 330 ? 36.23500 -11.94300 -61.78000 1.000 78.91578 330 GLU C CA 1
ATOM 8455 C C . GLU C 1 330 ? 34.73300 -12.13500 -61.66800 1.000 79.88473 330 GLU C C 1
ATOM 8456 O O . GLU C 1 330 ? 34.03000 -12.22600 -62.67200 1.000 82.77239 330 GLU C O 1
ATOM 8462 N N . VAL C 1 331 ? 34.24300 -12.22800 -60.44100 1.000 69.16857 331 VAL C N 1
ATOM 8463 C CA . VAL C 1 331 ? 32.82900 -12.47000 -60.19900 1.000 70.29821 331 VAL C CA 1
ATOM 8464 C C . VAL C 1 331 ? 32.28000 -11.31900 -59.37000 1.000 68.48693 331 VAL C C 1
ATOM 8465 O O . VAL C 1 331 ? 32.91300 -10.87500 -58.40600 1.000 68.96083 331 VAL C O 1
ATOM 8469 N N . LYS C 1 332 ? 31.10100 -10.84000 -59.74700 1.000 65.69513 332 LYS C N 1
ATOM 8470 C CA . LYS C 1 332 ? 30.37400 -9.85300 -58.96100 1.000 64.99720 332 LYS C CA 1
ATOM 8471 C C . LYS C 1 332 ? 29.04400 -10.46000 -58.55800 1.000 65.24177 332 LYS C C 1
ATOM 8472 O O . LYS C 1 332 ? 28.30800 -10.97100 -59.40900 1.000 64.76195 332 LYS C O 1
ATOM 8478 N N . ALA C 1 333 ? 28.74200 -10.41400 -57.26600 1.000 68.90160 333 ALA C N 1
ATOM 8479 C CA . ALA C 1 333 ? 27.49400 -10.96200 -56.75700 1.000 67.20250 333 ALA C CA 1
ATOM 8480 C C . ALA C 1 333 ? 26.50100 -9.83900 -56.49900 1.000 68.52182 333 ALA C C 1
ATOM 8481 O O . ALA C 1 333 ? 26.88100 -8.72900 -56.12900 1.000 75.27589 333 ALA C O 1
ATOM 8483 N N . TYR C 1 334 ? 25.22100 -10.12200 -56.70700 1.000 66.07052 334 TYR C N 1
ATOM 8484 C CA . TYR C 1 334 ? 24.17900 -9.13600 -56.44900 1.000 68.40554 334 TYR C CA 1
ATOM 8485 C C . TYR C 1 334 ? 23.26800 -9.70800 -55.37300 1.000 70.37729 334 TYR C C 1
ATOM 8486 O O . TYR C 1 334 ? 22.51400 -10.65200 -55.62600 1.000 70.76879 334 TYR C O 1
ATOM 8495 N N . ILE C 1 335 ? 23.33200 -9.13100 -54.17800 1.000 71.15878 335 ILE C N 1
ATOM 8496 C CA . ILE C 1 335 ? 22.49600 -9.54800 -53.06100 1.000 77.56170 335 ILE C CA 1
ATOM 8497 C C . ILE C 1 335 ? 21.07700 -9.07700 -53.33800 1.000 70.52278 335 ILE C C 1
ATOM 8498 O O . ILE C 1 335 ? 20.83500 -7.86000 -53.40300 1.000 69.50249 335 ILE C O 1
ATOM 8503 N N . PRO C 1 336 ? 20.12500 -10.00400 -53.52400 1.000 74.80823 336 PRO C N 1
ATOM 8504 C CA . PRO C 1 336 ? 18.74600 -9.62100 -53.85300 1.000 77.33910 336 PRO C CA 1
ATOM 8505 C C . PRO C 1 336 ? 17.99900 -9.06300 -52.65500 1.000 77.60286 336 PRO C C 1
ATOM 8506 O O . PRO C 1 336 ? 17.22900 -9.77500 -52.00000 1.000 78.80862 336 PRO C O 1
ATOM 8510 N N . VAL C 1 337 ? 18.23500 -7.78400 -52.36200 1.000 73.52654 337 VAL C N 1
ATOM 8511 C CA . VAL C 1 337 ? 17.62600 -7.15600 -51.19400 1.000 75.74294 337 VAL C CA 1
ATOM 8512 C C . VAL C 1 337 ? 16.10800 -7.19900 -51.29700 1.000 79.40069 337 VAL C C 1
ATOM 8513 O O . VAL C 1 337 ? 15.40900 -7.50100 -50.32100 1.000 78.77903 337 VAL C O 1
ATOM 8517 N N . ARG C 1 338 ? 15.57400 -6.90600 -52.48600 1.000 82.45777 338 ARG C N 1
ATOM 8518 C CA . ARG C 1 338 ? 14.13000 -6.77800 -52.64200 1.000 82.68750 338 ARG C CA 1
ATOM 8519 C C . ARG C 1 338 ? 13.40700 -8.09100 -52.37000 1.000 81.31061 338 ARG C C 1
ATOM 8520 O O . ARG C 1 338 ? 12.25400 -8.07900 -51.92500 1.000 83.39214 338 ARG C O 1
ATOM 8528 N N . HIS C 1 339 ? 14.06200 -9.22600 -52.61400 1.000 78.49582 339 HIS C N 1
ATOM 8529 C CA . HIS C 1 339 ? 13.40300 -10.52400 -52.52100 1.000 84.26458 339 HIS C CA 1
ATOM 8530 C C . HIS C 1 339 ? 13.53100 -11.17700 -51.14900 1.000 87.01196 339 HIS C C 1
ATOM 8531 O O . HIS C 1 339 ? 12.66700 -11.98100 -50.77600 1.000 86.98113 339 HIS C O 1
ATOM 8538 N N . TYR C 1 340 ? 14.58700 -10.86700 -50.39200 1.000 86.87674 340 TYR C N 1
ATOM 8539 C CA . TYR C 1 340 ? 14.89600 -11.60800 -49.17600 1.000 89.14707 340 TYR C CA 1
ATOM 8540 C C . TYR C 1 340 ? 15.08200 -10.75900 -47.92100 1.000 90.64531 340 TYR C C 1
ATOM 8541 O O . TYR C 1 340 ? 15.10800 -11.32800 -46.82300 1.000 96.10013 340 TYR C O 1
ATOM 8550 N N . ALA C 1 341 ? 15.20800 -9.43900 -48.03300 1.000 89.65298 341 ALA C N 1
ATOM 8551 C CA . ALA C 1 341 ? 15.35500 -8.58900 -46.85900 1.000 91.94854 341 ALA C CA 1
ATOM 8552 C C . ALA C 1 341 ? 14.00300 -8.33400 -46.19200 1.000 95.99546 341 ALA C C 1
ATOM 8553 O O . ALA C 1 341 ? 12.94000 -8.65100 -46.73100 1.000 96.46596 341 ALA C O 1
ATOM 8555 N N . ASN C 1 342 ? 14.05300 -7.75300 -44.99000 1.000 91.49435 342 ASN C N 1
ATOM 8556 C CA . ASN C 1 342 ? 12.82500 -7.44600 -44.26200 1.000 94.67258 342 ASN C CA 1
ATOM 8557 C C . ASN C 1 342 ? 12.17400 -6.15800 -44.76300 1.000 93.48929 342 ASN C C 1
ATOM 8558 O O . ASN C 1 342 ? 10.98100 -6.14500 -45.08700 1.000 94.64743 342 ASN C O 1
ATOM 8560 N N . ASN C 1 343 ? 12.93900 -5.06700 -44.82500 1.000 91.51845 343 ASN C N 1
ATOM 8561 C CA . ASN C 1 343 ? 12.44700 -3.79500 -45.34500 1.000 90.35483 343 ASN C CA 1
ATOM 8562 C C . ASN C 1 343 ? 13.64100 -2.96700 -45.80500 1.000 87.34868 343 ASN C C 1
ATOM 8563 O O . ASN C 1 343 ? 14.79200 -3.26500 -45.47400 1.000 86.82426 343 ASN C O 1
ATOM 8568 N N . ASP C 1 344 ? 13.35100 -1.91100 -46.57400 1.000 84.12820 344 ASP C N 1
ATOM 8569 C CA . ASP C 1 344 ? 14.42100 -1.12500 -47.18800 1.000 82.95272 344 ASP C CA 1
ATOM 8570 C C . ASP C 1 344 ? 15.26600 -0.39500 -46.14900 1.000 86.51205 344 ASP C C 1
ATOM 8571 O O . ASP C 1 344 ? 16.49500 -0.34600 -46.27000 1.000 89.43703 344 ASP C O 1
ATOM 8576 N N . LEU C 1 345 ? 14.63300 0.16700 -45.11800 1.000 85.97743 345 LEU C N 1
ATOM 8577 C CA . LEU C 1 345 ? 15.39400 0.88800 -44.10200 1.000 87.16594 345 LEU C CA 1
ATOM 8578 C C . LEU C 1 345 ? 16.32100 -0.04600 -43.33300 1.000 91.74308 345 LEU C C 1
ATOM 8579 O O . LEU C 1 345 ? 17.45900 0.32300 -43.02000 1.000 92.44569 345 LEU C O 1
ATOM 8584 N N . GLN C 1 346 ? 15.84800 -1.25200 -43.00500 1.000 93.92989 346 GLN C N 1
ATOM 8585 C CA . GLN C 1 346 ? 16.68600 -2.20700 -42.28400 1.000 93.09441 346 GLN C CA 1
ATOM 8586 C C . GLN C 1 346 ? 17.91400 -2.58500 -43.10400 1.000 85.62786 346 GLN C C 1
ATOM 8587 O O . GLN C 1 346 ? 19.04300 -2.59400 -42.59300 1.000 85.33904 346 GLN C O 1
ATOM 8589 N N . ALA C 1 347 ? 17.70900 -2.88900 -44.38800 1.000 82.86275 347 ALA C N 1
ATOM 8590 C CA . ALA C 1 347 ? 18.82800 -3.24900 -45.24900 1.000 84.71013 347 ALA C CA 1
ATOM 8591 C C . ALA C 1 347 ? 19.79000 -2.07900 -45.40500 1.000 82.96372 347 ALA C C 1
ATOM 8592 O O . ALA C 1 347 ? 21.01500 -2.26500 -45.41900 1.000 77.71811 347 ALA C O 1
ATOM 8594 N N . ALA C 1 348 ? 19.25000 -0.86000 -45.50300 1.000 86.27308 348 ALA C N 1
ATOM 8595 C CA . ALA C 1 348 ? 20.09800 0.31800 -45.63200 1.000 81.99936 348 ALA C CA 1
ATOM 8596 C C . ALA C 1 348 ? 20.93500 0.53000 -44.37900 1.000 81.64558 348 ALA C C 1
ATOM 8597 O O . ALA C 1 348 ? 22.12100 0.86500 -44.46800 1.000 80.51958 348 ALA C O 1
ATOM 8599 N N . LEU C 1 349 ? 20.33400 0.34400 -43.20300 1.000 79.29567 349 LEU C N 1
ATOM 8600 C CA . LEU C 1 349 ? 21.09500 0.50100 -41.97100 1.000 81.74210 349 LEU C CA 1
ATOM 8601 C C . LEU C 1 349 ? 22.13900 -0.59400 -41.81500 1.000 81.84957 349 LEU C C 1
ATOM 8602 O O . LEU C 1 349 ? 23.22100 -0.33400 -41.28700 1.000 82.09691 349 LEU C O 1
ATOM 8607 N N . GLY C 1 350 ? 21.86300 -1.80400 -42.30400 1.000 81.78428 350 GLY C N 1
ATOM 8608 C CA . GLY C 1 350 ? 22.89000 -2.83600 -42.28400 1.000 84.15031 350 GLY C CA 1
ATOM 8609 C C . GLY C 1 350 ? 24.06900 -2.49700 -43.17900 1.000 81.59304 350 GLY C C 1
ATOM 8610 O O . GLY C 1 350 ? 25.23400 -2.62000 -42.77100 1.000 78.27399 350 GLY C O 1
ATOM 8611 N N . LEU C 1 351 ? 23.78500 -2.02700 -44.39800 1.000 80.40976 351 LEU C N 1
ATOM 8612 C CA . LEU C 1 351 ? 24.86200 -1.64300 -45.30400 1.000 74.20726 351 LEU C CA 1
ATOM 8613 C C . LEU C 1 351 ? 25.65800 -0.47700 -44.73300 1.000 75.74733 351 LEU C C 1
ATOM 8614 O O . LEU C 1 351 ? 26.89600 -0.47800 -44.77200 1.000 77.29606 351 LEU C O 1
ATOM 8619 N N . ILE C 1 352 ? 24.96200 0.52500 -44.18900 1.000 76.19191 352 ILE C N 1
ATOM 8620 C CA . ILE C 1 352 ? 25.64100 1.68500 -43.62600 1.000 75.47358 352 ILE C CA 1
ATOM 8621 C C . ILE C 1 352 ? 26.46600 1.28400 -42.41200 1.000 81.65898 352 ILE C C 1
ATOM 8622 O O . ILE C 1 352 ? 27.56200 1.81200 -42.19100 1.000 81.49545 352 ILE C O 1
ATOM 8627 N N . GLY C 1 353 ? 25.97200 0.33000 -41.61900 1.000 87.51502 353 GLY C N 1
ATOM 8628 C CA . GLY C 1 353 ? 26.74100 -0.13800 -40.48100 1.000 81.80710 353 GLY C CA 1
ATOM 8629 C C . GLY C 1 353 ? 28.02500 -0.82100 -40.89800 1.000 80.54805 353 GLY C C 1
ATOM 8630 O O . GLY C 1 353 ? 29.08100 -0.58100 -40.31100 1.000 81.75581 353 GLY C O 1
ATOM 8631 N N . TYR C 1 354 ? 27.96100 -1.65500 -41.93900 1.000 79.04778 354 TYR C N 1
ATOM 8632 C CA . TYR C 1 354 ? 29.19000 -2.25800 -42.45100 1.000 78.19504 354 TYR C CA 1
ATOM 8633 C C . TYR C 1 354 ? 30.15200 -1.18800 -42.96400 1.000 80.89843 354 TYR C C 1
ATOM 8634 O O . TYR C 1 354 ? 31.34300 -1.18000 -42.61200 1.000 88.66796 354 TYR C O 1
ATOM 8643 N N . LEU C 1 355 ? 29.64200 -0.25900 -43.78100 1.000 75.10609 355 LEU C N 1
ATOM 8644 C CA . LEU C 1 355 ? 30.49500 0.77400 -44.36600 1.000 74.83907 355 LEU C CA 1
ATOM 8645 C C . LEU C 1 355 ? 31.17900 1.60800 -43.28900 1.000 81.38367 355 LEU C C 1
ATOM 8646 O O . LEU C 1 355 ? 32.39100 1.84500 -43.34800 1.000 84.56571 355 LEU C O 1
ATOM 8651 N N . GLU C 1 356 ? 30.42000 2.04400 -42.28200 1.000 81.34143 356 GLU C N 1
ATOM 8652 C CA . GLU C 1 356 ? 31.00800 2.82600 -41.20100 1.000 82.18077 356 GLU C CA 1
ATOM 8653 C C . GLU C 1 356 ? 31.96100 1.98700 -40.36100 1.000 80.47410 356 GLU C C 1
ATOM 8654 O O . GLU C 1 356 ? 32.97500 2.50500 -39.88000 1.000 81.96125 356 GLU C O 1
ATOM 8660 N N . ASP C 1 357 ? 31.66200 0.69900 -40.17100 1.000 81.42383 357 ASP C N 1
ATOM 8661 C CA . ASP C 1 357 ? 32.58200 -0.16600 -39.44900 1.000 84.90607 357 ASP C CA 1
ATOM 8662 C C . ASP C 1 357 ? 33.90600 -0.31600 -40.18100 1.000 83.75064 357 ASP C C 1
ATOM 8663 O O . ASP C 1 357 ? 34.92300 -0.61500 -39.54700 1.000 87.96257 357 ASP C O 1
ATOM 8668 N N . HIS C 1 358 ? 33.91900 -0.12200 -41.49800 1.000 85.71749 358 HIS C N 1
ATOM 8669 C CA . HIS C 1 358 ? 35.15900 -0.20100 -42.26100 1.000 87.93556 358 HIS C CA 1
ATOM 8670 C C . HIS C 1 358 ? 35.65000 1.16100 -42.74400 1.000 90.56105 358 HIS C C 1
ATOM 8671 O O . HIS C 1 358 ? 36.53200 1.22200 -43.60800 1.000 90.96197 358 HIS C O 1
ATOM 8678 N N . GLY C 1 359 ? 35.11600 2.25100 -42.19700 1.000 89.93249 359 GLY C N 1
ATOM 8679 C CA . GLY C 1 359 ? 35.57200 3.58400 -42.55200 1.000 85.36475 359 GLY C CA 1
ATOM 8680 C C . GLY C 1 359 ? 35.18300 4.03900 -43.93800 1.000 83.94860 359 GLY C C 1
ATOM 8681 O O . GLY C 1 359 ? 35.93800 4.78100 -44.57600 1.000 86.93189 359 GLY C O 1
ATOM 8682 N N . HIS C 1 360 ? 34.01900 3.61100 -44.42600 1.000 83.76187 360 HIS C N 1
ATOM 8683 C CA . HIS C 1 360 ? 33.54300 3.95500 -45.76000 1.000 79.07873 360 HIS C CA 1
ATOM 8684 C C . HIS C 1 360 ? 32.16700 4.61400 -45.73200 1.000 78.19180 360 HIS C C 1
ATOM 8685 O O . HIS C 1 360 ? 31.49500 4.67000 -46.76600 1.000 78.52530 360 HIS C O 1
ATOM 8692 N N . GLY C 1 361 ? 31.72400 5.10700 -44.57600 1.000 76.51775 361 GLY C N 1
ATOM 8693 C CA . GLY C 1 361 ? 30.36500 5.60800 -44.47300 1.000 82.41557 361 GLY C CA 1
ATOM 8694 C C . GLY C 1 361 ? 30.21600 7.11000 -44.32400 1.000 87.91102 361 GLY C C 1
ATOM 8695 O O . GLY C 1 361 ? 29.33700 7.58000 -43.59400 1.000 95.18117 361 GLY C O 1
ATOM 8696 N N . GLY C 1 362 ? 31.05200 7.87700 -45.02700 1.000 83.83323 362 GLY C N 1
ATOM 8697 C CA . GLY C 1 362 ? 30.95000 9.32600 -44.96500 1.000 80.97174 362 GLY C CA 1
ATOM 8698 C C . GLY C 1 362 ? 29.67900 9.88500 -45.57900 1.000 81.85397 362 GLY C C 1
ATOM 8699 O O . GLY C 1 362 ? 29.23100 10.97000 -45.19800 1.000 87.75345 362 GLY C O 1
ATOM 8700 N N . TYR C 1 363 ? 29.08700 9.16500 -46.53500 1.000 76.00827 363 TYR C N 1
ATOM 8701 C CA . TYR C 1 363 ? 27.89400 9.61400 -47.24600 1.000 72.97573 363 TYR C CA 1
ATOM 8702 C C . TYR C 1 363 ? 26.63800 8.85400 -46.82500 1.000 70.22437 363 TYR C C 1
ATOM 8703 O O . TYR C 1 363 ? 25.70000 8.71000 -47.61100 1.000 63.41707 363 TYR C O 1
ATOM 8712 N N . SER C 1 364 ? 26.60400 8.37000 -45.58200 1.000 70.87858 364 SER C N 1
ATOM 8713 C CA . SER C 1 364 ? 25.46100 7.58700 -45.12300 1.000 75.68857 364 SER C CA 1
ATOM 8714 C C . SER C 1 364 ? 24.19200 8.43200 -45.05100 1.000 80.59444 364 SER C C 1
ATOM 8715 O O . SER C 1 364 ? 23.11300 7.98600 -45.46900 1.000 80.13736 364 SER C O 1
ATOM 8717 N N . GLN C 1 365 ? 24.30100 9.65900 -44.53400 1.000 79.45152 365 GLN C N 1
ATOM 8718 C CA . GLN C 1 365 ? 23.12600 10.51800 -44.43200 1.000 80.93232 365 GLN C CA 1
ATOM 8719 C C . GLN C 1 365 ? 22.61800 10.93400 -45.80800 1.000 76.75309 365 GLN C C 1
ATOM 8720 O O . GLN C 1 365 ? 21.40400 10.97000 -46.03900 1.000 84.16333 365 GLN C O 1
ATOM 8722 N N . SER C 1 366 ? 23.52900 11.25200 -46.73300 1.000 74.66899 366 SER C N 1
ATOM 8723 C CA . SER C 1 366 ? 23.10900 11.57800 -48.09500 1.000 73.90357 366 SER C CA 1
ATOM 8724 C C . SER C 1 366 ? 22.39900 10.40200 -48.75300 1.000 70.99727 366 SER C C 1
ATOM 8725 O O . SER C 1 366 ? 21.39000 10.58400 -49.44700 1.000 67.57747 366 SER C O 1
ATOM 8728 N N . TYR C 1 367 ? 22.91300 9.18700 -48.54800 1.000 71.93369 367 TYR C N 1
ATOM 8729 C CA . TYR C 1 367 ? 22.26400 8.00500 -49.10400 1.000 67.86978 367 TYR C CA 1
ATOM 8730 C C . TYR C 1 367 ? 20.87200 7.82500 -48.51400 1.000 69.95097 367 TYR C C 1
ATOM 8731 O O . TYR C 1 367 ? 19.92200 7.47800 -49.22900 1.000 64.67388 367 TYR C O 1
ATOM 8740 N N . LEU C 1 368 ? 20.72800 8.06500 -47.20900 1.000 69.48418 368 LEU C N 1
ATOM 8741 C CA . LEU C 1 368 ? 19.41000 7.96200 -46.59400 1.000 75.24402 368 LEU C CA 1
ATOM 8742 C C . LEU C 1 368 ? 18.44900 9.00200 -47.16800 1.000 75.64510 368 LEU C C 1
ATOM 8743 O O . LEU C 1 368 ? 17.27600 8.70000 -47.42900 1.000 76.25017 368 LEU C O 1
ATOM 8748 N N . ARG C 1 369 ? 18.93100 10.22900 -47.38500 1.000 73.92531 369 ARG C N 1
ATOM 8749 C CA . ARG C 1 369 ? 18.07900 11.25900 -47.97900 1.000 74.49385 369 ARG C CA 1
ATOM 8750 C C . ARG C 1 369 ? 17.67400 10.89700 -49.40300 1.000 75.92417 369 ARG C C 1
ATOM 8751 O O . ARG C 1 369 ? 16.53600 11.15300 -49.81800 1.000 81.09105 369 ARG C O 1
ATOM 8759 N N . GLY C 1 370 ? 18.58100 10.27800 -50.15900 1.000 74.33954 370 GLY C N 1
ATOM 8760 C CA . GLY C 1 370 ? 18.22700 9.83800 -51.49800 1.000 65.19651 370 GLY C CA 1
ATOM 8761 C C . GLY C 1 370 ? 17.19000 8.73200 -51.48200 1.000 65.06926 370 GLY C C 1
ATOM 8762 O O . GLY C 1 370 ? 16.27000 8.71400 -52.30800 1.000 62.97975 370 GLY C O 1
ATOM 8763 N N . LEU C 1 371 ? 17.31800 7.80100 -50.53300 1.000 64.89146 371 LEU C N 1
ATOM 8764 C CA . LEU C 1 371 ? 16.30900 6.75800 -50.38000 1.000 67.03640 371 LEU C CA 1
ATOM 8765 C C . LEU C 1 371 ? 14.95400 7.36100 -50.04200 1.000 71.09067 371 LEU C C 1
ATOM 8766 O O . LEU C 1 371 ? 13.92900 6.96200 -50.60700 1.000 69.41933 371 LEU C O 1
ATOM 8771 N N . ASP C 1 372 ? 14.93200 8.32700 -49.12000 1.000 75.58411 372 ASP C N 1
ATOM 8772 C CA . ASP C 1 372 ? 13.67900 8.98900 -48.77600 1.000 79.54645 372 ASP C CA 1
ATOM 8773 C C . ASP C 1 372 ? 13.10200 9.72300 -49.98000 1.000 72.59215 372 ASP C C 1
ATOM 8774 O O . ASP C 1 372 ? 11.87800 9.82300 -50.12200 1.000 73.03049 372 ASP C O 1
ATOM 8779 N N . MET C 1 373 ? 13.96800 10.24000 -50.85400 1.000 67.83737 373 MET C N 1
ATOM 8780 C CA . MET C 1 373 ? 13.49200 10.86900 -52.08100 1.000 63.38972 373 MET C CA 1
ATOM 8781 C C . MET C 1 373 ? 12.86800 9.84100 -53.02100 1.000 63.78813 373 MET C C 1
ATOM 8782 O O . MET C 1 373 ? 11.88300 10.13600 -53.70600 1.000 66.23483 373 MET C O 1
ATOM 8787 N N . LEU C 1 374 ? 13.43900 8.63700 -53.08900 1.000 61.96403 374 LEU C N 1
ATOM 8788 C CA . LEU C 1 374 ? 12.92600 7.63100 -54.01600 1.000 65.58674 374 LEU C CA 1
ATOM 8789 C C . LEU C 1 374 ? 11.75600 6.83200 -53.44800 1.000 70.99859 374 LEU C C 1
ATOM 8790 O O . LEU C 1 374 ? 10.90400 6.36300 -54.21300 1.000 71.21254 374 LEU C O 1
ATOM 8795 N N . ALA C 1 375 ? 11.69300 6.66800 -52.12900 1.000 71.83220 375 ALA C N 1
ATOM 8796 C CA . ALA C 1 375 ? 10.74300 5.74200 -51.53400 1.000 74.30981 375 ALA C CA 1
ATOM 8797 C C . ALA C 1 375 ? 9.32900 6.31700 -51.55200 1.000 78.40862 375 ALA C C 1
ATOM 8798 O O . ALA C 1 375 ? 9.14100 7.52600 -51.39700 1.000 77.09579 375 ALA C O 1
ATOM 8800 N N . PRO C 1 376 ? 8.31700 5.46700 -51.71700 1.000 84.61012 376 PRO C N 1
ATOM 8801 C CA . PRO C 1 376 ? 6.93800 5.93900 -51.54700 1.000 88.16260 376 PRO C CA 1
ATOM 8802 C C . PRO C 1 376 ? 6.73800 6.51100 -50.15200 1.000 93.22433 376 PRO C C 1
ATOM 8803 O O . PRO C 1 376 ? 7.25000 5.97800 -49.16400 1.000 94.82843 376 PRO C O 1
ATOM 8807 N N . SER C 1 377 ? 5.99500 7.61900 -50.08500 1.000 96.08592 377 SER C N 1
ATOM 8808 C CA . SER C 1 377 ? 5.81100 8.37000 -48.84800 1.000 100.10401 377 SER C CA 1
ATOM 8809 C C . SER C 1 377 ? 5.33400 7.46700 -47.71700 1.000 104.57728 377 SER C C 1
ATOM 8810 O O . SER C 1 377 ? 4.21100 6.95600 -47.75200 1.000 107.63717 377 SER C O 1
ATOM 8812 N N . GLY C 1 378 ? 6.18900 7.25800 -46.72100 1.000 103.93369 378 GLY C N 1
ATOM 8813 C CA . GLY C 1 378 ? 5.82900 6.46700 -45.56000 1.000 110.70913 378 GLY C CA 1
ATOM 8814 C C . GLY C 1 378 ? 5.85400 4.97200 -45.78300 1.000 112.19113 378 GLY C C 1
ATOM 8815 O O . GLY C 1 378 ? 4.98900 4.25500 -45.26300 1.000 117.13742 378 GLY C O 1
ATOM 8816 N N . GLN C 1 379 ? 6.83300 4.47500 -46.53600 1.000 109.25423 379 GLN C N 1
ATOM 8817 C CA . GLN C 1 379 ? 6.94200 3.05000 -46.80700 1.000 106.33293 379 GLN C CA 1
ATOM 8818 C C . GLN C 1 379 ? 8.36400 2.53000 -46.66000 1.000 101.96568 379 GLN C C 1
ATOM 8819 O O . GLN C 1 379 ? 8.57600 1.31900 -46.78300 1.000 98.39718 379 GLN C O 1
ATOM 8821 N N . LEU C 1 380 ? 9.33400 3.40400 -46.38000 1.000 99.33919 380 LEU C N 1
ATOM 8822 C CA . LEU C 1 380 ? 10.73200 2.99300 -46.32000 1.000 93.73099 380 LEU C CA 1
ATOM 8823 C C . LEU C 1 380 ? 10.95600 1.90800 -45.27000 1.000 97.14352 380 LEU C C 1
ATOM 8824 O O . LEU C 1 380 ? 11.64500 0.91400 -45.53300 1.000 94.08221 380 LEU C O 1
ATOM 8829 N N . ASP C 1 381 ? 10.37900 2.07100 -44.08000 1.000 98.18075 381 ASP C N 1
ATOM 8830 C CA . ASP C 1 381 ? 10.58800 1.13000 -42.98600 1.000 100.96465 381 ASP C CA 1
ATOM 8831 C C . ASP C 1 381 ? 9.51700 0.04900 -42.91200 1.000 102.18518 381 ASP C C 1
ATOM 8832 O O . ASP C 1 381 ? 9.50500 -0.72500 -41.95000 1.000 104.83582 381 ASP C O 1
ATOM 8837 N N . GLN C 1 382 ? 8.61900 -0.02600 -43.89600 1.000 104.49871 382 GLN C N 1
ATOM 8838 C CA . GLN C 1 382 ? 7.53100 -0.99300 -43.85900 1.000 108.38054 382 GLN C CA 1
ATOM 8839 C C . GLN C 1 382 ? 7.58800 -2.03800 -44.96500 1.000 105.88812 382 GLN C C 1
ATOM 8840 O O . GLN C 1 382 ? 6.99000 -3.10600 -44.80800 1.000 108.04748 382 GLN C O 1
ATOM 8842 N N . ALA C 1 383 ? 8.29400 -1.77000 -46.06200 1.000 103.79034 383 ALA C N 1
ATOM 8843 C CA . ALA C 1 383 ? 8.34700 -2.69800 -47.18200 1.000 100.61470 383 ALA C CA 1
ATOM 8844 C C . ALA C 1 383 ? 9.69500 -2.56700 -47.87400 1.000 95.44516 383 ALA C C 1
ATOM 8845 O O . ALA C 1 383 ? 10.51200 -1.70700 -47.53400 1.000 93.96159 383 ALA C O 1
ATOM 8847 N N . THR C 1 384 ? 9.92300 -3.44500 -48.84900 1.000 92.86737 384 THR C N 1
ATOM 8848 C CA . THR C 1 384 ? 11.08800 -3.39200 -49.71700 1.000 85.49787 384 THR C CA 1
ATOM 8849 C C . THR C 1 384 ? 10.68300 -2.82300 -51.07600 1.000 81.71844 384 THR C C 1
ATOM 8850 O O . THR C 1 384 ? 9.53400 -2.43500 -51.29900 1.000 87.58650 384 THR C O 1
ATOM 8854 N N . GLY C 1 385 ? 11.64200 -2.77300 -51.99700 1.000 77.21910 385 GLY C N 1
ATOM 8855 C CA . GLY C 1 385 ? 11.35400 -2.31000 -53.34000 1.000 76.64396 385 GLY C CA 1
ATOM 8856 C C . GLY C 1 385 ? 12.25000 -1.19500 -53.83900 1.000 71.69329 385 GLY C C 1
ATOM 8857 O O . GLY C 1 385 ? 12.52500 -1.11100 -55.04000 1.000 69.17806 385 GLY C O 1
ATOM 8858 N N . VAL C 1 386 ? 12.71500 -0.33500 -52.93100 1.000 72.63573 386 VAL C N 1
ATOM 8859 C CA . VAL C 1 386 ? 13.58600 0.76900 -53.32800 1.000 69.99230 386 VAL C CA 1
ATOM 8860 C C . VAL C 1 386 ? 14.96200 0.24600 -53.72500 1.000 69.52919 386 VAL C C 1
ATOM 8861 O O . VAL C 1 386 ? 15.45200 0.51800 -54.82600 1.000 67.02247 386 VAL C O 1
ATOM 8865 N N . GLN C 1 387 ? 15.60200 -0.50900 -52.83200 1.000 69.70869 387 GLN C N 1
ATOM 8866 C CA . GLN C 1 387 ? 16.91400 -1.10100 -53.08300 1.000 65.69421 387 GLN C CA 1
ATOM 8867 C C . GLN C 1 387 ? 16.73200 -2.48400 -53.70100 1.000 68.37350 387 GLN C C 1
ATOM 8868 O O . GLN C 1 387 ? 16.31900 -3.42800 -53.01800 1.000 71.90291 387 GLN C O 1
ATOM 8874 N N . THR C 1 388 ? 17.05100 -2.61100 -54.99300 1.000 63.57655 388 THR C N 1
ATOM 8875 C CA . THR C 1 388 ? 16.89600 -3.89700 -55.66700 1.000 68.01561 388 THR C CA 1
ATOM 8876 C C . THR C 1 388 ? 18.03500 -4.85200 -55.32800 1.000 66.88895 388 THR C C 1
ATOM 8877 O O . THR C 1 388 ? 17.79500 -5.99900 -54.93800 1.000 70.53806 388 THR C O 1
ATOM 8881 N N . TYR C 1 389 ? 19.27900 -4.39500 -55.46200 1.000 61.77888 389 TYR C N 1
ATOM 8882 C CA . TYR C 1 389 ? 20.44000 -5.23700 -55.23200 1.000 62.86031 389 TYR C CA 1
ATOM 8883 C C . TYR C 1 389 ? 21.49800 -4.47600 -54.45200 1.000 69.09033 389 TYR C C 1
ATOM 8884 O O . TYR C 1 389 ? 21.60600 -3.24600 -54.53900 1.000 73.18747 389 TYR C O 1
ATOM 8893 N N . PHE C 1 390 ? 22.29200 -5.23100 -53.70300 1.000 69.85691 390 PHE C N 1
ATOM 8894 C CA . PHE C 1 390 ? 23.58700 -4.75500 -53.22200 1.000 64.38141 390 PHE C CA 1
ATOM 8895 C C . PHE C 1 390 ? 24.66100 -5.55600 -53.94800 1.000 63.13143 390 PHE C C 1
ATOM 8896 O O . PHE C 1 390 ? 24.84200 -6.74600 -53.68500 1.000 71.00106 390 PHE C O 1
ATOM 8904 N N . ALA C 1 391 ? 25.33500 -4.91900 -54.89500 1.000 59.73679 391 ALA C N 1
ATOM 8905 C CA . ALA C 1 391 ? 26.40300 -5.57000 -55.63200 1.000 56.33910 391 ALA C CA 1
ATOM 8906 C C . ALA C 1 391 ? 27.68600 -5.54700 -54.82200 1.000 64.38324 391 ALA C C 1
ATOM 8907 O O . ALA C 1 391 ? 28.05900 -4.51700 -54.24900 1.000 68.11998 391 ALA C O 1
ATOM 8909 N N . VAL C 1 392 ? 28.36900 -6.68800 -54.80800 1.000 62.67295 392 VAL C N 1
ATOM 8910 C CA . VAL C 1 392 ? 29.58000 -6.90400 -54.03300 1.000 61.97969 392 VAL C CA 1
ATOM 8911 C C . VAL C 1 392 ? 30.62800 -7.49700 -54.96100 1.000 60.10276 392 VAL C C 1
ATOM 8912 O O . VAL C 1 392 ? 30.39400 -8.54300 -55.58600 1.000 63.01205 392 VAL C O 1
ATOM 8916 N N . ALA C 1 393 ? 31.76900 -6.82400 -55.06000 1.000 59.94512 393 ALA C N 1
ATOM 8917 C CA . ALA C 1 393 ? 32.94100 -7.33600 -55.75300 1.000 64.06715 393 ALA C CA 1
ATOM 8918 C C . ALA C 1 393 ? 34.11500 -7.36700 -54.78500 1.000 67.58113 393 ALA C C 1
ATOM 8919 O O . ALA C 1 393 ? 34.21600 -6.52600 -53.89100 1.000 67.39328 393 ALA C O 1
ATOM 8921 N N . CYS C 1 394 ? 34.99600 -8.34800 -54.95300 1.000 68.27225 394 CYS C N 1
ATOM 8922 C CA . CYS C 1 394 ? 36.15000 -8.50100 -54.07400 1.000 74.59713 394 CYS C CA 1
ATOM 8923 C C . CYS C 1 394 ? 37.33700 -7.76300 -54.68300 1.000 84.74161 394 CYS C C 1
ATOM 8924 O O . CYS C 1 394 ? 37.85900 -8.16800 -55.72800 1.000 90.17589 394 CYS C O 1
ATOM 8927 N N . GLN C 1 395 ? 37.76900 -6.68500 -54.02400 1.000 86.15256 395 GLN C N 1
ATOM 8928 C CA . GLN C 1 395 ? 38.89200 -5.86500 -54.47100 1.000 80.81237 395 GLN C CA 1
ATOM 8929 C C . GLN C 1 395 ? 40.00300 -6.01100 -53.43600 1.000 82.00983 395 GLN C C 1
ATOM 8930 O O . GLN C 1 395 ? 39.99200 -5.34200 -52.39800 1.000 84.86773 395 GLN C O 1
ATOM 8932 N N . GLY C 1 396 ? 40.95300 -6.89800 -53.71900 1.000 78.56721 396 GLY C N 1
ATOM 8933 C CA . GLY C 1 396 ? 42.04600 -7.13800 -52.80400 1.000 82.41058 396 GLY C CA 1
ATOM 8934 C C . GLY C 1 396 ? 41.58300 -7.71900 -51.48700 1.000 86.03293 396 GLY C C 1
ATOM 8935 O O . GLY C 1 396 ? 41.20200 -8.89200 -51.41000 1.000 91.76443 396 GLY C O 1
ATOM 8936 N N . GLU C 1 397 ? 41.60700 -6.89900 -50.44100 1.000 82.99996 397 GLU C N 1
ATOM 8937 C CA . GLU C 1 397 ? 41.13800 -7.30000 -49.12600 1.000 80.99847 397 GLU C CA 1
ATOM 8938 C C . GLU C 1 397 ? 39.79600 -6.68600 -48.76700 1.000 78.60457 397 GLU C C 1
ATOM 8939 O O . GLU C 1 397 ? 39.24400 -7.01100 -47.71000 1.000 82.36690 397 GLU C O 1
ATOM 8945 N N . ASP C 1 398 ? 39.25200 -5.81900 -49.61200 1.000 73.58596 398 ASP C N 1
ATOM 8946 C CA . ASP C 1 398 ? 38.03800 -5.08900 -49.28400 1.000 72.80306 398 ASP C CA 1
ATOM 8947 C C . ASP C 1 398 ? 36.92200 -5.43700 -50.25900 1.000 72.92402 398 ASP C C 1
ATOM 8948 O O . ASP C 1 398 ? 37.10400 -6.17500 -51.23300 1.000 71.54468 398 ASP C O 1
ATOM 8953 N N . LEU C 1 399 ? 35.75400 -4.87600 -49.98400 1.000 71.97810 399 LEU C N 1
ATOM 8954 C CA . LEU C 1 399 ? 34.58300 -5.06300 -50.81700 1.000 65.78555 399 LEU C CA 1
ATOM 8955 C C . LEU C 1 399 ? 34.27700 -3.76600 -51.54200 1.000 63.90313 399 LEU C C 1
ATOM 8956 O O . LEU C 1 399 ? 34.38500 -2.67800 -50.96700 1.000 64.44160 399 LEU C O 1
ATOM 8961 N N . SER C 1 400 ? 33.91000 -3.89600 -52.80700 1.000 62.04745 400 SER C N 1
ATOM 8962 C CA . SER C 1 400 ? 33.37200 -2.80400 -53.59400 1.000 58.20322 400 SER C CA 1
ATOM 8963 C C . SER C 1 400 ? 31.86700 -3.00300 -53.64000 1.000 56.44457 400 SER C C 1
ATOM 8964 O O . SER C 1 400 ? 31.38900 -4.03300 -54.13100 1.000 57.38775 400 SER C O 1
ATOM 8967 N N . LEU C 1 401 ? 31.13100 -2.02900 -53.11500 1.000 54.74757 401 LEU C N 1
ATOM 8968 C CA . LEU C 1 401 ? 29.69900 -2.14800 -52.90500 1.000 54.87767 401 LEU C CA 1
ATOM 8969 C C . LEU C 1 401 ? 28.97400 -1.14300 -53.78300 1.000 53.36465 401 LEU C C 1
ATOM 8970 O O . LEU C 1 401 ? 29.42500 -0.00400 -53.95100 1.000 51.29608 401 LEU C O 1
ATOM 8975 N N . THR C 1 402 ? 27.84800 -1.57700 -54.33700 1.000 54.49775 402 THR C N 1
ATOM 8976 C CA . THR C 1 402 ? 27.01000 -0.71500 -55.15700 1.000 52.49219 402 THR C CA 1
ATOM 8977 C C . THR C 1 402 ? 25.56200 -0.94600 -54.76900 1.000 53.64496 402 THR C C 1
ATOM 8978 O O . THR C 1 402 ? 25.12500 -2.09200 -54.66600 1.000 55.12380 402 THR C O 1
ATOM 8982 N N . SER C 1 403 ? 24.82200 0.13100 -54.54600 1.000 52.88218 403 SER C N 1
ATOM 8983 C CA . SER C 1 403 ? 23.40300 0.03700 -54.24300 1.000 56.19285 403 SER C CA 1
ATOM 8984 C C . SER C 1 403 ? 22.61900 0.29700 -55.52200 1.000 57.62719 403 SER C C 1
ATOM 8985 O O . SER C 1 403 ? 22.82700 1.32200 -56.18100 1.000 55.40849 403 SER C O 1
ATOM 8988 N N . TYR C 1 404 ? 21.72600 -0.62300 -55.87800 1.000 55.28503 404 TYR C N 1
ATOM 8989 C CA . TYR C 1 404 ? 20.86000 -0.41600 -57.02900 1.000 52.90812 404 TYR C CA 1
ATOM 8990 C C . TYR C 1 404 ? 19.46400 -0.04800 -56.54800 1.000 55.62944 404 TYR C C 1
ATOM 8991 O O . TYR C 1 404 ? 18.95300 -0.62800 -55.58600 1.000 55.22937 404 TYR C O 1
ATOM 9000 N N . LEU C 1 405 ? 18.86500 0.94100 -57.21200 1.000 52.97528 405 LEU C N 1
ATOM 9001 C CA . LEU C 1 405 ? 17.69500 1.64100 -56.70500 1.000 57.49915 405 LEU C CA 1
ATOM 9002 C C . LEU C 1 405 ? 16.61900 1.70600 -57.77800 1.000 57.99304 405 LEU C C 1
ATOM 9003 O O . LEU C 1 405 ? 16.88900 2.10600 -58.91900 1.000 60.51759 405 LEU C O 1
ATOM 9008 N N . ASN C 1 406 ? 15.40400 1.31400 -57.40500 1.000 57.49423 406 ASN C N 1
ATOM 9009 C CA . ASN C 1 406 ? 14.25400 1.35000 -58.29100 1.000 57.30294 406 ASN C CA 1
ATOM 9010 C C . ASN C 1 406 ? 13.30300 2.42800 -57.80000 1.000 62.00675 406 ASN C C 1
ATOM 9011 O O . ASN C 1 406 ? 12.83800 2.35500 -56.65100 1.000 67.23175 406 ASN C O 1
ATOM 9016 N N . PRO C 1 407 ? 13.00200 3.44700 -58.61100 1.000 60.24058 407 PRO C N 1
ATOM 9017 C CA . PRO C 1 407 ? 12.05700 4.48500 -58.16500 1.000 62.91877 407 PRO C CA 1
ATOM 9018 C C . PRO C 1 407 ? 10.63300 3.98800 -58.00600 1.000 68.37666 407 PRO C C 1
ATOM 9019 O O . PRO C 1 407 ? 9.83400 4.66600 -57.34900 1.000 73.52673 407 PRO C O 1
ATOM 9023 N N . GLN C 1 408 ? 10.29200 2.83500 -58.58400 1.000 67.70378 408 GLN C N 1
ATOM 9024 C CA . GLN C 1 408 ? 8.97800 2.20900 -58.42800 1.000 67.64226 408 GLN C CA 1
ATOM 9025 C C . GLN C 1 408 ? 7.85400 3.15500 -58.85700 1.000 71.06112 408 GLN C C 1
ATOM 9026 O O . GLN C 1 408 ? 6.96100 3.50300 -58.07900 1.000 72.81442 408 GLN C O 1
ATOM 9032 N N . PHE C 1 409 ? 7.91100 3.56200 -60.12700 1.000 69.64931 409 PHE C N 1
ATOM 9033 C CA . PHE C 1 409 ? 6.87400 4.43300 -60.67300 1.000 69.20512 409 PHE C CA 1
ATOM 9034 C C . PHE C 1 409 ? 5.51300 3.74900 -60.67800 1.000 73.13536 409 PHE C C 1
ATOM 9035 O O . PHE C 1 409 ? 4.48300 4.40700 -60.49300 1.000 74.98804 409 PHE C O 1
ATOM 9043 N N . TYR C 1 410 ? 5.49000 2.43300 -60.87200 1.000 77.58049 410 TYR C N 1
ATOM 9044 C CA . TYR C 1 410 ? 4.25100 1.68300 -61.02100 1.000 85.07592 410 TYR C CA 1
ATOM 9045 C C . TYR C 1 410 ? 3.84800 0.96700 -59.74100 1.000 92.72414 410 TYR C C 1
ATOM 9046 O O . TYR C 1 410 ? 2.65500 0.88600 -59.43400 1.000 99.97461 410 TYR C O 1
ATOM 9055 N N . ALA C 1 411 ? 4.82200 0.44500 -58.98900 1.000 88.50231 411 ALA C N 1
ATOM 9056 C CA . ALA C 1 411 ? 4.53400 -0.13800 -57.68400 1.000 89.74957 411 ALA C CA 1
ATOM 9057 C C . ALA C 1 411 ? 4.00400 0.89500 -56.69700 1.000 93.05260 411 ALA C C 1
ATOM 9058 O O . ALA C 1 411 ? 3.32400 0.52400 -55.73400 1.000 101.37179 411 ALA C O 1
ATOM 9060 N N . ALA C 1 412 ? 4.29600 2.17600 -56.91500 1.000 88.58119 412 ALA C N 1
ATOM 9061 C CA . ALA C 1 412 ? 3.79400 3.24600 -56.06000 1.000 88.65715 412 ALA C CA 1
ATOM 9062 C C . ALA C 1 412 ? 2.89600 4.20900 -56.83800 1.000 90.92072 412 ALA C C 1
ATOM 9063 O O . ALA C 1 412 ? 2.17300 3.80700 -57.75100 1.000 93.85207 412 ALA C O 1
ATOM 9065 N N . SER D 1 11 ? 16.52900 9.87700 -37.00200 1.000 68.25695 11 SER D N 1
ATOM 9066 C CA . SER D 1 11 ? 16.44000 11.21400 -36.43500 1.000 68.32431 11 SER D CA 1
ATOM 9067 C C . SER D 1 11 ? 16.52000 11.18400 -34.91100 1.000 71.94596 11 SER D C 1
ATOM 9068 O O . SER D 1 11 ? 15.84200 10.38600 -34.26100 1.000 76.08134 11 SER D O 1
ATOM 9071 N N . VAL D 1 12 ? 17.35800 12.06300 -34.35300 1.000 70.22968 12 VAL D N 1
ATOM 9072 C CA . VAL D 1 12 ? 17.49000 12.16200 -32.90000 1.000 65.69414 12 VAL D CA 1
ATOM 9073 C C . VAL D 1 12 ? 16.15400 12.52600 -32.26400 1.000 68.75191 12 VAL D C 1
ATOM 9074 O O . VAL D 1 12 ? 15.76500 11.96700 -31.22600 1.000 76.55221 12 VAL D O 1
ATOM 9078 N N . TRP D 1 13 ? 15.42000 13.45500 -32.88600 1.000 64.88516 13 TRP D N 1
ATOM 9079 C CA . TRP D 1 13 ? 14.13900 13.86900 -32.32900 1.000 65.92355 13 TRP D CA 1
ATOM 9080 C C . TRP D 1 13 ? 13.15100 12.71400 -32.30800 1.000 64.18876 13 TRP D C 1
ATOM 9081 O O . TRP D 1 13 ? 12.37000 12.57900 -31.36100 1.000 60.09964 13 TRP D O 1
ATOM 9092 N N . LYS D 1 14 ? 13.14100 11.89400 -33.36100 1.000 68.38466 14 LYS D N 1
ATOM 9093 C CA . LYS D 1 14 ? 12.23200 10.75400 -33.38900 1.000 70.62958 14 LYS D CA 1
ATOM 9094 C C . LYS D 1 14 ? 12.57100 9.75600 -32.28700 1.000 67.26302 14 LYS D C 1
ATOM 9095 O O . LYS D 1 14 ? 11.67400 9.22400 -31.62700 1.000 69.90352 14 LYS D O 1
ATOM 9097 N N . THR D 1 15 ? 13.86300 9.51400 -32.05500 1.000 64.25942 15 THR D N 1
ATOM 9098 C CA . THR D 1 15 ? 14.27900 8.61500 -30.98100 1.000 66.77240 15 THR D CA 1
ATOM 9099 C C . THR D 1 15 ? 13.80700 9.12500 -29.62300 1.000 66.19219 15 THR D C 1
ATOM 9100 O O . THR D 1 15 ? 13.18000 8.39000 -28.84000 1.000 70.64046 15 THR D O 1
ATOM 9104 N N . LEU D 1 16 ? 14.09000 10.39800 -29.33400 1.000 64.14395 16 LEU D N 1
ATOM 9105 C CA . LEU D 1 16 ? 13.69200 10.96100 -28.05100 1.000 60.75536 16 LEU D CA 1
ATOM 9106 C C . LEU D 1 16 ? 12.17700 10.95200 -27.90100 1.000 61.43923 16 LEU D C 1
ATOM 9107 O O . LEU D 1 16 ? 11.65500 10.63000 -26.82900 1.000 63.08455 16 LEU D O 1
ATOM 9112 N N . ASN D 1 17 ? 11.45300 11.28300 -28.97200 1.000 62.02671 17 ASN D N 1
ATOM 9113 C CA . ASN D 1 17 ? 9.99800 11.25400 -28.92400 1.000 64.72943 17 ASN D CA 1
ATOM 9114 C C . ASN D 1 17 ? 9.48200 9.83900 -28.70800 1.000 70.03223 17 ASN D C 1
ATOM 9115 O O . ASN D 1 17 ? 8.42500 9.64600 -28.09600 1.000 68.96164 17 ASN D O 1
ATOM 9120 N N . LYS D 1 18 ? 10.22100 8.84100 -29.19200 1.000 65.85844 18 LYS D N 1
ATOM 9121 C CA . LYS D 1 18 ? 9.84100 7.45400 -28.96700 1.000 66.93470 18 LYS D CA 1
ATOM 9122 C C . LYS D 1 18 ? 9.98700 7.07200 -27.50400 1.000 67.53470 18 LYS D C 1
ATOM 9123 O O . LYS D 1 18 ? 9.16000 6.32300 -26.97300 1.000 74.94203 18 LYS D O 1
ATOM 9129 N N . TRP D 1 19 ? 11.01100 7.59100 -26.82200 1.000 65.68736 19 TRP D N 1
ATOM 9130 C CA . TRP D 1 19 ? 11.28800 7.08400 -25.48000 1.000 66.37736 19 TRP D CA 1
ATOM 9131 C C . TRP D 1 19 ? 10.98400 8.04500 -24.34100 1.000 67.34162 19 TRP D C 1
ATOM 9132 O O . TRP D 1 19 ? 10.74800 7.58300 -23.22200 1.000 69.09876 19 TRP D O 1
ATOM 9143 N N . LEU D 1 20 ? 10.97600 9.34700 -24.58100 1.000 66.52480 20 LEU D N 1
ATOM 9144 C CA . LEU D 1 20 ? 10.63500 10.27300 -23.51800 1.000 67.82238 20 LEU D CA 1
ATOM 9145 C C . LEU D 1 20 ? 9.14400 10.16200 -23.19500 1.000 71.19311 20 LEU D C 1
ATOM 9146 O O . LEU D 1 20 ? 8.34700 9.75900 -24.04600 1.000 72.14662 20 LEU D O 1
ATOM 9151 N N . PRO D 1 21 ? 8.75100 10.45700 -21.95900 1.000 73.37119 21 PRO D N 1
ATOM 9152 C CA . PRO D 1 21 ? 7.32700 10.39200 -21.59300 1.000 77.02887 21 PRO D CA 1
ATOM 9153 C C . PRO D 1 21 ? 6.50100 11.36000 -22.42300 1.000 80.27888 21 PRO D C 1
ATOM 9154 O O . PRO D 1 21 ? 6.96200 12.46500 -22.75300 1.000 84.04978 21 PRO D O 1
ATOM 9158 N N . PRO D 1 22 ? 5.28100 10.97700 -22.79400 1.000 83.24191 22 PRO D N 1
ATOM 9159 C CA . PRO D 1 22 ? 4.47300 11.83000 -23.67300 1.000 81.26697 22 PRO D CA 1
ATOM 9160 C C . PRO D 1 22 ? 4.03200 13.10500 -22.96800 1.000 84.79918 22 PRO D C 1
ATOM 9161 O O . PRO D 1 22 ? 3.93900 13.17800 -21.74000 1.000 85.45950 22 PRO D O 1
ATOM 9165 N N . LEU D 1 23 ? 3.76100 14.12500 -23.77700 1.000 87.29316 23 LEU D N 1
ATOM 9166 C CA . LEU D 1 23 ? 3.36300 15.43800 -23.29200 1.000 85.86173 23 LEU D CA 1
ATOM 9167 C C . LEU D 1 23 ? 1.90900 15.72700 -23.64200 1.000 87.56071 23 LEU D C 1
ATOM 9168 O O . LEU D 1 23 ? 1.28800 15.04600 -24.46200 1.000 88.41444 23 LEU D O 1
ATOM 9173 N N . SER D 1 24 ? 1.37100 16.75600 -22.99000 1.000 94.17679 24 SER D N 1
ATOM 9174 C CA . SER D 1 24 ? 0.04200 17.25800 -23.30400 1.000 98.05649 24 SER D CA 1
ATOM 9175 C C . SER D 1 24 ? 0.03400 17.89100 -24.69900 1.000 98.86618 24 SER D C 1
ATOM 9176 O O . SER D 1 24 ? 1.07700 18.08900 -25.32900 1.000 95.47263 24 SER D O 1
ATOM 9179 N N . ARG D 1 25 ? -1.17300 18.21800 -25.17100 1.000 99.90273 25 ARG D N 1
ATOM 9180 C CA . ARG D 1 25 ? -1.36300 18.61900 -26.56500 1.000 95.45779 25 ARG D CA 1
ATOM 9181 C C . ARG D 1 25 ? -0.48800 19.81600 -26.92900 1.000 91.98258 25 ARG D C 1
ATOM 9182 O O . ARG D 1 25 ? 0.21300 19.80300 -27.95000 1.000 88.41111 25 ARG D O 1
ATOM 9184 N N . ASP D 1 26 ? -0.51100 20.86300 -26.09700 1.000 99.04391 26 ASP D N 1
ATOM 9185 C CA . ASP D 1 26 ? 0.22700 22.08400 -26.41000 1.000 97.17412 26 ASP D CA 1
ATOM 9186 C C . ASP D 1 26 ? 1.73700 21.84800 -26.38100 1.000 92.51612 26 ASP D C 1
ATOM 9187 O O . ASP D 1 26 ? 2.46000 22.22800 -27.31500 1.000 93.25047 26 ASP D O 1
ATOM 9192 N N . LYS D 1 27 ? 2.24400 21.25700 -25.30100 1.000 91.28103 27 LYS D N 1
ATOM 9193 C CA . LYS D 1 27 ? 3.67900 21.00400 -25.24700 1.000 85.64997 27 LYS D CA 1
ATOM 9194 C C . LYS D 1 27 ? 4.10200 20.01200 -26.32400 1.000 83.63764 27 LYS D C 1
ATOM 9195 O O . LYS D 1 27 ? 5.23900 20.05000 -26.79600 1.000 83.76233 27 LYS D O 1
ATOM 9201 N N . ASP D 1 28 ? 3.24300 19.03400 -26.62500 1.000 83.44483 28 ASP D N 1
ATOM 9202 C CA . ASP D 1 28 ? 3.58300 18.10100 -27.69500 1.000 84.56939 28 ASP D CA 1
ATOM 9203 C C . ASP D 1 28 ? 3.69100 18.83100 -29.02800 1.000 84.13667 28 ASP D C 1
ATOM 9204 O O . ASP D 1 28 ? 4.56200 18.51200 -29.84400 1.000 84.46970 28 ASP D O 1
ATOM 9209 N N . TRP D 1 29 ? 2.82600 19.82000 -29.26400 1.000 83.00279 29 TRP D N 1
ATOM 9210 C CA . TRP D 1 29 ? 2.93500 20.63000 -30.47400 1.000 81.04224 29 TRP D CA 1
ATOM 9211 C C . TRP D 1 29 ? 4.24700 21.40600 -30.49300 1.000 79.47395 29 TRP D C 1
ATOM 9212 O O . TRP D 1 29 ? 4.94700 21.45400 -31.51400 1.000 73.68122 29 TRP D O 1
ATOM 9223 N N . TRP D 1 30 ? 4.58400 22.04100 -29.36700 1.000 75.77391 30 TRP D N 1
ATOM 9224 C CA . TRP D 1 30 ? 5.84500 22.77300 -29.27900 1.000 74.00238 30 TRP D CA 1
ATOM 9225 C C . TRP D 1 30 ? 7.04500 21.84300 -29.42300 1.000 70.28105 30 TRP D C 1
ATOM 9226 O O . TRP D 1 30 ? 8.05200 22.21100 -30.03200 1.000 67.35206 30 TRP D O 1
ATOM 9237 N N . TRP D 1 31 ? 6.95900 20.64000 -28.85800 1.000 70.09918 31 TRP D N 1
ATOM 9238 C CA . TRP D 1 31 ? 8.02700 19.65300 -28.97300 1.000 67.52671 31 TRP D CA 1
ATOM 9239 C C . TRP D 1 31 ? 8.21300 19.22600 -30.42200 1.000 69.27639 31 TRP D C 1
ATOM 9240 O O . TRP D 1 31 ? 9.32200 19.28900 -30.96300 1.000 63.91349 31 TRP D O 1
ATOM 9251 N N . LYS D 1 32 ? 7.11400 18.87000 -31.09000 1.000 73.93633 32 LYS D N 1
ATOM 9252 C CA . LYS D 1 32 ? 7.15600 18.42800 -32.47600 1.000 73.47733 32 LYS D CA 1
ATOM 9253 C C . LYS D 1 32 ? 7.40700 19.57400 -33.44700 1.000 72.71155 32 LYS D C 1
ATOM 9254 O O . LYS D 1 32 ? 7.62700 19.32200 -34.63700 1.000 69.91011 32 LYS D O 1
ATOM 9256 N N . THR D 1 33 ? 7.39000 20.82000 -32.97500 1.000 67.57952 33 THR D N 1
ATOM 9257 C CA . THR D 1 33 ? 7.75000 21.95100 -33.82100 1.000 76.61050 33 THR D CA 1
ATOM 9258 C C . THR D 1 33 ? 9.19300 22.38700 -33.59200 1.000 71.73269 33 THR D C 1
ATOM 9259 O O . THR D 1 33 ? 9.98500 22.42900 -34.53600 1.000 72.27450 33 THR D O 1
ATOM 9263 N N . LEU D 1 34 ? 9.55300 22.70300 -32.34600 1.000 72.49397 34 LEU D N 1
ATOM 9264 C CA . LEU D 1 34 ? 10.89400 23.19200 -32.05200 1.000 65.41165 34 LEU D CA 1
ATOM 9265 C C . LEU D 1 34 ? 11.94400 22.09400 -32.17700 1.000 61.60724 34 LEU D C 1
ATOM 9266 O O . LEU D 1 34 ? 13.04100 22.34700 -32.68900 1.000 57.30258 34 LEU D O 1
ATOM 9271 N N . GLY D 1 35 ? 11.64000 20.87400 -31.72000 1.000 59.54211 35 GLY D N 1
ATOM 9272 C CA . GLY D 1 35 ? 12.58000 19.78500 -31.77000 1.000 57.85551 35 GLY D CA 1
ATOM 9273 C C . GLY D 1 35 ? 13.12500 19.54200 -33.15900 1.000 62.26817 35 GLY D C 1
ATOM 9274 O O . GLY D 1 35 ? 14.33500 19.59200 -33.37800 1.000 61.59642 35 GLY D O 1
ATOM 9275 N N . PRO D 1 36 ? 12.25100 19.24200 -34.12200 1.000 64.68661 36 PRO D N 1
ATOM 9276 C CA . PRO D 1 36 ? 12.74100 19.05900 -35.49600 1.000 63.33416 36 PRO D CA 1
ATOM 9277 C C . PRO D 1 36 ? 13.44600 20.28500 -36.04700 1.000 60.96212 36 PRO D C 1
ATOM 9278 O O . PRO D 1 36 ? 14.41900 20.13700 -36.78900 1.000 62.23855 36 PRO D O 1
ATOM 9282 N N . GLN D 1 37 ? 13.01600 21.49100 -35.68200 1.000 58.56772 37 GLN D N 1
ATOM 9283 C CA . GLN D 1 37 ? 13.68700 22.69100 -36.17800 1.000 58.13648 37 GLN D CA 1
ATOM 9284 C C . GLN D 1 37 ? 15.11100 22.78900 -35.63800 1.000 56.19404 37 GLN D C 1
ATOM 9285 O O . GLN D 1 37 ? 16.06600 22.98000 -36.40300 1.000 53.66098 37 GLN D O 1
ATOM 9291 N N . ILE D 1 38 ? 15.27400 22.63900 -34.32200 1.000 61.94365 38 ILE D N 1
ATOM 9292 C CA . ILE D 1 38 ? 16.60500 22.68400 -33.71900 1.000 58.65120 38 ILE D CA 1
ATOM 9293 C C . ILE D 1 38 ? 17.46700 21.53800 -34.23200 1.000 56.69372 38 ILE D C 1
ATOM 9294 O O . ILE D 1 38 ? 18.65000 21.72400 -34.54700 1.000 57.96025 38 ILE D O 1
ATOM 9299 N N . ASN D 1 39 ? 16.88900 20.34200 -34.33900 1.000 54.28425 39 ASN D N 1
ATOM 9300 C CA . ASN D 1 39 ? 17.64800 19.19200 -34.81500 1.000 59.04690 39 ASN D CA 1
ATOM 9301 C C . ASN D 1 39 ? 18.08800 19.38700 -36.25800 1.000 57.60247 39 ASN D C 1
ATOM 9302 O O . ASN D 1 39 ? 19.21100 19.02800 -36.62300 1.000 53.43881 39 ASN D O 1
ATOM 9307 N N . THR D 1 40 ? 17.22100 19.96600 -37.09200 1.000 59.85658 40 THR D N 1
ATOM 9308 C CA . THR D 1 40 ? 17.58100 20.24500 -38.47700 1.000 63.83506 40 THR D CA 1
ATOM 9309 C C . THR D 1 40 ? 18.70600 21.27000 -38.54700 1.000 62.33425 40 THR D C 1
ATOM 9310 O O . THR D 1 40 ? 19.66400 21.10100 -39.30900 1.000 62.06706 40 THR D O 1
ATOM 9314 N N . LEU D 1 41 ? 18.60600 22.34600 -37.76000 1.000 63.88718 41 LEU D N 1
ATOM 9315 C CA . LEU D 1 41 ? 19.66300 23.35500 -37.77100 1.000 58.83952 41 LEU D CA 1
ATOM 9316 C C . LEU D 1 41 ? 20.99400 22.76300 -37.31900 1.000 53.63411 41 LEU D C 1
ATOM 9317 O O . LEU D 1 41 ? 22.04000 23.03800 -37.91900 1.000 50.40963 41 LEU D O 1
ATOM 9322 N N . LEU D 1 42 ? 20.97200 21.92900 -36.27700 1.000 56.38873 42 LEU D N 1
ATOM 9323 C CA . LEU D 1 42 ? 22.20800 21.31800 -35.79800 1.000 58.60668 42 LEU D CA 1
ATOM 9324 C C . LEU D 1 42 ? 22.75600 20.31300 -36.80700 1.000 61.77650 42 LEU D C 1
ATOM 9325 O O . LEU D 1 42 ? 23.97500 20.22200 -37.00200 1.000 56.74893 42 LEU D O 1
ATOM 9330 N N . THR D 1 43 ? 21.87200 19.56600 -37.47300 1.000 63.84272 43 THR D N 1
ATOM 9331 C CA . THR D 1 43 ? 22.31300 18.59900 -38.47100 1.000 65.92341 43 THR D CA 1
ATOM 9332 C C . THR D 1 43 ? 22.94600 19.30400 -39.66400 1.000 65.27373 43 THR D C 1
ATOM 9333 O O . THR D 1 43 ? 24.02100 18.91200 -40.13300 1.000 64.23651 43 THR D O 1
ATOM 9337 N N . GLU D 1 44 ? 22.30400 20.36900 -40.14900 1.000 65.02312 44 GLU D N 1
ATOM 9338 C CA . GLU D 1 44 ? 22.84500 21.10400 -41.28500 1.000 66.18925 44 GLU D CA 1
ATOM 9339 C C . GLU D 1 44 ? 24.18400 21.74000 -40.94400 1.000 64.34947 44 GLU D C 1
ATOM 9340 O O . GLU D 1 44 ? 25.01900 21.93900 -41.83300 1.000 72.19028 44 GLU D O 1
ATOM 9346 N N . ALA D 1 45 ? 24.40700 22.06100 -39.67200 1.000 61.82163 45 ALA D N 1
ATOM 9347 C CA . ALA D 1 45 ? 25.67300 22.61000 -39.21100 1.000 58.54342 45 ALA D CA 1
ATOM 9348 C C . ALA D 1 45 ? 26.67000 21.53000 -38.80400 1.000 63.54729 45 ALA D C 1
ATOM 9349 O O . ALA D 1 45 ? 27.70900 21.85600 -38.21800 1.000 63.02657 45 ALA D O 1
ATOM 9351 N N . ASP D 1 46 ? 26.36200 20.25600 -39.07300 1.000 64.81327 46 ASP D N 1
ATOM 9352 C CA . ASP D 1 46 ? 27.29400 19.14300 -38.84900 1.000 68.06572 46 ASP D CA 1
ATOM 9353 C C . ASP D 1 46 ? 27.66500 19.00400 -37.37500 1.000 61.88622 46 ASP D C 1
ATOM 9354 O O . ASP D 1 46 ? 28.80900 18.70100 -37.03000 1.000 61.17210 46 ASP D O 1
ATOM 9359 N N . TYR D 1 47 ? 26.69200 19.23400 -36.49700 1.000 60.57718 47 TYR D N 1
ATOM 9360 C CA . TYR D 1 47 ? 26.87400 18.94300 -35.08200 1.000 58.86005 47 TYR D CA 1
ATOM 9361 C C . TYR D 1 47 ? 26.91100 17.44000 -34.84400 1.000 65.09151 47 TYR D C 1
ATOM 9362 O O . TYR D 1 47 ? 26.22400 16.66500 -35.51600 1.000 66.95239 47 TYR D O 1
ATOM 9371 N N . ASP D 1 48 ? 27.72500 17.03000 -33.87300 1.000 62.62013 48 ASP D N 1
ATOM 9372 C CA . ASP D 1 48 ? 27.81700 15.61700 -33.55500 1.000 70.40894 48 ASP D CA 1
ATOM 9373 C C . ASP D 1 48 ? 26.49000 15.12300 -32.99300 1.000 70.40875 48 ASP D C 1
ATOM 9374 O O . ASP D 1 48 ? 25.67300 15.89500 -32.48300 1.000 72.52258 48 ASP D O 1
ATOM 9379 N N . LEU D 1 49 ? 26.28500 13.80900 -33.08700 1.000 67.80061 49 LEU D N 1
ATOM 9380 C CA . LEU D 1 49 ? 25.00800 13.23300 -32.68500 1.000 63.22283 49 LEU D CA 1
ATOM 9381 C C . LEU D 1 49 ? 24.75300 13.48900 -31.20400 1.000 59.75200 49 LEU D C 1
ATOM 9382 O O . LEU D 1 49 ? 23.62800 13.81100 -30.79200 1.000 63.16790 49 LEU D O 1
ATOM 9387 N N . ASN D 1 50 ? 25.80700 13.38500 -30.39500 1.000 60.05186 50 ASN D N 1
ATOM 9388 C CA . ASN D 1 50 ? 25.67700 13.56900 -28.95600 1.000 60.44746 50 ASN D CA 1
ATOM 9389 C C . ASN D 1 50 ? 25.27600 15.00100 -28.61500 1.000 56.60971 50 ASN D C 1
ATOM 9390 O O . ASN D 1 50 ? 24.51300 15.23200 -27.66700 1.000 55.09726 50 ASN D O 1
ATOM 9395 N N . GLU D 1 51 ? 25.78500 15.97700 -29.37500 1.000 57.65118 51 GLU D N 1
ATOM 9396 C CA . GLU D 1 51 ? 25.42200 17.36800 -29.12100 1.000 53.99107 51 GLU D CA 1
ATOM 9397 C C . GLU D 1 51 ? 23.96000 17.62800 -29.46600 1.000 51.65806 51 GLU D C 1
ATOM 9398 O O . GLU D 1 51 ? 23.28000 18.38900 -28.76400 1.000 51.22776 51 GLU D O 1
ATOM 9400 N N . ARG D 1 52 ? 23.44700 16.95400 -30.50000 1.000 48.49692 52 ARG D N 1
ATOM 9401 C CA . ARG D 1 52 ? 22.02800 17.06000 -30.81500 1.000 50.38681 52 ARG D CA 1
ATOM 9402 C C . ARG D 1 52 ? 21.18600 16.44900 -29.70700 1.000 52.80873 52 ARG D C 1
ATOM 9403 O O . ARG D 1 52 ? 20.13900 16.99800 -29.33400 1.000 49.38379 52 ARG D O 1
ATOM 9411 N N . TYR D 1 53 ? 21.64700 15.32400 -29.15200 1.000 52.34674 53 TYR D N 1
ATOM 9412 C CA . TYR D 1 53 ? 20.94100 14.71800 -28.02900 1.000 53.94919 53 TYR D CA 1
ATOM 9413 C C . TYR D 1 53 ? 20.88800 15.66600 -26.83600 1.000 52.48306 53 TYR D C 1
ATOM 9414 O O . TYR D 1 53 ? 19.82200 15.86800 -26.24400 1.000 56.10041 53 TYR D O 1
ATOM 9423 N N . GLU D 1 54 ? 22.02700 16.27500 -26.47800 1.000 51.08751 54 GLU D N 1
ATOM 9424 C CA . GLU D 1 54 ? 22.02800 17.22300 -25.36100 1.000 51.61775 54 GLU D CA 1
ATOM 9425 C C . GLU D 1 54 ? 21.06700 18.37600 -25.61200 1.000 53.19175 54 GLU D C 1
ATOM 9426 O O . GLU D 1 54 ? 20.29100 18.76200 -24.72600 1.000 63.33197 54 GLU D O 1
ATOM 9432 N N . ALA D 1 55 ? 21.11700 18.95300 -26.81500 1.000 49.97218 55 ALA D N 1
ATOM 9433 C CA . ALA D 1 55 ? 20.28600 20.11800 -27.09400 1.000 50.22197 55 ALA D CA 1
ATOM 9434 C C . ALA D 1 55 ? 18.80500 19.77200 -27.01000 1.000 54.22213 55 ALA D C 1
ATOM 9435 O O . ALA D 1 55 ? 18.03000 20.48500 -26.35800 1.000 53.03454 55 ALA D O 1
ATOM 9437 N N . LEU D 1 56 ? 18.40000 18.64800 -27.60600 1.000 54.46988 56 LEU D N 1
ATOM 9438 C CA . LEU D 1 56 ? 16.98400 18.30600 -27.57000 1.000 54.94652 56 LEU D CA 1
ATOM 9439 C C . LEU D 1 56 ? 16.54000 17.88000 -26.17900 1.000 57.02963 56 LEU D C 1
ATOM 9440 O O . LEU D 1 56 ? 15.38900 18.12800 -25.80600 1.000 62.82763 56 LEU D O 1
ATOM 9445 N N . LEU D 1 57 ? 17.42600 17.26800 -25.38600 1.000 54.82945 57 LEU D N 1
ATOM 9446 C CA . LEU D 1 57 ? 17.05700 16.93000 -24.01400 1.000 56.99341 57 LEU D CA 1
ATOM 9447 C C . LEU D 1 57 ? 16.84300 18.18500 -23.18100 1.000 57.14434 57 LEU D C 1
ATOM 9448 O O . LEU D 1 57 ? 15.87700 18.27100 -22.41000 1.000 59.35214 57 LEU D O 1
ATOM 9453 N N . LEU D 1 58 ? 17.73100 19.17100 -23.32800 1.000 55.99593 58 LEU D N 1
ATOM 9454 C CA . LEU D 1 58 ? 17.53000 20.45100 -22.65900 1.000 57.25000 58 LEU D CA 1
ATOM 9455 C C . LEU D 1 58 ? 16.19800 21.06600 -23.07300 1.000 58.63632 58 LEU D C 1
ATOM 9456 O O . LEU D 1 58 ? 15.39600 21.47100 -22.22300 1.000 60.94503 58 LEU D O 1
ATOM 9461 N N . LEU D 1 59 ? 15.94100 21.12800 -24.38500 1.000 64.08216 59 LEU D N 1
ATOM 9462 C CA . LEU D 1 59 ? 14.68600 21.68700 -24.88800 1.000 61.83894 59 LEU D CA 1
ATOM 9463 C C . LEU D 1 59 ? 13.47900 20.99000 -24.26800 1.000 65.35867 59 LEU D C 1
ATOM 9464 O O . LEU D 1 59 ? 12.54500 21.64200 -23.78600 1.000 68.21675 59 LEU D O 1
ATOM 9469 N N . TYR D 1 60 ? 13.48300 19.65700 -24.27500 1.000 61.05668 60 TYR D N 1
ATOM 9470 C CA . TYR D 1 60 ? 12.35900 18.90500 -23.73200 1.000 63.44308 60 TYR D CA 1
ATOM 9471 C C . TYR D 1 60 ? 12.19500 19.15500 -22.23700 1.000 65.59605 60 TYR D C 1
ATOM 9472 O O . TYR D 1 60 ? 11.06700 19.17500 -21.73400 1.000 68.38179 60 TYR D O 1
ATOM 9481 N N . ARG D 1 61 ? 13.30200 19.35500 -21.51500 1.000 64.67057 61 ARG D N 1
ATOM 9482 C CA . ARG D 1 61 ? 13.23700 19.43900 -20.05900 1.000 67.59262 61 ARG D CA 1
ATOM 9483 C C . ARG D 1 61 ? 12.83400 20.83000 -19.57200 1.000 69.97801 61 ARG D C 1
ATOM 9484 O O . ARG D 1 61 ? 11.96400 20.95700 -18.70500 1.000 72.04845 61 ARG D O 1
ATOM 9492 N N . TRP D 1 62 ? 13.43800 21.88400 -20.12700 1.000 75.02771 62 TRP D N 1
ATOM 9493 C CA . TRP D 1 62 ? 13.31100 23.22400 -19.56000 1.000 77.60124 62 TRP D CA 1
ATOM 9494 C C . TRP D 1 62 ? 12.64300 24.25700 -20.45500 1.000 78.13874 62 TRP D C 1
ATOM 9495 O O . TRP D 1 62 ? 12.26000 25.32400 -19.95200 1.000 76.81755 62 TRP D O 1
ATOM 9506 N N . VAL D 1 63 ? 12.50300 23.99600 -21.75000 1.000 79.41852 63 VAL D N 1
ATOM 9507 C CA . VAL D 1 63 ? 11.95300 24.96900 -22.69100 1.000 78.04533 63 VAL D CA 1
ATOM 9508 C C . VAL D 1 63 ? 10.53400 24.60300 -23.09800 1.000 78.70192 63 VAL D C 1
ATOM 9509 O O . VAL D 1 63 ? 9.59900 25.40200 -22.92400 1.000 77.55051 63 VAL D O 1
ATOM 9513 N N . VAL D 1 64 ? 10.34500 23.38900 -23.63300 1.000 78.70713 64 VAL D N 1
ATOM 9514 C CA . VAL D 1 64 ? 9.01500 22.98000 -24.08600 1.000 79.13822 64 VAL D CA 1
ATOM 9515 C C . VAL D 1 64 ? 7.94000 23.13700 -23.00300 1.000 80.63926 64 VAL D C 1
ATOM 9516 O O . VAL D 1 64 ? 6.85700 23.65900 -23.30900 1.000 80.70397 64 VAL D O 1
ATOM 9520 N N . PRO D 1 65 ? 8.16000 22.72700 -21.74800 1.000 81.27817 65 PRO D N 1
ATOM 9521 C CA . PRO D 1 65 ? 7.10800 22.89900 -20.73100 1.000 80.16051 65 PRO D CA 1
ATOM 9522 C C . PRO D 1 65 ? 6.70100 24.35800 -20.45800 1.000 84.93601 65 PRO D C 1
ATOM 9523 O O . PRO D 1 65 ? 5.62600 24.56500 -19.88200 1.000 89.12095 65 PRO D O 1
ATOM 9527 N N . GLU D 1 66 ? 7.50400 25.36100 -20.83300 1.000 79.76176 66 GLU D N 1
ATOM 9528 C CA . GLU D 1 66 ? 7.19700 26.75200 -20.50300 1.000 87.72029 66 GLU D CA 1
ATOM 9529 C C . GLU D 1 66 ? 6.88600 27.59800 -21.74800 1.000 86.11508 66 GLU D C 1
ATOM 9530 O O . GLU D 1 66 ? 7.06300 28.82700 -21.74200 1.000 85.33664 66 GLU D O 1
ATOM 9536 N N . MET D 1 67 ? 6.38600 26.96700 -22.80800 1.000 83.48129 67 MET D N 1
ATOM 9537 C CA . MET D 1 67 ? 6.06900 27.69000 -24.02900 1.000 79.92476 67 MET D CA 1
ATOM 9538 C C . MET D 1 67 ? 4.61300 28.13500 -24.12200 1.000 83.80157 67 MET D C 1
ATOM 9539 O O . MET D 1 67 ? 4.27600 28.91000 -25.02500 1.000 84.07092 67 MET D O 1
ATOM 9544 N N . GLY D 1 68 ? 3.74600 27.67500 -23.22800 1.000 87.04434 68 GLY D N 1
ATOM 9545 C CA . GLY D 1 68 ? 2.37400 28.11800 -23.21700 1.000 91.20824 68 GLY D CA 1
ATOM 9546 C C . GLY D 1 68 ? 1.53300 27.44300 -24.28000 1.000 91.66831 68 GLY D C 1
ATOM 9547 O O . GLY D 1 68 ? 1.95400 26.47600 -24.92200 1.000 92.74313 68 GLY D O 1
ATOM 9548 N N . PRO D 1 69 ? 0.32000 27.94800 -24.48600 1.000 95.37941 69 PRO D N 1
ATOM 9549 C CA . PRO D 1 69 ? -0.57500 27.33000 -25.46800 1.000 97.70537 69 PRO D CA 1
ATOM 9550 C C . PRO D 1 69 ? -0.03200 27.44700 -26.88400 1.000 94.21416 69 PRO D C 1
ATOM 9551 O O . PRO D 1 69 ? 0.65600 28.40800 -27.23900 1.000 91.37338 69 PRO D O 1
ATOM 9555 N N . ARG D 1 70 ? -0.349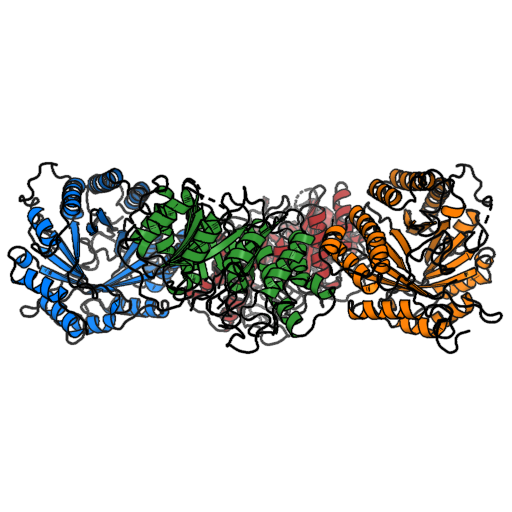00 26.43700 -27.69300 1.000 98.73450 70 ARG D N 1
ATOM 9556 C CA . ARG D 1 70 ? 0.08900 26.40200 -29.07900 1.000 95.19970 70 ARG D CA 1
ATOM 9557 C C . ARG D 1 70 ? -0.64300 27.46100 -29.90700 1.000 97.27423 70 ARG D C 1
ATOM 9558 O O . ARG D 1 70 ? -1.75500 27.87200 -29.56300 1.000 100.68651 70 ARG D O 1
ATOM 9560 N N . PRO D 1 71 ? -0.03300 27.93000 -30.99900 1.000 97.01774 71 PRO D N 1
ATOM 9561 C CA . PRO D 1 71 ? -0.72200 28.88600 -31.87800 1.000 99.50789 71 PRO D CA 1
ATOM 9562 C C . PRO D 1 71 ? -1.99000 28.29800 -32.48400 1.000 104.70271 71 PRO D C 1
ATOM 9563 O O . PRO D 1 71 ? -2.02800 27.13600 -32.89600 1.000 104.71287 71 PRO D O 1
ATOM 9567 N N . ARG D 1 72 ? -3.03900 29.12300 -32.53100 1.000 103.77346 72 ARG D N 1
ATOM 9568 C CA . ARG D 1 72 ? -4.31300 28.72900 -33.11300 1.000 104.72725 72 ARG D CA 1
ATOM 9569 C C . ARG D 1 72 ? -4.82500 29.70500 -34.16600 1.000 105.27811 72 ARG D C 1
ATOM 9570 O O . ARG D 1 72 ? -5.91100 29.48200 -34.71300 1.000 108.81303 72 ARG D O 1
ATOM 9572 N N . SER D 1 73 ? -4.10000 30.78500 -34.44400 1.000 103.43885 73 SER D N 1
ATOM 9573 C CA . SER D 1 73 ? -4.50500 31.76100 -35.45000 1.000 105.29579 73 SER D CA 1
ATOM 9574 C C . SER D 1 73 ? -3.26500 32.53000 -35.89800 1.000 101.63694 73 SER D C 1
ATOM 9575 O O . SER D 1 73 ? -2.13400 32.18600 -35.53500 1.000 99.97466 73 SER D O 1
ATOM 9578 N N . SER D 1 74 ? -3.47800 33.57400 -36.70100 1.000 103.11268 74 SER D N 1
ATOM 9579 C CA . SER D 1 74 ? -2.38400 34.44600 -37.10600 1.000 100.28629 74 SER D CA 1
ATOM 9580 C C . SER D 1 74 ? -2.07000 35.51600 -36.06700 1.000 102.52217 74 SER D C 1
ATOM 9581 O O . SER D 1 74 ? -1.04700 36.19800 -36.19400 1.000 97.82278 74 SER D O 1
ATOM 9584 N N . VAL D 1 75 ? -2.91900 35.67400 -35.05400 1.000 104.42842 75 VAL D N 1
ATOM 9585 C CA . VAL D 1 75 ? -2.69700 36.62400 -33.96900 1.000 104.48401 75 VAL D CA 1
ATOM 9586 C C . VAL D 1 75 ? -2.01800 35.89800 -32.81500 1.000 101.72869 75 VAL D C 1
ATOM 9587 O O . VAL D 1 75 ? -2.50500 34.86100 -32.34800 1.000 102.52348 75 VAL D O 1
ATOM 9589 N N . ALA D 1 76 ? -0.89600 36.44400 -32.34900 1.000 99.01776 76 ALA D N 1
ATOM 9590 C CA . ALA D 1 76 ? -0.13600 35.84200 -31.26400 1.000 96.73526 76 ALA D CA 1
ATOM 9591 C C . ALA D 1 76 ? -0.77500 36.15000 -29.91000 1.000 100.10765 76 ALA D C 1
ATOM 9592 O O . ALA D 1 76 ? -1.43100 37.18200 -29.74400 1.000 103.50855 76 ALA D O 1
ATOM 9594 N N . PRO D 1 77 ? -0.60300 35.25900 -28.92800 1.000 99.51039 77 PRO D N 1
ATOM 9595 C CA . PRO D 1 77 ? -1.17900 35.50000 -27.59500 1.000 103.00498 77 PRO D CA 1
ATOM 9596 C C . PRO D 1 77 ? -0.47600 36.59500 -26.80800 1.000 102.95649 77 PRO D C 1
ATOM 9597 O O . PRO D 1 77 ? -0.96200 36.96800 -25.73300 1.000 106.36076 77 PRO D O 1
ATOM 9601 N N . SER D 1 78 ? 0.64500 37.11700 -27.29900 1.000 99.52330 78 SER D N 1
ATOM 9602 C CA . SER D 1 78 ? 1.38200 38.15700 -26.59700 1.000 101.45778 78 SER D CA 1
ATOM 9603 C C . SER D 1 78 ? 1.99100 39.11100 -27.61700 1.000 97.67515 78 SER D C 1
ATOM 9604 O O . SER D 1 78 ? 1.91500 38.89400 -28.82900 1.000 96.30534 78 SER D O 1
ATOM 9607 N N . LYS D 1 79 ? 2.57700 40.19400 -27.10700 1.000 98.06001 79 LYS D N 1
ATOM 9608 C CA . LYS D 1 79 ? 3.33400 41.12100 -27.94000 1.000 96.26805 79 LYS D CA 1
ATOM 9609 C C . LYS D 1 79 ? 4.83200 40.95900 -27.70300 1.000 92.32235 79 LYS D C 1
ATOM 9610 O O . LYS D 1 79 ? 5.54600 41.95300 -27.53800 1.000 92.11922 79 LYS D O 1
ATOM 9612 N N . SER D 1 80 ? 5.31100 39.71400 -27.68500 1.000 89.41684 80 SER D N 1
ATOM 9613 C CA . SER D 1 80 ? 6.70500 39.43200 -27.35500 1.000 87.14751 80 SER D CA 1
ATOM 9614 C C . SER D 1 80 ? 7.65900 40.21300 -28.25400 1.000 83.85178 80 SER D C 1
ATOM 9615 O O . SER D 1 80 ? 7.49300 40.25000 -29.47600 1.000 83.12552 80 SER D O 1
ATOM 9618 N N . PHE D 1 81 ? 8.65500 40.84800 -27.63300 1.000 83.15759 81 PHE D N 1
ATOM 9619 C CA . PHE D 1 81 ? 9.67200 41.63000 -28.32900 1.000 81.38015 81 PHE D CA 1
ATOM 9620 C C . PHE D 1 81 ? 10.72800 40.76200 -29.00800 1.000 77.43168 81 PHE D C 1
ATOM 9621 O O . PHE D 1 81 ? 11.68300 41.30500 -29.57100 1.000 75.89946 81 PHE D O 1
ATOM 9629 N N . MET D 1 82 ? 10.57900 39.43400 -28.97000 1.000 78.12485 82 MET D N 1
ATOM 9630 C CA . MET D 1 82 ? 11.57800 38.54700 -29.56300 1.000 72.53675 82 MET D CA 1
ATOM 9631 C C . MET D 1 82 ? 11.66400 38.73200 -31.07300 1.000 71.56632 82 MET D C 1
ATOM 9632 O O . MET D 1 82 ? 12.75900 38.86500 -31.63100 1.000 70.72363 82 MET D O 1
ATOM 9637 N N . THR D 1 83 ? 10.51900 38.71500 -31.75400 1.000 79.28769 83 THR D N 1
ATOM 9638 C CA . THR D 1 83 ? 10.45700 38.87200 -33.20200 1.000 75.62925 83 THR D CA 1
ATOM 9639 C C . THR D 1 83 ? 9.28100 39.77600 -33.54900 1.000 76.26905 83 THR D C 1
ATOM 9640 O O . THR D 1 83 ? 8.42900 40.07100 -32.70600 1.000 78.66319 83 THR D O 1
ATOM 9644 N N . ASP D 1 84 ? 9.23000 40.20400 -34.81600 1.000 76.44483 84 ASP D N 1
ATOM 9645 C CA . ASP D 1 84 ? 8.20700 41.16100 -35.23700 1.000 82.46778 84 ASP D CA 1
ATOM 9646 C C . ASP D 1 84 ? 6.80800 40.55400 -35.18100 1.000 87.73578 84 ASP D C 1
ATOM 9647 O O . ASP D 1 84 ? 5.84500 41.24200 -34.81800 1.000 85.16322 84 ASP D O 1
ATOM 9652 N N . ASP D 1 85 ? 6.66600 39.28100 -35.55400 1.000 86.32242 85 ASP D N 1
ATOM 9653 C CA . ASP D 1 85 ? 5.38000 38.60000 -35.45500 1.000 82.90886 85 ASP D CA 1
ATOM 9654 C C . ASP D 1 85 ? 5.13900 38.00900 -34.07300 1.000 83.93237 85 ASP D C 1
ATOM 9655 O O . ASP D 1 85 ? 4.20300 37.21800 -33.90400 1.000 86.21930 85 ASP D O 1
ATOM 9660 N N . HIS D 1 86 ? 5.98000 38.35800 -33.10100 1.000 81.91474 86 HIS D N 1
ATOM 9661 C CA . HIS D 1 86 ? 5.86000 37.94300 -31.70800 1.000 82.43942 86 HIS D CA 1
ATOM 9662 C C . HIS D 1 86 ? 6.07100 36.44700 -31.51300 1.000 80.38431 86 HIS D C 1
ATOM 9663 O O . HIS D 1 86 ? 5.59100 35.88000 -30.52600 1.000 81.57799 86 HIS D O 1
ATOM 9670 N N . SER D 1 87 ? 6.78000 35.78700 -32.42300 1.000 79.05207 87 SER D N 1
ATOM 9671 C CA . SER D 1 87 ? 7.24000 34.43400 -32.14100 1.000 75.33277 87 SER D CA 1
ATOM 9672 C C . SER D 1 87 ? 8.22100 34.48000 -30.97600 1.000 73.83950 87 SER D C 1
ATOM 9673 O O . SER D 1 87 ? 9.17500 35.26700 -31.01000 1.000 72.58538 87 SER D O 1
ATOM 9676 N N . PRO D 1 88 ? 8.03900 33.65800 -29.94300 1.000 80.85326 88 PRO D N 1
ATOM 9677 C CA . PRO D 1 88 ? 8.92100 33.71500 -28.77600 1.000 77.39933 88 PRO D CA 1
ATOM 9678 C C . PRO D 1 88 ? 10.24900 32.99800 -28.94700 1.000 69.68844 88 PRO D C 1
ATOM 9679 O O . PRO D 1 88 ? 10.91900 32.73300 -27.94800 1.000 68.98583 88 PRO D O 1
ATOM 9683 N N . ILE D 1 89 ? 10.62600 32.67900 -30.17000 1.000 67.82886 89 ILE D N 1
ATOM 9684 C CA . ILE D 1 89 ? 11.84300 31.93600 -30.46300 1.000 65.32227 89 ILE D CA 1
ATOM 9685 C C . ILE D 1 89 ? 12.56000 32.60000 -31.62500 1.000 66.77378 89 ILE D C 1
ATOM 9686 O O . ILE D 1 89 ? 11.93700 32.92800 -32.64200 1.000 71.75904 89 ILE D O 1
ATOM 9691 N N . GLU D 1 90 ? 13.87700 32.76400 -31.49200 1.000 61.63821 90 GLU D N 1
ATOM 9692 C CA . GLU D 1 90 ? 14.69500 33.25800 -32.59500 1.000 60.44941 90 GLU D CA 1
ATOM 9693 C C . GLU D 1 90 ? 15.97400 32.44300 -32.66200 1.000 58.03408 90 GLU D C 1
ATOM 9694 O O . GLU D 1 90 ? 16.72100 32.38600 -31.68400 1.000 57.34232 90 GLU D O 1
ATOM 9700 N N . TYR D 1 91 ? 16.22400 31.80900 -33.80100 1.000 60.72708 91 TYR D N 1
ATOM 9701 C CA . TYR D 1 91 ? 17.44900 31.04200 -33.98100 1.000 55.05530 91 TYR D CA 1
ATOM 9702 C C . TYR D 1 91 ? 18.54300 31.93900 -34.54400 1.000 56.65731 91 TYR D C 1
ATOM 9703 O O . TYR D 1 91 ? 18.26300 32.95500 -35.18000 1.000 57.31080 91 TYR D O 1
ATOM 9712 N N . SER D 1 92 ? 19.80100 31.57500 -34.29000 1.000 53.26744 92 SER D N 1
ATOM 9713 C CA . SER D 1 92 ? 20.90300 32.27100 -34.93900 1.000 53.67307 92 SER D CA 1
ATOM 9714 C C . SER D 1 92 ? 21.94500 31.26400 -35.40400 1.000 52.55000 92 SER D C 1
ATOM 9715 O O . SER D 1 92 ? 22.22300 30.25400 -34.73700 1.000 50.55232 92 SER D O 1
ATOM 9718 N N . TRP D 1 93 ? 22.55100 31.61000 -36.53900 1.000 51.68107 93 TRP D N 1
ATOM 9719 C CA . TRP D 1 93 ? 23.45400 30.77300 -37.32100 1.000 51.53941 93 TRP D CA 1
ATOM 9720 C C . TRP D 1 93 ? 24.68800 31.63000 -37.58200 1.000 51.24525 93 TRP D C 1
ATOM 9721 O O . TRP D 1 93 ? 24.66500 32.50800 -38.44700 1.000 52.26386 93 TRP D O 1
ATOM 9732 N N . LYS D 1 94 ? 25.75100 31.40100 -36.82000 1.000 52.93127 94 LYS D N 1
ATOM 9733 C CA . LYS D 1 94 ? 26.97200 32.18600 -36.93700 1.000 54.52820 94 LYS D CA 1
ATOM 9734 C C . LYS D 1 94 ? 27.92500 31.49300 -37.90500 1.000 55.52133 94 LYS D C 1
ATOM 9735 O O . LYS D 1 94 ? 28.25400 30.31200 -37.72700 1.000 53.75871 94 LYS D O 1
ATOM 9741 N N . TRP D 1 95 ? 28.34400 32.22200 -38.94000 1.000 54.95331 95 TRP D N 1
ATOM 9742 C CA . TRP D 1 95 ? 29.25000 31.69900 -39.95400 1.000 52.66094 95 TRP D CA 1
ATOM 9743 C C . TRP D 1 95 ? 30.68800 31.78800 -39.46000 1.000 52.77098 95 TRP D C 1
ATOM 9744 O O . TRP D 1 95 ? 31.17600 32.88300 -39.15900 1.000 60.86459 95 TRP D O 1
ATOM 9755 N N . ILE D 1 96 ? 31.35500 30.65000 -39.33900 1.000 52.76125 96 ILE D N 1
ATOM 9756 C CA . ILE D 1 96 ? 32.73800 30.60700 -38.87600 1.000 63.34213 96 ILE D CA 1
ATOM 9757 C C . ILE D 1 96 ? 33.67700 30.52500 -40.07400 1.000 65.32726 96 ILE D C 1
ATOM 9758 O O . ILE D 1 96 ? 33.42500 29.77800 -41.02900 1.000 66.29200 96 ILE D O 1
ATOM 9763 N N . SER D 1 97 ? 34.75400 31.30900 -40.03400 1.000 65.79202 97 SER D N 1
ATOM 9764 C CA . SER D 1 97 ? 35.73400 31.33800 -41.11200 1.000 69.45964 97 SER D CA 1
ATOM 9765 C C . SER D 1 97 ? 36.53800 30.03600 -41.15700 1.000 79.02156 97 SER D C 1
ATOM 9766 O O . SER D 1 97 ? 36.46400 29.18700 -40.26300 1.000 78.65127 97 SER D O 1
ATOM 9768 N N . GLY D 1 98 ? 37.32600 29.89100 -42.22100 1.000 82.94562 98 GLY D N 1
ATOM 9769 C CA . GLY D 1 98 ? 38.13000 28.69600 -42.41900 1.000 85.81712 98 GLY D CA 1
ATOM 9770 C C . GLY D 1 98 ? 37.36000 27.44300 -42.77200 1.000 86.05451 98 GLY D C 1
ATOM 9771 O O . GLY D 1 98 ? 37.80000 26.33900 -42.43000 1.000 86.48052 98 GLY D O 1
ATOM 9772 N N . ASN D 1 99 ? 36.22400 27.58400 -43.46200 1.000 86.91917 99 ASN D N 1
ATOM 9773 C CA . ASN D 1 99 ? 35.38000 26.45400 -43.86800 1.000 83.84328 99 ASN D CA 1
ATOM 9774 C C . ASN D 1 99 ? 34.99100 25.57700 -42.67800 1.000 78.94985 99 ASN D C 1
ATOM 9775 O O . ASN D 1 99 ? 34.80200 24.36600 -42.81500 1.000 78.91061 99 ASN D O 1
ATOM 9777 N N . LYS D 1 100 ? 34.87900 26.18300 -41.49800 1.000 76.52084 100 LYS D N 1
ATOM 9778 C CA . LYS D 1 100 ? 34.48100 25.48300 -40.28600 1.000 72.18343 100 LYS D CA 1
ATOM 9779 C C . LYS D 1 100 ? 32.95900 25.46500 -40.13400 1.000 71.28696 100 LYS D C 1
ATOM 9780 O O . LYS D 1 100 ? 32.22600 26.16700 -40.83600 1.000 71.83544 100 LYS D O 1
ATOM 9783 N N . LYS D 1 101 ? 32.49400 24.64200 -39.19300 1.000 71.64586 101 LYS D N 1
ATOM 9784 C CA . LYS D 1 101 ? 31.06500 24.45300 -38.97300 1.000 67.05563 101 LYS D CA 1
ATOM 9785 C C . LYS D 1 101 ? 30.42400 25.72300 -38.41000 1.000 59.79813 101 LYS D C 1
ATOM 9786 O O . LYS D 1 101 ? 31.03700 26.42500 -37.59900 1.000 55.32757 101 LYS D O 1
ATOM 9789 N N . PRO D 1 102 ? 29.20500 26.05400 -38.83300 1.000 57.16971 102 PRO D N 1
ATOM 9790 C CA . PRO D 1 102 ? 28.48800 27.17900 -38.22300 1.000 56.47187 102 PRO D CA 1
ATOM 9791 C C . PRO D 1 102 ? 28.12400 26.88400 -36.77600 1.000 55.21108 102 PRO D C 1
ATOM 9792 O O . PRO D 1 102 ? 27.99000 25.73000 -36.36200 1.000 53.54319 102 PRO D O 1
ATOM 9796 N N . GLU D 1 103 ? 27.94500 27.95700 -36.00500 1.000 55.06635 103 GLU D N 1
ATOM 9797 C CA . GLU D 1 103 ? 27.53100 27.85600 -34.60900 1.000 54.41433 103 GLU D CA 1
ATOM 9798 C C . GLU D 1 103 ? 26.04300 28.15500 -34.49200 1.000 50.35840 103 GLU D C 1
ATOM 9799 O O . GLU D 1 103 ? 25.55900 29.14500 -35.05100 1.000 51.73607 103 GLU D O 1
ATOM 9805 N N . ILE D 1 104 ? 25.29800 27.22900 -33.89700 1.000 49.67661 104 ILE D N 1
ATOM 9806 C CA . ILE D 1 104 ? 23.82300 27.40100 -33.76600 1.000 52.41906 104 ILE D CA 1
ATOM 9807 C C . ILE D 1 104 ? 23.49500 27.84000 -32.34100 1.000 56.89482 104 ILE D C 1
ATOM 9808 O O . ILE D 1 104 ? 24.03700 27.24800 -31.39800 1.000 59.11103 104 ILE D O 1
ATOM 9813 N N . ARG D 1 105 ? 22.69000 28.88800 -32.20900 1.000 54.62407 105 ARG D N 1
ATOM 9814 C CA . ARG D 1 105 ? 22.24900 29.39500 -30.89000 1.000 58.54896 105 ARG D CA 1
ATOM 9815 C C . ARG D 1 105 ? 20.74900 29.68500 -30.99800 1.000 57.13284 105 ARG D C 1
ATOM 9816 O O . ARG D 1 105 ? 20.23600 29.68200 -32.12600 1.000 54.62763 105 ARG D O 1
ATOM 9824 N N . TYR D 1 106 ? 20.06500 29.88700 -29.87200 1.000 57.35602 106 TYR D N 1
ATOM 9825 C CA . TYR D 1 106 ? 18.63300 30.28800 -29.93700 1.000 54.95090 106 TYR D CA 1
ATOM 9826 C C . TYR D 1 106 ? 18.20800 31.08400 -28.70600 1.000 56.69037 106 TYR D C 1
ATOM 9827 O O . TYR D 1 106 ? 18.59500 30.71900 -27.59300 1.000 58.78865 106 TYR D O 1
ATOM 9836 N N . ALA D 1 107 ? 17.48700 32.18000 -28.93200 1.000 57.64303 107 ALA D N 1
ATOM 9837 C CA . ALA D 1 107 ? 16.90900 32.96300 -27.85500 1.000 65.88625 107 ALA D CA 1
ATOM 9838 C C . ALA D 1 107 ? 15.43900 32.59800 -27.68400 1.000 63.88034 107 ALA D C 1
ATOM 9839 O O . ALA D 1 107 ? 14.72600 32.34900 -28.66500 1.000 61.91658 107 ALA D O 1
ATOM 9841 N N . VAL D 1 108 ? 14.99200 32.60300 -26.43000 1.000 63.40169 108 VAL D N 1
ATOM 9842 C CA . VAL D 1 108 ? 13.64700 32.20700 -26.03700 1.000 65.54865 108 VAL D CA 1
ATOM 9843 C C . VAL D 1 108 ? 13.16400 33.12300 -24.91600 1.000 68.46913 108 VAL D C 1
ATOM 9844 O O . VAL D 1 108 ? 13.94100 33.53300 -24.04200 1.000 68.67318 108 VAL D O 1
ATOM 9848 N N . GLU D 1 109 ? 11.88000 33.46900 -24.97200 1.000 71.01332 109 GLU D N 1
ATOM 9849 C CA . GLU D 1 109 ? 11.15900 34.11000 -23.87500 1.000 74.45344 109 GLU D CA 1
ATOM 9850 C C . GLU D 1 109 ? 10.08600 33.13100 -23.40600 1.000 76.25785 109 GLU D C 1
ATOM 9851 O O . GLU D 1 109 ? 9.05000 32.97800 -24.05900 1.000 77.37453 109 GLU D O 1
ATOM 9857 N N . LEU D 1 110 ? 10.34000 32.45400 -22.28900 1.000 76.73689 110 LEU D N 1
ATOM 9858 C CA . LEU D 1 110 ? 9.33800 31.55900 -21.72800 1.000 78.87548 110 LEU D CA 1
ATOM 9859 C C . LEU D 1 110 ? 8.18200 32.35500 -21.12500 1.000 83.21451 110 LEU D C 1
ATOM 9860 O O . LEU D 1 110 ? 8.28800 33.55600 -20.85000 1.000 84.68771 110 LEU D O 1
ATOM 9865 N N . VAL D 1 111 ? 7.05500 31.66500 -20.92900 1.000 86.92990 111 VAL D N 1
ATOM 9866 C CA . VAL D 1 111 ? 5.82000 32.28900 -20.47300 1.000 90.02187 111 VAL D CA 1
ATOM 9867 C C . VAL D 1 111 ? 5.15800 31.36600 -19.45600 1.000 94.51381 111 VAL D C 1
ATOM 9868 O O . VAL D 1 111 ? 5.44800 30.17000 -19.37700 1.000 93.30725 111 VAL D O 1
ATOM 9872 N N . SER D 1 112 ? 4.26100 31.94400 -18.67200 1.000 99.54067 112 SER D N 1
ATOM 9873 C CA . SER D 1 112 ? 3.49600 31.23800 -17.65900 1.000 101.41295 112 SER D CA 1
ATOM 9874 C C . SER D 1 112 ? 2.10100 31.83700 -17.62300 1.000 105.61384 112 SER D C 1
ATOM 9875 O O . SER D 1 112 ? 1.88000 32.93500 -18.14600 1.000 106.30489 112 SER D O 1
ATOM 9878 N N . PRO D 1 113 ? 1.13200 31.13000 -17.03200 1.000 109.16674 113 PRO D N 1
ATOM 9879 C CA . PRO D 1 113 ? -0.21900 31.70200 -16.91100 1.000 114.32331 113 PRO D CA 1
ATOM 9880 C C . PRO D 1 113 ? -0.26900 32.98000 -16.09300 1.000 117.83383 113 PRO D C 1
ATOM 9881 O O . PRO D 1 113 ? -1.24400 33.73200 -16.20900 1.000 121.66372 113 PRO D O 1
ATOM 9885 N N . LEU D 1 114 ? 0.75000 33.25900 -15.27800 1.000 116.89665 114 LEU D N 1
ATOM 9886 C CA . LEU D 1 114 ? 0.77600 34.49400 -14.50300 1.000 120.30851 114 LEU D CA 1
ATOM 9887 C C . LEU D 1 114 ? 1.05800 35.72400 -15.35500 1.000 118.77936 114 LEU D C 1
ATOM 9888 O O . LEU D 1 114 ? 0.90200 36.84500 -14.85500 1.000 122.07997 114 LEU D O 1
ATOM 9893 N N . ALA D 1 115 ? 1.46200 35.54600 -16.61300 1.000 114.17597 115 ALA D N 1
ATOM 9894 C CA . ALA D 1 115 ? 1.83600 36.67500 -17.45600 1.000 112.51823 115 ALA D CA 1
ATOM 9895 C C . ALA D 1 115 ? 0.66300 37.63100 -17.63600 1.000 117.03576 115 ALA D C 1
ATOM 9896 O O . ALA D 1 115 ? -0.43400 37.22500 -18.02900 1.000 119.67327 115 ALA D O 1
ATOM 9898 N N . GLY D 1 116 ? 0.90500 38.91000 -17.34500 1.000 118.78050 116 GLY D N 1
ATOM 9899 C CA . GLY D 1 116 ? -0.09200 39.95100 -17.44100 1.000 123.30154 116 GLY D CA 1
ATOM 9900 C C . GLY D 1 116 ? -0.78600 40.29300 -16.13800 1.000 129.35358 116 GLY D C 1
ATOM 9901 O O . GLY D 1 116 ? -1.31400 41.40300 -16.01000 1.000 133.25441 116 GLY D O 1
ATOM 9902 N N . SER D 1 117 ? -0.78900 39.38300 -15.16800 1.000 130.48345 117 SER D N 1
ATOM 9903 C CA . SER D 1 117 ? -1.43500 39.63700 -13.89000 1.000 136.58546 117 SER D CA 1
ATOM 9904 C C . SER D 1 117 ? -0.49400 40.41200 -12.96900 1.000 137.27589 117 SER D C 1
ATOM 9905 O O . SER D 1 117 ? 0.65500 40.70500 -13.31000 1.000 132.97180 117 SER D O 1
ATOM 9908 N N . LYS D 1 118 ? -0.99400 40.75500 -11.77900 1.000 143.12560 118 LYS D N 1
ATOM 9909 C CA . LYS D 1 118 ? -0.18200 41.48100 -10.80800 1.000 144.65373 118 LYS D CA 1
ATOM 9910 C C . LYS D 1 118 ? 1.00800 40.66600 -10.31400 1.000 140.91912 118 LYS D C 1
ATOM 9911 O O . LYS D 1 118 ? 2.00200 41.25100 -9.86900 1.000 140.19081 118 LYS D O 1
ATOM 9913 N N . GLN D 1 119 ? 0.93600 39.33600 -10.38600 1.000 138.73174 119 GLN D N 1
ATOM 9914 C CA . GLN D 1 119 ? 2.02900 38.49400 -9.91600 1.000 135.42430 119 GLN D CA 1
ATOM 9915 C C . GLN D 1 119 ? 3.19700 38.42600 -10.89600 1.000 128.64720 119 GLN D C 1
ATOM 9916 O O . GLN D 1 119 ? 4.31300 38.09100 -10.48400 1.000 126.13992 119 GLN D O 1
ATOM 9918 N N . ASP D 1 120 ? 2.97100 38.74000 -12.17200 1.000 125.95098 120 ASP D N 1
ATOM 9919 C CA . ASP D 1 120 ? 4.02300 38.73500 -13.18400 1.000 119.93797 120 ASP D CA 1
ATOM 9920 C C . ASP D 1 120 ? 3.59900 39.61200 -14.35700 1.000 119.27092 120 ASP D C 1
ATOM 9921 O O . ASP D 1 120 ? 3.32300 39.10000 -15.44900 1.000 116.41872 120 ASP D O 1
ATOM 9926 N N . PRO D 1 121 ? 3.53000 40.93400 -14.16900 1.000 122.08457 121 PRO D N 1
ATOM 9927 C CA . PRO D 1 121 ? 2.95100 41.79400 -15.21500 1.000 122.38823 121 PRO D CA 1
ATOM 9928 C C . PRO D 1 121 ? 3.77500 41.87600 -16.48700 1.000 116.86388 121 PRO D C 1
ATOM 9929 O O . PRO D 1 121 ? 3.22300 42.24400 -17.53200 1.000 116.52527 121 PRO D O 1
ATOM 9933 N N . PHE D 1 122 ? 5.06900 41.55200 -16.44700 1.000 112.82181 122 PHE D N 1
ATOM 9934 C CA . PHE D 1 122 ? 5.90500 41.67600 -17.63500 1.000 107.95497 122 PHE D CA 1
ATOM 9935 C C . PHE D 1 122 ? 6.61900 40.37200 -17.97500 1.000 103.30105 122 PHE D C 1
ATOM 9936 O O . PHE D 1 122 ? 7.61000 40.39300 -18.71200 1.000 99.26982 122 PHE D O 1
ATOM 9944 N N . ASN D 1 123 ? 6.12300 39.24200 -17.46300 1.000 104.10844 123 ASN D N 1
ATOM 9945 C CA . ASN D 1 123 ? 6.60800 37.90400 -17.81300 1.000 100.10516 123 ASN D CA 1
ATOM 9946 C C . ASN D 1 123 ? 8.11800 37.77000 -17.58400 1.000 96.73727 123 ASN D C 1
ATOM 9947 O O . ASN D 1 123 ? 8.90200 37.54500 -18.50900 1.000 92.61713 123 ASN D O 1
ATOM 9952 N N . GLN D 1 124 ? 8.51800 37.92100 -16.32000 1.000 98.90664 124 GLN D N 1
ATOM 9953 C CA . GLN D 1 124 ? 9.92400 37.84300 -15.94500 1.000 96.49973 124 GLN D CA 1
ATOM 9954 C C . GLN D 1 124 ? 10.28700 36.57200 -15.19300 1.000 101.12362 124 GLN D C 1
ATOM 9955 O O . GLN D 1 124 ? 11.42000 36.09800 -15.31700 1.000 97.42694 124 GLN D O 1
ATOM 9961 N N . ILE D 1 125 ? 9.34700 36.00900 -14.42600 1.000 92.83353 125 ILE D N 1
ATOM 9962 C CA . ILE D 1 125 ? 9.66000 34.82900 -13.61300 1.000 91.33410 125 ILE D CA 1
ATOM 9963 C C . ILE D 1 125 ? 10.04000 33.61300 -14.44400 1.000 88.58605 125 ILE D C 1
ATOM 9964 O O . ILE D 1 125 ? 10.96400 32.89400 -14.04300 1.000 87.06706 125 ILE D O 1
ATOM 9969 N N . PRO D 1 126 ? 9.36600 33.27700 -15.55600 1.000 92.32645 126 PRO D N 1
ATOM 9970 C CA . PRO D 1 126 ? 9.77400 32.06300 -16.29300 1.000 87.22161 126 PRO D CA 1
ATOM 9971 C C . PRO D 1 126 ? 11.22200 32.09400 -16.76200 1.000 86.42100 126 PRO D C 1
ATOM 9972 O O . PRO D 1 126 ? 11.92400 31.07600 -16.66300 1.000 84.08782 126 PRO D O 1
ATOM 9976 N N . THR D 1 127 ? 11.69700 33.24400 -17.24800 1.000 75.50833 127 THR D N 1
ATOM 9977 C CA . THR D 1 127 ? 13.09500 33.35700 -17.65700 1.000 77.41562 127 THR D CA 1
ATOM 9978 C C . THR D 1 127 ? 14.03000 33.20100 -16.45900 1.000 78.62658 127 THR D C 1
ATOM 9979 O O . THR D 1 127 ? 15.06700 32.52700 -16.55100 1.000 81.59293 127 THR D O 1
ATOM 9983 N N . ARG D 1 128 ? 13.67600 33.81500 -15.32700 1.000 80.02956 128 ARG D N 1
ATOM 9984 C CA . ARG D 1 128 ? 14.46600 33.66400 -14.10700 1.000 84.47476 128 ARG D CA 1
ATOM 9985 C C . ARG D 1 128 ? 14.53300 32.20600 -13.66100 1.000 83.10464 128 ARG D C 1
ATOM 9986 O O . ARG D 1 128 ? 15.59200 31.72600 -13.23900 1.000 82.08467 128 ARG D O 1
ATOM 9988 N N . ASN D 1 129 ? 13.40200 31.49700 -13.70800 1.000 82.30782 129 ASN D N 1
ATOM 9989 C CA . ASN D 1 129 ? 13.39000 30.08600 -13.32900 1.000 84.50603 129 ASN D CA 1
ATOM 9990 C C . ASN D 1 129 ? 14.24300 29.25500 -14.27100 1.000 80.31858 129 ASN D C 1
ATOM 9991 O O . ASN D 1 129 ? 14.94100 28.33500 -13.83100 1.000 82.38613 129 ASN D O 1
ATOM 9996 N N . LEU D 1 130 ? 14.19000 29.55000 -15.57200 1.000 80.29113 130 LEU D N 1
ATOM 9997 C CA . LEU D 1 130 ? 15.06100 28.84900 -16.51000 1.000 75.38944 130 LEU D CA 1
ATOM 9998 C C . LEU D 1 130 ? 16.52100 29.06400 -16.14100 1.000 77.08905 130 LEU D C 1
ATOM 9999 O O . LEU D 1 130 ? 17.31500 28.11200 -16.11900 1.000 75.73195 130 LEU D O 1
ATOM 10004 N N . VAL D 1 131 ? 16.88100 30.30800 -15.81400 1.000 79.18991 131 VAL D N 1
ATOM 10005 C CA . VAL D 1 131 ? 18.25700 30.61600 -15.43400 1.000 79.33439 131 VAL D CA 1
ATOM 10006 C C . VAL D 1 131 ? 18.64800 29.84300 -14.18100 1.000 81.00493 131 VAL D C 1
ATOM 10007 O O . VAL D 1 131 ? 19.73900 29.26500 -14.10400 1.000 81.65490 131 VAL D O 1
ATOM 10011 N N . TYR D 1 132 ? 17.75600 29.80300 -13.18900 1.000 79.26951 132 TYR D N 1
ATOM 10012 C CA . TYR D 1 132 ? 18.08000 29.14000 -11.92900 1.000 84.64360 132 TYR D CA 1
ATOM 10013 C C . TYR D 1 132 ? 18.24000 27.63600 -12.12900 1.000 84.96711 132 TYR D C 1
ATOM 10014 O O . TYR D 1 132 ? 19.15500 27.01400 -11.57000 1.000 86.56347 132 TYR D O 1
ATOM 10023 N N . ASN D 1 133 ? 17.37200 27.04400 -12.95200 1.000 87.02517 133 ASN D N 1
ATOM 10024 C CA . ASN D 1 133 ? 17.44200 25.61600 -13.24200 1.000 88.51764 133 ASN D CA 1
ATOM 10025 C C . ASN D 1 133 ? 18.74600 25.26500 -13.95300 1.000 85.48816 133 ASN D C 1
ATOM 10026 O O . ASN D 1 133 ? 19.43600 24.29800 -13.58900 1.000 88.74570 133 ASN D O 1
ATOM 10031 N N . LEU D 1 134 ? 19.11500 26.06600 -14.96100 1.000 81.01703 134 LEU D N 1
ATOM 10032 C CA . LEU D 1 134 ? 20.35900 25.81400 -15.68000 1.000 77.08104 134 LEU D CA 1
ATOM 10033 C C . LEU D 1 134 ? 21.56100 26.00200 -14.76600 1.000 80.95294 134 LEU D C 1
ATOM 10034 O O . LEU D 1 134 ? 22.55400 25.27300 -14.87600 1.000 80.78764 134 LEU D O 1
ATOM 10039 N N . ALA D 1 135 ? 21.49300 26.98000 -13.85600 1.000 82.01926 135 ALA D N 1
ATOM 10040 C CA . ALA D 1 135 ? 22.57600 27.15800 -12.89700 1.000 82.84059 135 ALA D CA 1
ATOM 10041 C C . ALA D 1 135 ? 22.69100 25.95200 -11.98000 1.000 85.68025 135 ALA D C 1
ATOM 10042 O O . ALA D 1 135 ? 23.79800 25.58600 -11.56700 1.000 86.80946 135 ALA D O 1
ATOM 10044 N N . LYS D 1 136 ? 21.56200 25.31300 -11.66400 1.000 86.21588 136 LYS D N 1
ATOM 10045 C CA . LYS D 1 136 ? 21.61900 24.09100 -10.86900 1.000 90.08193 136 LYS D CA 1
ATOM 10046 C C . LYS D 1 136 ? 22.28200 22.95900 -11.64500 1.000 86.48940 136 LYS D C 1
ATOM 10047 O O . LYS D 1 136 ? 23.03800 22.16700 -11.07200 1.000 84.32305 136 LYS D O 1
ATOM 10050 N N . ILE D 1 137 ? 22.02600 22.86900 -12.94800 1.000 88.87664 137 ILE D N 1
ATOM 10051 C CA . ILE D 1 137 ? 22.60100 21.76700 -13.72200 1.000 86.74065 137 ILE D CA 1
ATOM 10052 C C . ILE D 1 137 ? 24.00000 22.07200 -14.26900 1.000 86.45013 137 ILE D C 1
ATOM 10053 O O . ILE D 1 137 ? 24.82900 21.16200 -14.38500 1.000 80.18362 137 ILE D O 1
ATOM 10058 N N . ILE D 1 138 ? 24.30500 23.33300 -14.55900 1.000 92.07975 138 ILE D N 1
ATOM 10059 C CA . ILE D 1 138 ? 25.58500 23.70000 -15.16500 1.000 91.25757 138 ILE D CA 1
ATOM 10060 C C . ILE D 1 138 ? 26.39400 24.53800 -14.18100 1.000 95.67362 138 ILE D C 1
ATOM 10061 O O . ILE D 1 138 ? 26.21600 25.76300 -14.11800 1.000 96.15604 138 ILE D O 1
ATOM 10063 N N . PRO D 1 139 ? 27.28100 23.92200 -13.39500 1.000 99.50204 139 PRO D N 1
ATOM 10064 C CA . PRO D 1 139 ? 27.99300 24.67900 -12.34800 1.000 103.56483 139 PRO D CA 1
ATOM 10065 C C . PRO D 1 139 ? 28.89600 25.78200 -12.87300 1.000 102.21651 139 PRO D C 1
ATOM 10066 O O . PRO D 1 139 ? 29.21400 26.70900 -12.11600 1.000 105.57885 139 PRO D O 1
ATOM 10070 N N . GLU D 1 140 ? 29.31800 25.72400 -14.13600 1.000 98.38945 140 GLU D N 1
ATOM 10071 C CA . GLU D 1 140 ? 30.20700 26.75100 -14.66900 1.000 100.55693 140 GLU D CA 1
ATOM 10072 C C . GLU D 1 140 ? 29.51700 28.09500 -14.87000 1.000 100.67732 140 GLU D C 1
ATOM 10073 O O . GLU D 1 140 ? 30.20900 29.10000 -15.06300 1.000 101.62196 140 GLU D O 1
ATOM 10079 N N . LEU D 1 141 ? 28.18700 28.14200 -14.83700 1.000 99.66956 141 LEU D N 1
ATOM 10080 C CA . LEU D 1 141 ? 27.47100 29.40300 -14.98200 1.000 98.15769 141 LEU D CA 1
ATOM 10081 C C . LEU D 1 141 ? 27.62300 30.26300 -13.73100 1.000 102.03170 141 LEU D C 1
ATOM 10082 O O . LEU D 1 141 ? 27.46800 29.77600 -12.60800 1.000 102.88817 141 LEU D O 1
ATOM 10084 N N . ASP D 1 142 ? 27.93500 31.54300 -13.92900 1.000 102.12455 142 ASP D N 1
ATOM 10085 C CA . ASP D 1 142 ? 28.03600 32.51900 -12.84900 1.000 105.12701 142 ASP D CA 1
ATOM 10086 C C . ASP D 1 142 ? 26.84100 33.46100 -12.93900 1.000 105.86548 142 ASP D C 1
ATOM 10087 O O . ASP D 1 142 ? 26.56700 34.01800 -14.00700 1.000 106.13289 142 ASP D O 1
ATOM 10092 N N . LEU D 1 143 ? 26.14200 33.65000 -11.81700 1.000 108.39946 143 LEU D N 1
ATOM 10093 C CA . LEU D 1 143 ? 24.91500 34.44100 -11.78000 1.000 108.01329 143 LEU D CA 1
ATOM 10094 C C . LEU D 1 143 ? 25.05000 35.75300 -11.01100 1.000 111.85732 143 LEU D C 1
ATOM 10095 O O . LEU D 1 143 ? 24.03100 36.37100 -10.68300 1.000 116.52569 143 LEU D O 1
ATOM 10097 N N . THR D 1 144 ? 26.27400 36.19100 -10.70500 1.000 110.79186 144 THR D N 1
ATOM 10098 C CA . THR D 1 144 ? 26.45600 37.42100 -9.93500 1.000 113.29678 144 THR D CA 1
ATOM 10099 C C . THR D 1 144 ? 25.89500 38.62800 -10.68100 1.000 109.76344 144 THR D C 1
ATOM 10100 O O . THR D 1 144 ? 25.03400 39.36100 -10.16700 1.000 110.47067 144 THR D O 1
ATOM 10104 N N . TRP D 1 145 ? 26.35400 38.83000 -11.91300 1.000 105.72498 145 TRP D N 1
ATOM 10105 C CA . TRP D 1 145 ? 25.87000 39.95600 -12.69200 1.000 107.36556 145 TRP D CA 1
ATOM 10106 C C . TRP D 1 145 ? 24.41900 39.76200 -13.10300 1.000 109.17446 145 TRP D C 1
ATOM 10107 O O . TRP D 1 145 ? 23.69400 40.74800 -13.27200 1.000 113.84636 145 TRP D O 1
ATOM 10118 N N . PHE D 1 146 ? 23.96300 38.51200 -13.21500 1.000 106.98857 146 PHE D N 1
ATOM 10119 C CA . PHE D 1 146 ? 22.55000 38.27200 -13.48400 1.000 103.55929 146 PHE D CA 1
ATOM 10120 C C . PHE D 1 146 ? 21.68800 38.85500 -12.37200 1.000 107.86760 146 PHE D C 1
ATOM 10121 O O . PHE D 1 146 ? 20.75400 39.62000 -12.63300 1.000 109.55085 146 PHE D O 1
ATOM 10129 N N . GLU D 1 147 ? 22.02600 38.54600 -11.11700 1.000 109.14962 147 GLU D N 1
ATOM 10130 C CA . GLU D 1 147 ? 21.24000 39.03900 -9.99300 1.000 111.75805 147 GLU D CA 1
ATOM 10131 C C . GLU D 1 147 ? 21.36800 40.55000 -9.85800 1.000 112.43964 147 GLU D C 1
ATOM 10132 O O . GLU D 1 147 ? 20.36700 41.25000 -9.63100 1.000 114.66776 147 GLU D O 1
ATOM 10138 N N . HIS D 1 148 ? 22.57500 41.07900 -10.08800 1.000 113.03329 148 HIS D N 1
ATOM 10139 C CA . HIS D 1 148 ? 22.78500 42.51900 -9.96000 1.000 114.37346 148 HIS D CA 1
ATOM 10140 C C . HIS D 1 148 ? 21.96100 43.29500 -10.98000 1.000 111.83768 148 HIS D C 1
ATOM 10141 O O . HIS D 1 148 ? 21.18200 44.18500 -10.61500 1.000 115.39470 148 HIS D O 1
ATOM 10148 N N . PHE D 1 149 ? 22.09700 42.95000 -12.26500 1.000 110.74824 149 PHE D N 1
ATOM 10149 C CA . PHE D 1 149 ? 21.36400 43.66900 -13.29800 1.000 108.30465 149 PHE D CA 1
ATOM 10150 C C . PHE D 1 149 ? 19.86800 43.38800 -13.22600 1.000 108.68050 149 PHE D C 1
ATOM 10151 O O . PHE D 1 149 ? 19.06500 44.25100 -13.59300 1.000 107.72887 149 PHE D O 1
ATOM 10159 N N . TRP D 1 150 ? 19.46900 42.21300 -12.72800 1.000 105.82941 150 TRP D N 1
ATOM 10160 C CA . TRP D 1 150 ? 18.04900 41.95300 -12.52500 1.000 104.54366 150 TRP D CA 1
ATOM 10161 C C . TRP D 1 150 ? 17.45600 42.94900 -11.53100 1.000 109.79259 150 TRP D C 1
ATOM 10162 O O . TRP D 1 150 ? 16.42500 43.56800 -11.80600 1.000 111.35329 150 TRP D O 1
ATOM 10173 N N . HIS D 1 151 ? 18.09900 43.13200 -10.37000 1.000 112.52305 151 HIS D N 1
ATOM 10174 C CA . HIS D 1 151 ? 17.55900 44.09600 -9.40900 1.000 116.59410 151 HIS D CA 1
ATOM 10175 C C . HIS D 1 151 ? 17.66000 45.52400 -9.93500 1.000 118.95939 151 HIS D C 1
ATOM 10176 O O . HIS D 1 151 ? 16.75000 46.33200 -9.72300 1.000 121.33930 151 HIS D O 1
ATOM 10183 N N . GLU D 1 152 ? 18.75500 45.86000 -10.62700 1.000 118.31585 152 GLU D N 1
ATOM 10184 C CA . GLU D 1 152 ? 18.93800 47.24600 -11.05400 1.000 118.11951 152 GLU D CA 1
ATOM 10185 C C . GLU D 1 152 ? 17.93100 47.62600 -12.12800 1.000 117.85520 152 GLU D C 1
ATOM 10186 O O . GLU D 1 152 ? 17.40600 48.74300 -12.11000 1.000 120.98047 152 GLU D O 1
ATOM 10188 N N . LEU D 1 153 ? 17.64000 46.71600 -13.06100 1.000 116.46482 153 LEU D N 1
ATOM 10189 C CA . LEU D 1 153 ? 16.79700 47.02000 -14.21200 1.000 116.07416 153 LEU D CA 1
ATOM 10190 C C . LEU D 1 153 ? 15.37200 46.49800 -14.08400 1.000 114.17159 153 LEU D C 1
ATOM 10191 O O . LEU D 1 153 ? 14.45900 47.07200 -14.68700 1.000 118.08563 153 LEU D O 1
ATOM 10196 N N . LEU D 1 154 ? 15.15200 45.43100 -13.32700 1.000 111.07947 154 LEU D N 1
ATOM 10197 C CA . LEU D 1 154 ? 13.83000 44.84400 -13.18900 1.000 110.92764 154 LEU D CA 1
ATOM 10198 C C . LEU D 1 154 ? 13.42600 44.80300 -11.72200 1.000 112.49884 154 LEU D C 1
ATOM 10199 O O . LEU D 1 154 ? 14.26200 44.91600 -10.82200 1.000 114.76412 154 LEU D O 1
ATOM 10204 N N . GLY D 1 155 ? 12.12500 44.63000 -11.49000 1.000 111.10644 155 GLY D N 1
ATOM 10205 C CA . GLY D 1 155 ? 11.62700 44.49900 -10.10900 1.000 118.66632 155 GLY D CA 1
ATOM 10206 C C . GLY D 1 155 ? 11.92100 45.71500 -9.25700 1.000 129.88601 155 GLY D C 1
ATOM 10207 O O . GLY D 1 155 ? 11.41200 46.79900 -9.59200 1.000 135.88232 155 GLY D O 1
ATOM 10208 N N . PRO D 1 156 ? 12.70700 45.59500 -8.16500 1.000 131.42633 156 PRO D N 1
ATOM 10209 C CA . PRO D 1 156 ? 12.95700 46.71300 -7.25000 1.000 135.41376 156 PRO D CA 1
ATOM 10210 C C . PRO D 1 156 ? 14.08000 47.65100 -7.71900 1.000 133.76688 156 PRO D C 1
ATOM 10211 O O . PRO D 1 156 ? 14.96000 47.91000 -6.93600 1.000 136.65778 156 PRO D O 1
ATOM 10215 N N . GLY D 1 157 ? 13.98900 48.17000 -8.94800 1.000 128.93081 157 GLY D N 1
ATOM 10216 C CA . GLY D 1 157 ? 15.00400 49.08900 -9.50500 1.000 126.12256 157 GLY D CA 1
ATOM 10217 C C . GLY D 1 157 ? 15.70200 49.92600 -8.45000 1.000 131.69111 157 GLY D C 1
ATOM 10218 O O . GLY D 1 157 ? 16.67000 50.61700 -8.82300 1.000 133.39660 157 GLY D O 1
ATOM 10219 N N . LYS D 1 169 ? 7.16300 48.03900 -24.86200 1.000 92.93795 169 LYS D N 1
ATOM 10220 C CA . LYS D 1 169 ? 8.29700 47.24600 -25.33100 1.000 89.90891 169 LYS D CA 1
ATOM 10221 C C . LYS D 1 169 ? 7.87600 45.82000 -25.70800 1.000 86.06883 169 LYS D C 1
ATOM 10222 O O . LYS D 1 169 ? 8.43000 45.21900 -26.63000 1.000 83.22147 169 LYS D O 1
ATOM 10224 N N . GLY D 1 170 ? 6.88900 45.28900 -24.98900 1.000 88.23472 170 GLY D N 1
ATOM 10225 C CA . GLY D 1 170 ? 6.38000 43.95700 -25.21800 1.000 86.41658 170 GLY D CA 1
ATOM 10226 C C . GLY D 1 170 ? 7.10100 42.86400 -24.45900 1.000 88.20014 170 GLY D C 1
ATOM 10227 O O . GLY D 1 170 ? 6.53500 41.78300 -24.26600 1.000 83.39133 170 GLY D O 1
ATOM 10228 N N . SER D 1 171 ? 8.33100 43.11800 -24.02100 1.000 90.56479 171 SER D N 1
ATOM 10229 C CA . SER D 1 171 ? 9.06300 42.18900 -23.17500 1.000 85.26450 171 SER D CA 1
ATOM 10230 C C . SER D 1 171 ? 9.96100 43.00300 -22.26000 1.000 84.04128 171 SER D C 1
ATOM 10231 O O . SER D 1 171 ? 10.24600 44.17400 -22.52100 1.000 86.65887 171 SER D O 1
ATOM 10234 N N . THR D 1 172 ? 10.40000 42.37200 -21.17400 1.000 83.58611 172 THR D N 1
ATOM 10235 C CA . THR D 1 172 ? 11.39500 42.96900 -20.30000 1.000 86.70025 172 THR D CA 1
ATOM 10236 C C . THR D 1 172 ? 12.63200 42.10800 -20.08800 1.000 86.18098 172 THR D C 1
ATOM 10237 O O . THR D 1 172 ? 13.65500 42.63900 -19.64300 1.000 90.78991 172 THR D O 1
ATOM 10241 N N . VAL D 1 173 ? 12.57200 40.80800 -20.37400 1.000 80.38760 173 VAL D N 1
ATOM 10242 C CA . VAL D 1 173 ? 13.71700 39.92600 -20.17900 1.000 78.41648 173 VAL D CA 1
ATOM 10243 C C . VAL D 1 173 ? 13.51000 38.68700 -21.03700 1.000 77.80307 173 VAL D C 1
ATOM 10244 O O . VAL D 1 173 ? 12.37800 38.24200 -21.24500 1.000 74.45204 173 VAL D O 1
ATOM 10248 N N . PHE D 1 174 ? 14.60900 38.14700 -21.56400 1.000 77.34691 174 PHE D N 1
ATOM 10249 C CA . PHE D 1 174 ? 14.58300 36.80100 -22.13500 1.000 74.70461 174 PHE D CA 1
ATOM 10250 C C . PHE D 1 174 ? 16.00000 36.23900 -22.12600 1.000 75.99877 174 PHE D C 1
ATOM 10251 O O . PHE D 1 174 ? 16.95700 36.92700 -21.76400 1.000 77.11349 174 PHE D O 1
ATOM 10259 N N . ALA D 1 175 ? 16.12400 34.96100 -22.49900 1.000 74.99887 175 ALA D N 1
ATOM 10260 C CA . ALA D 1 175 ? 17.40500 34.27300 -22.39000 1.000 70.31729 175 ALA D CA 1
ATOM 10261 C C . ALA D 1 175 ? 17.79800 33.65500 -23.72400 1.000 66.44352 175 ALA D C 1
ATOM 10262 O O . ALA D 1 175 ? 16.96900 33.46700 -24.61200 1.000 65.16290 175 ALA D O 1
ATOM 10264 N N . ALA D 1 176 ? 19.08800 33.35500 -23.86600 1.000 66.15493 176 ALA D N 1
ATOM 10265 C CA . ALA D 1 176 ? 19.59800 32.71200 -25.06800 1.000 62.47131 176 ALA D CA 1
ATOM 10266 C C . ALA D 1 176 ? 20.56400 31.59900 -24.69300 1.000 58.80521 176 ALA D C 1
ATOM 10267 O O . ALA D 1 176 ? 21.35900 31.74000 -23.75900 1.000 61.75115 176 ALA D O 1
ATOM 10269 N N . LEU D 1 177 ? 20.48400 30.49800 -25.43500 1.000 58.16758 177 LEU D N 1
ATOM 10270 C CA . LEU D 1 177 ? 21.34000 29.33000 -25.27100 1.000 60.08346 177 LEU D CA 1
ATOM 10271 C C . LEU D 1 177 ? 22.23600 29.17500 -26.48900 1.000 60.76638 177 LEU D C 1
ATOM 10272 O O . LEU D 1 177 ? 21.74800 29.15400 -27.62500 1.000 61.50871 177 LEU D O 1
ATOM 10277 N N . GLU D 1 178 ? 23.53700 29.05400 -26.24500 1.000 59.90120 178 GLU D N 1
ATOM 10278 C CA . GLU D 1 178 ? 24.55400 28.96000 -27.28500 1.000 69.70214 178 GLU D CA 1
ATOM 10279 C C . GLU D 1 178 ? 25.13100 27.55200 -27.23700 1.000 73.69198 178 GLU D C 1
ATOM 10280 O O . GLU D 1 178 ? 25.76200 27.17800 -26.23300 1.000 70.12373 178 GLU D O 1
ATOM 10286 N N . MET D 1 179 ? 24.87500 26.76100 -28.29400 1.000 75.97098 179 MET D N 1
ATOM 10287 C CA . MET D 1 179 ? 25.47800 25.43700 -28.42800 1.000 78.71146 179 MET D CA 1
ATOM 10288 C C . MET D 1 179 ? 26.78200 25.66200 -29.18200 1.000 79.87425 179 MET D C 1
ATOM 10289 O O . MET D 1 179 ? 26.82000 25.68100 -30.41500 1.000 73.58872 179 MET D O 1
ATOM 10294 N N . LEU D 1 180 ? 27.87300 25.82400 -28.43600 1.000 88.24459 180 LEU D N 1
ATOM 10295 C CA . LEU D 1 180 ? 29.15900 26.16900 -29.05100 1.000 88.61497 180 LEU D CA 1
ATOM 10296 C C . LEU D 1 180 ? 29.88300 24.90300 -29.49800 1.000 91.02283 180 LEU D C 1
ATOM 10297 O O . LEU D 1 180 ? 29.94200 24.60600 -30.69500 1.000 89.87857 180 LEU D O 1
ATOM 10299 N N . HIS D 1 181 ? 30.42300 24.14300 -28.54400 1.000 98.09678 181 HIS D N 1
ATOM 10300 C CA . HIS D 1 181 ? 31.13800 22.91000 -28.85500 1.000 97.71377 181 HIS D CA 1
ATOM 10301 C C . HIS D 1 181 ? 31.55300 22.19700 -27.58000 1.000 101.82714 181 HIS D C 1
ATOM 10302 O O . HIS D 1 181 ? 32.64500 22.45000 -27.05900 1.000 109.33294 181 HIS D O 1
ATOM 10304 N N . GLY D 1 182 ? 30.69100 21.35000 -27.02900 1.000 96.13875 182 GLY D N 1
ATOM 10305 C CA . GLY D 1 182 ? 31.06300 20.62500 -25.84500 1.000 98.11281 182 GLY D CA 1
ATOM 10306 C C . GLY D 1 182 ? 30.56200 21.25000 -24.56700 1.000 101.60951 182 GLY D C 1
ATOM 10307 O O . GLY D 1 182 ? 30.49200 20.56700 -23.53800 1.000 105.92978 182 GLY D O 1
ATOM 10308 N N . HIS D 1 183 ? 30.21000 22.53200 -24.61100 1.000 96.13074 183 HIS D N 1
ATOM 10309 C CA . HIS D 1 183 ? 29.70300 23.24900 -23.45800 1.000 92.44516 183 HIS D CA 1
ATOM 10310 C C . HIS D 1 183 ? 28.58600 24.17600 -23.90800 1.000 85.72068 183 HIS D C 1
ATOM 10311 O O . HIS D 1 183 ? 28.49200 24.55600 -25.07900 1.000 84.08556 183 HIS D O 1
ATOM 10313 N N . LEU D 1 184 ? 27.74300 24.54500 -22.95100 1.000 77.52588 184 LEU D N 1
ATOM 10314 C CA . LEU D 1 184 ? 26.58500 25.39100 -23.19200 1.000 76.57781 184 LEU D CA 1
ATOM 10315 C C . LEU D 1 184 ? 26.85300 26.76000 -22.59600 1.000 77.24118 184 LEU D C 1
ATOM 10316 O O . LEU D 1 184 ? 27.30600 26.86300 -21.45000 1.000 75.84607 184 LEU D O 1
ATOM 10318 N N . SER D 1 185 ? 26.57000 27.80700 -23.36000 1.000 79.05442 185 SER D N 1
ATOM 10319 C CA . SER D 1 185 ? 26.68000 29.15200 -22.81800 1.000 78.05885 185 SER D CA 1
ATOM 10320 C C . SER D 1 185 ? 25.29200 29.77200 -22.74400 1.000 71.55266 185 SER D C 1
ATOM 10321 O O . SER D 1 185 ? 24.41600 29.45800 -23.55200 1.000 68.77887 185 SER D O 1
ATOM 10324 N N . VAL D 1 186 ? 25.07900 30.63200 -21.75300 1.000 74.08767 186 VAL D N 1
ATOM 10325 C CA . VAL D 1 186 ? 23.79100 31.29000 -21.56800 1.000 70.93891 186 VAL D CA 1
ATOM 10326 C C . VAL D 1 186 ? 23.99900 32.79900 -21.55000 1.000 72.32475 186 VAL D C 1
ATOM 10327 O O . VAL D 1 186 ? 24.91500 33.30100 -20.88600 1.000 75.93938 186 VAL D O 1
ATOM 10331 N N . LYS D 1 187 ? 23.15600 33.51200 -22.28800 1.000 70.82498 187 LYS D N 1
ATOM 10332 C CA . LYS D 1 187 ? 23.11900 34.96600 -22.28300 1.000 70.81702 187 LYS D CA 1
ATOM 10333 C C . LYS D 1 187 ? 21.74800 35.41800 -21.79900 1.000 69.92253 187 LYS D C 1
ATOM 10334 O O . LYS D 1 187 ? 20.75000 34.71700 -21.98900 1.000 67.22118 187 LYS D O 1
ATOM 10336 N N . VAL D 1 188 ? 21.70300 36.58300 -21.15400 1.000 70.79475 188 VAL D N 1
ATOM 10337 C CA . VAL D 1 188 ? 20.45000 37.15400 -20.66500 1.000 70.97171 188 VAL D CA 1
ATOM 10338 C C . VAL D 1 188 ? 20.29300 38.57100 -21.21000 1.000 75.14189 188 VAL D C 1
ATOM 10339 O O . VAL D 1 188 ? 21.24700 39.36200 -21.18700 1.000 73.52535 188 VAL D O 1
ATOM 10343 N N . TYR D 1 189 ? 19.08800 38.88700 -21.69800 1.000 75.32954 189 TYR D N 1
ATOM 10344 C CA . TYR D 1 189 ? 18.75900 40.17400 -22.29800 1.000 76.59769 189 TYR D CA 1
ATOM 10345 C C . TYR D 1 189 ? 17.70300 40.87700 -21.45600 1.000 80.53453 189 TYR D C 1
ATOM 10346 O O . TYR D 1 189 ? 16.64600 40.29800 -21.16700 1.000 80.05153 189 TYR D O 1
ATOM 10355 N N . PHE D 1 190 ? 17.99100 42.12900 -21.09600 1.000 79.05034 190 PHE D N 1
ATOM 10356 C CA . PHE D 1 190 ? 17.12000 42.99700 -20.31400 1.000 87.52066 190 PHE D CA 1
ATOM 10357 C C . PHE D 1 190 ? 16.62400 44.13600 -21.19700 1.000 87.47791 190 PHE D C 1
ATOM 10358 O O . PHE D 1 190 ? 17.43100 44.86200 -21.78900 1.000 85.84190 190 PHE D O 1
ATOM 10366 N N . ILE D 1 191 ? 15.30700 44.30300 -21.26100 1.000 89.28093 191 ILE D N 1
ATOM 10367 C CA . ILE D 1 191 ? 14.68200 45.37800 -22.02700 1.000 90.59381 191 ILE D CA 1
ATOM 10368 C C . ILE D 1 191 ? 13.92700 46.26700 -21.04600 1.000 97.49180 191 ILE D C 1
ATOM 10369 O O . ILE D 1 191 ? 12.76600 45.97600 -20.71800 1.000 98.19213 191 ILE D O 1
ATOM 10374 N N . PRO D 1 192 ? 14.53300 47.34600 -20.55300 1.000 101.12954 192 PRO D N 1
ATOM 10375 C CA . PRO D 1 192 ? 13.89400 48.11700 -19.48000 1.000 102.01941 192 PRO D CA 1
ATOM 10376 C C . PRO D 1 192 ? 12.57400 48.72100 -19.93200 1.000 101.38796 192 PRO D C 1
ATOM 10377 O O . PRO D 1 192 ? 12.41800 49.14100 -21.08000 1.000 97.13852 192 PRO D O 1
ATOM 10381 N N . VAL D 1 193 ? 11.62300 48.76600 -19.00400 1.000 102.88664 193 VAL D N 1
ATOM 10382 C CA . VAL D 1 193 ? 10.36100 49.45900 -19.22800 1.000 105.86777 193 VAL D CA 1
ATOM 10383 C C . VAL D 1 193 ? 10.59300 50.93300 -18.92900 1.000 110.16937 193 VAL D C 1
ATOM 10384 O O . VAL D 1 193 ? 11.05200 51.29000 -17.83900 1.000 112.56500 193 VAL D O 1
ATOM 10386 N N . GLU D 1 194 ? 10.28000 51.79000 -19.89100 1.000 107.75808 194 GLU D N 1
ATOM 10387 C CA . GLU D 1 194 ? 10.58800 53.20200 -19.76200 1.000 116.95613 194 GLU D CA 1
ATOM 10388 C C . GLU D 1 194 ? 9.44700 53.94400 -19.08000 1.000 120.43390 194 GLU D C 1
ATOM 10389 O O . GLU D 1 194 ? 8.27000 53.69900 -19.36100 1.000 120.26914 194 GLU D O 1
ATOM 10395 N N . THR D 1 195 ? 9.81000 54.84800 -18.18000 1.000 122.86482 195 THR D N 1
ATOM 10396 C CA . THR D 1 195 ? 8.90500 55.75100 -17.49000 1.000 125.75107 195 THR D CA 1
ATOM 10397 C C . THR D 1 195 ? 9.43400 57.16600 -17.64400 1.000 129.91341 195 THR D C 1
ATOM 10398 O O . THR D 1 195 ? 10.62300 57.36200 -17.92100 1.000 128.05096 195 THR D O 1
ATOM 10400 N N . PRO D 1 196 ? 8.57700 58.17500 -17.49300 1.000 135.81988 196 PRO D N 1
ATOM 10401 C CA . PRO D 1 196 ? 9.04800 59.56300 -17.58600 1.000 138.33010 196 PRO D CA 1
ATOM 10402 C C . PRO D 1 196 ? 10.20100 59.82600 -16.62700 1.000 141.38323 196 PRO D C 1
ATOM 10403 O O . PRO D 1 196 ? 10.18600 59.38500 -15.47600 1.000 146.32347 196 PRO D O 1
ATOM 10407 N N . ASP D 1 197 ? 11.21500 60.53700 -17.12100 1.000 137.05900 197 ASP D N 1
ATOM 10408 C CA . ASP D 1 197 ? 12.43100 60.90800 -16.40200 1.000 138.92430 197 ASP D CA 1
ATOM 10409 C C . ASP D 1 197 ? 13.35200 59.72500 -16.12600 1.000 135.25262 197 ASP D C 1
ATOM 10410 O O . ASP D 1 197 ? 14.40300 59.91700 -15.50400 1.000 136.68631 197 ASP D O 1
ATOM 10412 N N . PHE D 1 198 ? 12.99700 58.50200 -16.55100 1.000 130.78921 198 PHE D N 1
ATOM 10413 C CA . PHE D 1 198 ? 13.84500 57.32400 -16.33300 1.000 127.26518 198 PHE D CA 1
ATOM 10414 C C . PHE D 1 198 ? 13.79300 56.48400 -17.61500 1.000 122.93874 198 PHE D C 1
ATOM 10415 O O . PHE D 1 198 ? 13.04700 55.50600 -17.71800 1.000 119.46288 198 PHE D O 1
ATOM 10417 N N . SER D 1 199 ? 14.61900 56.86700 -18.59000 1.000 120.51027 199 SER D N 1
ATOM 10418 C CA . SER D 1 199 ? 14.69200 56.18500 -19.87400 1.000 115.94051 199 SER D CA 1
ATOM 10419 C C . SER D 1 199 ? 15.44200 54.85800 -19.75700 1.000 112.09629 199 SER D C 1
ATOM 10420 O O . SER D 1 199 ? 16.05300 54.54300 -18.73400 1.000 113.01223 199 SER D O 1
ATOM 10423 N N . ALA D 1 200 ? 15.39900 54.07700 -20.84000 1.000 109.98126 200 ALA D N 1
ATOM 10424 C CA . ALA D 1 200 ? 16.10100 52.79600 -20.85000 1.000 108.79200 200 ALA D CA 1
ATOM 10425 C C . ALA D 1 200 ? 17.61100 52.99600 -20.82100 1.000 109.57750 200 ALA D C 1
ATOM 10426 O O . ALA D 1 200 ? 18.33000 52.27200 -20.11800 1.000 104.56796 200 ALA D O 1
ATOM 10428 N N . TRP D 1 201 ? 18.10800 53.98600 -21.56800 1.000 107.80215 201 TRP D N 1
ATOM 10429 C CA . TRP D 1 201 ? 19.54400 54.24000 -21.59000 1.000 106.43239 201 TRP D CA 1
ATOM 10430 C C . TRP D 1 201 ? 20.03700 54.73300 -20.23800 1.000 109.60396 201 TRP D C 1
ATOM 10431 O O . TRP D 1 201 ? 21.13100 54.36000 -19.80000 1.000 109.38733 201 TRP D O 1
ATOM 10442 N N . HIS D 1 202 ? 19.24400 55.56700 -19.56300 1.000 113.28377 202 HIS D N 1
ATOM 10443 C CA . HIS D 1 202 ? 19.63400 56.04000 -18.23900 1.000 117.95176 202 HIS D CA 1
ATOM 10444 C C . HIS D 1 202 ? 19.73600 54.87700 -17.25900 1.000 116.08997 202 HIS D C 1
ATOM 10445 O O . HIS D 1 202 ? 20.71900 54.75900 -16.51600 1.000 117.35563 202 HIS D O 1
ATOM 10447 N N . GLN D 1 203 ? 18.70400 54.03700 -17.26200 1.000 113.95596 203 GLN D N 1
ATOM 10448 C CA . GLN D 1 203 ? 18.70200 52.88000 -16.33400 1.000 112.96516 203 GLN D CA 1
ATOM 10449 C C . GLN D 1 203 ? 19.92000 52.01000 -16.64900 1.000 110.05736 203 GLN D C 1
ATOM 10450 O O . GLN D 1 203 ? 20.67400 51.70200 -15.70900 1.000 111.13292 203 GLN D O 1
ATOM 10456 N N . ILE D 1 204 ? 20.12300 51.67500 -17.92900 1.000 119.83940 204 ILE D N 1
ATOM 10457 C CA . ILE D 1 204 ? 21.23900 50.75400 -18.31300 1.000 115.85735 204 ILE D CA 1
ATOM 10458 C C . ILE D 1 204 ? 22.57500 51.37200 -17.88300 1.000 118.89650 204 ILE D C 1
ATOM 10459 O O . ILE D 1 204 ? 23.39900 50.63800 -17.31600 1.000 119.51405 204 ILE D O 1
ATOM 10461 N N . LYS D 1 205 ? 22.76800 52.66700 -18.13500 1.000 112.74180 205 LYS D N 1
ATOM 10462 C CA . LYS D 1 205 ? 24.06200 53.31100 -17.79600 1.000 115.84020 205 LYS D CA 1
ATOM 10463 C C . LYS D 1 205 ? 24.25400 53.29300 -16.27200 1.000 121.67393 205 LYS D C 1
ATOM 10464 O O . LYS D 1 205 ? 25.35700 52.93600 -15.83500 1.000 129.54039 205 LYS D O 1
ATOM 10466 N N . HIS D 1 206 ? 23.22000 53.64000 -15.50100 1.000 116.85648 206 HIS D N 1
ATOM 10467 C CA . HIS D 1 206 ? 23.34700 53.62300 -14.04700 1.000 120.39392 206 HIS D CA 1
ATOM 10468 C C . HIS D 1 206 ? 23.65900 52.22200 -13.53700 1.000 119.21232 206 HIS D C 1
ATOM 10469 O O . HIS D 1 206 ? 24.42400 52.06200 -12.57900 1.000 124.87840 206 HIS D O 1
ATOM 10471 N N . ALA D 1 207 ? 23.08200 51.19500 -14.16300 1.000 117.11257 207 ALA D N 1
ATOM 10472 C CA . ALA D 1 207 ? 23.35400 49.83000 -13.72900 1.000 117.59912 207 ALA D CA 1
ATOM 10473 C C . ALA D 1 207 ? 24.79600 49.43200 -14.01500 1.000 119.42706 207 ALA D C 1
ATOM 10474 O O . ALA D 1 207 ? 25.44600 48.79400 -13.17900 1.000 118.61903 207 ALA D O 1
ATOM 10476 N N . ILE D 1 208 ? 25.31200 49.79600 -15.19200 1.000 120.78588 208 ILE D N 1
ATOM 10477 C CA . ILE D 1 208 ? 26.69200 49.45100 -15.52300 1.000 119.46683 208 ILE D CA 1
ATOM 10478 C C . ILE D 1 208 ? 27.66500 50.22700 -14.64300 1.000 122.42096 208 ILE D C 1
ATOM 10479 O O . ILE D 1 208 ? 28.68400 49.68900 -14.19300 1.000 124.48978 208 ILE D O 1
ATOM 10484 N N . GLU D 1 209 ? 27.36600 51.50000 -14.38000 1.000 117.55221 209 GLU D N 1
ATOM 10485 C CA . GLU D 1 209 ? 28.25500 52.30900 -13.55500 1.000 122.74432 209 GLU D CA 1
ATOM 10486 C C . GLU D 1 209 ? 28.33800 51.79300 -12.12400 1.000 123.73806 209 GLU D C 1
ATOM 10487 O O . GLU D 1 209 ? 29.36000 51.98900 -11.45800 1.000 126.45993 209 GLU D O 1
ATOM 10489 N N . ALA D 1 210 ? 27.29600 51.12100 -11.63400 1.000 121.61919 210 ALA D N 1
ATOM 10490 C CA . ALA D 1 210 ? 27.31600 50.63800 -10.25900 1.000 124.32335 210 ALA D CA 1
ATOM 10491 C C . ALA D 1 210 ? 27.92400 49.25100 -10.12000 1.000 121.65986 210 ALA D C 1
ATOM 10492 O O . ALA D 1 210 ? 28.01900 48.74300 -8.99800 1.000 123.83930 210 ALA D O 1
ATOM 10494 N N . SER D 1 211 ? 28.31700 48.62100 -11.22500 1.000 127.74092 211 SER D N 1
ATOM 10495 C CA . SER D 1 211 ? 28.90700 47.29200 -11.19400 1.000 129.86271 211 SER D CA 1
ATOM 10496 C C . SER D 1 211 ? 30.42800 47.30500 -11.29500 1.000 132.94350 211 SER D C 1
ATOM 10497 O O . SER D 1 211 ? 31.05800 46.27300 -11.03700 1.000 134.28470 211 SER D O 1
ATOM 10500 N N . GLY D 1 212 ? 31.03000 48.43900 -11.64400 1.000 135.87345 212 GLY D N 1
ATOM 10501 C CA . GLY D 1 212 ? 32.46900 48.51700 -11.81900 1.000 135.65664 212 GLY D CA 1
ATOM 10502 C C . GLY D 1 212 ? 32.91700 48.10000 -13.21000 1.000 129.27401 212 GLY D C 1
ATOM 10503 O O . GLY D 1 212 ? 33.60700 47.09400 -13.38600 1.000 125.70700 212 GLY D O 1
ATOM 10504 N N . LEU D 1 216 ? 35.99100 51.07900 -17.09900 1.000 117.88129 216 LEU D N 1
ATOM 10505 C CA . LEU D 1 216 ? 34.72200 51.56300 -17.62900 1.000 116.22848 216 LEU D CA 1
ATOM 10506 C C . LEU D 1 216 ? 34.93100 52.66300 -18.67000 1.000 116.33851 216 LEU D C 1
ATOM 10507 O O . LEU D 1 216 ? 34.06300 53.51100 -18.87200 1.000 116.15559 216 LEU D O 1
ATOM 10509 N N . GLU D 1 217 ? 36.09400 52.64300 -19.32800 1.000 115.42393 217 GLU D N 1
ATOM 10510 C CA . GLU D 1 217 ? 36.39200 53.65400 -20.33900 1.000 117.77170 217 GLU D CA 1
ATOM 10511 C C . GLU D 1 217 ? 35.50700 53.49500 -21.56900 1.000 113.72927 217 GLU D C 1
ATOM 10512 O O . GLU D 1 217 ? 35.09200 54.49100 -22.17200 1.000 114.95997 217 GLU D O 1
ATOM 10518 N N . ALA D 1 218 ? 35.22500 52.25200 -21.96600 1.000 113.45160 218 ALA D N 1
ATOM 10519 C CA . ALA D 1 218 ? 34.39600 52.01400 -23.14400 1.000 110.51950 218 ALA D CA 1
ATOM 10520 C C . ALA D 1 218 ? 32.96900 52.50500 -22.93100 1.000 113.58307 218 ALA D C 1
ATOM 10521 O O . ALA D 1 218 ? 32.34200 53.03300 -23.86000 1.000 106.72163 218 ALA D O 1
ATOM 10523 N N . LEU D 1 219 ? 32.43600 52.33200 -21.71900 1.000 115.12210 219 LEU D N 1
ATOM 10524 C CA . LEU D 1 219 ? 31.11400 52.86600 -21.40800 1.000 114.34601 219 LEU D CA 1
ATOM 10525 C C . LEU D 1 219 ? 31.09600 54.38600 -21.51100 1.000 116.57106 219 LEU D C 1
ATOM 10526 O O . LEU D 1 219 ? 30.12600 54.97200 -22.00700 1.000 115.65052 219 LEU D O 1
ATOM 10531 N N . ASN D 1 220 ? 32.16800 55.04300 -21.05900 1.000 117.43512 220 ASN D N 1
ATOM 10532 C CA . ASN D 1 220 ? 32.24200 56.49500 -21.18000 1.000 118.23211 220 ASN D CA 1
ATOM 10533 C C . ASN D 1 220 ? 32.35600 56.91700 -22.63800 1.000 117.15770 220 ASN D C 1
ATOM 10534 O O . ASN D 1 220 ? 31.78400 57.93400 -23.04200 1.000 118.93417 220 ASN D O 1
ATOM 10536 N N . HIS D 1 221 ? 33.08600 56.14100 -23.44400 1.000 114.47585 221 HIS D N 1
ATOM 10537 C CA . HIS D 1 221 ? 33.15800 56.42100 -24.87400 1.000 113.35580 221 HIS D CA 1
ATOM 10538 C C . HIS D 1 221 ? 31.78100 56.33000 -25.51600 1.000 110.90479 221 HIS D C 1
ATOM 10539 O O . HIS D 1 221 ? 31.39200 57.20000 -26.30700 1.000 119.28614 221 HIS D O 1
ATOM 10546 N N . VAL D 1 222 ? 31.02300 55.28600 -25.17000 1.000 107.74826 222 VAL D N 1
ATOM 10547 C CA . VAL D 1 222 ? 29.68100 55.12000 -25.72000 1.000 105.49903 222 VAL D CA 1
ATOM 10548 C C . VAL D 1 222 ? 28.77600 56.25900 -25.27200 1.000 108.56759 222 VAL D C 1
ATOM 10549 O O . VAL D 1 222 ? 27.96600 56.76900 -26.05500 1.000 108.50449 222 VAL D O 1
ATOM 10551 N N . ASP D 1 223 ? 28.89300 56.67600 -24.00800 1.000 111.54156 223 ASP D N 1
ATOM 10552 C CA . ASP D 1 223 ? 28.08300 57.78900 -23.51900 1.000 114.92915 223 ASP D CA 1
ATOM 10553 C C . ASP D 1 223 ? 28.42000 59.08600 -24.24800 1.000 117.92631 223 ASP D C 1
ATOM 10554 O O . ASP D 1 223 ? 27.52000 59.84200 -24.63400 1.000 119.12427 223 ASP D O 1
ATOM 10559 N N . ALA D 1 224 ? 29.71200 59.36600 -24.44100 1.000 119.41051 224 ALA D N 1
ATOM 10560 C CA . ALA D 1 224 ? 30.10700 60.59300 -25.12700 1.000 122.54420 224 ALA D CA 1
ATOM 10561 C C . ALA D 1 224 ? 29.64300 60.58500 -26.57700 1.000 120.37451 224 ALA D C 1
ATOM 10562 O O . ALA D 1 224 ? 29.21300 61.61700 -27.10400 1.000 122.68277 224 ALA D O 1
ATOM 10564 N N . TYR D 1 225 ? 29.72000 59.42800 -27.23600 1.000 116.16891 225 TYR D N 1
ATOM 10565 C CA . TYR D 1 225 ? 29.24000 59.32400 -28.61000 1.000 114.11471 225 TYR D CA 1
ATOM 10566 C C . TYR D 1 225 ? 27.72300 59.49300 -28.68300 1.000 117.29244 225 TYR D C 1
ATOM 10567 O O . TYR D 1 225 ? 27.21300 60.18900 -29.56800 1.000 114.55932 225 TYR D O 1
ATOM 10576 N N . LEU D 1 226 ? 26.98700 58.87800 -27.75200 1.000 112.17354 226 LEU D N 1
ATOM 10577 C CA . LEU D 1 226 ? 25.52500 58.91700 -27.78300 1.000 111.54923 226 LEU D CA 1
ATOM 10578 C C . LEU D 1 226 ? 24.95200 60.27900 -27.40600 1.000 118.63397 226 LEU D C 1
ATOM 10579 O O . LEU D 1 226 ? 23.94800 60.70900 -27.98600 1.000 118.32033 226 LEU D O 1
ATOM 10584 N N . SER D 1 227 ? 25.56000 60.98200 -26.45300 1.000 119.33869 227 SER D N 1
ATOM 10585 C CA . SER D 1 227 ? 24.86600 62.16700 -25.96100 1.000 123.40925 227 SER D CA 1
ATOM 10586 C C . SER D 1 227 ? 25.16900 63.41300 -26.77800 1.000 126.57099 227 SER D C 1
ATOM 10587 O O . SER D 1 227 ? 24.27300 64.23400 -27.00200 1.000 128.71189 227 SER D O 1
ATOM 10589 N N . SER D 1 228 ? 26.40200 63.57000 -27.24000 1.000 127.10407 228 SER D N 1
ATOM 10590 C CA . SER D 1 228 ? 26.82200 64.80400 -27.89000 1.000 130.72325 228 SER D CA 1
ATOM 10591 C C . SER D 1 228 ? 27.18200 64.63500 -29.35700 1.000 128.95647 228 SER D C 1
ATOM 10592 O O . SER D 1 228 ? 26.91100 65.53700 -30.15300 1.000 131.18803 228 SER D O 1
ATOM 10594 N N . HIS D 1 229 ? 27.75600 63.49700 -29.74700 1.000 125.20113 229 HIS D N 1
ATOM 10595 C CA . HIS D 1 229 ? 28.20200 63.33300 -31.12600 1.000 123.92108 229 HIS D CA 1
ATOM 10596 C C . HIS D 1 229 ? 27.00200 63.36900 -32.06000 1.000 122.72036 229 HIS D C 1
ATOM 10597 O O . HIS D 1 229 ? 25.92100 62.87300 -31.73000 1.000 120.74780 229 HIS D O 1
ATOM 10604 N N . ASP D 1 230 ? 27.20200 63.96600 -33.23700 1.000 124.18899 230 ASP D N 1
ATOM 10605 C CA . ASP D 1 230 ? 26.07500 64.26900 -34.11500 1.000 124.22525 230 ASP D CA 1
ATOM 10606 C C . ASP D 1 230 ? 25.35400 63.00400 -34.56200 1.000 119.60419 230 ASP D C 1
ATOM 10607 O O . ASP D 1 230 ? 24.12000 62.93600 -34.52300 1.000 118.92053 230 ASP D O 1
ATOM 10609 N N . ASP D 1 231 ? 26.10300 61.98500 -34.98000 1.000 116.58414 231 ASP D N 1
ATOM 10610 C CA . ASP D 1 231 ? 25.46600 60.73700 -35.38500 1.000 112.29104 231 ASP D CA 1
ATOM 10611 C C . ASP D 1 231 ? 25.00900 59.91800 -34.18200 1.000 109.92797 231 ASP D C 1
ATOM 10612 O O . ASP D 1 231 ? 23.93500 59.30600 -34.21700 1.000 107.68285 231 ASP D O 1
ATOM 10617 N N . GLY D 1 232 ? 25.79700 59.91000 -33.10600 1.000 110.68161 232 GLY D N 1
ATOM 10618 C CA . GLY D 1 232 ? 25.43700 59.15500 -31.92000 1.000 108.86629 232 GLY D CA 1
ATOM 10619 C C . GLY D 1 232 ? 24.16700 59.62100 -31.23800 1.000 110.21057 232 GLY D C 1
ATOM 10620 O O . GLY D 1 232 ? 23.51500 58.82500 -30.55300 1.000 108.11828 232 GLY D O 1
ATOM 10621 N N . ARG D 1 233 ? 23.79300 60.89100 -31.41400 1.000 113.86399 233 ARG D N 1
ATOM 10622 C CA . ARG D 1 233 ? 22.56900 61.41000 -30.81700 1.000 115.60062 233 ARG D CA 1
ATOM 10623 C C . ARG D 1 233 ? 21.30700 60.84500 -31.45600 1.000 113.22574 233 ARG D C 1
ATOM 10624 O O . ARG D 1 233 ? 20.22400 60.99600 -30.88100 1.000 114.05459 233 ARG D O 1
ATOM 10626 N N . GLN D 1 234 ? 21.41500 60.18900 -32.60600 1.000 110.53113 234 GLN D N 1
ATOM 10627 C CA . GLN D 1 234 ? 20.26500 59.58300 -33.26300 1.000 111.01350 234 GLN D CA 1
ATOM 10628 C C . GLN D 1 234 ? 19.98600 58.15700 -32.79500 1.000 104.30537 234 GLN D C 1
ATOM 10629 O O . GLN D 1 234 ? 18.99100 57.56700 -33.22900 1.000 102.43954 234 GLN D O 1
ATOM 10631 N N . LEU D 1 235 ? 20.82400 57.59700 -31.92300 1.000 103.17752 235 LEU D N 1
ATOM 10632 C CA . LEU D 1 235 ? 20.67100 56.23000 -31.44100 1.000 100.50221 235 LEU D CA 1
ATOM 10633 C C . LEU D 1 235 ? 19.91800 56.21100 -30.11600 1.000 100.78994 235 LEU D C 1
ATOM 10634 O O . LEU D 1 235 ? 20.15600 57.04900 -29.24100 1.000 105.84013 235 LEU D O 1
ATOM 10639 N N . ARG D 1 236 ? 19.02000 55.24100 -29.96600 1.000 97.99847 236 ARG D N 1
ATOM 10640 C CA . ARG D 1 236 ? 18.21500 55.09700 -28.75200 1.000 98.80146 236 ARG D CA 1
ATOM 10641 C C . ARG D 1 236 ? 18.44200 53.72800 -28.12100 1.000 96.58085 236 ARG D C 1
ATOM 10642 O O . ARG D 1 236 ? 17.91500 52.71600 -28.61900 1.000 92.65751 236 ARG D O 1
ATOM 10644 N N . PRO D 1 237 ? 19.22000 53.63800 -27.04200 1.000 97.35921 237 PRO D N 1
ATOM 10645 C CA . PRO D 1 237 ? 19.42000 52.34100 -26.38900 1.000 93.87502 237 PRO D CA 1
ATOM 10646 C C . PRO D 1 237 ? 18.12200 51.80500 -25.80200 1.000 93.42919 237 PRO D C 1
ATOM 10647 O O . PRO D 1 237 ? 17.27000 52.55800 -25.32500 1.000 96.18001 237 PRO D O 1
ATOM 10651 N N . PHE D 1 238 ? 17.98100 50.47600 -25.84000 1.000 90.10480 238 PHE D N 1
ATOM 10652 C CA . PHE D 1 238 ? 16.74500 49.83100 -25.41200 1.000 89.42531 238 PHE D CA 1
ATOM 10653 C C . PHE D 1 238 ? 16.96700 48.47300 -24.75400 1.000 87.03303 238 PHE D C 1
ATOM 10654 O O . PHE D 1 238 ? 16.04000 47.92100 -24.15200 1.000 91.67176 238 PHE D O 1
ATOM 10662 N N . MET D 1 239 ? 18.17500 47.92300 -24.85100 1.000 85.32630 239 MET D N 1
ATOM 10663 C CA . MET D 1 239 ? 18.39700 46.55300 -24.41100 1.000 82.82457 239 MET D CA 1
ATOM 10664 C C . MET D 1 239 ? 19.83800 46.38400 -23.94800 1.000 82.93158 239 MET D C 1
ATOM 10665 O O . MET D 1 239 ? 20.75300 47.03000 -24.46700 1.000 83.59431 239 MET D O 1
ATOM 10670 N N . LEU D 1 240 ? 20.02600 45.50800 -22.96100 1.000 82.51029 240 LEU D N 1
ATOM 10671 C CA . LEU D 1 240 ? 21.34400 45.13200 -22.46600 1.000 82.49197 240 LEU D CA 1
ATOM 10672 C C . LEU D 1 240 ? 21.46800 43.61300 -22.45700 1.000 79.38917 240 LEU D C 1
ATOM 10673 O O . LEU D 1 240 ? 20.55000 42.91600 -22.02300 1.000 78.68449 240 LEU D O 1
ATOM 10678 N N . ALA D 1 241 ? 22.60700 43.09700 -22.91900 1.000 79.32448 241 ALA D N 1
ATOM 10679 C CA . ALA D 1 241 ? 22.85500 41.66000 -22.97200 1.000 77.51268 241 ALA D CA 1
ATOM 10680 C C . ALA D 1 241 ? 24.12900 41.32300 -22.21400 1.000 76.78937 241 ALA D C 1
ATOM 10681 O O . ALA D 1 241 ? 25.17200 41.95800 -22.42600 1.000 77.99344 241 ALA D O 1
ATOM 10683 N N . ILE D 1 242 ? 24.04700 40.30000 -21.35700 1.000 75.59704 242 ILE D N 1
ATOM 10684 C CA . ILE D 1 242 ? 25.18400 39.84300 -20.57000 1.000 80.62724 242 ILE D CA 1
ATOM 10685 C C . ILE D 1 242 ? 25.37800 38.34400 -20.75800 1.000 81.05439 242 ILE D C 1
ATOM 10686 O O . ILE D 1 242 ? 24.45000 37.60800 -21.10500 1.000 77.00210 242 ILE D O 1
ATOM 10691 N N . ASP D 1 243 ? 26.61100 37.90000 -20.50700 1.000 85.94771 243 ASP D N 1
ATOM 10692 C CA . ASP D 1 243 ? 26.97900 36.49000 -20.49400 1.000 88.92062 243 ASP D CA 1
ATOM 10693 C C . ASP D 1 243 ? 27.04200 35.98500 -19.05800 1.000 94.03217 243 ASP D C 1
ATOM 10694 O O . ASP D 1 243 ? 27.51200 36.69200 -18.16200 1.000 98.29010 243 ASP D O 1
ATOM 10699 N N . LEU D 1 244 ? 26.56800 34.76100 -18.84500 1.000 90.50972 244 LEU D N 1
ATOM 10700 C CA . LEU D 1 244 ? 26.52400 34.16400 -17.50700 1.000 93.01457 244 LEU D CA 1
ATOM 10701 C C . LEU D 1 244 ? 27.82700 33.45000 -17.14300 1.000 94.11074 244 LEU D C 1
ATOM 10702 O O . LEU D 1 244 ? 27.82900 32.29000 -16.73300 1.000 94.76186 244 LEU D O 1
ATOM 10707 N N . VAL D 1 245 ? 28.95200 34.15100 -17.28400 1.000 96.10266 245 VAL D N 1
ATOM 10708 C CA . VAL D 1 245 ? 30.25300 33.63700 -16.86600 1.000 95.53681 245 VAL D CA 1
ATOM 10709 C C . VAL D 1 245 ? 30.82400 34.57700 -15.81400 1.000 104.10922 245 VAL D C 1
ATOM 10710 O O . VAL D 1 245 ? 30.12700 35.47800 -15.33200 1.000 106.85215 245 VAL D O 1
ATOM 10714 N N . GLU D 1 246 ? 32.08100 34.36200 -15.43500 1.000 101.98007 246 GLU D N 1
ATOM 10715 C CA . GLU D 1 246 ? 32.72600 35.25000 -14.48100 1.000 107.44995 246 GLU D CA 1
ATOM 10716 C C . GLU D 1 246 ? 32.68800 36.68200 -15.01300 1.000 111.31953 246 GLU D C 1
ATOM 10717 O O . GLU D 1 246 ? 32.90700 36.90200 -16.21100 1.000 113.36061 246 GLU D O 1
ATOM 10719 N N . PRO D 1 247 ? 32.39200 37.67200 -14.16300 1.000 111.59478 247 PRO D N 1
ATOM 10720 C CA . PRO D 1 247 ? 32.22000 39.04700 -14.66800 1.000 109.61568 247 PRO D CA 1
ATOM 10721 C C . PRO D 1 247 ? 33.43700 39.59400 -15.39500 1.000 108.71697 247 PRO D C 1
ATOM 10722 O O . PRO D 1 247 ? 33.28800 40.46500 -16.26200 1.000 105.58625 247 PRO D O 1
ATOM 10726 N N . ALA D 1 248 ? 34.63700 39.10800 -15.07300 1.000 112.06738 248 ALA D N 1
ATOM 10727 C CA . ALA D 1 248 ? 35.83400 39.53600 -15.78600 1.000 114.01975 248 ALA D CA 1
ATOM 10728 C C . ALA D 1 248 ? 35.86600 39.03800 -17.22600 1.000 110.46776 248 ALA D C 1
ATOM 10729 O O . ALA D 1 248 ? 36.56900 39.62400 -18.05500 1.000 111.78259 248 ALA D O 1
ATOM 10731 N N . ALA D 1 249 ? 35.12800 37.97400 -17.54100 1.000 107.35574 249 ALA D N 1
ATOM 10732 C CA . ALA D 1 249 ? 35.09900 37.41100 -18.88300 1.000 103.98455 249 ALA D CA 1
ATOM 10733 C C . ALA D 1 249 ? 33.78100 37.64800 -19.60800 1.000 102.13398 249 ALA D C 1
ATOM 10734 O O . ALA D 1 249 ? 33.63500 37.20800 -20.75400 1.000 100.53414 249 ALA D O 1
ATOM 10736 N N . SER D 1 250 ? 32.82200 38.32400 -18.98000 1.000 100.65137 250 SER D N 1
ATOM 10737 C CA . SER D 1 250 ? 31.51100 38.54400 -19.57400 1.000 98.82778 250 SER D CA 1
ATOM 10738 C C . SER D 1 250 ? 31.50600 39.77700 -20.47100 1.000 97.78365 250 SER D C 1
ATOM 10739 O O . SER D 1 250 ? 32.23000 40.74700 -20.23600 1.000 99.33796 250 SER D O 1
ATOM 10742 N N . ARG D 1 251 ? 30.69100 39.71700 -21.51900 1.000 95.70417 251 ARG D N 1
ATOM 10743 C CA . ARG D 1 251 ? 30.46500 40.85700 -22.39300 1.000 98.65684 251 ARG D CA 1
ATOM 10744 C C . ARG D 1 251 ? 29.34600 41.74400 -21.85300 1.000 94.31275 251 ARG D C 1
ATOM 10745 O O . ARG D 1 251 ? 28.50600 41.31800 -21.05700 1.000 94.39434 251 ARG D O 1
ATOM 10753 N N . LEU D 1 252 ? 29.34800 42.99900 -22.30600 1.000 90.70145 252 LEU D N 1
ATOM 10754 C CA . LEU D 1 252 ? 28.29600 43.98000 -22.02100 1.000 93.17153 252 LEU D CA 1
ATOM 10755 C C . LEU D 1 252 ? 27.82100 44.55400 -23.34900 1.000 94.24379 252 LEU D C 1
ATOM 10756 O O . LEU D 1 252 ? 28.38700 45.53400 -23.84400 1.000 94.25732 252 LEU D O 1
ATOM 10761 N N . LYS D 1 253 ? 26.79200 43.94600 -23.93100 1.000 93.90419 253 LYS D N 1
ATOM 10762 C CA . LYS D 1 253 ? 26.28600 44.38800 -25.22100 1.000 90.14771 253 LYS D CA 1
ATOM 10763 C C . LYS D 1 253 ? 25.13700 45.36500 -24.99200 1.000 85.88835 253 LYS D C 1
ATOM 10764 O O . LYS D 1 253 ? 24.10600 44.99600 -24.42500 1.000 83.77719 253 LYS D O 1
ATOM 10770 N N . ILE D 1 254 ? 25.31700 46.60600 -25.42600 1.000 82.33193 254 ILE D N 1
ATOM 10771 C CA . ILE D 1 254 ? 24.30700 47.64800 -25.28100 1.000 84.47336 254 ILE D CA 1
ATOM 10772 C C . ILE D 1 254 ? 23.66900 47.84000 -26.64900 1.000 83.06495 254 ILE D C 1
ATOM 10773 O O . ILE D 1 254 ? 24.31400 48.35000 -27.57200 1.000 83.41738 254 ILE D O 1
ATOM 10778 N N . TYR D 1 255 ? 22.41800 47.40300 -26.79300 1.000 82.61548 255 TYR D N 1
ATOM 10779 C CA . TYR D 1 255 ? 21.71300 47.50500 -28.06300 1.000 80.43271 255 TYR D CA 1
ATOM 10780 C C . TYR D 1 255 ? 21.06600 48.87800 -28.20600 1.000 84.17590 255 TYR D C 1
ATOM 10781 O O . TYR D 1 255 ? 20.50200 49.42600 -27.25200 1.000 85.64421 255 TYR D O 1
ATOM 10790 N N . ALA D 1 256 ? 21.15900 49.43400 -29.41100 1.000 84.01416 256 ALA D N 1
ATOM 10791 C CA . ALA D 1 256 ? 20.62900 50.75800 -29.70200 1.000 89.17376 256 ALA D CA 1
ATOM 10792 C C . ALA D 1 256 ? 20.04700 50.78100 -31.10600 1.000 89.38780 256 ALA D C 1
ATOM 10793 O O . ALA D 1 256 ? 20.58400 50.15500 -32.02600 1.000 88.81090 256 ALA D O 1
ATOM 10795 N N . ARG D 1 257 ? 18.94700 51.51100 -31.25900 1.000 87.27538 257 ARG D N 1
ATOM 10796 C CA . ARG D 1 257 ? 18.22600 51.60800 -32.51800 1.000 89.82012 257 ARG D CA 1
ATOM 10797 C C . ARG D 1 257 ? 18.10900 53.07100 -32.93400 1.000 96.16966 257 ARG D C 1
ATOM 10798 O O . ARG D 1 257 ? 17.92900 53.95600 -32.09000 1.000 99.95434 257 ARG D O 1
ATOM 10806 N N . SER D 1 258 ? 18.21600 53.31700 -34.24000 1.000 95.65213 258 SER D N 1
ATOM 10807 C CA . SER D 1 258 ? 18.10500 54.65200 -34.80700 1.000 93.83029 258 SER D CA 1
ATOM 10808 C C . SER D 1 258 ? 17.19500 54.62300 -36.02600 1.000 93.65537 258 SER D C 1
ATOM 10809 O O . SER D 1 258 ? 16.98400 53.57700 -36.64700 1.000 90.85140 258 SER D O 1
ATOM 10811 N N . ASN D 1 259 ? 16.65500 55.79400 -36.36400 1.000 96.93478 259 ASN D N 1
ATOM 10812 C CA . ASN D 1 259 ? 15.83100 55.93400 -37.55500 1.000 97.75876 259 ASN D CA 1
ATOM 10813 C C . ASN D 1 259 ? 16.64200 56.16700 -38.82200 1.000 99.70269 259 ASN D C 1
ATOM 10814 O O . ASN D 1 259 ? 16.12500 55.94100 -39.92200 1.000 100.95056 259 ASN D O 1
ATOM 10819 N N . GLN D 1 260 ? 17.89100 56.60900 -38.69900 1.000 98.91156 260 GLN D N 1
ATOM 10820 C CA . GLN D 1 260 ? 18.73800 56.77900 -39.87000 1.000 99.50054 260 GLN D CA 1
ATOM 10821 C C . GLN D 1 260 ? 19.19400 55.42100 -40.39200 1.000 95.85570 260 GLN D C 1
ATOM 10822 O O . GLN D 1 260 ? 19.39900 54.47200 -39.62900 1.000 93.07788 260 GLN D O 1
ATOM 10824 N N . THR D 1 261 ? 19.33900 55.32900 -41.71600 1.000 96.11464 261 THR D N 1
ATOM 10825 C CA . THR D 1 261 ? 19.70300 54.06900 -42.35100 1.000 93.05703 261 THR D CA 1
ATOM 10826 C C . THR D 1 261 ? 20.78800 54.18600 -43.41400 1.000 94.12354 261 THR D C 1
ATOM 10827 O O . THR D 1 261 ? 21.13600 53.16700 -44.02100 1.000 91.86377 261 THR D O 1
ATOM 10831 N N . SER D 1 262 ? 21.32900 55.37500 -43.67000 1.000 97.47383 262 SER D N 1
ATOM 10832 C CA . SER D 1 262 ? 22.38800 55.50000 -44.66200 1.000 98.75219 262 SER D CA 1
ATOM 10833 C C . SER D 1 262 ? 23.65000 54.80100 -44.17100 1.000 96.85812 262 SER D C 1
ATOM 10834 O O . SER D 1 262 ? 23.93000 54.74500 -42.96900 1.000 95.98305 262 SER D O 1
ATOM 10837 N N . PHE D 1 263 ? 24.42200 54.26300 -45.11700 1.000 91.20734 263 PHE D N 1
ATOM 10838 C CA . PHE D 1 263 ? 25.62300 53.53500 -44.73100 1.000 84.59876 263 PHE D CA 1
ATOM 10839 C C . PHE D 1 263 ? 26.69600 54.45400 -44.16300 1.000 94.95129 263 PHE D C 1
ATOM 10840 O O . PHE D 1 263 ? 27.55900 53.97700 -43.42400 1.000 83.54123 263 PHE D O 1
ATOM 10848 N N . ARG D 1 264 ? 26.68300 55.74700 -44.50500 1.000 89.39266 264 ARG D N 1
ATOM 10849 C CA . ARG D 1 264 ? 27.59100 56.68200 -43.84300 1.000 91.05875 264 ARG D CA 1
ATOM 10850 C C . ARG D 1 264 ? 27.35000 56.69000 -42.33800 1.000 93.59109 264 ARG D C 1
ATOM 10851 O O . ARG D 1 264 ? 28.30000 56.64200 -41.54400 1.000 93.83790 264 ARG D O 1
ATOM 10853 N N . PHE D 1 265 ? 26.07900 56.71500 -41.93200 1.000 94.48314 265 PHE D N 1
ATOM 10854 C CA . PHE D 1 265 ? 25.73700 56.65300 -40.51600 1.000 91.63286 265 PHE D CA 1
ATOM 10855 C C . PHE D 1 265 ? 26.19300 55.33400 -39.89700 1.000 87.38217 265 PHE D C 1
ATOM 10856 O O . PHE D 1 265 ? 26.77800 55.31500 -38.80600 1.000 87.24530 265 PHE D O 1
ATOM 10864 N N . VAL D 1 266 ? 25.93600 54.21800 -40.58500 1.000 86.41559 266 VAL D N 1
ATOM 10865 C CA . VAL D 1 266 ? 26.33100 52.90800 -40.06900 1.000 86.28460 266 VAL D CA 1
ATOM 10866 C C . VAL D 1 266 ? 27.84300 52.83800 -39.89000 1.000 85.20466 266 VAL D C 1
ATOM 10867 O O . VAL D 1 266 ? 28.34400 52.31800 -38.88400 1.000 82.54611 266 VAL D O 1
ATOM 10871 N N . ARG D 1 267 ? 28.59000 53.35200 -40.87000 1.000 83.92750 267 ARG D N 1
ATOM 10872 C CA . ARG D 1 267 ? 30.04500 53.37500 -40.79000 1.000 83.61115 267 ARG D CA 1
ATOM 10873 C C . ARG D 1 267 ? 30.51300 54.21400 -39.61100 1.000 85.36591 267 ARG D C 1
ATOM 10874 O O . ARG D 1 267 ? 31.42500 53.81100 -38.87800 1.000 84.00937 267 ARG D O 1
ATOM 10876 N N . ASP D 1 268 ? 29.90500 55.38900 -39.41400 1.000 87.43084 268 ASP D N 1
ATOM 10877 C CA . ASP D 1 268 ? 30.28800 56.22400 -38.27800 1.000 90.61315 268 ASP D CA 1
ATOM 10878 C C . ASP D 1 268 ? 30.01900 55.51900 -36.96000 1.000 90.43891 268 ASP D C 1
ATOM 10879 O O . ASP D 1 268 ? 30.79700 55.64700 -36.00700 1.000 98.85209 268 ASP D O 1
ATOM 10884 N N . VAL D 1 269 ? 28.93400 54.74800 -36.89400 1.000 88.61401 269 VAL D N 1
ATOM 10885 C CA . VAL D 1 269 ? 28.65400 53.99900 -35.67400 1.000 87.82413 269 VAL D CA 1
ATOM 10886 C C . VAL D 1 269 ? 29.70100 52.91200 -35.47200 1.000 86.28683 269 VAL D C 1
ATOM 10887 O O . VAL D 1 269 ? 30.20700 52.71700 -34.36000 1.000 85.48284 269 VAL D O 1
ATOM 10891 N N . MET D 1 270 ? 30.05700 52.20200 -36.54600 1.000 85.20730 270 MET D N 1
ATOM 10892 C CA . MET D 1 270 ? 31.08600 51.17000 -36.45700 1.000 81.81794 270 MET D CA 1
ATOM 10893 C C . MET D 1 270 ? 32.41100 51.74100 -35.96700 1.000 87.68471 270 MET D C 1
ATOM 10894 O O . MET D 1 270 ? 33.17000 51.05100 -35.27600 1.000 89.00482 270 MET D O 1
ATOM 10899 N N . THR D 1 271 ? 32.69400 52.99900 -36.30100 1.000 88.34386 271 THR D N 1
ATOM 10900 C CA . THR D 1 271 ? 33.91700 53.68200 -35.90100 1.000 91.52588 271 THR D CA 1
ATOM 10901 C C . THR D 1 271 ? 33.75400 54.49500 -34.62400 1.000 95.26019 271 THR D C 1
ATOM 10902 O O . THR D 1 271 ? 34.73400 55.09300 -34.16200 1.000 101.30094 271 THR D O 1
ATOM 10904 N N . ILE D 1 272 ? 32.54900 54.53300 -34.05700 1.000 93.59522 272 ILE D N 1
ATOM 10905 C CA . ILE D 1 272 ? 32.23900 55.33200 -32.87500 1.000 94.01608 272 ILE D CA 1
ATOM 10906 C C . ILE D 1 272 ? 32.59900 56.79800 -33.10800 1.000 95.90628 272 ILE D C 1
ATOM 10907 O O . ILE D 1 272 ? 33.67500 57.25600 -32.72800 1.000 97.81064 272 ILE D O 1
ATOM 10909 N N . ARG D 1 276 ? 37.35300 54.32900 -34.05800 1.000 100.94615 276 ARG D N 1
ATOM 10910 C CA . ARG D 1 276 ? 38.11400 53.22700 -34.63800 1.000 95.14739 276 ARG D CA 1
ATOM 10911 C C . ARG D 1 276 ? 38.71600 53.64900 -35.97600 1.000 93.32146 276 ARG D C 1
ATOM 10912 O O . ARG D 1 276 ? 38.02400 54.20300 -36.83000 1.000 94.33014 276 ARG D O 1
ATOM 10914 N N . THR D 1 277 ? 40.00100 53.35100 -36.15300 1.000 90.68240 277 THR D N 1
ATOM 10915 C CA . THR D 1 277 ? 40.71300 53.77300 -37.38700 1.000 95.38902 277 THR D CA 1
ATOM 10916 C C . THR D 1 277 ? 41.29400 52.57100 -38.14100 1.000 91.71619 277 THR D C 1
ATOM 10917 O O . THR D 1 277 ? 41.81900 52.78600 -39.24700 1.000 86.89974 277 THR D O 1
ATOM 10921 N N . ASP D 1 278 ? 41.18200 51.35900 -37.59300 1.000 91.25432 278 ASP D N 1
ATOM 10922 C CA . ASP D 1 278 ? 41.83100 50.17900 -38.22000 1.000 90.64859 278 ASP D CA 1
ATOM 10923 C C . ASP D 1 278 ? 40.81400 49.25800 -38.90500 1.000 90.70180 278 ASP D C 1
ATOM 10924 O O . ASP D 1 278 ? 41.14200 48.07200 -39.07600 1.000 91.81695 278 ASP D O 1
ATOM 10926 N N . LEU D 1 279 ? 39.65800 49.77100 -39.32900 1.000 88.31935 279 LEU D N 1
ATOM 10927 C CA . LEU D 1 279 ? 38.60400 48.87400 -39.87700 1.000 83.50452 279 LEU D CA 1
ATOM 10928 C C . LEU D 1 279 ? 38.25600 49.23700 -41.31900 1.000 82.63915 279 LEU D C 1
ATOM 10929 O O . LEU D 1 279 ? 37.23800 48.74300 -41.79000 1.000 82.43397 279 LEU D O 1
ATOM 10934 N N . ASP D 1 280 ? 39.08400 50.02600 -42.00300 1.000 80.03203 280 ASP D N 1
ATOM 10935 C CA . ASP D 1 280 ? 38.73500 50.51600 -43.36500 1.000 80.31678 280 ASP D CA 1
ATOM 10936 C C . ASP D 1 280 ? 38.47900 49.35000 -44.32900 1.000 76.13995 280 ASP D C 1
ATOM 10937 O O . ASP D 1 280 ? 37.53100 49.44800 -45.11100 1.000 77.39926 280 ASP D O 1
ATOM 10942 N N . ARG D 1 281 ? 39.29000 48.29800 -44.26800 1.000 74.63803 281 ARG D N 1
ATOM 10943 C CA . ARG D 1 281 ? 39.09900 47.12000 -45.14500 1.000 72.94075 281 ARG D CA 1
ATOM 10944 C C . ARG D 1 281 ? 37.80800 46.38200 -44.76900 1.000 72.84699 281 ARG D C 1
ATOM 10945 O O . ARG D 1 281 ? 37.04900 46.03800 -45.67900 1.000 75.64333 281 ARG D O 1
ATOM 10953 N N . SER D 1 282 ? 37.58900 46.11700 -43.48300 1.000 73.36928 282 SER D N 1
ATOM 10954 C CA . SER D 1 282 ? 36.37200 45.47600 -43.00600 1.000 71.93984 282 SER D CA 1
ATOM 10955 C C . SER D 1 282 ? 35.14700 46.29500 -43.37300 1.000 70.28924 282 SER D C 1
ATOM 10956 O O . SER D 1 282 ? 34.13300 45.74000 -43.79800 1.000 66.42980 282 SER D O 1
ATOM 10959 N N . ILE D 1 283 ? 35.21800 47.61700 -43.21700 1.000 73.39858 283 ILE D N 1
ATOM 10960 C CA . ILE D 1 283 ? 34.06400 48.44700 -43.54500 1.000 75.31838 283 ILE D CA 1
ATOM 10961 C C . ILE D 1 283 ? 33.80800 48.46900 -45.05200 1.000 73.76713 283 ILE D C 1
ATOM 10962 O O . ILE D 1 283 ? 32.65500 48.56300 -45.48200 1.000 79.47813 283 ILE D O 1
ATOM 10967 N N . GLU D 1 284 ? 34.85300 48.39100 -45.88000 1.000 72.28849 284 GLU D N 1
ATOM 10968 C CA . GLU D 1 284 ? 34.63300 48.28800 -47.32400 1.000 73.28787 284 GLU D CA 1
ATOM 10969 C C . GLU D 1 284 ? 33.88000 47.00700 -47.67200 1.000 71.18858 284 GLU D C 1
ATOM 10970 O O . GLU D 1 284 ? 32.89500 47.02200 -48.43300 1.000 71.80990 284 GLU D O 1
ATOM 10972 N N . LYS D 1 285 ? 34.32000 45.88200 -47.10200 1.000 68.99377 285 LYS D N 1
ATOM 10973 C CA . LYS D 1 285 ? 33.59000 44.63600 -47.31400 1.000 67.14902 285 LYS D CA 1
ATOM 10974 C C . LYS D 1 285 ? 32.17900 44.73100 -46.74800 1.000 66.36082 285 LYS D C 1
ATOM 10975 O O . LYS D 1 285 ? 31.23400 44.18500 -47.32700 1.000 66.19028 285 LYS D O 1
ATOM 10981 N N . PHE D 1 286 ? 32.02300 45.42300 -45.61400 1.000 67.53417 286 PHE D N 1
ATOM 10982 C CA . PHE D 1 286 ? 30.70400 45.65700 -45.03200 1.000 68.20622 286 PHE D CA 1
ATOM 10983 C C . PHE D 1 286 ? 29.80800 46.42200 -45.99400 1.000 68.34948 286 PHE D C 1
ATOM 10984 O O . PHE D 1 286 ? 28.62700 46.11000 -46.11900 1.000 68.33553 286 PHE D O 1
ATOM 10992 N N . SER D 1 287 ? 30.33500 47.46300 -46.63600 1.000 70.62781 287 SER D N 1
ATOM 10993 C CA . SER D 1 287 ? 29.54100 48.21800 -47.60200 1.000 73.15505 287 SER D CA 1
ATOM 10994 C C . SER D 1 287 ? 29.07700 47.31900 -48.73700 1.000 73.06600 287 SER D C 1
ATOM 10995 O O . SER D 1 287 ? 27.89800 47.34300 -49.12900 1.000 74.16587 287 SER D O 1
ATOM 10998 N N . ASP D 1 288 ? 29.99200 46.49400 -49.25300 1.000 72.09527 288 ASP D N 1
ATOM 10999 C CA . ASP D 1 288 ? 29.62000 45.54800 -50.30200 1.000 73.92433 288 ASP D CA 1
ATOM 11000 C C . ASP D 1 288 ? 28.50100 44.62000 -49.82500 1.000 70.67907 288 ASP D C 1
ATOM 11001 O O . ASP D 1 288 ? 27.46700 44.47500 -50.48900 1.000 72.03368 288 ASP D O 1
ATOM 11006 N N . LEU D 1 289 ? 28.68100 44.01000 -48.65200 1.000 68.14536 289 LEU D N 1
ATOM 11007 C CA . LEU D 1 289 ? 27.68700 43.07300 -48.13300 1.000 68.70339 289 LEU D CA 1
ATOM 11008 C C . LEU D 1 289 ? 26.36100 43.76300 -47.83200 1.000 70.15960 289 LEU D C 1
ATOM 11009 O O . LEU D 1 289 ? 25.29000 43.19800 -48.07300 1.000 68.49750 289 LEU D O 1
ATOM 11014 N N . TRP D 1 290 ? 26.41700 44.97400 -47.27700 1.000 69.09117 290 TRP D N 1
ATOM 11015 C CA . TRP D 1 290 ? 25.21700 45.74300 -46.97600 1.000 72.11171 290 TRP D CA 1
ATOM 11016 C C . TRP D 1 290 ? 24.38900 45.95200 -48.23200 1.000 75.87749 290 TRP D C 1
ATOM 11017 O O . TRP D 1 290 ? 23.17000 45.74200 -48.23000 1.000 75.21611 290 TRP D O 1
ATOM 11028 N N . LYS D 1 291 ? 25.04300 46.34900 -49.32700 1.000 75.00070 291 LYS D N 1
ATOM 11029 C CA . LYS D 1 291 ? 24.30400 46.56200 -50.56600 1.000 78.38217 291 LYS D CA 1
ATOM 11030 C C . LYS D 1 291 ? 23.80000 45.24300 -51.14300 1.000 77.86826 291 LYS D C 1
ATOM 11031 O O . LYS D 1 291 ? 22.67500 45.17000 -51.65100 1.000 79.56664 291 LYS D O 1
ATOM 11037 N N . ARG D 1 292 ? 24.61000 44.18600 -51.04800 1.000 74.90249 292 ARG D N 1
ATOM 11038 C CA . ARG D 1 292 ? 24.24100 42.89700 -51.62900 1.000 75.87205 292 ARG D CA 1
ATOM 11039 C C . ARG D 1 292 ? 23.04500 42.27200 -50.91500 1.000 77.70584 292 ARG D C 1
ATOM 11040 O O . ARG D 1 292 ? 22.11700 41.77700 -51.56600 1.000 81.31382 292 ARG D O 1
ATOM 11048 N N . ALA D 1 293 ? 23.04100 42.29900 -49.58000 1.000 78.94855 293 ALA D N 1
ATOM 11049 C CA . ALA D 1 293 ? 21.95300 41.68800 -48.81900 1.000 76.76182 293 ALA D CA 1
ATOM 11050 C C . ALA D 1 293 ? 20.64900 42.45700 -48.98600 1.000 80.54001 293 ALA D C 1
ATOM 11051 O O . ALA D 1 293 ? 19.57400 41.85300 -49.08500 1.000 81.56784 293 ALA D O 1
ATOM 11053 N N . LEU D 1 294 ? 20.72000 43.78600 -49.01300 1.000 76.56522 294 LEU D N 1
ATOM 11054 C CA . LEU D 1 294 ? 19.53400 44.62300 -49.11900 1.000 79.56645 294 LEU D CA 1
ATOM 11055 C C . LEU D 1 294 ? 19.07900 44.84600 -50.55500 1.000 84.64353 294 LEU D C 1
ATOM 11056 O O . LEU D 1 294 ? 18.06500 45.51700 -50.76900 1.000 86.28944 294 LEU D O 1
ATOM 11061 N N . GLY D 1 295 ? 19.79000 44.29900 -51.53900 1.000 82.60379 295 GLY D N 1
ATOM 11062 C CA . GLY D 1 295 ? 19.40400 44.48300 -52.92300 1.000 86.10559 295 GLY D CA 1
ATOM 11063 C C . GLY D 1 295 ? 19.61000 45.88000 -53.46000 1.000 88.74882 295 GLY D C 1
ATOM 11064 O O . GLY D 1 295 ? 18.91900 46.28000 -54.40100 1.000 92.52074 295 GLY D O 1
ATOM 11065 N N . LEU D 1 296 ? 20.52900 46.64300 -52.87800 1.000 87.20315 296 LEU D N 1
ATOM 11066 C CA . LEU D 1 296 ? 20.80700 47.98600 -53.35600 1.000 89.81677 296 LEU D CA 1
ATOM 11067 C C . LEU D 1 296 ? 21.77100 47.94300 -54.53900 1.000 90.46309 296 LEU D C 1
ATOM 11068 O O . LEU D 1 296 ? 22.52600 46.98300 -54.72500 1.000 88.19379 296 LEU D O 1
ATOM 11073 N N . ASP D 1 297 ? 21.73300 48.99900 -55.34400 1.000 93.92073 297 ASP D N 1
ATOM 11074 C CA . ASP D 1 297 ? 22.66600 49.11400 -56.45300 1.000 95.15175 297 ASP D CA 1
ATOM 11075 C C . ASP D 1 297 ? 24.09500 49.14700 -55.91700 1.000 92.04461 297 ASP D C 1
ATOM 11076 O O . ASP D 1 297 ? 24.35400 49.77300 -54.88100 1.000 90.76524 297 ASP D O 1
ATOM 11078 N N . PRO D 1 298 ? 25.04200 48.47800 -56.58100 1.000 92.72410 298 PRO D N 1
ATOM 11079 C CA . PRO D 1 298 ? 26.42800 48.47800 -56.08300 1.000 94.78251 298 PRO D CA 1
ATOM 11080 C C . PRO D 1 298 ? 27.03800 49.86500 -55.98700 1.000 90.42411 298 PRO D C 1
ATOM 11081 O O . PRO D 1 298 ? 27.95600 50.07000 -55.18200 1.000 88.53366 298 PRO D O 1
ATOM 11085 N N . ASP D 1 299 ? 26.55000 50.82400 -56.77400 1.000 94.16683 299 ASP D N 1
ATOM 11086 C CA . ASP D 1 299 ? 27.02400 52.20100 -56.74000 1.000 96.30455 299 ASP D CA 1
ATOM 11087 C C . ASP D 1 299 ? 26.09600 53.10300 -55.93400 1.000 97.41098 299 ASP D C 1
ATOM 11088 O O . ASP D 1 299 ? 26.05100 54.31500 -56.16700 1.000 100.53371 299 ASP D O 1
ATOM 11093 N N . THR D 1 300 ? 25.34500 52.53400 -54.99900 1.000 95.23654 300 THR D N 1
ATOM 11094 C CA . THR D 1 300 ? 24.44600 53.33100 -54.17800 1.000 96.51013 300 THR D CA 1
ATOM 11095 C C . THR D 1 300 ? 25.24700 54.30800 -53.32100 1.000 96.38774 300 THR D C 1
ATOM 11096 O O . THR D 1 300 ? 26.17500 53.88600 -52.61500 1.000 93.37520 300 THR D O 1
ATOM 11100 N N . PRO D 1 301 ? 24.93700 55.60300 -53.36000 1.000 99.90887 301 PRO D N 1
ATOM 11101 C CA . PRO D 1 301 ? 25.66700 56.57300 -52.53100 1.000 100.33304 301 PRO D CA 1
ATOM 11102 C C . PRO D 1 301 ? 25.50300 56.25600 -51.05600 1.000 97.69380 301 PRO D C 1
ATOM 11103 O O . PRO D 1 301 ? 24.40100 55.90500 -50.60600 1.000 97.44845 301 PRO D O 1
ATOM 11107 N N . PRO D 1 302 ? 26.57900 56.36600 -50.27000 1.000 95.99415 302 PRO D N 1
ATOM 11108 C CA . PRO D 1 302 ? 26.48400 56.02700 -48.84000 1.000 95.30080 302 PRO D CA 1
ATOM 11109 C C . PRO D 1 302 ? 25.63100 56.99200 -48.03200 1.000 100.73549 302 PRO D C 1
ATOM 11110 O O . PRO D 1 302 ? 25.24000 56.64900 -46.90700 1.000 101.76683 302 PRO D O 1
ATOM 11114 N N . GLU D 1 303 ? 25.33300 58.18000 -48.55800 1.000 100.43694 303 GLU D N 1
ATOM 11115 C CA . GLU D 1 303 ? 24.50100 59.15000 -47.86200 1.000 103.63968 303 GLU D CA 1
ATOM 11116 C C . GLU D 1 303 ? 23.01100 58.95100 -48.11000 1.000 105.17305 303 GLU D C 1
ATOM 11117 O O . GLU D 1 303 ? 22.19700 59.57400 -47.41900 1.000 107.69916 303 GLU D O 1
ATOM 11119 N N . ASP D 1 304 ? 22.63200 58.09000 -49.05300 1.000 104.05696 304 ASP D N 1
ATOM 11120 C CA . ASP D 1 304 ? 21.22200 57.86000 -49.33700 1.000 105.89151 304 ASP D CA 1
ATOM 11121 C C . ASP D 1 304 ? 20.61600 56.96000 -48.26600 1.000 103.42982 304 ASP D C 1
ATOM 11122 O O . ASP D 1 304 ? 21.18000 55.91700 -47.91900 1.000 99.05300 304 ASP D O 1
ATOM 11127 N N . GLU D 1 305 ? 19.46400 57.37000 -47.74900 1.000 106.00786 305 GLU D N 1
ATOM 11128 C CA . GLU D 1 305 ? 18.71900 56.59800 -46.77000 1.000 104.35135 305 GLU D CA 1
ATOM 11129 C C . GLU D 1 305 ? 17.93000 55.46800 -47.42400 1.000 103.40194 305 GLU D C 1
ATOM 11130 O O . GLU D 1 305 ? 17.59500 55.50300 -48.61200 1.000 105.45208 305 GLU D O 1
ATOM 11136 N N . LEU D 1 306 ? 17.65200 54.44600 -46.61600 1.000 100.47461 306 LEU D N 1
ATOM 11137 C CA . LEU D 1 306 ? 16.78100 53.36000 -47.02500 1.000 99.95474 306 LEU D CA 1
ATOM 11138 C C . LEU D 1 306 ? 15.33900 53.86600 -47.08100 1.000 104.68520 306 LEU D C 1
ATOM 11139 O O . LEU D 1 306 ? 14.99000 54.83700 -46.40100 1.000 107.47412 306 LEU D O 1
ATOM 11144 N N . PRO D 1 307 ? 14.48800 53.24200 -47.89700 1.000 108.22937 307 PRO D N 1
ATOM 11145 C CA . PRO D 1 307 ? 13.07300 53.63200 -47.91600 1.000 110.92774 307 PRO D CA 1
ATOM 11146 C C . PRO D 1 307 ? 12.46000 53.53900 -46.52500 1.000 110.91765 307 PRO D C 1
ATOM 11147 O O . PRO D 1 307 ? 12.71900 52.59700 -45.77300 1.000 107.02926 307 PRO D O 1
ATOM 11151 N N . LYS D 1 308 ? 11.64200 54.53400 -46.19000 1.000 115.64408 308 LYS D N 1
ATOM 11152 C CA . LYS D 1 308 ? 11.13900 54.67100 -44.82700 1.000 116.35500 308 LYS D CA 1
ATOM 11153 C C . LYS D 1 308 ? 10.14200 53.56500 -44.49100 1.000 116.14231 308 LYS D C 1
ATOM 11154 O O . LYS D 1 308 ? 9.17800 53.33500 -45.22700 1.000 119.28471 308 LYS D O 1
ATOM 11156 N N . VAL D 1 309 ? 10.37800 52.87900 -43.37300 1.000 112.72233 309 VAL D N 1
ATOM 11157 C CA . VAL D 1 309 ? 9.41700 51.93900 -42.80600 1.000 112.92097 309 VAL D CA 1
ATOM 11158 C C . VAL D 1 309 ? 9.17200 52.33700 -41.35600 1.000 113.91930 309 VAL D C 1
ATOM 11159 O O . VAL D 1 309 ? 10.12300 52.55400 -40.59600 1.000 113.02589 309 VAL D O 1
ATOM 11163 N N . ASP D 1 310 ? 7.89900 52.45500 -40.98000 1.000 118.32449 310 ASP D N 1
ATOM 11164 C CA . ASP D 1 310 ? 7.51100 52.88200 -39.63500 1.000 120.33181 310 ASP D CA 1
ATOM 11165 C C . ASP D 1 310 ? 7.13600 51.64100 -38.83300 1.000 117.99322 310 ASP D C 1
ATOM 11166 O O . ASP D 1 310 ? 5.98200 51.21300 -38.81700 1.000 120.99067 310 ASP D O 1
ATOM 11168 N N . HIS D 1 311 ? 8.12600 51.06300 -38.15600 1.000 112.88909 311 HIS D N 1
ATOM 11169 C CA . HIS D 1 311 ? 7.91500 49.86600 -37.35600 1.000 110.35149 311 HIS D CA 1
ATOM 11170 C C . HIS D 1 311 ? 8.64100 50.00800 -36.02600 1.000 108.24991 311 HIS D C 1
ATOM 11171 O O . HIS D 1 311 ? 9.59000 50.78600 -35.89100 1.000 107.29802 311 HIS D O 1
ATOM 11178 N N . LEU D 1 312 ? 8.16900 49.24100 -35.03700 1.000 107.88385 312 LEU D N 1
ATOM 11179 C CA . LEU D 1 312 ? 8.80200 49.23400 -33.72000 1.000 106.07098 312 LEU D CA 1
ATOM 11180 C C . LEU D 1 312 ? 10.27800 48.86900 -33.81200 1.000 100.57871 312 LEU D C 1
ATOM 11181 O O . LEU D 1 312 ? 11.10800 49.41700 -33.07800 1.000 99.81709 312 LEU D O 1
ATOM 11186 N N . THR D 1 313 ? 10.62200 47.93700 -34.69800 1.000 97.08945 313 THR D N 1
ATOM 11187 C CA . THR D 1 313 ? 11.99500 47.47400 -34.84500 1.000 94.12106 313 THR D CA 1
ATOM 11188 C C . THR D 1 313 ? 12.60600 47.88900 -36.18200 1.000 91.36394 313 THR D C 1
ATOM 11189 O O . THR D 1 313 ? 13.54400 47.24300 -36.66100 1.000 91.89879 313 THR D O 1
ATOM 11193 N N . SER D 1 314 ? 12.10200 48.96100 -36.79000 1.000 95.27853 314 SER D N 1
ATOM 11194 C CA . SER D 1 314 ? 12.65400 49.46500 -38.03800 1.000 95.14025 314 SER D CA 1
ATOM 11195 C C . SER D 1 314 ? 13.90200 50.30100 -37.75700 1.000 93.94646 314 SER D C 1
ATOM 11196 O O . SER D 1 314 ? 14.28600 50.53100 -36.60700 1.000 93.56562 314 SER D O 1
ATOM 11198 N N . GLY D 1 315 ? 14.54700 50.76700 -38.81800 1.000 93.68178 315 GLY D N 1
ATOM 11199 C CA . GLY D 1 315 ? 15.75900 51.53600 -38.65400 1.000 92.79477 315 GLY D CA 1
ATOM 11200 C C . GLY D 1 315 ? 16.98500 50.66400 -38.45800 1.000 87.89935 315 GLY D C 1
ATOM 11201 O O . GLY D 1 315 ? 16.95700 49.43500 -38.58800 1.000 84.98549 315 GLY D O 1
ATOM 11202 N N . ALA D 1 316 ? 18.08700 51.33200 -38.13200 1.000 87.38175 316 ALA D N 1
ATOM 11203 C CA . ALA D 1 316 ? 19.37400 50.67700 -37.94900 1.000 88.86819 316 ALA D CA 1
ATOM 11204 C C . ALA D 1 316 ? 19.54000 50.22900 -36.50300 1.000 86.30007 316 ALA D C 1
ATOM 11205 O O . ALA D 1 316 ? 19.14700 50.93800 -35.57300 1.000 84.70617 316 ALA D O 1
ATOM 11207 N N . VAL D 1 317 ? 20.12100 49.04300 -36.32000 1.000 78.28478 317 VAL D N 1
ATOM 11208 C CA . VAL D 1 317 ? 20.30200 48.45900 -34.99700 1.000 81.59622 317 VAL D CA 1
ATOM 11209 C C . VAL D 1 317 ? 21.77000 48.10600 -34.80600 1.000 78.35142 317 VAL D C 1
ATOM 11210 O O . VAL D 1 317 ? 22.42200 47.59100 -35.72300 1.000 79.37361 317 VAL D O 1
ATOM 11214 N N . PHE D 1 318 ? 22.28900 48.38000 -33.61100 1.000 78.14227 318 PHE D N 1
ATOM 11215 C CA . PHE D 1 318 ? 23.67700 48.09500 -33.28200 1.000 76.53172 318 PHE D CA 1
ATOM 11216 C C . PHE D 1 318 ? 23.74600 47.62100 -31.84200 1.000 72.73797 318 PHE D C 1
ATOM 11217 O O . PHE D 1 318 ? 22.78100 47.72600 -31.08300 1.000 74.47131 318 PHE D O 1
ATOM 11225 N N . ASN D 1 319 ? 24.90600 47.09400 -31.46700 1.000 77.37111 319 ASN D N 1
ATOM 11226 C CA . ASN D 1 319 ? 25.22800 46.92200 -30.05900 1.000 79.35417 319 ASN D CA 1
ATOM 11227 C C . ASN D 1 319 ? 26.69500 47.25600 -29.83000 1.000 75.32954 319 ASN D C 1
ATOM 11228 O O . ASN D 1 319 ? 27.55300 46.98000 -30.67500 1.000 70.84379 319 ASN D O 1
ATOM 11233 N N . PHE D 1 320 ? 26.96200 47.84500 -28.66900 1.000 76.94533 320 PHE D N 1
ATOM 11234 C CA . PHE D 1 320 ? 28.30100 48.22500 -28.23800 1.000 80.00968 320 PHE D CA 1
ATOM 11235 C C . PHE D 1 320 ? 28.76100 47.26400 -27.15300 1.000 87.12206 320 PHE D C 1
ATOM 11236 O O . PHE D 1 320 ? 28.07900 47.09700 -26.13600 1.000 90.15832 320 PHE D O 1
ATOM 11244 N N . ASP D 1 321 ? 29.91000 46.63900 -27.38100 1.000 93.68692 321 ASP D N 1
ATOM 11245 C CA . ASP D 1 321 ? 30.56400 45.77500 -26.41300 1.000 96.53426 321 ASP D CA 1
ATOM 11246 C C . ASP D 1 321 ? 31.53900 46.62800 -25.61300 1.000 99.30232 321 ASP D C 1
ATOM 11247 O O . ASP D 1 321 ? 32.50000 47.18200 -26.17200 1.000 96.48397 321 ASP D O 1
ATOM 11252 N N . VAL D 1 322 ? 31.27800 46.72100 -24.30800 1.000 106.23361 322 VAL D N 1
ATOM 11253 C CA . VAL D 1 322 ? 32.03600 47.53600 -23.36700 1.000 109.88206 322 VAL D CA 1
ATOM 11254 C C . VAL D 1 322 ? 32.94200 46.62200 -22.55500 1.000 115.29259 322 VAL D C 1
ATOM 11255 O O . VAL D 1 322 ? 32.50200 45.57200 -22.06600 1.000 116.91009 322 VAL D O 1
ATOM 11259 N N . ALA D 1 323 ? 34.20400 47.02700 -22.40800 1.000 119.65202 323 ALA D N 1
ATOM 11260 C CA . ALA D 1 323 ? 35.24100 46.21700 -21.77000 1.000 119.45951 323 ALA D CA 1
ATOM 11261 C C . ALA D 1 323 ? 35.35700 44.84500 -22.43300 1.000 114.91788 323 ALA D C 1
ATOM 11262 O O . ALA D 1 323 ? 35.62600 44.74400 -23.63300 1.000 109.05967 323 ALA D O 1
ATOM 11264 N N . GLN D 1 327 ? 39.72200 48.11700 -23.48900 1.000 109.46772 327 GLN D N 1
ATOM 11265 C CA . GLN D 1 327 ? 39.38500 49.48100 -23.09700 1.000 114.68532 327 GLN D CA 1
ATOM 11266 C C . GLN D 1 327 ? 38.69600 50.23700 -24.23200 1.000 112.73200 327 GLN D C 1
ATOM 11267 O O . GLN D 1 327 ? 38.00700 51.23000 -23.99400 1.000 117.87316 327 GLN D O 1
ATOM 11269 N N . ILE D 1 328 ? 38.88300 49.76700 -25.45900 1.000 108.61630 328 ILE D N 1
ATOM 11270 C CA . ILE D 1 328 ? 38.24500 50.34700 -26.63800 1.000 104.41722 328 ILE D CA 1
ATOM 11271 C C . ILE D 1 328 ? 37.01500 49.50700 -26.96500 1.000 96.61370 328 ILE D C 1
ATOM 11272 O O . ILE D 1 328 ? 37.14800 48.28800 -27.15900 1.000 90.55691 328 ILE D O 1
ATOM 11274 N N . PRO D 1 329 ? 35.82500 50.10000 -27.05200 1.000 96.24823 329 PRO D N 1
ATOM 11275 C CA . PRO D 1 329 ? 34.61400 49.30300 -27.28200 1.000 95.08082 329 PRO D CA 1
ATOM 11276 C C . PRO D 1 329 ? 34.52800 48.78600 -28.70800 1.000 91.99620 329 PRO D C 1
ATOM 11277 O O . PRO D 1 329 ? 35.10200 49.34700 -29.64500 1.000 87.60399 329 PRO D O 1
ATOM 11281 N N . GLU D 1 330 ? 33.78800 47.69100 -28.86400 1.000 92.31160 330 GLU D N 1
ATOM 11282 C CA . GLU D 1 330 ? 33.55800 47.09900 -30.17600 1.000 87.01765 330 GLU D CA 1
ATOM 11283 C C . GLU D 1 330 ? 32.10100 47.27700 -30.58800 1.000 81.97032 330 GLU D C 1
ATOM 11284 O O . GLU D 1 330 ? 31.21700 47.38200 -29.74100 1.000 88.23959 330 GLU D O 1
ATOM 11290 N N . VAL D 1 331 ? 31.84700 47.35200 -31.89100 1.000 74.29493 331 VAL D N 1
ATOM 11291 C CA . VAL D 1 331 ? 30.50000 47.60300 -32.39200 1.000 74.53437 331 VAL D CA 1
ATOM 11292 C C . VAL D 1 331 ? 30.07500 46.45600 -33.29800 1.000 73.85302 331 VAL D C 1
ATOM 11293 O O . VAL D 1 331 ? 30.86600 45.96400 -34.11000 1.000 73.37777 331 VAL D O 1
ATOM 11297 N N . LYS D 1 332 ? 28.82500 46.02300 -33.14600 1.000 74.50002 332 LYS D N 1
ATOM 11298 C CA . LYS D 1 332 ? 28.20500 45.05400 -34.04000 1.000 70.96306 332 LYS D CA 1
ATOM 11299 C C . LYS D 1 332 ? 26.96900 45.68400 -34.66400 1.000 69.56180 332 LYS D C 1
ATOM 11300 O O . LYS D 1 332 ? 26.13800 46.26100 -33.95500 1.000 72.03748 332 LYS D O 1
ATOM 11306 N N . ALA D 1 333 ? 26.87000 45.61500 -35.98900 1.000 66.27017 333 ALA D N 1
ATOM 11307 C CA . ALA D 1 333 ? 25.71700 46.15300 -36.69800 1.000 67.34569 333 ALA D CA 1
ATOM 11308 C C . ALA D 1 333 ? 24.78700 45.01800 -37.10600 1.000 67.97625 333 ALA D C 1
ATOM 11309 O O . ALA D 1 333 ? 25.22700 43.89200 -37.33300 1.000 67.31163 333 ALA D O 1
ATOM 11311 N N . TYR D 1 334 ? 23.48600 45.29700 -37.14400 1.000 71.14133 334 TYR D N 1
ATOM 11312 C CA . TYR D 1 334 ? 22.50200 44.30000 -37.55100 1.000 71.79595 334 TYR D CA 1
ATOM 11313 C C . TYR D 1 334 ? 21.74700 44.82600 -38.76500 1.000 78.71962 334 TYR D C 1
ATOM 11314 O O . TYR D 1 334 ? 20.96400 45.77500 -38.64900 1.000 86.37038 334 TYR D O 1
ATOM 11323 N N . ILE D 1 335 ? 21.97400 44.20900 -39.92000 1.000 73.99144 335 ILE D N 1
ATOM 11324 C CA . ILE D 1 335 ? 21.27600 44.54900 -41.15600 1.000 73.15622 335 ILE D CA 1
ATOM 11325 C C . ILE D 1 335 ? 19.84900 44.02400 -41.05500 1.000 76.81265 335 ILE D C 1
ATOM 11326 O O . ILE D 1 335 ? 19.65200 42.79900 -40.98300 1.000 73.15357 335 ILE D O 1
ATOM 11331 N N . PRO D 1 336 ? 18.83200 44.90400 -41.01200 1.000 79.62764 336 PRO D N 1
ATOM 11332 C CA . PRO D 1 336 ? 17.41300 44.48600 -40.90300 1.000 82.16792 336 PRO D CA 1
ATOM 11333 C C . PRO D 1 336 ? 16.85300 43.96900 -42.22700 1.000 75.89304 336 PRO D C 1
ATOM 11334 O O . PRO D 1 336 ? 16.15900 44.65800 -42.97800 1.000 79.89060 336 PRO D O 1
ATOM 11338 N N . VAL D 1 337 ? 17.16100 42.70300 -42.51500 1.000 81.69062 337 VAL D N 1
ATOM 11339 C CA . VAL D 1 337 ? 16.75900 42.09400 -43.78000 1.000 79.40981 337 VAL D CA 1
ATOM 11340 C C . VAL D 1 337 ? 15.24500 42.13700 -43.93700 1.000 80.93031 337 VAL D C 1
ATOM 11341 O O . VAL D 1 337 ? 14.72500 42.45100 -45.01500 1.000 80.93056 337 VAL D O 1
ATOM 11345 N N . ARG D 1 338 ? 14.51700 41.84300 -42.85600 1.000 78.30587 338 ARG D N 1
ATOM 11346 C CA . ARG D 1 338 ? 13.06800 41.70600 -42.93900 1.000 83.54949 338 ARG D CA 1
ATOM 11347 C C . ARG D 1 338 ? 12.39000 43.00900 -43.34600 1.000 85.93719 338 ARG D C 1
ATOM 11348 O O . ARG D 1 338 ? 11.32400 42.98000 -43.97200 1.000 96.26657 338 ARG D O 1
ATOM 11356 N N . HIS D 1 339 ? 12.98800 44.15600 -43.01400 1.000 85.90780 339 HIS D N 1
ATOM 11357 C CA . HIS D 1 339 ? 12.34800 45.44400 -43.25900 1.000 90.12496 339 HIS D CA 1
ATOM 11358 C C . HIS D 1 339 ? 12.72100 46.07000 -44.59600 1.000 91.54061 339 HIS D C 1
ATOM 11359 O O . HIS D 1 339 ? 11.92900 46.84900 -45.14100 1.000 95.78728 339 HIS D O 1
ATOM 11366 N N . TYR D 1 340 ? 13.90400 45.76900 -45.13800 1.000 88.56644 340 TYR D N 1
ATOM 11367 C CA . TYR D 1 340 ? 14.40600 46.50100 -46.29400 1.000 90.14947 340 TYR D CA 1
ATOM 11368 C C . TYR D 1 340 ? 14.81500 45.64000 -47.48500 1.000 88.77815 340 TYR D C 1
ATOM 11369 O O . TYR D 1 340 ? 15.02100 46.19800 -48.56900 1.000 95.54351 340 TYR D O 1
ATOM 11378 N N . ALA D 1 341 ? 14.94200 44.32300 -47.33600 1.000 87.13015 341 ALA D N 1
ATOM 11379 C CA . ALA D 1 341 ? 15.27500 43.48800 -48.48000 1.000 86.40238 341 ALA D CA 1
ATOM 11380 C C . ALA D 1 341 ? 14.03400 43.21800 -49.33000 1.000 91.24568 341 ALA D C 1
ATOM 11381 O O . ALA D 1 341 ? 12.89700 43.46700 -48.91900 1.000 93.69557 341 ALA D O 1
ATOM 11383 N N . ASN D 1 342 ? 14.26400 42.68000 -50.53000 1.000 90.46183 342 ASN D N 1
ATOM 11384 C CA . ASN D 1 342 ? 13.16000 42.36900 -51.43400 1.000 94.61545 342 ASN D CA 1
ATOM 11385 C C . ASN D 1 342 ? 12.46800 41.06800 -51.03800 1.000 99.63165 342 ASN D C 1
ATOM 11386 O O . ASN D 1 342 ? 11.23800 41.02100 -50.92500 1.000 97.46860 342 ASN D O 1
ATOM 11388 N N . ASN D 1 343 ? 13.24100 40.00200 -50.83500 1.000 96.85652 343 ASN D N 1
ATOM 11389 C CA . ASN D 1 343 ? 12.70100 38.72000 -50.39900 1.000 95.37994 343 ASN D CA 1
ATOM 11390 C C . ASN D 1 343 ? 13.80700 37.92600 -49.71300 1.000 91.43512 343 ASN D C 1
ATOM 11391 O O . ASN D 1 343 ? 14.99200 38.25100 -49.83100 1.000 82.74160 343 ASN D O 1
ATOM 11396 N N . ASP D 1 344 ? 13.40100 36.88000 -48.98700 1.000 84.06548 344 ASP D N 1
ATOM 11397 C CA . ASP D 1 344 ? 14.35900 36.11500 -48.18900 1.000 91.21462 344 ASP D CA 1
ATOM 11398 C C . ASP D 1 344 ? 15.37400 35.39600 -49.06900 1.000 89.48010 344 ASP D C 1
ATOM 11399 O O . ASP D 1 344 ? 16.56400 35.33300 -48.73100 1.000 81.97924 344 ASP D O 1
ATOM 11404 N N . LEU D 1 345 ? 14.92300 34.85000 -50.20000 1.000 93.19911 345 LEU D N 1
ATOM 11405 C CA . LEU D 1 345 ? 15.84100 34.16100 -51.09900 1.000 89.89844 345 LEU D CA 1
ATOM 11406 C C . LEU D 1 345 ? 16.86900 35.12600 -51.67800 1.000 85.64995 345 LEU D C 1
ATOM 11407 O O . LEU D 1 345 ? 18.05200 34.78900 -51.78500 1.000 78.98970 345 LEU D O 1
ATOM 11410 N N . GLN D 1 346 ? 16.43700 36.33100 -52.05200 1.000 85.19999 346 GLN D N 1
ATOM 11411 C CA . GLN D 1 346 ? 17.36200 37.31900 -52.60100 1.000 86.77423 346 GLN D CA 1
ATOM 11412 C C . GLN D 1 346 ? 18.42600 37.71300 -51.58000 1.000 82.06590 346 GLN D C 1
ATOM 11413 O O . GLN D 1 346 ? 19.62200 37.75800 -51.89600 1.000 84.50806 346 GLN D O 1
ATOM 11419 N N . ALA D 1 347 ? 18.00700 38.00000 -50.34300 1.000 79.76836 347 ALA D N 1
ATOM 11420 C CA . ALA D 1 347 ? 18.96300 38.39100 -49.31200 1.000 78.55044 347 ALA D CA 1
ATOM 11421 C C . ALA D 1 347 ? 19.91700 37.25100 -48.98800 1.000 76.19068 347 ALA D C 1
ATOM 11422 O O . ALA D 1 347 ? 21.12600 37.46600 -48.81700 1.000 72.90421 347 ALA D O 1
ATOM 11424 N N . ALA D 1 348 ? 19.39000 36.02400 -48.92900 1.000 76.89835 348 ALA D N 1
ATOM 11425 C CA . ALA D 1 348 ? 20.22200 34.86500 -48.63200 1.000 74.53912 348 ALA D CA 1
ATOM 11426 C C . ALA D 1 348 ? 21.23200 34.61400 -49.74000 1.000 76.41080 348 ALA D C 1
ATOM 11427 O O . ALA D 1 348 ? 22.39100 34.28800 -49.46400 1.000 75.22468 348 ALA D O 1
ATOM 11429 N N . LEU D 1 349 ? 20.80700 34.74400 -51.00100 1.000 74.15937 349 LEU D N 1
ATOM 11430 C CA . LEU D 1 349 ? 21.73200 34.54800 -52.10900 1.000 78.75900 349 LEU D CA 1
ATOM 11431 C C . LEU D 1 349 ? 22.77800 35.65200 -52.16500 1.000 78.41462 349 LEU D C 1
ATOM 11432 O O . LEU D 1 349 ? 23.92600 35.38500 -52.52400 1.000 79.59784 349 LEU D O 1
ATOM 11437 N N . GLY D 1 350 ? 22.42500 36.87800 -51.77600 1.000 75.84034 350 GLY D N 1
ATOM 11438 C CA . GLY D 1 350 ? 23.43900 37.91700 -51.67700 1.000 73.07922 350 GLY D CA 1
ATOM 11439 C C . GLY D 1 350 ? 24.46700 37.60600 -50.60500 1.000 67.90136 350 GLY D C 1
ATOM 11440 O O . GLY D 1 350 ? 25.67800 37.74700 -50.82400 1.000 67.31110 350 GLY D O 1
ATOM 11441 N N . LEU D 1 351 ? 23.99900 37.14400 -49.44200 1.000 67.35335 351 LEU D N 1
ATOM 11442 C CA . LEU D 1 351 ? 24.91900 36.78100 -48.36700 1.000 70.69624 351 LEU D CA 1
ATOM 11443 C C . LEU D 1 351 ? 25.82000 35.62400 -48.78400 1.000 70.89417 351 LEU D C 1
ATOM 11444 O O . LEU D 1 351 ? 27.03600 35.65400 -48.55200 1.000 67.89363 351 LEU D O 1
ATOM 11449 N N . ILE D 1 352 ? 25.23700 34.60200 -49.41300 1.000 74.59944 352 ILE D N 1
ATOM 11450 C CA . ILE D 1 352 ? 26.00500 33.44500 -49.86100 1.000 72.81661 352 ILE D CA 1
ATOM 11451 C C . ILE D 1 352 ? 26.99500 33.84800 -50.94700 1.000 74.47415 352 ILE D C 1
ATOM 11452 O O . ILE D 1 352 ? 28.12100 33.34000 -50.99800 1.000 70.60807 352 ILE D O 1
ATOM 11457 N N . GLY D 1 353 ? 26.60900 34.78500 -51.81500 1.000 75.67578 353 GLY D N 1
ATOM 11458 C CA . GLY D 1 353 ? 27.53400 35.26300 -52.82500 1.000 74.54475 353 GLY D CA 1
ATOM 11459 C C . GLY D 1 353 ? 28.72700 35.96500 -52.21400 1.000 75.21176 353 GLY D C 1
ATOM 11460 O O . GLY D 1 353 ? 29.86600 35.74300 -52.63000 1.000 78.42038 353 GLY D O 1
ATOM 11461 N N . TYR D 1 354 ? 28.48800 36.78900 -51.19000 1.000 75.41594 354 TYR D N 1
ATOM 11462 C CA . TYR D 1 354 ? 29.61000 37.41100 -50.48900 1.000 73.67671 354 TYR D CA 1
ATOM 11463 C C . TYR D 1 354 ? 30.51100 36.35600 -49.85200 1.000 68.84597 354 TYR D C 1
ATOM 11464 O O . TYR D 1 354 ? 31.74100 36.37900 -50.02200 1.000 65.66006 354 TYR D O 1
ATOM 11473 N N . LEU D 1 355 ? 29.90700 35.40700 -49.13200 1.000 66.75239 355 LEU D N 1
ATOM 11474 C CA . LEU D 1 355 ? 30.69300 34.38600 -48.44300 1.000 69.21871 355 LEU D CA 1
ATOM 11475 C C . LEU D 1 355 ? 31.54100 33.58300 -49.42400 1.000 76.33804 355 LEU D C 1
ATOM 11476 O O . LEU D 1 355 ? 32.73400 33.35400 -49.19000 1.000 78.65454 355 LEU D O 1
ATOM 11481 N N . GLU D 1 356 ? 30.94600 33.16400 -50.54300 1.000 76.05507 356 GLU D N 1
ATOM 11482 C CA . GLU D 1 356 ? 31.69500 32.39900 -51.53200 1.000 78.06358 356 GLU D CA 1
ATOM 11483 C C . GLU D 1 356 ? 32.76900 33.25400 -52.19000 1.000 83.40815 356 GLU D C 1
ATOM 11484 O O . GLU D 1 356 ? 33.86100 32.75800 -52.49400 1.000 89.00914 356 GLU D O 1
ATOM 11490 N N . ASP D 1 357 ? 32.48500 34.54300 -52.40700 1.000 81.39604 357 ASP D N 1
ATOM 11491 C CA . ASP D 1 357 ? 33.49100 35.42700 -52.97700 1.000 79.11086 357 ASP D CA 1
ATOM 11492 C C . ASP D 1 357 ? 34.68200 35.56500 -52.04200 1.000 78.63528 357 ASP D C 1
ATOM 11493 O O . ASP D 1 357 ? 35.79900 35.83700 -52.49600 1.000 84.24221 357 ASP D O 1
ATOM 11498 N N . HIS D 1 358 ? 34.46900 35.36800 -50.74100 1.000 77.47699 358 HIS D N 1
ATOM 11499 C CA . HIS D 1 358 ? 35.55600 35.41800 -49.77100 1.000 74.81710 358 HIS D CA 1
ATOM 11500 C C . HIS D 1 358 ? 35.91600 34.04400 -49.21800 1.000 79.36009 358 HIS D C 1
ATOM 11501 O O . HIS D 1 358 ? 36.65400 33.95700 -48.23000 1.000 77.59763 358 HIS D O 1
ATOM 11508 N N . GLY D 1 359 ? 35.43100 32.97100 -49.84100 1.000 82.63303 359 GLY D N 1
ATOM 11509 C CA . GLY D 1 359 ? 35.78900 31.62800 -49.42100 1.000 80.53885 359 GLY D CA 1
ATOM 11510 C C . GLY D 1 359 ? 35.21100 31.19300 -48.09500 1.000 77.56961 359 GLY D C 1
ATOM 11511 O O . GLY D 1 359 ? 35.86400 30.44500 -47.36100 1.000 79.22608 359 GLY D O 1
ATOM 11512 N N . HIS D 1 360 ? 33.99700 31.64200 -47.76300 1.000 75.36084 360 HIS D N 1
ATOM 11513 C CA . HIS D 1 360 ? 33.36900 31.32500 -46.48500 1.000 75.51202 360 HIS D CA 1
ATOM 11514 C C . HIS D 1 360 ? 32.02400 30.62800 -46.65500 1.000 79.86843 360 HIS D C 1
ATOM 11515 O O . HIS D 1 360 ? 31.25600 30.53800 -45.69200 1.000 82.04113 360 HIS D O 1
ATOM 11522 N N . GLY D 1 361 ? 31.72700 30.11500 -47.84700 1.000 80.16489 361 GLY D N 1
ATOM 11523 C CA . GLY D 1 361 ? 30.40200 29.58300 -48.10200 1.000 80.33415 361 GLY D CA 1
ATOM 11524 C C . GLY D 1 361 ? 30.33100 28.07700 -48.23800 1.000 79.98046 361 GLY D C 1
ATOM 11525 O O . GLY D 1 361 ? 29.58300 27.56000 -49.07200 1.000 84.33446 361 GLY D O 1
ATOM 11526 N N . GLY D 1 362 ? 31.09300 27.35700 -47.41400 1.000 75.04267 362 GLY D N 1
ATOM 11527 C CA . GLY D 1 362 ? 31.05200 25.90700 -47.47300 1.000 79.10119 362 GLY D CA 1
ATOM 11528 C C . GLY D 1 362 ? 29.71700 25.31700 -47.05600 1.000 82.62204 362 GLY D C 1
ATOM 11529 O O . GLY D 1 362 ? 29.34400 24.23600 -47.51900 1.000 85.97107 362 GLY D O 1
ATOM 11530 N N . TYR D 1 363 ? 28.97800 26.01300 -46.18800 1.000 83.49095 363 TYR D N 1
ATOM 11531 C CA . TYR D 1 363 ? 27.68900 25.54500 -45.68800 1.000 75.41639 363 TYR D CA 1
ATOM 11532 C C . TYR D 1 363 ? 26.52100 26.34000 -46.26800 1.000 71.41678 363 TYR D C 1
ATOM 11533 O O . TYR D 1 363 ? 25.46100 26.43400 -45.64600 1.000 67.75902 363 TYR D O 1
ATOM 11542 N N . SER D 1 364 ? 26.69800 26.90500 -47.46500 1.000 72.95915 364 SER D N 1
ATOM 11543 C CA . SER D 1 364 ? 25.65700 27.74900 -48.04600 1.000 74.85691 364 SER D CA 1
ATOM 11544 C C . SER D 1 364 ? 24.41000 26.94700 -48.40200 1.000 78.11543 364 SER D C 1
ATOM 11545 O O . SER D 1 364 ? 23.28400 27.38000 -48.12300 1.000 74.51536 364 SER D O 1
ATOM 11548 N N . GLN D 1 365 ? 24.58700 25.77700 -49.01900 1.000 78.59985 365 GLN D N 1
ATOM 11549 C CA . GLN D 1 365 ? 23.43600 24.95100 -49.37100 1.000 81.31461 365 GLN D CA 1
ATOM 11550 C C . GLN D 1 365 ? 22.75300 24.40400 -48.12300 1.000 80.10259 365 GLN D C 1
ATOM 11551 O O . GLN D 1 365 ? 21.52400 24.27900 -48.08800 1.000 84.57639 365 GLN D O 1
ATOM 11557 N N . SER D 1 366 ? 23.53400 24.04500 -47.10100 1.000 79.33043 366 SER D N 1
ATOM 11558 C CA . SER D 1 366 ? 22.94000 23.63500 -45.83200 1.000 77.25497 366 SER D CA 1
ATOM 11559 C C . SER D 1 366 ? 22.10200 24.76000 -45.23600 1.000 73.51057 366 SER D C 1
ATOM 11560 O O . SER D 1 366 ? 20.99900 24.52800 -44.72100 1.000 70.49332 366 SER D O 1
ATOM 11563 N N . TYR D 1 367 ? 22.60600 25.99200 -45.31500 1.000 70.70392 367 TYR D N 1
ATOM 11564 C CA . TYR D 1 367 ? 21.84800 27.13900 -44.83400 1.000 69.01367 367 TYR D CA 1
ATOM 11565 C C . TYR D 1 367 ? 20.56300 27.31800 -45.62900 1.000 69.33635 367 TYR D C 1
ATOM 11566 O O . TYR D 1 367 ? 19.51700 27.65400 -45.06100 1.000 67.98337 367 TYR D O 1
ATOM 11575 N N . LEU D 1 368 ? 20.62500 27.12100 -46.95000 1.000 71.85554 368 LEU D N 1
ATOM 11576 C CA . LEU D 1 368 ? 19.41600 27.22100 -47.76300 1.000 72.91406 368 LEU D CA 1
ATOM 11577 C C . LEU D 1 368 ? 18.40600 26.14400 -47.38700 1.000 72.25621 368 LEU D C 1
ATOM 11578 O O . LEU D 1 368 ? 17.19800 26.39700 -47.37500 1.000 71.81794 368 LEU D O 1
ATOM 11583 N N . ARG D 1 369 ? 18.87500 24.92800 -47.10200 1.000 73.83695 369 ARG D N 1
ATOM 11584 C CA . ARG D 1 369 ? 17.95100 23.89000 -46.64700 1.000 76.06846 369 ARG D CA 1
ATOM 11585 C C . ARG D 1 369 ? 17.32600 24.26500 -45.30800 1.000 73.61114 369 ARG D C 1
ATOM 11586 O O . ARG D 1 369 ? 16.13700 24.00900 -45.07500 1.000 78.14132 369 ARG D O 1
ATOM 11594 N N . GLY D 1 370 ? 18.09600 24.91400 -44.43200 1.000 66.90213 370 GLY D N 1
ATOM 11595 C CA . GLY D 1 370 ? 17.52800 25.37100 -43.17200 1.000 66.07516 370 GLY D CA 1
ATOM 11596 C C . GLY D 1 370 ? 16.48800 26.45800 -43.36800 1.000 69.12140 370 GLY D C 1
ATOM 115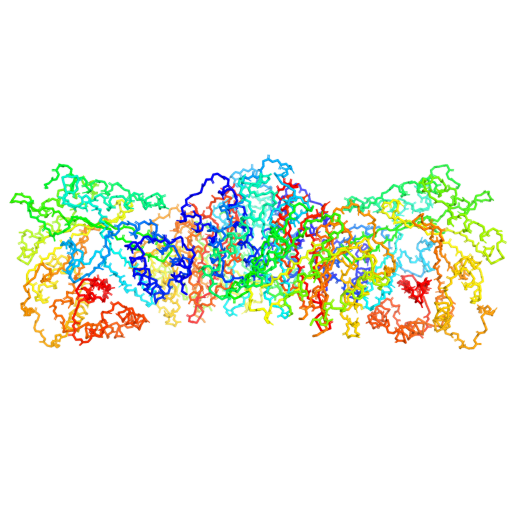97 O O . GLY D 1 370 ? 15.44200 26.46100 -42.70900 1.000 71.09940 370 GLY D O 1
ATOM 11598 N N . LEU D 1 371 ? 16.75400 27.38300 -44.29100 1.000 67.46073 371 LEU D N 1
ATOM 11599 C CA . LEU D 1 371 ? 15.77200 28.40900 -44.62600 1.000 71.17589 371 LEU D CA 1
ATOM 11600 C C . LEU D 1 371 ? 14.50600 27.79500 -45.20300 1.000 74.73893 371 LEU D C 1
ATOM 11601 O O . LEU D 1 371 ? 13.39400 28.19900 -44.84600 1.000 75.63174 371 LEU D O 1
ATOM 11606 N N . ASP D 1 372 ? 14.65700 26.82500 -46.10700 1.000 74.27016 372 ASP D N 1
ATOM 11607 C CA . ASP D 1 372 ? 13.50000 26.15000 -46.68200 1.000 85.48515 372 ASP D CA 1
ATOM 11608 C C . ASP D 1 372 ? 12.70500 25.41500 -45.61100 1.000 85.90010 372 ASP D C 1
ATOM 11609 O O . ASP D 1 372 ? 11.47500 25.32500 -45.69900 1.000 92.54440 372 ASP D O 1
ATOM 11614 N N . MET D 1 373 ? 13.39000 24.88900 -44.59400 1.000 81.75580 373 MET D N 1
ATOM 11615 C CA . MET D 1 373 ? 12.68800 24.26100 -43.48200 1.000 78.79234 373 MET D CA 1
ATOM 11616 C C . MET D 1 373 ? 11.90800 25.29400 -42.67500 1.000 78.50437 373 MET D C 1
ATOM 11617 O O . MET D 1 373 ? 10.77300 25.03700 -42.25600 1.000 80.78829 373 MET D O 1
ATOM 11622 N N . LEU D 1 374 ? 12.48600 26.47800 -42.46900 1.000 76.29195 374 LEU D N 1
ATOM 11623 C CA . LEU D 1 374 ? 11.81200 27.48200 -41.65100 1.000 79.62952 374 LEU D CA 1
ATOM 11624 C C . LEU D 1 374 ? 10.77000 28.28000 -42.42900 1.000 82.68013 374 LEU D C 1
ATOM 11625 O O . LEU D 1 374 ? 9.82300 28.79600 -41.82400 1.000 79.43519 374 LEU D O 1
ATOM 11630 N N . ALA D 1 375 ? 10.92600 28.40300 -43.75700 1.000 82.63457 375 ALA D N 1
ATOM 11631 C CA . ALA D 1 375 ? 10.10100 29.31800 -44.53800 1.000 83.63100 375 ALA D CA 1
ATOM 11632 C C . ALA D 1 375 ? 8.69000 28.76100 -44.72600 1.000 87.05793 375 ALA D C 1
ATOM 11633 O O . ALA D 1 375 ? 8.51500 27.55200 -44.89300 1.000 87.92226 375 ALA D O 1
ATOM 11635 N N . PRO D 1 376 ? 7.67300 29.62400 -44.71200 1.000 91.54567 376 PRO D N 1
ATOM 11636 C CA . PRO D 1 376 ? 6.32500 29.18800 -45.10400 1.000 97.11980 376 PRO D CA 1
ATOM 11637 C C . PRO D 1 376 ? 6.29400 28.71000 -46.54900 1.000 102.25026 376 PRO D C 1
ATOM 11638 O O . PRO D 1 376 ? 6.94700 29.28600 -47.42400 1.000 102.86248 376 PRO D O 1
ATOM 11642 N N . SER D 1 377 ? 5.52100 27.64800 -46.79000 1.000 101.37974 377 SER D N 1
ATOM 11643 C CA . SER D 1 377 ? 5.45200 26.99700 -48.09500 1.000 104.38294 377 SER D CA 1
ATOM 11644 C C . SER D 1 377 ? 5.14600 27.99300 -49.21000 1.000 107.71485 377 SER D C 1
ATOM 11645 O O . SER D 1 377 ? 4.05500 28.57000 -49.25800 1.000 111.85031 377 SER D O 1
ATOM 11647 N N . GLY D 1 378 ? 6.10700 28.20400 -50.10300 1.000 106.22484 378 GLY D N 1
ATOM 11648 C CA . GLY D 1 378 ? 5.91400 29.09300 -51.23100 1.000 109.43683 378 GLY D CA 1
ATOM 11649 C C . GLY D 1 378 ? 6.03800 30.56200 -50.89500 1.000 108.16915 378 GLY D C 1
ATOM 11650 O O . GLY D 1 378 ? 5.27800 31.38700 -51.42200 1.000 112.26145 378 GLY D O 1
ATOM 11651 N N . GLN D 1 379 ? 6.99300 30.92100 -50.03900 1.000 102.91601 379 GLN D N 1
ATOM 11652 C CA . GLN D 1 379 ? 7.18100 32.30900 -49.64800 1.000 104.92421 379 GLN D CA 1
ATOM 11653 C C . GLN D 1 379 ? 8.64100 32.73800 -49.66100 1.000 102.26762 379 GLN D C 1
ATOM 11654 O O . GLN D 1 379 ? 8.91700 33.91200 -49.39200 1.000 102.29422 379 GLN D O 1
ATOM 11656 N N . LEU D 1 380 ? 9.57600 31.83200 -49.96500 1.000 104.88400 380 LEU D N 1
ATOM 11657 C CA . LEU D 1 380 ? 10.99900 32.16100 -49.90800 1.000 101.48910 380 LEU D CA 1
ATOM 11658 C C . LEU D 1 380 ? 11.33500 33.32500 -50.83300 1.000 99.68132 380 LEU D C 1
ATOM 11659 O O . LEU D 1 380 ? 12.01700 34.27600 -50.43300 1.000 94.65468 380 LEU D O 1
ATOM 11664 N N . ASP D 1 381 ? 10.86300 33.26500 -52.07400 1.000 99.20020 381 ASP D N 1
ATOM 11665 C CA . ASP D 1 381 ? 11.13500 34.27000 -53.09200 1.000 100.31135 381 ASP D CA 1
ATOM 11666 C C . ASP D 1 381 ? 10.01500 35.29700 -53.23400 1.000 101.57802 381 ASP D C 1
ATOM 11667 O O . ASP D 1 381 ? 10.04300 36.10000 -54.17100 1.000 104.14382 381 ASP D O 1
ATOM 11672 N N . GLN D 1 382 ? 9.02600 35.28500 -52.33600 1.000 102.60563 382 GLN D N 1
ATOM 11673 C CA . GLN D 1 382 ? 7.88900 36.18600 -52.45200 1.000 109.00658 382 GLN D CA 1
ATOM 11674 C C . GLN D 1 382 ? 7.78300 37.21100 -51.33100 1.000 109.17521 382 GLN D C 1
ATOM 11675 O O . GLN D 1 382 ? 7.11900 38.23400 -51.52300 1.000 113.84357 382 GLN D O 1
ATOM 11677 N N . ALA D 1 383 ? 8.39700 36.96800 -50.17400 1.000 105.45970 383 ALA D N 1
ATOM 11678 C CA . ALA D 1 383 ? 8.30700 37.90300 -49.06000 1.000 102.80640 383 ALA D CA 1
ATOM 11679 C C . ALA D 1 383 ? 9.56100 37.79700 -48.20500 1.000 98.13845 383 ALA D C 1
ATOM 11680 O O . ALA D 1 383 ? 10.42600 36.94600 -48.42900 1.000 93.13228 383 ALA D O 1
ATOM 11682 N N . THR D 1 384 ? 9.65500 38.68900 -47.22500 1.000 98.14290 384 THR D N 1
ATOM 11683 C CA . THR D 1 384 ? 10.67700 38.64800 -46.18900 1.000 91.49743 384 THR D CA 1
ATOM 11684 C C . THR D 1 384 ? 10.04400 38.15500 -44.89100 1.000 88.12814 384 THR D C 1
ATOM 11685 O O . THR D 1 384 ? 8.85600 37.82500 -44.83800 1.000 91.40482 384 THR D O 1
ATOM 11689 N N . GLY D 1 385 ? 10.85000 38.10500 -43.83400 1.000 84.35654 385 GLY D N 1
ATOM 11690 C CA . GLY D 1 385 ? 10.33400 37.70400 -42.53800 1.000 87.29135 385 GLY D CA 1
ATOM 11691 C C . GLY D 1 385 ? 11.08900 36.56100 -41.89300 1.000 83.54487 385 GLY D C 1
ATOM 11692 O O . GLY D 1 385 ? 11.15600 36.47000 -40.66300 1.000 80.79199 385 GLY D O 1
ATOM 11693 N N . VAL D 1 386 ? 11.65100 35.67300 -42.71500 1.000 83.20272 386 VAL D N 1
ATOM 11694 C CA . VAL D 1 386 ? 12.39500 34.53200 -42.18800 1.000 76.33121 386 VAL D CA 1
ATOM 11695 C C . VAL D 1 386 ? 13.70500 34.99200 -41.56300 1.000 71.82896 386 VAL D C 1
ATOM 11696 O O . VAL D 1 386 ? 14.00800 34.67300 -40.40700 1.000 69.46374 386 VAL D O 1
ATOM 11700 N N . GLN D 1 387 ? 14.50800 35.72900 -42.32300 1.000 71.21876 387 GLN D N 1
ATOM 11701 C CA . GLN D 1 387 ? 15.77500 36.26700 -41.84000 1.000 69.79366 387 GLN D CA 1
ATOM 11702 C C . GLN D 1 387 ? 15.52200 37.64700 -41.24300 1.000 72.68123 387 GLN D C 1
ATOM 11703 O O . GLN D 1 387 ? 15.25000 38.60600 -41.97300 1.000 74.64482 387 GLN D O 1
ATOM 11709 N N . THR D 1 388 ? 15.61200 37.75100 -39.91500 1.000 68.28878 388 THR D N 1
ATOM 11710 C CA . THR D 1 388 ? 15.37000 39.03200 -39.25900 1.000 70.77560 388 THR D CA 1
ATOM 11711 C C . THR D 1 388 ? 16.57000 39.96300 -39.39100 1.000 71.19462 388 THR D C 1
ATOM 11712 O O . THR D 1 388 ? 16.42300 41.12500 -39.78700 1.000 73.04916 388 THR D O 1
ATOM 11716 N N . TYR D 1 389 ? 17.76600 39.47300 -39.06800 1.000 70.98487 389 TYR D N 1
ATOM 11717 C CA . TYR D 1 389 ? 18.96500 40.29600 -39.10300 1.000 67.29663 389 TYR D CA 1
ATOM 11718 C C . TYR D 1 389 ? 20.12400 39.51700 -39.70000 1.000 64.92487 389 TYR D C 1
ATOM 11719 O O . TYR D 1 389 ? 20.19900 38.28800 -39.58700 1.000 61.17659 389 TYR D O 1
ATOM 11728 N N . PHE D 1 390 ? 21.03300 40.25900 -40.33000 1.000 65.18087 390 PHE D N 1
ATOM 11729 C CA . PHE D 1 390 ? 22.38800 39.78900 -40.60400 1.000 65.45560 390 PHE D CA 1
ATOM 11730 C C . PHE D 1 390 ? 23.32000 40.61700 -39.72600 1.000 68.04972 390 PHE D C 1
ATOM 11731 O O . PHE D 1 390 ? 23.52500 41.80500 -39.98300 1.000 71.93060 390 PHE D O 1
ATOM 11739 N N . ALA D 1 391 ? 23.85100 40.00300 -38.67500 1.000 64.82601 391 ALA D N 1
ATOM 11740 C CA . ALA D 1 391 ? 24.79300 40.67400 -37.79500 1.000 62.56690 391 ALA D CA 1
ATOM 11741 C C . ALA D 1 391 ? 26.18200 40.66100 -38.41500 1.000 60.28977 391 ALA D C 1
ATOM 11742 O O . ALA D 1 391 ? 26.64300 39.63200 -38.92400 1.000 59.27862 391 ALA D O 1
ATOM 11744 N N . VAL D 1 392 ? 26.85100 41.80800 -38.33500 1.000 62.86868 392 VAL D N 1
ATOM 11745 C CA . VAL D 1 392 ? 28.15000 42.05400 -38.94300 1.000 63.19836 392 VAL D CA 1
ATOM 11746 C C . VAL D 1 392 ? 29.05800 42.63200 -37.86800 1.000 61.25864 392 VAL D C 1
ATOM 11747 O O . VAL D 1 392 ? 28.73500 43.66400 -37.26100 1.000 60.91865 392 VAL D O 1
ATOM 11751 N N . ALA D 1 393 ? 30.17700 41.95700 -37.62500 1.000 61.34471 393 ALA D N 1
ATOM 11752 C CA . ALA D 1 393 ? 31.24500 42.43500 -36.76200 1.000 63.37467 393 ALA D CA 1
ATOM 11753 C C . ALA D 1 393 ? 32.54000 42.47100 -37.56300 1.000 66.36356 393 ALA D C 1
ATOM 11754 O O . ALA D 1 393 ? 32.73100 41.68400 -38.49100 1.000 62.67649 393 ALA D O 1
ATOM 11756 N N . CYS D 1 394 ? 33.42300 43.40400 -37.22600 1.000 73.41485 394 CYS D N 1
ATOM 11757 C CA . CYS D 1 394 ? 34.67900 43.56800 -37.95300 1.000 72.15788 394 CYS D CA 1
ATOM 11758 C C . CYS D 1 394 ? 35.74900 42.72300 -37.27300 1.000 75.94342 394 CYS D C 1
ATOM 11759 O O . CYS D 1 394 ? 36.11900 42.98500 -36.12300 1.000 79.73827 394 CYS D O 1
ATOM 11762 N N . GLN D 1 395 ? 36.23300 41.69700 -37.97200 1.000 74.75504 395 GLN D N 1
ATOM 11763 C CA . GLN D 1 395 ? 37.26700 40.80700 -37.45500 1.000 75.74805 395 GLN D CA 1
ATOM 11764 C C . GLN D 1 395 ? 38.51400 41.01100 -38.31100 1.000 73.22638 395 GLN D C 1
ATOM 11765 O O . GLN D 1 395 ? 38.65700 40.40700 -39.37900 1.000 68.54654 395 GLN D O 1
ATOM 11771 N N . GLY D 1 396 ? 39.41800 41.85800 -37.82800 1.000 72.10054 396 GLY D N 1
ATOM 11772 C CA . GLY D 1 396 ? 40.62500 42.16400 -38.56000 1.000 70.10989 396 GLY D CA 1
ATOM 11773 C C . GLY D 1 396 ? 40.32900 42.85800 -39.87200 1.000 72.73544 396 GLY D C 1
ATOM 11774 O O . GLY D 1 396 ? 39.93100 44.02700 -39.89300 1.000 75.70337 396 GLY D O 1
ATOM 11775 N N . GLU D 1 397 ? 40.50700 42.13100 -40.97300 1.000 74.74338 397 GLU D N 1
ATOM 11776 C CA . GLU D 1 397 ? 40.22600 42.62500 -42.31300 1.000 74.87809 397 GLU D CA 1
ATOM 11777 C C . GLU D 1 397 ? 38.95800 42.02500 -42.89900 1.000 68.61961 397 GLU D C 1
ATOM 11778 O O . GLU D 1 397 ? 38.58000 42.37600 -44.02200 1.000 67.08655 397 GLU D O 1
ATOM 11784 N N . ASP D 1 398 ? 38.30500 41.12700 -42.17300 1.000 64.88256 398 ASP D N 1
ATOM 11785 C CA . ASP D 1 398 ? 37.16200 40.36100 -42.63900 1.000 67.87434 398 ASP D CA 1
ATOM 11786 C C . ASP D 1 398 ? 35.92800 40.69000 -41.80400 1.000 67.27507 398 ASP D C 1
ATOM 11787 O O . ASP D 1 398 ? 35.97500 41.47100 -40.84800 1.000 70.06790 398 ASP D O 1
ATOM 11792 N N . LEU D 1 399 ? 34.81300 40.07900 -42.18400 1.000 64.79439 399 LEU D N 1
ATOM 11793 C CA . LEU D 1 399 ? 33.54900 40.23500 -41.48400 1.000 63.02202 399 LEU D CA 1
ATOM 11794 C C . LEU D 1 399 ? 33.17000 38.93600 -40.78700 1.000 59.61811 399 LEU D C 1
ATOM 11795 O O . LEU D 1 399 ? 33.37100 37.84500 -41.33100 1.000 59.76585 399 LEU D O 1
ATOM 11800 N N . SER D 1 400 ? 32.63400 39.06800 -39.57900 1.000 60.63508 400 SER D N 1
ATOM 11801 C CA . SER D 1 400 ? 32.00400 37.98000 -38.84300 1.000 57.88962 400 SER D CA 1
ATOM 11802 C C . SER D 1 400 ? 30.49700 38.14800 -38.97100 1.000 58.34443 400 SER D C 1
ATOM 11803 O O . SER D 1 400 ? 29.94100 39.15900 -38.52300 1.000 57.46839 400 SER D O 1
ATOM 11806 N N . LEU D 1 401 ? 29.84400 37.15300 -39.56000 1.000 55.06734 401 LEU D N 1
ATOM 11807 C CA . LEU D 1 401 ? 28.44800 37.25100 -39.95300 1.000 54.98539 401 LEU D CA 1
ATOM 11808 C C . LEU D 1 401 ? 27.61200 36.25000 -39.17100 1.000 54.89616 401 LEU D C 1
ATOM 11809 O O . LEU D 1 401 ? 28.04100 35.11600 -38.92700 1.000 53.87480 401 LEU D O 1
ATOM 11814 N N . THR D 1 402 ? 26.41600 36.68400 -38.78600 1.000 54.99549 402 THR D N 1
ATOM 11815 C CA . THR D 1 402 ? 25.46400 35.82100 -38.10100 1.000 54.46620 402 THR D CA 1
ATOM 11816 C C . THR D 1 402 ? 24.08500 36.06200 -38.69500 1.000 55.51718 402 THR D C 1
ATOM 11817 O O . THR D 1 402 ? 23.65200 37.20800 -38.80600 1.000 55.21422 402 THR D O 1
ATOM 11821 N N . SER D 1 403 ? 23.38800 34.99300 -39.06000 1.000 56.94376 403 SER D N 1
ATOM 11822 C CA . SER D 1 403 ? 22.03000 35.09700 -39.57500 1.000 58.82041 403 SER D CA 1
ATOM 11823 C C . SER D 1 403 ? 21.05400 34.80500 -38.44500 1.000 60.19914 403 SER D C 1
ATOM 11824 O O . SER D 1 403 ? 21.14700 33.75800 -37.80100 1.000 61.54809 403 SER D O 1
ATOM 11827 N N . TYR D 1 404 ? 20.11700 35.71700 -38.21000 1.000 59.61754 404 TYR D N 1
ATOM 11828 C CA . TYR D 1 404 ? 19.07100 35.50300 -37.22300 1.000 58.17085 404 TYR D CA 1
ATOM 11829 C C . TYR D 1 404 ? 17.77800 35.15900 -37.95300 1.000 60.37971 404 TYR D C 1
ATOM 11830 O O . TYR D 1 404 ? 17.44400 35.77500 -38.96900 1.000 62.10089 404 TYR D O 1
ATOM 11839 N N . LEU D 1 405 ? 17.06400 34.15900 -37.44000 1.000 60.85110 405 LEU D N 1
ATOM 11840 C CA . LEU D 1 405 ? 15.99100 33.49500 -38.16700 1.000 63.78532 405 LEU D CA 1
ATOM 11841 C C . LEU D 1 405 ? 14.74800 33.41300 -37.29700 1.000 66.69451 405 LEU D C 1
ATOM 11842 O O . LEU D 1 405 ? 14.82500 33.00300 -36.13100 1.000 67.42799 405 LEU D O 1
ATOM 11847 N N . ASN D 1 406 ? 13.60800 33.79800 -37.87600 1.000 67.84673 406 ASN D N 1
ATOM 11848 C CA . ASN D 1 406 ? 12.30800 33.76400 -37.22000 1.000 70.60664 406 ASN D CA 1
ATOM 11849 C C . ASN D 1 406 ? 11.45400 32.66200 -37.83000 1.000 72.43061 406 ASN D C 1
ATOM 11850 O O . ASN D 1 406 ? 11.16300 32.70800 -39.03400 1.000 74.14825 406 ASN D O 1
ATOM 11855 N N . PRO D 1 407 ? 11.01900 31.67000 -37.04900 1.000 72.48589 407 PRO D N 1
ATOM 11856 C CA . PRO D 1 407 ? 10.15200 30.62200 -37.60900 1.000 75.15339 407 PRO D CA 1
ATOM 11857 C C . PRO D 1 407 ? 8.77100 31.11400 -38.00600 1.000 79.84972 407 PRO D C 1
ATOM 11858 O O . PRO D 1 407 ? 8.06700 30.39400 -38.72600 1.000 81.76506 407 PRO D O 1
ATOM 11862 N N . GLN D 1 408 ? 8.35600 32.29700 -37.54700 1.000 80.91428 408 GLN D N 1
ATOM 11863 C CA . GLN D 1 408 ? 7.08600 32.91600 -37.93800 1.000 85.67980 408 GLN D CA 1
ATOM 11864 C C . GLN D 1 408 ? 5.90000 32.00100 -37.62000 1.000 88.82917 408 GLN D C 1
ATOM 11865 O O . GLN D 1 408 ? 5.15000 31.57900 -38.50200 1.000 92.82689 408 GLN D O 1
ATOM 11871 N N . PHE D 1 409 ? 5.74200 31.70200 -36.32700 1.000 88.29753 409 PHE D N 1
ATOM 11872 C CA . PHE D 1 409 ? 4.63600 30.84800 -35.90200 1.000 91.41903 409 PHE D CA 1
ATOM 11873 C C . PHE D 1 409 ? 3.28400 31.48400 -36.19600 1.000 98.72959 409 PHE D C 1
ATOM 11874 O O . PHE D 1 409 ? 2.31700 30.77400 -36.49900 1.000 100.53310 409 PHE D O 1
ATOM 11882 N N . TYR D 1 410 ? 3.19100 32.81000 -36.11000 1.000 98.28404 410 TYR D N 1
ATOM 11883 C CA . TYR D 1 410 ? 1.91500 33.50300 -36.23700 1.000 103.97439 410 TYR D CA 1
ATOM 11884 C C . TYR D 1 410 ? 1.72600 34.16200 -37.59500 1.000 106.24619 410 TYR D C 1
ATOM 11885 O O . TYR D 1 410 ? 0.60700 34.17000 -38.11700 1.000 111.33089 410 TYR D O 1
ATOM 11894 N N . ALA D 1 411 ? 2.78700 34.71600 -38.18600 1.000 102.94366 411 ALA D N 1
ATOM 11895 C CA . ALA D 1 411 ? 2.66700 35.22000 -39.54800 1.000 105.05003 411 ALA D CA 1
ATOM 11896 C C . ALA D 1 411 ? 2.36000 34.09900 -40.53400 1.000 106.41146 411 ALA D C 1
ATOM 11897 O O . ALA D 1 411 ? 1.81200 34.36700 -41.60800 1.000 113.56540 411 ALA D O 1
ATOM 11899 N N . ALA D 1 412 ? 2.69700 32.85600 -40.19200 1.000 103.61825 412 ALA D N 1
ATOM 11900 C CA . ALA D 1 412 ? 2.38000 31.70300 -41.02700 1.000 105.11953 412 ALA D CA 1
ATOM 11901 C C . ALA D 1 412 ? 1.46000 30.71700 -40.29800 1.000 107.51014 412 ALA D C 1
ATOM 11902 O O . ALA D 1 412 ? 0.40200 31.08900 -39.78100 1.000 111.55852 412 ALA D O 1
#

Solvent-accessible surface area: 60836 Å² total